Protein AF-A0A175WGA8-F1 (afdb_monomer_lite)

Foldseek 3Di:
DVALLVLFDDLCVLLVVLVVDFLVSLQVVLVVCCVVQLSLLADDHQQQGRADLALCQQVVLCCPFPNVQLLVFLLCFQPCFLFQCFQVFFQVDDFQFPDCVRRPSNNLLVCLQSLQLSLLFNLLCQVFLLPLFLFLDPPRDHDPADFPCVPDLLGRSPGQQRRFHLVVSCVSSVHSDRWDALCSQLRNQKHFQDSPPPDQLLFPLPRIWGNRQNNPDLQRGLVSSLLNSLLSLCRNVSNLLSQLLVCLVVVPPVSNLLSLLVNLVSQLSSLCSCLLDACFLLLPSSHHQLQCCLWVLSSQARSFLSYQGHDSLLRLVNLLVCLLLLQDDQPFLSSQSNVSSLSVDRSSSSSSSVSSNPGSRNVVSLVVVPQLLSVLSVVSSLCQNLACQHPLVSVLLLQLLSVLLNLLQFAAARRRRQQHLVDLDFSSVSNSVSSQVVSQSSCCVQQNRDPDGSLVCFQALVQQLEWKDWPDWAAQFQDPFCLKIKTKMFCPSNSDDDAQFKKKWWQFWFDPVLLVLVCVLLVCPVQQQPFADADPQVQSVLSSVCSSVVHHRDRDGNVRLRGFWAFDDAALVLLVLVCVLLVNQFPLSVVCNPDQFPPAFDTPSLSSNNRSVRGDVVSSCSSRPPVDRRNSSCVSTPGGTIDIFTWQAADPDSGDRMTIGTARWAKDFHDCSRQVPHGDIDTDRPRCLRPNGPPDPSSDDDPPDIIGMHIRRDPLGHDRSQQQFAEEEQAEQSLCRSVNSVCCVSCVVVDPSGHAAEYQYEYAENRRPGNVVVVQVCQQSVNYHYHYAHQHYQQAWDQDNVNSGGDTDGDDHDGSLVSLLVVLQVLLLCLACVVRVGSVHAYEYTEAPVSVVSNVNSNLNSCCVHPDVDSVVSLSSNLSCLSNSSYGYHHADDFGGDRQPDDADELLNLLQQLCLDPPGWWWEAEPQWIFGCRSVLSNDPSHNLSSSLRTSYHPHVVCSSSSLVSDRVNSSVRSVGTDGGHDDDDDPPPDVLLVVLLVLLSVLLVLLSSSLSSLSSVLLLLLVDDPPPDDDDPRHSPDNQQDDPNRGSLQGRLSQLLLSVSQCLLCVVCSNLNLSVLLLVLSLLLLLLLPDDPPDQDFAAPLNVLLLCLSVDPLSVLLSVQSNVSSVCSNDSSPQCLLLSVLSSVLRNQLSVLVSVLSVVLSVLSSVLSVVSVVLSPDDPADPSRSSNVSSVSVSVSSSVNSVSSSVSSVSSSPRHSLDLVRRPHSVVSVVSVCVVCVVVVVNCVVVDDDDPPDDDPCPDPVVNPGGDGSQVSVVQLVLSLVPQDDDDDDQPRSSSVSVVSSPDDFDLHRSSSSSSSVVSSVSSVVVCVVCVVVVVVSDPDDDDFDDPVVPPPPDDDDDDDDDDDDDDDDDDDDDDDDDDDDDDYYDDGDYDYDDDDYDDDDDDDDDDDDDDDDDDDDDDDDDDDDDDDDDDDQRPSSVSVVCVVSVVVVPPPPPDPPPPDDDDDDDDDDDDDDDDDDDDDDDDDDDDDDDDDDDDDDDDDDDDDDDDDDDDDDDDGRDGRGGDYDHDDDSHYD

Radius of gyration: 40.21 Å; chains: 1; bounding box: 135×100×130 Å

InterPro domains:
  IPR000898 Indoleamine 2,3-dioxygenase [PF01231] (44-282)
  IPR001199 Cytochrome b5-like heme/steroid binding domain [PF00173] (908-982)
  IPR001199 Cytochrome b5-like heme/steroid binding domain [PS50255] (902-983)
  IPR001199 Cytochrome b5-like heme/steroid binding domain [SM01117] (905-983)
  IPR001433 Oxidoreductase FAD/NAD(P)-binding [PF00175] (731-781)
  IPR001709 Flavoprotein pyridine nucleotide cytochrome reductase [PR00371] (498-508)
  IPR001709 Flavoprotein pyridine nucleotide cytochrome reductase [PR00371] (643-650)
  IPR001709 Flavoprotein pyridine nucleotide cytochrome reductase [PR00371] (728-747)
  IPR001709 Flavoprotein pyridine nucleotide cytochrome reductase [PR00371] (842-850)
  IPR003097 Sulfite reductase [NADPH] flavoprotein alpha-component-like, FAD-binding [PF00667] (476-665)
  IPR017938 Riboflavin synthase-like beta-barrel [SSF63380] (440-698)
  IPR023173 NADPH-cytochrome p450 reductase, FAD-binding, alpha-helical domain superfamily [G3DSA:1.20.990.10] (508-641)
  IPR036400 Cytochrome b5-like heme/steroid binding domain superfamily [G3DSA:3.10.120.10] (901-989)
  IPR036400 Cytochrome b5-like heme/steroid binding domain superfamily [SSF55856] (898-984)
  IPR037217 Tryptophan/Indoleamine 2,3-dioxygenase-like [SSF140959] (38-464)
  IPR039261 Ferredoxin-NADP reductase (FNR), nucleotide-binding domain [G3DSA:3.40.50.80] (718-892)
  IPR039261 Ferredoxin-NADP reductase (FNR), nucleotide-binding domain [SSF52343] (716-892)

Organism: NCBI:txid100816

Secondary structure (DSSP, 8-state):
---SGGGSPPHHHHHHHTTT--HHHHHHHHHHHHHHHTTTT---BTTTBTS-S-TTHHHHHHHTSTTHHHHHHHTTTTTTTTTT-HHHHHHTSPP---STTTS-GGGHHHHHHHHHHHHHHHHHHHH-SS-SSS-S-------SS-B-TTS-GGGTTSBHHHHTTHHHHHHHTT-SS----HHHHHHHSEEES-TT--S-GGG-GGGEEESS-SS-SHHHHHHHHHHHHHHHHTTTHHHHHHHHHHHHHTT-HHHHHHHHHHHHHHHHHGGGGGGS-B--GGGTTSB--GGGGHHHHHHTS-SSTTSPP--GGGSHHHHHHHHHTT-----SHHHHHHHHHHTTS-HHHHHHHHHHHHSS-HHHHHHHH--HHHHHHHHHHHHHHHSTTSHHHHHHHHHHHHHHHHHHHT----TTSTT-TTSSS-HHHHHHHHHHHHHHHHHHHHH----S-GGGGTTSGGG--EEE-EEEEEESSS-TT-SEEEEEEE-TTS-----TT-EEEEE----HHHHHHHHHHTT-GGGTTPBPPP-HHHHHHHHHHHHHHTSSPPPPBHHHHHHHB--SSB-HHHHHHHHHHTTT--HHHHHHHT-SSSSBSS-HHHHHHHHHHHS-HHHHTTTS-SSS--HHHHHHSPBPPPEEEEB-----SSS-SEEEEEEEPPEEEPPHHHHTT---EEE-HHHHHHS--TTSGGGS--TT-PEEEEEE--TTS---S-TTS-EEEEEEGGGGHHHHHHHHHHHTT-STTSPPEEEEEEESSGGG-TTHHHHHHHHHTTS-EEEEEESS-SEEEEEETTTTEEEEEE-----HHHHHHHTHHHHHHHHS-GGGTS---EEEEEE-HHHHHHHHHHHHHHHHHHT-SSHHHHHHHHHHHHHTT-EEEEE--PPPPPPTTSPPB-HHHHHH-B--STT--BEEEETTEEEE-TTTTTT-TT-HHHHHTTTTSB-HHHHHHTT-TT-HHHHHHHHHHEEEEBPPPP--TT-HHHHHHHHHHHHHHHHHHHHHHHHHHHHHHHT---TT-----SSS-SS-TTEETTEE-IIIIIHHHHHHHHHHHHHTSHHHHSHHHHHHHHHHHHHHHHTS-TT----B--HHHHHHHHHTSHHHHHHHHHHHHHHHTTTS-TTTGGGSHHHHHHHHHHHHHHHHHHHHHHHHHHHHHHHHHHHHHT-TTS-HHHHHHHHHHHHHHHHHHHHHHHHHHHHHHTT--S--TTTSS-HHHHHHHHHHHHHHSSHHHHTTS-------S----TTTTSSPBPHHHHHHHHHHHHHHS---PPP-SSHHHHHHHHTTSPPPSS-HHHHHHHHHHHHHHHHHHHHTHHHHHHHS-PPPPP--HHHHTTS---------PPPPPP-----------------------------------------------------PPP---PPPPPPPS-HHHHHHHHHHHHT-------------PPPP---------------------------------------------------------------S---

Sequence (1535 aa):
MKNIDALNAAEHDLLAVALGAPARQVMIRAEQIGPRTGWKDGYLSAEHGFCPPDYNEAPGALANSPGRIWSDLCERMPGCVARGRVRESVAALPLVEGTEDVIPDRALWAAVVALGMLCSIYRYEDKNDGHEGVTVSTAKYRPNCEMGDDLGEELVGIPRCIALPYWQVSRRLGRAIPHLTFFDQSSFNMKIKDPTSTYPYVGRFDNMEMRWPVFGERTEMAFQKGCAETSASFQHGPDAIAACQEHVMNRNVEGLLREMIRLKEILERMPNAFHSINTNPNSGENYVPGHQWIRWGKFSAPLSKRCPASSGLQFPPFLVMDAFLGRKKYDSFLGKEGLHLRAWLPSNLRAFIAAIEYHYRIPEFVQQSGDPRLMGVMDGIIEAYTGERGFMGTHRYKVFGILEIASKTGRTETNGLSGAPDSNEKPWEETHRQFSEAMKERLEPYRGNITIEPHEMRGTFEECRYRSRVLGRSFVDSDPNRSIAMVTLDLENTGITFQPGDRLAVMPLNSWGECAKVAAALGLADYLDYRVTLNAQWQRFAQHLGAVRHTSAPQLTVKDILRRGHLAPVTKDLALKVHDLLRASSNTVLQVLATTEWPVRGSLGDLLQAAVADTNPHIWDRAFDLTGDLSWLVDLIPVEVPRTYSISNYSQELLPSTVELTISRAEYKLCSTFAGNSDITCAGVGSGFLNPFLSSNDELIESDEDILVGVSRPLNFQLPIDRAAPCAYFAGGSGIAPFRSFWQARLASHTNAAGRDILYLGVQSREKFCYEDELREYVDAGLMEVHLAFSRDTRGLVYDRRSQDLVEKEMPPRYIDALIVEQGATISELVMSKKQGGLGGYLYVCGSVSVFDSVMNGIRKAIYNHCSATMEASDMIINKAFAERRFMLDVFMSPKPLPCNLPTIPLSQLARHTGHRPGGRMWIGVHGSVYDVTDFSPMHPGGTIIIKSNAGVDCSKTFDNLAHTNNPEVSSLLTKYFVGQLTPKPDFRGSPELASLYDLWAAYLRTTVETLVAHQFEMYEIMGASDDGTSDKYLRGSENIWSREHLVNIGLGVRMFYDYQSRLLQGGFSALFGPKMQELVLKLSFALADAATTGTEMRLPDVLGIIARAKTSPDAVATSQEVALVGQFICESSSNVRFAERGIFNYAAKSVELDIELLEDIREEACHGMDAFDSIAAMDTVSDAQRLTVLASFLMQTLERMAKKLEVFYAKLAQCKIYQPELERNPARARWNLVRRRVRDGSFFVLTQETVLGAAPAYVPAQQRKTGVDFDDVMSRIQASIRSAPKVGPAPQTLNAMHLARASTPPVETSAMTAHENNTAVRAMSSFIDANMRSIRRLSKMPPVPLTFEQLQQQFDPAGRVGRPPTPPSSTSRSPPLSALSRTTSLERMMASTHSSTHVRGRLNSRASPFPTATSHATGPYGIPEHGVRSPPTPPLDPTSAMTAMIGKLNVRSSSSSSSRGSSVPPSPAMSTASIGDRTRVGRSMSVRSVQSRRTHGTKPSTNSLRTFKLGSVGGTAGSGFVGERLPVKIAPTF

pLDDT: mean 79.05, std 22.89, range [19.11, 98.38]

Structure (mmCIF, N/CA/C/O backbone):
data_AF-A0A175WGA8-F1
#
_entry.id   AF-A0A175WGA8-F1
#
loop_
_atom_site.group_PDB
_atom_site.id
_atom_site.type_symbol
_atom_site.label_atom_id
_atom_site.label_alt_id
_atom_site.label_comp_id
_atom_site.label_asym_id
_atom_site.label_entity_id
_atom_site.label_seq_id
_atom_site.pdbx_PDB_ins_code
_atom_site.Cartn_x
_atom_site.Cartn_y
_atom_site.Cartn_z
_atom_site.occupancy
_atom_site.B_iso_or_equiv
_atom_site.auth_seq_id
_atom_site.auth_comp_id
_atom_site.auth_asym_id
_atom_site.auth_atom_id
_atom_site.pdbx_PDB_model_num
ATOM 1 N N . MET A 1 1 ? 31.976 21.935 3.323 1.00 44.25 1 MET A N 1
ATOM 2 C CA . MET A 1 1 ? 30.845 22.321 4.199 1.00 44.25 1 MET A CA 1
ATOM 3 C C . MET A 1 1 ? 30.670 21.199 5.219 1.00 44.25 1 MET A C 1
ATOM 5 O O . MET A 1 1 ? 30.769 20.055 4.799 1.00 44.25 1 MET A O 1
ATOM 9 N N . LYS A 1 2 ? 30.540 21.488 6.526 1.00 53.81 2 LYS A N 1
ATOM 10 C CA . LYS A 1 2 ? 30.359 20.446 7.572 1.00 53.81 2 LYS A CA 1
ATOM 11 C C . LYS A 1 2 ? 28.886 20.215 7.923 1.00 53.81 2 LYS A C 1
ATOM 13 O O . LYS A 1 2 ? 28.482 19.073 8.096 1.00 53.81 2 LYS A O 1
ATOM 18 N N . ASN A 1 3 ? 28.107 21.290 7.969 1.00 70.44 3 ASN A N 1
ATOM 19 C CA . ASN A 1 3 ? 26.665 21.249 7.774 1.00 70.44 3 ASN A CA 1
ATOM 20 C C . ASN A 1 3 ? 26.353 22.049 6.499 1.00 70.44 3 ASN A C 1
ATOM 22 O O . ASN A 1 3 ? 27.047 23.035 6.228 1.00 70.44 3 ASN A O 1
ATOM 26 N N . ILE A 1 4 ? 25.381 21.600 5.707 1.00 78.06 4 ILE A N 1
ATOM 27 C CA . ILE A 1 4 ? 24.917 22.289 4.500 1.00 78.06 4 ILE A CA 1
ATOM 28 C C . ILE A 1 4 ? 23.597 23.032 4.716 1.00 78.06 4 ILE A C 1
ATOM 30 O O . ILE A 1 4 ? 23.343 24.024 4.045 1.00 78.06 4 ILE A O 1
ATOM 34 N N . ASP A 1 5 ? 22.819 22.634 5.720 1.00 81.25 5 ASP A N 1
ATOM 35 C CA . ASP A 1 5 ? 21.520 23.241 6.034 1.00 81.25 5 ASP A CA 1
ATOM 36 C C . ASP A 1 5 ? 21.667 24.669 6.579 1.00 81.25 5 ASP A C 1
ATOM 38 O O . ASP A 1 5 ? 20.789 25.507 6.406 1.00 81.25 5 ASP A O 1
ATOM 42 N N . ALA A 1 6 ? 22.853 24.982 7.111 1.00 82.44 6 ALA A N 1
ATOM 43 C CA . ALA A 1 6 ? 23.299 26.329 7.466 1.00 82.44 6 ALA A CA 1
ATOM 44 C C . ALA A 1 6 ? 23.512 27.275 6.257 1.00 82.44 6 ALA A C 1
ATOM 46 O O . ALA A 1 6 ? 23.980 28.397 6.440 1.00 82.44 6 ALA A O 1
ATOM 47 N N . LEU A 1 7 ? 23.210 26.841 5.025 1.00 84.38 7 LEU A N 1
ATOM 48 C CA . LEU A 1 7 ? 23.024 27.742 3.881 1.00 84.38 7 LEU A CA 1
ATOM 49 C C . LEU A 1 7 ? 21.670 28.473 3.930 1.00 84.38 7 LEU A C 1
ATOM 51 O O . LEU A 1 7 ? 21.544 29.536 3.326 1.00 84.38 7 LEU A O 1
ATOM 55 N N . ASN A 1 8 ? 20.678 27.922 4.636 1.00 87.00 8 ASN A N 1
ATOM 56 C CA . ASN A 1 8 ? 19.334 28.481 4.756 1.00 87.00 8 ASN A CA 1
ATOM 57 C C . ASN A 1 8 ? 19.154 29.146 6.137 1.00 87.00 8 ASN A C 1
ATOM 59 O O . ASN A 1 8 ? 19.800 28.760 7.111 1.00 87.00 8 ASN A O 1
ATOM 63 N N . ALA A 1 9 ? 18.270 30.147 6.235 1.00 85.81 9 ALA A N 1
ATOM 64 C CA . ALA A 1 9 ? 18.017 30.878 7.485 1.00 85.81 9 ALA A CA 1
ATOM 65 C C . ALA A 1 9 ? 17.509 29.961 8.618 1.00 85.81 9 ALA A C 1
ATOM 67 O O . ALA A 1 9 ? 16.860 28.938 8.347 1.00 85.81 9 ALA A O 1
ATOM 68 N N . ALA A 1 10 ? 17.775 30.326 9.879 1.00 86.69 10 ALA A N 1
ATOM 69 C CA . ALA A 1 10 ? 17.305 29.558 11.027 1.00 86.69 10 ALA A CA 1
ATOM 70 C C . ALA A 1 10 ? 15.802 29.780 11.263 1.00 86.69 10 ALA A C 1
ATOM 72 O O . ALA A 1 10 ? 15.231 30.813 10.922 1.00 86.69 10 ALA A O 1
ATOM 73 N N . GLU A 1 11 ? 15.135 28.794 11.859 1.00 84.69 11 GLU A N 1
ATOM 74 C CA . GLU A 1 11 ? 13.667 28.816 11.976 1.00 84.69 11 GLU A CA 1
ATOM 75 C C . GLU A 1 11 ? 13.165 29.810 13.020 1.00 84.69 11 GLU A C 1
ATOM 77 O O . GLU A 1 11 ? 12.075 30.349 12.868 1.00 84.69 11 GLU A O 1
ATOM 82 N N . HIS A 1 12 ? 13.998 30.132 14.010 1.00 84.62 12 HIS A N 1
ATOM 83 C CA . HIS A 1 12 ? 13.752 31.226 14.945 1.00 84.62 12 HIS A CA 1
ATOM 84 C C . HIS A 1 12 ? 13.748 32.587 14.225 1.00 84.62 12 HIS A C 1
ATOM 86 O O . HIS A 1 12 ? 12.881 33.412 14.501 1.00 84.62 12 HIS A O 1
ATOM 92 N N . ASP A 1 13 ? 14.644 32.797 13.251 1.00 86.88 13 ASP A N 1
ATOM 93 C CA . ASP A 1 13 ? 14.689 34.025 12.444 1.00 86.88 13 ASP A CA 1
ATOM 94 C C . ASP A 1 13 ? 13.445 34.129 11.546 1.00 86.88 13 ASP A C 1
ATOM 96 O O . ASP A 1 13 ? 12.810 35.180 11.464 1.00 86.88 13 ASP A O 1
ATOM 100 N N . LEU A 1 14 ? 13.060 33.018 10.902 1.00 86.19 14 LEU A N 1
ATOM 101 C CA . LEU A 1 14 ? 11.860 32.945 10.061 1.00 86.19 14 LEU A CA 1
ATOM 102 C C . LEU A 1 14 ? 10.575 33.170 10.870 1.00 86.19 14 LEU A C 1
ATOM 104 O O . LEU A 1 14 ? 9.699 33.911 10.424 1.00 86.19 14 LEU A O 1
ATOM 108 N N . LEU A 1 15 ? 10.474 32.582 12.065 1.00 86.12 15 LEU A N 1
ATOM 109 C CA . LEU A 1 15 ? 9.341 32.780 12.966 1.00 86.12 15 LEU A CA 1
ATOM 110 C C . LEU A 1 15 ? 9.292 34.221 13.497 1.00 86.12 15 LEU A C 1
ATOM 112 O O . LEU A 1 15 ? 8.217 34.812 13.525 1.00 86.12 15 LEU A O 1
ATOM 116 N N . ALA A 1 16 ? 10.432 34.840 13.822 1.00 85.00 16 ALA A N 1
ATOM 117 C CA . ALA A 1 16 ? 10.497 36.258 14.195 1.00 85.00 16 ALA A CA 1
ATOM 118 C C . ALA A 1 16 ? 10.061 37.191 13.043 1.00 85.00 16 ALA A C 1
ATOM 120 O O . ALA A 1 16 ? 9.307 38.138 13.263 1.00 85.00 16 ALA A O 1
ATOM 121 N N . VAL A 1 17 ? 10.445 36.886 11.797 1.00 81.19 17 VAL A N 1
ATOM 122 C CA . VAL A 1 17 ? 9.957 37.569 10.578 1.00 81.19 17 VAL A CA 1
ATOM 123 C C . VAL A 1 17 ? 8.462 37.296 10.310 1.00 81.19 17 VAL A C 1
ATOM 125 O O . VAL A 1 17 ? 7.789 38.082 9.632 1.00 81.19 17 VAL A O 1
ATOM 128 N N . ALA A 1 18 ? 7.910 36.230 10.895 1.00 77.56 18 ALA A N 1
ATOM 129 C CA . ALA A 1 18 ? 6.479 35.950 10.998 1.00 77.56 18 ALA A CA 1
ATOM 130 C C . ALA A 1 18 ? 5.837 36.479 12.303 1.00 77.56 18 ALA A C 1
ATOM 132 O O . ALA A 1 18 ? 4.840 35.935 12.771 1.00 77.56 18 ALA A O 1
ATOM 133 N N . LEU A 1 19 ? 6.391 37.563 12.867 1.00 73.56 19 LEU A N 1
ATOM 134 C CA . LEU A 1 19 ? 5.939 38.262 14.083 1.00 73.56 19 LEU A CA 1
ATOM 135 C C . LEU A 1 19 ? 6.078 37.469 15.399 1.00 73.56 19 LEU A C 1
ATOM 137 O O . LEU A 1 19 ? 5.538 37.890 16.419 1.00 73.56 19 LEU A O 1
ATOM 141 N N . GLY A 1 20 ? 6.813 36.352 15.406 1.00 68.25 20 GLY A N 1
ATOM 142 C CA . GLY A 1 20 ? 7.012 35.511 16.594 1.00 68.25 20 GLY A CA 1
ATOM 143 C C . GLY A 1 20 ? 5.719 34.857 17.089 1.00 68.25 20 GLY A C 1
ATOM 144 O O . GLY A 1 20 ? 5.512 34.755 18.296 1.00 68.25 20 GLY A O 1
ATOM 145 N N . ALA A 1 21 ? 4.812 34.532 16.163 1.00 77.94 21 ALA A N 1
ATOM 146 C CA . ALA A 1 21 ? 3.391 34.382 16.450 1.00 77.94 21 ALA A CA 1
ATOM 147 C C . ALA A 1 21 ? 2.850 32.943 16.250 1.00 77.94 21 ALA A C 1
ATOM 149 O O . ALA A 1 21 ? 3.465 32.141 15.544 1.00 77.94 21 ALA A O 1
ATOM 150 N N . PRO A 1 22 ? 1.675 32.605 16.829 1.00 90.44 22 PRO A N 1
ATOM 151 C CA . PRO A 1 22 ? 1.044 31.286 16.684 1.00 90.44 22 PRO A CA 1
ATOM 152 C C . PRO A 1 22 ? 0.700 30.924 15.233 1.00 90.44 22 PRO A C 1
ATOM 154 O O . PRO A 1 22 ? 0.610 31.796 14.366 1.00 90.44 22 PRO A O 1
ATOM 157 N N . ALA A 1 23 ? 0.429 29.643 14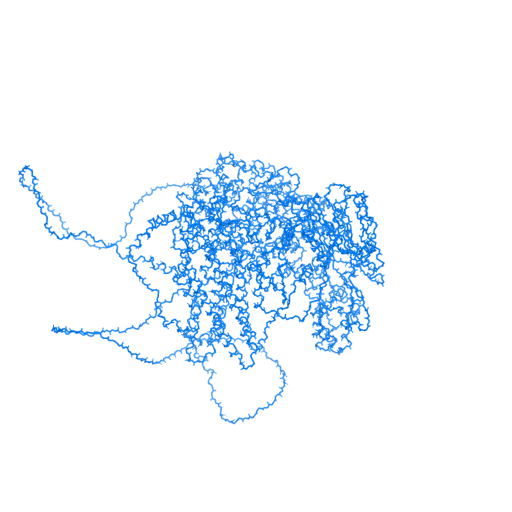.970 1.00 94.19 23 ALA A N 1
ATOM 158 C CA . ALA A 1 23 ? 0.289 29.091 13.619 1.00 94.19 23 ALA A CA 1
ATOM 159 C C . ALA A 1 23 ? -0.750 29.830 12.747 1.00 94.19 23 ALA A C 1
ATOM 161 O O . ALA A 1 23 ? -0.484 30.095 11.572 1.00 94.19 23 ALA A O 1
ATOM 162 N N . ARG A 1 24 ? -1.883 30.264 13.328 1.00 94.94 24 ARG A N 1
ATOM 163 C CA . ARG A 1 24 ? -2.875 31.118 12.644 1.00 94.94 24 ARG A CA 1
ATOM 164 C C . ARG A 1 24 ? -2.269 32.423 12.122 1.00 94.94 24 ARG A C 1
ATOM 166 O O . ARG A 1 24 ? -2.564 32.816 11.002 1.00 94.94 24 ARG A O 1
ATOM 173 N N . GLN A 1 25 ? -1.436 33.104 12.906 1.00 93.81 25 GLN A N 1
ATOM 174 C CA . GLN A 1 25 ? -0.858 34.399 12.526 1.00 93.81 25 GLN A CA 1
ATOM 175 C C . GLN A 1 25 ? 0.198 34.249 11.423 1.00 93.81 25 GLN A C 1
ATOM 177 O O . GLN A 1 25 ? 0.250 35.072 10.510 1.00 93.81 25 GLN A O 1
ATOM 182 N N . VAL A 1 26 ? 0.976 33.159 11.442 1.00 94.94 26 VAL A N 1
ATOM 183 C CA . VAL A 1 26 ? 1.870 32.802 10.325 1.00 94.94 26 VAL A CA 1
ATOM 184 C C . VAL A 1 26 ? 1.067 32.575 9.037 1.00 94.94 26 VAL A C 1
ATOM 186 O O . VAL A 1 26 ? 1.459 33.057 7.975 1.00 94.94 26 VAL A O 1
ATOM 189 N N . MET A 1 27 ? -0.080 31.898 9.139 1.00 94.31 27 MET A N 1
ATOM 190 C CA . MET A 1 27 ? -0.983 31.622 8.018 1.00 94.31 27 MET A CA 1
ATOM 191 C C . MET A 1 27 ? -1.672 32.889 7.483 1.00 94.31 27 MET A C 1
ATOM 193 O O . MET A 1 27 ? -1.571 33.160 6.292 1.00 94.31 27 MET A O 1
ATOM 197 N N . ILE A 1 28 ? -2.238 33.737 8.349 1.00 94.62 28 ILE A N 1
ATOM 198 C CA . ILE A 1 28 ? -2.818 35.040 7.966 1.00 94.62 28 ILE A CA 1
ATOM 199 C C . ILE A 1 28 ? -1.766 35.928 7.279 1.00 94.62 28 ILE A C 1
ATOM 201 O O . ILE A 1 28 ? -2.045 36.563 6.262 1.00 94.62 28 ILE A O 1
ATOM 205 N N . ARG A 1 29 ? -0.527 35.959 7.790 1.00 93.69 29 ARG A N 1
ATOM 206 C CA . ARG A 1 29 ? 0.586 36.674 7.146 1.00 93.69 29 ARG A CA 1
ATOM 207 C C . ARG A 1 29 ? 0.897 36.101 5.758 1.00 93.69 29 ARG A C 1
ATOM 209 O O . ARG A 1 29 ? 1.164 36.872 4.836 1.00 93.69 29 ARG A O 1
ATOM 216 N N . ALA A 1 30 ? 0.888 34.778 5.602 1.00 93.56 30 ALA A N 1
ATOM 217 C CA . ALA A 1 30 ? 1.110 34.129 4.312 1.00 93.56 30 ALA A CA 1
ATOM 218 C C . ALA A 1 30 ? -0.001 34.472 3.304 1.00 93.56 30 ALA A C 1
ATOM 220 O O . ALA A 1 30 ? 0.315 34.850 2.180 1.00 93.56 30 ALA A O 1
ATOM 221 N N . GLU A 1 31 ? -1.268 34.457 3.722 1.00 93.88 31 GLU A N 1
ATOM 222 C CA . GLU A 1 31 ? -2.428 34.847 2.906 1.00 93.88 31 GLU A CA 1
ATOM 223 C C . GLU A 1 31 ? -2.389 36.331 2.491 1.00 93.88 31 GLU A C 1
ATOM 225 O O . GLU A 1 31 ? -2.677 36.665 1.344 1.00 93.88 31 GLU A O 1
ATOM 230 N N . GLN A 1 32 ? -1.973 37.235 3.387 1.00 93.00 32 GLN A N 1
ATOM 231 C CA . GLN A 1 32 ? -1.869 38.676 3.101 1.00 93.00 32 GLN A CA 1
ATOM 232 C C . GLN A 1 32 ? -0.709 39.046 2.158 1.00 93.00 32 GLN A C 1
ATOM 234 O O . GLN A 1 32 ? -0.777 40.059 1.452 1.00 93.00 32 GLN A O 1
ATOM 239 N N . ILE A 1 33 ? 0.382 38.274 2.173 1.00 91.62 33 ILE A N 1
ATOM 240 C CA . ILE A 1 33 ? 1.600 38.565 1.399 1.00 91.62 33 ILE A CA 1
ATOM 241 C C . ILE A 1 33 ? 1.646 37.757 0.096 1.00 91.62 33 ILE A C 1
ATOM 243 O O . ILE A 1 33 ? 2.040 38.300 -0.935 1.00 91.62 33 ILE A O 1
ATOM 247 N N . GLY A 1 34 ? 1.212 36.496 0.115 1.00 91.62 34 GLY A N 1
ATOM 248 C CA . GLY A 1 34 ? 1.342 35.528 -0.978 1.00 91.62 34 GLY A CA 1
ATOM 249 C C . GLY A 1 34 ? 0.869 36.033 -2.346 1.00 91.62 34 GLY A C 1
ATOM 250 O O . GLY A 1 34 ? 1.691 36.099 -3.264 1.00 91.62 34 GLY A O 1
ATOM 251 N N . PRO A 1 35 ? -0.387 36.497 -2.494 1.00 90.38 35 PRO A N 1
ATOM 252 C CA . PRO A 1 35 ? -0.896 37.038 -3.759 1.00 90.38 35 PRO A CA 1
ATOM 253 C C . PRO A 1 35 ? -0.111 38.254 -4.278 1.00 90.38 35 PRO A C 1
ATOM 255 O O . PRO A 1 35 ? -0.088 38.520 -5.476 1.00 90.38 35 PRO A O 1
ATOM 258 N N . ARG A 1 36 ? 0.569 38.998 -3.393 1.00 90.12 36 ARG A N 1
ATOM 259 C CA . ARG A 1 36 ? 1.403 40.156 -3.758 1.00 90.12 36 ARG A CA 1
ATOM 260 C C . ARG A 1 36 ? 2.831 39.776 -4.156 1.00 90.12 36 ARG A C 1
ATOM 262 O O . ARG A 1 36 ? 3.519 40.605 -4.744 1.00 90.12 36 ARG A O 1
ATOM 269 N N . THR A 1 37 ? 3.289 38.568 -3.825 1.00 90.06 37 THR A N 1
ATOM 270 C CA . THR A 1 37 ? 4.670 38.099 -4.052 1.00 90.06 37 THR A CA 1
ATOM 271 C C . THR A 1 37 ? 4.760 36.853 -4.938 1.00 90.06 37 THR A C 1
ATOM 273 O O . THR A 1 37 ? 5.818 36.227 -5.008 1.00 90.06 37 THR A O 1
ATOM 276 N N . GLY A 1 38 ? 3.665 36.457 -5.599 1.00 89.38 38 GLY A N 1
ATOM 277 C CA . GLY A 1 38 ? 3.607 35.210 -6.372 1.00 89.38 38 GLY A CA 1
ATOM 278 C C . GLY A 1 38 ? 3.790 33.959 -5.504 1.00 89.38 38 GLY A C 1
ATOM 279 O O . GLY A 1 38 ? 4.325 32.956 -5.972 1.00 89.38 38 GLY A O 1
ATOM 280 N N . TRP A 1 39 ? 3.427 34.052 -4.220 1.00 91.62 39 TRP A N 1
ATOM 281 C CA . TRP A 1 39 ? 3.604 33.021 -3.196 1.00 91.62 39 TRP A CA 1
ATOM 282 C C . TRP A 1 39 ? 5.044 32.500 -3.062 1.00 91.62 39 TRP A C 1
ATOM 284 O O . TRP A 1 39 ? 5.248 31.347 -2.684 1.00 91.62 39 TRP A O 1
ATOM 294 N N . LYS A 1 40 ? 6.067 33.317 -3.357 1.00 90.69 40 LYS A N 1
ATOM 295 C CA . LYS A 1 40 ? 7.483 32.884 -3.354 1.00 90.69 40 LYS A CA 1
ATOM 296 C C . LYS A 1 40 ? 7.988 32.328 -2.016 1.00 90.69 40 LYS A C 1
ATOM 298 O O . LYS A 1 40 ? 8.863 31.469 -2.008 1.00 90.69 40 LYS A O 1
ATOM 303 N N . ASP A 1 41 ? 7.382 32.752 -0.909 1.00 90.00 41 ASP A N 1
ATOM 304 C CA . ASP A 1 41 ? 7.613 32.233 0.447 1.00 90.00 41 ASP A CA 1
ATOM 305 C C . ASP A 1 41 ? 6.944 30.863 0.727 1.00 90.00 41 ASP A C 1
ATOM 307 O O . ASP A 1 41 ? 7.110 30.289 1.804 1.00 90.00 41 ASP A O 1
ATOM 311 N N . GLY A 1 42 ? 6.199 30.317 -0.240 1.00 91.25 42 GLY A N 1
ATOM 312 C CA . GLY A 1 42 ? 5.419 29.081 -0.147 1.00 91.25 42 GLY A CA 1
ATOM 313 C C . GLY A 1 42 ? 3.932 29.323 0.115 1.00 91.25 42 GLY A C 1
ATOM 314 O O . GLY A 1 42 ? 3.558 30.251 0.837 1.00 91.25 42 GLY A O 1
ATOM 315 N N . TYR A 1 43 ? 3.086 28.467 -0.461 1.00 91.06 43 TYR A N 1
ATOM 316 C CA . TYR A 1 43 ? 1.640 28.480 -0.238 1.00 91.06 43 TYR A CA 1
ATOM 317 C C . TYR A 1 43 ? 1.305 28.002 1.177 1.00 91.06 43 TYR A C 1
ATOM 319 O O . TYR A 1 43 ? 1.743 26.933 1.602 1.00 91.06 43 TYR A O 1
ATOM 327 N N . LEU A 1 44 ? 0.537 28.813 1.900 1.00 93.88 44 LEU A N 1
ATOM 328 C CA . LEU A 1 44 ? -0.004 28.503 3.219 1.00 93.88 44 LEU A CA 1
ATOM 329 C C . LEU A 1 44 ? -1.302 29.298 3.389 1.00 93.88 44 LEU A C 1
ATOM 331 O O . LEU A 1 44 ? -1.265 30.526 3.356 1.00 93.88 44 LEU A O 1
ATOM 335 N N . SER A 1 45 ? -2.431 28.607 3.538 1.00 93.25 45 SER A N 1
ATOM 336 C CA . SER A 1 45 ? -3.752 29.209 3.778 1.00 93.25 45 SER A CA 1
ATOM 337 C C . SER A 1 45 ? -4.670 28.259 4.549 1.00 93.25 45 SER A C 1
ATOM 339 O O . SER A 1 45 ? -4.444 27.048 4.544 1.00 93.25 45 SER A O 1
ATOM 341 N N . ALA A 1 46 ? -5.722 28.783 5.179 1.00 92.06 46 ALA A N 1
ATOM 342 C CA . ALA A 1 46 ? -6.685 27.969 5.924 1.00 92.06 46 ALA A CA 1
ATOM 343 C C . ALA A 1 46 ? -7.525 27.061 5.002 1.00 92.06 46 ALA A C 1
ATOM 345 O O . ALA A 1 46 ? -7.833 25.919 5.341 1.00 92.06 46 ALA A O 1
ATOM 346 N N . GLU A 1 47 ? -7.868 27.556 3.811 1.00 88.69 47 GLU A N 1
ATOM 347 C CA . GLU A 1 47 ? -8.703 26.841 2.843 1.00 88.69 47 GLU A CA 1
ATOM 348 C C . GLU A 1 47 ? -7.917 25.782 2.053 1.00 88.69 47 GLU A C 1
ATOM 350 O O . GLU A 1 47 ? -8.377 24.648 1.922 1.00 88.69 47 GLU A O 1
ATOM 355 N N . HIS A 1 48 ? -6.719 26.119 1.559 1.00 88.12 48 HIS A N 1
ATOM 356 C CA . HIS A 1 48 ? -5.933 25.262 0.656 1.00 88.12 48 HIS A CA 1
ATOM 357 C C . HIS A 1 48 ? -4.735 24.572 1.335 1.00 88.12 48 HIS A C 1
ATOM 359 O O . HIS A 1 48 ? -4.054 23.751 0.713 1.00 88.12 48 HIS A O 1
ATOM 365 N N . GLY A 1 49 ? -4.455 24.877 2.606 1.00 91.19 49 GLY A N 1
ATOM 366 C CA . GLY A 1 49 ? -3.296 24.349 3.319 1.00 91.19 49 GLY A CA 1
ATOM 367 C C . GLY A 1 49 ? -2.004 24.722 2.596 1.00 91.19 49 GLY A C 1
ATOM 368 O O . GLY A 1 49 ? -1.733 25.899 2.371 1.00 91.19 49 GLY A O 1
ATOM 369 N N . PHE A 1 50 ? -1.231 23.707 2.203 1.00 89.94 50 PHE A N 1
ATOM 370 C CA . PHE A 1 50 ? 0.015 23.852 1.436 1.00 89.94 50 PHE A CA 1
ATOM 371 C C . PHE A 1 50 ? -0.171 23.812 -0.092 1.00 89.94 50 PHE A C 1
ATOM 373 O O . PHE A 1 50 ? 0.815 23.881 -0.829 1.00 89.94 50 PHE A O 1
ATOM 380 N N . CYS A 1 51 ? -1.404 23.652 -0.581 1.00 88.38 51 CYS A N 1
ATOM 381 C CA . CYS A 1 51 ? -1.699 23.561 -2.011 1.00 88.38 51 CYS A CA 1
ATOM 382 C C . CYS A 1 51 ? -1.848 24.961 -2.642 1.00 88.38 51 CYS A C 1
ATOM 384 O O . CYS A 1 51 ? -2.309 25.888 -1.970 1.00 88.38 51 CYS A O 1
ATOM 386 N N . PRO A 1 52 ? -1.521 25.133 -3.937 1.00 88.75 52 PRO A N 1
ATOM 387 C CA . PRO A 1 52 ? -1.912 26.318 -4.698 1.00 88.75 52 PRO A CA 1
ATOM 388 C C . PRO A 1 52 ? -3.442 26.502 -4.738 1.00 88.75 52 PRO A C 1
ATOM 390 O O . PRO A 1 52 ? -4.138 25.538 -5.063 1.00 88.75 52 PRO A O 1
ATOM 393 N N . PRO A 1 53 ? -3.970 27.720 -4.501 1.00 86.06 53 PRO A N 1
ATOM 394 C CA . PRO A 1 53 ? -5.378 28.040 -4.749 1.00 86.06 53 PRO A CA 1
ATOM 395 C C . PRO A 1 53 ? -5.774 27.915 -6.228 1.00 86.06 53 PRO A C 1
ATOM 397 O O . PRO A 1 53 ? -6.827 27.373 -6.544 1.00 86.06 53 PRO A O 1
ATOM 400 N N . ASP A 1 54 ? -4.899 28.336 -7.151 1.00 88.00 54 ASP A N 1
ATOM 401 C CA . ASP A 1 54 ? -4.995 27.984 -8.571 1.00 88.00 54 ASP A CA 1
ATOM 402 C C . ASP A 1 54 ? -3.683 27.357 -9.057 1.00 88.00 54 ASP A C 1
ATOM 404 O O . ASP A 1 54 ? -2.636 28.001 -9.145 1.00 88.00 54 ASP A O 1
ATOM 408 N N . TYR A 1 55 ? -3.759 26.084 -9.440 1.00 89.12 55 TYR A N 1
ATOM 409 C CA . TYR A 1 55 ? -2.651 25.343 -10.043 1.00 89.12 55 TYR A CA 1
ATOM 410 C C . TYR A 1 55 ? -2.224 25.898 -11.415 1.00 89.12 55 TYR A C 1
ATOM 412 O O . TYR A 1 55 ? -1.163 25.521 -11.917 1.00 89.12 55 TYR A O 1
ATOM 420 N N . ASN A 1 56 ? -3.029 26.755 -12.052 1.00 91.19 56 ASN A N 1
ATOM 421 C CA . ASN A 1 56 ? -2.747 27.360 -13.352 1.00 91.19 56 ASN A CA 1
ATOM 422 C C . ASN A 1 56 ? -2.184 28.785 -13.283 1.00 91.19 56 ASN A C 1
ATOM 424 O O . ASN A 1 56 ? -1.647 29.221 -14.301 1.00 91.19 56 ASN A O 1
ATOM 428 N N . GLU A 1 57 ? -2.207 29.474 -12.135 1.00 91.62 57 GLU A N 1
ATOM 429 C CA . GLU A 1 57 ? -1.740 30.865 -12.027 1.00 91.62 57 GLU A CA 1
ATOM 430 C C . GLU A 1 57 ? -0.274 30.990 -12.468 1.00 91.62 57 GLU A C 1
ATOM 432 O O . GLU A 1 57 ? 0.038 31.687 -13.438 1.00 91.62 57 GLU A O 1
ATOM 437 N N . ALA A 1 58 ? 0.635 30.270 -11.803 1.00 94.25 58 ALA A N 1
ATOM 438 C CA . ALA A 1 58 ? 2.059 30.354 -12.116 1.00 94.25 58 ALA A CA 1
ATOM 439 C C . ALA A 1 58 ? 2.409 29.793 -13.513 1.00 94.25 58 ALA A C 1
ATOM 441 O O . ALA A 1 58 ? 3.174 30.447 -14.230 1.00 94.25 58 ALA A O 1
ATOM 442 N N . PRO A 1 59 ? 1.857 28.645 -13.971 1.00 94.94 59 PRO A N 1
ATOM 443 C CA . PRO A 1 59 ? 2.076 28.164 -15.337 1.00 94.94 59 PRO A CA 1
ATOM 444 C C . PRO A 1 59 ? 1.522 29.105 -16.411 1.00 94.94 59 PRO A C 1
ATOM 446 O O . PRO A 1 59 ? 2.176 29.309 -17.432 1.00 94.94 59 PRO A O 1
ATOM 449 N N . GLY A 1 60 ? 0.364 29.726 -16.177 1.00 95.38 60 GLY A N 1
ATOM 450 C CA . GLY A 1 60 ? -0.214 30.740 -17.056 1.00 95.38 60 GLY A CA 1
ATOM 451 C C . GLY A 1 60 ? 0.619 32.022 -17.083 1.00 95.38 60 GLY A C 1
ATOM 452 O O . GLY A 1 60 ? 0.848 32.591 -18.150 1.00 95.38 60 GLY A O 1
ATOM 453 N N . ALA A 1 61 ? 1.152 32.450 -15.938 1.00 96.12 61 ALA A N 1
ATOM 454 C CA . ALA A 1 61 ? 2.080 33.572 -15.858 1.00 96.12 61 ALA A CA 1
ATOM 455 C C . ALA A 1 61 ? 3.407 33.298 -16.588 1.00 96.12 61 ALA A C 1
ATOM 457 O O . ALA A 1 61 ? 3.954 34.209 -17.210 1.00 96.12 61 ALA A O 1
ATOM 458 N N . LEU A 1 62 ? 3.906 32.056 -16.550 1.00 97.19 62 LEU A N 1
ATOM 459 C CA . LEU A 1 62 ? 5.081 31.637 -17.315 1.00 97.19 62 LEU A CA 1
ATOM 460 C C . LEU A 1 62 ? 4.792 31.586 -18.822 1.00 97.19 62 LEU A C 1
ATOM 462 O O . LEU A 1 62 ? 5.582 32.102 -19.605 1.00 97.19 62 LEU A O 1
ATOM 466 N N . ALA A 1 63 ? 3.646 31.031 -19.228 1.00 96.56 63 ALA A N 1
ATOM 467 C CA . ALA A 1 63 ? 3.223 30.958 -20.629 1.00 96.56 63 ALA A CA 1
ATOM 468 C C . ALA A 1 63 ? 3.054 32.348 -21.284 1.00 96.56 63 ALA A C 1
ATOM 470 O O . ALA A 1 63 ? 3.258 32.500 -22.488 1.00 96.56 63 ALA A O 1
ATOM 471 N N . ASN A 1 64 ? 2.724 33.368 -20.484 1.00 97.25 64 ASN A N 1
ATOM 472 C CA . ASN A 1 64 ? 2.610 34.768 -20.903 1.00 97.25 64 ASN A CA 1
ATOM 473 C C . ASN A 1 64 ? 3.915 35.582 -20.743 1.00 97.25 64 ASN A C 1
ATOM 475 O O . ASN A 1 64 ? 3.888 36.806 -20.871 1.00 97.25 64 ASN A O 1
ATOM 479 N N . SER A 1 65 ? 5.055 34.940 -20.467 1.00 97.69 65 SER A N 1
ATOM 480 C CA . SER A 1 65 ? 6.380 35.579 -20.425 1.00 97.69 65 SER A CA 1
ATOM 481 C C . SER A 1 65 ? 7.318 34.970 -21.476 1.00 97.69 65 SER A C 1
ATOM 483 O O . SER A 1 65 ? 7.037 33.888 -21.991 1.00 97.69 65 SER A O 1
ATOM 485 N N . PRO A 1 66 ? 8.467 35.594 -21.796 1.00 97.50 66 PRO A N 1
ATOM 486 C CA . PRO A 1 66 ? 9.497 34.982 -22.637 1.00 97.50 66 PRO A CA 1
ATOM 487 C C . PRO A 1 66 ? 9.928 33.577 -22.177 1.00 97.50 66 PRO A C 1
ATOM 489 O O . PRO A 1 66 ? 10.271 32.746 -23.019 1.00 97.50 66 PRO A O 1
ATOM 492 N N . GLY A 1 67 ? 9.828 33.274 -20.876 1.00 97.06 67 GLY A N 1
ATOM 493 C CA . GLY A 1 67 ? 10.111 31.956 -20.301 1.00 97.06 67 GLY A CA 1
ATOM 494 C C . GLY A 1 67 ? 9.154 30.836 -20.727 1.00 97.06 67 GLY A C 1
ATOM 495 O O . GLY A 1 67 ? 9.405 29.669 -20.431 1.00 97.06 67 GLY A O 1
ATOM 496 N N . ARG A 1 68 ? 8.093 31.128 -21.489 1.00 97.69 68 ARG A N 1
ATOM 497 C CA . ARG A 1 68 ? 7.210 30.094 -22.050 1.00 97.69 68 ARG A CA 1
ATOM 498 C C . ARG A 1 68 ? 7.936 29.019 -22.862 1.00 97.69 68 ARG A C 1
ATOM 500 O O . ARG A 1 68 ? 7.485 27.883 -22.896 1.00 97.69 68 ARG A O 1
ATOM 507 N N . ILE A 1 69 ? 9.096 29.321 -23.457 1.00 97.88 69 ILE A N 1
ATOM 508 C CA . ILE A 1 69 ? 9.902 28.327 -24.192 1.00 97.88 69 ILE A CA 1
ATOM 509 C C . ILE A 1 69 ? 10.342 27.137 -23.317 1.00 97.88 69 ILE A C 1
ATOM 511 O O . ILE A 1 69 ? 10.725 26.099 -23.854 1.00 97.88 69 ILE A O 1
ATOM 515 N N . TRP A 1 70 ? 10.265 27.275 -21.992 1.00 98.19 70 TRP A N 1
ATOM 516 C CA . TRP A 1 70 ? 10.531 26.231 -21.010 1.00 98.19 70 TRP A CA 1
ATOM 517 C C . TRP A 1 70 ? 9.308 25.323 -20.863 1.00 98.19 70 TRP A C 1
ATOM 519 O O . TRP A 1 70 ? 9.392 24.122 -21.103 1.00 98.19 70 TRP A O 1
ATOM 529 N N . SER A 1 71 ? 8.132 25.900 -20.597 1.00 96.69 71 SER A N 1
ATOM 530 C CA . SER A 1 71 ? 6.862 25.164 -20.565 1.00 96.69 71 SER A CA 1
ATOM 531 C C . SER A 1 71 ? 6.514 24.517 -21.910 1.00 96.69 71 SER A C 1
ATOM 533 O O . SER A 1 71 ? 6.120 23.358 -21.923 1.00 96.69 71 SER A O 1
ATOM 535 N N . ASP A 1 72 ? 6.751 25.194 -23.040 1.00 97.88 72 ASP A N 1
ATOM 536 C CA . ASP A 1 72 ? 6.512 24.695 -24.409 1.00 97.88 72 ASP A CA 1
ATOM 537 C C . ASP A 1 72 ? 7.330 23.429 -24.721 1.00 97.88 72 ASP A C 1
ATOM 539 O O . ASP A 1 72 ? 7.065 22.708 -25.689 1.00 97.88 72 ASP A O 1
ATOM 543 N N . LEU A 1 73 ? 8.417 23.212 -23.983 1.00 98.00 73 LEU A N 1
ATOM 544 C CA . LEU A 1 73 ? 9.418 22.189 -24.245 1.00 98.00 73 LEU A CA 1
ATOM 545 C C . LEU A 1 73 ? 9.404 21.111 -23.119 1.00 98.00 73 LEU A C 1
ATOM 547 O O . LEU A 1 73 ? 9.723 19.948 -23.393 1.00 98.00 73 LEU A O 1
ATOM 551 N N . CYS A 1 74 ? 8.867 21.440 -21.931 1.00 97.44 74 CYS A N 1
ATOM 552 C CA . CYS A 1 74 ? 8.370 20.533 -20.875 1.00 97.44 74 CYS A CA 1
ATOM 553 C C . CYS A 1 74 ? 6.964 19.939 -21.134 1.00 97.44 74 CYS A C 1
ATOM 555 O O . CYS A 1 74 ? 6.668 18.835 -20.701 1.00 97.44 74 CYS A O 1
ATOM 557 N N . GLU A 1 75 ? 6.069 20.586 -21.876 1.00 95.94 75 GLU A N 1
ATOM 558 C CA . GLU A 1 75 ? 4.817 19.941 -22.321 1.00 95.94 75 GLU A CA 1
ATOM 559 C C . GLU A 1 75 ? 5.121 18.849 -23.341 1.00 95.94 75 GLU A C 1
ATOM 561 O O . GLU A 1 75 ? 4.613 17.729 -23.291 1.00 95.94 75 GLU A O 1
ATOM 566 N N . ARG A 1 76 ? 6.065 19.148 -24.231 1.00 95.44 76 ARG A N 1
ATOM 567 C CA . ARG A 1 76 ? 6.592 18.188 -25.190 1.00 95.44 76 ARG A CA 1
ATOM 568 C C . ARG A 1 76 ? 7.227 16.957 -24.520 1.00 95.44 76 ARG A C 1
ATOM 570 O O . ARG A 1 76 ? 7.501 16.004 -25.253 1.00 95.44 76 ARG A O 1
ATOM 577 N N . MET A 1 77 ? 7.472 16.948 -23.204 1.00 95.31 77 MET A N 1
ATOM 578 C CA . MET A 1 77 ? 8.430 16.081 -22.499 1.00 95.31 77 MET A CA 1
ATOM 579 C C . MET A 1 77 ? 8.374 14.568 -22.814 1.00 95.31 77 MET A C 1
ATOM 581 O O . MET A 1 77 ? 9.443 13.985 -22.971 1.00 95.31 77 MET A O 1
ATOM 585 N N . PRO A 1 78 ? 7.233 13.957 -23.175 1.00 92.00 78 PRO A N 1
ATOM 586 C CA . PRO A 1 78 ? 7.194 12.578 -23.687 1.00 92.00 78 PRO A CA 1
ATOM 587 C C . PRO A 1 78 ? 7.934 12.246 -25.019 1.00 92.00 78 PRO A C 1
ATOM 589 O O . PRO A 1 78 ? 8.140 11.073 -25.332 1.00 92.00 78 PRO A O 1
ATOM 592 N N . GLY A 1 79 ? 8.312 13.226 -25.862 1.00 90.62 79 GLY A N 1
ATOM 593 C CA . GLY A 1 79 ? 8.484 12.989 -27.321 1.00 90.62 79 GLY A CA 1
ATOM 594 C C . GLY A 1 79 ? 9.854 13.102 -28.047 1.00 90.62 79 GLY A C 1
ATOM 595 O O . GLY A 1 79 ? 9.883 12.814 -29.245 1.00 90.62 79 GLY A O 1
ATOM 596 N N . CYS A 1 80 ? 10.988 13.504 -27.448 1.00 91.44 80 CYS A N 1
ATOM 597 C CA . CYS A 1 80 ? 12.340 13.388 -28.076 1.00 91.44 80 CYS A CA 1
ATOM 598 C C . CYS A 1 80 ? 13.091 12.160 -27.568 1.00 91.44 80 CYS A C 1
ATOM 600 O O . CYS A 1 80 ? 14.311 12.138 -27.507 1.00 91.44 80 CYS A O 1
ATOM 602 N N . VAL A 1 81 ? 12.344 11.129 -27.202 1.00 90.19 81 VAL A N 1
ATOM 603 C CA . VAL A 1 81 ? 12.817 10.149 -26.224 1.00 90.19 81 VAL A CA 1
ATOM 604 C C . VAL A 1 81 ? 12.788 8.771 -26.813 1.00 90.19 81 VAL A C 1
ATOM 606 O O . VAL A 1 81 ? 13.831 8.169 -27.043 1.00 90.19 81 VAL A O 1
ATOM 609 N N . ALA A 1 82 ? 11.589 8.386 -27.238 1.00 86.44 82 ALA A N 1
ATOM 610 C CA . ALA A 1 82 ? 11.399 7.489 -28.348 1.00 86.44 82 ALA A CA 1
ATOM 611 C C . ALA A 1 82 ? 12.386 7.792 -29.496 1.00 86.44 82 ALA A C 1
ATOM 613 O O . ALA A 1 82 ? 12.745 6.908 -30.252 1.00 86.44 82 ALA A O 1
ATOM 614 N N . ARG A 1 83 ? 12.895 9.030 -29.593 1.00 86.88 83 ARG A N 1
ATOM 615 C CA . ARG A 1 83 ? 13.797 9.499 -30.642 1.00 86.88 83 ARG A CA 1
ATOM 616 C C . ARG A 1 83 ? 15.212 9.920 -30.192 1.00 86.88 83 ARG A C 1
ATOM 618 O O . ARG A 1 83 ? 15.939 10.407 -31.057 1.00 86.88 83 ARG A O 1
ATOM 625 N N . GLY A 1 84 ? 15.587 9.764 -28.915 1.00 86.00 84 GLY A N 1
ATOM 626 C CA . GLY A 1 84 ? 16.952 9.988 -28.394 1.00 86.00 84 GLY A CA 1
ATOM 627 C C . GLY A 1 84 ? 17.590 11.358 -28.698 1.00 86.00 84 GLY A C 1
ATOM 628 O O . GLY A 1 84 ? 18.686 11.402 -29.243 1.00 86.00 84 GLY A O 1
ATOM 629 N N . ARG A 1 85 ? 16.903 12.481 -28.425 1.00 88.50 85 ARG A N 1
ATOM 630 C CA . ARG A 1 85 ? 17.363 13.852 -28.768 1.00 88.50 85 ARG A CA 1
ATOM 631 C C . ARG A 1 85 ? 17.290 14.892 -27.642 1.00 88.50 85 ARG A C 1
ATOM 633 O O . ARG A 1 85 ? 17.379 16.081 -27.935 1.00 88.50 85 ARG A O 1
ATOM 640 N N . VAL A 1 86 ? 17.118 14.489 -26.382 1.00 91.75 86 VAL A N 1
ATOM 641 C CA . VAL A 1 86 ? 16.983 15.422 -25.239 1.00 91.75 86 VAL A CA 1
ATOM 642 C C . VAL A 1 86 ? 18.074 16.480 -25.247 1.00 91.75 86 VAL A C 1
ATOM 644 O O . VAL A 1 86 ? 17.806 17.675 -25.328 1.00 91.75 86 VAL A O 1
ATOM 647 N N . ARG A 1 87 ? 19.326 16.015 -25.225 1.00 92.06 87 ARG A N 1
ATOM 648 C CA . ARG A 1 87 ? 20.512 16.860 -25.110 1.00 92.06 87 ARG A CA 1
ATOM 649 C C . ARG A 1 87 ? 20.677 17.794 -26.305 1.00 92.06 87 ARG A C 1
ATOM 651 O O . ARG A 1 87 ? 21.128 18.917 -26.118 1.00 92.06 87 ARG A O 1
ATOM 658 N N . GLU A 1 88 ? 20.277 17.351 -27.500 1.00 91.00 88 GLU A N 1
ATOM 659 C CA . GLU A 1 88 ? 20.266 18.177 -28.711 1.00 91.00 88 GLU A CA 1
ATOM 660 C C . GLU A 1 88 ? 19.292 19.353 -28.565 1.00 91.00 88 GLU A C 1
ATOM 662 O O . GLU A 1 88 ? 19.692 20.501 -28.737 1.00 91.00 88 GLU A O 1
ATOM 667 N N . SER A 1 89 ? 18.022 19.094 -28.230 1.00 94.06 89 SER A N 1
ATOM 668 C CA . SER A 1 89 ? 17.002 20.152 -28.206 1.00 94.06 89 SER A CA 1
ATOM 669 C C . SER A 1 89 ? 17.098 21.050 -26.974 1.00 94.06 89 SER A C 1
ATOM 671 O O . SER A 1 89 ? 16.781 22.233 -27.059 1.00 94.06 89 SER A O 1
ATOM 673 N N . VAL A 1 90 ? 17.540 20.501 -25.839 1.00 95.88 90 VAL A N 1
ATOM 674 C CA . VAL A 1 90 ? 17.868 21.266 -24.631 1.00 95.88 90 VAL A CA 1
ATOM 675 C C . VAL A 1 90 ? 18.979 22.275 -24.931 1.00 95.88 90 VAL A C 1
ATOM 677 O O . VAL A 1 90 ? 18.834 23.453 -24.624 1.00 95.88 90 VAL A O 1
ATOM 680 N N . ALA A 1 91 ? 20.052 21.850 -25.603 1.00 93.75 91 ALA A N 1
ATOM 681 C CA . ALA A 1 91 ? 21.130 22.744 -26.021 1.00 93.75 91 ALA A CA 1
ATOM 682 C C . ALA A 1 91 ? 20.729 23.726 -27.145 1.00 93.75 91 ALA A C 1
ATOM 684 O O . ALA A 1 91 ? 21.457 24.683 -27.396 1.00 93.75 91 ALA A O 1
ATOM 685 N N . ALA A 1 92 ? 19.597 23.500 -27.823 1.00 94.56 92 ALA A N 1
ATOM 686 C CA . ALA A 1 92 ? 19.143 24.288 -28.970 1.00 94.56 92 ALA A CA 1
ATOM 687 C C . ALA A 1 92 ? 18.205 25.463 -28.628 1.00 94.56 92 ALA A C 1
ATOM 689 O O . ALA A 1 92 ? 17.778 26.169 -29.544 1.00 94.56 92 ALA A O 1
ATOM 690 N N . LEU A 1 93 ? 17.851 25.686 -27.356 1.00 97.12 93 LEU A N 1
ATOM 691 C CA . LEU A 1 93 ? 17.066 26.866 -26.978 1.00 97.12 93 LEU A CA 1
ATOM 692 C C . LEU A 1 93 ? 17.923 28.132 -26.819 1.00 97.12 93 LEU A C 1
ATOM 694 O O . LEU A 1 93 ? 19.082 28.049 -26.404 1.00 97.12 93 LEU A O 1
ATOM 698 N N . PRO A 1 94 ? 17.338 29.314 -27.097 1.00 96.50 94 PRO A N 1
ATOM 699 C CA . PRO A 1 94 ? 17.976 30.589 -26.827 1.00 96.50 94 PRO A CA 1
ATOM 700 C C . PRO A 1 94 ? 18.045 30.869 -25.323 1.00 96.50 94 PRO A C 1
ATOM 702 O O . PRO A 1 94 ? 17.259 30.359 -24.528 1.00 96.50 94 PRO A O 1
ATOM 705 N N . LEU A 1 95 ? 18.970 31.750 -24.960 1.00 97.50 95 LEU A N 1
ATOM 706 C CA . LEU A 1 95 ? 19.099 32.304 -23.621 1.00 97.50 95 LEU A CA 1
ATOM 707 C C . LEU A 1 95 ? 18.019 33.374 -23.382 1.00 97.50 95 LEU A C 1
ATOM 709 O O . LEU A 1 95 ? 17.887 34.292 -24.188 1.00 97.50 95 LEU A O 1
ATOM 713 N N . VAL A 1 96 ? 17.252 33.264 -22.294 1.00 97.69 96 VAL A N 1
ATOM 714 C CA . VAL A 1 96 ? 16.134 34.170 -21.962 1.00 97.69 96 VAL A CA 1
ATOM 715 C C . VAL A 1 96 ? 16.155 34.442 -20.459 1.00 97.69 96 VAL A C 1
ATOM 717 O O . VAL A 1 96 ? 15.757 33.561 -19.723 1.00 97.69 96 VAL A O 1
ATOM 720 N N . GLU A 1 97 ? 16.672 35.575 -19.976 1.00 97.38 97 GLU A N 1
ATOM 721 C CA . GLU A 1 97 ? 16.997 35.730 -18.542 1.00 97.38 97 GLU A CA 1
ATOM 722 C C . GLU A 1 97 ? 15.826 35.511 -17.559 1.00 97.38 97 GLU A C 1
ATOM 724 O O . GLU A 1 97 ? 14.671 35.806 -17.840 1.00 97.38 97 GLU A O 1
ATOM 729 N N . GLY A 1 98 ? 16.143 35.038 -16.351 1.00 96.75 98 GLY A N 1
ATOM 730 C CA . GLY A 1 98 ? 15.223 34.908 -15.213 1.00 96.75 98 GLY A CA 1
ATOM 731 C C . GLY A 1 98 ? 15.131 36.160 -14.324 1.00 96.75 98 GLY A C 1
ATOM 732 O O . GLY A 1 98 ? 14.837 36.039 -13.127 1.00 96.75 98 GLY A O 1
ATOM 733 N N . THR A 1 99 ? 15.441 37.347 -14.858 1.00 97.06 99 THR A N 1
ATOM 734 C CA . THR A 1 99 ? 15.321 38.637 -14.160 1.00 97.06 99 THR A CA 1
ATOM 735 C C . THR A 1 99 ? 13.855 39.002 -13.920 1.00 97.06 99 THR A C 1
ATOM 737 O O . THR A 1 99 ? 12.944 38.365 -14.448 1.00 97.06 99 THR A O 1
ATOM 740 N N . GLU A 1 100 ? 13.604 40.011 -13.085 1.00 93.94 100 GLU A N 1
ATOM 741 C CA . GLU A 1 100 ? 12.246 40.456 -12.738 1.00 93.94 100 GLU A CA 1
ATOM 742 C C . GLU A 1 100 ? 11.508 41.124 -13.909 1.00 93.94 100 GLU A C 1
ATOM 744 O O . GLU A 1 100 ? 10.298 40.955 -14.043 1.00 93.94 100 GLU A O 1
ATOM 749 N N . ASP A 1 101 ? 12.238 41.804 -14.796 1.00 95.50 101 ASP A N 1
ATOM 750 C CA . ASP A 1 101 ? 11.719 42.425 -16.019 1.00 95.50 101 ASP A CA 1
ATOM 751 C C . ASP A 1 101 ? 11.368 41.410 -17.123 1.00 95.50 101 ASP A C 1
ATOM 753 O O . ASP A 1 101 ? 10.481 41.677 -17.935 1.00 95.50 101 ASP A O 1
ATOM 757 N N . VAL A 1 102 ? 12.007 40.232 -17.134 1.00 97.44 102 VAL A N 1
ATOM 758 C CA . VAL A 1 102 ? 11.728 39.162 -18.110 1.00 97.44 102 VAL A CA 1
ATOM 759 C C . VAL A 1 102 ? 10.736 38.132 -17.559 1.00 97.44 102 VAL A C 1
ATOM 761 O O . VAL A 1 102 ? 9.812 37.727 -18.265 1.00 97.44 102 VAL A O 1
ATOM 764 N N . ILE A 1 103 ? 10.883 37.715 -16.298 1.00 97.69 103 ILE A N 1
ATOM 765 C CA . ILE A 1 103 ? 10.033 36.712 -15.639 1.00 97.69 103 ILE A CA 1
ATOM 766 C C . ILE A 1 103 ? 9.356 37.346 -14.415 1.00 97.69 103 ILE A C 1
ATOM 768 O O . ILE A 1 103 ? 10.037 37.602 -13.420 1.00 97.69 103 ILE A O 1
ATOM 772 N N . PRO A 1 104 ? 8.028 37.561 -14.414 1.00 95.25 104 PRO A N 1
ATOM 773 C CA . PRO A 1 104 ? 7.338 38.183 -13.283 1.00 95.25 104 PRO A CA 1
ATOM 774 C C . PRO A 1 104 ? 7.298 37.248 -12.062 1.00 95.25 104 PRO A C 1
ATOM 776 O O . PRO A 1 104 ? 7.243 36.031 -12.225 1.00 95.25 104 PRO A O 1
ATOM 779 N N . ASP A 1 105 ? 7.257 37.796 -10.841 1.00 94.12 105 ASP A N 1
ATOM 780 C CA . ASP A 1 105 ? 7.299 37.008 -9.587 1.00 94.12 105 ASP A CA 1
ATOM 781 C C . ASP A 1 105 ? 6.234 35.892 -9.525 1.00 94.12 105 ASP A C 1
ATOM 783 O O . ASP A 1 105 ? 6.539 34.759 -9.158 1.00 94.12 105 ASP A O 1
ATOM 787 N N . ARG A 1 106 ? 5.013 36.163 -10.006 1.00 93.00 106 ARG A N 1
ATOM 788 C CA . ARG A 1 106 ? 3.923 35.173 -10.152 1.00 93.00 106 ARG A CA 1
ATOM 789 C C . ARG A 1 106 ? 4.273 33.932 -10.992 1.00 93.00 106 ARG A C 1
ATOM 791 O O . ARG A 1 106 ? 3.636 32.902 -10.833 1.00 93.00 106 ARG A O 1
ATOM 798 N N . ALA A 1 107 ? 5.274 33.992 -11.872 1.00 95.69 107 ALA A N 1
ATOM 799 C CA . ALA A 1 107 ? 5.709 32.852 -12.682 1.00 95.69 107 ALA A CA 1
ATOM 800 C C . ALA A 1 107 ? 6.772 31.972 -11.991 1.00 95.69 107 ALA A C 1
ATOM 802 O O . ALA A 1 107 ? 7.070 30.887 -12.493 1.00 95.69 107 ALA A O 1
ATOM 803 N N . LEU A 1 108 ? 7.354 32.402 -10.860 1.00 96.00 108 LEU A N 1
ATOM 804 C CA . LEU A 1 108 ? 8.559 31.787 -10.280 1.00 96.00 108 LEU A CA 1
ATOM 805 C C . LEU A 1 108 ? 8.401 30.303 -9.906 1.00 96.00 108 LEU A C 1
ATOM 807 O O . LEU A 1 108 ? 9.364 29.552 -10.043 1.00 96.00 108 LEU A O 1
ATOM 811 N N . TRP A 1 109 ? 7.213 29.857 -9.485 1.00 95.00 109 TRP A N 1
ATOM 812 C CA . TRP A 1 109 ? 6.967 28.446 -9.145 1.00 95.00 109 TRP A CA 1
ATOM 813 C C . TRP A 1 109 ? 6.936 27.523 -10.365 1.00 95.00 109 TRP A C 1
ATOM 815 O O . TRP A 1 109 ? 7.632 26.508 -10.405 1.00 95.00 109 TRP A O 1
ATOM 825 N N . ALA A 1 110 ? 6.173 27.897 -11.392 1.00 96.25 110 ALA A N 1
ATOM 826 C CA . ALA A 1 110 ? 6.116 27.146 -12.644 1.00 96.25 110 ALA A CA 1
ATOM 827 C C . ALA A 1 110 ? 7.442 27.200 -13.403 1.00 96.25 110 ALA A C 1
ATOM 829 O O . ALA A 1 110 ? 7.813 26.226 -14.058 1.00 96.25 110 ALA A O 1
ATOM 830 N N . ALA A 1 111 ? 8.163 28.316 -13.258 1.00 97.69 111 ALA A N 1
ATOM 831 C CA . ALA A 1 111 ? 9.558 28.417 -13.619 1.00 97.69 111 ALA A CA 1
ATOM 832 C C . ALA A 1 111 ? 10.348 27.343 -12.844 1.00 97.69 111 ALA A C 1
ATOM 834 O O . ALA A 1 111 ? 10.625 26.300 -13.420 1.00 97.69 111 ALA A O 1
ATOM 835 N N . VAL A 1 112 ? 10.671 27.515 -11.554 1.00 96.56 112 VAL A N 1
ATOM 836 C CA . VAL A 1 112 ? 11.630 26.645 -10.828 1.00 96.56 112 VAL A CA 1
ATOM 837 C C . VAL A 1 112 ? 11.381 25.135 -10.985 1.00 96.56 112 VAL A C 1
ATOM 839 O O . VAL A 1 112 ? 12.350 24.376 -11.026 1.00 96.56 112 VAL A O 1
ATOM 842 N N . VAL A 1 113 ? 10.122 24.706 -11.150 1.00 96.44 113 VAL A N 1
ATOM 843 C CA . VAL A 1 113 ? 9.752 23.319 -11.473 1.00 96.44 113 VAL A CA 1
ATOM 844 C C . VAL A 1 113 ? 10.175 22.880 -12.868 1.00 96.44 113 VAL A C 1
ATOM 846 O O . VAL A 1 113 ? 11.006 21.974 -12.951 1.00 96.44 113 VAL A O 1
ATOM 849 N N . ALA A 1 114 ? 9.654 23.494 -13.943 1.00 97.88 114 ALA A N 1
ATOM 850 C CA . ALA A 1 114 ? 10.036 23.121 -15.312 1.00 97.88 114 ALA A CA 1
ATOM 851 C C . ALA A 1 114 ? 11.561 23.131 -15.426 1.00 97.88 114 ALA A C 1
ATOM 853 O O . ALA A 1 114 ? 12.208 22.161 -15.798 1.00 97.88 114 ALA A O 1
ATOM 854 N N . LEU A 1 115 ? 12.124 24.228 -14.959 1.00 98.38 115 LEU A N 1
ATOM 855 C CA . LEU A 1 115 ? 13.527 24.556 -14.960 1.00 98.38 115 LEU A CA 1
ATOM 856 C C . LEU A 1 115 ? 14.411 23.540 -14.220 1.00 98.38 115 LEU A C 1
ATOM 858 O O . LEU A 1 115 ? 15.414 23.071 -14.764 1.00 98.38 115 LEU A O 1
ATOM 862 N N . GLY A 1 116 ? 14.015 23.125 -13.018 1.00 96.50 116 GLY A N 1
ATOM 863 C CA . GLY A 1 116 ? 14.723 22.089 -12.275 1.00 96.50 116 GLY A CA 1
ATOM 864 C C . GLY A 1 116 ? 14.648 20.718 -12.939 1.00 96.50 116 GLY A C 1
ATOM 865 O O . GLY A 1 116 ? 15.668 20.034 -13.028 1.00 96.50 116 GLY A O 1
ATOM 866 N N . MET A 1 117 ? 13.480 20.334 -13.471 1.00 96.25 117 MET A N 1
ATOM 867 C CA . MET A 1 117 ? 13.298 19.050 -14.167 1.00 96.25 117 MET A CA 1
ATOM 868 C C . MET A 1 117 ? 14.248 18.901 -15.363 1.00 96.25 117 MET A C 1
ATOM 870 O O . MET A 1 117 ? 14.597 17.787 -15.748 1.00 96.25 117 MET A O 1
ATOM 874 N N . LEU A 1 118 ? 14.694 20.018 -15.936 1.00 98.06 118 LEU A N 1
ATOM 875 C CA . LEU A 1 118 ? 15.480 20.064 -17.164 1.00 98.06 118 LEU A CA 1
ATOM 876 C C . LEU A 1 118 ? 16.982 20.020 -16.926 1.00 98.06 118 LEU A C 1
ATOM 878 O O . LEU A 1 118 ? 17.696 19.314 -17.640 1.00 98.06 118 LEU A O 1
ATOM 882 N N . CYS A 1 119 ? 17.442 20.672 -15.857 1.00 97.06 119 CYS A N 1
ATOM 883 C CA . CYS A 1 119 ? 18.736 20.354 -15.267 1.00 97.06 119 CYS A CA 1
ATOM 884 C C . CYS A 1 119 ? 18.809 18.852 -14.942 1.00 97.06 119 CYS A C 1
ATOM 886 O O . CYS A 1 119 ? 19.784 18.201 -15.314 1.00 97.06 119 CYS A O 1
ATOM 888 N N . SER A 1 120 ? 17.768 18.287 -14.313 1.00 94.25 120 SER A N 1
ATOM 889 C CA . SER A 1 120 ? 17.738 16.877 -13.901 1.00 94.25 120 SER A CA 1
ATOM 890 C C . SER A 1 120 ? 17.728 15.902 -15.078 1.00 94.25 120 SER A C 1
ATOM 892 O O . SER A 1 120 ? 18.541 14.979 -15.091 1.00 94.25 120 SER A O 1
ATOM 894 N N . ILE A 1 121 ? 16.891 16.103 -16.105 1.00 94.50 121 ILE A N 1
ATOM 895 C CA . ILE A 1 121 ? 16.836 15.163 -17.236 1.00 94.50 121 ILE A CA 1
ATOM 896 C C . ILE A 1 121 ? 18.079 15.243 -18.125 1.00 94.50 121 ILE A C 1
ATOM 898 O O . ILE A 1 121 ? 18.573 14.212 -18.574 1.00 94.50 121 ILE A O 1
ATOM 902 N N . TYR A 1 122 ? 18.656 16.436 -18.316 1.00 95.00 122 TYR A N 1
ATOM 903 C CA . TYR A 1 122 ? 19.914 16.580 -19.049 1.00 95.00 122 TYR A CA 1
ATOM 904 C C . TYR A 1 122 ? 21.091 15.967 -18.270 1.00 95.00 122 TYR A C 1
ATOM 906 O O . TYR A 1 122 ? 21.906 15.247 -18.851 1.00 95.00 122 TYR A O 1
ATOM 914 N N . ARG A 1 123 ? 21.164 16.202 -16.948 1.00 91.56 123 ARG A N 1
ATOM 915 C CA . ARG A 1 123 ? 22.134 15.566 -16.033 1.00 91.56 123 ARG A CA 1
ATOM 916 C C . ARG A 1 123 ? 22.030 14.047 -16.090 1.00 91.56 123 ARG A C 1
ATOM 918 O O . ARG A 1 123 ? 23.050 13.361 -16.091 1.00 91.56 123 ARG A O 1
ATOM 925 N N . TYR A 1 124 ? 20.805 13.536 -16.094 1.00 90.44 124 TYR A N 1
ATOM 926 C CA . TYR A 1 124 ? 20.537 12.118 -16.206 1.00 90.44 124 TYR A CA 1
ATOM 927 C C . TYR A 1 124 ? 21.011 11.570 -17.572 1.00 90.44 124 TYR A C 1
ATOM 929 O O . TYR A 1 124 ? 21.711 10.557 -17.603 1.00 90.44 124 TYR A O 1
ATOM 937 N N . GLU A 1 125 ? 20.690 12.244 -18.680 1.00 89.94 125 GLU A N 1
ATOM 938 C CA . GLU A 1 125 ? 21.034 11.796 -20.038 1.00 89.94 125 GLU A CA 1
ATOM 939 C C . GLU A 1 125 ? 22.544 11.776 -20.297 1.00 89.94 125 GLU A C 1
ATOM 941 O O . GLU A 1 125 ? 23.035 10.889 -20.980 1.00 89.94 125 GLU A O 1
ATOM 946 N N . ASP A 1 126 ? 23.314 12.715 -19.738 1.00 87.81 126 ASP A N 1
ATOM 947 C CA . ASP A 1 126 ? 24.787 12.703 -19.832 1.00 87.81 126 ASP A CA 1
ATOM 948 C C . ASP A 1 126 ? 25.430 11.540 -19.040 1.00 87.81 126 ASP A C 1
ATOM 950 O O . ASP A 1 126 ? 26.519 11.061 -19.384 1.00 87.81 126 ASP A O 1
ATOM 954 N N . LYS A 1 127 ? 24.732 11.049 -18.005 1.00 84.81 127 LYS A N 1
ATOM 955 C CA . LYS A 1 127 ? 25.127 9.889 -17.188 1.00 84.81 127 LYS A CA 1
ATOM 956 C C . LYS A 1 127 ? 24.704 8.535 -17.771 1.00 84.81 127 LYS A C 1
ATOM 958 O O . LYS A 1 127 ? 25.238 7.528 -17.320 1.00 84.81 127 LYS A O 1
ATOM 963 N N . ASN A 1 128 ? 23.739 8.501 -18.691 1.00 85.12 128 ASN A N 1
ATOM 964 C CA . ASN A 1 128 ? 23.097 7.270 -19.168 1.00 85.12 128 ASN A CA 1
ATOM 965 C C . ASN A 1 128 ? 22.846 7.348 -20.689 1.00 85.12 128 ASN A C 1
ATOM 967 O O . ASN A 1 128 ? 21.719 7.217 -21.174 1.00 85.12 128 ASN A O 1
ATOM 971 N N . ASP A 1 129 ? 23.904 7.659 -21.432 1.00 83.75 129 ASP A N 1
ATOM 972 C CA . ASP A 1 129 ? 23.906 7.882 -22.879 1.00 83.75 129 ASP A CA 1
ATOM 973 C C . ASP A 1 129 ? 24.157 6.595 -23.683 1.00 83.75 129 ASP A C 1
ATOM 975 O O . ASP A 1 129 ? 24.669 6.646 -24.807 1.00 83.75 129 ASP A O 1
ATOM 979 N N . GLY A 1 130 ? 23.837 5.435 -23.103 1.00 83.62 130 GLY A N 1
ATOM 980 C CA . GLY A 1 130 ? 24.127 4.123 -23.672 1.00 83.62 130 GLY A CA 1
ATOM 981 C C . GLY A 1 130 ? 25.605 3.742 -23.585 1.00 83.62 130 GLY A C 1
ATOM 982 O O . GLY A 1 130 ? 26.059 2.895 -24.352 1.00 83.62 130 GLY A O 1
ATOM 983 N N . HIS A 1 131 ? 26.365 4.371 -22.681 1.00 83.44 131 HIS A N 1
ATOM 984 C CA . HIS A 1 131 ? 27.802 4.131 -22.475 1.00 83.44 131 HIS A CA 1
ATOM 985 C C . HIS A 1 131 ? 28.180 3.758 -21.025 1.00 83.44 131 HIS A C 1
ATOM 987 O O . HIS A 1 131 ? 29.351 3.570 -20.711 1.00 83.44 131 HIS A O 1
ATOM 993 N N . GLU A 1 132 ? 27.181 3.639 -20.156 1.00 74.31 132 GLU A N 1
ATOM 994 C CA . GLU A 1 132 ? 27.221 3.101 -18.789 1.00 74.31 132 GLU A CA 1
ATOM 995 C C . GLU A 1 132 ? 27.172 1.562 -18.730 1.00 74.31 132 GLU A C 1
ATOM 997 O O . GLU A 1 132 ? 27.523 0.961 -17.719 1.00 74.31 132 GLU A O 1
ATOM 1002 N N . GLY A 1 133 ? 26.724 0.931 -19.817 1.00 77.25 133 GLY A N 1
ATOM 1003 C CA . GLY A 1 133 ? 26.666 -0.519 -19.983 1.00 77.25 133 GLY A CA 1
ATOM 1004 C C . GLY A 1 133 ? 27.863 -1.100 -20.745 1.00 77.25 133 GLY A C 1
ATOM 1005 O O . GLY A 1 133 ? 28.967 -0.547 -20.776 1.00 77.25 133 GLY A O 1
ATOM 1006 N N . VAL A 1 134 ? 27.625 -2.222 -21.428 1.00 76.94 134 VAL A N 1
ATOM 1007 C CA . VAL A 1 134 ? 28.639 -2.888 -22.258 1.00 76.94 134 VAL A CA 1
ATOM 1008 C C . VAL A 1 134 ? 29.046 -1.998 -23.438 1.00 76.94 134 VAL A C 1
ATOM 1010 O O . VAL A 1 134 ? 28.269 -1.777 -24.365 1.00 76.94 134 VAL A O 1
ATOM 1013 N N . THR A 1 135 ? 30.296 -1.525 -23.442 1.00 70.88 135 THR A N 1
ATOM 1014 C CA . THR A 1 135 ? 30.805 -0.548 -24.418 1.00 70.88 135 THR A CA 1
ATOM 1015 C C . THR A 1 135 ? 32.028 -1.020 -25.206 1.00 70.88 135 THR A C 1
ATOM 1017 O O . THR A 1 135 ? 32.876 -1.771 -24.732 1.00 70.88 135 THR A O 1
ATOM 1020 N N . VAL A 1 136 ? 32.133 -0.522 -26.444 1.00 61.69 136 VAL A N 1
ATOM 1021 C CA . VAL A 1 136 ? 33.275 -0.733 -27.366 1.00 61.69 136 VAL A CA 1
ATOM 1022 C C . VAL A 1 136 ? 33.928 0.601 -27.772 1.00 61.69 136 VAL A C 1
ATOM 1024 O O . VAL A 1 136 ? 35.052 0.626 -28.266 1.00 61.69 136 VAL A O 1
ATOM 1027 N N . SER A 1 137 ? 33.244 1.727 -27.541 1.00 62.12 137 SER A N 1
ATOM 1028 C CA . SER A 1 137 ? 33.695 3.090 -27.845 1.00 62.12 137 SER A CA 1
ATOM 1029 C C . SER A 1 137 ? 33.510 3.984 -26.621 1.00 62.12 137 SER A C 1
ATOM 1031 O O . SER A 1 137 ? 32.561 3.802 -25.867 1.00 62.12 137 SER A O 1
ATOM 1033 N N . THR A 1 138 ? 34.391 4.968 -26.442 1.00 56.56 138 THR A N 1
ATOM 1034 C CA . THR A 1 138 ? 34.325 5.979 -25.368 1.00 56.56 138 THR A CA 1
ATOM 1035 C C . THR A 1 138 ? 33.911 7.366 -25.878 1.00 56.56 138 THR A C 1
ATOM 1037 O O . THR A 1 138 ? 33.982 8.357 -25.149 1.00 56.56 138 THR A O 1
ATOM 1040 N N . ALA A 1 139 ? 33.486 7.463 -27.142 1.00 61.97 139 ALA A N 1
ATOM 1041 C CA . ALA A 1 139 ? 33.171 8.717 -27.823 1.00 61.97 139 ALA A CA 1
ATOM 1042 C C . ALA A 1 139 ? 31.790 9.288 -27.432 1.00 61.97 139 ALA A C 1
ATOM 1044 O O . ALA A 1 139 ? 30.882 9.354 -28.260 1.00 61.97 139 ALA A O 1
ATOM 1045 N N . LYS A 1 140 ? 31.643 9.735 -26.175 1.00 67.06 140 LYS A N 1
ATOM 1046 C CA . LYS A 1 140 ? 30.435 10.427 -25.693 1.00 67.06 140 LYS A CA 1
ATOM 1047 C C . LYS A 1 140 ? 30.101 11.640 -26.569 1.00 67.06 140 LYS A C 1
ATOM 1049 O O . LYS A 1 140 ? 30.935 12.529 -26.762 1.00 67.06 140 LYS A O 1
ATOM 1054 N N . TYR A 1 141 ? 28.857 11.714 -27.042 1.00 70.25 141 TYR A N 1
ATOM 1055 C CA . TYR A 1 141 ? 28.336 12.912 -27.697 1.00 70.25 141 TYR A CA 1
ATOM 1056 C C . TYR A 1 141 ? 28.277 14.081 -26.703 1.00 70.25 141 TYR A C 1
ATOM 1058 O O . TYR A 1 141 ? 27.879 13.919 -25.547 1.00 70.25 141 TYR A O 1
ATOM 1066 N N . ARG A 1 142 ? 28.651 15.277 -27.166 1.00 73.44 142 ARG A N 1
ATOM 1067 C CA . ARG A 1 142 ? 28.475 16.541 -26.444 1.00 73.44 142 ARG A CA 1
ATOM 1068 C C . ARG A 1 142 ? 27.889 17.577 -27.408 1.00 73.44 142 ARG A C 1
ATOM 1070 O O . ARG A 1 142 ? 28.491 17.793 -28.462 1.00 73.44 142 ARG A O 1
ATOM 1077 N N . PRO A 1 143 ? 26.749 18.215 -27.083 1.00 80.38 143 PRO A N 1
ATOM 1078 C CA . PRO A 1 143 ? 26.245 19.345 -27.856 1.00 80.38 143 PRO A CA 1
ATOM 1079 C C . PRO A 1 143 ? 27.267 20.487 -27.911 1.00 80.38 143 PRO A C 1
ATOM 1081 O O . PRO A 1 143 ? 27.966 20.750 -26.932 1.00 80.38 143 PRO A O 1
ATOM 1084 N N . ASN A 1 144 ? 27.334 21.191 -29.042 1.00 84.12 144 ASN A N 1
ATOM 1085 C CA . ASN A 1 144 ? 28.175 22.380 -29.191 1.00 84.12 144 ASN A CA 1
ATOM 1086 C C . ASN A 1 144 ? 27.447 23.622 -28.650 1.00 84.12 144 ASN A C 1
ATOM 1088 O O . ASN A 1 144 ? 26.953 24.446 -29.419 1.00 84.12 144 ASN A O 1
ATOM 1092 N N . CYS A 1 145 ? 27.356 23.718 -27.326 1.00 91.44 145 CYS A N 1
ATOM 1093 C CA . CYS A 1 145 ? 26.791 24.852 -26.602 1.00 91.44 145 CYS A CA 1
ATOM 1094 C C . CYS A 1 145 ? 27.708 25.262 -25.441 1.00 91.44 145 CYS A C 1
ATOM 1096 O O . CYS A 1 145 ? 28.494 24.459 -24.937 1.00 91.44 145 CYS A O 1
ATOM 1098 N N . GLU A 1 146 ? 27.584 26.508 -24.994 1.00 94.38 146 GLU A N 1
ATOM 1099 C CA . GLU A 1 146 ? 28.223 26.969 -23.759 1.00 94.38 146 GLU A CA 1
ATOM 1100 C C . GLU A 1 146 ? 27.628 26.233 -22.541 1.00 94.38 146 GLU A C 1
ATOM 1102 O O . GLU A 1 146 ? 26.472 25.804 -22.585 1.00 94.38 146 GLU A O 1
ATOM 1107 N N . MET A 1 147 ? 28.394 26.085 -21.457 1.00 95.31 147 MET A N 1
ATOM 1108 C CA . MET A 1 147 ? 27.980 25.421 -20.208 1.00 95.31 147 MET A CA 1
ATOM 1109 C C . MET A 1 147 ? 27.958 26.420 -19.037 1.00 95.31 147 MET A C 1
ATOM 1111 O O . MET A 1 147 ? 28.536 27.504 -19.118 1.00 95.31 147 MET A O 1
ATOM 1115 N N . GLY A 1 148 ? 27.262 26.074 -17.955 1.00 94.94 148 GLY A N 1
ATOM 1116 C CA . GLY A 1 148 ? 27.146 26.872 -16.728 1.00 94.94 148 GLY A CA 1
ATOM 1117 C C . GLY A 1 148 ? 28.154 26.519 -15.631 1.00 94.94 148 GLY A C 1
ATOM 1118 O O . GLY A 1 148 ? 27.826 26.597 -14.447 1.00 94.94 148 GLY A O 1
ATOM 1119 N N . ASP A 1 149 ? 29.354 26.080 -16.011 1.00 94.56 149 ASP A N 1
ATOM 1120 C CA . ASP A 1 149 ? 30.370 25.539 -15.094 1.00 94.56 149 ASP A CA 1
ATOM 1121 C C . ASP A 1 149 ? 30.882 26.565 -14.057 1.00 94.56 149 ASP A C 1
ATOM 1123 O O . ASP A 1 149 ? 31.430 26.192 -13.022 1.00 94.56 149 ASP A O 1
ATOM 1127 N N . ASP A 1 150 ? 30.678 27.857 -14.317 1.00 94.81 150 ASP A N 1
ATOM 1128 C CA . ASP A 1 150 ? 31.041 29.019 -13.496 1.00 94.81 150 ASP A CA 1
ATOM 1129 C C . ASP A 1 150 ? 30.065 29.328 -12.342 1.00 94.81 150 ASP A C 1
ATOM 1131 O O . ASP A 1 150 ? 30.380 30.145 -11.477 1.00 94.81 150 ASP A O 1
ATOM 1135 N N . LEU A 1 151 ? 28.880 28.709 -12.311 1.00 95.06 151 LEU A N 1
ATOM 1136 C CA . LEU A 1 151 ? 27.745 29.190 -11.502 1.00 95.06 151 LEU A CA 1
ATOM 1137 C C . LEU A 1 151 ? 27.564 28.476 -10.161 1.00 95.06 151 LEU A C 1
ATOM 1139 O O . LEU A 1 151 ? 26.956 29.025 -9.239 1.00 95.06 151 LEU A O 1
ATOM 1143 N N . GLY A 1 152 ? 28.042 27.237 -10.066 1.00 91.69 152 GLY A N 1
ATOM 1144 C CA . GLY A 1 152 ? 27.847 26.361 -8.914 1.00 91.69 152 GLY A CA 1
ATOM 1145 C C . GLY A 1 152 ? 28.031 24.890 -9.281 1.00 91.69 152 GLY A C 1
ATOM 1146 O O . GLY A 1 152 ? 27.834 24.493 -10.426 1.00 91.69 152 GLY A O 1
ATOM 1147 N N . GLU A 1 153 ? 28.395 24.059 -8.304 1.00 91.06 153 GLU A N 1
ATOM 1148 C CA . GLU A 1 153 ? 28.701 22.635 -8.523 1.00 91.06 153 GLU A CA 1
ATOM 1149 C C . GLU A 1 153 ? 27.514 21.856 -9.124 1.00 91.06 153 GLU A C 1
ATOM 1151 O O . GLU A 1 153 ? 27.675 21.015 -10.002 1.00 91.06 153 GLU A O 1
ATOM 1156 N N . GLU A 1 154 ? 26.307 22.198 -8.680 1.00 91.69 154 GLU A N 1
ATOM 1157 C CA . GLU A 1 154 ? 25.000 21.767 -9.186 1.00 91.69 154 GLU A CA 1
ATOM 1158 C C . GLU A 1 154 ? 24.806 21.990 -10.697 1.00 91.69 154 GLU A C 1
ATOM 1160 O O . GLU A 1 154 ? 24.075 21.235 -11.340 1.00 91.69 154 GLU A O 1
ATOM 1165 N N . LEU A 1 155 ? 25.502 22.967 -11.280 1.00 96.69 155 LEU A N 1
ATOM 1166 C CA . LEU A 1 155 ? 25.344 23.409 -12.664 1.00 96.69 155 LEU A CA 1
ATOM 1167 C C . LEU A 1 155 ? 26.511 23.026 -13.590 1.00 96.69 155 LEU A C 1
ATOM 1169 O O . LEU A 1 155 ? 26.401 23.188 -14.804 1.00 96.69 155 LEU A O 1
ATOM 1173 N N . VAL A 1 156 ? 27.588 22.438 -13.061 1.00 94.75 156 VAL A N 1
ATOM 1174 C CA . VAL A 1 156 ? 28.721 21.955 -13.872 1.00 94.75 156 VAL A CA 1
ATOM 1175 C C . VAL A 1 156 ? 28.259 20.881 -14.860 1.00 94.75 156 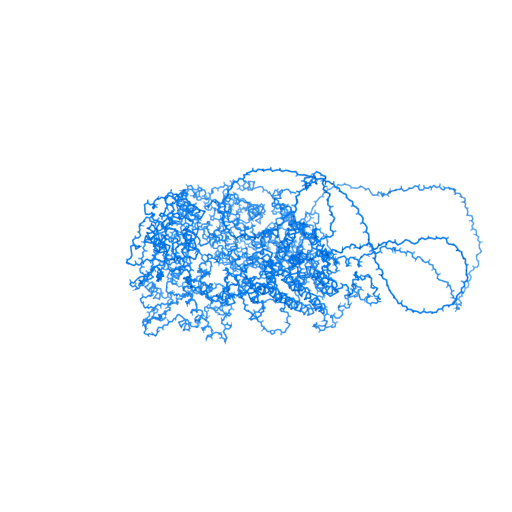VAL A C 1
ATOM 1177 O O . VAL A 1 156 ? 27.618 19.910 -14.462 1.00 94.75 156 VAL A O 1
ATOM 1180 N N . GLY A 1 157 ? 28.590 21.026 -16.140 1.00 93.19 157 GLY A N 1
ATOM 1181 C CA . GLY A 1 157 ? 28.183 20.152 -17.244 1.00 93.19 157 GLY A CA 1
ATOM 1182 C C . GLY A 1 157 ? 26.766 20.401 -17.771 1.00 93.19 157 GLY A C 1
ATOM 1183 O O . GLY A 1 157 ? 26.333 19.698 -18.683 1.00 93.19 157 GLY A O 1
ATOM 1184 N N . ILE A 1 158 ? 26.039 21.373 -17.218 1.00 96.62 158 ILE A N 1
ATOM 1185 C CA . ILE A 1 158 ? 24.696 21.753 -17.660 1.00 96.62 158 ILE A CA 1
ATOM 1186 C C . ILE A 1 158 ? 24.817 22.932 -18.650 1.00 96.62 158 ILE A C 1
ATOM 1188 O O . ILE A 1 158 ? 25.477 23.917 -18.313 1.00 96.62 158 ILE A O 1
ATOM 1192 N N . PRO A 1 159 ? 24.203 22.882 -19.853 1.00 97.50 159 PRO A N 1
ATOM 1193 C CA . PRO A 1 159 ? 24.234 23.971 -20.828 1.00 97.50 159 PRO A CA 1
ATOM 1194 C C . PRO A 1 159 ? 23.897 25.327 -20.213 1.00 97.50 159 PRO A C 1
ATOM 1196 O O . PRO A 1 159 ? 23.001 25.434 -19.381 1.00 97.50 159 PRO A O 1
ATOM 1199 N N . ARG A 1 160 ? 24.590 26.387 -20.632 1.00 97.62 160 ARG A N 1
ATOM 1200 C CA . ARG A 1 160 ? 24.416 27.743 -20.094 1.00 97.62 160 ARG A CA 1
ATOM 1201 C C . ARG A 1 160 ? 22.991 28.244 -20.307 1.00 97.62 160 ARG A C 1
ATOM 1203 O O . ARG A 1 160 ? 22.424 28.866 -19.417 1.00 97.62 160 ARG A O 1
ATOM 1210 N N . CYS A 1 161 ? 22.378 27.859 -21.425 1.00 97.62 161 CYS A N 1
ATOM 1211 C CA . CYS A 1 161 ? 20.963 28.080 -21.674 1.00 97.62 161 CYS A CA 1
ATOM 1212 C C . CYS A 1 161 ? 20.036 27.409 -20.645 1.00 97.62 161 CYS A C 1
ATOM 1214 O O . CYS A 1 161 ? 18.947 27.918 -20.500 1.00 97.62 161 CYS A O 1
ATOM 1216 N N . ILE A 1 162 ? 20.433 26.376 -19.880 1.00 98.19 162 ILE A N 1
ATOM 1217 C CA . ILE A 1 162 ? 19.704 25.879 -18.684 1.00 98.19 162 ILE A CA 1
ATOM 1218 C C . ILE A 1 162 ? 20.219 26.494 -17.378 1.00 98.19 162 ILE A C 1
ATOM 1220 O O . ILE A 1 162 ? 19.461 26.836 -16.480 1.00 98.19 162 ILE A O 1
ATOM 1224 N N . ALA A 1 163 ? 21.537 26.553 -17.233 1.00 98.06 163 ALA A N 1
ATOM 1225 C CA . ALA A 1 163 ? 22.190 26.636 -15.936 1.00 98.06 163 ALA A CA 1
ATOM 1226 C C . ALA A 1 163 ? 22.221 28.053 -15.357 1.00 98.06 163 ALA A C 1
ATOM 1228 O O . ALA A 1 163 ? 21.797 28.293 -14.224 1.00 98.06 163 ALA A O 1
ATOM 1229 N N . LEU A 1 164 ? 22.695 28.980 -16.191 1.00 98.25 164 LEU A N 1
ATOM 1230 C CA . LEU A 1 164 ? 22.864 30.418 -15.971 1.00 98.25 164 LEU A CA 1
ATOM 1231 C C . LEU A 1 164 ? 21.755 31.086 -15.110 1.00 98.25 164 LEU A C 1
ATOM 1233 O O . LEU A 1 164 ? 22.084 31.818 -14.177 1.00 98.25 164 LEU A O 1
ATOM 1237 N N . PRO A 1 165 ? 20.468 30.769 -15.307 1.00 98.38 165 PRO A N 1
ATOM 1238 C CA . PRO A 1 165 ? 19.332 31.278 -14.514 1.00 98.38 165 PRO A CA 1
ATOM 1239 C C . PRO A 1 165 ? 18.781 30.453 -13.370 1.00 98.38 165 PRO A C 1
ATOM 1241 O O . PRO A 1 165 ? 17.936 30.966 -12.633 1.00 98.38 165 PRO A O 1
ATOM 1244 N N . TYR A 1 166 ? 19.145 29.181 -13.230 1.00 98.12 166 TYR A N 1
ATOM 1245 C CA . TYR A 1 166 ? 18.558 28.374 -12.165 1.00 98.12 166 TYR A CA 1
ATOM 1246 C C . TYR A 1 166 ? 18.924 28.971 -10.820 1.00 98.12 166 TYR A C 1
ATOM 1248 O O . TYR A 1 166 ? 18.094 29.111 -9.929 1.00 98.12 166 TYR A O 1
ATOM 1256 N N . TRP A 1 167 ? 20.132 29.505 -10.811 1.00 97.69 167 TRP A N 1
ATOM 1257 C CA . TRP A 1 167 ? 20.647 30.574 -9.991 1.00 97.69 167 TRP A CA 1
ATOM 1258 C C . TRP A 1 167 ? 19.699 31.784 -9.809 1.00 97.69 167 TRP A C 1
ATOM 1260 O O . TRP A 1 167 ? 19.236 31.998 -8.695 1.00 97.69 167 TRP A O 1
ATOM 1270 N N . GLN A 1 168 ? 19.356 32.561 -10.844 1.00 98.00 168 GLN A N 1
ATOM 1271 C CA . GLN A 1 168 ? 18.477 33.747 -10.744 1.00 98.00 168 GLN A CA 1
ATOM 1272 C C . GLN A 1 168 ? 17.076 33.431 -10.179 1.00 98.00 168 GLN A C 1
ATOM 1274 O O . GLN A 1 168 ? 16.668 34.042 -9.194 1.00 98.00 168 GLN A O 1
ATOM 1279 N N . VAL A 1 169 ? 16.361 32.454 -10.752 1.00 97.31 169 VAL A N 1
ATOM 1280 C CA . VAL A 1 169 ? 14.991 32.084 -10.343 1.00 97.31 169 VAL A CA 1
ATOM 1281 C C . VAL A 1 169 ? 14.982 31.515 -8.922 1.00 97.31 169 VAL A C 1
ATOM 1283 O O . VAL A 1 169 ? 14.175 31.940 -8.097 1.00 97.31 169 VAL A O 1
ATOM 1286 N N . SER A 1 170 ? 15.926 30.626 -8.588 1.00 95.69 170 SER A N 1
ATOM 1287 C CA . SER A 1 170 ? 16.039 30.082 -7.227 1.00 95.69 170 SER A CA 1
ATOM 1288 C C . SER A 1 170 ? 16.411 31.169 -6.215 1.00 95.69 170 SER A C 1
ATOM 1290 O O . SER A 1 170 ? 15.812 31.218 -5.145 1.00 95.69 170 SER A O 1
ATOM 1292 N N . ARG A 1 171 ? 17.326 32.092 -6.550 1.00 94.88 171 ARG A N 1
ATOM 1293 C CA . ARG A 1 171 ? 17.682 33.218 -5.669 1.00 94.88 171 ARG A CA 1
ATOM 1294 C C . ARG A 1 171 ? 16.529 34.206 -5.468 1.00 94.88 171 ARG A C 1
ATOM 1296 O O . ARG A 1 171 ? 16.406 34.749 -4.375 1.00 94.88 171 ARG A O 1
ATOM 1303 N N . ARG A 1 172 ? 15.666 34.417 -6.471 1.00 94.81 172 ARG A N 1
ATOM 1304 C CA . ARG A 1 172 ? 14.431 35.221 -6.339 1.00 94.81 172 ARG A CA 1
ATOM 1305 C C . ARG A 1 172 ? 13.367 34.539 -5.474 1.00 94.81 172 ARG A C 1
ATOM 1307 O O . ARG A 1 172 ? 12.661 35.224 -4.743 1.00 94.81 172 ARG A O 1
ATOM 1314 N N . LEU A 1 173 ? 13.333 33.205 -5.473 1.00 92.75 173 LEU A N 1
ATOM 1315 C CA . LEU A 1 173 ? 12.619 32.363 -4.498 1.00 92.75 173 LEU A CA 1
ATOM 1316 C C . LEU A 1 173 ? 13.351 32.238 -3.138 1.00 92.75 173 LEU A C 1
ATOM 1318 O O . LEU A 1 173 ? 13.033 31.354 -2.349 1.00 92.75 173 LEU A O 1
ATOM 1322 N N . GLY A 1 174 ? 14.375 33.056 -2.865 1.00 90.25 174 GLY A N 1
ATOM 1323 C CA . GLY A 1 174 ? 15.118 33.050 -1.596 1.00 90.25 174 GLY A CA 1
ATOM 1324 C C . GLY A 1 174 ? 16.025 31.834 -1.353 1.00 90.25 174 GLY A C 1
ATOM 1325 O O . GLY A 1 174 ? 16.621 31.724 -0.283 1.00 90.25 174 GLY A O 1
ATOM 1326 N N . ARG A 1 175 ? 16.170 30.919 -2.321 1.00 91.75 175 ARG A N 1
ATOM 1327 C CA . ARG A 1 175 ? 16.982 29.699 -2.186 1.00 91.75 175 ARG A CA 1
ATOM 1328 C C . ARG A 1 175 ? 18.474 30.029 -2.274 1.00 91.75 175 ARG A C 1
ATOM 1330 O O . ARG A 1 175 ? 18.920 30.677 -3.223 1.00 91.75 175 ARG A O 1
ATOM 1337 N N . ALA A 1 176 ? 19.261 29.512 -1.331 1.00 89.75 176 ALA A N 1
ATOM 1338 C CA . ALA A 1 176 ? 20.708 29.737 -1.275 1.00 89.75 176 ALA A CA 1
ATOM 1339 C C . ALA A 1 176 ? 21.492 29.081 -2.433 1.00 89.75 176 ALA A C 1
ATOM 1341 O O . ALA A 1 176 ? 22.559 29.567 -2.809 1.00 89.75 176 ALA A O 1
ATOM 1342 N N . ILE A 1 177 ? 20.962 27.993 -3.005 1.00 92.88 177 ILE A N 1
ATOM 1343 C CA . ILE A 1 177 ? 21.482 27.328 -4.210 1.00 92.88 177 ILE A CA 1
ATOM 1344 C C . ILE A 1 177 ? 20.339 26.865 -5.128 1.00 92.88 177 ILE A C 1
ATOM 1346 O O . ILE A 1 177 ? 19.234 26.608 -4.636 1.00 92.88 177 ILE A O 1
ATOM 1350 N N . PRO A 1 178 ? 20.597 26.679 -6.435 1.00 94.75 178 PRO A N 1
ATOM 1351 C CA . PRO A 1 178 ? 19.675 25.993 -7.333 1.00 94.75 178 PRO A CA 1
ATOM 1352 C C . PRO A 1 178 ? 19.465 24.533 -6.912 1.00 94.75 178 PRO A C 1
ATOM 1354 O O . PRO A 1 178 ? 20.422 23.773 -6.760 1.00 94.75 178 PRO A O 1
ATOM 1357 N N . HIS A 1 179 ? 18.209 24.143 -6.716 1.00 91.88 179 HIS A N 1
ATOM 1358 C CA . HIS A 1 179 ? 17.804 22.772 -6.407 1.00 91.88 179 HIS A CA 1
ATOM 1359 C C . HIS A 1 179 ? 16.308 22.587 -6.690 1.00 91.88 179 HIS A C 1
ATOM 1361 O O . HIS A 1 179 ? 15.536 23.546 -6.595 1.00 91.88 179 HIS A O 1
ATOM 1367 N N . LEU A 1 180 ? 15.911 21.357 -7.022 1.00 90.75 180 LEU A N 1
ATOM 1368 C CA . LEU A 1 180 ? 14.521 20.941 -7.203 1.00 90.75 180 LEU A CA 1
ATOM 1369 C C . LEU A 1 180 ? 14.171 20.016 -6.042 1.00 90.75 180 LEU A C 1
ATOM 1371 O O . LEU A 1 180 ? 14.814 18.979 -5.876 1.00 90.75 180 LEU A O 1
ATOM 1375 N N . THR A 1 181 ? 13.182 20.379 -5.236 1.00 86.56 181 THR A N 1
ATOM 1376 C CA . THR A 1 181 ? 12.643 19.473 -4.220 1.00 86.56 181 THR A CA 1
ATOM 1377 C C . THR A 1 181 ? 11.618 18.528 -4.849 1.00 86.56 181 THR A C 1
ATOM 1379 O O . THR A 1 181 ? 11.113 18.737 -5.959 1.00 86.56 181 THR A O 1
ATOM 1382 N N . PHE A 1 182 ? 11.295 17.454 -4.140 1.00 81.81 182 PHE A N 1
ATOM 1383 C CA . PHE A 1 182 ? 10.204 16.568 -4.513 1.00 81.81 182 PHE A CA 1
ATOM 1384 C C . PHE A 1 182 ? 8.839 17.235 -4.272 1.00 81.81 182 PHE A C 1
ATOM 1386 O O . PHE A 1 182 ? 7.953 17.094 -5.110 1.00 81.81 182 PHE A O 1
ATOM 1393 N N . PHE A 1 183 ? 8.736 18.071 -3.226 1.00 85.06 183 PHE A N 1
ATOM 1394 C CA . PHE A 1 183 ? 7.597 18.964 -2.974 1.00 85.06 183 PHE A CA 1
ATOM 1395 C C . PHE A 1 183 ? 7.329 19.927 -4.142 1.00 85.06 183 PHE A C 1
ATOM 1397 O O . PHE A 1 183 ? 6.170 20.119 -4.503 1.00 85.06 183 PHE A O 1
ATOM 1404 N N . ASP A 1 184 ? 8.367 20.496 -4.768 1.00 89.38 184 ASP A N 1
ATOM 1405 C CA . ASP A 1 184 ? 8.202 21.403 -5.913 1.00 89.38 184 ASP A CA 1
ATOM 1406 C C . ASP A 1 184 ? 7.470 20.689 -7.062 1.00 89.38 184 ASP A C 1
ATOM 1408 O O . ASP A 1 184 ? 6.483 21.185 -7.605 1.00 89.38 184 ASP A O 1
ATOM 1412 N N . GLN A 1 185 ? 7.944 19.490 -7.415 1.00 87.69 185 GLN A N 1
ATOM 1413 C CA . GLN A 1 185 ? 7.410 18.703 -8.526 1.00 87.69 185 GLN A CA 1
ATOM 1414 C C . GLN A 1 185 ? 5.968 18.272 -8.255 1.00 87.69 185 GLN A C 1
ATOM 1416 O O . GLN A 1 185 ? 5.082 18.556 -9.053 1.00 87.69 185 GLN A O 1
ATOM 1421 N N . SER A 1 186 ? 5.711 17.636 -7.116 1.00 83.12 186 SER A N 1
ATOM 1422 C CA . SER A 1 186 ? 4.378 17.140 -6.770 1.00 83.12 186 SER A CA 1
ATOM 1423 C C . SER A 1 186 ? 3.339 18.254 -6.616 1.00 83.12 186 SER A C 1
ATOM 1425 O O . SER A 1 186 ? 2.169 18.035 -6.907 1.00 83.12 186 SER A O 1
ATOM 1427 N N . SER A 1 187 ? 3.743 19.440 -6.147 1.00 83.62 187 SER A N 1
ATOM 1428 C CA . SER A 1 187 ? 2.802 20.516 -5.803 1.00 83.62 187 SER A CA 1
ATOM 1429 C C . SER A 1 187 ? 2.553 21.482 -6.959 1.00 83.62 187 SER A C 1
ATOM 1431 O O . SER A 1 187 ? 1.449 22.007 -7.067 1.00 83.62 187 SER A O 1
ATOM 1433 N N . PHE A 1 188 ? 3.536 21.710 -7.843 1.00 87.50 188 PHE A N 1
ATOM 1434 C CA . PHE A 1 188 ? 3.414 22.704 -8.923 1.00 87.50 188 PHE A CA 1
ATOM 1435 C C . PHE A 1 188 ? 3.548 22.119 -10.343 1.00 87.50 188 PHE A C 1
ATOM 1437 O O . PHE A 1 188 ? 3.268 22.822 -11.313 1.00 87.50 188 PHE A O 1
ATOM 1444 N N . ASN A 1 189 ? 3.869 20.824 -10.501 1.00 93.06 189 ASN A N 1
ATOM 1445 C CA . ASN A 1 189 ? 3.774 20.103 -11.783 1.00 93.06 189 ASN A CA 1
ATOM 1446 C C . ASN A 1 189 ? 2.414 19.394 -11.974 1.00 93.06 189 ASN A C 1
ATOM 1448 O O . ASN A 1 189 ? 2.339 18.337 -12.602 1.00 93.06 189 ASN A O 1
ATOM 1452 N N . MET A 1 190 ? 1.330 19.951 -11.428 1.00 90.50 190 MET A N 1
ATOM 1453 C CA . MET A 1 190 ? -0.020 19.372 -11.498 1.00 90.50 190 MET A CA 1
ATOM 1454 C C . MET A 1 190 ? -1.008 20.299 -12.209 1.00 90.50 190 MET A C 1
ATOM 1456 O O . MET A 1 190 ? -0.821 21.520 -12.265 1.00 90.50 190 MET A O 1
ATOM 1460 N N . LYS A 1 191 ? -2.073 19.703 -12.744 1.00 88.19 191 LYS A N 1
ATOM 1461 C CA . LYS A 1 191 ? -3.324 20.357 -13.140 1.00 88.19 191 LYS A CA 1
ATOM 1462 C C . LYS A 1 191 ? -4.486 19.671 -12.419 1.00 88.19 191 LYS A C 1
ATOM 1464 O O . LYS A 1 191 ? -4.402 18.494 -12.065 1.00 88.19 191 LYS A O 1
ATOM 1469 N N . ILE A 1 192 ? -5.585 20.403 -12.296 1.00 86.25 192 ILE A N 1
ATOM 1470 C CA . ILE A 1 192 ? -6.877 19.902 -11.826 1.00 86.25 192 ILE A CA 1
ATOM 1471 C C . ILE A 1 192 ? -7.789 19.759 -13.046 1.00 86.25 192 ILE A C 1
ATOM 1473 O O . ILE A 1 192 ? -7.813 20.662 -13.884 1.00 86.25 192 ILE A O 1
ATOM 1477 N N . LYS A 1 193 ? -8.490 18.629 -13.180 1.00 83.69 193 LYS A N 1
ATOM 1478 C CA . LYS A 1 193 ? -9.337 18.333 -14.351 1.00 83.69 193 LYS A CA 1
ATOM 1479 C C . LYS A 1 193 ? -10.663 19.090 -14.294 1.00 83.69 193 LYS A C 1
ATOM 1481 O O . LYS A 1 193 ? -11.083 19.667 -15.290 1.00 83.69 193 LYS A O 1
ATOM 1486 N N . ASP A 1 194 ? -11.284 19.103 -13.119 1.00 80.88 194 ASP A N 1
ATOM 1487 C CA . ASP A 1 194 ? -12.475 19.880 -12.788 1.00 80.88 194 ASP A CA 1
ATOM 1488 C C . ASP A 1 194 ? -12.148 20.870 -11.650 1.00 80.88 194 ASP A C 1
ATOM 1490 O O . ASP A 1 194 ? -12.086 20.458 -10.485 1.00 80.88 194 ASP A O 1
ATOM 1494 N N . PRO A 1 195 ? -11.928 22.164 -11.961 1.00 73.06 195 PRO A N 1
ATOM 1495 C CA . PRO A 1 195 ? -11.703 23.208 -10.963 1.00 73.06 195 PRO A CA 1
ATOM 1496 C C . PRO A 1 195 ? -13.001 23.707 -10.301 1.00 73.06 195 PRO A C 1
ATOM 1498 O O . PRO A 1 195 ? -12.935 24.546 -9.411 1.00 73.06 195 PRO A O 1
ATOM 1501 N N . THR A 1 196 ? -14.178 23.226 -10.722 1.00 72.81 196 THR A N 1
ATOM 1502 C CA . THR A 1 196 ? -15.482 23.591 -10.131 1.00 72.81 196 THR A CA 1
ATOM 1503 C C . THR A 1 196 ? -15.939 22.624 -9.033 1.00 72.81 196 THR A C 1
ATOM 1505 O O . THR A 1 196 ? -16.959 22.856 -8.386 1.00 72.81 196 THR A O 1
ATOM 1508 N N . SER A 1 197 ? -15.170 21.558 -8.784 1.00 63.94 197 SER A N 1
ATOM 1509 C CA . SER A 1 197 ? -15.418 20.564 -7.738 1.00 63.94 197 SER A CA 1
ATOM 1510 C C . SER A 1 197 ? -15.327 21.170 -6.330 1.00 63.94 197 SER A C 1
ATOM 1512 O O . SER A 1 197 ? -14.249 21.237 -5.745 1.00 63.94 197 SER A O 1
ATOM 1514 N N . THR A 1 198 ? -16.473 21.526 -5.746 1.00 50.09 198 THR A N 1
ATOM 1515 C CA . THR A 1 198 ? -16.596 22.064 -4.375 1.00 50.09 198 THR A CA 1
ATOM 1516 C C . THR A 1 198 ? -16.445 21.024 -3.256 1.00 50.09 198 THR A C 1
ATOM 1518 O O . THR A 1 198 ? -16.401 21.389 -2.084 1.00 50.09 198 THR A O 1
ATOM 1521 N N . TYR A 1 199 ? -16.360 19.730 -3.582 1.00 49.03 199 TYR A N 1
ATOM 1522 C CA . TYR A 1 199 ? -16.030 18.692 -2.600 1.00 49.03 199 TYR A CA 1
ATOM 1523 C C . TYR A 1 199 ? -14.529 18.713 -2.263 1.00 49.03 199 TYR A C 1
ATOM 1525 O O . TYR A 1 199 ? -13.713 18.815 -3.183 1.00 49.03 199 TYR A O 1
ATOM 1533 N N . PRO A 1 200 ? -14.137 18.547 -0.982 1.00 47.69 200 PRO A N 1
ATOM 1534 C CA . PRO A 1 200 ? -12.732 18.520 -0.585 1.00 47.69 200 PRO A CA 1
ATOM 1535 C C . PRO A 1 200 ? -11.979 17.368 -1.266 1.00 47.69 200 PRO A C 1
ATOM 1537 O O . PRO A 1 200 ? -12.509 16.262 -1.417 1.00 47.69 200 PRO A O 1
ATOM 1540 N N . TYR A 1 201 ? -10.714 17.613 -1.632 1.00 55.22 201 TYR A N 1
ATOM 1541 C CA . TYR A 1 201 ? -9.873 16.716 -2.447 1.00 55.22 201 TYR A CA 1
ATOM 1542 C C . TYR A 1 201 ? -9.807 15.269 -1.948 1.00 55.22 201 TYR A C 1
ATOM 1544 O O . TYR A 1 201 ? -9.684 14.342 -2.749 1.00 55.22 201 TYR A O 1
ATOM 1552 N N . VAL A 1 202 ? -9.950 15.085 -0.633 1.00 47.69 202 VAL A N 1
ATOM 1553 C CA . VAL A 1 202 ? -10.043 13.803 0.079 1.00 47.69 202 VAL A CA 1
ATOM 1554 C C . VAL A 1 202 ? -11.034 12.818 -0.569 1.00 47.69 202 VAL A C 1
ATOM 1556 O O . VAL A 1 202 ? -10.879 11.610 -0.411 1.00 47.69 202 VAL A O 1
ATOM 1559 N N . GLY A 1 203 ? -12.042 13.309 -1.304 1.00 48.75 203 GLY A N 1
ATOM 1560 C CA . GLY A 1 203 ? -13.026 12.470 -1.990 1.00 48.75 203 GLY A CA 1
ATOM 1561 C C . GLY A 1 203 ? -12.747 12.117 -3.457 1.00 48.75 203 GLY A C 1
ATOM 1562 O O . GLY A 1 203 ? -13.403 11.216 -3.977 1.00 48.75 203 GLY A O 1
ATOM 1563 N N . ARG A 1 204 ? -11.815 12.796 -4.145 1.00 59.25 204 ARG A N 1
ATOM 1564 C CA . ARG A 1 204 ? -11.574 12.637 -5.598 1.00 59.25 204 ARG A CA 1
ATOM 1565 C C . ARG A 1 204 ? -10.089 12.626 -5.958 1.00 59.25 204 ARG A C 1
ATOM 1567 O O . ARG A 1 204 ? -9.570 13.507 -6.646 1.00 59.25 204 ARG A O 1
ATOM 1574 N N . PHE A 1 205 ? -9.418 11.552 -5.550 1.00 64.62 205 PHE A N 1
ATOM 1575 C CA . PHE A 1 205 ? -8.045 11.224 -5.952 1.00 64.62 205 PHE A CA 1
ATOM 1576 C C . PHE A 1 205 ? -7.857 11.167 -7.485 1.00 64.62 205 PHE A C 1
ATOM 1578 O O . PHE A 1 205 ? -6.750 11.312 -7.994 1.00 64.62 205 PHE A O 1
ATOM 1585 N N . ASP A 1 206 ? -8.920 10.994 -8.270 1.00 71.06 206 ASP A N 1
ATOM 1586 C CA . ASP A 1 206 ? -8.901 10.989 -9.733 1.00 71.06 206 ASP A CA 1
ATOM 1587 C C . ASP A 1 206 ? -8.890 12.387 -10.392 1.00 71.06 206 ASP A C 1
ATOM 1589 O O . ASP A 1 206 ? -8.555 12.471 -11.577 1.00 71.06 206 ASP A O 1
ATOM 1593 N N . ASN A 1 207 ? -9.165 13.480 -9.662 1.00 79.69 207 ASN A N 1
ATOM 1594 C CA . ASN A 1 207 ? -9.277 14.839 -10.228 1.00 79.69 207 ASN A CA 1
ATOM 1595 C C . ASN A 1 207 ? -7.925 15.504 -10.594 1.00 79.69 207 ASN A C 1
ATOM 1597 O O . ASN A 1 207 ? -7.898 16.535 -11.263 1.00 79.69 207 ASN A O 1
ATOM 1601 N N . MET A 1 208 ? -6.786 14.924 -10.200 1.00 83.25 208 MET A N 1
ATOM 1602 C CA . MET A 1 208 ? -5.451 15.431 -10.561 1.00 83.25 208 MET A CA 1
ATOM 1603 C C . MET A 1 208 ? -4.890 14.792 -11.844 1.00 83.25 208 MET A C 1
ATOM 1605 O O . MET A 1 208 ? -5.109 13.608 -12.122 1.00 83.25 208 MET A O 1
ATOM 1609 N N . GLU A 1 209 ? -4.096 15.556 -12.599 1.00 87.06 209 GLU A N 1
ATOM 1610 C CA . GLU A 1 209 ? -3.189 15.051 -13.642 1.00 87.06 209 GLU A CA 1
ATOM 1611 C C . GLU A 1 209 ? -1.820 15.754 -13.602 1.00 87.06 209 GLU A C 1
ATOM 1613 O O . GLU A 1 209 ? -1.708 16.908 -13.186 1.00 87.06 209 GLU A O 1
ATOM 1618 N N . MET A 1 210 ? -0.771 15.066 -14.060 1.00 89.62 210 MET A N 1
ATOM 1619 C CA . MET A 1 210 ? 0.584 15.622 -14.132 1.00 89.62 210 MET A CA 1
ATOM 1620 C C . MET A 1 210 ? 0.706 16.571 -15.334 1.00 89.62 210 MET A C 1
ATOM 1622 O O . MET A 1 210 ? 0.384 16.203 -16.462 1.00 89.62 210 MET A O 1
ATOM 1626 N N . ARG A 1 211 ? 1.165 17.804 -15.096 1.00 93.50 211 ARG A N 1
ATOM 1627 C CA . ARG A 1 211 ? 1.203 18.895 -16.086 1.00 93.50 211 ARG A CA 1
ATOM 1628 C C . ARG A 1 211 ? 2.263 18.668 -17.163 1.00 93.50 211 ARG A C 1
ATOM 1630 O O . ARG A 1 211 ? 1.970 18.809 -18.348 1.00 93.50 211 ARG A O 1
ATOM 1637 N N . TRP A 1 212 ? 3.468 18.315 -16.733 1.00 94.56 212 TRP A N 1
ATOM 1638 C CA . TRP A 1 212 ? 4.625 17.998 -17.563 1.00 94.56 212 TRP A CA 1
ATOM 1639 C C . TRP A 1 212 ? 5.200 16.653 -17.097 1.00 94.56 212 TRP A C 1
ATOM 1641 O O . TRP A 1 212 ? 6.121 16.633 -16.275 1.00 94.56 212 TRP A O 1
ATOM 1651 N N . PRO A 1 213 ? 4.638 15.515 -17.540 1.00 92.75 213 PRO A N 1
ATOM 1652 C CA . PRO A 1 213 ? 5.237 14.218 -17.266 1.00 92.75 213 PRO A CA 1
ATOM 1653 C C . PRO A 1 213 ? 6.586 14.159 -17.975 1.00 92.75 213 PRO A C 1
ATOM 1655 O O . PRO A 1 213 ? 6.642 14.317 -19.197 1.00 92.75 213 PRO A O 1
ATOM 1658 N N . VAL A 1 214 ? 7.668 13.949 -17.221 1.00 91.31 214 VAL A N 1
ATOM 1659 C CA . VAL A 1 214 ? 8.991 13.754 -17.807 1.00 91.31 214 VAL A CA 1
ATOM 1660 C C . VAL A 1 214 ? 8.904 12.545 -18.712 1.00 91.31 214 VAL A C 1
ATOM 1662 O O . VAL A 1 214 ? 9.064 12.685 -19.922 1.00 91.31 214 VAL A O 1
ATOM 1665 N N . PHE A 1 215 ? 8.584 11.395 -18.116 1.00 88.81 215 PHE A N 1
ATOM 1666 C CA . PHE A 1 215 ? 8.610 10.067 -18.711 1.00 88.81 215 PHE A CA 1
ATOM 1667 C C . PHE A 1 215 ? 7.378 9.689 -19.529 1.00 88.81 215 PHE A C 1
ATOM 1669 O O . PHE A 1 215 ? 7.477 8.845 -20.423 1.00 88.81 215 PHE A O 1
ATOM 1676 N N . GLY A 1 216 ? 6.232 10.320 -19.277 1.00 82.88 216 GLY A N 1
ATOM 1677 C CA . GLY A 1 216 ? 4.995 10.004 -19.995 1.00 82.88 216 GLY A CA 1
ATOM 1678 C C . GLY A 1 216 ? 4.619 8.525 -19.872 1.00 82.88 216 GLY A C 1
ATOM 1679 O O . GLY A 1 216 ? 4.028 7.969 -20.797 1.00 82.88 216 GLY A O 1
ATOM 1680 N N . GLU A 1 217 ? 5.019 7.909 -18.757 1.00 80.44 217 GLU A N 1
ATOM 1681 C CA . GLU A 1 217 ? 4.718 6.541 -18.341 1.00 80.44 217 GLU A CA 1
ATOM 1682 C C . GLU A 1 217 ? 3.750 6.569 -17.165 1.00 80.44 217 GLU A C 1
ATOM 1684 O O . GLU A 1 217 ? 3.828 7.453 -16.307 1.00 80.44 217 GLU A O 1
ATOM 1689 N N . ARG A 1 218 ? 2.895 5.548 -17.057 1.00 76.06 218 ARG A N 1
ATOM 1690 C CA . ARG A 1 218 ? 1.983 5.407 -15.910 1.00 76.06 218 ARG A CA 1
ATOM 1691 C C . ARG A 1 218 ? 2.736 5.364 -14.582 1.00 76.06 218 ARG A C 1
ATOM 1693 O O . ARG A 1 218 ? 2.299 5.998 -13.633 1.00 76.06 218 ARG A O 1
ATOM 1700 N N . THR A 1 219 ? 3.886 4.692 -14.541 1.00 79.25 219 THR A N 1
ATOM 1701 C CA . THR A 1 219 ? 4.724 4.530 -13.342 1.00 79.25 219 THR A CA 1
ATOM 1702 C C . THR A 1 219 ? 5.174 5.865 -12.745 1.00 79.25 219 THR A C 1
ATOM 1704 O O . THR A 1 219 ? 5.032 6.085 -11.545 1.00 79.25 219 THR A O 1
ATOM 1707 N N . GLU A 1 220 ? 5.669 6.781 -13.581 1.00 84.81 220 GLU A N 1
ATOM 1708 C CA . GLU A 1 220 ? 5.980 8.152 -13.165 1.00 84.81 220 GLU A CA 1
ATOM 1709 C C . GLU A 1 220 ? 4.717 8.883 -12.713 1.00 84.81 220 GLU A C 1
ATOM 1711 O O . GLU A 1 220 ? 4.671 9.429 -11.607 1.00 84.81 220 GLU A O 1
ATOM 1716 N N . MET A 1 221 ? 3.719 8.936 -13.602 1.00 85.56 221 MET A N 1
ATOM 1717 C CA . MET A 1 221 ? 2.565 9.810 -13.427 1.00 85.56 221 MET A CA 1
ATOM 1718 C C . MET A 1 221 ? 1.779 9.418 -12.177 1.00 85.56 221 MET A C 1
ATOM 1720 O O . MET A 1 221 ? 1.391 10.294 -11.414 1.00 85.56 221 MET A O 1
ATOM 1724 N N . ALA A 1 222 ? 1.614 8.119 -11.918 1.00 82.19 222 ALA A N 1
ATOM 1725 C CA . ALA A 1 222 ? 0.971 7.597 -10.720 1.00 82.19 222 ALA A CA 1
ATOM 1726 C C . ALA A 1 222 ? 1.771 7.887 -9.440 1.00 82.19 222 ALA A C 1
ATOM 1728 O O . ALA A 1 222 ? 1.157 8.191 -8.421 1.00 82.19 222 ALA A O 1
ATOM 1729 N N . PHE A 1 223 ? 3.112 7.856 -9.467 1.00 79.88 223 PHE A N 1
ATOM 1730 C CA . PHE A 1 223 ? 3.905 8.206 -8.282 1.00 79.88 223 PHE A CA 1
ATOM 1731 C C . PHE A 1 223 ? 3.773 9.693 -7.935 1.00 79.88 223 PHE A C 1
ATOM 1733 O O . PHE A 1 223 ? 3.389 10.034 -6.818 1.00 79.88 223 PHE A O 1
ATOM 1740 N N . GLN A 1 224 ? 4.027 10.582 -8.900 1.00 83.69 224 GLN A N 1
ATOM 1741 C CA . GLN A 1 224 ? 3.922 12.029 -8.682 1.00 83.69 224 GLN A CA 1
ATOM 1742 C C . GLN A 1 224 ? 2.492 12.455 -8.314 1.00 83.69 224 GLN A C 1
ATOM 1744 O O . GLN A 1 224 ? 2.303 13.283 -7.422 1.00 83.69 224 GLN A O 1
ATOM 1749 N N . LYS A 1 225 ? 1.482 11.835 -8.935 1.00 85.00 225 LYS A N 1
ATOM 1750 C CA . LYS A 1 225 ? 0.068 12.050 -8.616 1.00 85.00 225 LYS A CA 1
ATOM 1751 C C . LYS A 1 225 ? -0.295 11.532 -7.220 1.00 85.00 225 LYS A C 1
ATOM 1753 O O . LYS A 1 225 ? -0.836 12.307 -6.446 1.00 85.00 225 LYS A O 1
ATOM 1758 N N . GLY A 1 226 ? 0.076 10.304 -6.841 1.00 83.25 226 GLY A N 1
ATOM 1759 C CA . GLY A 1 226 ? -0.150 9.760 -5.488 1.00 83.25 226 GLY A CA 1
ATOM 1760 C C . GLY A 1 226 ? 0.519 10.584 -4.375 1.00 83.25 226 GLY A C 1
ATOM 1761 O O . GLY A 1 226 ? 0.022 10.686 -3.252 1.00 83.25 226 GLY A O 1
ATOM 1762 N N . CYS A 1 227 ? 1.622 11.256 -4.697 1.00 82.12 227 CYS A N 1
ATOM 1763 C CA . CYS A 1 227 ? 2.289 12.216 -3.823 1.00 82.12 227 CYS A CA 1
ATOM 1764 C C . CYS A 1 227 ? 1.559 13.567 -3.695 1.00 82.12 227 CYS A C 1
ATOM 1766 O O . CYS A 1 227 ? 1.441 14.106 -2.589 1.00 82.12 227 CYS A O 1
ATOM 1768 N N . ALA A 1 228 ? 1.034 14.100 -4.800 1.00 85.69 228 ALA A N 1
ATOM 1769 C CA . ALA A 1 228 ? 0.170 15.280 -4.788 1.00 85.69 228 ALA A CA 1
ATOM 1770 C C . ALA A 1 228 ? -1.145 14.998 -4.031 1.00 85.69 228 ALA A C 1
ATOM 1772 O O . ALA A 1 228 ? -1.516 15.752 -3.135 1.00 85.69 228 ALA A O 1
ATOM 1773 N N . GLU A 1 229 ? -1.771 13.850 -4.305 1.00 85.50 229 GLU A N 1
ATOM 1774 C CA . GLU A 1 229 ? -2.921 13.282 -3.590 1.00 85.50 229 GLU A CA 1
ATOM 1775 C C . GLU A 1 229 ? -2.679 13.177 -2.080 1.00 85.50 229 GLU A C 1
ATOM 1777 O O . GLU A 1 229 ? -3.524 13.590 -1.292 1.00 85.50 229 GLU A O 1
ATOM 1782 N N . THR A 1 230 ? -1.516 12.663 -1.664 1.00 85.38 230 THR A N 1
ATOM 1783 C CA . THR A 1 230 ? -1.138 12.572 -0.245 1.00 85.38 230 THR A CA 1
ATOM 1784 C C . THR A 1 230 ? -1.138 13.956 0.409 1.00 85.38 230 THR A C 1
ATOM 1786 O O . THR A 1 230 ? -1.697 14.129 1.490 1.00 85.38 230 THR A O 1
ATOM 1789 N N . SER A 1 231 ? -0.571 14.963 -0.261 1.00 84.62 231 SER A N 1
ATOM 1790 C CA . SER A 1 231 ? -0.528 16.338 0.255 1.00 84.62 231 SER A CA 1
ATOM 1791 C C . SER A 1 231 ? -1.921 16.983 0.296 1.00 84.62 231 SER A C 1
ATOM 1793 O O . SER A 1 231 ? -2.284 17.591 1.302 1.00 84.62 231 SER A O 1
ATOM 1795 N N . ALA A 1 232 ? -2.729 16.787 -0.750 1.00 84.75 232 ALA A N 1
ATOM 1796 C CA . ALA A 1 232 ? -4.098 17.295 -0.840 1.00 84.75 232 ALA A CA 1
ATOM 1797 C C . ALA A 1 232 ? -5.066 16.595 0.134 1.00 84.75 232 ALA A C 1
ATOM 1799 O O . ALA A 1 232 ? -5.993 17.222 0.638 1.00 84.75 232 ALA A O 1
ATOM 1800 N N . SER A 1 233 ? -4.825 15.328 0.490 1.00 86.00 233 SER A N 1
ATOM 1801 C CA . SER A 1 233 ? -5.606 14.637 1.529 1.00 86.00 233 SER A CA 1
ATOM 1802 C C . SER A 1 233 ? -5.467 15.287 2.915 1.00 86.00 233 SER A C 1
ATOM 1804 O O . SER A 1 233 ? -6.369 15.168 3.739 1.00 86.00 233 SER A O 1
ATOM 1806 N N . PHE A 1 234 ? -4.386 16.046 3.140 1.00 91.31 234 PHE A N 1
ATOM 1807 C CA . PHE A 1 234 ? -4.127 16.822 4.355 1.00 91.31 234 PHE A CA 1
ATOM 1808 C C . PHE A 1 234 ? -4.442 18.328 4.194 1.00 91.31 234 PHE A C 1
ATOM 1810 O O . PHE A 1 234 ? -4.050 19.125 5.043 1.00 91.31 234 PHE A O 1
ATOM 1817 N N . GLN A 1 235 ? -5.154 18.748 3.136 1.00 89.31 235 GLN A N 1
ATOM 1818 C CA . GLN A 1 235 ? -5.435 20.161 2.809 1.00 89.31 235 GLN A CA 1
ATOM 1819 C C . GLN A 1 235 ? -5.914 21.000 4.007 1.00 89.31 235 GLN A C 1
ATOM 1821 O O . GLN A 1 235 ? -5.402 22.093 4.229 1.00 89.31 235 GLN A O 1
ATOM 1826 N N . HIS A 1 236 ? -6.857 20.486 4.802 1.00 91.69 236 HIS A N 1
ATOM 1827 C CA . HIS A 1 236 ? -7.419 21.198 5.960 1.00 91.69 236 HIS A CA 1
ATOM 1828 C C . HIS A 1 236 ? -6.698 20.903 7.291 1.00 91.69 236 HIS A C 1
ATOM 1830 O O . HIS A 1 236 ? -7.069 21.449 8.328 1.00 91.69 236 HIS A O 1
ATOM 1836 N N . GLY A 1 237 ? -5.661 20.058 7.281 1.00 94.56 237 GLY A N 1
ATOM 1837 C CA . GLY A 1 237 ? -4.851 19.739 8.460 1.00 94.56 237 GLY A CA 1
ATOM 1838 C C . GLY A 1 237 ? -4.166 20.964 9.093 1.00 94.56 237 GLY A C 1
ATOM 1839 O O . GLY A 1 237 ? -4.230 21.104 10.314 1.00 94.56 237 GLY A O 1
ATOM 1840 N N . PRO A 1 238 ? -3.572 21.893 8.312 1.00 95.62 238 PRO A N 1
ATOM 1841 C CA . PRO A 1 238 ? -3.006 23.138 8.835 1.00 95.62 238 PRO A CA 1
ATOM 1842 C C . PRO A 1 238 ? -4.024 24.010 9.578 1.00 95.62 238 PRO A C 1
ATOM 1844 O O . PRO A 1 238 ? -3.714 24.528 10.650 1.00 95.62 238 PRO A O 1
ATOM 1847 N N . ASP A 1 239 ? -5.245 24.133 9.053 1.00 96.19 239 ASP A N 1
ATOM 1848 C CA . ASP A 1 239 ? -6.311 24.896 9.705 1.00 96.19 239 ASP A CA 1
ATOM 1849 C C . ASP A 1 239 ? -6.795 24.227 10.996 1.00 96.19 239 ASP A C 1
ATOM 1851 O O . ASP A 1 239 ? -6.880 24.899 12.021 1.00 96.19 239 ASP A O 1
ATOM 1855 N N . ALA A 1 240 ? -7.022 22.909 10.988 1.00 96.94 240 ALA A N 1
ATOM 1856 C CA . ALA A 1 240 ? -7.397 22.168 12.193 1.00 96.94 240 ALA A CA 1
ATOM 1857 C C . ALA A 1 240 ? -6.320 22.274 13.293 1.00 96.94 240 ALA A C 1
ATOM 1859 O O . ALA A 1 240 ? -6.637 22.483 14.461 1.00 96.94 240 ALA A O 1
ATOM 1860 N N . ILE A 1 241 ? -5.030 22.209 12.937 1.00 97.81 241 ILE A N 1
ATOM 1861 C CA . ILE A 1 241 ? -3.927 22.388 13.897 1.00 97.81 241 ILE A CA 1
ATOM 1862 C C . ILE A 1 241 ? -3.866 23.831 14.431 1.00 97.81 241 ILE A C 1
ATOM 1864 O O . ILE A 1 241 ? -3.646 24.027 15.630 1.00 97.81 241 ILE A O 1
ATOM 1868 N N . ALA A 1 242 ? -4.095 24.839 13.583 1.00 97.31 242 ALA A N 1
ATOM 1869 C CA . ALA A 1 242 ? -4.178 26.234 14.017 1.00 97.31 242 ALA A CA 1
ATOM 1870 C C . ALA A 1 242 ? -5.375 26.467 14.961 1.00 97.31 242 ALA A C 1
ATOM 1872 O O . ALA A 1 242 ? -5.202 27.084 16.012 1.00 97.31 242 ALA A O 1
ATOM 1873 N N . ALA A 1 243 ? -6.544 25.899 14.650 1.00 97.88 243 ALA A N 1
ATOM 1874 C CA . ALA A 1 243 ? -7.738 25.958 15.492 1.00 97.88 243 ALA A CA 1
ATOM 1875 C C . ALA A 1 243 ? -7.535 25.248 16.844 1.00 97.88 243 ALA A C 1
ATOM 1877 O O . ALA A 1 243 ? -7.916 25.778 17.890 1.00 97.88 243 ALA A O 1
ATOM 1878 N N . CYS A 1 244 ? -6.833 24.109 16.868 1.00 98.19 244 CYS A N 1
ATOM 1879 C CA . CYS A 1 244 ? -6.409 23.473 18.115 1.00 98.19 244 CYS A CA 1
ATOM 1880 C C . CYS A 1 244 ? -5.505 24.393 18.960 1.00 98.19 244 CYS A C 1
ATOM 1882 O O . CYS A 1 244 ? -5.746 24.525 20.160 1.00 98.19 244 CYS A O 1
ATOM 1884 N N . GLN A 1 245 ? -4.515 25.084 18.371 1.00 96.81 245 GLN A N 1
ATOM 1885 C CA . GLN A 1 245 ? -3.717 26.080 19.111 1.00 96.81 245 GLN A CA 1
ATOM 1886 C C . GLN A 1 245 ? -4.578 27.229 19.657 1.00 96.81 245 GLN A C 1
ATOM 1888 O O . GLN A 1 245 ? -4.369 27.666 20.788 1.00 96.81 245 GLN A O 1
ATOM 1893 N N . GLU A 1 246 ? -5.553 27.711 18.886 1.00 96.25 246 GLU A N 1
ATOM 1894 C CA . GLU A 1 246 ? -6.474 28.772 19.307 1.00 96.25 246 GLU A CA 1
ATOM 1895 C C . GLU A 1 246 ? -7.368 28.320 20.471 1.00 96.25 246 GLU A C 1
ATOM 1897 O O . GLU A 1 246 ? -7.595 29.085 21.412 1.00 96.25 246 GLU A O 1
ATOM 1902 N N . HIS A 1 247 ? -7.822 27.066 20.479 1.00 97.62 247 HIS A N 1
ATOM 1903 C CA . HIS A 1 247 ? -8.569 26.503 21.602 1.00 97.62 247 HIS A CA 1
ATOM 1904 C C . HIS A 1 247 ? -7.694 26.244 22.837 1.00 97.62 247 HIS A C 1
ATOM 1906 O O . HIS A 1 247 ? -8.135 26.559 23.942 1.00 97.62 247 HIS A O 1
ATOM 1912 N N . VAL A 1 248 ? -6.445 25.790 22.676 1.00 96.88 248 VAL A N 1
ATOM 1913 C CA . VAL A 1 248 ? -5.457 25.683 23.771 1.00 96.88 248 VAL A CA 1
ATOM 1914 C C . VAL A 1 248 ? -5.163 27.058 24.386 1.00 96.88 248 VAL A C 1
ATOM 1916 O O . VAL A 1 248 ? -5.215 27.211 25.607 1.00 96.88 248 VAL A O 1
ATOM 1919 N N . MET A 1 249 ? -4.924 28.081 23.558 1.00 94.88 249 MET A N 1
ATOM 1920 C CA . MET A 1 249 ? -4.701 29.468 23.992 1.00 94.88 249 MET A CA 1
ATOM 1921 C C . MET A 1 249 ? -5.875 30.006 24.822 1.00 94.88 249 MET A C 1
ATOM 1923 O O . MET A 1 249 ? -5.663 30.626 25.863 1.00 94.88 249 MET A O 1
ATOM 1927 N N . ASN A 1 250 ? -7.108 29.726 24.391 1.00 95.94 250 ASN A N 1
ATOM 1928 C CA . ASN A 1 250 ? -8.336 30.135 25.076 1.00 95.94 250 ASN A CA 1
ATOM 1929 C C . ASN A 1 250 ? -8.798 29.154 26.179 1.00 95.94 250 ASN A C 1
ATOM 1931 O O . ASN A 1 250 ? -9.852 29.370 26.774 1.00 95.94 250 ASN A O 1
ATOM 1935 N N . ARG A 1 251 ? -8.043 28.077 26.453 1.00 95.19 251 ARG A N 1
ATOM 1936 C CA . ARG A 1 251 ? -8.389 26.978 27.385 1.00 95.19 251 ARG A CA 1
ATOM 1937 C C . ARG A 1 251 ? -9.761 26.323 27.127 1.00 95.19 251 ARG A C 1
ATOM 1939 O O . ARG A 1 251 ? -10.399 25.819 28.049 1.00 95.19 251 ARG A O 1
ATOM 1946 N N . ASN A 1 252 ? -10.224 26.323 25.879 1.00 97.31 252 ASN A N 1
ATOM 1947 C CA . ASN A 1 252 ? -11.536 25.808 25.489 1.00 97.31 252 ASN A CA 1
ATOM 1948 C C . ASN A 1 252 ? -11.465 24.306 25.153 1.00 97.31 252 ASN A C 1
ATOM 1950 O O . ASN A 1 252 ? -11.200 23.933 24.011 1.00 97.31 252 ASN A O 1
ATOM 1954 N N . VAL A 1 253 ? -11.726 23.461 26.154 1.00 96.69 253 VAL A N 1
ATOM 1955 C CA . VAL A 1 253 ? -11.716 21.988 26.049 1.00 96.69 253 VAL A CA 1
ATOM 1956 C C . VAL A 1 253 ? -12.704 21.462 24.997 1.00 96.69 253 VAL A C 1
ATOM 1958 O O . VAL A 1 253 ? -12.309 20.678 24.140 1.00 96.69 253 VAL A O 1
ATOM 1961 N N . GLU A 1 254 ? -13.955 21.934 24.989 1.00 96.94 254 GLU A N 1
ATOM 1962 C CA . GLU A 1 254 ? -14.991 21.474 24.041 1.00 96.94 254 GLU A CA 1
ATOM 1963 C C . GLU A 1 254 ? -14.726 21.918 22.591 1.00 96.94 254 GLU A C 1
ATOM 1965 O O . GLU A 1 254 ? -15.098 21.239 21.632 1.00 96.94 254 GLU A O 1
ATOM 1970 N N . GLY A 1 255 ? -14.079 23.074 22.409 1.00 97.44 255 GLY A N 1
ATOM 1971 C CA . GLY A 1 255 ? -13.579 23.513 21.106 1.00 97.44 255 GLY A CA 1
ATOM 1972 C C . GLY A 1 255 ? -12.427 22.633 20.624 1.00 97.44 255 GLY A C 1
ATOM 1973 O O . GLY A 1 255 ? -12.469 22.112 19.511 1.00 97.44 255 GLY A O 1
ATOM 1974 N N . LEU A 1 256 ? -11.438 22.404 21.495 1.00 98.25 256 LEU A N 1
ATOM 1975 C CA . LEU A 1 256 ? -10.281 21.561 21.201 1.00 98.25 256 LEU A CA 1
ATOM 1976 C C . LEU A 1 256 ? -10.691 20.124 20.846 1.00 98.25 256 LEU A C 1
ATOM 1978 O O . LEU A 1 256 ? -10.166 19.570 19.884 1.00 98.25 256 LEU A O 1
ATOM 1982 N N . LEU A 1 257 ? -11.658 19.546 21.567 1.00 97.88 257 LEU A N 1
ATOM 1983 C CA . LEU A 1 257 ? -12.169 18.198 21.312 1.00 97.88 257 LEU A CA 1
ATOM 1984 C C . LEU A 1 257 ? -12.705 18.054 19.879 1.00 97.88 257 LEU A C 1
ATOM 1986 O O . LEU A 1 257 ? -12.349 17.106 19.181 1.00 97.88 257 LEU A O 1
ATOM 1990 N N . ARG A 1 258 ? -13.501 19.024 19.410 1.00 97.69 258 ARG A N 1
ATOM 1991 C CA . ARG A 1 258 ? -14.058 19.026 18.047 1.00 97.69 258 ARG A CA 1
ATOM 1992 C C . ARG A 1 258 ? -12.969 19.112 16.976 1.00 97.69 258 ARG A C 1
ATOM 1994 O O . ARG A 1 258 ? -12.987 18.328 16.030 1.00 97.69 258 ARG A O 1
ATOM 2001 N N . GLU A 1 259 ? -12.005 20.016 17.137 1.00 97.88 259 GLU A N 1
ATOM 2002 C CA . GLU A 1 259 ? -10.933 20.202 16.149 1.00 97.88 259 GLU A CA 1
ATOM 2003 C C . GLU A 1 259 ? -9.911 19.051 16.156 1.00 97.88 259 GLU A C 1
ATOM 2005 O O . GLU A 1 259 ? -9.378 18.686 15.106 1.00 97.88 259 GLU A O 1
ATOM 2010 N N . MET A 1 260 ? -9.702 18.388 17.299 1.00 98.31 260 MET A N 1
ATOM 2011 C CA . MET A 1 260 ? -8.925 17.147 17.369 1.00 98.31 260 MET A CA 1
ATOM 2012 C C . MET A 1 260 ? -9.630 15.976 16.665 1.00 98.31 260 MET A C 1
ATOM 2014 O O . MET A 1 260 ? -8.974 15.229 15.940 1.00 98.31 260 MET A O 1
ATOM 2018 N N . ILE A 1 261 ? -10.953 15.835 16.799 1.00 97.50 261 ILE A N 1
ATOM 2019 C CA . ILE A 1 261 ? -11.725 14.811 16.066 1.00 97.50 261 ILE A CA 1
ATOM 2020 C C . ILE A 1 261 ? -11.693 15.093 14.554 1.00 97.50 261 ILE A C 1
ATOM 2022 O O . ILE A 1 261 ? -11.410 14.191 13.765 1.00 97.50 261 ILE A O 1
ATOM 2026 N N . ARG A 1 262 ? -11.849 16.360 14.145 1.00 95.94 262 ARG A N 1
ATOM 2027 C CA . ARG A 1 262 ? -11.664 16.810 12.753 1.00 95.94 262 ARG A CA 1
ATOM 2028 C C . ARG A 1 262 ? -10.270 16.454 12.212 1.00 95.94 262 ARG A C 1
ATOM 2030 O O . ARG A 1 262 ? -10.157 15.973 11.086 1.00 95.94 262 ARG A O 1
ATOM 2037 N N . LEU A 1 263 ? -9.210 16.648 13.002 1.00 96.94 263 LEU A N 1
ATOM 2038 C CA . LEU A 1 263 ? -7.844 16.266 12.623 1.00 96.94 263 LEU A CA 1
ATOM 2039 C C . LEU A 1 263 ? -7.676 14.738 12.517 1.00 96.94 263 LEU A C 1
ATOM 2041 O O . LEU A 1 263 ? -7.054 14.270 11.562 1.00 96.94 263 LEU A O 1
ATOM 2045 N N . LYS A 1 264 ? -8.269 13.958 13.434 1.00 96.38 264 LYS A N 1
ATOM 2046 C CA . LYS A 1 264 ? -8.306 12.486 13.365 1.00 96.38 264 LYS A CA 1
ATOM 2047 C C . LYS A 1 264 ? -8.958 12.013 12.064 1.00 96.38 264 LYS A C 1
ATOM 2049 O O . LYS A 1 264 ? -8.341 11.241 11.338 1.00 96.38 264 LYS A O 1
ATOM 2054 N N . GLU A 1 265 ? -10.133 12.537 11.708 1.00 92.56 265 GLU A N 1
ATOM 2055 C CA . GLU A 1 265 ? -10.814 12.199 10.447 1.00 92.56 265 GLU A CA 1
ATOM 2056 C C . GLU A 1 265 ? -9.976 12.501 9.193 1.00 92.56 265 GLU A C 1
ATOM 2058 O O . GLU A 1 265 ? -10.019 11.744 8.222 1.00 92.56 265 GLU A O 1
ATOM 2063 N N . ILE A 1 266 ? -9.227 13.610 9.184 1.00 92.62 266 ILE A N 1
ATOM 2064 C CA . ILE A 1 266 ? -8.327 13.960 8.074 1.00 92.62 266 ILE A CA 1
ATOM 2065 C C . ILE A 1 266 ? -7.225 12.898 7.949 1.00 92.62 266 ILE A C 1
ATOM 2067 O O . ILE A 1 266 ? -7.033 12.332 6.872 1.00 92.62 266 ILE A O 1
ATOM 2071 N N . LEU A 1 267 ? -6.547 12.580 9.057 1.00 94.31 267 LEU A N 1
ATOM 2072 C CA . LEU A 1 267 ? -5.459 11.596 9.109 1.00 94.31 267 LEU A CA 1
ATOM 2073 C C . LEU A 1 267 ? -5.928 10.187 8.720 1.00 94.31 267 LEU A C 1
ATOM 2075 O O . LEU A 1 267 ? -5.275 9.520 7.920 1.00 94.31 267 LEU A O 1
ATOM 2079 N N . GLU A 1 268 ? -7.092 9.760 9.212 1.00 91.25 268 GLU A N 1
ATOM 2080 C CA . GLU A 1 268 ? -7.703 8.465 8.889 1.00 91.25 268 GLU A CA 1
ATOM 2081 C C . GLU A 1 268 ? -8.075 8.306 7.407 1.00 91.25 268 GLU A C 1
ATOM 2083 O O . GLU A 1 268 ? -8.190 7.180 6.919 1.00 91.25 268 GLU A O 1
ATOM 2088 N N . ARG A 1 269 ? -8.268 9.412 6.675 1.00 86.62 269 ARG A N 1
ATOM 2089 C CA . ARG A 1 269 ? -8.579 9.390 5.238 1.00 86.62 269 ARG A CA 1
ATOM 2090 C C . ARG A 1 269 ? -7.330 9.433 4.349 1.00 86.62 269 ARG A C 1
ATOM 2092 O O . ARG A 1 269 ? -7.422 8.992 3.202 1.00 86.62 269 ARG A O 1
ATOM 2099 N N . MET A 1 270 ? -6.169 9.868 4.858 1.00 88.94 270 MET A N 1
ATOM 2100 C CA . MET A 1 270 ? -4.900 9.912 4.103 1.00 88.94 270 MET A CA 1
ATOM 2101 C C . MET A 1 270 ? -4.471 8.574 3.457 1.00 88.94 270 MET A C 1
ATOM 2103 O O . MET A 1 270 ? -3.981 8.615 2.326 1.00 88.94 270 MET A O 1
ATOM 2107 N N . PRO A 1 271 ? -4.660 7.382 4.073 1.00 88.75 271 PRO A N 1
ATOM 2108 C CA . PRO A 1 271 ? -4.291 6.099 3.459 1.00 88.75 271 PRO A CA 1
ATOM 2109 C C . PRO A 1 271 ? -4.931 5.832 2.086 1.00 88.75 271 PRO A C 1
ATOM 2111 O O . PRO A 1 271 ? -4.366 5.085 1.281 1.00 88.75 271 PRO A O 1
ATOM 2114 N N . ASN A 1 272 ? -6.066 6.475 1.778 1.00 84.19 272 ASN A N 1
ATOM 2115 C CA . ASN A 1 272 ? -6.728 6.361 0.478 1.00 84.19 272 ASN A CA 1
ATOM 2116 C C . ASN A 1 272 ? -5.893 6.939 -0.683 1.00 84.19 272 ASN A C 1
ATOM 2118 O O . ASN A 1 272 ? -6.053 6.489 -1.815 1.00 84.19 272 ASN A O 1
ATOM 2122 N N . ALA A 1 273 ? -4.931 7.837 -0.426 1.00 82.56 273 ALA A N 1
ATOM 2123 C CA . ALA A 1 273 ? -3.980 8.296 -1.447 1.00 82.56 273 ALA A CA 1
ATOM 2124 C C . ALA A 1 273 ? -3.127 7.143 -2.021 1.00 82.56 273 ALA A C 1
ATOM 2126 O O . ALA A 1 273 ? -2.661 7.198 -3.154 1.00 82.56 273 ALA A O 1
ATOM 2127 N N . PHE A 1 274 ? -2.980 6.024 -1.300 1.00 83.06 274 PHE A N 1
ATOM 2128 C CA . PHE A 1 274 ? -2.319 4.817 -1.812 1.00 83.06 274 PHE A CA 1
ATOM 2129 C C . PHE A 1 274 ? -3.249 3.915 -2.654 1.00 83.06 274 PHE A C 1
ATOM 2131 O O . PHE A 1 274 ? -2.975 2.718 -2.831 1.00 83.06 274 PHE A O 1
ATOM 2138 N N . HIS A 1 275 ? -4.389 4.434 -3.130 1.00 78.69 275 HIS A N 1
ATOM 2139 C CA . HIS A 1 275 ? -5.354 3.705 -3.969 1.00 78.69 275 HIS A CA 1
ATOM 2140 C C . HIS A 1 275 ? -5.135 3.948 -5.468 1.00 78.69 275 HIS A C 1
ATOM 2142 O O . HIS A 1 275 ? -5.433 3.057 -6.267 1.00 78.69 275 HIS A O 1
ATOM 2148 N N . SER A 1 276 ? -4.521 5.077 -5.833 1.00 76.25 276 SER A N 1
ATOM 2149 C CA . SER A 1 276 ? -4.025 5.382 -7.182 1.00 76.25 276 SER A CA 1
ATOM 2150 C C . SER A 1 276 ? -2.818 4.527 -7.605 1.00 76.25 276 SER A C 1
ATOM 2152 O O . SER A 1 276 ? -2.529 4.428 -8.795 1.00 76.25 276 SER A O 1
ATOM 2154 N N . ILE A 1 277 ? -2.146 3.864 -6.652 1.00 81.06 277 ILE A N 1
ATOM 2155 C CA . ILE A 1 277 ? -0.971 3.005 -6.872 1.00 81.06 277 ILE A CA 1
ATOM 2156 C C . ILE A 1 277 ? -1.305 1.539 -6.532 1.00 81.06 277 ILE A C 1
ATOM 2158 O O . ILE A 1 277 ? -1.489 1.163 -5.363 1.00 81.06 277 ILE A O 1
ATOM 2162 N N . ASN A 1 278 ? -1.363 0.688 -7.561 1.00 81.94 278 ASN A N 1
ATOM 2163 C CA . ASN A 1 278 ? -1.674 -0.739 -7.462 1.00 81.94 278 ASN A CA 1
ATOM 2164 C C . ASN A 1 278 ? -0.733 -1.587 -8.346 1.00 81.94 278 ASN A C 1
ATOM 2166 O O . ASN A 1 278 ? -0.529 -1.289 -9.516 1.00 81.94 278 ASN A O 1
ATOM 2170 N N . THR A 1 279 ? -0.169 -2.675 -7.811 1.00 82.00 279 THR A N 1
ATOM 2171 C CA . THR A 1 279 ? 0.722 -3.585 -8.563 1.00 82.00 279 THR A CA 1
ATOM 2172 C C . THR A 1 279 ? -0.034 -4.710 -9.287 1.00 82.00 279 THR A C 1
ATOM 2174 O O . THR A 1 279 ? 0.582 -5.540 -9.948 1.00 82.00 279 THR A O 1
ATOM 2177 N N . ASN A 1 280 ? -1.368 -4.771 -9.181 1.00 84.00 280 ASN A N 1
ATOM 2178 C CA . ASN A 1 280 ? -2.209 -5.733 -9.898 1.00 84.00 280 ASN A CA 1
ATOM 2179 C C . ASN A 1 280 ? -2.485 -5.257 -11.345 1.00 84.00 280 ASN A C 1
ATOM 2181 O O . ASN A 1 280 ? -3.136 -4.218 -11.507 1.00 84.00 280 ASN A O 1
ATOM 2185 N N . PRO A 1 281 ? -2.074 -5.997 -12.398 1.00 78.44 281 PRO A N 1
ATOM 2186 C CA . PRO A 1 281 ? -2.304 -5.614 -13.799 1.00 78.44 281 PRO A CA 1
ATOM 2187 C C . PRO A 1 281 ? -3.776 -5.362 -14.160 1.00 78.44 281 PRO A C 1
ATOM 2189 O O . PRO A 1 281 ? -4.067 -4.540 -15.027 1.00 78.44 281 PRO A O 1
ATOM 2192 N N . ASN A 1 282 ? -4.722 -6.004 -13.464 1.00 82.75 282 ASN A N 1
ATOM 2193 C CA . ASN A 1 282 ? -6.155 -5.850 -13.739 1.00 82.75 282 ASN A CA 1
ATOM 2194 C C . ASN A 1 282 ? -6.736 -4.492 -13.282 1.00 82.75 282 ASN A C 1
ATOM 2196 O O . ASN A 1 282 ? -7.890 -4.192 -13.578 1.00 82.75 282 ASN A O 1
ATOM 2200 N N . SER A 1 283 ? -5.953 -3.656 -12.585 1.00 80.31 283 SER A N 1
ATOM 2201 C CA . SER A 1 283 ? -6.376 -2.345 -12.049 1.00 80.31 283 SER A CA 1
ATOM 2202 C C . SER A 1 283 ? -6.365 -1.191 -13.069 1.00 80.31 283 SER A C 1
ATOM 2204 O O . SER A 1 283 ? -6.754 -0.065 -12.751 1.00 80.31 283 SER A O 1
ATOM 2206 N N . GLY A 1 284 ? -5.960 -1.459 -14.315 1.00 75.75 284 GLY A N 1
ATOM 2207 C CA . GLY A 1 284 ? -6.156 -0.558 -15.454 1.00 75.75 284 GLY A CA 1
ATOM 2208 C C . GLY A 1 284 ? -5.283 0.703 -15.437 1.00 75.75 284 GLY A C 1
ATOM 2209 O O . GLY A 1 284 ? -4.141 0.684 -15.892 1.00 75.75 284 GLY A O 1
ATOM 2210 N N . GLU A 1 285 ? -5.840 1.829 -14.989 1.00 71.31 285 GLU A N 1
ATOM 2211 C CA . GLU A 1 285 ? -5.120 3.114 -14.904 1.00 71.31 285 GLU A CA 1
ATOM 2212 C C . GLU A 1 285 ? -4.286 3.245 -13.627 1.00 71.31 285 GLU A C 1
ATOM 2214 O O . GLU A 1 285 ? -3.244 3.891 -13.664 1.00 71.31 285 GLU A O 1
ATOM 2219 N N . ASN A 1 286 ? -4.678 2.568 -12.543 1.00 79.81 286 ASN A N 1
ATOM 2220 C CA . ASN A 1 286 ? -3.930 2.565 -11.281 1.00 79.81 286 ASN A CA 1
ATOM 2221 C C . ASN A 1 286 ? -2.783 1.532 -11.280 1.00 79.81 286 ASN A C 1
ATOM 2223 O O . ASN A 1 286 ? -2.137 1.329 -10.250 1.00 79.81 286 ASN A O 1
ATOM 2227 N N . TYR A 1 287 ? -2.542 0.851 -12.409 1.00 82.31 287 TYR A N 1
ATOM 2228 C CA . TYR A 1 287 ? -1.505 -0.169 -12.521 1.00 82.31 287 TYR A CA 1
ATOM 2229 C C . TYR A 1 287 ? -0.104 0.451 -12.604 1.00 82.31 287 TYR A C 1
ATOM 2231 O O . TYR A 1 287 ? 0.221 1.173 -13.549 1.00 82.31 287 TYR A O 1
ATOM 2239 N N . VAL A 1 288 ? 0.734 0.112 -11.624 1.00 79.62 288 VAL A N 1
ATOM 2240 C CA . VAL A 1 288 ? 2.116 0.577 -11.474 1.00 79.62 288 VAL A CA 1
ATOM 2241 C C . VAL A 1 288 ? 3.071 -0.629 -11.440 1.00 79.62 288 VAL A C 1
ATOM 2243 O O . VAL A 1 288 ? 3.188 -1.293 -10.404 1.00 79.62 288 VAL A O 1
ATOM 2246 N N . PRO A 1 289 ? 3.768 -0.941 -12.549 1.00 76.12 289 PRO A N 1
ATOM 2247 C CA . PRO A 1 289 ? 4.802 -1.977 -12.585 1.00 76.12 289 PRO A CA 1
ATOM 2248 C C . PRO A 1 289 ? 6.065 -1.555 -11.811 1.00 76.12 289 PRO A C 1
ATOM 2250 O O . PRO A 1 289 ? 6.782 -0.632 -12.200 1.00 76.12 289 PRO A O 1
ATOM 2253 N N . GLY A 1 290 ? 6.371 -2.260 -10.716 1.00 75.00 290 GLY A N 1
ATOM 2254 C CA . GLY A 1 290 ? 7.439 -1.881 -9.777 1.00 75.00 290 GLY A CA 1
ATOM 2255 C C . GLY A 1 290 ? 8.854 -1.820 -10.371 1.00 75.00 290 GLY A C 1
ATOM 2256 O O . GLY A 1 290 ? 9.660 -0.994 -9.947 1.00 75.00 290 GLY A O 1
ATOM 2257 N N . HIS A 1 291 ? 9.163 -2.628 -11.390 1.00 76.12 291 HIS A N 1
ATOM 2258 C CA . HIS A 1 291 ? 10.477 -2.627 -12.050 1.00 76.12 291 HIS A CA 1
ATOM 2259 C C . HIS A 1 291 ? 10.721 -1.372 -12.893 1.00 76.12 291 HIS A C 1
ATOM 2261 O O . HIS A 1 291 ? 11.859 -0.929 -13.039 1.00 76.12 291 HIS A O 1
ATOM 2267 N N . GLN A 1 292 ? 9.664 -0.733 -13.402 1.00 78.50 292 GLN A N 1
ATOM 2268 C CA . GLN A 1 292 ? 9.807 0.511 -14.156 1.00 78.50 292 GLN A CA 1
ATOM 2269 C C . GLN A 1 292 ? 10.264 1.676 -13.259 1.00 78.50 292 GLN A C 1
ATOM 2271 O O . GLN A 1 292 ? 10.840 2.634 -13.764 1.00 78.50 292 GLN A O 1
ATOM 2276 N N . TRP A 1 293 ? 10.119 1.582 -11.929 1.00 75.38 293 TRP A N 1
ATOM 2277 C CA . TRP A 1 293 ? 10.489 2.636 -10.970 1.00 75.38 293 TRP A CA 1
ATOM 2278 C C . TRP A 1 293 ? 11.970 3.046 -11.007 1.00 75.38 293 TRP A C 1
ATOM 2280 O O . TRP A 1 293 ? 12.305 4.187 -10.678 1.00 75.38 293 TRP A O 1
ATOM 2290 N N . ILE A 1 294 ? 12.858 2.151 -11.456 1.00 74.38 294 ILE A N 1
ATOM 2291 C CA . ILE A 1 294 ? 14.291 2.427 -11.676 1.00 74.38 294 ILE A CA 1
ATOM 2292 C C . ILE A 1 294 ? 14.472 3.683 -12.554 1.00 74.38 294 ILE A C 1
ATOM 2294 O O . ILE A 1 294 ? 15.398 4.467 -12.345 1.00 74.38 294 ILE A O 1
ATOM 2298 N N . ARG A 1 295 ? 13.525 3.918 -13.480 1.00 80.81 295 ARG A N 1
ATOM 2299 C CA . ARG A 1 295 ? 13.402 5.131 -14.299 1.00 80.81 295 ARG A CA 1
ATOM 2300 C C . ARG A 1 295 ? 13.432 6.399 -13.457 1.00 80.81 295 ARG A C 1
ATOM 2302 O O . ARG A 1 295 ? 14.287 7.267 -13.613 1.00 80.81 295 ARG A O 1
ATOM 2309 N N . TRP A 1 296 ? 12.487 6.485 -12.533 1.00 79.38 296 TRP A N 1
ATOM 2310 C CA . TRP A 1 296 ? 12.285 7.672 -11.724 1.00 79.38 296 TRP A CA 1
ATOM 2311 C C . TRP A 1 296 ? 13.416 7.887 -10.706 1.00 79.38 296 TRP A C 1
ATOM 2313 O O . TRP A 1 296 ? 13.828 9.026 -10.472 1.00 79.38 296 TRP A O 1
ATOM 2323 N N . GLY A 1 297 ? 13.962 6.797 -10.148 1.00 76.25 297 GLY A N 1
ATOM 2324 C CA . GLY A 1 297 ? 15.093 6.818 -9.211 1.00 76.25 297 GLY A CA 1
ATOM 2325 C C . GLY A 1 297 ? 16.267 7.643 -9.739 1.00 76.25 297 GLY A C 1
ATOM 2326 O O . GLY A 1 297 ? 16.534 8.731 -9.222 1.00 76.25 297 GLY A O 1
ATOM 2327 N N . LYS A 1 298 ? 16.899 7.194 -10.831 1.00 79.69 298 LYS A N 1
ATOM 2328 C CA . LYS A 1 298 ? 18.062 7.878 -11.425 1.00 79.69 298 LYS A CA 1
ATOM 2329 C C . LYS A 1 298 ? 17.789 9.312 -11.886 1.00 79.69 298 LYS A C 1
ATOM 2331 O O . LYS A 1 298 ? 18.689 10.146 -11.798 1.00 79.69 298 LYS A O 1
ATOM 2336 N N . PHE A 1 299 ? 16.588 9.610 -12.393 1.00 84.75 299 PHE A N 1
ATOM 2337 C CA . PHE A 1 299 ? 16.212 10.973 -12.795 1.00 84.75 299 PHE A CA 1
ATOM 2338 C C . PHE A 1 299 ? 16.186 11.936 -11.607 1.00 84.75 299 PHE A C 1
ATOM 2340 O O . PHE A 1 299 ? 16.689 13.053 -11.688 1.00 84.75 299 PHE A O 1
ATOM 2347 N N . SER A 1 300 ? 15.600 11.489 -10.497 1.00 80.69 300 SER A N 1
ATOM 2348 C CA . SER A 1 300 ? 15.373 12.308 -9.304 1.00 80.69 300 SER A CA 1
ATOM 2349 C C . SER A 1 300 ? 16.623 12.498 -8.423 1.00 80.69 300 SER A C 1
ATOM 2351 O O . SER A 1 300 ? 16.541 13.092 -7.343 1.00 80.69 300 SER A O 1
ATOM 2353 N N . ALA A 1 301 ? 17.786 12.025 -8.883 1.00 80.56 301 ALA A N 1
ATOM 2354 C CA . ALA A 1 301 ? 19.071 12.184 -8.213 1.00 80.56 301 ALA A CA 1
ATOM 2355 C C . ALA A 1 301 ? 19.506 13.668 -8.121 1.00 80.56 301 ALA A C 1
ATOM 2357 O O . ALA A 1 301 ? 19.317 14.429 -9.073 1.00 80.56 301 ALA A O 1
ATOM 2358 N N . PRO A 1 302 ? 20.131 14.097 -7.007 1.00 83.00 302 PRO A N 1
ATOM 2359 C CA . PRO A 1 302 ? 20.534 15.489 -6.813 1.00 83.00 302 PRO A CA 1
ATOM 2360 C C . PRO A 1 302 ? 21.592 15.942 -7.833 1.00 83.00 302 PRO A C 1
ATOM 2362 O O . PRO A 1 302 ? 22.507 15.194 -8.191 1.00 83.00 302 PRO A O 1
ATOM 2365 N N . LEU A 1 303 ? 21.485 17.198 -8.282 1.00 88.50 303 LEU A N 1
ATOM 2366 C CA . LEU A 1 303 ? 22.322 17.758 -9.353 1.00 88.50 303 LEU A CA 1
ATOM 2367 C C . LEU A 1 303 ? 23.807 17.878 -8.983 1.00 88.50 303 LEU A C 1
ATOM 2369 O O . LEU A 1 303 ? 24.660 17.774 -9.864 1.00 88.50 303 LEU A O 1
ATOM 2373 N N . SER A 1 304 ? 24.108 18.065 -7.697 1.00 86.31 304 SER A N 1
ATOM 2374 C CA . SER A 1 304 ? 25.430 17.867 -7.095 1.00 86.31 304 SER A CA 1
ATOM 2375 C C . SER A 1 304 ? 25.283 17.382 -5.654 1.00 86.31 304 SER A C 1
ATOM 2377 O O . SER A 1 304 ? 24.189 17.384 -5.088 1.00 86.31 304 SER A O 1
ATOM 2379 N N . LYS A 1 305 ? 26.413 17.066 -5.011 1.00 79.69 305 LYS A N 1
ATOM 2380 C CA . LYS A 1 305 ? 26.490 16.751 -3.574 1.00 79.69 305 LYS A CA 1
ATOM 2381 C C . LYS A 1 305 ? 26.048 17.896 -2.645 1.00 79.69 305 LYS A C 1
ATOM 2383 O O . LYS A 1 305 ? 26.069 17.721 -1.430 1.00 79.69 305 LYS A O 1
ATOM 2388 N N . ARG A 1 306 ? 25.727 19.077 -3.196 1.00 82.56 306 ARG A N 1
ATOM 2389 C CA . ARG A 1 306 ? 25.241 20.245 -2.449 1.00 82.56 306 ARG A CA 1
ATOM 2390 C C . ARG A 1 306 ? 23.715 20.334 -2.377 1.00 82.56 306 ARG A C 1
ATOM 2392 O O . ARG A 1 306 ? 23.211 21.033 -1.507 1.00 82.56 306 ARG A O 1
ATOM 2399 N N . CYS A 1 307 ? 22.990 19.669 -3.274 1.00 84.81 307 CYS A N 1
ATOM 2400 C CA . CYS A 1 307 ? 21.528 19.684 -3.269 1.00 84.81 307 CYS A CA 1
ATOM 2401 C C . CYS A 1 307 ? 20.974 18.646 -2.270 1.00 84.81 307 CYS A C 1
ATOM 2403 O O . CYS A 1 307 ? 21.561 17.565 -2.145 1.00 84.81 307 CYS A O 1
ATOM 2405 N N . PRO A 1 308 ? 19.824 18.910 -1.618 1.00 81.62 308 PRO A N 1
ATOM 2406 C CA . PRO A 1 308 ? 19.067 17.866 -0.928 1.00 81.62 308 PRO A CA 1
ATOM 2407 C C . PRO A 1 308 ? 18.608 16.793 -1.929 1.00 81.62 308 PRO A C 1
ATOM 2409 O O . PRO A 1 308 ? 18.464 17.063 -3.124 1.00 81.62 308 PRO A O 1
ATOM 2412 N N . ALA A 1 309 ? 18.362 15.570 -1.456 1.00 74.19 309 ALA A N 1
ATOM 2413 C CA . ALA A 1 309 ? 17.808 14.512 -2.300 1.00 74.19 309 ALA A CA 1
ATOM 2414 C C . ALA A 1 309 ? 16.295 14.692 -2.517 1.00 74.19 309 ALA A C 1
ATOM 2416 O O . ALA A 1 309 ? 15.587 15.192 -1.641 1.00 74.19 309 ALA A O 1
ATOM 2417 N N . SER A 1 310 ? 15.786 14.232 -3.665 1.00 74.94 310 SER A N 1
ATOM 2418 C CA . SER A 1 310 ? 14.343 14.163 -3.929 1.00 74.94 310 SER A CA 1
ATOM 2419 C C . SER A 1 310 ? 13.716 13.075 -3.055 1.00 74.94 310 SER A C 1
ATOM 2421 O O . SER A 1 310 ? 13.786 11.895 -3.398 1.00 74.94 310 SER A O 1
ATOM 2423 N N . SER A 1 311 ? 13.131 13.443 -1.919 1.00 78.75 311 SER A N 1
ATOM 2424 C CA . SER A 1 311 ? 12.661 12.497 -0.901 1.00 78.75 311 SER A CA 1
ATOM 2425 C C . SER A 1 311 ? 11.216 12.780 -0.504 1.00 78.75 311 SER A C 1
ATOM 2427 O O . SER A 1 311 ? 10.825 13.935 -0.356 1.00 78.75 311 SER A O 1
ATOM 2429 N N . GLY A 1 312 ? 10.429 11.727 -0.259 1.00 77.69 312 GLY A N 1
ATOM 2430 C CA . GLY A 1 312 ? 9.059 11.860 0.248 1.00 77.69 312 GLY A CA 1
ATOM 2431 C C . GLY A 1 312 ? 8.975 12.543 1.619 1.00 77.69 312 GLY A C 1
ATOM 2432 O O . GLY A 1 312 ? 7.955 13.124 1.958 1.00 77.69 312 GLY A O 1
ATOM 2433 N N . LEU A 1 313 ? 10.065 12.584 2.390 1.00 80.25 313 LEU A N 1
ATOM 2434 C CA . LEU A 1 313 ? 10.107 13.350 3.640 1.00 80.25 313 LEU A CA 1
ATOM 2435 C C . LEU A 1 313 ? 10.105 14.881 3.433 1.00 80.25 313 LEU A C 1
ATOM 2437 O O . LEU A 1 313 ? 9.989 15.615 4.408 1.00 80.25 313 LEU A O 1
ATOM 2441 N N . GLN A 1 314 ? 10.182 15.375 2.189 1.00 82.19 314 GLN A N 1
ATOM 2442 C CA . GLN A 1 314 ? 9.905 16.781 1.858 1.00 82.19 314 GLN A CA 1
ATOM 2443 C C . GLN A 1 314 ? 8.400 17.112 1.850 1.00 82.19 314 GLN A C 1
ATOM 2445 O O . GLN A 1 314 ? 8.055 18.285 1.730 1.00 82.19 314 GLN A O 1
ATOM 2450 N N . PHE A 1 315 ? 7.492 16.134 1.976 1.00 84.56 315 PHE A N 1
ATOM 2451 C CA . PHE A 1 315 ? 6.058 16.420 2.072 1.00 84.56 315 PHE A CA 1
ATOM 2452 C C . PHE A 1 315 ? 5.720 17.104 3.407 1.00 84.56 315 PHE A C 1
ATOM 2454 O O . PHE A 1 315 ? 5.943 16.504 4.464 1.00 84.56 315 PHE A O 1
ATOM 2461 N N . PRO A 1 316 ? 5.126 18.317 3.394 1.00 87.38 316 PRO A N 1
ATOM 2462 C CA . PRO A 1 316 ? 4.854 19.073 4.614 1.00 87.38 316 PRO A CA 1
ATOM 2463 C C . PRO A 1 316 ? 4.065 18.316 5.696 1.00 87.38 316 PRO A C 1
ATOM 2465 O O . PRO A 1 316 ? 4.454 18.451 6.855 1.00 87.38 316 PRO A O 1
ATOM 2468 N N . PRO A 1 317 ? 3.047 17.473 5.390 1.00 91.81 317 PRO A N 1
ATOM 2469 C CA . PRO A 1 317 ? 2.311 16.728 6.415 1.00 91.81 317 PRO A CA 1
ATOM 2470 C C . PRO A 1 317 ? 3.196 15.910 7.363 1.00 91.81 317 PRO A C 1
ATOM 2472 O O . PRO A 1 317 ? 2.918 15.879 8.557 1.00 91.81 317 PRO A O 1
ATOM 2475 N N . PHE A 1 318 ? 4.298 15.317 6.883 1.00 91.50 318 PHE A N 1
ATOM 2476 C CA . PHE A 1 318 ? 5.196 14.542 7.749 1.00 91.50 318 PHE A CA 1
ATOM 2477 C C . PHE A 1 318 ? 5.865 15.432 8.802 1.00 91.50 318 PHE A C 1
ATOM 2479 O O . PHE A 1 318 ? 5.893 15.095 9.980 1.00 91.50 318 PHE A O 1
ATOM 2486 N N . LEU A 1 319 ? 6.386 16.584 8.379 1.00 92.44 319 LEU A N 1
ATOM 2487 C CA . LEU A 1 319 ? 7.153 17.498 9.229 1.00 92.44 319 LEU A CA 1
ATOM 2488 C C . LEU A 1 319 ? 6.243 18.345 10.136 1.00 92.44 319 LEU A C 1
ATOM 2490 O O . LEU A 1 319 ? 6.614 18.669 11.261 1.00 92.44 319 LEU A O 1
ATOM 2494 N N . VAL A 1 320 ? 5.029 18.642 9.669 1.00 95.31 320 VAL A N 1
ATOM 2495 C CA . VAL A 1 320 ? 3.951 19.271 10.446 1.00 95.31 320 VAL A CA 1
ATOM 2496 C C . VAL A 1 320 ? 3.461 18.333 11.546 1.00 95.31 320 VAL A C 1
ATOM 2498 O O . VAL A 1 320 ? 3.346 18.760 12.693 1.00 95.31 320 VAL A O 1
ATOM 2501 N N . MET A 1 321 ? 3.229 17.053 11.235 1.00 96.25 321 MET A N 1
ATOM 2502 C CA . MET A 1 321 ? 2.814 16.076 12.243 1.00 96.25 321 MET A CA 1
ATOM 2503 C C . MET A 1 321 ? 3.944 15.705 13.213 1.00 96.25 321 MET A C 1
ATOM 2505 O O . MET A 1 321 ? 3.660 15.441 14.377 1.00 96.25 321 MET A O 1
ATOM 2509 N N . ASP A 1 322 ? 5.214 15.755 12.799 1.00 95.06 322 ASP A N 1
ATOM 2510 C CA . ASP A 1 322 ? 6.357 15.606 13.715 1.00 95.06 322 ASP A CA 1
ATOM 2511 C C . ASP A 1 322 ? 6.408 16.734 14.760 1.00 95.06 322 ASP A C 1
ATOM 2513 O O . ASP A 1 322 ? 6.660 16.467 15.938 1.00 95.06 322 ASP A O 1
ATOM 2517 N N . ALA A 1 323 ? 6.114 17.976 14.355 1.00 94.94 323 ALA A N 1
ATOM 2518 C CA . ALA A 1 323 ? 5.991 19.110 15.271 1.00 94.94 323 ALA A CA 1
ATOM 2519 C C . ALA A 1 323 ? 4.727 19.021 16.143 1.00 94.94 323 ALA A C 1
ATOM 2521 O O . ALA A 1 323 ? 4.820 19.219 17.354 1.00 94.94 323 ALA A O 1
ATOM 2522 N N . PHE A 1 324 ? 3.571 18.661 15.566 1.00 97.06 324 PHE A N 1
ATOM 2523 C CA . PHE A 1 324 ? 2.309 18.488 16.300 1.00 97.06 324 PHE A CA 1
ATOM 2524 C C . PHE A 1 324 ? 2.414 17.402 17.379 1.00 97.06 324 PHE A C 1
ATOM 2526 O O . PHE A 1 324 ? 2.043 17.637 18.525 1.00 97.06 324 PHE A O 1
ATOM 2533 N N . LEU A 1 325 ? 2.981 16.238 17.038 1.00 96.19 325 LEU A N 1
ATOM 2534 C CA . LEU A 1 325 ? 3.260 15.158 17.988 1.00 96.19 325 LEU A CA 1
ATOM 2535 C C . LEU A 1 325 ? 4.460 15.456 18.905 1.00 96.19 325 LEU A C 1
ATOM 2537 O O . LEU A 1 325 ? 4.749 14.657 19.794 1.00 96.19 325 LEU A O 1
ATOM 2541 N N . GLY A 1 326 ? 5.173 16.570 18.714 1.00 93.44 326 GLY A N 1
ATOM 2542 C CA . GLY A 1 326 ? 6.307 16.964 19.550 1.00 93.44 326 GLY A CA 1
ATOM 2543 C C . GLY A 1 326 ? 7.460 15.954 19.558 1.00 93.44 326 GLY A C 1
ATOM 2544 O O . GLY A 1 326 ? 8.100 15.794 20.603 1.00 93.44 326 GLY A O 1
ATOM 2545 N N . ARG A 1 327 ? 7.698 15.271 18.424 1.00 93.31 327 ARG A N 1
ATOM 2546 C CA . ARG A 1 327 ? 8.685 14.189 18.237 1.00 93.31 327 ARG A CA 1
ATOM 2547 C C . ARG A 1 327 ? 10.044 14.573 18.834 1.00 93.31 327 ARG A C 1
ATOM 2549 O O . ARG A 1 327 ? 10.659 15.549 18.410 1.00 93.31 327 ARG A O 1
ATOM 2556 N N . LYS A 1 328 ? 10.514 13.791 19.814 1.00 89.81 328 LYS A N 1
ATOM 2557 C CA . LYS A 1 328 ? 11.735 14.085 20.592 1.00 89.81 328 LYS A CA 1
ATOM 2558 C C . LYS A 1 328 ? 13.014 13.503 19.974 1.00 89.81 328 LYS A C 1
ATOM 2560 O O . LYS A 1 328 ? 14.087 14.056 20.194 1.00 89.81 328 LYS A O 1
ATOM 2565 N N . LYS A 1 329 ? 12.911 12.398 19.222 1.00 91.38 329 LYS A N 1
ATOM 2566 C CA . LYS A 1 329 ? 14.050 11.632 18.682 1.00 91.38 329 LYS A CA 1
ATOM 2567 C C . LYS A 1 329 ? 14.089 11.631 17.153 1.00 91.38 329 LYS A C 1
ATOM 2569 O O . LYS A 1 329 ? 13.063 11.494 16.485 1.00 91.38 329 LYS A O 1
ATOM 2574 N N . TYR A 1 330 ? 15.304 11.775 16.630 1.00 90.94 330 TYR A N 1
ATOM 2575 C CA . TYR A 1 330 ? 15.640 11.826 15.205 1.00 90.94 330 TYR A CA 1
ATOM 2576 C C . TYR A 1 330 ? 16.997 11.131 14.977 1.00 90.94 330 TYR A C 1
ATOM 2578 O O . TYR A 1 330 ? 17.902 11.674 14.347 1.00 90.94 330 TYR A O 1
ATOM 2586 N N . ASP A 1 331 ? 17.168 9.951 15.565 1.00 88.38 331 ASP A N 1
ATOM 2587 C CA . ASP A 1 331 ? 18.362 9.116 15.503 1.00 88.38 331 ASP A CA 1
ATOM 2588 C C . ASP A 1 331 ? 18.350 8.122 14.334 1.00 88.38 331 ASP A C 1
ATOM 2590 O O . ASP A 1 331 ? 19.418 7.818 13.789 1.00 88.38 331 ASP A O 1
ATOM 2594 N N . SER A 1 332 ? 17.170 7.674 13.901 1.00 87.50 332 SER A N 1
ATOM 2595 C CA . SER A 1 332 ? 16.985 6.895 12.672 1.00 87.50 332 SER A CA 1
ATOM 2596 C C . SER A 1 332 ? 17.468 7.660 11.433 1.00 87.50 332 SER A C 1
ATOM 2598 O O . SER A 1 332 ? 17.594 8.892 11.449 1.00 87.50 332 SER A O 1
ATOM 2600 N N . PHE A 1 333 ? 17.703 6.956 10.317 1.00 84.12 333 PHE A N 1
ATOM 2601 C CA . PHE A 1 333 ? 18.050 7.637 9.068 1.00 84.12 333 PHE A CA 1
ATOM 2602 C C . PHE A 1 333 ? 16.944 8.625 8.668 1.00 84.12 333 PHE A C 1
ATOM 2604 O O . PHE A 1 333 ? 17.222 9.793 8.410 1.00 84.12 333 PHE A O 1
ATOM 2611 N N . LEU A 1 334 ? 15.683 8.177 8.675 1.00 86.44 334 LEU A N 1
ATOM 2612 C CA . LEU A 1 334 ? 14.531 8.991 8.275 1.00 86.44 334 LEU A CA 1
ATOM 2613 C C . LEU A 1 334 ? 14.236 10.133 9.269 1.00 86.44 334 LEU A C 1
ATOM 2615 O O . LEU A 1 334 ? 13.621 11.128 8.892 1.00 86.44 334 LEU A O 1
ATOM 2619 N N . GLY A 1 335 ? 14.689 10.037 10.523 1.00 89.12 335 GLY A N 1
ATOM 2620 C CA . GLY A 1 335 ? 14.712 11.160 11.462 1.00 89.12 335 GLY A CA 1
ATOM 2621 C C . GLY A 1 335 ? 15.709 12.240 11.052 1.00 89.12 335 GLY A C 1
ATOM 2622 O O . GLY A 1 335 ? 15.327 13.397 10.872 1.00 89.12 335 GLY A O 1
ATOM 2623 N N . LYS A 1 336 ? 16.970 11.855 10.831 1.00 87.50 336 LYS A N 1
ATOM 2624 C CA . LYS A 1 336 ? 18.042 12.777 10.412 1.00 87.50 336 LYS A CA 1
ATOM 2625 C C . LYS A 1 336 ? 17.730 13.419 9.058 1.00 87.50 336 LYS A C 1
ATOM 2627 O O . LYS A 1 336 ? 17.862 14.631 8.910 1.00 87.50 336 LYS A O 1
ATOM 2632 N N . GLU A 1 337 ? 17.249 12.620 8.110 1.00 86.31 337 GLU A N 1
ATOM 2633 C CA . GLU A 1 337 ? 16.782 13.055 6.791 1.00 86.31 337 GLU A CA 1
ATOM 2634 C C . GLU A 1 337 ? 15.583 14.016 6.903 1.00 86.31 337 GLU A C 1
ATOM 2636 O O . GLU A 1 337 ? 15.557 15.034 6.221 1.00 86.31 337 GLU A O 1
ATOM 2641 N N . GLY A 1 338 ? 14.624 13.771 7.805 1.00 88.38 338 GLY A N 1
ATOM 2642 C CA . GLY A 1 338 ? 13.501 14.687 8.046 1.00 88.38 338 GLY A CA 1
ATOM 2643 C C . GLY A 1 338 ? 13.946 16.081 8.506 1.00 88.38 338 GLY A C 1
ATOM 2644 O O . GLY A 1 338 ? 13.515 17.083 7.936 1.00 88.38 338 GLY A O 1
ATOM 2645 N N . LEU A 1 339 ? 14.861 16.156 9.482 1.00 87.31 339 LEU A N 1
ATOM 2646 C CA . LEU A 1 339 ? 15.422 17.432 9.953 1.00 87.31 339 LEU A CA 1
ATOM 2647 C C . LEU A 1 339 ? 16.239 18.152 8.872 1.00 87.31 339 LEU A C 1
ATOM 2649 O O . LEU A 1 339 ? 16.111 19.367 8.723 1.00 87.31 339 LEU A O 1
ATOM 2653 N N . HIS A 1 340 ? 17.041 17.410 8.102 1.00 86.94 340 HIS A N 1
ATOM 2654 C CA . HIS A 1 340 ? 17.769 17.944 6.949 1.00 86.94 340 HIS A CA 1
ATOM 2655 C C . HIS A 1 340 ? 16.797 18.582 5.953 1.00 86.94 340 HIS A C 1
ATOM 2657 O O . HIS A 1 340 ? 16.881 19.774 5.677 1.00 86.94 340 HIS A O 1
ATOM 2663 N N . LEU A 1 341 ? 15.812 17.823 5.469 1.00 87.94 341 LEU A N 1
ATOM 2664 C CA . LEU A 1 341 ? 14.894 18.261 4.418 1.00 87.94 341 LEU A CA 1
ATOM 2665 C C . LEU A 1 341 ? 13.954 19.393 4.866 1.00 87.94 341 LEU A C 1
ATOM 2667 O O . LEU A 1 341 ? 13.640 20.261 4.049 1.00 87.94 341 LEU A O 1
ATOM 2671 N N . ARG A 1 342 ? 13.578 19.455 6.154 1.00 89.69 342 ARG A N 1
ATOM 2672 C CA . ARG A 1 342 ? 12.839 20.585 6.753 1.00 89.69 342 ARG A CA 1
ATOM 2673 C C . ARG A 1 342 ? 13.547 21.922 6.521 1.00 89.69 342 ARG A C 1
ATOM 2675 O O . ARG A 1 342 ? 12.881 22.906 6.210 1.00 89.69 342 ARG A O 1
ATOM 2682 N N . ALA A 1 343 ? 14.882 21.957 6.560 1.00 88.69 343 ALA A N 1
ATOM 2683 C CA . ALA A 1 343 ? 15.658 23.174 6.309 1.00 88.69 343 ALA A CA 1
ATOM 2684 C C . ALA A 1 343 ? 15.568 23.701 4.861 1.00 88.69 343 ALA A C 1
ATOM 2686 O O . ALA A 1 343 ? 15.948 24.848 4.617 1.00 88.69 343 ALA A O 1
ATOM 2687 N N . TRP A 1 344 ? 15.073 22.897 3.911 1.00 89.62 344 TRP A N 1
ATOM 2688 C CA . TRP A 1 344 ? 14.929 23.237 2.485 1.00 89.62 344 TRP A CA 1
ATOM 2689 C C . TRP A 1 344 ? 13.482 23.538 2.067 1.00 89.62 344 TRP A C 1
ATOM 2691 O O . TRP A 1 344 ? 13.230 23.819 0.896 1.00 89.62 344 TRP A O 1
ATOM 2701 N N . LEU A 1 345 ? 12.527 23.502 3.004 1.00 90.75 345 LEU A N 1
ATOM 2702 C CA . LEU A 1 345 ? 11.157 23.943 2.746 1.00 90.75 345 LEU A CA 1
ATOM 2703 C C . LEU A 1 345 ? 11.055 25.477 2.584 1.00 90.75 345 LEU A C 1
ATOM 2705 O O . LEU A 1 345 ? 11.902 26.214 3.099 1.00 90.75 345 LEU A O 1
ATOM 2709 N N . PRO A 1 346 ? 9.994 25.978 1.920 1.00 91.38 346 PRO A N 1
ATOM 2710 C CA . PRO A 1 346 ? 9.686 27.406 1.852 1.00 91.38 346 PRO A CA 1
ATOM 2711 C C . PRO A 1 346 ? 9.532 28.069 3.233 1.00 91.38 346 PRO A C 1
ATOM 2713 O O . PRO A 1 346 ? 9.145 27.430 4.215 1.00 91.38 346 PRO A O 1
ATOM 2716 N N . SER A 1 347 ? 9.803 29.373 3.299 1.00 91.62 347 SER A N 1
ATOM 2717 C CA . SER A 1 347 ? 9.835 30.183 4.527 1.00 91.62 347 SER A CA 1
ATOM 2718 C C . SER A 1 347 ? 8.528 30.147 5.325 1.00 91.62 347 SER A C 1
ATOM 2720 O O . SER A 1 347 ? 8.581 29.950 6.539 1.00 91.62 347 SER A O 1
ATOM 2722 N N . ASN A 1 348 ? 7.365 30.268 4.672 1.00 92.69 348 ASN A N 1
ATOM 2723 C CA . ASN A 1 348 ? 6.058 30.205 5.340 1.00 92.69 348 ASN A CA 1
ATOM 2724 C C . ASN A 1 348 ? 5.819 28.832 5.992 1.00 92.69 348 ASN A C 1
ATOM 2726 O O . ASN A 1 348 ? 5.350 28.762 7.126 1.00 92.69 348 ASN A O 1
ATOM 2730 N N . LEU A 1 349 ? 6.191 27.741 5.312 1.00 92.31 349 LEU A N 1
ATOM 2731 C CA . LEU A 1 349 ? 6.037 26.375 5.828 1.00 92.31 349 LEU A CA 1
ATOM 2732 C C . LEU A 1 349 ? 6.944 26.139 7.041 1.00 92.31 349 LEU A C 1
ATOM 2734 O O . LEU A 1 349 ? 6.492 25.608 8.052 1.00 92.31 349 LEU A O 1
ATOM 2738 N N . ARG A 1 350 ? 8.206 26.576 6.973 1.00 93.25 350 ARG A N 1
ATOM 2739 C CA . ARG A 1 350 ? 9.158 26.449 8.089 1.00 93.25 350 ARG A CA 1
ATOM 2740 C C . ARG A 1 350 ? 8.740 27.280 9.302 1.00 93.25 350 ARG A C 1
ATOM 2742 O O . ARG A 1 350 ? 8.788 26.775 10.420 1.00 93.25 350 ARG A O 1
ATOM 2749 N N . ALA A 1 351 ? 8.261 28.508 9.089 1.00 93.75 351 ALA A N 1
ATOM 2750 C CA . ALA A 1 351 ? 7.703 29.339 10.156 1.00 93.75 351 ALA A CA 1
ATOM 2751 C C . ALA A 1 351 ? 6.439 28.714 10.780 1.00 93.75 351 ALA A C 1
ATOM 2753 O O . ALA A 1 351 ? 6.268 28.774 11.993 1.00 93.75 351 ALA A O 1
ATOM 2754 N N . PHE A 1 352 ? 5.581 28.069 9.983 1.00 95.25 352 PHE A N 1
ATOM 2755 C CA . PHE A 1 352 ? 4.367 27.403 10.468 1.00 95.25 352 PHE A CA 1
ATOM 2756 C C . PHE A 1 352 ? 4.682 26.162 11.317 1.00 95.25 352 PHE A C 1
ATOM 2758 O O . PHE A 1 352 ? 4.138 26.011 12.409 1.00 95.25 352 PHE A O 1
ATOM 2765 N N . ILE A 1 353 ? 5.618 25.315 10.872 1.00 94.50 353 ILE A N 1
ATOM 2766 C CA . ILE A 1 353 ? 6.087 24.153 11.645 1.00 94.50 353 ILE A CA 1
ATOM 2767 C C . ILE A 1 353 ? 6.745 24.616 12.960 1.00 94.50 353 ILE A C 1
ATOM 2769 O O . ILE A 1 353 ? 6.444 24.071 14.021 1.00 94.50 353 ILE A O 1
ATOM 2773 N N . ALA A 1 354 ? 7.565 25.673 12.924 1.00 93.88 354 ALA A N 1
ATOM 2774 C CA . ALA A 1 354 ? 8.148 26.274 14.126 1.00 93.88 354 ALA A CA 1
ATOM 2775 C C . ALA A 1 354 ? 7.083 26.852 15.082 1.00 93.88 354 ALA A C 1
ATOM 2777 O O . ALA A 1 354 ? 7.186 26.677 16.295 1.00 93.88 354 ALA A O 1
ATOM 2778 N N . ALA A 1 355 ? 6.028 27.487 14.561 1.00 95.19 355 ALA A N 1
ATOM 2779 C CA . ALA A 1 355 ? 4.928 28.004 15.376 1.00 95.19 355 ALA A CA 1
ATOM 2780 C C . ALA A 1 355 ? 4.115 26.891 16.064 1.00 95.19 355 ALA A C 1
ATOM 2782 O O . ALA A 1 355 ? 3.620 27.105 17.171 1.00 95.19 355 ALA A O 1
ATOM 2783 N N . ILE A 1 356 ? 4.004 25.703 15.454 1.00 95.12 356 ILE A N 1
ATOM 2784 C CA . ILE A 1 356 ? 3.434 24.499 16.089 1.00 95.12 356 ILE A CA 1
ATOM 2785 C C . ILE A 1 356 ? 4.359 23.978 17.197 1.00 95.12 356 ILE A C 1
ATOM 2787 O O . ILE A 1 356 ? 3.899 23.608 18.275 1.00 95.12 356 ILE A O 1
ATOM 2791 N N . GLU A 1 357 ? 5.667 23.959 16.945 1.00 91.81 357 GLU A N 1
ATOM 2792 C CA . GLU A 1 357 ? 6.655 23.397 17.867 1.00 91.81 357 GLU A CA 1
ATOM 2793 C C . GLU A 1 357 ? 6.878 24.263 19.121 1.00 91.81 357 GLU A C 1
ATOM 2795 O O . GLU A 1 357 ? 7.077 23.714 20.208 1.00 91.81 357 GLU A O 1
ATOM 2800 N N . TYR A 1 358 ? 6.819 25.595 18.994 1.00 90.69 358 TYR A N 1
ATOM 2801 C CA . TYR A 1 358 ? 7.171 26.544 20.063 1.00 90.69 358 TYR A CA 1
ATOM 2802 C C . TYR A 1 358 ? 5.985 27.229 20.764 1.00 90.69 358 TYR A C 1
ATOM 2804 O O . TYR A 1 358 ? 6.182 27.827 21.824 1.00 90.69 358 TYR A O 1
ATOM 2812 N N . HIS A 1 359 ? 4.757 27.139 20.239 1.00 90.56 359 HIS A N 1
ATOM 2813 C CA . HIS A 1 359 ? 3.571 27.755 20.851 1.00 90.56 359 HIS A CA 1
ATOM 2814 C C . HIS A 1 359 ? 2.457 26.730 21.109 1.00 90.56 359 HIS A C 1
ATOM 2816 O O . HIS A 1 359 ? 2.300 25.774 20.358 1.00 90.56 359 HIS A O 1
ATOM 2822 N N . TYR A 1 360 ? 1.680 26.937 22.182 1.00 92.69 360 TYR A N 1
ATOM 2823 C CA . TYR A 1 360 ? 0.411 26.244 22.483 1.00 92.69 360 TYR A CA 1
ATOM 2824 C C . TYR A 1 360 ? 0.382 24.736 22.146 1.00 92.69 360 TYR A C 1
ATOM 2826 O O . TYR A 1 360 ? -0.524 24.255 21.468 1.00 92.69 360 TYR A O 1
ATOM 2834 N N . ARG A 1 361 ? 1.405 24.000 22.602 1.00 94.94 361 ARG A N 1
ATOM 2835 C CA . ARG A 1 361 ? 1.682 22.601 22.238 1.00 94.94 361 ARG A CA 1
ATOM 2836 C C . ARG A 1 361 ? 0.532 21.678 22.666 1.00 94.94 361 ARG A C 1
ATOM 2838 O O . ARG A 1 361 ? 0.364 21.392 23.852 1.00 94.94 361 ARG A O 1
ATOM 2845 N N . ILE A 1 362 ? -0.246 21.205 21.688 1.00 97.06 362 ILE A N 1
ATOM 2846 C CA . ILE A 1 362 ? -1.505 20.473 21.905 1.00 97.06 362 ILE A CA 1
ATOM 2847 C C . ILE A 1 362 ? -1.330 19.239 22.811 1.00 97.06 362 ILE A C 1
ATOM 2849 O O . ILE A 1 362 ? -2.079 19.144 23.783 1.00 97.06 362 ILE A O 1
ATOM 2853 N N . PRO A 1 363 ? -0.347 18.334 22.600 1.00 96.50 363 PRO A N 1
ATOM 2854 C CA . PRO A 1 363 ? -0.223 17.125 23.423 1.00 96.50 363 PRO A CA 1
ATOM 2855 C C . PRO A 1 363 ? 0.028 17.425 24.905 1.00 96.50 363 PRO A C 1
ATOM 2857 O O . PRO A 1 363 ? -0.477 16.731 25.783 1.00 96.50 363 PRO A O 1
ATOM 2860 N N . GLU A 1 364 ? 0.780 18.491 25.186 1.00 95.44 364 GLU A N 1
ATOM 2861 C CA . GLU A 1 364 ? 1.116 18.910 26.547 1.00 95.44 364 GLU A CA 1
ATOM 2862 C C . GLU A 1 364 ? -0.090 19.564 27.238 1.00 95.44 364 GLU A C 1
ATOM 2864 O O . GLU A 1 364 ? -0.291 19.340 28.429 1.00 95.44 364 GLU A O 1
ATOM 2869 N N . PHE A 1 365 ? -0.948 20.287 26.505 1.00 96.81 365 PHE A N 1
ATOM 2870 C CA . PHE A 1 365 ? -2.230 20.764 27.039 1.00 96.81 365 PHE A CA 1
ATOM 2871 C C . PHE A 1 365 ? -3.219 19.616 27.286 1.00 96.81 365 PHE A C 1
ATOM 2873 O O . PHE A 1 365 ? -3.855 19.585 28.336 1.00 96.81 365 PHE A O 1
ATOM 2880 N N . VAL A 1 366 ? -3.321 18.647 26.368 1.00 96.75 366 VAL A N 1
ATOM 2881 C CA . VAL A 1 366 ? -4.159 17.448 26.549 1.00 96.75 366 VAL A CA 1
ATOM 2882 C C . VAL A 1 366 ? -3.737 16.694 27.813 1.00 96.75 366 VAL A C 1
ATOM 2884 O O . VAL A 1 366 ? -4.575 16.447 28.678 1.00 96.75 366 VAL A O 1
ATOM 2887 N N . GLN A 1 367 ? -2.437 16.434 27.988 1.00 93.00 367 GLN A N 1
ATOM 2888 C CA . GLN A 1 367 ? -1.907 15.787 29.192 1.00 93.00 367 GLN A CA 1
ATOM 2889 C C . GLN A 1 367 ? -2.158 16.604 30.475 1.00 93.00 367 GLN A C 1
ATOM 2891 O O . GLN A 1 367 ? -2.458 16.026 31.515 1.00 93.00 367 GLN A O 1
ATOM 2896 N N . GLN A 1 368 ? -2.063 17.938 30.415 1.00 95.25 368 GLN A N 1
ATOM 2897 C CA . GLN A 1 368 ? -2.349 18.824 31.554 1.00 95.25 368 GLN A CA 1
ATOM 2898 C C . GLN A 1 368 ? -3.846 18.946 31.877 1.00 95.25 368 GLN A C 1
ATOM 2900 O O . GLN A 1 368 ? -4.186 19.285 33.009 1.00 95.25 368 GLN A O 1
ATOM 2905 N N . SER A 1 369 ? -4.735 18.696 30.910 1.00 95.38 369 SER A N 1
ATOM 2906 C CA . SER A 1 369 ? -6.186 18.799 31.107 1.00 95.38 369 SER A CA 1
ATOM 2907 C C . SER A 1 369 ? -6.755 17.673 31.972 1.00 95.38 369 SER A C 1
ATOM 2909 O O . SER A 1 369 ? -7.725 17.894 32.692 1.00 95.38 369 SER A O 1
ATOM 2911 N N . GLY A 1 370 ? -6.165 16.474 31.892 1.00 91.75 370 GLY A N 1
ATOM 2912 C CA . GLY A 1 370 ? -6.701 15.260 32.511 1.00 91.75 370 GLY A CA 1
ATOM 2913 C C . GLY A 1 370 ? -8.045 14.789 31.938 1.00 91.75 370 GLY A C 1
ATOM 2914 O O . GLY A 1 370 ? -8.655 13.898 32.520 1.00 91.75 370 GLY A O 1
ATOM 2915 N N . ASP A 1 371 ? -8.524 15.374 30.833 1.00 95.50 371 ASP A N 1
ATOM 2916 C CA . ASP A 1 371 ? -9.798 14.999 30.216 1.00 95.50 371 ASP A CA 1
ATOM 2917 C C . ASP A 1 371 ? -9.633 13.697 29.406 1.00 95.50 371 ASP A C 1
ATOM 2919 O O . ASP A 1 371 ? -8.945 13.701 28.376 1.00 95.50 371 ASP A O 1
ATOM 2923 N N . PRO A 1 372 ? -10.265 12.582 29.819 1.00 93.31 372 PRO A N 1
ATOM 2924 C CA . PRO A 1 372 ? -10.090 11.288 29.162 1.00 93.31 372 PRO A CA 1
ATOM 2925 C C . PRO A 1 372 ? -10.614 11.288 27.716 1.00 93.31 372 PRO A C 1
ATOM 2927 O O . PRO A 1 372 ? -10.097 10.543 26.885 1.00 93.31 372 PRO A O 1
ATOM 2930 N N . ARG A 1 373 ? -11.552 12.183 27.365 1.00 96.06 373 ARG A N 1
ATOM 2931 C CA . ARG A 1 373 ? -12.049 12.349 25.990 1.00 96.06 373 ARG A CA 1
ATOM 2932 C C . ARG A 1 373 ? -10.958 12.922 25.092 1.00 96.06 373 ARG A C 1
ATOM 2934 O O . ARG A 1 373 ? -10.710 12.393 24.011 1.00 96.06 373 ARG A O 1
ATOM 2941 N N . LEU A 1 374 ? -10.272 13.975 25.551 1.00 97.19 374 LEU A N 1
ATOM 2942 C CA . LEU A 1 374 ? -9.140 14.564 24.827 1.00 97.19 374 LEU A CA 1
ATOM 2943 C C . LEU A 1 374 ? -7.973 13.575 24.722 1.00 97.19 374 LEU A C 1
ATOM 2945 O O . LEU A 1 374 ? -7.364 13.465 23.659 1.00 97.19 374 LEU A O 1
ATOM 2949 N N . MET A 1 375 ? -7.676 12.839 25.798 1.00 95.50 375 MET A N 1
ATOM 2950 C CA . MET A 1 375 ? -6.606 11.836 25.810 1.00 95.50 375 MET A CA 1
ATOM 2951 C C . MET A 1 375 ? -6.909 10.677 24.847 1.00 95.50 375 MET A C 1
ATOM 2953 O O . MET A 1 375 ? -6.060 10.327 24.029 1.00 95.50 375 MET A O 1
ATOM 2957 N N . GLY A 1 376 ? -8.139 10.159 24.844 1.00 95.19 376 GLY A N 1
ATOM 2958 C CA . GLY A 1 376 ? -8.561 9.089 23.941 1.00 95.19 376 GLY A CA 1
ATOM 2959 C C . GLY A 1 376 ? -8.619 9.487 22.462 1.00 95.19 376 GLY A C 1
ATOM 2960 O O . GLY A 1 376 ? -8.239 8.694 21.593 1.00 95.19 376 GLY A O 1
ATOM 2961 N N . VAL A 1 377 ? -9.011 10.731 22.156 1.00 97.19 377 VAL A N 1
ATOM 2962 C CA . VAL A 1 377 ? -8.918 11.285 20.793 1.00 97.19 377 VAL A CA 1
ATOM 2963 C C . VAL A 1 377 ? -7.457 11.517 20.392 1.00 97.19 377 VAL A C 1
ATOM 2965 O O . VAL A 1 377 ? -7.108 11.267 19.239 1.00 97.19 377 VAL A O 1
ATOM 2968 N N . MET A 1 378 ? -6.581 11.932 21.317 1.00 96.88 378 MET A N 1
ATOM 2969 C CA . MET A 1 378 ? -5.141 12.050 21.055 1.00 96.88 378 MET A CA 1
ATOM 2970 C C . MET A 1 378 ? -4.521 10.688 20.716 1.00 96.88 378 MET A C 1
ATOM 2972 O O . MET A 1 378 ? -3.794 10.585 19.729 1.00 96.88 378 MET A O 1
ATOM 2976 N N . ASP A 1 379 ? -4.866 9.631 21.455 1.00 94.50 379 ASP A N 1
ATOM 2977 C CA . ASP A 1 379 ? -4.499 8.257 21.091 1.00 94.50 379 ASP A CA 1
ATOM 2978 C C . ASP A 1 379 ? -5.054 7.867 19.715 1.00 94.50 379 ASP A C 1
ATOM 2980 O O . ASP A 1 379 ? -4.327 7.311 18.893 1.00 94.50 379 ASP A O 1
ATOM 2984 N N . GLY A 1 380 ? -6.288 8.263 19.399 1.00 95.19 380 GLY A N 1
ATOM 2985 C CA . GLY A 1 380 ? -6.874 8.074 18.073 1.00 95.19 380 GLY A CA 1
ATOM 2986 C C . GLY A 1 380 ? -6.105 8.780 16.945 1.00 95.19 380 GLY A C 1
ATOM 2987 O O . GLY A 1 380 ? -5.958 8.214 15.865 1.00 95.19 380 GLY A O 1
ATOM 2988 N N . ILE A 1 381 ? -5.572 9.983 17.187 1.00 97.38 381 ILE A N 1
ATOM 2989 C CA . ILE A 1 381 ? -4.697 10.720 16.254 1.00 97.38 381 ILE A CA 1
ATOM 2990 C C . ILE A 1 381 ? -3.353 9.995 16.073 1.00 97.38 381 ILE A C 1
ATOM 2992 O O . ILE A 1 381 ? -2.856 9.877 14.948 1.00 97.38 381 ILE A O 1
ATOM 2996 N N . ILE A 1 382 ? -2.770 9.493 17.166 1.00 95.69 382 ILE A N 1
ATOM 2997 C CA . ILE A 1 382 ? -1.496 8.761 17.164 1.00 95.69 382 ILE A CA 1
ATOM 2998 C C . ILE A 1 382 ? -1.627 7.455 16.375 1.00 95.69 382 ILE A C 1
ATOM 3000 O O . ILE A 1 382 ? -0.799 7.185 15.503 1.00 95.69 382 ILE A O 1
ATOM 3004 N N . GLU A 1 383 ? -2.678 6.668 16.611 1.00 93.62 383 GLU A N 1
ATOM 3005 C CA . GLU A 1 383 ? -2.887 5.417 15.878 1.00 93.62 383 GLU A CA 1
ATOM 3006 C C . GLU A 1 383 ? -3.284 5.667 14.407 1.00 93.62 383 GLU A C 1
ATOM 3008 O O . GLU A 1 383 ? -2.804 4.959 13.520 1.00 93.62 383 GLU A O 1
ATOM 3013 N N . ALA A 1 384 ? -4.057 6.722 14.105 1.00 94.62 384 ALA A N 1
ATOM 3014 C CA . ALA A 1 384 ? -4.403 7.097 12.728 1.00 94.62 384 ALA A CA 1
ATOM 3015 C C . ALA A 1 384 ? -3.188 7.537 11.887 1.00 94.62 384 ALA A C 1
ATOM 3017 O O . ALA A 1 384 ? -3.108 7.211 10.700 1.00 94.62 384 ALA A O 1
ATOM 3018 N N . TYR A 1 385 ? -2.224 8.256 12.476 1.00 95.81 385 TYR A N 1
ATOM 3019 C CA . TYR A 1 385 ? -1.030 8.714 11.756 1.00 95.81 385 TYR A CA 1
ATOM 3020 C C . TYR A 1 385 ? 0.135 7.715 11.837 1.00 95.81 385 TYR A C 1
ATOM 3022 O O . TYR A 1 385 ? 0.645 7.296 10.796 1.00 95.81 385 TYR A O 1
ATOM 3030 N N . THR A 1 386 ? 0.557 7.315 13.043 1.00 93.81 386 THR A N 1
ATOM 3031 C CA . THR A 1 386 ? 1.769 6.503 13.280 1.00 93.81 386 THR A CA 1
ATOM 3032 C C . THR A 1 386 ? 1.515 5.056 13.685 1.00 93.81 386 THR A C 1
ATOM 3034 O O . THR A 1 386 ? 2.469 4.281 13.723 1.00 93.81 386 THR A O 1
ATOM 3037 N N . GLY A 1 387 ? 0.268 4.690 13.983 1.00 89.75 387 GLY A N 1
ATOM 3038 C CA . GLY A 1 387 ? -0.112 3.317 14.304 1.00 89.75 387 GLY A CA 1
ATOM 3039 C C . GLY A 1 387 ? 0.059 2.365 13.120 1.00 89.75 387 GLY A C 1
ATOM 3040 O O . GLY A 1 387 ? 0.152 2.770 11.956 1.00 89.75 387 GLY A O 1
ATOM 3041 N N . GLU A 1 388 ? 0.068 1.065 13.413 1.00 88.69 388 GLU A N 1
ATOM 3042 C CA . GLU A 1 388 ? 0.370 0.022 12.421 1.00 88.69 388 GLU A CA 1
ATOM 3043 C C . GLU A 1 388 ? -0.698 -0.107 11.320 1.00 88.69 388 GLU A C 1
ATOM 3045 O O . GLU A 1 388 ? -0.424 -0.531 10.199 1.00 88.69 388 GLU A O 1
ATOM 3050 N N . ARG A 1 389 ? -1.931 0.308 11.621 1.00 86.25 389 ARG A N 1
ATOM 3051 C CA . ARG A 1 389 ? -3.048 0.366 10.662 1.00 86.25 389 ARG A CA 1
ATOM 3052 C C . ARG A 1 389 ? -3.290 1.783 10.127 1.00 86.25 389 ARG A C 1
ATOM 3054 O O . ARG A 1 389 ? -4.127 1.971 9.250 1.00 86.25 389 ARG A O 1
ATOM 3061 N N . GLY A 1 390 ? -2.544 2.764 10.636 1.00 91.12 390 GLY A N 1
ATOM 3062 C CA . GLY A 1 390 ? -2.606 4.161 10.229 1.00 91.12 390 GLY A CA 1
ATOM 3063 C C . GLY A 1 390 ? -1.844 4.456 8.937 1.00 91.12 390 GLY A C 1
ATOM 3064 O O . GLY A 1 390 ? -1.418 3.565 8.191 1.00 91.12 390 GLY A O 1
ATOM 3065 N N . PHE A 1 391 ? -1.647 5.747 8.679 1.00 93.50 391 PHE A N 1
ATOM 3066 C CA . PHE A 1 391 ? -0.972 6.249 7.484 1.00 93.50 391 PHE A CA 1
ATOM 3067 C C . PHE A 1 391 ? 0.484 5.757 7.362 1.00 93.50 391 PHE A C 1
ATOM 3069 O O . PHE A 1 391 ? 0.875 5.305 6.283 1.00 93.50 391 PHE A O 1
ATOM 3076 N N . MET A 1 392 ? 1.271 5.754 8.447 1.00 92.94 392 MET A N 1
ATOM 3077 C CA . MET A 1 392 ? 2.659 5.259 8.427 1.00 92.94 392 MET A CA 1
ATOM 3078 C C . MET A 1 392 ? 2.763 3.748 8.197 1.00 92.94 392 MET A C 1
ATOM 3080 O O . MET A 1 392 ? 3.542 3.335 7.336 1.00 92.94 392 MET A O 1
ATOM 3084 N N . GLY A 1 393 ? 1.972 2.927 8.899 1.00 92.06 393 GLY A N 1
ATOM 3085 C CA . GLY A 1 393 ? 1.963 1.473 8.688 1.00 92.06 393 GLY A CA 1
ATOM 3086 C C . GLY A 1 393 ? 1.544 1.104 7.261 1.00 92.06 393 GLY A C 1
ATOM 3087 O O . GLY A 1 393 ? 2.262 0.387 6.557 1.00 92.06 393 GLY A O 1
ATOM 3088 N N . THR A 1 394 ? 0.459 1.712 6.762 1.00 90.44 394 THR A N 1
ATOM 3089 C CA . THR A 1 394 ? -0.001 1.528 5.373 1.00 90.44 394 THR A CA 1
ATOM 3090 C C . THR A 1 394 ? 1.078 1.914 4.355 1.00 90.44 394 THR A C 1
ATOM 3092 O O . THR A 1 394 ? 1.333 1.163 3.410 1.00 90.44 394 THR A O 1
ATOM 3095 N N . HIS A 1 395 ? 1.744 3.058 4.551 1.00 90.94 395 HIS A N 1
ATOM 3096 C CA . HIS A 1 395 ? 2.839 3.511 3.694 1.00 90.94 395 HIS A CA 1
ATOM 3097 C C . HIS A 1 395 ? 4.014 2.520 3.702 1.00 90.94 395 HIS A C 1
ATOM 3099 O O . HIS A 1 395 ? 4.477 2.111 2.635 1.00 90.94 395 HIS A O 1
ATOM 3105 N N . ARG A 1 396 ? 4.448 2.064 4.887 1.00 91.19 396 ARG A N 1
ATOM 3106 C CA . ARG A 1 396 ? 5.543 1.093 5.056 1.00 91.19 396 ARG A CA 1
ATOM 3107 C C . ARG A 1 396 ? 5.267 -0.219 4.310 1.00 91.19 396 ARG A C 1
ATOM 3109 O O . ARG A 1 396 ? 6.144 -0.705 3.594 1.00 91.19 396 ARG A O 1
ATOM 3116 N N . TYR A 1 397 ? 4.052 -0.763 4.412 1.00 88.56 397 TYR A N 1
ATOM 3117 C CA . TYR A 1 397 ? 3.665 -1.977 3.683 1.00 88.56 397 TYR A CA 1
ATOM 3118 C C . TYR A 1 397 ? 3.567 -1.760 2.165 1.00 88.56 397 TYR A C 1
ATOM 3120 O O . TYR A 1 397 ? 4.052 -2.590 1.393 1.00 88.56 397 TYR A O 1
ATOM 3128 N N . LYS A 1 398 ? 2.994 -0.635 1.713 1.00 86.31 398 LYS A N 1
ATOM 3129 C CA . LYS A 1 398 ? 2.897 -0.291 0.281 1.00 86.31 398 LYS A CA 1
ATOM 3130 C C . LYS A 1 398 ? 4.266 -0.127 -0.380 1.00 86.31 398 LYS A C 1
ATOM 3132 O O . LYS A 1 398 ? 4.442 -0.548 -1.523 1.00 86.31 398 LYS A O 1
ATOM 3137 N N . VAL A 1 399 ? 5.232 0.452 0.332 1.00 86.44 399 VAL A N 1
ATOM 3138 C CA . VAL A 1 399 ? 6.600 0.656 -0.161 1.00 86.44 399 VAL A CA 1
ATOM 3139 C C . VAL A 1 399 ? 7.387 -0.659 -0.236 1.00 86.44 399 VAL A C 1
ATOM 3141 O O . VAL A 1 399 ? 8.106 -0.854 -1.216 1.00 86.44 399 VAL A O 1
ATOM 3144 N N . PHE A 1 400 ? 7.222 -1.581 0.726 1.00 87.56 400 PHE A N 1
ATOM 3145 C CA . PHE A 1 400 ? 7.983 -2.842 0.797 1.00 87.56 400 PHE A CA 1
ATOM 3146 C C . PHE A 1 400 ? 7.988 -3.612 -0.531 1.00 87.56 400 PHE A C 1
ATOM 3148 O O . PHE A 1 400 ? 9.049 -3.848 -1.103 1.00 87.56 400 PHE A O 1
ATOM 3155 N N . GLY A 1 401 ? 6.810 -3.972 -1.056 1.00 83.00 401 GLY A N 1
ATOM 3156 C CA . GLY A 1 401 ? 6.716 -4.823 -2.248 1.00 83.00 401 GLY A CA 1
ATOM 3157 C C . GLY A 1 401 ? 7.196 -4.144 -3.532 1.00 83.00 401 GLY A C 1
ATOM 3158 O O . GLY A 1 401 ? 7.794 -4.792 -4.388 1.00 83.00 401 GLY A O 1
ATOM 3159 N N . ILE A 1 402 ? 6.997 -2.826 -3.656 1.00 84.38 402 ILE A N 1
ATOM 3160 C CA . ILE A 1 402 ? 7.519 -2.048 -4.791 1.00 84.38 402 ILE A CA 1
ATOM 3161 C C . ILE A 1 402 ? 9.053 -2.041 -4.756 1.00 84.38 402 ILE A C 1
ATOM 3163 O O . ILE A 1 402 ? 9.687 -2.241 -5.793 1.00 84.38 402 ILE A O 1
ATOM 3167 N N . LEU A 1 403 ? 9.656 -1.865 -3.574 1.00 84.94 403 LEU A N 1
ATOM 3168 C CA . LEU A 1 403 ? 11.109 -1.917 -3.416 1.00 84.94 403 LEU A CA 1
ATOM 3169 C C . LEU A 1 403 ? 11.679 -3.327 -3.566 1.00 84.94 403 LEU A C 1
ATOM 3171 O O . LEU A 1 403 ? 12.752 -3.448 -4.142 1.00 84.94 403 LEU A O 1
ATOM 3175 N N . GLU A 1 404 ? 10.979 -4.383 -3.145 1.00 87.12 404 GLU A N 1
ATOM 3176 C CA . GLU A 1 404 ? 11.400 -5.765 -3.406 1.00 87.12 404 GLU A CA 1
ATOM 3177 C C . GLU A 1 404 ? 11.557 -6.007 -4.918 1.00 87.12 404 GLU A C 1
ATOM 3179 O O . GLU A 1 404 ? 12.634 -6.386 -5.385 1.00 87.12 404 GLU A O 1
ATOM 3184 N N . ILE A 1 405 ? 10.506 -5.720 -5.698 1.00 85.81 405 ILE A N 1
ATOM 3185 C CA . ILE A 1 405 ? 10.500 -5.895 -7.159 1.00 85.81 405 ILE A CA 1
ATOM 3186 C C . ILE A 1 405 ? 11.583 -5.021 -7.804 1.00 85.81 405 ILE A C 1
ATOM 3188 O O . ILE A 1 405 ? 12.344 -5.498 -8.652 1.00 85.81 405 ILE A O 1
ATOM 3192 N N . ALA A 1 406 ? 11.690 -3.754 -7.391 1.00 83.50 406 ALA A N 1
ATOM 3193 C CA . ALA A 1 406 ? 12.689 -2.834 -7.918 1.00 83.50 406 ALA A CA 1
ATOM 3194 C C . ALA A 1 406 ? 14.118 -3.309 -7.598 1.00 83.50 406 ALA A C 1
ATOM 3196 O O . ALA A 1 406 ? 14.950 -3.378 -8.496 1.00 83.50 406 ALA A O 1
ATOM 3197 N N . SER A 1 407 ? 14.426 -3.692 -6.357 1.00 81.81 407 SER A N 1
ATOM 3198 C CA . SER A 1 407 ? 15.765 -4.138 -5.947 1.00 81.81 407 SER A CA 1
ATOM 3199 C C . SER A 1 407 ? 16.169 -5.497 -6.516 1.00 81.81 407 SER A C 1
ATOM 3201 O O . SER A 1 407 ? 17.363 -5.708 -6.745 1.00 81.81 407 SER A O 1
ATOM 3203 N N . LYS A 1 408 ? 15.202 -6.378 -6.806 1.00 84.62 408 LYS A N 1
ATOM 3204 C CA . LYS A 1 408 ? 15.408 -7.623 -7.562 1.00 84.62 408 LYS A CA 1
ATOM 3205 C C . LYS A 1 408 ? 15.745 -7.350 -9.036 1.00 84.62 408 LYS A C 1
ATOM 3207 O O . LYS A 1 408 ? 16.742 -7.870 -9.530 1.00 84.62 408 LYS A O 1
ATOM 3212 N N . THR A 1 409 ? 14.985 -6.485 -9.712 1.00 79.62 409 THR A N 1
ATOM 3213 C CA . THR A 1 409 ? 15.160 -6.185 -11.153 1.00 79.62 409 THR A CA 1
ATOM 3214 C C . THR A 1 409 ? 16.334 -5.248 -11.456 1.00 79.62 409 THR A C 1
ATOM 3216 O O . THR A 1 409 ? 17.115 -5.507 -12.377 1.00 79.62 409 THR A O 1
ATOM 3219 N N . GLY A 1 410 ? 16.528 -4.188 -10.665 1.00 70.94 410 GLY A N 1
ATOM 3220 C CA . GLY A 1 410 ? 17.609 -3.224 -10.887 1.00 70.94 410 GLY A CA 1
ATOM 3221 C C . GLY A 1 410 ? 17.609 -1.955 -10.023 1.00 70.94 410 GLY A C 1
ATOM 3222 O O . GLY A 1 410 ? 17.920 -0.889 -10.554 1.00 70.94 410 GLY A O 1
ATOM 3223 N N . ARG A 1 411 ? 17.343 -2.035 -8.706 1.00 65.44 411 ARG A N 1
ATOM 3224 C CA . ARG A 1 411 ? 17.397 -0.879 -7.781 1.00 65.44 411 ARG A CA 1
ATOM 3225 C C . ARG A 1 411 ? 18.204 -1.060 -6.471 1.00 65.44 411 ARG A C 1
ATOM 3227 O O . ARG A 1 411 ? 17.666 -1.509 -5.469 1.00 65.44 411 ARG A O 1
ATOM 3234 N N . THR A 1 412 ? 19.459 -0.603 -6.507 1.00 56.47 412 THR A N 1
ATOM 3235 C CA . THR A 1 412 ? 20.350 -0.020 -5.474 1.00 56.47 412 THR A CA 1
ATOM 3236 C C . THR A 1 412 ? 19.590 0.522 -4.285 1.00 56.47 412 THR A C 1
ATOM 3238 O O . THR A 1 412 ? 19.481 -0.092 -3.230 1.00 56.47 412 THR A O 1
ATOM 3241 N N . GLU A 1 413 ? 19.164 1.764 -4.492 1.00 55.75 413 GLU A N 1
ATOM 3242 C CA . GLU A 1 413 ? 19.329 2.886 -3.503 1.00 55.75 413 GLU A CA 1
ATOM 3243 C C . GLU A 1 413 ? 17.817 3.406 -3.637 1.00 55.75 413 GLU A C 1
ATOM 3245 O O . GLU A 1 413 ? 17.349 3.813 -4.703 1.00 55.75 413 GLU A O 1
ATOM 3250 N N . THR A 1 414 ? 17.057 3.470 -2.541 1.00 54.91 414 THR A N 1
ATOM 3251 C CA . THR A 1 414 ? 15.942 4.426 -2.390 1.00 54.91 414 THR A CA 1
ATOM 3252 C C . THR A 1 414 ? 16.486 5.857 -2.363 1.00 54.91 414 THR A C 1
ATOM 3254 O O . THR A 1 414 ? 17.462 6.082 -1.667 1.00 54.91 414 THR A O 1
ATOM 3257 N N . ASN A 1 415 ? 15.864 6.869 -2.975 1.00 53.41 415 ASN A N 1
ATOM 3258 C CA . ASN A 1 415 ? 16.440 8.233 -3.080 1.00 53.41 415 ASN A CA 1
ATOM 3259 C C . ASN A 1 415 ? 17.117 8.802 -1.800 1.00 53.41 415 ASN A C 1
ATOM 3261 O O . ASN A 1 415 ? 18.115 9.516 -1.900 1.00 53.41 415 ASN A O 1
ATOM 3265 N N . GLY A 1 416 ? 16.611 8.462 -0.608 1.00 55.34 416 GLY A N 1
ATOM 3266 C CA . GLY A 1 416 ? 17.235 8.746 0.688 1.00 55.34 416 GLY A CA 1
ATOM 3267 C C . GLY A 1 416 ? 17.942 7.558 1.367 1.00 55.34 416 GLY A C 1
ATOM 3268 O O . GLY A 1 416 ? 17.618 7.291 2.506 1.00 55.34 416 GLY A O 1
ATOM 3269 N N . LEU A 1 417 ? 18.854 6.817 0.719 1.00 56.91 417 LEU A N 1
ATOM 3270 C CA . LEU A 1 417 ? 19.810 5.847 1.333 1.00 56.91 417 LEU A CA 1
ATOM 3271 C C . LEU A 1 417 ? 19.293 4.743 2.297 1.00 56.91 417 LEU A C 1
ATOM 3273 O O . LEU A 1 417 ? 20.100 3.952 2.776 1.00 56.91 417 LEU A O 1
ATOM 3277 N N . SER A 1 418 ? 17.986 4.610 2.536 1.00 53.78 418 SER A N 1
ATOM 3278 C CA . SER A 1 418 ? 17.408 3.759 3.587 1.00 53.78 418 SER A CA 1
ATOM 3279 C C . SER A 1 418 ? 17.559 2.252 3.381 1.00 53.78 418 SER A C 1
ATOM 3281 O O . SER A 1 418 ? 17.164 1.506 4.261 1.00 53.78 418 SER A O 1
ATOM 3283 N N . GLY A 1 419 ? 18.095 1.799 2.245 1.00 52.69 419 GLY A N 1
ATOM 3284 C CA . GLY A 1 419 ? 18.298 0.388 1.898 1.00 52.69 419 GLY A CA 1
ATOM 3285 C C . GLY A 1 419 ? 19.740 0.058 1.516 1.00 52.69 419 GLY A C 1
ATOM 3286 O O . GLY A 1 419 ? 19.967 -0.666 0.553 1.00 52.69 419 GLY A O 1
ATOM 3287 N N . ALA A 1 420 ? 20.722 0.663 2.190 1.00 60.12 420 ALA A N 1
ATOM 3288 C CA . ALA A 1 420 ? 22.132 0.569 1.809 1.00 60.12 420 ALA A CA 1
ATOM 3289 C C . ALA A 1 420 ? 22.643 -0.893 1.708 1.00 60.12 420 ALA A C 1
ATOM 3291 O O . ALA A 1 420 ? 22.449 -1.671 2.650 1.00 60.12 420 ALA A O 1
ATOM 3292 N N . PRO A 1 421 ? 23.380 -1.263 0.636 1.00 53.16 421 PRO A N 1
ATOM 3293 C CA . PRO A 1 421 ? 23.877 -2.630 0.417 1.00 53.16 421 PRO A CA 1
ATOM 3294 C C . PRO A 1 421 ? 25.011 -3.047 1.373 1.00 53.16 421 PRO A C 1
ATOM 3296 O O . PRO A 1 421 ? 25.490 -4.181 1.306 1.00 53.16 421 PRO A O 1
ATOM 3299 N N . ASP A 1 422 ? 25.455 -2.145 2.254 1.00 56.66 422 ASP A N 1
ATOM 3300 C CA . ASP A 1 422 ? 26.380 -2.453 3.346 1.00 56.66 422 ASP A CA 1
ATOM 3301 C C . ASP A 1 422 ? 25.711 -3.232 4.490 1.00 56.66 422 ASP A C 1
ATOM 3303 O O . ASP A 1 422 ? 26.400 -3.968 5.204 1.00 56.66 422 ASP A O 1
ATOM 3307 N N . SER A 1 423 ? 24.389 -3.101 4.651 1.00 62.88 423 SER A N 1
ATOM 3308 C CA . SER A 1 423 ? 23.612 -3.811 5.672 1.00 62.88 423 SER A CA 1
ATOM 3309 C C . SER A 1 423 ? 23.671 -5.340 5.502 1.00 62.88 423 SER A C 1
ATOM 3311 O O . SER A 1 423 ? 23.964 -5.867 4.427 1.00 62.88 423 SER A O 1
ATOM 3313 N N . ASN A 1 424 ? 23.416 -6.068 6.594 1.00 68.56 424 ASN A N 1
ATOM 3314 C CA . ASN A 1 424 ? 23.323 -7.535 6.591 1.00 68.56 424 ASN A CA 1
ATOM 3315 C C . ASN A 1 424 ? 21.918 -8.045 6.206 1.00 68.56 424 ASN A C 1
ATOM 3317 O O . ASN A 1 424 ? 21.695 -9.252 6.206 1.00 68.56 424 ASN A O 1
ATOM 3321 N N . GLU A 1 425 ? 20.986 -7.150 5.875 1.00 75.88 425 GLU A N 1
ATOM 3322 C CA . GLU A 1 425 ? 19.621 -7.473 5.445 1.00 75.88 425 GLU A CA 1
ATOM 3323 C C . GLU A 1 425 ? 19.425 -7.143 3.962 1.00 75.88 425 GLU A C 1
ATOM 3325 O O . GLU A 1 425 ? 20.231 -6.418 3.371 1.00 75.88 425 GLU A O 1
ATOM 3330 N N . LYS A 1 426 ? 18.351 -7.644 3.337 1.00 84.69 426 LYS A N 1
ATOM 3331 C CA . LYS A 1 426 ? 18.066 -7.268 1.947 1.00 84.69 426 LYS A CA 1
ATOM 3332 C C . LYS A 1 426 ? 17.674 -5.770 1.885 1.00 84.69 426 LYS A C 1
ATOM 3334 O O . LYS A 1 426 ? 17.006 -5.278 2.793 1.00 84.69 426 LYS A O 1
ATOM 3339 N N . PRO A 1 427 ? 18.017 -5.023 0.817 1.00 81.38 427 PRO A N 1
ATOM 3340 C CA . PRO A 1 427 ? 17.836 -3.560 0.724 1.00 81.38 427 PRO A CA 1
ATOM 3341 C C . PRO A 1 427 ? 16.444 -3.003 1.086 1.00 81.38 427 PRO A C 1
ATOM 3343 O O . PRO A 1 427 ? 16.322 -1.929 1.680 1.00 81.38 427 PRO A O 1
ATOM 3346 N N . TRP A 1 428 ? 15.375 -3.729 0.750 1.00 85.50 428 TRP A N 1
ATOM 3347 C CA . TRP A 1 428 ? 14.000 -3.345 1.087 1.00 85.50 428 TRP A CA 1
ATOM 3348 C C . TRP A 1 428 ? 13.616 -3.676 2.538 1.00 85.50 428 TRP A C 1
ATOM 3350 O O . TRP A 1 428 ? 12.765 -2.992 3.103 1.00 85.50 428 TRP A O 1
ATOM 3360 N N . GLU A 1 429 ? 14.266 -4.665 3.158 1.00 88.38 429 GLU A N 1
ATOM 3361 C CA . GLU A 1 429 ? 14.117 -5.008 4.578 1.00 88.38 429 GLU A CA 1
ATOM 3362 C C . GLU A 1 429 ? 14.765 -3.927 5.451 1.00 88.38 429 GLU A C 1
ATOM 3364 O O . GLU A 1 429 ? 14.098 -3.374 6.318 1.00 88.38 429 GLU A O 1
ATOM 3369 N N . GLU A 1 430 ? 16.001 -3.515 5.140 1.00 85.50 430 GLU A N 1
ATOM 3370 C CA . GLU A 1 430 ? 16.665 -2.383 5.811 1.00 85.50 430 GLU A CA 1
ATOM 3371 C C . GLU A 1 430 ? 15.848 -1.085 5.640 1.00 85.50 430 GLU A C 1
ATOM 3373 O O . GLU A 1 430 ? 15.664 -0.342 6.603 1.00 85.50 430 GLU A O 1
ATOM 3378 N N . THR A 1 431 ? 15.219 -0.859 4.475 1.00 85.44 431 THR A N 1
ATOM 3379 C CA . THR A 1 431 ? 14.280 0.270 4.306 1.00 85.44 431 THR A CA 1
ATOM 3380 C C . THR A 1 431 ? 13.034 0.133 5.185 1.00 85.44 431 THR A C 1
ATOM 3382 O O . THR A 1 431 ? 12.630 1.108 5.821 1.00 85.44 431 THR A O 1
ATOM 3385 N N . HIS A 1 432 ? 12.423 -1.052 5.255 1.00 89.88 432 HIS A N 1
ATOM 3386 C CA . HIS A 1 432 ? 11.283 -1.315 6.138 1.00 89.88 432 HIS A CA 1
ATOM 3387 C C . HIS A 1 432 ? 11.650 -1.072 7.608 1.00 89.88 432 HIS A C 1
ATOM 3389 O O . HIS A 1 432 ? 10.896 -0.412 8.321 1.00 89.88 432 HIS A O 1
ATOM 3395 N N . ARG A 1 433 ? 12.840 -1.508 8.031 1.00 89.50 433 ARG A N 1
ATOM 3396 C CA . ARG A 1 433 ? 13.391 -1.288 9.371 1.00 89.50 433 ARG A CA 1
ATOM 3397 C C . ARG A 1 433 ? 13.636 0.199 9.660 1.00 89.50 433 ARG A C 1
ATOM 3399 O O . ARG A 1 433 ? 13.319 0.673 10.745 1.00 89.50 433 ARG A O 1
ATOM 3406 N N . GLN A 1 434 ? 14.118 0.985 8.694 1.00 89.06 434 GLN A N 1
ATOM 3407 C CA . GLN A 1 434 ? 14.233 2.444 8.858 1.00 89.06 434 GLN A CA 1
ATOM 3408 C C . GLN A 1 434 ? 12.859 3.130 8.993 1.00 89.06 434 GLN A C 1
ATOM 3410 O O . GLN A 1 434 ? 12.737 4.088 9.759 1.00 89.06 434 GLN A O 1
ATOM 3415 N N . PHE A 1 435 ? 11.811 2.632 8.319 1.00 91.44 435 PHE A N 1
ATOM 3416 C CA . PHE A 1 435 ? 10.431 3.065 8.585 1.00 91.44 435 PHE A CA 1
ATOM 3417 C C . PHE A 1 435 ? 9.966 2.669 9.993 1.00 91.44 435 PHE A C 1
ATOM 3419 O O . PHE A 1 435 ? 9.380 3.511 10.672 1.00 91.44 435 PHE A O 1
ATOM 3426 N N . SER A 1 436 ? 10.263 1.449 10.459 1.00 92.88 436 SER A N 1
ATOM 3427 C CA . SER A 1 436 ? 9.969 1.013 11.832 1.00 92.88 436 SER A CA 1
ATOM 3428 C C . SER A 1 436 ? 10.576 1.947 12.877 1.00 92.88 436 SER A C 1
ATOM 3430 O O . SER A 1 436 ? 9.858 2.446 13.740 1.00 92.88 436 SER A O 1
ATOM 3432 N N . GLU A 1 437 ? 11.877 2.234 12.784 1.00 92.50 437 GLU A N 1
ATOM 3433 C CA . GLU A 1 437 ? 12.565 3.141 13.712 1.00 92.50 437 GLU A CA 1
ATOM 3434 C C . GLU A 1 437 ? 11.926 4.538 13.701 1.00 92.50 437 GLU A C 1
ATOM 3436 O O . GLU A 1 437 ? 11.637 5.107 14.752 1.00 92.50 437 GLU A O 1
ATOM 3441 N N . ALA A 1 438 ? 11.595 5.062 12.519 1.00 92.19 438 ALA A N 1
ATOM 3442 C CA . ALA A 1 438 ? 10.931 6.357 12.384 1.00 92.19 438 ALA A CA 1
ATOM 3443 C C . ALA A 1 438 ? 9.462 6.373 12.862 1.00 92.19 438 ALA A C 1
ATOM 3445 O O . ALA A 1 438 ? 8.913 7.455 13.085 1.00 92.19 438 ALA A O 1
ATOM 3446 N N . MET A 1 439 ? 8.814 5.213 13.018 1.00 94.38 439 MET A N 1
ATOM 3447 C CA . MET A 1 439 ? 7.533 5.074 13.723 1.00 94.38 439 MET A CA 1
ATOM 3448 C C . MET A 1 439 ? 7.763 5.041 15.241 1.00 94.38 439 MET A C 1
ATOM 3450 O O . MET A 1 439 ? 7.147 5.832 15.957 1.00 94.38 439 MET A O 1
ATOM 3454 N N . LYS A 1 440 ? 8.709 4.222 15.733 1.00 94.44 440 LYS A N 1
ATOM 3455 C CA . LYS A 1 440 ? 9.079 4.147 17.163 1.00 94.44 440 LYS A CA 1
ATOM 3456 C C . LYS A 1 440 ? 9.429 5.524 17.734 1.00 94.44 440 LYS A C 1
ATOM 3458 O O . LYS A 1 440 ? 8.927 5.891 18.787 1.00 94.44 440 LYS A O 1
ATOM 3463 N N . GLU A 1 441 ? 10.210 6.329 17.015 1.00 94.69 441 GLU A N 1
ATOM 3464 C CA . GLU A 1 441 ? 10.614 7.683 17.433 1.00 94.69 441 GLU A CA 1
ATOM 3465 C C . GLU A 1 441 ? 9.466 8.694 17.577 1.00 94.69 441 GLU A C 1
ATOM 3467 O O . GLU A 1 441 ? 9.620 9.700 18.272 1.00 94.69 441 GLU A O 1
ATOM 3472 N N . ARG A 1 442 ? 8.330 8.453 16.913 1.00 94.62 442 ARG A N 1
ATOM 3473 C CA . ARG A 1 442 ? 7.112 9.273 17.029 1.00 94.62 442 ARG A CA 1
ATOM 3474 C C . ARG A 1 442 ? 6.166 8.755 18.104 1.00 94.62 442 ARG A C 1
ATOM 3476 O O . ARG A 1 442 ? 5.476 9.549 18.733 1.00 94.62 442 ARG A O 1
ATOM 3483 N N . LEU A 1 443 ? 6.154 7.440 18.306 1.00 93.19 443 LEU A N 1
ATOM 3484 C CA . LEU A 1 443 ? 5.392 6.769 19.353 1.00 93.19 443 LEU A CA 1
ATOM 3485 C C . LEU A 1 443 ? 6.041 6.931 20.738 1.00 93.19 443 LEU A C 1
ATOM 3487 O O . LEU A 1 443 ? 5.328 6.940 21.734 1.00 93.19 443 LEU A O 1
ATOM 3491 N N . GLU A 1 444 ? 7.364 7.086 20.826 1.00 91.62 444 GLU A N 1
ATOM 3492 C CA . GLU A 1 444 ? 8.116 7.110 22.092 1.00 91.62 444 GLU A CA 1
ATOM 3493 C C . GLU A 1 444 ? 7.614 8.125 23.143 1.00 91.62 444 GLU A C 1
ATOM 3495 O O . GLU A 1 444 ? 7.471 7.717 24.299 1.00 91.62 444 GLU A O 1
ATOM 3500 N N . PRO A 1 445 ? 7.213 9.367 22.796 1.00 90.44 445 PRO A N 1
ATOM 3501 C CA . PRO A 1 445 ? 6.609 10.297 23.757 1.00 90.44 445 PRO A CA 1
ATOM 3502 C C . PRO A 1 445 ? 5.270 9.828 24.362 1.00 90.44 445 PRO A C 1
ATOM 3504 O O . PRO A 1 445 ? 4.857 10.356 25.390 1.00 90.44 445 PRO A O 1
ATOM 3507 N N . TYR A 1 446 ? 4.604 8.846 23.741 1.00 90.56 446 TYR A N 1
ATOM 3508 C CA . TYR A 1 446 ? 3.251 8.365 24.075 1.00 90.56 446 TYR A CA 1
ATOM 3509 C C . TYR A 1 446 ? 3.191 6.885 24.482 1.00 90.56 446 TYR A C 1
ATOM 3511 O O . TYR A 1 446 ? 2.170 6.411 24.984 1.00 90.56 446 TYR A O 1
ATOM 3519 N N . ARG A 1 447 ? 4.257 6.129 24.201 1.00 87.56 447 ARG A N 1
ATOM 3520 C CA . ARG A 1 447 ? 4.362 4.669 24.375 1.00 87.56 447 ARG A CA 1
ATOM 3521 C C . ARG A 1 447 ? 5.632 4.252 25.127 1.00 87.56 447 ARG A C 1
ATOM 3523 O O . ARG A 1 447 ? 5.784 3.080 25.455 1.00 87.56 447 ARG A O 1
ATOM 3530 N N . GLY A 1 448 ? 6.537 5.189 25.414 1.00 85.31 448 GLY A N 1
ATOM 3531 C CA . GLY A 1 448 ? 7.834 4.907 26.020 1.00 85.31 448 GLY A CA 1
ATOM 3532 C C . GLY A 1 448 ? 8.782 4.168 25.071 1.00 85.31 448 GLY A C 1
ATOM 3533 O O . GLY A 1 448 ? 8.666 4.234 23.848 1.00 85.31 448 GLY A O 1
ATOM 3534 N N . ASN A 1 449 ? 9.760 3.465 25.639 1.00 83.62 449 ASN A N 1
ATOM 3535 C CA . ASN A 1 449 ? 10.786 2.775 24.863 1.00 83.62 449 ASN A CA 1
ATOM 3536 C C . ASN A 1 449 ? 10.273 1.440 24.287 1.00 83.62 449 ASN A C 1
ATOM 3538 O O . ASN A 1 449 ? 10.356 0.405 24.947 1.00 83.62 449 ASN A O 1
ATOM 3542 N N . ILE A 1 450 ? 9.784 1.467 23.045 1.00 86.75 450 ILE A N 1
ATOM 3543 C CA . ILE A 1 450 ? 9.318 0.280 22.313 1.00 86.75 450 ILE A CA 1
ATOM 3544 C C . ILE A 1 450 ? 10.512 -0.627 21.968 1.00 86.75 450 ILE A C 1
ATOM 3546 O O . ILE A 1 450 ? 11.419 -0.223 21.243 1.00 86.75 450 ILE A O 1
ATOM 3550 N N . THR A 1 451 ? 10.505 -1.861 22.479 1.00 85.44 451 THR A N 1
ATOM 3551 C CA . THR A 1 451 ? 11.603 -2.840 22.331 1.00 85.44 451 THR A CA 1
ATOM 3552 C C . THR A 1 451 ? 11.443 -3.825 21.168 1.00 85.44 451 THR A C 1
ATOM 3554 O O . THR A 1 451 ? 12.369 -4.588 20.907 1.00 85.44 451 THR A O 1
ATOM 3557 N N . ILE A 1 452 ? 10.302 -3.804 20.476 1.00 89.12 452 ILE A N 1
ATOM 3558 C CA . ILE A 1 452 ? 9.947 -4.685 19.347 1.00 89.12 452 ILE A CA 1
ATOM 3559 C C . ILE A 1 452 ? 9.705 -3.892 18.057 1.00 89.12 452 ILE A C 1
ATOM 3561 O O . ILE A 1 452 ? 9.587 -2.664 18.084 1.00 89.12 452 ILE A O 1
ATOM 3565 N N . GLU A 1 453 ? 9.615 -4.577 16.921 1.00 90.44 453 GLU A N 1
ATOM 3566 C CA . GLU A 1 453 ? 9.193 -3.981 15.657 1.00 90.44 453 GLU A CA 1
ATOM 3567 C C . GLU A 1 453 ? 7.693 -3.627 15.671 1.00 90.44 453 GLU A C 1
ATOM 3569 O O . GLU A 1 453 ? 6.885 -4.369 16.228 1.00 90.44 453 GLU A O 1
ATOM 3574 N N . PRO A 1 454 ? 7.255 -2.535 15.010 1.00 90.81 454 PRO A N 1
ATOM 3575 C CA . PRO A 1 454 ? 5.837 -2.171 14.981 1.00 90.81 454 PRO A CA 1
ATOM 3576 C C . PRO A 1 454 ? 4.920 -3.251 14.385 1.00 90.81 454 PRO A C 1
ATOM 3578 O O . PRO A 1 454 ? 3.787 -3.406 14.835 1.00 90.81 454 PRO A O 1
ATOM 3581 N N . HIS A 1 455 ? 5.430 -4.075 13.457 1.00 88.88 455 HIS A N 1
ATOM 3582 C CA . HIS A 1 455 ? 4.663 -5.190 12.898 1.00 88.88 455 HIS A CA 1
ATOM 3583 C C . HIS A 1 455 ? 4.361 -6.290 13.938 1.00 88.88 455 HIS A C 1
ATOM 3585 O O . HIS A 1 455 ? 3.349 -6.976 13.811 1.00 88.88 455 HIS A O 1
ATOM 3591 N N . GLU A 1 456 ? 5.176 -6.415 14.995 1.00 89.06 456 GLU A N 1
ATOM 3592 C CA . GLU A 1 456 ? 4.959 -7.334 16.123 1.00 89.06 456 GLU A CA 1
ATOM 3593 C C . GLU A 1 456 ? 3.916 -6.809 17.130 1.00 89.06 456 GLU A C 1
ATOM 3595 O O . GLU A 1 456 ? 3.439 -7.582 17.956 1.00 89.06 456 GLU A O 1
ATOM 3600 N N . MET A 1 457 ? 3.528 -5.524 17.062 1.00 88.19 457 MET A N 1
ATOM 3601 C CA . MET A 1 457 ? 2.386 -4.972 17.816 1.00 88.19 457 MET A CA 1
ATOM 3602 C C . MET A 1 457 ? 1.034 -5.239 17.131 1.00 88.19 457 MET A C 1
ATOM 3604 O O . MET A 1 457 ? -0.022 -4.943 17.690 1.00 88.19 457 MET A O 1
ATOM 3608 N N . ARG A 1 458 ? 1.032 -5.763 15.897 1.00 86.69 458 ARG A N 1
ATOM 3609 C CA . ARG A 1 458 ? -0.207 -6.089 15.185 1.00 86.69 458 ARG A CA 1
ATOM 3610 C C . ARG A 1 458 ? -0.798 -7.377 15.747 1.00 86.69 458 ARG A C 1
ATOM 3612 O O . ARG A 1 458 ? -0.098 -8.382 15.857 1.00 86.69 458 ARG A O 1
ATOM 3619 N N . GLY A 1 459 ? -2.093 -7.358 16.053 1.00 84.69 459 GLY A N 1
ATOM 3620 C CA . GLY A 1 459 ? -2.800 -8.510 16.623 1.00 84.69 459 GLY A CA 1
ATOM 3621 C C . GLY A 1 459 ? -2.394 -8.870 18.059 1.00 84.69 459 GLY A C 1
ATOM 3622 O O . GLY A 1 459 ? -2.711 -9.969 18.507 1.00 84.69 459 GLY A O 1
ATOM 3623 N N . THR A 1 460 ? -1.715 -7.976 18.785 1.00 90.25 460 THR A N 1
ATOM 3624 C CA . THR A 1 460 ? -1.384 -8.124 20.213 1.00 90.25 460 THR A CA 1
ATOM 3625 C C . THR A 1 460 ? -2.184 -7.139 21.068 1.00 90.25 460 THR A C 1
ATOM 3627 O O . THR A 1 460 ? -2.904 -6.281 20.553 1.00 90.25 460 THR A O 1
ATOM 3630 N N . PHE A 1 461 ? -2.065 -7.242 22.396 1.00 93.19 461 PHE A N 1
ATOM 3631 C CA . PHE A 1 461 ? -2.755 -6.355 23.339 1.00 93.19 461 PHE A CA 1
ATOM 3632 C C . PHE A 1 461 ? -2.476 -4.860 23.106 1.00 93.19 461 PHE A C 1
ATOM 3634 O O . PHE A 1 461 ? -3.299 -4.032 23.492 1.00 93.19 461 PHE A O 1
ATOM 3641 N N . GLU A 1 462 ? -1.363 -4.500 22.453 1.00 91.81 462 GLU A N 1
ATOM 3642 C CA . GLU A 1 462 ? -1.048 -3.119 22.085 1.00 91.81 462 GLU A CA 1
ATOM 3643 C C . GLU A 1 462 ? -2.070 -2.461 21.134 1.00 91.81 462 GLU A C 1
ATOM 3645 O O . GLU A 1 462 ? -2.153 -1.230 21.149 1.00 91.81 462 GLU A O 1
ATOM 3650 N N . GLU A 1 463 ? -2.877 -3.224 20.376 1.00 90.31 463 GLU A N 1
ATOM 3651 C CA . GLU A 1 463 ? -4.016 -2.677 19.607 1.00 90.31 463 GLU A CA 1
ATOM 3652 C C . GLU A 1 463 ? -5.167 -2.203 20.524 1.00 90.31 463 GLU A C 1
ATOM 3654 O O . GLU A 1 463 ? -5.931 -1.312 20.152 1.00 90.31 463 GLU A O 1
ATOM 3659 N N . CYS A 1 464 ? -5.297 -2.749 21.739 1.00 94.81 464 CYS A N 1
ATOM 3660 C CA . CYS A 1 464 ? -6.401 -2.462 22.660 1.00 94.81 464 CYS A CA 1
ATOM 3661 C C . CYS A 1 464 ? -6.043 -1.340 23.652 1.00 94.81 464 CYS A C 1
ATOM 3663 O O . CYS A 1 464 ? -5.686 -1.592 24.807 1.00 94.81 464 CYS A O 1
ATOM 3665 N N . ARG A 1 465 ? -6.113 -0.092 23.172 1.00 92.88 465 ARG A N 1
ATOM 3666 C CA . ARG A 1 465 ? -5.723 1.146 23.882 1.00 92.88 465 ARG A CA 1
ATOM 3667 C C . ARG A 1 465 ? -6.754 1.715 24.864 1.00 92.88 465 ARG A C 1
ATOM 3669 O O . ARG A 1 465 ? -6.407 2.622 25.608 1.00 92.88 465 ARG A O 1
ATOM 3676 N N . TYR A 1 466 ? -7.986 1.219 24.883 1.00 95.50 466 TYR A N 1
ATOM 3677 C CA . TYR A 1 466 ? -9.093 1.851 25.608 1.00 95.50 466 TYR A CA 1
ATOM 3678 C C . TYR A 1 466 ? -9.709 0.909 26.643 1.00 95.50 466 TYR A C 1
ATOM 3680 O O . TYR A 1 466 ? -9.717 -0.307 26.455 1.00 95.50 466 TYR A O 1
ATOM 3688 N N . ARG A 1 467 ? -10.258 1.472 27.723 1.00 93.62 467 ARG A N 1
ATOM 3689 C CA . ARG A 1 467 ? -11.103 0.745 28.685 1.00 93.62 467 ARG A CA 1
ATOM 3690 C C . ARG A 1 467 ? -12.550 0.768 28.204 1.00 93.62 467 ARG A C 1
ATOM 3692 O O . ARG A 1 467 ? -12.998 1.770 27.662 1.00 93.62 467 ARG A O 1
ATOM 3699 N N . SER A 1 468 ? -13.263 -0.330 28.410 1.00 94.50 468 SER A N 1
ATOM 3700 C CA . SER A 1 468 ? -14.695 -0.469 28.133 1.00 94.50 468 SER A CA 1
ATOM 3701 C C . SER A 1 468 ? -15.282 -1.537 29.065 1.00 94.50 468 SER A C 1
ATOM 3703 O O . SER A 1 468 ? -14.544 -2.184 29.816 1.00 94.50 468 SER A O 1
ATOM 3705 N N . ARG A 1 469 ? -16.604 -1.720 29.040 1.00 92.88 469 ARG A N 1
ATOM 3706 C CA . ARG A 1 469 ? -17.362 -2.710 29.824 1.00 92.88 469 ARG A CA 1
ATOM 3707 C C . ARG A 1 469 ? -18.548 -3.219 29.006 1.00 92.88 469 ARG A C 1
ATOM 3709 O O . ARG A 1 469 ? -19.029 -2.519 28.115 1.00 92.88 469 ARG A O 1
ATOM 3716 N N . VAL A 1 470 ? -19.036 -4.421 29.312 1.00 92.62 470 VAL A N 1
ATOM 3717 C CA . VAL A 1 470 ? -20.255 -4.968 28.690 1.00 92.62 470 VAL A CA 1
ATOM 3718 C C . VAL A 1 470 ? -21.478 -4.339 29.357 1.00 92.62 470 VAL A C 1
ATOM 3720 O O . VAL A 1 470 ? -21.681 -4.524 30.553 1.00 92.62 470 VAL A O 1
ATOM 3723 N N . LEU A 1 471 ? -22.291 -3.606 28.592 1.00 92.75 471 LEU A N 1
ATOM 3724 C CA . LEU A 1 471 ? -23.531 -2.986 29.079 1.00 92.75 471 LEU A CA 1
ATOM 3725 C C . LEU A 1 471 ? -24.739 -3.923 28.967 1.00 92.75 471 LEU A C 1
ATOM 3727 O O . LEU A 1 471 ? -25.666 -3.832 29.767 1.00 92.75 471 LEU A O 1
ATOM 3731 N N . GLY A 1 472 ? -24.744 -4.824 27.982 1.00 92.06 472 GLY A N 1
ATOM 3732 C CA . GLY A 1 472 ? -25.846 -5.760 27.791 1.00 92.06 472 GLY A CA 1
ATOM 3733 C C . GLY A 1 472 ? -25.631 -6.759 26.660 1.00 92.06 472 GLY A C 1
ATOM 3734 O O . GLY A 1 472 ? -24.743 -6.604 25.818 1.00 92.06 472 GLY A O 1
ATOM 3735 N N . ARG A 1 473 ? -26.478 -7.795 26.657 1.00 93.25 473 ARG A N 1
ATOM 3736 C CA . ARG A 1 473 ? -26.558 -8.835 25.626 1.00 93.25 473 ARG A CA 1
ATOM 3737 C C . ARG A 1 473 ? -28.022 -9.045 25.244 1.00 93.25 473 ARG A C 1
ATOM 3739 O O . ARG A 1 473 ? -28.832 -9.376 26.108 1.00 93.25 473 ARG A O 1
ATOM 3746 N N . SER A 1 474 ? -28.363 -8.883 23.973 1.00 94.56 474 SER A N 1
ATOM 3747 C CA . SER A 1 474 ? -29.732 -9.006 23.457 1.00 94.56 474 SER A CA 1
ATOM 3748 C C . SER A 1 474 ? -29.829 -10.012 22.308 1.00 94.56 474 SER A C 1
ATOM 3750 O O . SER A 1 474 ? -28.832 -10.402 21.696 1.00 94.56 474 SER A O 1
ATOM 3752 N N . PHE A 1 475 ? -31.048 -10.482 22.046 1.00 96.69 475 PHE A N 1
ATOM 3753 C CA . PHE A 1 475 ? -31.356 -11.321 20.890 1.00 96.69 475 PHE A CA 1
ATOM 3754 C C . PHE A 1 475 ? -31.363 -10.461 19.618 1.00 96.69 475 PHE A C 1
ATOM 3756 O O . PHE A 1 475 ? -31.799 -9.312 19.654 1.00 96.69 475 PHE A O 1
ATOM 3763 N N . VAL A 1 476 ? -30.887 -11.023 18.506 1.00 96.31 476 VAL A N 1
ATOM 3764 C CA . VAL A 1 476 ? -30.984 -10.413 17.160 1.00 96.31 476 VAL A CA 1
ATOM 3765 C C . VAL A 1 476 ? -31.962 -11.149 16.252 1.00 96.31 476 VAL A C 1
ATOM 3767 O O . VAL A 1 476 ? -32.290 -10.657 15.179 1.00 96.31 476 VAL A O 1
ATOM 3770 N N . ASP A 1 477 ? -32.370 -12.344 16.665 1.00 95.56 477 ASP A N 1
ATOM 3771 C CA . ASP A 1 477 ? -33.228 -13.280 15.957 1.00 95.56 477 ASP A CA 1
ATOM 3772 C C . ASP A 1 477 ? -34.098 -14.040 16.985 1.00 95.56 477 ASP A C 1
ATOM 3774 O O . ASP A 1 477 ? -34.127 -13.694 18.168 1.00 95.56 477 ASP A O 1
ATOM 3778 N N . SER A 1 478 ? -34.831 -15.062 16.544 1.00 94.94 478 SER A N 1
ATOM 3779 C CA . SER A 1 478 ? -35.723 -15.872 17.386 1.00 94.94 478 SER A CA 1
ATOM 3780 C C . SER A 1 478 ? -35.098 -17.190 17.882 1.00 94.94 478 SER A C 1
ATOM 3782 O O . SER A 1 478 ? -35.836 -18.092 18.280 1.00 94.94 478 SER A O 1
ATOM 3784 N N . ASP A 1 479 ? -33.769 -17.363 17.865 1.00 93.81 479 ASP A N 1
ATOM 3785 C CA . ASP A 1 479 ? -33.127 -18.572 18.406 1.00 93.81 479 ASP A CA 1
ATOM 3786 C C . ASP A 1 479 ? -33.167 -18.591 19.946 1.00 93.81 479 ASP A C 1
ATOM 3788 O O . ASP A 1 479 ? -32.426 -17.831 20.577 1.00 93.81 479 ASP A O 1
ATOM 3792 N N . PRO A 1 480 ? -33.911 -19.511 20.596 1.00 92.25 480 PRO A N 1
ATOM 3793 C CA . PRO A 1 480 ? -34.008 -19.557 22.057 1.00 92.25 480 PRO A CA 1
ATOM 3794 C C . PRO A 1 480 ? -32.670 -19.845 22.760 1.00 92.25 480 PRO A C 1
ATOM 3796 O O . PRO A 1 480 ? -32.550 -19.606 23.958 1.00 92.25 480 PRO A O 1
ATOM 3799 N N . ASN A 1 481 ? -31.647 -20.327 22.043 1.00 92.06 481 ASN A N 1
ATOM 3800 C CA . ASN A 1 481 ? -30.304 -20.573 22.588 1.00 92.06 481 ASN A CA 1
ATOM 3801 C C . ASN A 1 481 ? -29.378 -19.342 22.510 1.00 92.06 481 ASN A C 1
ATOM 3803 O O . ASN A 1 481 ? -28.209 -19.431 22.918 1.00 92.06 481 ASN A O 1
ATOM 3807 N N . ARG A 1 482 ? -29.867 -18.235 21.923 1.00 94.06 482 ARG A N 1
ATOM 3808 C CA . ARG A 1 482 ? -29.141 -16.988 21.629 1.00 94.06 482 ARG A CA 1
ATOM 3809 C C . ARG A 1 482 ? -27.750 -17.243 21.028 1.00 94.06 482 ARG A C 1
ATOM 3811 O O . ARG A 1 482 ? -26.750 -16.673 21.473 1.00 94.06 482 ARG A O 1
ATOM 3818 N N . SER A 1 483 ? -27.654 -18.165 20.059 1.00 93.62 483 SER A N 1
ATOM 3819 C CA . SER A 1 483 ? -26.355 -18.536 19.462 1.00 93.62 483 SER A CA 1
ATOM 3820 C C . SER A 1 483 ? -25.690 -17.369 18.732 1.00 93.62 483 SER A C 1
ATOM 3822 O O . SER A 1 483 ? -24.463 -17.326 18.657 1.00 93.62 483 SER A O 1
ATOM 3824 N N . ILE A 1 484 ? -26.479 -16.393 18.275 1.00 95.31 484 ILE A N 1
ATOM 3825 C CA . ILE A 1 484 ? -26.030 -15.055 17.895 1.00 95.31 484 ILE A CA 1
ATOM 3826 C C . ILE A 1 484 ? -26.673 -14.058 18.871 1.00 95.31 484 ILE A C 1
ATOM 3828 O O . ILE A 1 484 ? -27.859 -14.163 19.174 1.00 95.31 484 ILE A O 1
ATOM 3832 N N . ALA A 1 485 ? -25.891 -13.104 19.375 1.00 96.06 485 ALA A N 1
ATOM 3833 C CA . ALA A 1 485 ? -26.363 -12.024 20.241 1.00 96.06 485 ALA A CA 1
ATOM 3834 C C . ALA A 1 485 ? -25.850 -10.670 19.747 1.00 96.06 485 ALA A C 1
ATOM 3836 O O . ALA A 1 485 ? -24.764 -10.595 19.171 1.00 96.06 485 ALA A O 1
ATOM 3837 N N . MET A 1 486 ? -26.586 -9.598 20.032 1.00 97.44 486 MET A N 1
ATOM 3838 C CA . MET A 1 486 ? -26.038 -8.247 19.990 1.00 97.44 486 MET A CA 1
ATOM 3839 C C . MET A 1 486 ? -25.448 -7.932 21.361 1.00 97.44 486 MET A C 1
ATOM 3841 O O . MET A 1 486 ? -26.110 -8.101 22.383 1.00 97.44 486 MET A O 1
ATOM 3845 N N . VAL A 1 487 ? -24.182 -7.531 21.382 1.00 96.50 487 VAL A N 1
ATOM 3846 C CA . VAL A 1 487 ? -23.439 -7.192 22.597 1.00 96.50 487 VAL A CA 1
ATOM 3847 C C . VAL A 1 487 ? -23.110 -5.708 22.540 1.00 96.50 487 VAL A C 1
ATOM 3849 O O . VAL A 1 487 ? -22.420 -5.267 21.619 1.00 96.50 487 VAL A O 1
ATOM 3852 N N . THR A 1 488 ? -23.618 -4.951 23.510 1.00 96.69 488 THR A N 1
ATOM 3853 C CA . THR A 1 488 ? -23.428 -3.498 23.601 1.00 96.69 488 THR A CA 1
ATOM 3854 C C . THR A 1 488 ? -22.326 -3.197 24.610 1.00 96.69 488 THR A C 1
ATOM 3856 O O . THR A 1 488 ? -22.348 -3.715 25.731 1.00 96.69 488 THR A O 1
ATOM 3859 N N . LEU A 1 489 ? -21.361 -2.367 24.216 1.00 95.88 489 LEU A N 1
ATOM 3860 C CA . LEU A 1 489 ? -20.202 -1.998 25.026 1.00 95.88 489 LEU A CA 1
ATOM 3861 C C . LEU A 1 489 ? -20.176 -0.493 25.324 1.00 95.88 489 LEU A C 1
ATOM 3863 O O . LEU A 1 489 ? -20.563 0.327 24.490 1.00 95.88 489 LEU A O 1
ATOM 3867 N N . ASP A 1 490 ? -19.690 -0.163 26.516 1.00 95.62 490 ASP A N 1
ATOM 3868 C CA . ASP A 1 490 ? -19.525 1.193 27.048 1.00 95.62 490 ASP A CA 1
ATOM 3869 C C . ASP A 1 490 ? -18.394 1.948 26.332 1.00 95.62 490 ASP A C 1
ATOM 3871 O O . ASP A 1 490 ? -17.267 1.444 26.271 1.00 95.62 490 ASP A O 1
ATOM 3875 N N . LEU A 1 491 ? -18.677 3.142 25.804 1.00 95.75 491 LEU A N 1
ATOM 3876 C CA . LEU A 1 491 ? -17.679 4.058 25.243 1.00 95.75 491 LEU A CA 1
ATOM 3877 C C . LEU A 1 491 ? -17.655 5.426 25.946 1.00 95.75 491 LEU A C 1
ATOM 3879 O O . LEU A 1 491 ? -16.908 6.311 25.507 1.00 95.75 491 LEU A O 1
ATOM 3883 N N . GLU A 1 492 ? -18.413 5.630 27.030 1.00 92.25 492 GLU A N 1
ATOM 3884 C CA . GLU A 1 492 ? -18.490 6.943 27.671 1.00 92.25 492 GLU A CA 1
ATOM 3885 C C . GLU A 1 492 ? -17.099 7.404 28.137 1.00 92.25 492 GLU A C 1
ATOM 3887 O O . GLU A 1 492 ? -16.313 6.647 28.708 1.00 92.25 492 GLU A O 1
ATOM 3892 N N . ASN A 1 493 ? -16.765 8.665 27.860 1.00 90.81 493 ASN A N 1
ATOM 3893 C CA . ASN A 1 493 ? -15.479 9.285 28.192 1.00 90.81 493 ASN A CA 1
ATOM 3894 C C . ASN A 1 493 ? -14.219 8.639 27.566 1.00 90.81 493 ASN A C 1
ATOM 3896 O O . ASN A 1 493 ? -13.117 9.111 27.829 1.00 90.81 493 ASN A O 1
ATOM 3900 N N . THR A 1 494 ? -14.346 7.634 26.688 1.00 93.69 494 THR A N 1
ATOM 3901 C CA . THR A 1 494 ? -13.192 6.934 26.075 1.00 93.69 494 THR A CA 1
ATOM 3902 C C . THR A 1 494 ? -12.480 7.708 24.964 1.00 93.69 494 THR A C 1
ATOM 3904 O O . THR A 1 494 ? -11.376 7.334 24.579 1.00 93.69 494 THR A O 1
ATOM 3907 N N . GLY A 1 495 ? -13.114 8.733 24.381 1.00 94.25 495 GLY A N 1
ATOM 3908 C CA . GLY A 1 495 ? -12.600 9.436 23.196 1.00 94.25 495 GLY A CA 1
ATOM 3909 C C . GLY A 1 495 ? -12.591 8.601 21.901 1.00 94.25 495 GLY A C 1
ATOM 3910 O O . GLY A 1 495 ? -12.046 9.049 20.890 1.00 94.25 495 GLY A O 1
ATOM 3911 N N . ILE A 1 496 ? -13.183 7.399 21.902 1.00 95.31 496 ILE A N 1
ATOM 3912 C CA . ILE A 1 496 ? -13.313 6.562 20.705 1.00 95.31 496 ILE A CA 1
ATOM 3913 C C . ILE A 1 496 ? -14.233 7.233 19.675 1.00 95.31 496 ILE A C 1
ATOM 3915 O O . ILE A 1 496 ? -15.281 7.781 19.999 1.00 95.31 496 ILE A O 1
ATOM 3919 N N . THR A 1 497 ? -13.852 7.126 18.402 1.00 94.50 497 THR A N 1
ATOM 3920 C CA . THR A 1 497 ? -14.696 7.412 17.232 1.00 94.50 497 THR A CA 1
ATOM 3921 C C . THR A 1 497 ? -14.446 6.340 16.176 1.00 94.50 497 THR A C 1
ATOM 3923 O O . THR A 1 497 ? -13.289 6.015 15.889 1.00 94.50 497 THR A O 1
ATOM 3926 N N . PHE A 1 498 ? -15.524 5.799 15.607 1.00 94.62 498 PHE A N 1
ATOM 3927 C CA . PHE A 1 498 ? -15.520 4.726 14.609 1.00 94.62 498 PHE A CA 1
ATOM 3928 C C . PHE A 1 498 ? -16.374 5.103 13.387 1.00 94.62 498 PHE A C 1
ATOM 3930 O O . PHE A 1 498 ? -17.104 6.094 13.406 1.00 94.62 498 PHE A O 1
ATOM 3937 N N . GLN A 1 499 ? -16.252 4.332 12.309 1.00 92.38 499 GLN A N 1
ATOM 3938 C CA . GLN A 1 499 ? -16.992 4.489 11.055 1.00 92.38 499 GLN A CA 1
ATOM 3939 C C . GLN A 1 499 ? -17.543 3.134 10.569 1.00 92.38 499 GLN A C 1
ATOM 3941 O O . GLN A 1 499 ? -17.051 2.084 10.988 1.00 92.38 499 GLN A O 1
ATOM 3946 N N . PRO A 1 500 ? -18.552 3.121 9.678 1.00 93.69 500 PRO A N 1
ATOM 3947 C CA . PRO A 1 500 ? -19.110 1.885 9.132 1.00 93.69 500 PRO A CA 1
ATOM 3948 C C . PRO A 1 500 ? -18.047 0.998 8.468 1.00 93.69 500 PRO A C 1
ATOM 3950 O O . PRO A 1 500 ? -17.276 1.463 7.627 1.00 93.69 500 PRO A O 1
ATOM 3953 N N . GLY A 1 501 ? -18.020 -0.287 8.828 1.00 93.06 501 GLY A N 1
ATOM 3954 C CA . GLY A 1 501 ? -16.990 -1.243 8.393 1.00 93.06 501 GLY A CA 1
ATOM 3955 C C . GLY A 1 501 ? -15.716 -1.275 9.249 1.00 93.06 501 GLY A C 1
ATOM 3956 O O . GLY A 1 501 ? -14.844 -2.106 8.995 1.00 93.06 501 GLY A O 1
ATOM 3957 N N . ASP A 1 502 ? -15.596 -0.427 10.276 1.00 94.81 502 ASP A N 1
ATOM 3958 C CA . ASP A 1 502 ? -14.584 -0.614 11.320 1.00 94.81 502 ASP A CA 1
ATOM 3959 C C . ASP A 1 502 ? -14.840 -1.897 12.123 1.00 94.81 502 ASP A C 1
ATOM 3961 O O . ASP A 1 502 ? -15.954 -2.422 12.194 1.00 94.81 502 ASP A O 1
ATOM 3965 N N . ARG A 1 503 ? -13.787 -2.401 12.771 1.00 93.31 503 ARG A N 1
ATOM 3966 C CA . ARG A 1 503 ? -13.857 -3.534 13.697 1.00 93.31 503 ARG A CA 1
ATOM 3967 C C . ARG A 1 503 ? -13.391 -3.111 15.084 1.00 93.31 503 ARG A C 1
ATOM 3969 O O . ARG A 1 503 ? -12.482 -2.293 15.206 1.00 93.31 503 ARG A O 1
ATOM 3976 N N . LEU A 1 504 ? -13.949 -3.720 16.124 1.00 95.62 504 LEU A N 1
ATOM 3977 C CA . LEU A 1 504 ? -13.443 -3.612 17.486 1.00 95.62 504 LEU A CA 1
ATOM 3978 C C . LEU A 1 504 ? -12.564 -4.829 17.804 1.00 95.62 504 LEU A C 1
ATOM 3980 O O . LEU A 1 504 ? -13.019 -5.973 17.754 1.00 95.62 504 LEU A O 1
ATOM 3984 N N . ALA A 1 505 ? -11.298 -4.582 18.122 1.00 94.50 505 ALA A N 1
ATOM 3985 C CA . ALA A 1 505 ? -10.423 -5.534 18.787 1.00 94.50 505 ALA A CA 1
ATOM 3986 C C . ALA A 1 505 ? -10.770 -5.552 20.282 1.00 94.50 505 ALA A C 1
ATOM 3988 O O . ALA A 1 505 ? -10.818 -4.496 20.912 1.00 94.50 505 ALA A O 1
ATOM 3989 N N . VAL A 1 506 ? -11.006 -6.735 20.849 1.00 95.50 506 VAL A N 1
ATOM 3990 C CA . VAL A 1 506 ? -11.360 -6.930 22.262 1.00 95.50 506 VAL A CA 1
ATOM 3991 C C . VAL A 1 506 ? -10.400 -7.934 22.891 1.00 95.50 506 VAL A C 1
ATOM 3993 O O . VAL A 1 506 ? -10.269 -9.052 22.391 1.00 95.50 506 VAL A O 1
ATOM 3996 N N . MET A 1 507 ? -9.762 -7.561 24.001 1.00 94.69 507 MET A N 1
ATOM 3997 C CA . MET A 1 507 ? -9.049 -8.494 24.879 1.00 94.69 507 MET A CA 1
ATOM 3998 C C . MET A 1 507 ? -10.070 -9.273 25.720 1.00 94.69 507 MET A C 1
ATOM 4000 O O . MET A 1 507 ? -10.744 -8.656 26.551 1.00 94.69 507 MET A O 1
ATOM 4004 N N . PRO A 1 508 ? -10.218 -10.596 25.531 1.00 93.69 508 PRO A N 1
ATOM 4005 C CA . PRO A 1 508 ? -11.136 -11.392 26.333 1.00 93.69 508 PRO A CA 1
ATOM 4006 C C . PRO A 1 508 ? -10.547 -11.704 27.715 1.00 93.69 508 PRO A C 1
ATOM 4008 O O . PRO A 1 508 ? -9.345 -11.554 27.938 1.00 93.69 508 PRO A O 1
ATOM 4011 N N . LEU A 1 509 ? -11.398 -12.176 28.627 1.00 93.56 509 LEU A N 1
ATOM 4012 C CA . LEU A 1 509 ? -10.996 -12.678 29.942 1.00 93.56 509 LEU A CA 1
ATOM 4013 C C . LEU A 1 509 ? -11.395 -14.153 30.071 1.00 93.56 509 LEU A C 1
ATOM 4015 O O . LEU A 1 509 ? -12.525 -14.515 29.736 1.00 93.56 509 LEU A O 1
ATOM 4019 N N . ASN A 1 510 ? -10.500 -15.010 30.570 1.00 93.94 510 ASN A N 1
ATOM 4020 C CA . ASN A 1 510 ? -10.826 -16.423 30.804 1.00 93.94 510 ASN A CA 1
ATOM 4021 C C . ASN A 1 510 ? -11.869 -16.539 31.917 1.00 93.94 510 ASN A C 1
ATOM 4023 O O . ASN A 1 510 ? -11.633 -16.015 33.004 1.00 93.94 510 ASN A O 1
ATOM 4027 N N . SER A 1 511 ? -12.992 -17.226 31.677 1.00 91.00 511 SER A N 1
ATOM 4028 C CA . SER A 1 511 ? -14.060 -17.419 32.676 1.00 91.00 511 SER A CA 1
ATOM 4029 C C . SER A 1 511 ? -13.516 -17.911 34.020 1.00 91.00 511 SER A C 1
ATOM 4031 O O . SER A 1 511 ? -12.536 -18.664 34.059 1.00 91.00 511 SER A O 1
ATOM 4033 N N . TRP A 1 512 ? -14.191 -17.550 35.111 1.00 89.44 512 TRP A N 1
ATOM 4034 C CA . TRP A 1 512 ? -13.757 -17.909 36.463 1.00 89.44 512 TRP A CA 1
ATOM 4035 C C . TRP A 1 512 ? -13.601 -19.423 36.672 1.00 89.44 512 TRP A C 1
ATOM 4037 O O . TRP A 1 512 ? -12.713 -19.837 37.414 1.00 89.44 512 TRP A O 1
ATOM 4047 N N . GLY A 1 513 ? -14.371 -20.250 35.952 1.00 90.38 513 GLY A N 1
ATOM 4048 C CA . GLY A 1 513 ? -14.203 -21.707 35.934 1.00 90.38 513 GLY A CA 1
ATOM 4049 C C . GLY A 1 513 ? -12.839 -22.170 35.400 1.00 90.38 513 GLY A C 1
ATOM 4050 O O . GLY A 1 513 ? -12.177 -22.982 36.041 1.00 90.38 513 GLY A O 1
ATOM 4051 N N . GLU A 1 514 ? -12.370 -21.625 34.274 1.00 92.56 514 GLU A N 1
ATOM 4052 C CA . GLU A 1 514 ? -11.058 -21.986 33.704 1.00 92.56 514 GLU A CA 1
ATOM 4053 C C . GLU A 1 514 ? -9.895 -21.470 34.563 1.00 92.56 514 GLU A C 1
ATOM 4055 O O . GLU A 1 514 ? -8.921 -22.195 34.779 1.00 92.56 514 GLU A O 1
ATOM 4060 N N . CYS A 1 515 ? -10.013 -20.263 35.133 1.00 94.44 515 CYS A N 1
ATOM 4061 C CA . CYS A 1 515 ? -9.047 -19.769 36.118 1.00 94.44 515 CYS A CA 1
ATOM 4062 C C . CYS A 1 515 ? -8.990 -20.682 37.355 1.00 94.44 515 CYS A C 1
ATOM 4064 O O . CYS A 1 515 ? -7.900 -21.020 37.820 1.00 94.44 515 CYS A O 1
ATOM 4066 N N . ALA A 1 516 ? -10.147 -21.121 37.864 1.00 94.88 516 ALA A N 1
ATOM 4067 C CA . ALA A 1 516 ? -10.237 -22.002 39.025 1.00 94.88 516 ALA A CA 1
ATOM 4068 C C . ALA A 1 516 ? -9.630 -23.391 38.768 1.00 94.88 516 ALA A C 1
ATOM 4070 O O . ALA A 1 516 ? -8.973 -23.922 39.663 1.00 94.88 516 ALA A O 1
ATOM 4071 N N . LYS A 1 517 ? -9.764 -23.962 37.558 1.00 95.25 517 LYS A N 1
ATOM 4072 C CA . LYS A 1 517 ? -9.098 -25.233 37.207 1.00 95.25 517 LYS A CA 1
ATOM 4073 C C . LYS A 1 517 ? -7.581 -25.147 37.381 1.00 95.25 517 LYS A C 1
ATOM 4075 O O . LYS A 1 517 ? -6.988 -26.000 38.042 1.00 95.25 517 LYS A O 1
ATOM 4080 N N . VAL A 1 518 ? -6.970 -24.103 36.811 1.00 96.38 518 VAL A N 1
ATOM 4081 C CA . VAL A 1 518 ? -5.518 -23.863 36.882 1.00 96.38 518 VAL A CA 1
ATOM 4082 C C . VAL A 1 518 ? -5.086 -23.576 38.321 1.00 96.38 518 VAL A C 1
ATOM 4084 O O . VAL A 1 518 ? -4.124 -24.176 38.800 1.00 96.38 518 VAL A O 1
ATOM 4087 N N . ALA A 1 519 ? -5.818 -22.714 39.035 1.00 96.25 519 ALA A N 1
ATOM 4088 C CA . ALA A 1 519 ? -5.498 -22.369 40.418 1.00 96.25 519 ALA A CA 1
ATOM 4089 C C . ALA A 1 519 ? -5.583 -23.581 41.363 1.00 96.25 519 ALA A C 1
ATOM 4091 O O . ALA A 1 519 ? -4.716 -23.743 42.219 1.00 96.25 519 ALA A O 1
ATOM 4092 N N . ALA A 1 520 ? -6.575 -24.458 41.179 1.00 95.06 520 ALA A N 1
ATOM 4093 C CA . ALA A 1 520 ? -6.722 -25.683 41.960 1.00 95.06 520 ALA A CA 1
ATOM 4094 C C . ALA A 1 520 ? -5.618 -26.712 41.660 1.00 95.06 520 ALA A C 1
ATOM 4096 O O . ALA A 1 520 ? -5.087 -27.309 42.591 1.00 95.06 520 ALA A O 1
ATOM 4097 N N . ALA A 1 521 ? -5.237 -26.901 40.389 1.00 94.06 521 ALA A N 1
ATOM 4098 C CA . ALA A 1 521 ? -4.176 -27.843 40.017 1.00 94.06 521 ALA A CA 1
ATOM 4099 C C . ALA A 1 521 ? -2.789 -27.422 40.540 1.00 94.06 521 ALA A C 1
ATOM 4101 O O . ALA A 1 521 ? -1.983 -28.269 40.917 1.00 94.06 521 ALA A O 1
ATOM 4102 N N . LEU A 1 522 ? -2.513 -26.114 40.568 1.00 94.06 522 LEU A N 1
ATOM 4103 C CA . LEU A 1 522 ? -1.220 -25.550 40.975 1.00 94.06 522 LEU A CA 1
ATOM 4104 C C . LEU A 1 522 ? -1.160 -25.121 42.453 1.00 94.06 522 LEU A C 1
ATOM 4106 O O . LEU A 1 522 ? -0.148 -24.571 42.871 1.00 94.06 522 LEU A O 1
ATOM 4110 N N . GLY A 1 523 ? -2.221 -25.319 43.244 1.00 93.06 523 GLY A N 1
ATOM 4111 C CA . GLY A 1 523 ? -2.267 -24.893 44.654 1.00 93.06 523 GLY A CA 1
ATOM 4112 C C . GLY A 1 523 ? -2.308 -23.370 44.870 1.00 93.06 523 GLY A C 1
ATOM 4113 O O . GLY A 1 523 ? -2.064 -22.891 45.972 1.00 93.06 523 GLY A O 1
ATOM 4114 N N . LEU A 1 524 ? -2.637 -22.593 43.835 1.00 93.62 524 LEU A N 1
ATOM 4115 C CA . LEU A 1 524 ? -2.565 -21.125 43.825 1.00 93.62 524 LEU A CA 1
ATOM 4116 C C . LEU A 1 524 ? -3.784 -20.421 44.453 1.00 93.62 524 LEU A C 1
ATOM 4118 O O . LEU A 1 524 ? -3.880 -19.198 44.371 1.00 93.62 524 LEU A O 1
ATOM 4122 N N . ALA A 1 525 ? -4.726 -21.152 45.058 1.00 91.56 525 ALA A N 1
ATOM 4123 C CA . ALA A 1 525 ? -5.976 -20.589 45.584 1.00 91.56 525 ALA A CA 1
ATOM 4124 C C . ALA A 1 525 ? -5.745 -19.499 46.651 1.00 91.56 525 ALA A C 1
ATOM 4126 O O . ALA A 1 525 ? -6.290 -18.403 46.534 1.00 91.56 525 ALA A O 1
ATOM 4127 N N . ASP A 1 526 ? -4.863 -19.755 47.622 1.00 91.31 526 ASP A N 1
ATOM 4128 C CA . ASP A 1 526 ? -4.475 -18.782 48.659 1.00 91.31 526 ASP A CA 1
ATOM 4129 C C . ASP A 1 526 ? -3.491 -17.707 48.142 1.00 91.31 526 ASP A C 1
ATOM 4131 O O . ASP A 1 526 ? -3.154 -16.758 48.848 1.00 91.31 526 ASP A O 1
ATOM 4135 N N . TYR A 1 527 ? -3.031 -17.846 46.894 1.00 92.81 527 TYR A N 1
ATOM 4136 C CA . TYR A 1 527 ? -2.034 -16.992 46.243 1.00 92.81 527 TYR A CA 1
ATOM 4137 C C . TYR A 1 527 ? -2.633 -16.095 45.149 1.00 92.81 527 TYR A C 1
ATOM 4139 O O . TYR A 1 527 ? -1.883 -15.406 44.462 1.00 92.81 527 TYR A O 1
ATOM 4147 N N . LEU A 1 528 ? -3.958 -16.059 44.962 1.00 93.31 528 LEU A N 1
ATOM 4148 C CA . LEU A 1 528 ? -4.590 -15.310 43.864 1.00 93.31 528 LEU A CA 1
ATOM 4149 C C . LEU A 1 528 ? -4.228 -13.812 43.853 1.00 93.31 528 LEU A C 1
ATOM 4151 O O . LEU A 1 528 ? -3.970 -13.268 42.780 1.00 93.31 528 LEU A O 1
ATOM 4155 N N . ASP A 1 529 ? -4.118 -13.174 45.021 1.00 93.75 529 ASP A N 1
ATOM 4156 C CA . ASP A 1 529 ? -3.689 -11.771 45.165 1.00 93.75 529 ASP A CA 1
ATOM 4157 C C . ASP A 1 529 ? -2.160 -11.604 45.351 1.00 93.75 529 ASP A C 1
ATOM 4159 O O . ASP A 1 529 ? -1.659 -10.489 45.537 1.00 93.75 529 ASP A O 1
ATOM 4163 N N . TYR A 1 530 ? -1.387 -12.698 45.297 1.00 94.44 530 TYR A N 1
ATOM 4164 C CA . TYR A 1 530 ? 0.075 -12.666 45.383 1.00 94.44 530 TYR A CA 1
ATOM 4165 C C . TYR A 1 530 ? 0.675 -12.033 44.121 1.00 94.44 530 TYR A C 1
ATOM 4167 O O . TYR A 1 530 ? 0.213 -12.274 43.004 1.00 94.44 530 TYR A O 1
ATOM 4175 N N . ARG A 1 531 ? 1.721 -11.215 44.290 1.00 93.12 531 ARG A N 1
ATOM 4176 C CA . ARG A 1 531 ? 2.348 -10.438 43.207 1.00 93.12 531 ARG A CA 1
ATOM 4177 C C . ARG A 1 531 ? 3.475 -11.230 42.555 1.00 93.12 531 ARG A C 1
ATOM 4179 O O . ARG A 1 531 ? 4.387 -11.666 43.248 1.00 93.12 531 ARG A O 1
ATOM 4186 N N . VAL A 1 532 ? 3.427 -11.373 41.235 1.00 92.44 532 VAL A N 1
ATOM 4187 C CA . VAL A 1 532 ? 4.341 -12.245 40.477 1.00 92.44 532 VAL A CA 1
ATOM 4188 C C . VAL A 1 532 ? 5.489 -11.438 39.862 1.00 92.44 532 VAL A C 1
ATOM 4190 O O . VAL A 1 532 ? 5.275 -10.334 39.352 1.00 92.44 532 VAL A O 1
ATOM 4193 N N . THR A 1 533 ? 6.709 -11.984 39.860 1.00 92.50 533 THR A N 1
ATOM 4194 C CA . THR A 1 533 ? 7.827 -11.414 39.085 1.00 92.50 533 THR A CA 1
ATOM 4195 C C . THR A 1 533 ? 7.566 -11.588 37.589 1.00 92.50 533 THR A C 1
ATOM 4197 O O . THR A 1 533 ? 7.423 -12.706 37.103 1.00 92.50 533 THR A O 1
ATOM 4200 N N . LEU A 1 534 ? 7.502 -10.482 36.842 1.00 93.94 534 LEU A N 1
ATOM 4201 C CA . LEU A 1 534 ? 7.080 -10.486 35.436 1.00 93.94 534 LEU A CA 1
ATOM 4202 C C . LEU A 1 534 ? 8.252 -10.675 34.464 1.00 93.94 534 LEU A C 1
ATOM 4204 O O . LEU A 1 534 ? 9.269 -9.986 34.564 1.00 93.94 534 LEU A O 1
ATOM 4208 N N . ASN A 1 535 ? 8.063 -11.536 33.462 1.00 94.38 535 ASN A N 1
ATOM 4209 C CA . ASN A 1 535 ? 8.943 -11.626 32.296 1.00 94.38 535 ASN A CA 1
ATOM 4210 C C . ASN A 1 535 ? 8.704 -10.461 31.312 1.00 94.38 535 ASN A C 1
ATOM 4212 O O . ASN A 1 535 ? 7.803 -9.642 31.495 1.00 94.38 535 ASN A O 1
ATOM 4216 N N . ALA A 1 536 ? 9.486 -10.388 30.232 1.00 91.62 536 ALA A N 1
ATOM 4217 C CA . ALA A 1 536 ? 9.437 -9.266 29.288 1.00 91.62 536 ALA A CA 1
ATOM 4218 C C . ALA A 1 536 ? 8.066 -9.058 28.599 1.00 91.62 536 ALA A C 1
ATOM 4220 O O . ALA A 1 536 ? 7.702 -7.915 28.314 1.00 91.62 536 ALA A O 1
ATOM 4221 N N . GLN A 1 537 ? 7.290 -10.123 28.346 1.00 92.44 537 GLN A N 1
ATOM 4222 C CA . GLN A 1 537 ? 5.958 -10.002 27.735 1.00 92.44 537 GLN A CA 1
ATOM 4223 C C . GLN A 1 537 ? 4.950 -9.433 28.742 1.00 92.44 537 GLN A C 1
ATOM 4225 O O . GLN A 1 537 ? 4.249 -8.464 28.445 1.00 92.44 537 GLN A O 1
ATOM 4230 N N . TRP A 1 538 ? 4.919 -9.983 29.957 1.00 96.31 538 TRP A N 1
ATOM 4231 C CA . TRP A 1 538 ? 4.027 -9.512 31.015 1.00 96.31 538 TRP A CA 1
ATOM 4232 C C . TRP A 1 538 ? 4.421 -8.138 31.562 1.00 96.31 538 TRP A C 1
ATOM 4234 O O . TRP A 1 538 ? 3.548 -7.354 31.923 1.00 96.31 538 TRP A O 1
ATOM 4244 N N . GLN A 1 539 ? 5.708 -7.786 31.547 1.00 94.06 539 GLN A N 1
ATOM 4245 C CA . GLN A 1 539 ? 6.179 -6.443 31.883 1.00 94.06 539 GLN A CA 1
ATOM 4246 C C . GLN A 1 539 ? 5.715 -5.405 30.845 1.00 94.06 539 GLN A C 1
ATOM 4248 O O . GLN A 1 539 ? 5.252 -4.334 31.239 1.00 94.06 539 GLN A O 1
ATOM 4253 N N . ARG A 1 540 ? 5.756 -5.726 29.540 1.00 92.69 540 ARG A N 1
ATOM 4254 C CA . ARG A 1 540 ? 5.125 -4.902 28.487 1.00 92.69 540 ARG A CA 1
ATOM 4255 C C . ARG A 1 540 ? 3.617 -4.773 28.702 1.00 92.69 540 ARG A C 1
ATOM 4257 O O . ARG A 1 540 ? 3.087 -3.671 28.602 1.00 92.69 540 ARG A O 1
ATOM 4264 N N . PHE A 1 541 ? 2.929 -5.863 29.046 1.00 94.88 541 PHE A N 1
ATOM 4265 C CA . PHE A 1 541 ? 1.488 -5.823 29.311 1.00 94.88 541 PHE A CA 1
ATOM 4266 C C . PHE A 1 541 ? 1.134 -4.973 30.541 1.00 94.88 541 PHE A C 1
ATOM 4268 O O . PHE A 1 541 ? 0.197 -4.181 30.491 1.00 94.88 541 PHE A O 1
ATOM 4275 N N . ALA A 1 542 ? 1.924 -5.048 31.616 1.00 95.19 542 ALA A N 1
ATOM 4276 C CA . ALA A 1 542 ? 1.789 -4.169 32.775 1.00 95.19 542 ALA A CA 1
ATOM 4277 C C . ALA A 1 542 ? 2.046 -2.693 32.412 1.00 95.19 542 ALA A C 1
ATOM 4279 O O . ALA A 1 542 ? 1.300 -1.812 32.833 1.00 95.19 542 ALA A O 1
ATOM 4280 N N . GLN A 1 543 ? 3.058 -2.400 31.589 1.00 93.12 543 GLN A N 1
ATOM 4281 C CA . GLN A 1 543 ? 3.308 -1.042 31.084 1.00 93.12 543 GLN A CA 1
ATOM 4282 C C . GLN A 1 543 ? 2.142 -0.525 30.228 1.00 93.12 543 GLN A C 1
ATOM 4284 O O . GLN A 1 543 ? 1.719 0.617 30.405 1.00 93.12 543 GLN A O 1
ATOM 4289 N N . HIS A 1 544 ? 1.571 -1.373 29.368 1.00 93.38 544 HIS A N 1
ATOM 4290 C CA . HIS A 1 544 ? 0.378 -1.065 28.575 1.00 93.38 544 HIS A CA 1
ATOM 4291 C C . HIS A 1 544 ? -0.849 -0.807 29.460 1.00 93.38 544 HIS A C 1
ATOM 4293 O O . HIS A 1 544 ? -1.500 0.220 29.299 1.00 93.38 544 HIS A O 1
ATOM 4299 N N . LEU A 1 545 ? -1.121 -1.667 30.448 1.00 93.81 545 LEU A N 1
ATOM 4300 C CA . LEU A 1 545 ? -2.189 -1.466 31.435 1.00 93.81 545 LEU A CA 1
ATOM 4301 C C . LEU A 1 545 ? -2.027 -0.155 32.213 1.00 93.81 545 LEU A C 1
ATOM 4303 O O . LEU A 1 545 ? -3.018 0.537 32.431 1.00 93.81 545 LEU A O 1
ATOM 4307 N N . GLY A 1 546 ? -0.800 0.199 32.609 1.00 92.00 546 GLY A N 1
ATOM 4308 C CA . GLY A 1 546 ? -0.502 1.483 33.246 1.00 92.00 546 GLY A CA 1
ATOM 4309 C C . GLY A 1 546 ? -0.811 2.660 32.322 1.00 92.00 546 GLY A C 1
ATOM 4310 O O . GLY A 1 546 ? -1.572 3.548 32.696 1.00 92.00 546 GLY A O 1
ATOM 4311 N N . ALA A 1 547 ? -0.309 2.627 31.083 1.00 89.69 547 ALA A N 1
ATOM 4312 C CA . ALA A 1 547 ? -0.555 3.670 30.087 1.00 89.69 547 ALA A CA 1
ATOM 4313 C C . ALA A 1 547 ? -2.055 3.873 29.802 1.00 89.69 547 ALA A C 1
ATOM 4315 O O . ALA A 1 547 ? -2.527 5.007 29.836 1.00 89.69 547 ALA A O 1
ATOM 4316 N N . VAL A 1 548 ? -2.812 2.786 29.608 1.00 90.75 548 VAL A N 1
ATOM 4317 C CA . VAL A 1 548 ? -4.265 2.798 29.333 1.00 90.75 548 VAL A CA 1
ATOM 4318 C C . VAL A 1 548 ? -5.104 3.197 30.559 1.00 90.75 548 VAL A C 1
ATOM 4320 O O . VAL A 1 548 ? -6.199 3.736 30.416 1.00 90.75 548 VAL A O 1
ATOM 4323 N N . ARG A 1 549 ? -4.601 2.982 31.781 1.00 89.00 549 ARG A N 1
ATOM 4324 C CA . ARG A 1 549 ? -5.210 3.496 33.025 1.00 89.00 549 ARG A CA 1
ATOM 4325 C C . ARG A 1 549 ? -4.727 4.898 33.408 1.00 89.00 549 ARG A C 1
ATOM 4327 O O . ARG A 1 549 ? -5.222 5.453 34.384 1.00 89.00 549 ARG A O 1
ATOM 4334 N N . HIS A 1 550 ? -3.764 5.448 32.669 1.00 85.81 550 HIS A N 1
ATOM 4335 C CA . HIS A 1 550 ? -3.024 6.674 32.988 1.00 85.81 550 HIS A CA 1
ATOM 4336 C C . HIS A 1 550 ? -2.361 6.641 34.387 1.00 85.81 550 HIS A C 1
ATOM 4338 O O . HIS A 1 550 ? -2.186 7.668 35.042 1.00 85.81 550 HIS A O 1
ATOM 4344 N N . THR A 1 551 ? -1.959 5.448 34.837 1.00 89.00 551 THR A N 1
ATOM 4345 C CA . THR A 1 551 ? -1.240 5.198 36.096 1.00 89.00 551 THR A CA 1
ATOM 4346 C C . THR A 1 551 ? 0.200 4.746 35.836 1.00 89.00 551 THR A C 1
ATOM 4348 O O . THR A 1 551 ? 0.612 4.493 34.703 1.00 89.00 551 THR A O 1
ATOM 4351 N N . SER A 1 552 ? 0.982 4.553 36.902 1.00 88.62 552 SER A N 1
ATOM 4352 C CA . SER A 1 552 ? 2.148 3.668 36.826 1.00 88.62 552 SER A CA 1
ATOM 4353 C C . SER A 1 552 ? 1.733 2.254 36.390 1.00 88.62 552 SER A C 1
ATOM 4355 O O . SER A 1 552 ? 0.577 1.849 36.553 1.00 88.62 552 SER A O 1
ATOM 4357 N N . ALA A 1 553 ? 2.681 1.491 35.838 1.00 90.19 553 ALA A N 1
ATOM 4358 C CA . ALA A 1 553 ? 2.474 0.081 35.520 1.00 90.19 553 ALA A CA 1
ATOM 4359 C C . ALA A 1 553 ? 2.084 -0.694 36.800 1.00 90.19 553 ALA A C 1
ATOM 4361 O O . ALA A 1 553 ? 2.872 -0.688 37.754 1.00 90.19 553 ALA A O 1
ATOM 4362 N N . PRO A 1 554 ? 0.900 -1.335 36.869 1.00 92.62 554 PRO A N 1
ATOM 4363 C CA . PRO A 1 554 ? 0.510 -2.118 38.034 1.00 92.62 554 PRO A CA 1
ATOM 4364 C C . PRO A 1 554 ? 1.438 -3.322 38.228 1.00 92.62 554 PRO A C 1
ATOM 4366 O O . PRO A 1 554 ? 1.887 -3.947 37.269 1.00 92.62 554 PRO A O 1
ATOM 4369 N N . GLN A 1 555 ? 1.683 -3.680 39.489 1.00 92.69 555 GLN A N 1
ATOM 4370 C CA . GLN A 1 555 ? 2.215 -5.001 39.821 1.00 92.69 555 GLN A CA 1
ATOM 4371 C C . GLN A 1 555 ? 1.083 -6.012 39.637 1.00 92.69 555 GLN A C 1
ATOM 4373 O O . GLN A 1 555 ? 0.035 -5.858 40.261 1.00 92.69 555 GLN A O 1
ATOM 4378 N N . LEU A 1 556 ? 1.280 -6.999 38.762 1.00 95.00 556 LEU A N 1
ATOM 4379 C CA . LEU A 1 556 ? 0.248 -7.980 38.434 1.00 95.00 556 LEU A CA 1
ATOM 4380 C C . LEU A 1 556 ? 0.210 -9.107 39.469 1.00 95.00 556 LEU A C 1
ATOM 4382 O O . LEU A 1 556 ? 1.241 -9.544 39.992 1.00 95.00 556 LEU A O 1
ATOM 4386 N N . THR A 1 557 ? -1.003 -9.563 39.747 1.00 96.06 557 THR A N 1
ATOM 4387 C CA . THR A 1 557 ? -1.300 -10.670 40.659 1.00 96.06 557 THR A CA 1
ATOM 4388 C C . THR A 1 557 ? -1.426 -11.995 39.909 1.00 96.06 557 THR A C 1
ATOM 4390 O O . THR A 1 557 ? -1.612 -12.008 38.692 1.00 96.06 557 THR A O 1
ATOM 4393 N N . VAL A 1 558 ? -1.399 -13.127 40.617 1.00 96.56 558 VAL A N 1
ATOM 4394 C CA . VAL A 1 558 ? -1.742 -14.439 40.031 1.00 96.56 558 VAL A CA 1
ATOM 4395 C C . VAL A 1 558 ? -3.131 -14.402 39.369 1.00 96.56 558 VAL A C 1
ATOM 4397 O O . VAL A 1 558 ? -3.292 -14.910 38.258 1.00 96.56 558 VAL A O 1
ATOM 4400 N N . LYS A 1 559 ? -4.114 -13.726 39.984 1.00 95.25 559 LYS A N 1
ATOM 4401 C CA . LYS A 1 559 ? -5.448 -13.459 39.415 1.00 95.25 559 LYS A CA 1
ATOM 4402 C C . LYS A 1 559 ? -5.372 -12.754 38.055 1.00 95.25 559 LYS A C 1
ATOM 4404 O O . LYS A 1 559 ? -6.083 -13.163 37.137 1.00 95.25 559 LYS A O 1
ATOM 4409 N N . ASP A 1 560 ? -4.503 -11.754 37.887 1.00 95.06 560 ASP A N 1
ATOM 4410 C CA . ASP A 1 560 ? -4.300 -11.086 36.591 1.00 95.06 560 ASP A CA 1
ATOM 4411 C C . ASP A 1 560 ? -3.726 -12.042 35.535 1.00 95.06 560 ASP A C 1
ATOM 4413 O O . ASP A 1 560 ? -4.229 -12.066 34.408 1.00 95.06 560 ASP A O 1
ATOM 4417 N N . ILE A 1 561 ? -2.718 -12.853 35.892 1.00 97.00 561 ILE A N 1
ATOM 4418 C CA . ILE A 1 561 ? -2.096 -13.812 34.960 1.00 97.00 561 ILE A CA 1
ATOM 4419 C C . ILE A 1 561 ? -3.124 -14.845 34.478 1.00 97.00 561 ILE A C 1
ATOM 4421 O O . ILE A 1 561 ? -3.210 -15.126 33.283 1.00 97.00 561 ILE A O 1
ATOM 4425 N N . LEU A 1 562 ? -3.962 -15.367 35.381 1.00 97.00 562 LEU A N 1
ATOM 4426 C CA . LEU A 1 562 ? -4.998 -16.346 35.035 1.00 97.00 562 LEU A CA 1
ATOM 4427 C C . LEU A 1 562 ? -6.159 -15.730 34.236 1.00 97.00 562 LEU A C 1
ATOM 4429 O O . LEU A 1 562 ? -6.612 -16.333 33.262 1.00 97.00 562 LEU A O 1
ATOM 4433 N N . ARG A 1 563 ? -6.646 -14.534 34.600 1.00 94.44 563 ARG A N 1
ATOM 4434 C CA . ARG A 1 563 ? -7.760 -13.880 33.882 1.00 94.44 563 ARG A CA 1
ATOM 4435 C C . ARG A 1 563 ? -7.355 -13.375 32.492 1.00 94.44 563 ARG A C 1
ATOM 4437 O O . ARG A 1 563 ? -8.224 -13.319 31.627 1.00 94.44 563 ARG A O 1
ATOM 4444 N N . ARG A 1 564 ? -6.081 -13.011 32.269 1.00 95.69 564 ARG A N 1
ATOM 4445 C CA . ARG A 1 564 ? -5.605 -12.305 31.052 1.00 95.69 564 ARG A CA 1
ATOM 4446 C C . ARG A 1 564 ? -4.538 -13.058 30.234 1.00 95.69 564 ARG A C 1
ATOM 4448 O O . ARG A 1 564 ? -4.036 -12.515 29.251 1.00 95.69 564 ARG A O 1
ATOM 4455 N N . GLY A 1 565 ? -4.164 -14.274 30.630 1.00 96.62 565 GLY A N 1
ATOM 4456 C CA . GLY A 1 565 ? -3.204 -15.128 29.918 1.00 96.62 565 GLY A CA 1
ATOM 4457 C C . GLY A 1 565 ? -3.857 -16.128 28.957 1.00 96.62 565 GLY A C 1
ATOM 4458 O O . GLY A 1 565 ? -5.038 -16.433 29.089 1.00 96.62 565 GLY A O 1
ATOM 4459 N N . HIS A 1 566 ? -3.109 -16.672 27.996 1.00 95.75 566 HIS A N 1
ATOM 4460 C CA . HIS A 1 566 ? -3.607 -17.717 27.089 1.00 95.75 566 HIS A CA 1
ATOM 4461 C C . HIS A 1 566 ? -3.803 -19.024 27.866 1.00 95.75 566 HIS A C 1
ATOM 4463 O O . HIS A 1 566 ? -2.834 -19.730 28.154 1.00 95.75 566 HIS A O 1
ATOM 4469 N N . LEU A 1 567 ? -5.056 -19.375 28.177 1.00 96.06 567 LEU A N 1
ATOM 4470 C CA . LEU A 1 567 ? -5.392 -20.666 28.795 1.00 96.06 567 LEU A CA 1
ATOM 4471 C C . LEU A 1 567 ? -5.943 -21.694 27.800 1.00 96.06 567 LEU A C 1
ATOM 4473 O O . LEU A 1 567 ? -5.810 -22.887 28.060 1.00 96.06 567 LEU A O 1
ATOM 4477 N N . ALA A 1 568 ? -6.544 -21.283 26.677 1.00 93.94 568 ALA A N 1
ATOM 4478 C CA . ALA A 1 568 ? -7.139 -22.202 25.701 1.00 93.94 568 ALA A CA 1
ATOM 4479 C C . ALA A 1 568 ? -7.132 -21.633 24.263 1.00 93.94 568 ALA A C 1
ATOM 4481 O O . ALA A 1 568 ? -7.313 -20.430 24.081 1.00 93.94 568 ALA A O 1
ATOM 4482 N N . PRO A 1 569 ? -7.007 -22.475 23.216 1.00 91.56 569 PRO A N 1
ATOM 4483 C CA . PRO A 1 569 ? -6.825 -23.929 23.259 1.00 91.56 569 PRO A CA 1
ATOM 4484 C C . PRO A 1 569 ? -5.386 -24.330 23.623 1.00 91.56 569 PRO A C 1
ATOM 4486 O O . PRO A 1 569 ? -4.467 -23.513 23.521 1.00 91.56 569 PRO A O 1
ATOM 4489 N N . VAL A 1 570 ? -5.175 -25.596 23.995 1.00 91.88 570 VAL A N 1
ATOM 4490 C CA . VAL A 1 570 ? -3.833 -26.151 24.242 1.00 91.88 570 VAL A CA 1
ATOM 4491 C C . VAL A 1 570 ? -3.035 -26.188 22.932 1.00 91.88 570 VAL A C 1
ATOM 4493 O O . VAL A 1 570 ? -3.325 -26.959 22.013 1.00 91.88 570 VAL A O 1
ATOM 4496 N N . THR A 1 571 ? -2.017 -25.332 22.841 1.00 89.50 571 THR A N 1
ATOM 4497 C CA . THR A 1 571 ? -1.057 -25.307 21.730 1.00 89.50 571 THR A CA 1
ATOM 4498 C C . THR A 1 571 ? 0.055 -26.333 21.943 1.00 89.50 571 THR A C 1
ATOM 4500 O O . THR A 1 571 ? 0.288 -26.807 23.059 1.00 89.50 571 THR A O 1
ATOM 4503 N N . LYS A 1 572 ? 0.770 -26.677 20.866 1.00 87.19 572 LYS A N 1
ATOM 4504 C CA . LYS A 1 572 ? 1.877 -27.639 20.922 1.00 87.19 572 LYS A CA 1
ATOM 4505 C C . LYS A 1 572 ? 3.010 -27.141 21.819 1.00 87.19 572 LYS A C 1
ATOM 4507 O O . LYS A 1 572 ? 3.544 -27.905 22.615 1.00 87.19 572 LYS A O 1
ATOM 4512 N N . ASP A 1 573 ? 3.315 -25.852 21.744 1.00 88.44 573 ASP A N 1
ATOM 4513 C CA . ASP A 1 573 ? 4.362 -25.199 22.531 1.00 88.44 573 ASP A CA 1
ATOM 4514 C C . ASP A 1 573 ? 4.010 -25.159 24.024 1.00 88.44 573 ASP A C 1
ATOM 4516 O O . ASP A 1 573 ? 4.875 -25.375 24.870 1.00 88.44 573 ASP A O 1
ATOM 4520 N N . LEU A 1 574 ? 2.730 -24.961 24.362 1.00 92.25 574 LEU A N 1
ATOM 4521 C CA . LEU A 1 574 ? 2.249 -25.028 25.743 1.00 92.25 574 LEU A CA 1
ATOM 4522 C C . LEU A 1 574 ? 2.353 -26.454 26.307 1.00 92.25 574 LEU A C 1
ATOM 4524 O O . LEU A 1 574 ? 2.840 -26.638 27.421 1.00 92.25 574 LEU A O 1
ATOM 4528 N N . ALA A 1 575 ? 1.967 -27.467 25.524 1.00 92.69 575 ALA A N 1
ATOM 4529 C CA . ALA A 1 575 ? 2.117 -28.869 25.917 1.00 92.69 575 ALA A CA 1
ATOM 4530 C C . ALA A 1 575 ? 3.597 -29.268 26.106 1.00 92.69 575 ALA A C 1
ATOM 4532 O O . ALA A 1 575 ? 3.921 -29.968 27.065 1.00 92.69 575 ALA A O 1
ATOM 4533 N N . LEU A 1 576 ? 4.503 -28.782 25.247 1.00 93.06 576 LEU A N 1
ATOM 4534 C CA . LEU A 1 576 ? 5.950 -28.997 25.380 1.00 93.06 576 LEU A CA 1
ATOM 4535 C C . LEU A 1 576 ? 6.532 -28.302 26.625 1.00 93.06 576 LEU A C 1
ATOM 4537 O O . LEU A 1 576 ? 7.260 -28.942 27.378 1.00 93.06 576 LEU A O 1
ATOM 4541 N N . LYS A 1 577 ? 6.149 -27.050 26.921 1.00 93.88 577 LYS A N 1
ATOM 4542 C CA . LYS A 1 577 ? 6.565 -26.364 28.164 1.00 93.88 577 LYS A CA 1
ATOM 4543 C C . LYS A 1 577 ? 6.193 -27.158 29.420 1.00 93.88 577 LYS A C 1
ATOM 4545 O O . LYS A 1 577 ? 7.025 -27.319 30.311 1.00 93.88 577 LYS A O 1
ATOM 4550 N N . VAL A 1 578 ? 4.962 -27.674 29.493 1.00 94.00 578 VAL A N 1
ATOM 4551 C CA . VAL A 1 578 ? 4.522 -28.515 30.622 1.00 94.00 578 VAL A CA 1
ATOM 4552 C C . VAL A 1 578 ? 5.316 -29.827 30.665 1.00 94.00 578 VAL A C 1
ATOM 4554 O O . VAL A 1 578 ? 5.744 -30.245 31.738 1.00 94.00 578 VAL A O 1
ATOM 4557 N N . HIS A 1 579 ? 5.579 -30.452 29.513 1.00 93.88 579 HIS A N 1
ATOM 4558 C CA . HIS A 1 579 ? 6.383 -31.675 29.421 1.00 93.88 579 HIS A CA 1
ATOM 4559 C C . HIS A 1 579 ? 7.801 -31.497 29.990 1.00 93.88 579 HIS A C 1
ATOM 4561 O O . HIS A 1 579 ? 8.255 -32.331 30.778 1.00 93.88 579 HIS A O 1
ATOM 4567 N N . ASP A 1 580 ? 8.469 -30.394 29.645 1.00 93.19 580 ASP A N 1
ATOM 4568 C CA . ASP A 1 580 ? 9.834 -30.092 30.083 1.00 93.19 580 ASP A CA 1
ATOM 4569 C C . ASP A 1 580 ? 9.901 -29.731 31.577 1.00 93.19 580 ASP A C 1
ATOM 4571 O O . ASP A 1 580 ? 10.760 -30.249 32.300 1.00 93.19 580 ASP A O 1
ATOM 4575 N N . LEU A 1 581 ? 8.960 -28.918 32.080 1.00 92.75 581 LEU A N 1
ATOM 4576 C CA . LEU A 1 581 ? 8.842 -28.591 33.512 1.00 92.75 581 LEU A CA 1
ATOM 4577 C C . LEU A 1 581 ? 8.645 -29.854 34.366 1.00 92.75 581 LEU A C 1
ATOM 4579 O O . LEU A 1 581 ? 9.332 -30.049 35.375 1.00 92.75 581 LEU A O 1
ATOM 4583 N N . LEU A 1 582 ? 7.770 -30.759 33.913 1.00 93.31 582 LEU A N 1
ATOM 4584 C CA . LEU A 1 582 ? 7.517 -32.059 34.540 1.00 93.31 582 LEU A CA 1
ATOM 4585 C C . LEU A 1 582 ? 8.577 -33.123 34.198 1.00 93.31 582 LEU A C 1
ATOM 4587 O O . LEU A 1 582 ? 8.434 -34.280 34.600 1.00 93.31 582 LEU A O 1
ATOM 4591 N N . ARG A 1 583 ? 9.655 -32.760 33.485 1.00 89.06 583 ARG A N 1
ATOM 4592 C CA . ARG A 1 583 ? 10.791 -33.633 33.122 1.00 89.06 583 ARG A CA 1
ATOM 4593 C C . ARG A 1 583 ? 10.349 -34.954 32.481 1.00 89.06 583 ARG A C 1
ATOM 4595 O O . ARG A 1 583 ? 10.834 -36.020 32.855 1.00 89.06 583 ARG A O 1
ATOM 4602 N N . ALA A 1 584 ? 9.396 -34.867 31.554 1.00 86.31 584 ALA A N 1
ATOM 4603 C CA . ALA A 1 584 ? 8.783 -35.989 30.844 1.00 86.31 584 ALA A CA 1
ATOM 4604 C C . ALA A 1 584 ? 8.077 -37.050 31.723 1.00 86.31 584 ALA A C 1
ATOM 4606 O O . ALA A 1 584 ? 7.829 -38.158 31.251 1.00 86.31 584 ALA A O 1
ATOM 4607 N N . SER A 1 585 ? 7.739 -36.742 32.984 1.00 88.50 585 SER A N 1
ATOM 4608 C CA . SER A 1 585 ? 7.170 -37.734 33.918 1.00 88.50 585 SER A CA 1
ATOM 4609 C C . SER A 1 585 ? 5.651 -37.954 33.816 1.00 88.50 585 SER A C 1
ATOM 4611 O O . SER A 1 585 ? 5.180 -39.008 34.237 1.00 88.50 585 SER A O 1
ATOM 4613 N N . SER A 1 586 ? 4.895 -37.019 33.226 1.00 92.50 586 SER A N 1
ATOM 4614 C CA . SER A 1 586 ? 3.445 -37.164 33.013 1.00 92.50 586 SER A CA 1
ATOM 4615 C C . SER A 1 586 ? 3.129 -37.941 31.728 1.00 92.50 586 SER A C 1
ATOM 4617 O O . SER A 1 586 ? 3.545 -37.559 30.628 1.00 92.50 586 SER A O 1
ATOM 4619 N N . ASN A 1 587 ? 2.329 -39.003 31.854 1.00 91.50 587 ASN A N 1
ATOM 4620 C CA . ASN A 1 587 ? 1.846 -39.800 30.723 1.00 91.50 587 AS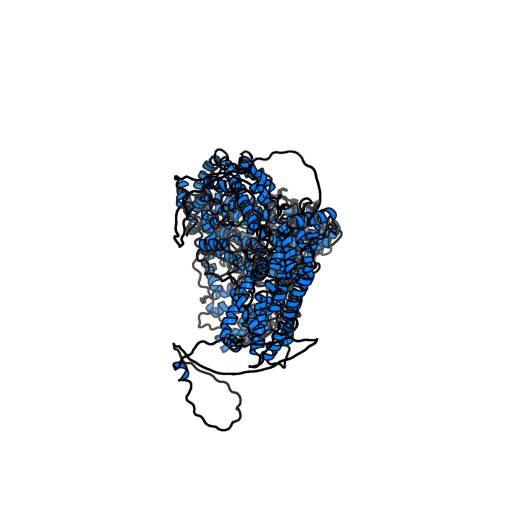N A CA 1
ATOM 4621 C C . ASN A 1 587 ? 0.724 -39.074 29.970 1.00 91.50 587 ASN A C 1
ATOM 4623 O O . ASN A 1 587 ? 0.627 -39.179 28.749 1.00 91.50 587 ASN A O 1
ATOM 4627 N N . THR A 1 588 ? -0.085 -38.298 30.685 1.00 91.50 588 THR A N 1
ATOM 4628 C CA . THR A 1 588 ? -1.143 -37.441 30.143 1.00 91.50 588 THR A CA 1
ATOM 4629 C C . THR A 1 588 ? -0.573 -36.453 29.129 1.00 91.50 588 THR A C 1
ATOM 4631 O O . THR A 1 588 ? -1.059 -36.361 28.001 1.00 91.50 588 THR A O 1
ATOM 4634 N N . VAL A 1 589 ? 0.510 -35.755 29.486 1.00 92.12 589 VAL A N 1
ATOM 4635 C CA . VAL A 1 589 ? 1.159 -34.791 28.582 1.00 92.12 589 VAL A CA 1
ATOM 4636 C C . VAL A 1 589 ? 1.744 -35.498 27.351 1.00 92.12 589 VAL A C 1
ATOM 4638 O O . VAL A 1 589 ? 1.619 -34.990 26.239 1.00 92.12 589 VAL A O 1
ATOM 4641 N N . LEU A 1 590 ? 2.309 -36.702 27.513 1.00 91.69 590 LEU A N 1
ATOM 4642 C CA . LEU A 1 590 ? 2.769 -37.533 26.391 1.00 91.69 590 LEU A CA 1
ATOM 4643 C C . LEU A 1 590 ? 1.624 -37.953 25.452 1.00 91.69 590 LEU A C 1
ATOM 4645 O O . LEU A 1 590 ? 1.793 -37.896 24.235 1.00 91.69 590 LEU A O 1
ATOM 4649 N N . GLN A 1 591 ? 0.453 -38.324 25.982 1.00 90.31 591 GLN A N 1
ATOM 4650 C CA . GLN A 1 591 ? -0.728 -38.641 25.167 1.00 90.31 591 GLN A CA 1
ATOM 4651 C C . GLN A 1 591 ? -1.223 -37.422 24.381 1.00 90.31 591 GLN A C 1
ATOM 4653 O O . GLN A 1 591 ? -1.540 -37.547 23.200 1.00 90.31 591 GLN A O 1
ATOM 4658 N N . VAL A 1 592 ? -1.241 -36.237 25.001 1.00 90.56 592 VAL A N 1
ATOM 4659 C CA . VAL A 1 592 ? -1.601 -34.975 24.331 1.00 90.56 592 VAL A CA 1
ATOM 4660 C C . VAL A 1 592 ? -0.598 -34.636 23.224 1.00 90.56 592 VAL A C 1
ATOM 4662 O O . VAL A 1 592 ? -1.008 -34.323 22.107 1.00 90.56 592 VAL A O 1
ATOM 4665 N N . LEU A 1 593 ? 0.708 -34.780 23.476 1.00 89.31 593 LEU A N 1
ATOM 4666 C CA . LEU A 1 593 ? 1.761 -34.574 22.471 1.00 89.31 593 LEU A CA 1
ATOM 4667 C C . LEU A 1 593 ? 1.714 -35.581 21.307 1.00 89.31 593 LEU A C 1
ATOM 4669 O O . LEU A 1 593 ? 2.172 -35.255 20.212 1.00 89.31 593 LEU A O 1
ATOM 4673 N N . ALA A 1 594 ? 1.139 -36.769 21.516 1.00 86.56 594 ALA A N 1
ATOM 4674 C CA . ALA A 1 594 ? 0.938 -37.788 20.485 1.00 86.56 594 ALA A CA 1
ATOM 4675 C C . ALA A 1 594 ? -0.318 -37.569 19.610 1.00 86.56 594 ALA A C 1
ATOM 4677 O O . ALA A 1 594 ? -0.561 -38.351 18.688 1.00 86.56 594 ALA A O 1
ATOM 4678 N N . THR A 1 595 ? -1.128 -36.534 19.870 1.00 84.88 595 THR A N 1
ATOM 4679 C CA . THR A 1 595 ? -2.336 -36.251 19.074 1.00 84.88 595 THR A CA 1
ATOM 4680 C C . THR A 1 595 ? -2.019 -35.712 17.673 1.00 84.88 595 THR A C 1
ATOM 4682 O O . THR A 1 595 ? -1.049 -34.983 17.450 1.00 84.88 595 THR A O 1
ATOM 4685 N N . THR A 1 596 ? -2.875 -36.064 16.709 1.00 75.31 596 THR A N 1
ATOM 4686 C CA . THR A 1 596 ? -2.769 -35.674 15.291 1.00 75.31 596 THR A CA 1
ATOM 4687 C C . THR A 1 596 ? -3.589 -34.434 14.917 1.00 75.31 596 THR A C 1
ATOM 4689 O O . THR A 1 596 ? -3.494 -33.976 13.781 1.00 75.31 596 THR A O 1
ATOM 4692 N N . GLU A 1 597 ? -4.381 -33.879 15.839 1.00 75.38 597 GLU A N 1
ATOM 4693 C CA . GLU A 1 597 ? -5.182 -32.665 15.632 1.00 75.38 597 GLU A CA 1
ATOM 4694 C C . GLU A 1 597 ? -4.688 -31.535 16.542 1.00 75.38 597 GLU A C 1
ATOM 4696 O O . GLU A 1 597 ? -4.802 -31.620 17.763 1.00 75.38 597 GLU A O 1
ATOM 4701 N N . TRP A 1 598 ? -4.183 -30.454 15.941 1.00 81.50 598 TRP A N 1
ATOM 4702 C CA . TRP A 1 598 ? -3.722 -29.260 16.656 1.00 81.50 598 TRP A CA 1
ATOM 4703 C C . TRP A 1 598 ? -4.458 -27.995 16.176 1.00 81.50 598 TRP A C 1
ATOM 4705 O O . TRP A 1 598 ? -4.733 -27.879 14.977 1.00 81.50 598 TRP A O 1
ATOM 4715 N N . PRO A 1 599 ? -4.736 -27.023 17.070 1.00 85.38 599 PRO A N 1
ATOM 4716 C CA . PRO A 1 599 ? -4.532 -27.078 18.523 1.00 85.38 599 PRO A CA 1
ATOM 4717 C C . PRO A 1 599 ? -5.548 -28.001 19.223 1.00 85.38 599 PRO A C 1
ATOM 4719 O O . PRO A 1 599 ? -6.660 -28.204 18.732 1.00 85.38 599 PRO A O 1
ATOM 4722 N N . VAL A 1 600 ? -5.173 -28.553 20.379 1.00 88.62 600 VAL A N 1
ATOM 4723 C CA . VAL A 1 600 ? -6.003 -29.526 21.105 1.00 88.62 600 VAL A CA 1
ATOM 4724 C C . VAL A 1 600 ? -7.152 -28.814 21.825 1.00 88.62 600 VAL A C 1
ATOM 4726 O O . VAL A 1 600 ? -6.970 -27.789 22.484 1.00 88.62 600 VAL A O 1
ATOM 4729 N N . ARG A 1 601 ? -8.361 -29.374 21.703 1.00 90.19 601 ARG A N 1
ATOM 4730 C CA . ARG A 1 601 ? -9.597 -28.829 22.287 1.00 90.19 601 ARG A CA 1
ATOM 4731 C C . ARG A 1 601 ? -9.639 -29.047 23.801 1.00 90.19 601 ARG A C 1
ATOM 4733 O O . ARG A 1 601 ? -10.106 -30.082 24.263 1.00 90.19 601 ARG A O 1
ATOM 4740 N N . GLY A 1 602 ? -9.158 -28.069 24.552 1.00 91.62 602 GLY A N 1
ATOM 4741 C CA . GLY A 1 602 ? -9.170 -28.016 26.015 1.00 91.62 602 GLY A CA 1
ATOM 4742 C C . GLY A 1 602 ? -8.338 -26.836 26.509 1.00 91.62 602 GLY A C 1
ATOM 4743 O O . GLY A 1 602 ? -7.752 -26.115 25.692 1.00 91.62 602 GLY A O 1
ATOM 4744 N N . SER A 1 603 ? -8.284 -26.638 27.822 1.00 94.81 603 SER A N 1
ATOM 4745 C CA . SER A 1 603 ? -7.486 -25.593 28.464 1.00 94.81 603 SER A CA 1
ATOM 4746 C C . SER A 1 603 ? -6.242 -26.133 29.174 1.00 94.81 603 SER A C 1
ATOM 4748 O O . SER A 1 603 ? -6.085 -27.331 29.417 1.00 94.81 603 SER A O 1
ATOM 4750 N N . LEU A 1 604 ? -5.349 -25.220 29.557 1.00 96.12 604 LEU A N 1
ATOM 4751 C CA . LEU A 1 604 ? -4.249 -25.498 30.477 1.00 96.12 604 LEU A CA 1
ATOM 4752 C C . LEU A 1 604 ? -4.756 -26.034 31.827 1.00 96.12 604 LEU A C 1
ATOM 4754 O O . LEU A 1 604 ? -4.076 -26.840 32.453 1.00 96.12 604 LEU A O 1
ATOM 4758 N N . GLY A 1 605 ? -5.951 -25.619 32.259 1.00 95.81 605 GLY A N 1
ATOM 4759 C CA . GLY A 1 605 ? -6.594 -26.135 33.465 1.00 95.81 605 GLY A CA 1
ATOM 4760 C C . GLY A 1 605 ? -6.912 -27.621 33.345 1.00 95.81 605 GLY A C 1
ATOM 4761 O O . GLY A 1 605 ? -6.543 -28.387 34.230 1.00 95.81 605 GLY A O 1
ATOM 4762 N N . ASP A 1 606 ? -7.504 -28.035 32.221 1.00 95.19 606 ASP A N 1
ATOM 4763 C CA . ASP A 1 606 ? -7.779 -29.449 31.927 1.00 95.19 606 ASP A CA 1
ATOM 4764 C C . ASP A 1 606 ? -6.483 -30.280 31.896 1.00 95.19 606 ASP A C 1
ATOM 4766 O O . ASP A 1 606 ? -6.395 -31.346 32.509 1.00 95.19 606 ASP A O 1
ATOM 4770 N N . LEU A 1 607 ? -5.447 -29.760 31.224 1.00 95.06 607 LEU A N 1
ATOM 4771 C CA . LEU A 1 607 ? -4.144 -30.419 31.105 1.00 95.06 607 LEU A CA 1
ATOM 4772 C C . LEU A 1 607 ? -3.451 -30.593 32.466 1.00 95.06 607 LEU A C 1
ATOM 4774 O O . LEU A 1 607 ? -2.932 -31.671 32.752 1.00 95.06 607 LEU A O 1
ATOM 4778 N N . LEU A 1 608 ? -3.439 -29.553 33.306 1.00 95.69 608 LEU A N 1
ATOM 4779 C CA . LEU A 1 608 ? -2.788 -29.590 34.618 1.00 95.69 608 LEU A CA 1
ATOM 4780 C C . LEU A 1 608 ? -3.570 -30.432 35.634 1.00 95.69 608 LEU A C 1
ATOM 4782 O O . LEU A 1 608 ? -2.944 -31.153 36.405 1.00 95.69 608 LEU A O 1
ATOM 4786 N N . GLN A 1 609 ? -4.909 -30.403 35.617 1.00 94.12 609 GLN A N 1
ATOM 4787 C CA . GLN A 1 609 ? -5.730 -31.252 36.494 1.00 94.12 609 GLN A CA 1
ATOM 4788 C C . GLN A 1 609 ? -5.572 -32.747 36.189 1.00 94.12 609 GLN A C 1
ATOM 4790 O O . GLN A 1 609 ? -5.624 -33.565 37.106 1.00 94.12 609 GLN A O 1
ATOM 4795 N N . ALA A 1 610 ? -5.331 -33.115 34.929 1.00 92.56 610 ALA A N 1
ATOM 4796 C CA . ALA A 1 610 ? -5.002 -34.490 34.572 1.00 92.56 610 ALA A CA 1
ATOM 4797 C C . ALA A 1 610 ? -3.526 -34.839 34.880 1.00 92.56 610 ALA A C 1
ATOM 4799 O O . ALA A 1 610 ? -3.251 -35.906 35.427 1.00 92.56 610 ALA A O 1
ATOM 4800 N N . ALA A 1 611 ? -2.577 -33.929 34.623 1.00 93.50 611 ALA A N 1
ATOM 4801 C CA . ALA A 1 611 ? -1.149 -34.167 34.872 1.00 93.50 611 ALA A CA 1
ATOM 4802 C C . ALA A 1 611 ? -0.757 -34.207 36.366 1.00 93.50 611 ALA A C 1
ATOM 4804 O O . ALA A 1 611 ? 0.159 -34.942 36.736 1.00 93.50 611 ALA A O 1
ATOM 4805 N N . VAL A 1 612 ? -1.441 -33.470 37.253 1.00 92.50 612 VAL A N 1
ATOM 4806 C CA . VAL A 1 612 ? -1.173 -33.532 38.707 1.00 92.50 612 VAL A CA 1
ATOM 4807 C C . VAL A 1 612 ? -1.521 -34.904 39.297 1.00 92.50 612 VAL A C 1
ATOM 4809 O O . VAL A 1 612 ? -0.910 -35.332 40.272 1.00 92.50 612 VAL A O 1
ATOM 4812 N N . ALA A 1 613 ? -2.463 -35.626 38.680 1.00 89.62 613 ALA A N 1
ATOM 4813 C CA . ALA A 1 613 ? -2.888 -36.950 39.123 1.00 89.62 613 ALA A CA 1
ATOM 4814 C C . ALA A 1 613 ? -1.931 -38.086 38.704 1.00 89.62 613 ALA A C 1
ATOM 4816 O O . ALA A 1 613 ? -1.957 -39.146 39.330 1.00 89.62 613 ALA A O 1
ATOM 4817 N N . ASP A 1 614 ? -1.095 -37.891 37.672 1.00 90.62 614 ASP A N 1
ATOM 4818 C CA . ASP A 1 614 ? -0.132 -38.899 37.191 1.00 90.62 614 ASP A CA 1
ATOM 4819 C C . ASP A 1 614 ? 1.349 -38.563 37.458 1.00 90.62 614 ASP A C 1
ATOM 4821 O O . ASP A 1 614 ? 2.221 -39.413 37.261 1.00 90.62 614 ASP A O 1
ATOM 4825 N N . THR A 1 615 ? 1.636 -37.362 37.966 1.00 91.56 615 THR A N 1
ATOM 4826 C CA . THR A 1 615 ? 2.991 -36.897 38.295 1.00 91.56 615 THR A CA 1
ATOM 4827 C C . THR A 1 615 ? 3.358 -37.177 39.758 1.00 91.56 615 THR A C 1
ATOM 4829 O O . THR A 1 615 ? 2.540 -37.071 40.667 1.00 91.56 615 THR A O 1
ATOM 4832 N N . ASN A 1 616 ? 4.629 -37.500 40.026 1.00 90.75 616 ASN A N 1
ATOM 4833 C CA . ASN A 1 616 ? 5.133 -37.633 41.398 1.00 90.75 616 ASN A CA 1
ATOM 4834 C C . ASN A 1 616 ? 5.113 -36.262 42.119 1.00 90.75 616 ASN A C 1
ATOM 4836 O O . ASN A 1 616 ? 5.724 -35.329 41.589 1.00 90.75 616 ASN A O 1
ATOM 4840 N N . PRO A 1 617 ? 4.530 -36.131 43.330 1.00 91.31 617 PRO A N 1
ATOM 4841 C CA . PRO A 1 617 ? 4.461 -34.856 44.052 1.00 91.31 617 PRO A CA 1
ATOM 4842 C C . PRO A 1 617 ? 5.807 -34.132 44.185 1.00 91.31 617 PRO A C 1
ATOM 4844 O O . PRO A 1 617 ? 5.897 -32.951 43.890 1.00 91.31 617 PRO A O 1
ATOM 4847 N N . HIS A 1 618 ? 6.907 -34.841 44.464 1.00 90.19 618 HIS A N 1
ATOM 4848 C CA . HIS A 1 618 ? 8.227 -34.207 44.583 1.00 90.19 618 HIS A CA 1
ATOM 4849 C C . HIS A 1 618 ? 8.802 -33.690 43.244 1.00 90.19 618 HIS A C 1
ATOM 4851 O O . HIS A 1 618 ? 9.739 -32.890 43.231 1.00 90.19 618 HIS A O 1
ATOM 4857 N N . ILE A 1 619 ? 8.265 -34.138 42.103 1.00 90.44 619 ILE A N 1
ATOM 4858 C CA . ILE A 1 619 ? 8.548 -33.539 40.789 1.00 90.44 619 ILE A CA 1
ATOM 4859 C C . ILE A 1 619 ? 7.636 -32.328 40.560 1.00 90.44 619 ILE A C 1
ATOM 4861 O O . ILE A 1 619 ? 8.128 -31.313 40.069 1.00 90.44 619 ILE A O 1
ATOM 4865 N N . TRP A 1 620 ? 6.359 -32.423 40.950 1.00 92.75 620 TRP A N 1
ATOM 4866 C CA . TRP A 1 620 ? 5.356 -31.358 40.838 1.00 92.75 620 TRP A CA 1
ATOM 4867 C C . TRP A 1 620 ? 5.722 -30.126 41.676 1.00 92.75 620 TRP A C 1
ATOM 4869 O O . TRP A 1 620 ? 5.934 -29.054 41.115 1.00 92.75 620 TRP A O 1
ATOM 4879 N N . ASP A 1 621 ? 5.946 -30.297 42.981 1.00 91.31 621 ASP A N 1
ATOM 4880 C CA . ASP A 1 621 ? 6.352 -29.243 43.927 1.00 91.31 621 ASP A CA 1
ATOM 4881 C C . ASP A 1 621 ? 7.665 -28.554 43.504 1.00 91.31 621 ASP A C 1
ATOM 4883 O O . ASP A 1 621 ? 7.921 -27.397 43.826 1.00 91.31 621 ASP A O 1
ATOM 4887 N N . ARG A 1 622 ? 8.518 -29.273 42.758 1.00 90.38 622 ARG A N 1
ATOM 4888 C CA . ARG A 1 622 ? 9.794 -28.779 42.217 1.00 90.38 622 ARG A CA 1
ATOM 4889 C C . ARG A 1 622 ? 9.678 -28.184 40.803 1.00 90.38 622 ARG A C 1
ATOM 4891 O O . ARG A 1 622 ? 10.637 -27.586 40.310 1.00 90.38 622 ARG A O 1
ATOM 4898 N N . ALA A 1 623 ? 8.562 -28.393 40.115 1.00 89.69 623 ALA A N 1
ATOM 4899 C CA . ALA A 1 623 ? 8.227 -27.720 38.861 1.00 89.69 623 ALA A CA 1
ATOM 4900 C C . ALA A 1 623 ? 7.458 -26.415 39.126 1.00 89.69 623 ALA A C 1
ATOM 4902 O O . ALA A 1 623 ? 7.665 -25.435 38.414 1.00 89.69 623 ALA A O 1
ATOM 4903 N N . PHE A 1 624 ? 6.631 -26.404 40.174 1.00 92.12 624 PHE A N 1
ATOM 4904 C CA . PHE A 1 624 ? 5.706 -25.330 40.531 1.00 92.12 624 PHE A CA 1
ATOM 4905 C C . PHE A 1 624 ? 5.916 -24.877 41.985 1.00 92.12 624 PHE A C 1
ATOM 4907 O O . PHE A 1 624 ? 5.013 -24.940 42.816 1.00 92.12 624 PHE A O 1
ATOM 4914 N N . ASP A 1 625 ? 7.137 -24.446 42.306 1.00 90.44 625 ASP A N 1
ATOM 4915 C CA . ASP A 1 625 ? 7.514 -24.021 43.660 1.00 90.44 625 ASP A CA 1
ATOM 4916 C C . ASP A 1 625 ? 6.703 -22.786 44.104 1.00 90.44 625 ASP A C 1
ATOM 4918 O O . ASP A 1 625 ? 6.789 -21.717 43.487 1.00 90.44 625 ASP A O 1
ATOM 4922 N N . LEU A 1 626 ? 5.925 -22.950 45.181 1.00 89.62 626 LEU A N 1
ATOM 4923 C CA . LEU A 1 626 ? 5.076 -21.924 45.809 1.00 89.62 626 LEU A CA 1
ATOM 4924 C C . LEU A 1 626 ? 5.776 -21.150 46.944 1.00 89.62 626 LEU A C 1
ATOM 4926 O O . LEU A 1 626 ? 5.168 -20.281 47.573 1.00 89.62 626 LEU A O 1
ATOM 4930 N N . THR A 1 627 ? 7.040 -21.468 47.237 1.00 86.50 627 THR A N 1
ATOM 4931 C CA . THR A 1 627 ? 7.868 -20.752 48.225 1.00 86.50 627 THR A CA 1
ATOM 4932 C C . THR A 1 627 ? 8.703 -19.628 47.602 1.00 86.50 627 THR A C 1
ATOM 4934 O O . THR A 1 627 ? 9.198 -18.759 48.323 1.00 86.50 627 THR A O 1
ATOM 4937 N N . GLY A 1 628 ? 8.840 -19.634 46.271 1.00 86.00 628 GLY A N 1
ATOM 4938 C CA . GLY A 1 628 ? 9.503 -18.599 45.478 1.00 86.00 628 GLY A CA 1
ATOM 4939 C C . GLY A 1 628 ? 8.592 -17.430 45.076 1.00 86.00 628 GLY A C 1
ATOM 4940 O O . GLY A 1 628 ? 7.532 -17.201 45.649 1.00 86.00 628 GLY A O 1
ATOM 4941 N N . ASP A 1 629 ? 9.008 -16.687 44.048 1.00 86.44 629 ASP A N 1
ATOM 4942 C CA . ASP A 1 629 ? 8.344 -15.473 43.539 1.00 86.44 629 ASP A CA 1
ATOM 4943 C C . ASP A 1 629 ? 7.311 -15.728 42.419 1.00 86.44 629 ASP A C 1
ATOM 4945 O O . ASP A 1 629 ? 6.863 -14.795 41.744 1.00 86.44 629 ASP A O 1
ATOM 4949 N N . LEU A 1 630 ? 6.967 -17.003 42.199 1.00 91.25 630 LEU A N 1
ATOM 4950 C CA . LEU A 1 630 ? 6.075 -17.506 41.147 1.00 91.25 630 LEU A CA 1
ATOM 4951 C C . LEU A 1 630 ? 6.476 -17.115 39.706 1.00 91.25 630 LEU A C 1
ATOM 4953 O O . LEU A 1 630 ? 5.658 -17.223 38.793 1.00 91.25 630 LEU A O 1
ATOM 4957 N N . SER A 1 631 ? 7.731 -16.713 39.464 1.00 89.75 631 SER A N 1
ATOM 4958 C CA . SER A 1 631 ? 8.242 -16.315 38.134 1.00 89.75 631 SER A CA 1
ATOM 4959 C C . SER A 1 631 ? 8.027 -17.360 37.027 1.00 89.75 631 SER A C 1
ATOM 4961 O O . SER A 1 631 ? 7.842 -17.004 35.865 1.00 89.75 631 SER A O 1
ATOM 4963 N N . TRP A 1 632 ? 7.955 -18.649 37.367 1.00 92.44 632 TRP A N 1
ATOM 4964 C CA . TRP A 1 632 ? 7.631 -19.724 36.421 1.00 92.44 632 TRP A CA 1
ATOM 4965 C C . TRP A 1 632 ? 6.224 -19.600 35.798 1.00 92.44 632 TRP A C 1
ATOM 4967 O O . TRP A 1 632 ? 5.997 -20.088 34.690 1.00 92.44 632 TRP A O 1
ATOM 4977 N N . LEU A 1 633 ? 5.276 -18.936 36.471 1.00 95.25 633 LEU A N 1
ATOM 4978 C CA . LEU A 1 633 ? 3.878 -18.839 36.036 1.00 95.25 633 LEU A CA 1
ATOM 4979 C C . LEU A 1 633 ? 3.729 -17.987 34.766 1.00 95.25 633 LEU A C 1
ATOM 4981 O O . LEU A 1 633 ? 2.988 -18.360 33.857 1.00 95.25 633 LEU A O 1
ATOM 4985 N N . VAL A 1 634 ? 4.464 -16.874 34.682 1.00 94.81 634 VAL A N 1
ATOM 4986 C CA . VAL A 1 634 ? 4.455 -15.962 33.522 1.00 94.81 634 VAL A CA 1
ATOM 4987 C C . VAL A 1 634 ? 5.213 -16.517 32.314 1.00 94.81 634 VAL A C 1
ATOM 4989 O O . VAL A 1 634 ? 4.930 -16.126 31.181 1.00 94.81 634 VAL A O 1
ATOM 4992 N N . ASP A 1 635 ? 6.153 -17.440 32.534 1.00 93.12 635 ASP A N 1
ATOM 4993 C CA . ASP A 1 635 ? 6.855 -18.160 31.466 1.00 93.12 635 ASP A CA 1
ATOM 4994 C C . ASP A 1 635 ? 6.031 -19.342 30.932 1.00 93.12 635 ASP A C 1
ATOM 4996 O O . ASP A 1 635 ? 6.094 -19.644 29.736 1.00 93.12 635 ASP A O 1
ATOM 5000 N N . LEU A 1 636 ? 5.215 -19.983 31.777 1.00 95.44 636 LEU A N 1
ATOM 5001 C CA . LEU A 1 636 ? 4.243 -20.994 31.359 1.00 95.44 636 LEU A CA 1
ATOM 5002 C C . LEU A 1 636 ? 3.078 -20.365 30.577 1.00 95.44 636 LEU A C 1
ATOM 5004 O O . LEU A 1 636 ? 2.782 -20.808 29.466 1.00 95.44 636 LEU A O 1
ATOM 5008 N N . ILE A 1 637 ? 2.448 -19.332 31.144 1.00 96.62 637 ILE A N 1
ATOM 5009 C CA . ILE A 1 637 ? 1.226 -18.699 30.633 1.00 96.62 637 ILE A CA 1
ATOM 5010 C C . ILE A 1 637 ? 1.588 -17.371 29.943 1.00 96.62 637 ILE A C 1
ATOM 5012 O O . ILE A 1 637 ? 1.829 -16.385 30.639 1.00 96.62 637 ILE A O 1
ATOM 5016 N N . PRO A 1 638 ? 1.627 -17.288 28.598 1.00 95.38 638 PRO A N 1
ATOM 5017 C CA . PRO A 1 638 ? 1.825 -16.018 27.897 1.00 95.38 638 PRO A CA 1
ATOM 5018 C C . PRO A 1 638 ? 0.559 -15.147 27.962 1.00 95.38 638 PRO A C 1
ATOM 5020 O O . PRO A 1 638 ? -0.518 -15.631 28.306 1.00 95.38 638 PRO A O 1
ATOM 5023 N N . VAL A 1 639 ? 0.665 -13.868 27.599 1.00 95.88 639 VAL A N 1
ATOM 5024 C CA . VAL A 1 639 ? -0.497 -12.955 27.524 1.00 95.88 639 VAL A CA 1
ATOM 5025 C C . VAL A 1 639 ? -1.459 -13.401 26.409 1.00 95.88 639 VAL A C 1
ATOM 5027 O O . VAL A 1 639 ? -1.010 -13.785 25.329 1.00 95.88 639 VAL A O 1
ATOM 5030 N N . GLU A 1 640 ? -2.770 -13.340 26.661 1.00 93.88 640 GLU A N 1
ATOM 5031 C CA . GLU A 1 640 ? -3.827 -13.627 25.675 1.00 93.88 640 GLU A CA 1
ATOM 5032 C C . GLU A 1 640 ? -3.837 -12.591 24.526 1.00 93.88 640 GLU A C 1
ATOM 5034 O O . GLU A 1 640 ? -3.347 -11.470 24.676 1.00 93.88 640 GLU A O 1
ATOM 5039 N N . VAL A 1 641 ? -4.397 -12.944 23.364 1.00 91.56 641 VAL A N 1
ATOM 5040 C CA . VAL A 1 641 ? -4.461 -12.055 22.185 1.00 91.56 641 VAL A CA 1
ATOM 5041 C C . VAL A 1 641 ? -5.842 -11.399 22.020 1.00 91.56 641 VAL A C 1
ATOM 5043 O O . VAL A 1 641 ? -6.861 -11.990 22.388 1.00 91.56 641 VAL A O 1
ATOM 5046 N N . PRO A 1 642 ? -5.957 -10.197 21.432 1.00 93.06 642 PRO A N 1
ATOM 5047 C CA . PRO A 1 642 ? -7.260 -9.624 21.113 1.00 93.06 642 PRO A CA 1
ATOM 5048 C C . PRO A 1 642 ? -7.980 -10.421 20.017 1.00 93.06 642 PRO A C 1
ATOM 5050 O O . PRO A 1 642 ? -7.358 -10.980 19.113 1.00 93.06 642 PRO A O 1
ATOM 5053 N N . ARG A 1 643 ? -9.316 -10.446 20.058 1.00 90.75 643 ARG A N 1
ATOM 5054 C CA . ARG A 1 643 ? -10.166 -10.962 18.970 1.00 90.75 643 ARG A CA 1
ATOM 5055 C C . ARG A 1 643 ? -10.931 -9.801 18.327 1.00 90.75 643 ARG A C 1
ATOM 5057 O O . ARG A 1 643 ? -11.414 -8.923 19.035 1.00 90.75 643 ARG A O 1
ATOM 5064 N N . THR A 1 644 ? -11.010 -9.775 16.997 1.00 91.38 644 THR A N 1
ATOM 5065 C CA . THR A 1 644 ? -11.640 -8.685 16.230 1.00 91.38 644 THR A CA 1
ATOM 5066 C C . THR A 1 644 ? -13.065 -9.027 15.812 1.00 91.38 644 THR A C 1
ATOM 5068 O O . THR A 1 644 ? -13.276 -10.079 15.210 1.00 91.38 644 THR A O 1
ATOM 5071 N N . TYR A 1 645 ? -14.004 -8.108 16.031 1.00 93.44 645 TYR A N 1
ATOM 5072 C CA . TYR A 1 645 ? -15.405 -8.229 15.614 1.00 93.44 645 TYR A CA 1
ATOM 5073 C C . TYR A 1 645 ? -15.841 -6.977 14.849 1.00 93.44 645 TYR A C 1
ATOM 5075 O O . TYR A 1 645 ? -15.515 -5.864 15.258 1.00 93.44 645 TYR A O 1
ATOM 5083 N N . SER A 1 646 ? -16.553 -7.138 13.737 1.00 94.81 646 SER A N 1
ATOM 5084 C CA . SER A 1 646 ? -16.988 -6.015 12.895 1.00 94.81 646 SER A CA 1
ATOM 5085 C C . SER A 1 646 ? -18.114 -5.214 13.575 1.00 94.81 646 SER A C 1
ATOM 5087 O O . SER A 1 646 ? -19.026 -5.805 14.157 1.00 94.81 646 SER A O 1
ATOM 5089 N N . ILE A 1 647 ? -18.031 -3.879 13.539 1.00 97.00 647 ILE A N 1
ATOM 5090 C CA . ILE A 1 647 ? -18.944 -2.980 14.263 1.00 97.00 647 ILE A CA 1
ATOM 5091 C C . ILE A 1 647 ? -20.310 -2.929 13.568 1.00 97.00 647 ILE A C 1
ATOM 5093 O O . ILE A 1 647 ? -20.407 -2.713 12.356 1.00 97.00 647 ILE A O 1
ATOM 5097 N N . SER A 1 648 ? -21.362 -3.138 14.361 1.00 96.75 648 SER A N 1
ATOM 5098 C CA . SER A 1 648 ? -22.721 -3.420 13.893 1.00 96.75 648 SER A CA 1
ATOM 5099 C C . SER A 1 648 ? -23.675 -2.225 13.967 1.00 96.75 648 SER A C 1
ATOM 5101 O O . SER A 1 648 ? -24.810 -2.329 13.515 1.00 96.75 648 SER A O 1
ATOM 5103 N N . ASN A 1 649 ? -23.245 -1.081 14.507 1.00 96.56 649 ASN A N 1
ATOM 5104 C CA . ASN A 1 649 ? -24.028 0.158 14.536 1.00 96.56 649 ASN A CA 1
ATOM 5105 C C . ASN A 1 649 ? -23.315 1.329 13.848 1.00 96.56 649 ASN A C 1
ATOM 5107 O O . ASN A 1 649 ? -22.093 1.344 13.694 1.00 96.56 649 ASN A O 1
ATOM 5111 N N . TYR A 1 650 ? -24.094 2.330 13.450 1.00 94.62 650 TYR A N 1
ATOM 5112 C CA . TYR A 1 650 ? -23.618 3.656 13.062 1.00 94.62 650 TYR A CA 1
ATOM 5113 C C . TYR A 1 650 ? -24.058 4.700 14.102 1.00 94.62 650 TYR A C 1
ATOM 5115 O O . TYR A 1 650 ? -25.124 4.574 14.697 1.00 94.62 650 TYR A O 1
ATOM 5123 N N . SER A 1 651 ? -23.249 5.742 14.316 1.00 92.19 651 SER A N 1
ATOM 5124 C CA . SER A 1 651 ? -23.595 6.876 15.181 1.00 92.19 651 SER A CA 1
ATOM 5125 C C . SER A 1 651 ? -23.259 8.203 14.499 1.00 92.19 651 SER A C 1
ATOM 5127 O O . SER A 1 651 ? -22.289 8.306 13.746 1.00 92.19 651 SER A O 1
ATOM 5129 N N . GLN A 1 652 ? -24.083 9.216 14.775 1.00 88.06 652 GLN A N 1
ATOM 5130 C CA . GLN A 1 652 ? -23.890 10.611 14.359 1.00 88.06 652 GLN A CA 1
ATOM 5131 C C . GLN A 1 652 ? -23.388 11.495 15.520 1.00 88.06 652 GLN A C 1
ATOM 5133 O O . GLN A 1 652 ? -23.237 12.706 15.359 1.00 88.06 652 GLN A O 1
ATOM 5138 N N . GLU A 1 653 ? -23.154 10.911 16.700 1.00 91.06 653 GLU A N 1
ATOM 5139 C CA . GLU A 1 653 ? -22.620 11.609 17.872 1.00 91.06 653 GLU A CA 1
ATOM 5140 C C . GLU A 1 653 ? -21.147 11.999 17.652 1.00 91.06 653 GLU A C 1
ATOM 5142 O O . GLU A 1 653 ? -20.376 11.244 17.061 1.00 91.06 653 GLU A O 1
ATOM 5147 N N . LEU A 1 654 ? -20.727 13.163 18.170 1.00 89.94 654 LEU A N 1
ATOM 5148 C CA . LEU A 1 654 ? -19.329 13.622 18.079 1.00 89.94 654 LEU A CA 1
ATOM 5149 C C . LEU A 1 654 ? -18.357 12.637 18.756 1.00 89.94 654 LEU A C 1
ATOM 5151 O O . LEU A 1 654 ? -17.259 12.406 18.258 1.00 89.94 654 LEU A O 1
ATOM 5155 N N . LEU A 1 655 ? -18.787 12.050 19.874 1.00 93.56 655 LEU A N 1
ATOM 5156 C CA . LEU A 1 655 ? -18.209 10.859 20.487 1.00 93.56 655 LEU A CA 1
ATOM 5157 C C . LEU A 1 655 ? -19.366 9.878 20.728 1.00 93.56 655 LEU A C 1
ATOM 5159 O O . LEU A 1 655 ? -20.265 10.233 21.493 1.00 93.56 655 LEU A O 1
ATOM 5163 N N . PRO A 1 656 ? -19.376 8.690 20.100 1.00 95.12 656 PRO A N 1
ATOM 5164 C CA . PRO A 1 656 ? -20.382 7.673 20.371 1.00 95.12 656 PRO A CA 1
ATOM 5165 C C . PRO A 1 656 ? -20.374 7.231 21.835 1.00 95.12 656 PRO A C 1
ATOM 5167 O O . PRO A 1 656 ? -19.329 6.878 22.379 1.00 95.12 656 PRO A O 1
ATOM 5170 N N . SER A 1 657 ? -21.551 7.210 22.454 1.00 95.12 657 SER A N 1
ATOM 5171 C CA . SER A 1 657 ? -21.750 6.739 23.833 1.00 95.12 657 SER A CA 1
ATOM 5172 C C . SER A 1 657 ? -21.578 5.221 23.991 1.00 95.12 657 SER A C 1
ATOM 5174 O O . SER A 1 657 ? -21.170 4.745 25.051 1.00 95.12 657 SER A O 1
ATOM 5176 N N . THR A 1 658 ? -21.860 4.448 22.936 1.00 96.75 658 THR A N 1
ATOM 5177 C CA . THR A 1 658 ? -21.806 2.975 22.928 1.00 96.75 658 THR A CA 1
ATOM 5178 C C . THR A 1 658 ? -21.393 2.408 21.565 1.00 96.75 658 THR A C 1
ATOM 5180 O O . THR A 1 658 ? -21.441 3.093 20.538 1.00 96.75 658 THR A O 1
ATOM 5183 N N . VAL A 1 659 ? -21.004 1.129 21.540 1.00 97.62 659 VAL A N 1
ATOM 5184 C CA . VAL A 1 659 ? -20.771 0.353 20.308 1.00 97.62 659 VAL A CA 1
ATOM 5185 C C . VAL A 1 659 ? -21.446 -1.017 20.383 1.00 97.62 659 VAL A C 1
ATOM 5187 O O . VAL A 1 659 ? -21.443 -1.658 21.434 1.00 97.62 659 VAL A O 1
ATOM 5190 N N . GLU A 1 660 ? -22.022 -1.469 19.269 1.00 98.12 660 GLU A N 1
ATOM 5191 C CA . GLU A 1 660 ? -22.762 -2.731 19.166 1.00 98.12 660 GLU A CA 1
ATOM 5192 C C . GLU A 1 660 ? -22.019 -3.745 18.285 1.00 98.12 660 GLU A C 1
ATOM 5194 O O . GLU A 1 660 ? -21.540 -3.417 17.196 1.00 98.12 660 GLU A O 1
ATOM 5199 N N . LEU A 1 661 ? -21.953 -5.002 18.731 1.00 97.44 661 LEU A N 1
ATOM 5200 C CA . LEU A 1 661 ? -21.312 -6.113 18.017 1.00 97.44 661 LEU A CA 1
ATOM 5201 C C . LEU A 1 661 ? -22.284 -7.290 17.863 1.00 97.44 661 LEU A C 1
ATOM 5203 O O . LEU A 1 661 ? -22.910 -7.698 18.838 1.00 97.44 661 LEU A O 1
ATOM 5207 N N . THR A 1 662 ? -22.368 -7.899 16.676 1.00 97.06 662 THR A N 1
ATOM 5208 C CA . THR A 1 662 ? -23.176 -9.115 16.449 1.00 97.06 662 THR A CA 1
ATOM 5209 C C . THR A 1 662 ? -22.303 -10.365 16.620 1.00 97.06 662 THR A C 1
ATOM 5211 O O . THR A 1 662 ? -21.545 -10.742 15.726 1.00 97.06 662 THR A O 1
ATOM 5214 N N . ILE A 1 663 ? -22.386 -11.013 17.783 1.00 95.00 663 ILE A N 1
ATOM 5215 C CA . ILE A 1 663 ? -21.481 -12.087 18.216 1.00 95.00 663 ILE A CA 1
ATOM 5216 C C . ILE A 1 663 ? -22.149 -13.462 18.105 1.00 95.00 663 ILE A C 1
ATOM 5218 O O . ILE A 1 663 ? -23.040 -13.799 18.888 1.00 95.00 663 ILE A O 1
ATOM 5222 N N . SER A 1 664 ? -21.654 -14.302 17.191 1.00 93.56 664 SER A N 1
ATOM 5223 C CA . SER A 1 664 ? -21.930 -15.745 17.216 1.00 93.56 664 SER A CA 1
ATOM 5224 C C . SER A 1 664 ? -21.077 -16.421 18.294 1.00 93.56 664 SER A C 1
ATOM 5226 O O . SER A 1 664 ? -19.849 -16.316 18.260 1.00 93.56 664 SER A O 1
ATOM 5228 N N . ARG A 1 665 ? -21.699 -17.158 19.221 1.00 93.56 665 ARG A N 1
ATOM 5229 C CA . ARG A 1 665 ? -20.997 -18.017 20.187 1.00 93.56 665 ARG A CA 1
ATOM 5230 C C . ARG A 1 665 ? -20.377 -19.197 19.433 1.00 93.56 665 ARG A C 1
ATOM 5232 O O . ARG A 1 665 ? -21.092 -19.960 18.787 1.00 93.56 665 ARG A O 1
ATOM 5239 N N . ALA A 1 666 ? -19.051 -19.336 19.468 1.00 90.44 666 ALA A N 1
ATOM 5240 C CA . ALA A 1 666 ? -18.375 -20.510 18.924 1.00 90.44 666 ALA A CA 1
ATOM 5241 C C . ALA A 1 666 ? -18.395 -21.633 19.969 1.00 90.44 666 ALA A C 1
ATOM 5243 O O . ALA A 1 666 ? -17.985 -21.416 21.109 1.00 90.44 666 ALA A O 1
ATOM 5244 N N . GLU A 1 667 ? -18.844 -22.823 19.580 1.00 91.50 667 GLU A N 1
ATOM 5245 C CA . GLU A 1 667 ? -19.030 -23.978 20.467 1.00 91.50 667 GLU A CA 1
ATOM 5246 C C . GLU A 1 667 ? -18.224 -25.179 19.953 1.00 91.50 667 GLU A C 1
ATOM 5248 O O . GLU A 1 667 ? -18.143 -25.415 18.744 1.00 91.50 667 GLU A O 1
ATOM 5253 N N . TYR A 1 668 ? -17.608 -25.943 20.857 1.00 89.50 668 TYR A N 1
ATOM 5254 C CA . TYR A 1 668 ? -16.816 -27.127 20.518 1.00 89.50 668 TYR A CA 1
ATOM 5255 C C . TYR A 1 668 ? -16.894 -28.199 21.611 1.00 89.50 668 TYR A C 1
ATOM 5257 O O . TYR A 1 668 ? -17.066 -27.890 22.785 1.00 89.50 668 TYR A O 1
ATOM 5265 N N . LYS A 1 669 ? -16.725 -29.471 21.236 1.00 91.94 669 LYS A N 1
ATOM 5266 C CA . LYS A 1 669 ? -16.574 -30.570 22.204 1.00 91.94 669 LYS A CA 1
ATOM 5267 C C . LYS A 1 669 ? -15.148 -30.641 22.748 1.00 91.94 669 LYS A C 1
ATOM 5269 O O . LYS A 1 669 ? -14.198 -30.554 21.962 1.00 91.94 669 LYS A O 1
ATOM 5274 N N . LEU A 1 670 ? -15.022 -30.825 24.062 1.00 91.56 670 LEU A N 1
ATOM 5275 C CA . LEU A 1 670 ? -13.758 -31.059 24.763 1.00 91.56 670 LEU A CA 1
ATOM 5276 C C . LEU A 1 670 ? -13.077 -32.343 24.245 1.00 91.56 670 LEU A C 1
ATOM 5278 O O . LEU A 1 670 ? -13.745 -33.300 23.853 1.00 91.56 670 LEU A O 1
ATOM 5282 N N . CYS A 1 671 ? -11.743 -32.368 24.219 1.00 89.00 671 CYS A N 1
ATOM 5283 C CA . CYS A 1 671 ? -10.969 -33.537 23.801 1.00 89.00 671 CYS A CA 1
ATOM 5284 C C . CYS A 1 671 ? -11.215 -34.727 24.743 1.00 89.00 671 CYS A C 1
ATOM 5286 O O . CYS A 1 671 ? -11.207 -34.563 25.963 1.00 89.00 671 CYS A O 1
ATOM 5288 N N . SER A 1 672 ? -11.362 -35.937 24.195 1.00 86.44 672 SER A N 1
ATOM 5289 C CA . SER A 1 672 ? -11.632 -37.163 24.965 1.00 86.44 672 SER A CA 1
ATOM 5290 C C . SER A 1 672 ? -10.570 -37.472 26.026 1.00 86.44 672 SER A C 1
ATOM 5292 O O . SER A 1 672 ? -10.898 -38.052 27.055 1.00 86.44 672 SER A O 1
ATOM 5294 N N . THR A 1 673 ? -9.320 -37.038 25.826 1.00 85.69 673 THR A N 1
ATOM 5295 C CA . THR A 1 673 ? -8.234 -37.158 26.818 1.00 85.69 673 THR A CA 1
ATOM 5296 C C . THR A 1 673 ? -8.544 -36.427 28.130 1.00 85.69 673 THR A C 1
ATOM 5298 O O . THR A 1 673 ? -8.073 -36.845 29.181 1.00 85.69 673 THR A O 1
ATOM 5301 N N . PHE A 1 674 ? -9.353 -35.362 28.083 1.00 88.69 674 PHE A N 1
ATOM 5302 C CA . PHE A 1 674 ? -9.770 -34.584 29.256 1.00 88.69 674 PHE A CA 1
ATOM 5303 C C . PHE A 1 674 ? -11.233 -34.849 29.642 1.00 88.69 674 PHE A C 1
ATOM 5305 O O . PHE A 1 674 ? -11.569 -34.899 30.819 1.00 88.69 674 PHE A O 1
ATOM 5312 N N . ALA A 1 675 ? -12.108 -35.055 28.654 1.00 87.31 675 ALA A N 1
ATOM 5313 C CA . ALA A 1 675 ? -13.535 -35.297 28.868 1.00 87.31 675 ALA A CA 1
ATOM 5314 C C . ALA A 1 675 ? -13.855 -36.728 29.351 1.00 87.31 675 ALA A C 1
ATOM 5316 O O . ALA A 1 675 ? -14.958 -36.993 29.841 1.00 87.31 675 ALA A O 1
ATOM 5317 N N . GLY A 1 676 ? -12.920 -37.670 29.187 1.00 82.75 676 GLY A N 1
ATOM 5318 C CA . GLY A 1 676 ? -13.137 -39.089 29.453 1.00 82.75 676 GLY A CA 1
ATOM 5319 C C . GLY A 1 676 ? -14.293 -39.634 28.611 1.00 82.75 676 GLY A C 1
ATOM 5320 O O . GLY A 1 676 ? -14.279 -39.543 27.386 1.00 82.75 676 GLY A O 1
ATOM 5321 N N . ASN A 1 677 ? -15.319 -40.160 29.284 1.00 82.25 677 ASN A N 1
ATOM 5322 C CA . ASN A 1 677 ? -16.546 -40.664 28.653 1.00 82.25 677 ASN A CA 1
ATOM 5323 C C . ASN A 1 677 ? -17.695 -39.629 28.623 1.00 82.25 677 ASN A C 1
ATOM 5325 O O . ASN A 1 677 ? -18.832 -40.001 28.336 1.00 82.25 677 ASN A O 1
ATOM 5329 N N . SER A 1 678 ? -17.444 -38.362 28.977 1.00 88.81 678 SER A N 1
ATOM 5330 C CA . SER A 1 678 ? -18.479 -37.320 29.070 1.00 88.81 678 SER A CA 1
ATOM 5331 C C . SER A 1 678 ? -18.470 -36.377 27.864 1.00 88.81 678 SER A C 1
ATOM 5333 O O . SER A 1 678 ? -17.421 -36.035 27.329 1.00 88.81 678 SER A O 1
ATOM 5335 N N . ASP A 1 679 ? -19.653 -35.952 27.421 1.00 87.38 679 ASP A N 1
ATOM 5336 C CA . ASP A 1 679 ? -19.830 -35.228 26.155 1.00 87.38 679 ASP A CA 1
ATOM 5337 C C . ASP A 1 679 ? -19.843 -33.698 26.371 1.00 87.38 679 ASP A C 1
ATOM 5339 O O . ASP A 1 679 ? -20.817 -32.999 26.086 1.00 87.38 679 ASP A O 1
ATOM 5343 N N . ILE A 1 680 ? -18.763 -33.181 26.970 1.00 90.62 680 ILE A N 1
ATOM 5344 C CA . ILE A 1 680 ? -18.654 -31.783 27.422 1.00 90.62 680 ILE A CA 1
ATOM 5345 C C . ILE A 1 680 ? -18.551 -30.828 26.225 1.00 90.62 680 ILE A C 1
ATOM 5347 O O . ILE A 1 680 ? -17.649 -30.943 25.392 1.00 90.62 680 ILE A O 1
ATOM 5351 N N . THR A 1 681 ? -19.452 -29.842 26.178 1.00 91.44 681 THR A N 1
ATOM 5352 C CA . THR A 1 681 ? -19.436 -28.744 25.198 1.00 91.44 681 THR A CA 1
ATOM 5353 C C . THR A 1 681 ? -18.926 -27.461 25.852 1.00 91.44 681 THR A C 1
ATOM 5355 O O . THR A 1 681 ? -19.436 -27.037 26.887 1.00 91.44 681 THR A O 1
ATOM 5358 N N . CYS A 1 682 ? -17.927 -26.839 25.234 1.00 91.44 682 CYS A N 1
ATOM 5359 C CA . CYS A 1 682 ? -17.253 -25.627 25.684 1.00 91.44 682 CYS A CA 1
ATOM 5360 C C . CYS A 1 682 ? -17.493 -24.476 24.695 1.00 91.44 682 CYS A C 1
ATOM 5362 O O . CYS A 1 682 ? -17.634 -24.699 23.490 1.00 91.44 682 CYS A O 1
ATOM 5364 N N . ALA A 1 683 ? -17.483 -23.236 25.189 1.00 91.19 683 ALA A N 1
ATOM 5365 C CA . ALA A 1 683 ? -17.470 -22.043 24.343 1.00 91.19 683 ALA A CA 1
ATOM 5366 C C . ALA A 1 683 ? -16.027 -21.599 24.028 1.00 91.19 683 ALA A C 1
ATOM 5368 O O . ALA A 1 683 ? -15.113 -21.782 24.833 1.00 91.19 683 ALA A O 1
ATOM 5369 N N . GLY A 1 684 ? -15.802 -20.997 22.859 1.00 90.44 684 GLY A N 1
ATOM 5370 C CA . GLY A 1 684 ? -14.513 -20.396 22.497 1.00 90.44 684 GLY A CA 1
ATOM 5371 C C . GLY A 1 684 ? -14.259 -19.098 23.268 1.00 90.44 684 GLY A C 1
ATOM 5372 O O . GLY A 1 684 ? -15.127 -18.228 23.255 1.00 90.44 684 GLY A O 1
ATOM 5373 N N . VAL A 1 685 ? -13.069 -18.953 23.873 1.00 92.06 685 VAL A N 1
ATOM 5374 C CA . VAL A 1 685 ? -12.687 -17.905 24.853 1.00 92.06 685 VAL A CA 1
ATOM 5375 C C . VAL A 1 685 ? -13.304 -16.530 24.559 1.00 92.06 685 VAL A C 1
ATOM 5377 O O . VAL A 1 685 ? -14.117 -16.041 25.337 1.00 92.06 685 VAL A O 1
ATOM 5380 N N . GLY A 1 686 ? -12.990 -15.924 23.408 1.00 92.06 686 GLY A N 1
ATOM 5381 C CA . GLY A 1 686 ? -13.482 -14.582 23.075 1.00 92.06 686 GLY A CA 1
ATOM 5382 C C . GLY A 1 686 ? -14.989 -14.494 22.817 1.00 92.06 686 GLY A C 1
ATOM 5383 O O . GLY A 1 686 ? -15.638 -13.563 23.289 1.00 92.06 686 GLY A O 1
ATOM 5384 N N . SER A 1 687 ? -15.556 -15.455 22.086 1.00 92.81 687 SER A N 1
ATOM 5385 C CA . SER A 1 687 ? -16.985 -15.445 21.746 1.00 92.81 687 SER A CA 1
ATOM 5386 C C . SER A 1 687 ? -17.879 -15.822 22.926 1.00 92.81 687 SER A C 1
ATOM 5388 O O . SER A 1 687 ? -18.972 -15.286 23.037 1.00 92.81 687 SER A O 1
ATOM 5390 N N . GLY A 1 688 ? -17.407 -16.713 23.804 1.00 92.75 688 GLY A N 1
ATOM 5391 C CA . GLY A 1 688 ? -18.104 -17.145 25.014 1.00 92.75 688 GLY A CA 1
ATOM 5392 C C . GLY A 1 688 ? -18.042 -16.103 26.126 1.00 92.75 688 GLY A C 1
ATOM 5393 O O . GLY A 1 688 ? -19.002 -15.954 26.864 1.00 92.75 688 GLY A O 1
ATOM 5394 N N . PHE A 1 689 ? -16.963 -15.322 26.206 1.00 93.38 689 PHE A N 1
ATOM 5395 C CA . PHE A 1 689 ? -16.894 -14.168 27.102 1.00 93.38 689 PHE A CA 1
ATOM 5396 C C . PHE A 1 689 ? -17.936 -13.088 26.732 1.00 93.38 689 PHE A C 1
ATOM 5398 O O . PHE A 1 689 ? -18.678 -12.599 27.588 1.00 93.38 689 PHE A O 1
ATOM 5405 N N . LEU A 1 690 ? -18.040 -12.748 25.439 1.00 93.88 690 LEU A N 1
ATOM 5406 C CA . LEU A 1 690 ? -18.991 -11.738 24.957 1.00 93.88 690 LEU A CA 1
ATOM 5407 C C . LEU A 1 690 ? -20.438 -12.254 24.882 1.00 93.88 690 LEU A C 1
ATOM 5409 O O . LEU A 1 690 ? -21.351 -11.536 25.277 1.00 93.88 690 LEU A O 1
ATOM 5413 N N . ASN A 1 691 ? -20.656 -13.488 24.424 1.00 94.50 691 ASN A N 1
ATOM 5414 C CA . ASN A 1 691 ? -21.953 -14.167 24.388 1.00 94.50 691 ASN A CA 1
ATOM 5415 C C . ASN A 1 691 ? -21.816 -15.569 25.029 1.00 94.50 691 ASN A C 1
ATOM 5417 O O . ASN A 1 691 ? -21.523 -16.531 24.316 1.00 94.50 691 ASN A O 1
ATOM 5421 N N . PRO A 1 692 ? -21.992 -15.701 26.357 1.00 92.75 692 PRO A N 1
ATOM 5422 C CA . PRO A 1 692 ? -21.899 -16.976 27.070 1.00 92.75 692 PRO A CA 1
ATOM 5423 C C . PRO A 1 692 ? -23.135 -17.858 26.828 1.00 92.75 692 PRO A C 1
ATOM 5425 O O . PRO A 1 692 ? -24.024 -17.536 26.032 1.00 92.75 692 PRO A O 1
ATOM 5428 N N . PHE A 1 693 ? -23.198 -19.009 27.501 1.00 91.44 693 PHE A N 1
ATOM 5429 C CA . PHE A 1 693 ? -24.427 -19.800 27.573 1.00 91.44 693 PHE A CA 1
ATOM 5430 C C . PHE A 1 693 ? -25.408 -19.157 28.564 1.00 91.44 693 PHE A C 1
ATOM 5432 O O . PHE A 1 693 ? -25.014 -18.807 29.675 1.00 91.44 693 PHE A O 1
ATOM 5439 N N . LEU A 1 694 ? -26.695 -19.095 28.204 1.00 87.75 694 LEU A N 1
ATOM 5440 C CA . LEU A 1 694 ? -27.782 -18.547 29.040 1.00 87.75 694 LEU A CA 1
ATOM 5441 C C . LEU A 1 694 ? -27.889 -19.197 30.437 1.00 87.75 694 LEU A C 1
ATOM 5443 O O . LEU A 1 694 ? -28.463 -18.617 31.351 1.00 87.75 694 LEU A O 1
ATOM 5447 N N . SER A 1 695 ? -27.358 -20.411 30.597 1.00 82.00 695 SER A N 1
ATOM 5448 C CA . SER A 1 695 ? -27.351 -21.191 31.839 1.00 82.00 695 SER A CA 1
ATOM 5449 C C . SER A 1 695 ? -26.041 -21.094 32.636 1.00 82.00 695 SER A C 1
ATOM 5451 O O . SER A 1 695 ? -25.824 -21.910 33.531 1.00 82.00 695 SER A O 1
ATOM 5453 N N . SER A 1 696 ? -25.130 -20.184 32.278 1.00 80.56 696 SER A N 1
ATOM 5454 C CA . SER A 1 696 ? -23.811 -20.049 32.914 1.00 80.56 696 SER A CA 1
ATOM 5455 C C . SER A 1 696 ? -23.714 -18.794 33.780 1.00 80.56 696 SER A C 1
ATOM 5457 O O . SER A 1 696 ? -24.286 -17.755 33.453 1.00 80.56 696 SER A O 1
ATOM 5459 N N . ASN A 1 697 ? -22.947 -18.877 34.870 1.00 73.00 697 ASN A N 1
ATOM 5460 C CA . ASN A 1 697 ? -22.749 -17.748 35.782 1.00 73.00 697 ASN A CA 1
ATOM 5461 C C . ASN A 1 697 ? -22.049 -16.554 35.102 1.00 73.00 697 ASN A C 1
ATOM 5463 O O . ASN A 1 697 ? -22.266 -15.426 35.527 1.00 73.00 697 ASN A O 1
ATOM 5467 N N . ASP A 1 698 ? -21.281 -16.777 34.025 1.00 73.94 698 ASP A N 1
ATOM 5468 C CA . ASP A 1 698 ? -20.614 -15.725 33.236 1.00 73.94 698 ASP A CA 1
ATOM 5469 C C . ASP A 1 698 ? -21.597 -14.795 32.475 1.00 73.94 698 ASP A C 1
ATOM 5471 O O . ASP A 1 698 ? -21.185 -13.790 31.884 1.00 73.94 698 ASP A O 1
ATOM 5475 N N . GLU A 1 699 ? -22.910 -15.075 32.500 1.00 75.25 699 GLU A N 1
ATOM 5476 C CA . GLU A 1 699 ? -23.917 -14.065 32.147 1.00 75.25 699 GLU A CA 1
ATOM 5477 C C . GLU A 1 699 ? -23.854 -12.856 33.099 1.00 75.25 699 GLU A C 1
ATOM 5479 O O . GLU A 1 699 ? -23.944 -11.713 32.647 1.00 75.25 699 GLU A O 1
ATOM 5484 N N . LEU A 1 700 ? -23.624 -13.092 34.394 1.00 65.62 700 LEU A N 1
ATOM 5485 C CA . LEU A 1 700 ? -23.495 -12.067 35.429 1.00 65.62 700 LEU A CA 1
ATOM 5486 C C . LEU A 1 700 ? -22.030 -11.612 35.557 1.00 65.62 700 LEU A C 1
ATOM 5488 O O . LEU A 1 700 ? -21.325 -11.998 36.487 1.00 65.62 700 LEU A O 1
ATOM 5492 N N . ILE A 1 701 ? -21.569 -10.783 34.616 1.00 64.94 701 ILE A N 1
ATOM 5493 C CA . ILE A 1 701 ? -20.277 -10.088 34.744 1.00 64.94 701 ILE A CA 1
ATOM 5494 C C . ILE A 1 701 ? -20.356 -9.071 35.899 1.00 64.94 701 ILE A C 1
ATOM 5496 O O . ILE A 1 701 ? -21.335 -8.333 36.015 1.00 64.94 701 ILE A O 1
ATOM 5500 N N . GLU A 1 702 ? -19.316 -9.014 36.737 1.00 62.06 702 GLU A N 1
ATOM 5501 C CA . GLU A 1 702 ? -19.165 -7.984 37.774 1.00 62.06 702 GLU A CA 1
ATOM 5502 C C . GLU A 1 702 ? -19.068 -6.592 37.119 1.00 62.06 702 GLU A C 1
ATOM 5504 O O . GLU A 1 702 ? -18.272 -6.387 36.203 1.00 62.06 702 GLU A O 1
ATOM 5509 N N . SER A 1 703 ? -19.844 -5.610 37.597 1.00 56.88 703 SER A N 1
ATOM 5510 C CA . SER A 1 703 ? -20.005 -4.271 36.979 1.00 56.88 703 SER A CA 1
ATOM 5511 C C . SER A 1 703 ? -18.719 -3.445 36.810 1.00 56.88 703 SER A C 1
ATOM 5513 O O . SER A 1 703 ? -18.719 -2.412 36.125 1.00 56.88 703 SER A O 1
ATOM 5515 N N . ASP A 1 704 ? -17.642 -3.909 37.441 1.00 61.38 704 ASP A N 1
ATOM 5516 C CA . ASP A 1 704 ? -16.406 -3.190 37.716 1.00 61.38 704 ASP A CA 1
ATOM 5517 C C . ASP A 1 704 ? -15.203 -3.786 36.941 1.00 61.38 704 ASP A C 1
ATOM 5519 O O . ASP A 1 704 ? -14.099 -3.239 36.988 1.00 61.38 704 ASP A O 1
ATOM 5523 N N . GLU A 1 705 ? -15.383 -4.892 36.200 1.00 78.50 705 GLU A N 1
ATOM 5524 C CA . GLU A 1 705 ? -14.306 -5.508 35.409 1.00 78.50 705 GLU A CA 1
ATOM 5525 C C . GLU A 1 705 ? -14.080 -4.814 34.049 1.00 78.50 705 GLU A C 1
ATOM 5527 O O . GLU A 1 705 ? -14.785 -5.050 33.067 1.00 78.50 705 GLU A O 1
ATOM 5532 N N . ASP A 1 706 ? -13.018 -4.001 33.968 1.00 87.62 706 ASP A N 1
ATOM 5533 C CA . ASP A 1 706 ? -12.525 -3.412 32.712 1.00 87.62 706 ASP A CA 1
ATOM 5534 C C . ASP A 1 706 ? -12.122 -4.478 31.667 1.00 87.62 706 ASP A C 1
ATOM 5536 O O . ASP A 1 706 ? -11.159 -5.245 31.869 1.00 87.62 706 ASP A O 1
ATOM 5540 N N . ILE A 1 707 ? -12.727 -4.405 30.478 1.00 92.50 707 ILE A N 1
ATOM 5541 C CA . ILE A 1 707 ? -12.162 -4.980 29.247 1.00 92.50 707 ILE A CA 1
ATOM 5542 C C . ILE A 1 707 ? -11.263 -3.956 28.547 1.00 92.50 707 ILE A C 1
ATOM 5544 O O . ILE A 1 707 ? -11.477 -2.746 28.651 1.00 92.50 707 ILE A O 1
ATOM 5548 N N . LEU A 1 708 ? -10.250 -4.440 27.820 1.00 96.12 708 LEU A N 1
ATOM 5549 C CA . LEU A 1 708 ? -9.449 -3.593 26.931 1.00 96.12 708 LEU A CA 1
ATOM 5550 C C . LEU A 1 708 ? -9.972 -3.731 25.501 1.00 96.12 708 LEU A C 1
ATOM 5552 O O . LEU A 1 708 ? -10.129 -4.851 25.009 1.00 96.12 708 LEU A O 1
ATOM 5556 N N . VAL A 1 709 ? -10.199 -2.603 24.830 1.00 96.88 709 VAL A N 1
ATOM 5557 C CA . VAL A 1 709 ? -10.714 -2.544 23.456 1.00 96.88 709 VAL A CA 1
ATOM 5558 C C . VAL A 1 709 ? -9.900 -1.592 22.577 1.00 96.88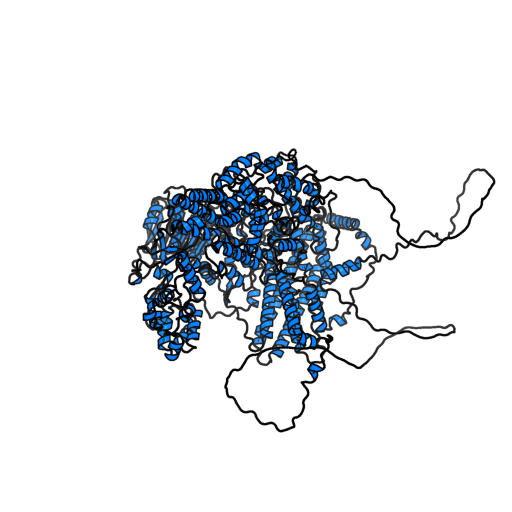 709 VAL A C 1
ATOM 5560 O O . VAL A 1 709 ? -9.159 -0.744 23.074 1.00 96.88 709 VAL A O 1
ATOM 5563 N N . GLY A 1 710 ? -10.012 -1.736 21.258 1.00 94.94 710 GLY A N 1
ATOM 5564 C CA . GLY A 1 710 ? -9.360 -0.864 20.279 1.00 94.94 710 GLY A CA 1
ATOM 5565 C C . GLY A 1 710 ? -10.063 -0.879 18.926 1.00 94.94 710 GLY A C 1
ATOM 5566 O O . GLY A 1 710 ? -10.593 -1.910 18.517 1.00 94.94 710 GLY A O 1
ATOM 5567 N N . VAL A 1 711 ? -10.083 0.256 18.226 1.00 94.06 711 VAL A N 1
ATOM 5568 C CA . VAL A 1 711 ? -10.699 0.364 16.892 1.00 94.06 711 VAL A CA 1
ATOM 5569 C C . VAL A 1 711 ? -9.688 -0.019 15.813 1.00 94.06 711 VAL A C 1
ATOM 5571 O O . VAL A 1 711 ? -8.542 0.421 15.820 1.00 94.06 711 VAL A O 1
ATOM 5574 N N . SER A 1 712 ? -10.128 -0.840 14.864 1.00 89.19 712 SER A N 1
ATOM 5575 C CA . SER A 1 712 ? -9.315 -1.411 13.796 1.00 89.19 712 SER A CA 1
ATOM 5576 C C . SER A 1 712 ? -10.009 -1.175 12.453 1.00 89.19 712 SER A C 1
ATOM 5578 O O . SER A 1 712 ? -10.973 -1.866 12.125 1.00 89.19 712 SER A O 1
ATOM 5580 N N . ARG A 1 713 ? -9.539 -0.185 11.680 1.00 88.19 713 ARG A N 1
ATOM 5581 C CA . ARG A 1 713 ? -10.117 0.201 10.378 1.00 88.19 713 ARG A CA 1
ATOM 5582 C C . ARG A 1 713 ? -9.520 -0.621 9.226 1.00 88.19 713 ARG A C 1
ATOM 5584 O O . ARG A 1 713 ? -8.335 -0.450 8.924 1.00 88.19 713 ARG A O 1
ATOM 5591 N N . PRO A 1 714 ? -10.276 -1.501 8.544 1.00 85.75 714 PRO A N 1
ATOM 5592 C CA . PRO A 1 714 ? -9.764 -2.264 7.411 1.00 85.75 714 PRO A CA 1
ATOM 5593 C C . PRO A 1 714 ? -9.881 -1.421 6.135 1.00 85.75 714 PRO A C 1
ATOM 5595 O O . PRO A 1 714 ? -10.962 -1.266 5.579 1.00 85.75 714 PRO A O 1
ATOM 5598 N N . LEU A 1 715 ? -8.763 -0.907 5.615 1.00 78.38 715 LEU A N 1
ATOM 5599 C CA . LEU A 1 715 ? -8.736 -0.019 4.434 1.00 78.38 715 LEU A CA 1
ATOM 5600 C C . LEU A 1 715 ? -9.368 -0.619 3.151 1.00 78.38 715 LEU A C 1
ATOM 5602 O O . LEU A 1 715 ? -9.702 0.111 2.221 1.00 78.38 715 LEU A O 1
ATOM 5606 N N . ASN A 1 716 ? -9.540 -1.944 3.096 1.00 78.56 716 ASN A N 1
ATOM 5607 C CA . ASN A 1 716 ? -10.203 -2.668 2.004 1.00 78.56 716 ASN A CA 1
ATOM 5608 C C . ASN A 1 716 ? -11.608 -3.191 2.383 1.00 78.56 716 ASN A C 1
ATOM 5610 O O . ASN A 1 716 ? -12.082 -4.134 1.753 1.00 78.56 716 ASN A O 1
ATOM 5614 N N . PHE A 1 717 ? -12.247 -2.632 3.417 1.00 90.50 717 PHE A N 1
ATOM 5615 C CA . PHE A 1 717 ? -13.625 -2.946 3.811 1.00 90.50 717 PHE A CA 1
ATOM 5616 C C . PHE A 1 717 ? -14.323 -1.703 4.395 1.00 90.50 717 PHE A C 1
ATOM 5618 O O . PHE A 1 717 ? -14.507 -1.560 5.601 1.00 90.50 717 PHE A O 1
ATOM 5625 N N . GLN A 1 718 ? -14.648 -0.750 3.520 1.00 89.62 718 GLN A N 1
ATOM 5626 C CA . GLN A 1 718 ? -15.258 0.544 3.858 1.00 89.62 718 GLN A CA 1
ATOM 5627 C C . GLN A 1 718 ? -16.292 0.922 2.786 1.00 89.62 718 GLN A C 1
ATOM 5629 O O . GLN A 1 718 ? -16.206 0.449 1.648 1.00 89.62 718 GLN A O 1
ATOM 5634 N N . LEU A 1 719 ? -17.246 1.793 3.124 1.00 90.88 719 LEU A N 1
ATOM 5635 C CA . LEU A 1 719 ? -18.215 2.341 2.164 1.00 90.88 719 LEU A CA 1
ATOM 5636 C C . LEU A 1 719 ? -17.539 3.139 1.027 1.00 90.88 719 LEU A C 1
ATOM 5638 O O . LEU A 1 719 ? -16.474 3.729 1.236 1.00 90.88 719 LEU A O 1
ATOM 5642 N N . PRO A 1 720 ? -18.152 3.218 -0.172 1.00 86.81 720 PRO A N 1
ATOM 5643 C CA . PRO A 1 720 ? -17.682 4.116 -1.219 1.00 86.81 720 PRO A CA 1
ATOM 5644 C C . PRO A 1 720 ? -17.890 5.580 -0.808 1.00 86.81 720 PRO A C 1
ATOM 5646 O O . PRO A 1 720 ? -18.891 5.935 -0.188 1.00 86.81 720 PRO A O 1
ATOM 5649 N N . ILE A 1 721 ? -16.960 6.450 -1.211 1.00 77.88 721 ILE A N 1
ATOM 5650 C CA . ILE A 1 721 ? -17.070 7.903 -0.990 1.00 77.88 721 ILE A CA 1
ATOM 5651 C C . ILE A 1 721 ? -18.246 8.487 -1.796 1.00 77.88 721 ILE A C 1
ATOM 5653 O O . ILE A 1 721 ? -18.954 9.381 -1.332 1.00 77.88 721 ILE A O 1
ATOM 5657 N N . ASP A 1 722 ? -18.473 7.956 -2.999 1.00 77.75 722 ASP A N 1
ATOM 5658 C CA . ASP A 1 722 ? -19.657 8.240 -3.805 1.00 77.75 722 ASP A CA 1
ATOM 5659 C C . ASP A 1 722 ? -20.887 7.543 -3.201 1.00 77.75 722 ASP A C 1
ATOM 5661 O O . ASP A 1 722 ? -21.086 6.340 -3.381 1.00 77.75 722 ASP A O 1
ATOM 5665 N N . ARG A 1 723 ? -21.735 8.311 -2.505 1.00 81.50 723 ARG A N 1
ATOM 5666 C CA . ARG A 1 723 ? -22.997 7.813 -1.929 1.00 81.50 723 ARG A CA 1
ATOM 5667 C C . ARG A 1 723 ? -23.979 7.300 -2.989 1.00 81.50 723 ARG A C 1
ATOM 5669 O O . ARG A 1 723 ? -24.807 6.457 -2.661 1.00 81.50 723 ARG A O 1
ATOM 5676 N N . ALA A 1 724 ? -23.872 7.749 -4.244 1.00 84.88 724 ALA A N 1
ATOM 5677 C CA . ALA A 1 724 ? -24.700 7.269 -5.350 1.00 84.88 724 ALA A CA 1
ATOM 5678 C C . ALA A 1 724 ? -24.191 5.943 -5.956 1.00 84.88 724 ALA A C 1
ATOM 5680 O O . ALA A 1 724 ? -24.868 5.349 -6.800 1.00 84.88 724 ALA A O 1
ATOM 5681 N N . ALA A 1 725 ? -23.026 5.439 -5.531 1.00 89.31 725 ALA A N 1
ATOM 5682 C CA . ALA A 1 725 ? -22.535 4.141 -5.973 1.00 89.31 725 ALA A CA 1
ATOM 5683 C C . ALA A 1 725 ? -23.437 3.004 -5.440 1.00 89.31 725 ALA A C 1
ATOM 5685 O O . ALA A 1 725 ? -23.762 2.990 -4.244 1.00 89.31 725 ALA A O 1
ATOM 5686 N N . PRO A 1 726 ? -23.845 2.045 -6.295 1.00 94.62 726 PRO A N 1
ATOM 5687 C CA . PRO A 1 726 ? -24.659 0.916 -5.867 1.00 94.62 726 PRO A CA 1
ATOM 5688 C C . PRO A 1 726 ? -23.806 -0.117 -5.123 1.00 94.62 726 PRO A C 1
ATOM 5690 O O . PRO A 1 726 ? -22.678 -0.419 -5.531 1.00 94.62 726 PRO A O 1
ATOM 5693 N N . CYS A 1 727 ? -24.364 -0.677 -4.055 1.00 96.25 727 CYS A N 1
ATOM 5694 C CA . CYS A 1 727 ? -23.706 -1.615 -3.157 1.00 96.25 727 CYS A CA 1
ATOM 5695 C C . CYS A 1 727 ? -24.487 -2.933 -3.052 1.00 96.25 727 CYS A C 1
ATOM 5697 O O . CYS A 1 727 ? -25.716 -2.948 -2.995 1.00 96.25 727 CYS A O 1
ATOM 5699 N N . ALA A 1 728 ? -23.752 -4.045 -3.025 1.00 97.62 728 ALA A N 1
ATOM 5700 C CA . ALA A 1 728 ? -24.279 -5.387 -2.824 1.00 97.62 728 ALA A CA 1
ATOM 5701 C C . ALA A 1 728 ? -23.547 -6.081 -1.671 1.00 97.62 728 ALA A C 1
ATOM 5703 O O . ALA A 1 728 ? -22.316 -6.174 -1.659 1.00 97.62 728 ALA A O 1
ATOM 5704 N N . TYR A 1 729 ? -24.317 -6.583 -0.715 1.00 97.75 729 TYR A N 1
ATOM 5705 C CA . TYR A 1 729 ? -23.846 -7.169 0.532 1.00 97.75 729 TYR A CA 1
ATOM 5706 C C . TYR A 1 729 ? -24.155 -8.666 0.535 1.00 97.75 729 TYR A C 1
ATOM 5708 O O . TYR A 1 729 ? -25.297 -9.057 0.320 1.00 97.75 729 TYR A O 1
ATOM 5716 N N . PHE A 1 730 ? -23.156 -9.513 0.773 1.00 97.69 730 PHE A N 1
ATOM 5717 C CA . PHE A 1 730 ? -23.296 -10.969 0.778 1.00 97.69 730 PHE A CA 1
ATOM 5718 C C . PHE A 1 730 ? -22.924 -11.502 2.162 1.00 97.69 730 PHE A C 1
ATOM 5720 O O . PHE A 1 730 ? -21.752 -11.513 2.544 1.00 97.69 730 PHE A O 1
ATOM 5727 N N . ALA A 1 731 ? -23.936 -11.925 2.915 1.00 96.25 731 ALA A N 1
ATOM 5728 C CA . ALA A 1 731 ? -23.827 -12.264 4.328 1.00 96.25 731 ALA A CA 1
ATOM 5729 C C . ALA A 1 731 ? -24.117 -13.747 4.594 1.00 96.25 731 ALA A C 1
ATOM 5731 O O . ALA A 1 731 ? -24.984 -14.354 3.962 1.00 96.25 731 ALA A O 1
ATOM 5732 N N . GLY A 1 732 ? -23.433 -14.314 5.590 1.00 93.50 732 GLY A N 1
ATOM 5733 C CA . GLY A 1 732 ? -23.775 -15.613 6.170 1.00 93.50 732 GLY A CA 1
ATOM 5734 C C . GLY A 1 732 ? -23.933 -15.532 7.686 1.00 93.50 732 GLY A C 1
ATOM 5735 O O . GLY A 1 732 ? -22.937 -15.356 8.389 1.00 93.50 732 GLY A O 1
ATOM 5736 N N . GLY A 1 733 ? -25.161 -15.678 8.195 1.00 89.88 733 GLY A N 1
ATOM 5737 C CA . GLY A 1 733 ? -25.466 -15.559 9.629 1.00 89.88 733 GLY A CA 1
ATOM 5738 C C . GLY A 1 733 ? -24.966 -14.238 10.232 1.00 89.88 733 GLY A C 1
ATOM 5739 O O . GLY A 1 733 ? -25.269 -13.164 9.717 1.00 89.88 733 GLY A O 1
ATOM 5740 N N . SER A 1 734 ? -24.139 -14.308 11.283 1.00 92.56 734 SER A N 1
ATOM 5741 C CA . SER A 1 734 ? -23.545 -13.126 11.934 1.00 92.56 734 SER A CA 1
ATOM 5742 C C . SER A 1 734 ? -22.636 -12.286 11.023 1.00 92.56 734 SER A C 1
ATOM 5744 O O . SER A 1 734 ? -22.309 -11.160 11.382 1.00 92.56 734 SER A O 1
ATOM 5746 N N . GLY A 1 735 ? -22.280 -12.772 9.826 1.00 92.94 735 GLY A N 1
ATOM 5747 C CA . GLY A 1 735 ? -21.641 -11.969 8.774 1.00 92.94 735 GLY A CA 1
ATOM 5748 C C . GLY A 1 735 ? -22.496 -10.800 8.258 1.00 92.94 735 GLY A C 1
ATOM 5749 O O . GLY A 1 735 ? -22.049 -10.040 7.410 1.00 92.94 735 GLY A O 1
ATOM 5750 N N . ILE A 1 736 ? -23.720 -10.625 8.762 1.00 95.88 736 ILE A N 1
ATOM 5751 C CA . ILE A 1 736 ? -24.524 -9.419 8.543 1.00 95.88 736 ILE A CA 1
ATOM 5752 C C . ILE A 1 736 ? -23.973 -8.173 9.272 1.00 95.88 736 ILE A C 1
ATOM 5754 O O . ILE A 1 736 ? -24.275 -7.056 8.864 1.00 95.88 736 ILE A O 1
ATOM 5758 N N . ALA A 1 737 ? -23.145 -8.346 10.313 1.00 95.69 737 ALA A N 1
ATOM 5759 C CA . ALA A 1 737 ? -22.741 -7.280 11.240 1.00 95.69 737 ALA A CA 1
ATOM 5760 C C . ALA A 1 737 ? -22.248 -5.970 10.582 1.00 95.69 737 ALA A C 1
ATOM 5762 O O . ALA A 1 737 ? -22.869 -4.934 10.813 1.00 95.69 737 ALA A O 1
ATOM 5763 N N . PRO A 1 738 ? -21.202 -5.954 9.725 1.00 96.12 738 PRO A N 1
ATOM 5764 C CA . PRO A 1 738 ? -20.728 -4.693 9.149 1.00 96.12 738 PRO A CA 1
ATOM 5765 C C . PRO A 1 738 ? -21.722 -4.082 8.153 1.00 96.12 738 PRO A C 1
ATOM 5767 O O . PRO A 1 738 ? -21.652 -2.892 7.859 1.00 96.12 738 PRO A O 1
ATOM 5770 N N . PHE A 1 739 ? -22.655 -4.877 7.622 1.00 97.31 739 PHE A N 1
ATOM 5771 C CA . PHE A 1 739 ? -23.670 -4.373 6.705 1.00 97.31 739 PHE A CA 1
ATOM 5772 C C . PHE A 1 739 ? -24.739 -3.571 7.439 1.00 97.31 739 PHE A C 1
ATOM 5774 O O . PHE A 1 739 ? -25.243 -2.609 6.866 1.00 97.31 739 PHE A O 1
ATOM 5781 N N . ARG A 1 740 ? -24.994 -3.868 8.720 1.00 97.06 740 ARG A N 1
ATOM 5782 C CA . ARG A 1 740 ? -25.890 -3.061 9.551 1.00 97.06 740 ARG A CA 1
ATOM 5783 C C . ARG A 1 740 ? -25.373 -1.637 9.734 1.00 97.06 740 ARG A C 1
ATOM 5785 O O . ARG A 1 740 ? -26.094 -0.688 9.438 1.00 97.06 740 ARG A O 1
ATOM 5792 N N . SER A 1 741 ? -24.093 -1.465 10.075 1.00 96.19 741 SER A N 1
ATOM 5793 C CA . SER A 1 741 ? -23.492 -0.124 10.113 1.00 96.19 741 SER A CA 1
ATOM 5794 C C . SER A 1 741 ? -23.427 0.538 8.723 1.00 96.19 741 SER A C 1
ATOM 5796 O O . SER A 1 741 ? -23.582 1.757 8.627 1.00 96.19 741 SER A O 1
ATOM 5798 N N . PHE A 1 742 ? -23.279 -0.230 7.631 1.00 95.69 742 PHE A N 1
ATOM 5799 C CA . PHE A 1 742 ? -23.356 0.297 6.259 1.00 95.69 742 PHE A CA 1
ATOM 5800 C C . PHE A 1 742 ? -24.746 0.839 5.883 1.00 95.69 742 PHE A C 1
ATOM 5802 O O . PHE A 1 742 ? -24.828 1.985 5.430 1.00 95.69 742 PHE A O 1
ATOM 5809 N N . TRP A 1 743 ? -25.825 0.058 6.042 1.00 94.19 743 TRP A N 1
ATOM 5810 C CA . TRP A 1 743 ? -27.166 0.510 5.649 1.00 94.19 743 TRP A CA 1
ATOM 5811 C C . TRP A 1 743 ? -27.658 1.628 6.566 1.00 94.19 743 TRP A C 1
ATOM 5813 O O . TRP A 1 743 ? -28.150 2.631 6.058 1.00 94.19 743 TRP A O 1
ATOM 5823 N N . GLN A 1 744 ? -27.402 1.553 7.878 1.00 94.12 744 GLN A N 1
ATOM 5824 C CA . GLN A 1 744 ? -27.717 2.648 8.801 1.00 94.12 744 GLN A CA 1
ATOM 5825 C C . GLN A 1 744 ? -27.037 3.958 8.379 1.00 94.12 744 GLN A C 1
ATOM 5827 O O . GLN A 1 744 ? -27.680 5.001 8.370 1.00 94.12 744 GLN A O 1
ATOM 5832 N N . ALA A 1 745 ? -25.767 3.931 7.959 1.00 92.12 745 ALA A N 1
ATOM 5833 C CA . ALA A 1 745 ? -25.060 5.139 7.528 1.00 92.12 745 ALA A CA 1
ATOM 5834 C C . ALA A 1 745 ? -25.478 5.668 6.146 1.00 92.12 745 ALA A C 1
ATOM 5836 O O . ALA A 1 745 ? -25.457 6.881 5.922 1.00 92.12 745 ALA A O 1
ATOM 5837 N N . ARG A 1 746 ? -25.845 4.785 5.207 1.00 90.56 746 ARG A N 1
ATOM 5838 C CA . ARG A 1 746 ? -26.317 5.182 3.867 1.00 90.56 746 ARG A CA 1
ATOM 5839 C C . ARG A 1 746 ? -27.761 5.679 3.879 1.00 90.56 746 ARG A C 1
ATOM 5841 O O . ARG A 1 746 ? -28.073 6.619 3.152 1.00 90.56 746 ARG A O 1
ATOM 5848 N N . LEU A 1 747 ? -28.609 5.079 4.713 1.00 89.62 747 LEU A N 1
ATOM 5849 C CA . LEU A 1 747 ? -30.053 5.311 4.759 1.00 89.62 747 LEU A CA 1
ATOM 5850 C C . LEU A 1 747 ? -30.492 6.235 5.912 1.00 89.62 747 LEU A C 1
ATOM 5852 O O . LEU A 1 747 ? -31.667 6.580 5.977 1.00 89.62 747 LEU A O 1
ATOM 5856 N N . ALA A 1 748 ? -29.564 6.715 6.755 1.00 83.19 748 ALA A N 1
ATOM 5857 C CA . ALA A 1 748 ? -29.797 7.618 7.897 1.00 83.19 748 ALA A CA 1
ATOM 5858 C C . ALA A 1 748 ? -30.677 8.856 7.621 1.00 83.19 748 ALA A C 1
ATOM 5860 O O . ALA A 1 748 ? -31.256 9.419 8.547 1.00 83.19 748 ALA A O 1
ATOM 5861 N N . SER A 1 749 ? -30.743 9.332 6.375 1.00 73.50 749 SER A N 1
ATOM 5862 C CA . SER A 1 749 ? -31.578 10.474 5.982 1.00 73.50 749 SER A CA 1
ATOM 5863 C C . SER A 1 749 ? -33.001 10.094 5.556 1.00 73.50 749 SER A C 1
ATOM 5865 O O . SER A 1 749 ? -33.788 10.994 5.274 1.00 73.50 749 SER A O 1
ATOM 5867 N N . HIS A 1 750 ? -33.317 8.798 5.440 1.00 69.75 750 HIS A N 1
ATOM 5868 C CA . HIS A 1 750 ? -34.528 8.247 4.812 1.00 69.75 750 HIS A CA 1
ATOM 5869 C C . HIS A 1 750 ? -34.840 8.849 3.424 1.00 69.75 750 HIS A C 1
ATOM 5871 O O . HIS A 1 750 ? -35.993 8.939 3.004 1.00 69.75 750 HIS A O 1
ATOM 5877 N N . THR A 1 751 ? -33.806 9.269 2.684 1.00 64.75 751 THR A N 1
ATOM 5878 C CA . THR A 1 751 ? -33.936 9.822 1.329 1.00 64.75 751 THR A CA 1
ATOM 5879 C C . THR A 1 751 ? -33.294 8.911 0.289 1.00 64.75 751 THR A C 1
ATOM 5881 O O . THR A 1 751 ? -32.192 8.405 0.486 1.00 64.75 751 THR A O 1
ATOM 5884 N N . ASN A 1 752 ? -33.926 8.810 -0.885 1.00 61.91 752 ASN A N 1
ATOM 5885 C CA . ASN A 1 752 ? -33.393 8.152 -2.091 1.00 61.91 752 ASN A CA 1
ATOM 5886 C C . ASN A 1 752 ? -32.219 8.930 -2.742 1.00 61.91 752 ASN A C 1
ATOM 5888 O O . ASN A 1 752 ? -32.141 9.065 -3.961 1.00 61.91 752 ASN A O 1
ATOM 5892 N N . ALA A 1 753 ? -31.325 9.493 -1.923 1.00 59.16 753 ALA A N 1
ATOM 5893 C CA . ALA A 1 753 ? -30.075 10.128 -2.338 1.00 59.16 753 ALA A CA 1
ATOM 5894 C C . ALA A 1 753 ? -28.884 9.145 -2.338 1.00 59.16 753 ALA A C 1
ATOM 5896 O O . ALA A 1 753 ? -27.818 9.475 -2.861 1.00 59.16 753 ALA A O 1
ATOM 5897 N N . ALA A 1 754 ? -29.056 7.955 -1.754 1.00 71.12 754 ALA A N 1
ATOM 5898 C CA . ALA A 1 754 ? -28.125 6.838 -1.876 1.00 71.12 754 ALA A CA 1
ATOM 5899 C C . ALA A 1 754 ? -28.300 6.102 -3.222 1.00 71.12 754 ALA A C 1
ATOM 5901 O O . ALA A 1 754 ? -29.361 6.148 -3.847 1.00 71.12 754 ALA A O 1
ATOM 5902 N N . GLY A 1 755 ? -27.253 5.406 -3.671 1.00 82.44 755 GLY A N 1
ATOM 5903 C CA . GLY A 1 755 ? -27.358 4.405 -4.737 1.00 82.44 755 GLY A CA 1
ATOM 5904 C C . GLY A 1 755 ? -28.114 3.157 -4.264 1.00 82.44 755 GLY A C 1
ATOM 5905 O O . GLY A 1 755 ? -28.384 3.019 -3.078 1.00 82.44 755 GLY A O 1
ATOM 5906 N N . ARG A 1 756 ? -28.419 2.210 -5.165 1.00 90.88 756 ARG A N 1
ATOM 5907 C CA . ARG A 1 756 ? -29.091 0.947 -4.780 1.00 90.88 756 ARG A CA 1
ATOM 5908 C C . ARG A 1 756 ? -28.304 0.196 -3.700 1.00 90.88 756 ARG A C 1
ATOM 5910 O O . ARG A 1 756 ? -27.107 -0.027 -3.880 1.00 90.88 756 ARG A O 1
ATOM 5917 N N . ASP A 1 757 ? -29.001 -0.256 -2.665 1.00 94.19 757 ASP A N 1
ATOM 5918 C CA . ASP A 1 757 ? -28.487 -1.104 -1.589 1.00 94.19 757 ASP A CA 1
ATOM 5919 C C . ASP A 1 757 ? -29.190 -2.466 -1.627 1.00 94.19 757 ASP A C 1
ATOM 5921 O O . ASP A 1 757 ? -30.413 -2.547 -1.502 1.00 94.19 757 ASP A O 1
ATOM 5925 N N . ILE A 1 758 ? -28.419 -3.539 -1.837 1.00 96.75 758 ILE A N 1
ATOM 5926 C CA . ILE A 1 758 ? -28.952 -4.895 -2.035 1.00 96.75 758 ILE A CA 1
ATOM 5927 C C . ILE A 1 758 ? -28.270 -5.880 -1.081 1.00 96.75 758 ILE A C 1
ATOM 5929 O O . ILE A 1 758 ? -27.053 -6.051 -1.134 1.00 96.75 758 ILE A O 1
ATOM 5933 N N . LEU A 1 759 ? -29.039 -6.577 -0.246 1.00 97.75 759 LEU A N 1
ATOM 5934 C CA . LEU A 1 759 ? -28.550 -7.621 0.657 1.00 97.75 759 LEU A CA 1
ATOM 5935 C C . LEU A 1 759 ? -28.910 -9.014 0.131 1.00 97.75 759 LEU A C 1
ATOM 5937 O O . LEU A 1 759 ? -30.062 -9.297 -0.175 1.00 97.75 759 LEU A O 1
ATOM 5941 N N . TYR A 1 760 ? -27.924 -9.903 0.098 1.00 97.75 760 TYR A N 1
ATOM 5942 C CA . TYR A 1 760 ? -28.056 -11.336 -0.141 1.00 97.75 760 TYR A CA 1
ATOM 5943 C C . TYR A 1 760 ? -27.643 -12.064 1.144 1.00 97.75 760 TYR A C 1
ATOM 5945 O O . TYR A 1 760 ? -26.456 -12.118 1.475 1.00 97.75 760 TYR A O 1
ATOM 5953 N N . LEU A 1 761 ? -28.607 -12.609 1.888 1.00 96.88 761 LEU A N 1
ATOM 5954 C CA . LEU A 1 761 ? -28.374 -13.213 3.205 1.00 96.88 761 LEU A CA 1
ATOM 5955 C C . LEU A 1 761 ? -28.639 -14.727 3.191 1.00 96.88 761 LEU A C 1
ATOM 5957 O O . LEU A 1 761 ? -29.760 -15.184 2.961 1.00 96.88 761 LEU A O 1
ATOM 5961 N N . GLY A 1 762 ? -27.593 -15.506 3.476 1.00 95.69 762 GLY A N 1
ATOM 5962 C CA . GLY A 1 762 ? -27.666 -16.948 3.713 1.00 95.69 762 GLY A CA 1
ATOM 5963 C C . GLY A 1 762 ? -27.778 -17.278 5.203 1.00 95.69 762 GLY A C 1
ATOM 5964 O O . GLY A 1 762 ? -26.895 -16.933 5.992 1.00 95.69 762 GLY A O 1
ATOM 5965 N N . VAL A 1 763 ? -28.839 -17.985 5.590 1.00 94.50 763 VAL A N 1
ATOM 5966 C CA . VAL A 1 763 ? -29.159 -18.344 6.985 1.00 94.50 763 VAL A CA 1
ATOM 5967 C C . VAL A 1 763 ? -29.641 -19.798 7.097 1.00 94.50 763 VAL A C 1
ATOM 5969 O O . VAL A 1 763 ? -29.795 -20.508 6.099 1.00 94.50 763 VAL A O 1
ATOM 5972 N N . GLN A 1 764 ? -29.797 -20.305 8.325 1.00 92.50 764 GLN A N 1
ATOM 5973 C CA . GLN A 1 764 ? -30.178 -21.707 8.554 1.00 92.50 764 GLN A CA 1
ATOM 5974 C C . GLN A 1 764 ? -31.692 -21.912 8.419 1.00 92.50 764 GLN A C 1
ATOM 5976 O O . GLN A 1 764 ? -32.119 -22.628 7.516 1.00 92.50 764 GLN A O 1
ATOM 5981 N N . SER A 1 765 ? -32.487 -21.257 9.265 1.00 94.50 765 SER A N 1
ATOM 5982 C CA . SER A 1 765 ? -33.954 -21.336 9.283 1.00 94.50 765 SER A CA 1
ATOM 5983 C C . SER A 1 765 ? -34.586 -19.966 9.535 1.00 94.50 765 SER A C 1
ATOM 5985 O O . SER A 1 765 ? -33.865 -18.996 9.790 1.00 94.50 765 SER A O 1
ATOM 5987 N N . ARG A 1 766 ? -35.921 -19.891 9.457 1.00 93.38 766 ARG A N 1
ATOM 5988 C CA . ARG A 1 766 ? -36.716 -18.669 9.650 1.00 93.38 766 ARG A CA 1
ATOM 5989 C C . ARG A 1 766 ? -36.411 -17.967 10.975 1.00 93.38 766 ARG A C 1
ATOM 5991 O O . ARG A 1 766 ? -36.351 -16.743 11.004 1.00 93.38 766 ARG A O 1
ATOM 5998 N N . GLU A 1 767 ? -36.163 -18.740 12.034 1.00 93.69 767 GLU A N 1
ATOM 5999 C CA . GLU A 1 767 ? -35.859 -18.262 13.390 1.00 93.69 767 GLU A CA 1
ATOM 6000 C C . GLU A 1 767 ? -34.497 -17.569 13.495 1.00 93.69 767 GLU A C 1
ATOM 6002 O O . GLU A 1 767 ? -34.264 -16.867 14.469 1.00 93.69 767 GLU A O 1
ATOM 6007 N N . LYS A 1 768 ? -33.596 -17.763 12.521 1.00 94.19 768 LYS A N 1
ATOM 6008 C CA . LYS A 1 768 ? -32.240 -17.182 12.505 1.00 94.19 768 LYS A CA 1
ATOM 6009 C C . LYS A 1 768 ? -32.084 -16.060 11.479 1.00 94.19 768 LYS A C 1
ATOM 6011 O O . LYS A 1 768 ? -30.999 -15.862 10.929 1.00 94.19 768 LYS A O 1
ATOM 6016 N N . PHE A 1 769 ? -33.176 -15.361 11.170 1.00 95.56 769 PHE A N 1
ATOM 6017 C CA . PHE A 1 769 ? -33.134 -14.130 10.390 1.00 95.56 769 PHE A CA 1
ATOM 6018 C C . PHE A 1 769 ? -32.801 -12.956 11.322 1.00 95.56 769 PHE A C 1
ATOM 6020 O O . PHE A 1 769 ? -33.676 -12.388 11.968 1.00 95.56 769 PHE A O 1
ATOM 6027 N N . CYS A 1 770 ? -31.511 -12.628 11.419 1.00 95.88 770 CYS A N 1
ATOM 6028 C CA . CYS A 1 770 ? -31.042 -11.529 12.258 1.00 95.88 770 CYS A CA 1
ATOM 6029 C C . CYS A 1 770 ? -31.549 -10.171 11.750 1.00 95.88 770 CYS A C 1
ATOM 6031 O O . CYS A 1 770 ? -31.407 -9.881 10.561 1.00 95.88 770 CYS A O 1
ATOM 6033 N N . TYR A 1 771 ? -32.022 -9.323 12.667 1.00 96.56 771 TYR A N 1
ATOM 6034 C CA . TYR A 1 771 ? -32.482 -7.952 12.409 1.00 96.56 771 TYR A CA 1
ATOM 6035 C C . TYR A 1 771 ? -33.661 -7.852 11.416 1.00 96.56 771 TYR A C 1
ATOM 6037 O O . TYR A 1 771 ? -33.715 -6.907 10.632 1.00 96.56 771 TYR A O 1
ATOM 6045 N N . GLU A 1 772 ? -34.606 -8.806 11.438 1.00 95.56 772 GLU A N 1
ATOM 6046 C CA . GLU A 1 772 ? -35.771 -8.789 10.531 1.00 95.56 772 GLU A CA 1
ATOM 6047 C C . GLU A 1 772 ? -36.558 -7.473 10.595 1.00 95.56 772 GLU A C 1
ATOM 6049 O O . GLU A 1 772 ? -36.812 -6.893 9.544 1.00 95.56 772 GLU A O 1
ATOM 6054 N N . ASP A 1 773 ? -36.921 -6.997 11.789 1.00 95.00 773 ASP A N 1
ATOM 6055 C CA . ASP A 1 773 ? -37.787 -5.819 11.938 1.00 95.00 773 ASP A CA 1
ATOM 6056 C C . ASP A 1 773 ? -37.130 -4.555 11.347 1.00 95.00 773 ASP A C 1
ATOM 6058 O O . ASP A 1 773 ? -37.731 -3.863 10.528 1.00 95.00 773 ASP A O 1
ATOM 6062 N N . GLU A 1 774 ? -35.850 -4.320 11.661 1.00 95.25 774 GLU A N 1
ATOM 6063 C CA . GLU A 1 774 ? -35.052 -3.217 11.100 1.00 95.25 774 GLU A CA 1
ATOM 6064 C C . GLU A 1 774 ? -34.925 -3.327 9.567 1.00 95.25 774 GLU A C 1
ATOM 6066 O O . GLU A 1 774 ? -35.031 -2.334 8.851 1.00 95.25 774 GLU A O 1
ATOM 6071 N N . LEU A 1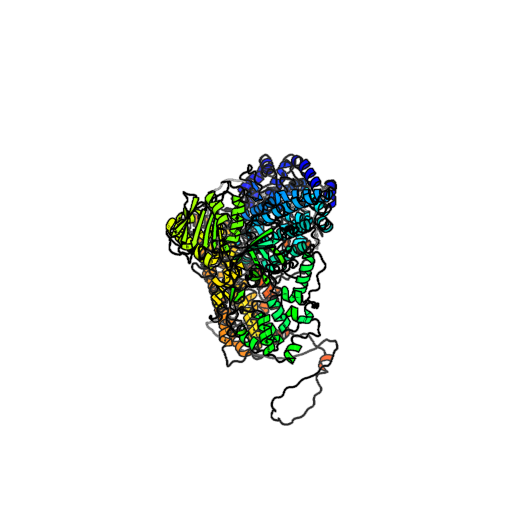 775 ? -34.731 -4.539 9.034 1.00 96.12 775 LEU A N 1
ATOM 6072 C CA . LEU A 1 775 ? -34.654 -4.759 7.587 1.00 96.12 775 LEU A CA 1
ATOM 6073 C C . LEU A 1 775 ? -36.007 -4.580 6.887 1.00 96.12 775 LEU A C 1
ATOM 6075 O O . LEU A 1 775 ? -36.027 -4.129 5.741 1.00 96.12 775 LEU A O 1
ATOM 6079 N N . ARG A 1 776 ? -37.122 -4.896 7.557 1.00 95.44 776 ARG A N 1
ATOM 6080 C CA . ARG A 1 776 ? -38.475 -4.632 7.053 1.00 95.44 776 ARG A CA 1
ATOM 6081 C C . ARG A 1 776 ? -38.741 -3.138 6.944 1.00 95.44 776 ARG A C 1
ATOM 6083 O O . ARG A 1 776 ? -39.168 -2.707 5.884 1.00 95.44 776 ARG A O 1
ATOM 6090 N N . GLU A 1 777 ? -38.379 -2.335 7.945 1.00 93.75 777 GLU A N 1
ATOM 6091 C CA . GLU A 1 777 ? -38.533 -0.872 7.875 1.00 93.75 777 GLU A CA 1
ATOM 6092 C C . GLU A 1 777 ? -37.847 -0.258 6.634 1.00 93.75 777 GLU A C 1
ATOM 6094 O O . GLU A 1 777 ? -38.436 0.586 5.955 1.00 93.75 777 GLU A O 1
ATOM 6099 N N . TYR A 1 778 ? -36.635 -0.705 6.278 1.00 93.75 778 TYR A N 1
ATOM 6100 C CA . TYR A 1 778 ? -35.937 -0.227 5.072 1.00 93.75 778 TYR A CA 1
ATOM 6101 C C . TYR A 1 778 ? -36.484 -0.807 3.755 1.00 93.75 778 TYR A C 1
ATOM 6103 O O . TYR A 1 778 ? -36.407 -0.138 2.719 1.00 93.75 778 TYR A O 1
ATOM 6111 N N . VAL A 1 779 ? -37.026 -2.028 3.773 1.00 94.62 779 VAL A N 1
ATOM 6112 C CA . VAL A 1 779 ? -37.670 -2.667 2.611 1.00 94.62 779 VAL A CA 1
ATOM 6113 C C . VAL A 1 779 ? -39.013 -1.998 2.301 1.00 94.62 779 VAL A C 1
ATOM 6115 O O . VAL A 1 779 ? -39.194 -1.531 1.175 1.00 94.62 779 VAL A O 1
ATOM 6118 N N . ASP A 1 780 ? -39.873 -1.842 3.309 1.00 92.81 780 ASP A N 1
ATOM 6119 C CA . ASP A 1 780 ? -41.205 -1.228 3.226 1.00 92.81 780 ASP A CA 1
ATOM 6120 C C . ASP A 1 780 ? -41.118 0.264 2.845 1.00 92.81 780 ASP A C 1
ATOM 6122 O O . ASP A 1 780 ? -41.938 0.777 2.081 1.00 92.81 780 ASP A O 1
ATOM 6126 N N . ALA A 1 781 ? -40.075 0.970 3.305 1.00 90.88 781 ALA A N 1
ATOM 6127 C CA . ALA A 1 781 ? -39.758 2.335 2.871 1.00 90.88 781 ALA A CA 1
ATOM 6128 C C . ALA A 1 781 ? -39.200 2.419 1.432 1.00 90.88 781 ALA A C 1
ATOM 6130 O O . ALA A 1 781 ? -38.997 3.517 0.904 1.00 90.88 781 ALA A O 1
ATOM 6131 N N . GLY A 1 782 ? -38.921 1.282 0.789 1.00 90.31 782 GLY A N 1
ATOM 6132 C CA . GLY A 1 782 ? -38.376 1.205 -0.564 1.00 90.31 782 GLY A CA 1
ATOM 6133 C C . GLY A 1 782 ? -36.902 1.582 -0.698 1.00 90.31 782 GLY A C 1
ATOM 6134 O O . GLY A 1 782 ? -36.448 1.831 -1.815 1.00 90.31 782 GLY A O 1
ATOM 6135 N N . LEU A 1 783 ? -36.172 1.640 0.417 1.00 91.81 783 LEU A N 1
ATOM 6136 C CA . LEU A 1 783 ? -34.780 2.084 0.493 1.00 91.81 783 LEU A CA 1
ATOM 6137 C C . LEU A 1 783 ? -33.776 0.945 0.233 1.00 91.81 783 LEU A C 1
ATOM 6139 O O . LEU A 1 783 ? -32.622 1.214 -0.098 1.00 91.81 783 LEU A O 1
ATOM 6143 N N . MET A 1 784 ? -34.197 -0.317 0.382 1.00 93.56 784 MET A N 1
ATOM 6144 C CA . MET A 1 784 ? -33.315 -1.488 0.349 1.00 93.56 784 MET A CA 1
ATOM 6145 C C . MET A 1 784 ? -33.971 -2.706 -0.327 1.00 93.56 784 MET A C 1
ATOM 6147 O O . MET A 1 784 ? -35.178 -2.917 -0.230 1.00 93.56 784 MET A O 1
ATOM 6151 N N . GLU A 1 785 ? -33.169 -3.532 -1.003 1.00 95.00 785 GLU A N 1
ATOM 6152 C CA . GLU A 1 785 ? -33.600 -4.789 -1.637 1.00 95.00 785 GLU A CA 1
ATOM 6153 C C . GLU A 1 785 ? -33.006 -5.986 -0.865 1.00 95.00 785 GLU A C 1
ATOM 6155 O O . GLU A 1 785 ? -31.787 -6.157 -0.833 1.00 95.00 785 GLU A O 1
ATOM 6160 N N . VAL A 1 786 ? -33.834 -6.823 -0.222 1.00 97.00 786 VAL A N 1
ATOM 6161 C CA . VAL A 1 786 ? -33.365 -7.911 0.669 1.00 97.00 786 VAL A CA 1
ATOM 6162 C C . VAL A 1 786 ? -33.738 -9.293 0.121 1.00 97.00 786 VAL A C 1
ATOM 6164 O O . VAL A 1 786 ? -34.891 -9.712 0.128 1.00 97.00 786 VAL A O 1
ATOM 6167 N N . HIS A 1 787 ? -32.733 -10.042 -0.326 1.00 96.69 787 HIS A N 1
ATOM 6168 C CA . HIS A 1 787 ? -32.863 -11.383 -0.886 1.00 96.69 787 HIS A CA 1
ATOM 6169 C C . HIS A 1 787 ? -32.360 -12.445 0.108 1.00 96.69 787 HIS A C 1
ATOM 6171 O O . HIS A 1 787 ? -31.218 -12.401 0.572 1.00 96.69 787 HIS A O 1
ATOM 6177 N N . LEU A 1 788 ? -33.203 -13.438 0.412 1.00 96.31 788 LEU A N 1
ATOM 6178 C CA . LEU A 1 788 ? -32.965 -14.433 1.466 1.00 96.31 788 LEU A CA 1
ATOM 6179 C C . LEU A 1 788 ? -32.754 -15.853 0.920 1.00 96.31 788 LEU A C 1
ATOM 6181 O O . LEU A 1 788 ? -33.373 -16.271 -0.064 1.00 96.31 788 LEU A O 1
ATOM 6185 N N . ALA A 1 789 ? -31.899 -16.622 1.596 1.00 95.56 789 ALA A N 1
ATOM 6186 C CA . ALA A 1 789 ? -31.663 -18.044 1.353 1.00 95.56 789 ALA A CA 1
ATOM 6187 C C . ALA A 1 789 ? -31.626 -18.825 2.680 1.00 95.56 789 ALA A C 1
ATOM 6189 O O . ALA A 1 789 ? -30.618 -18.817 3.390 1.00 95.56 789 ALA A O 1
ATOM 6190 N N . PHE A 1 790 ? -32.721 -19.524 2.998 1.00 96.75 790 PHE A N 1
ATOM 6191 C CA . PHE A 1 790 ? -32.781 -20.466 4.117 1.00 96.75 790 PHE A CA 1
ATOM 6192 C C . PHE A 1 790 ? -32.290 -21.846 3.672 1.00 96.75 790 PHE A C 1
ATOM 6194 O O . PHE A 1 790 ? -32.807 -22.426 2.717 1.00 96.75 790 PHE A O 1
ATOM 6201 N N . SER A 1 791 ? -31.292 -22.380 4.374 1.00 94.75 791 SER A N 1
ATOM 6202 C CA . SER A 1 791 ? -30.615 -23.633 4.007 1.00 94.75 791 SER A CA 1
ATOM 6203 C C . SER A 1 791 ? -31.190 -24.891 4.671 1.00 94.75 791 SER A C 1
ATOM 6205 O O . SER A 1 791 ? -30.760 -25.997 4.341 1.00 94.75 791 SER A O 1
ATOM 6207 N N . ARG A 1 792 ? -32.154 -24.752 5.593 1.00 94.75 792 ARG A N 1
ATOM 6208 C CA . ARG A 1 792 ? -32.798 -25.862 6.328 1.00 94.75 792 ARG A CA 1
ATOM 6209 C C . ARG A 1 792 ? -34.316 -25.717 6.517 1.00 94.75 792 ARG A C 1
ATOM 6211 O O . ARG A 1 792 ? -34.904 -26.526 7.225 1.00 94.75 792 ARG A O 1
ATOM 6218 N N . ASP A 1 793 ? -34.942 -24.708 5.917 1.00 94.06 793 ASP A N 1
ATOM 6219 C CA . ASP A 1 793 ? -36.349 -24.341 6.144 1.00 94.06 793 ASP A CA 1
ATOM 6220 C C . ASP A 1 793 ? -37.066 -24.113 4.809 1.00 94.06 793 ASP A C 1
ATOM 6222 O O . ASP A 1 793 ? -36.446 -23.654 3.847 1.00 94.06 793 ASP A O 1
ATOM 6226 N N . THR A 1 794 ? -38.353 -24.453 4.752 1.00 94.69 794 THR A N 1
ATOM 6227 C CA . THR A 1 794 ? -39.207 -24.312 3.563 1.00 94.69 794 THR A CA 1
ATOM 6228 C C . THR A 1 794 ? -40.073 -23.052 3.574 1.00 94.69 794 THR A C 1
ATOM 6230 O O . THR A 1 794 ? -40.600 -22.675 2.525 1.00 94.69 794 THR A O 1
ATOM 6233 N N . ARG A 1 795 ? -40.192 -22.366 4.723 1.00 92.94 795 ARG A N 1
ATOM 6234 C CA . ARG A 1 795 ? -40.850 -21.053 4.860 1.00 92.94 795 ARG A CA 1
ATOM 6235 C C . ARG A 1 795 ? -39.934 -19.955 4.327 1.00 92.94 795 ARG A C 1
ATOM 6237 O O . ARG A 1 795 ? -39.233 -19.269 5.073 1.00 92.94 795 ARG A O 1
ATOM 6244 N N . GLY A 1 796 ? -39.868 -19.844 3.007 1.00 91.31 796 GLY A N 1
ATOM 6245 C CA . GLY A 1 796 ? -39.065 -18.830 2.342 1.00 91.31 796 GLY A CA 1
ATOM 6246 C C . GLY A 1 796 ? -39.668 -17.437 2.462 1.00 91.31 796 GLY A C 1
ATOM 6247 O O . GLY A 1 796 ? -40.881 -17.282 2.456 1.00 91.31 796 GLY A O 1
ATOM 6248 N N . LEU A 1 797 ? -38.815 -16.416 2.489 1.00 93.38 797 LEU A N 1
ATOM 6249 C CA . LEU A 1 797 ? -39.199 -15.026 2.239 1.00 93.38 797 LEU A CA 1
ATOM 6250 C C . LEU A 1 797 ? -38.697 -14.624 0.852 1.00 93.38 797 LEU A C 1
ATOM 6252 O O . LEU A 1 797 ? -37.590 -15.000 0.450 1.00 93.38 797 LEU A O 1
ATOM 6256 N N . VAL A 1 798 ? -39.512 -13.858 0.131 1.00 93.31 798 VAL A N 1
ATOM 6257 C CA . VAL A 1 798 ? -39.194 -13.306 -1.187 1.00 93.31 798 VAL A CA 1
ATOM 6258 C C . VAL A 1 798 ? -39.539 -11.824 -1.195 1.00 93.31 798 VAL A C 1
ATOM 6260 O O . VAL A 1 798 ? -40.675 -11.452 -0.921 1.00 93.31 798 VAL A O 1
ATOM 6263 N N . TYR A 1 799 ? -38.568 -10.990 -1.556 1.00 93.75 799 TYR A N 1
ATOM 6264 C CA . TYR A 1 799 ? -38.797 -9.577 -1.840 1.00 93.75 799 TYR A CA 1
ATOM 6265 C C . TYR A 1 799 ? -39.673 -9.421 -3.090 1.00 93.75 799 TYR A C 1
ATOM 6267 O O . TYR A 1 799 ? -39.228 -9.730 -4.201 1.00 93.75 799 TYR A O 1
ATOM 6275 N N . ASP A 1 800 ? -40.907 -8.940 -2.925 1.00 92.88 800 ASP A N 1
ATOM 6276 C CA . ASP A 1 800 ? -41.720 -8.476 -4.050 1.00 92.88 800 ASP A CA 1
ATOM 6277 C C . ASP A 1 800 ? -41.500 -6.975 -4.254 1.00 92.88 800 ASP A C 1
ATOM 6279 O O . ASP A 1 800 ? -41.983 -6.122 -3.512 1.00 92.88 800 ASP A O 1
ATOM 6283 N N . ARG A 1 801 ? -40.806 -6.651 -5.345 1.00 87.56 801 ARG A N 1
ATOM 6284 C CA . ARG A 1 801 ? -40.516 -5.285 -5.791 1.00 87.56 801 ARG A CA 1
ATOM 6285 C C . ARG A 1 801 ? -41.771 -4.436 -6.078 1.00 87.56 801 ARG A C 1
ATOM 6287 O O . ARG A 1 801 ? -41.637 -3.232 -6.282 1.00 87.56 801 ARG A O 1
ATOM 6294 N N . ARG A 1 802 ? -42.972 -5.028 -6.155 1.00 89.75 802 ARG A N 1
ATOM 6295 C CA . ARG A 1 802 ? -44.243 -4.307 -6.362 1.00 89.75 802 ARG A CA 1
ATOM 6296 C C . ARG A 1 802 ? -44.927 -3.874 -5.070 1.00 89.75 802 ARG A C 1
ATOM 6298 O O . ARG A 1 802 ? -45.481 -2.781 -5.055 1.00 89.75 802 ARG A O 1
ATOM 6305 N N . SER A 1 803 ? -44.934 -4.721 -4.041 1.00 89.94 803 SER A N 1
ATOM 6306 C CA . SER A 1 803 ? -45.434 -4.362 -2.706 1.00 89.94 803 SER A CA 1
ATOM 6307 C C . SER A 1 803 ? -44.373 -3.665 -1.861 1.00 89.94 803 SER A C 1
ATOM 6309 O O . SER A 1 803 ? -44.731 -2.930 -0.951 1.00 89.94 803 SER A O 1
ATOM 6311 N N . GLN A 1 804 ? -43.095 -3.877 -2.197 1.00 89.31 804 GLN A N 1
ATOM 6312 C CA . GLN A 1 804 ? -41.931 -3.470 -1.413 1.00 89.31 804 GLN A CA 1
ATOM 6313 C C . GLN A 1 804 ? -41.895 -4.172 -0.041 1.00 89.31 804 GLN A C 1
ATOM 6315 O O . GLN A 1 804 ? -41.486 -3.572 0.933 1.00 89.31 804 GLN A O 1
ATOM 6320 N N . ASP A 1 805 ? -42.301 -5.449 0.013 1.00 92.25 805 ASP A N 1
ATOM 6321 C CA . ASP A 1 805 ? -42.380 -6.291 1.226 1.00 92.25 805 ASP A CA 1
ATOM 6322 C C . ASP A 1 805 ? -41.632 -7.632 1.031 1.00 92.25 805 ASP A C 1
ATOM 6324 O O . ASP A 1 805 ? -41.447 -8.121 -0.091 1.00 92.25 805 ASP A O 1
ATOM 6328 N N . LEU A 1 806 ? -41.216 -8.244 2.143 1.00 93.81 806 LEU A N 1
ATOM 6329 C CA . LEU A 1 806 ? -40.710 -9.614 2.242 1.00 93.81 806 LEU A CA 1
ATOM 6330 C C . LEU A 1 806 ? -41.862 -10.607 2.467 1.00 93.81 806 LEU A C 1
ATOM 6332 O O . LEU A 1 806 ? -42.157 -11.014 3.596 1.00 93.81 806 LEU A O 1
ATOM 6336 N N . VAL A 1 807 ? -42.473 -11.039 1.366 1.00 94.00 807 VAL A N 1
ATOM 6337 C CA . VAL A 1 807 ? -43.631 -11.942 1.350 1.00 94.00 807 VAL A CA 1
ATOM 6338 C C . VAL A 1 807 ? -43.204 -13.386 1.649 1.00 94.00 807 VAL A C 1
ATOM 6340 O O . VAL A 1 807 ? -42.266 -13.903 1.034 1.00 94.00 807 VAL A O 1
ATOM 6343 N N . GLU A 1 808 ? -43.906 -14.070 2.559 1.00 93.44 808 GLU A N 1
ATOM 6344 C CA . GLU A 1 808 ? -43.674 -15.497 2.828 1.00 93.44 808 GLU A CA 1
ATOM 6345 C C . GLU A 1 808 ? -44.210 -16.387 1.691 1.00 93.44 808 GLU A C 1
ATOM 6347 O O . GLU A 1 808 ? -45.309 -16.190 1.167 1.00 93.44 808 GLU A O 1
ATOM 6352 N N . LYS A 1 809 ? -43.414 -17.383 1.295 1.00 92.38 809 LYS A N 1
ATOM 6353 C CA . LYS A 1 809 ? -43.692 -18.305 0.195 1.00 92.38 809 LYS A CA 1
ATOM 6354 C C . LYS A 1 809 ? -43.019 -19.651 0.447 1.00 92.38 809 LYS A C 1
ATOM 6356 O O . LYS A 1 809 ? -41.815 -19.710 0.682 1.00 92.38 809 LYS A O 1
ATOM 6361 N N . GLU A 1 810 ? -43.771 -20.740 0.310 1.00 92.75 810 GLU A N 1
ATOM 6362 C CA . GLU A 1 810 ? -43.219 -22.096 0.377 1.00 92.75 810 GLU A CA 1
ATOM 6363 C C . GLU A 1 810 ? -42.239 -22.358 -0.784 1.00 92.75 810 GLU A C 1
ATOM 6365 O O . GLU A 1 810 ? -42.538 -22.088 -1.953 1.00 92.75 810 GLU A O 1
ATOM 6370 N N . MET A 1 811 ? -41.043 -22.859 -0.464 1.00 92.88 811 MET A N 1
ATOM 6371 C CA . MET A 1 811 ? -39.980 -23.143 -1.435 1.00 92.88 811 MET A CA 1
ATOM 6372 C C . MET A 1 811 ? -38.932 -24.115 -0.873 1.00 92.88 811 MET A C 1
ATOM 6374 O O . MET A 1 811 ? -38.769 -24.199 0.341 1.00 92.88 811 MET A O 1
ATOM 6378 N N . PRO A 1 812 ? -38.193 -24.856 -1.722 1.00 94.00 812 PRO A N 1
ATOM 6379 C CA . PRO A 1 812 ? -37.148 -25.759 -1.246 1.00 94.00 812 PRO A CA 1
ATOM 6380 C C . PRO A 1 812 ? -35.990 -24.998 -0.564 1.00 94.00 812 PRO A C 1
ATOM 6382 O O . PRO A 1 812 ? -35.644 -23.893 -1.009 1.00 94.00 812 PRO A O 1
ATOM 6385 N N . PRO A 1 813 ? -35.337 -25.595 0.457 1.00 94.81 813 PRO A N 1
ATOM 6386 C CA . PRO A 1 813 ? -34.154 -25.014 1.085 1.00 94.81 813 PRO A CA 1
ATOM 6387 C C . PRO A 1 813 ? -33.015 -24.829 0.075 1.00 94.81 813 PRO A C 1
ATOM 6389 O O . PRO A 1 813 ? -32.806 -25.667 -0.806 1.00 94.81 813 PRO A O 1
ATOM 6392 N N . ARG A 1 814 ? -32.257 -23.736 0.205 1.00 94.69 814 ARG A N 1
ATOM 6393 C CA . ARG A 1 814 ? -31.179 -23.361 -0.727 1.00 94.69 814 ARG A CA 1
ATOM 6394 C C . ARG A 1 814 ? -30.013 -22.663 -0.033 1.00 94.69 814 ARG A C 1
ATOM 6396 O O . ARG A 1 814 ? -30.149 -22.116 1.058 1.00 94.69 814 ARG A O 1
ATOM 6403 N N . TYR A 1 815 ? -28.882 -22.612 -0.727 1.00 93.69 815 TYR A N 1
ATOM 6404 C CA . TYR A 1 815 ? -27.750 -21.760 -0.370 1.00 93.69 815 TYR A CA 1
ATOM 6405 C C . TYR A 1 815 ? -27.768 -20.440 -1.153 1.00 93.69 815 TYR A C 1
ATOM 6407 O O . TYR A 1 815 ? -28.541 -20.253 -2.096 1.00 93.69 815 TYR A O 1
ATOM 6415 N N . ILE A 1 816 ? -26.898 -19.514 -0.746 1.00 94.81 816 ILE A N 1
ATOM 6416 C CA . ILE A 1 816 ? -26.763 -18.179 -1.343 1.00 94.81 816 ILE A CA 1
ATOM 6417 C C . ILE A 1 816 ? -26.321 -18.214 -2.820 1.00 94.81 816 ILE A C 1
ATOM 6419 O O . ILE A 1 816 ? -26.636 -17.295 -3.567 1.00 94.81 816 ILE A O 1
ATOM 6423 N N . ASP A 1 817 ? -25.648 -19.276 -3.283 1.00 95.44 817 ASP A N 1
ATOM 6424 C CA . ASP A 1 817 ? -25.190 -19.372 -4.677 1.00 95.44 817 ASP A CA 1
ATOM 6425 C C . ASP A 1 817 ? -26.359 -19.501 -5.670 1.00 95.44 817 ASP A C 1
ATOM 6427 O O . ASP A 1 817 ? -26.356 -18.843 -6.709 1.00 95.44 817 ASP A O 1
ATOM 6431 N N . ALA A 1 818 ? -27.393 -20.274 -5.322 1.00 94.69 818 ALA A N 1
ATOM 6432 C CA . ALA A 1 818 ? -28.622 -20.392 -6.106 1.00 94.69 818 ALA A CA 1
ATOM 6433 C C . ALA A 1 818 ? -29.362 -19.047 -6.222 1.00 94.69 818 ALA A C 1
ATOM 6435 O O . ALA A 1 818 ? -29.816 -18.685 -7.304 1.00 94.69 818 ALA A O 1
ATOM 6436 N N . LEU A 1 819 ? -29.415 -18.283 -5.127 1.00 93.62 819 LEU A N 1
ATOM 6437 C CA . LEU A 1 819 ? -30.029 -16.952 -5.064 1.00 93.62 819 LEU A CA 1
ATOM 6438 C C . LEU A 1 819 ? -29.279 -15.921 -5.932 1.00 93.62 819 LEU A C 1
ATOM 6440 O O . LEU A 1 819 ? -29.892 -15.095 -6.605 1.00 93.62 819 LEU A O 1
ATOM 6444 N N . ILE A 1 820 ? -27.945 -15.994 -5.957 1.00 96.62 820 ILE A N 1
ATOM 6445 C CA . ILE A 1 820 ? -27.091 -15.154 -6.812 1.00 96.62 820 ILE A CA 1
ATOM 6446 C C . ILE A 1 820 ? -27.283 -15.497 -8.296 1.00 96.62 820 ILE A C 1
ATOM 6448 O O . ILE A 1 820 ? -27.287 -14.598 -9.135 1.00 96.62 820 ILE A O 1
ATOM 6452 N N . VAL A 1 821 ? -27.466 -16.778 -8.632 1.00 96.19 821 VAL A N 1
ATOM 6453 C CA . VAL A 1 821 ? -27.766 -17.211 -10.009 1.00 96.19 821 VAL A CA 1
ATOM 6454 C C . VAL A 1 821 ? -29.171 -16.781 -10.441 1.00 96.19 821 VAL A C 1
ATOM 6456 O O . VAL A 1 821 ? -29.338 -16.353 -11.579 1.00 96.19 821 VAL A O 1
ATOM 6459 N N . GLU A 1 822 ? -30.160 -16.825 -9.544 1.00 94.06 822 GLU A N 1
ATOM 6460 C CA . GLU A 1 822 ? -31.517 -16.313 -9.791 1.00 94.06 822 GLU A CA 1
ATOM 6461 C C . GLU A 1 822 ? -31.507 -14.812 -10.136 1.00 94.06 822 GLU A C 1
ATOM 6463 O O . GLU A 1 822 ? -32.139 -14.388 -11.101 1.00 94.06 822 GLU A O 1
ATOM 6468 N N . GLN A 1 823 ? -30.715 -14.014 -9.410 1.00 94.88 823 GLN A N 1
ATOM 6469 C CA . GLN A 1 823 ? -30.516 -12.581 -9.671 1.00 94.88 823 GLN A CA 1
ATOM 6470 C C . GLN A 1 823 ? -29.367 -12.292 -10.661 1.00 94.88 823 GLN A C 1
ATOM 6472 O O . GLN A 1 823 ? -28.821 -11.183 -10.694 1.00 94.88 823 GLN A O 1
ATOM 6477 N N . GLY A 1 824 ? -28.989 -13.275 -11.486 1.00 94.56 824 GLY A N 1
ATOM 6478 C CA . GLY A 1 824 ? -27.730 -13.287 -12.235 1.00 94.56 824 GLY A CA 1
ATOM 6479 C C . GLY A 1 824 ? -27.507 -12.103 -13.185 1.00 94.56 824 GLY A C 1
ATOM 6480 O O . GLY A 1 824 ? -26.369 -11.655 -13.345 1.00 94.56 824 GLY A O 1
ATOM 6481 N N . ALA A 1 825 ? -28.573 -11.539 -13.759 1.00 94.75 825 ALA A N 1
ATOM 6482 C CA . ALA A 1 825 ? -28.498 -10.325 -14.574 1.00 94.75 825 ALA A CA 1
ATOM 6483 C C . ALA A 1 825 ? -28.073 -9.098 -13.740 1.00 94.75 825 ALA A C 1
ATOM 6485 O O . ALA A 1 825 ? -27.100 -8.426 -14.077 1.00 94.75 825 ALA A O 1
ATOM 6486 N N . THR A 1 826 ? -28.741 -8.853 -12.605 1.00 95.56 826 THR A N 1
ATOM 6487 C CA . THR A 1 826 ? -28.410 -7.758 -11.673 1.00 95.56 826 THR A CA 1
ATOM 6488 C C . THR A 1 826 ? -26.996 -7.912 -11.113 1.00 95.56 826 THR A C 1
ATOM 6490 O O . THR A 1 826 ? -26.246 -6.941 -11.043 1.00 95.56 826 THR A O 1
ATOM 6493 N N . ILE A 1 827 ? -26.612 -9.139 -10.748 1.00 96.38 827 ILE A N 1
ATOM 6494 C CA . ILE A 1 827 ? -25.269 -9.465 -10.256 1.00 96.38 827 ILE A CA 1
ATOM 6495 C C . ILE A 1 827 ? -24.202 -9.135 -11.305 1.00 96.38 827 ILE A C 1
ATOM 6497 O O . ILE A 1 827 ? -23.210 -8.480 -10.983 1.00 96.38 827 ILE A O 1
ATOM 6501 N N . SER A 1 828 ? -24.403 -9.542 -12.559 1.00 96.06 828 SER A N 1
ATOM 6502 C CA . SER A 1 828 ? -23.411 -9.334 -13.620 1.00 96.06 828 SER A CA 1
ATOM 6503 C C . SER A 1 828 ? -23.195 -7.846 -13.913 1.00 96.06 828 SER A C 1
ATOM 6505 O O . SER A 1 828 ? -22.050 -7.398 -13.985 1.00 96.06 828 SER A O 1
ATOM 6507 N N . GLU A 1 829 ? -24.275 -7.062 -13.967 1.00 95.88 829 GLU A N 1
ATOM 6508 C CA . GLU A 1 829 ? -24.227 -5.599 -14.104 1.00 95.88 829 GLU A CA 1
ATOM 6509 C C . GLU A 1 829 ? -23.467 -4.903 -12.963 1.00 95.88 829 GLU A C 1
ATOM 6511 O O . GLU A 1 829 ? -22.754 -3.925 -13.194 1.00 95.88 829 GLU A O 1
ATOM 6516 N N . LEU A 1 830 ? -23.571 -5.409 -11.730 1.00 96.25 830 LEU A N 1
ATOM 6517 C CA . LEU A 1 830 ? -22.850 -4.863 -10.576 1.00 96.25 830 LEU A CA 1
ATOM 6518 C C . LEU A 1 830 ? -21.357 -5.225 -10.588 1.00 96.25 830 LEU A C 1
ATOM 6520 O O . LEU A 1 830 ? -20.523 -4.372 -10.274 1.00 96.25 830 LEU A O 1
ATOM 6524 N N . VAL A 1 831 ? -20.994 -6.459 -10.964 1.00 95.94 831 VAL A N 1
ATOM 6525 C CA . VAL A 1 831 ? -19.582 -6.882 -11.031 1.00 95.94 831 VAL A CA 1
ATOM 6526 C C . VAL A 1 831 ? -18.850 -6.175 -12.174 1.00 95.94 831 VAL A C 1
ATOM 6528 O O . VAL A 1 831 ? -17.722 -5.715 -11.972 1.00 95.94 831 VAL A O 1
ATOM 6531 N N . MET A 1 832 ? -19.465 -6.049 -13.353 1.00 93.94 832 MET A N 1
ATOM 6532 C CA . MET A 1 832 ? -18.848 -5.403 -14.516 1.00 93.94 832 MET A CA 1
ATOM 6533 C C . MET A 1 832 ? -18.477 -3.939 -14.234 1.00 93.94 832 MET A C 1
ATOM 6535 O O . MET A 1 832 ? -19.265 -3.160 -13.706 1.00 93.94 832 MET A O 1
ATOM 6539 N N . SER A 1 833 ? -17.254 -3.550 -14.608 1.00 89.75 833 SER A N 1
ATOM 6540 C CA . SER A 1 833 ? -16.766 -2.170 -14.477 1.00 89.75 833 SER A CA 1
ATOM 6541 C C . SER A 1 833 ? -17.589 -1.201 -15.331 1.00 89.75 833 SER A C 1
ATOM 6543 O O . SER A 1 833 ? -18.004 -1.556 -16.436 1.00 89.75 833 SER A O 1
ATOM 6545 N N . LYS A 1 834 ? -17.685 0.071 -14.916 1.00 88.88 834 LYS A N 1
ATOM 6546 C CA . LYS A 1 834 ? -18.230 1.160 -15.756 1.00 88.88 834 LYS A CA 1
ATOM 6547 C C . LYS A 1 834 ? -17.519 1.246 -17.118 1.00 88.88 834 LYS A C 1
ATOM 6549 O O . LYS A 1 834 ? -18.135 1.550 -18.131 1.00 88.88 834 LYS A O 1
ATOM 6554 N N . LYS A 1 835 ? -16.233 0.864 -17.181 1.00 84.25 835 LYS A N 1
ATOM 6555 C CA . LYS A 1 835 ? -15.432 0.784 -18.423 1.00 84.25 835 LYS A CA 1
ATOM 6556 C C . LYS A 1 835 ? -15.698 -0.472 -19.277 1.00 84.25 835 LYS A C 1
ATOM 6558 O O . LYS A 1 835 ? -15.039 -0.663 -20.292 1.00 84.25 835 LYS A O 1
ATOM 6563 N N . GLN A 1 836 ? -16.604 -1.348 -18.848 1.00 87.50 836 GLN A N 1
ATOM 6564 C CA . GLN A 1 836 ? -17.120 -2.507 -19.596 1.00 87.50 836 GLN A CA 1
ATOM 6565 C C . GLN A 1 836 ? -18.603 -2.340 -19.972 1.00 87.50 836 GLN A C 1
ATOM 6567 O O . GLN A 1 836 ? -19.153 -3.223 -20.616 1.00 87.50 836 GLN A O 1
ATOM 6572 N N . GLY A 1 837 ? -19.237 -1.224 -19.588 1.00 89.31 837 GLY A N 1
ATOM 6573 C CA . GLY A 1 837 ? -20.665 -0.962 -19.796 1.00 89.31 837 GLY A CA 1
ATOM 6574 C C . GLY A 1 837 ? -21.560 -1.279 -18.593 1.00 89.31 837 GLY A C 1
ATOM 6575 O O . GLY A 1 837 ? -22.715 -0.873 -18.607 1.00 89.31 837 GLY A O 1
ATOM 6576 N N . GLY A 1 838 ? -21.030 -1.936 -17.553 1.00 92.44 838 GLY A N 1
ATOM 6577 C CA . GLY A 1 838 ? -21.785 -2.265 -16.342 1.00 92.44 838 GLY A CA 1
ATOM 6578 C C . GLY A 1 838 ? -21.961 -1.093 -15.374 1.00 92.44 838 GLY A C 1
ATOM 6579 O O . GLY A 1 838 ? -21.347 -0.033 -15.515 1.00 92.44 838 GLY A O 1
ATOM 6580 N N . LEU A 1 839 ? -22.749 -1.308 -14.321 1.00 93.06 839 LEU A N 1
ATOM 6581 C CA . LEU A 1 839 ? -22.984 -0.326 -13.254 1.00 93.06 839 LEU A CA 1
ATOM 6582 C C . LEU A 1 839 ? -21.720 -0.027 -12.427 1.00 93.06 839 LEU A C 1
ATOM 6584 O O . LEU A 1 839 ? -21.600 1.063 -11.862 1.00 93.06 839 LEU A O 1
ATOM 6588 N N . GLY A 1 840 ? -20.778 -0.975 -12.347 1.00 91.81 840 GLY A N 1
ATOM 6589 C CA . GLY A 1 840 ? -19.560 -0.859 -11.543 1.00 91.81 840 GLY A CA 1
ATOM 6590 C C . GLY A 1 840 ? -19.854 -0.663 -10.060 1.00 91.81 840 GLY A C 1
ATOM 6591 O O . GLY A 1 840 ? -19.321 0.264 -9.450 1.00 91.81 840 GLY A O 1
ATOM 6592 N N . GLY A 1 841 ? -20.722 -1.511 -9.506 1.00 94.44 841 GLY A N 1
ATOM 6593 C CA . GLY A 1 841 ? -21.089 -1.490 -8.093 1.00 94.44 841 GLY A CA 1
ATOM 6594 C C . GLY A 1 841 ? -19.985 -2.016 -7.178 1.00 94.44 841 GLY A C 1
ATOM 6595 O O . GLY A 1 841 ? -18.992 -2.583 -7.641 1.00 94.44 841 GLY A O 1
ATOM 6596 N N . TYR A 1 842 ? -20.177 -1.826 -5.876 1.00 95.12 842 TYR A N 1
ATOM 6597 C CA . TYR A 1 842 ? -19.302 -2.323 -4.816 1.00 95.12 842 TYR A CA 1
ATOM 6598 C C . TYR A 1 842 ? -19.921 -3.579 -4.190 1.00 95.12 842 TYR A C 1
ATOM 6600 O O . TYR A 1 842 ? -21.092 -3.576 -3.822 1.00 95.12 842 TYR A O 1
ATOM 6608 N N . LEU A 1 843 ? -19.149 -4.658 -4.100 1.00 96.81 843 LEU A N 1
ATOM 6609 C CA . LEU A 1 843 ? -19.571 -5.975 -3.636 1.00 96.81 843 LEU A CA 1
ATOM 6610 C C . LEU A 1 843 ? -18.792 -6.336 -2.373 1.00 96.81 843 LEU A C 1
ATOM 6612 O O . LEU A 1 843 ? -17.564 -6.367 -2.398 1.00 96.81 843 LEU A O 1
ATOM 6616 N N . TYR A 1 844 ? -19.494 -6.656 -1.292 1.00 96.69 844 TYR A N 1
ATOM 6617 C CA . TYR A 1 844 ? -18.889 -6.962 0.002 1.00 96.69 844 TYR A CA 1
ATOM 6618 C C . TYR A 1 844 ? -19.323 -8.341 0.484 1.00 96.69 844 TYR A C 1
ATOM 6620 O O . TYR A 1 844 ? -20.518 -8.609 0.562 1.00 96.69 844 TYR A O 1
ATOM 6628 N N . VAL A 1 845 ? -18.379 -9.206 0.854 1.00 94.94 845 VAL A N 1
ATOM 6629 C CA . VAL A 1 845 ? -18.680 -10.552 1.371 1.00 94.94 845 VAL A CA 1
ATOM 6630 C C . VAL A 1 845 ? -18.179 -10.685 2.802 1.00 94.94 845 VAL A C 1
ATOM 6632 O O . VAL A 1 845 ? -16.982 -10.527 3.036 1.00 94.94 845 VAL A O 1
ATOM 6635 N N . CYS A 1 846 ? -19.070 -11.008 3.742 1.00 94.00 846 CYS A N 1
ATOM 6636 C CA . CYS A 1 846 ? -18.727 -11.233 5.148 1.00 94.00 846 CYS A CA 1
ATOM 6637 C C . CYS A 1 846 ? -19.322 -12.558 5.662 1.00 94.00 846 CYS A C 1
ATOM 6639 O O . CYS A 1 846 ? -20.489 -12.884 5.420 1.00 94.00 846 CYS A O 1
ATOM 6641 N N . GLY A 1 847 ? -18.499 -13.357 6.348 1.00 89.31 847 GLY A N 1
ATOM 6642 C CA . GLY A 1 847 ? -18.873 -14.683 6.849 1.00 89.31 847 GLY A CA 1
ATOM 6643 C C . GLY A 1 847 ? -17.727 -15.698 6.807 1.00 89.31 847 GLY A C 1
ATOM 6644 O O . GLY A 1 847 ? -16.552 -15.340 6.812 1.00 89.31 847 GLY A O 1
ATOM 6645 N N . SER A 1 848 ? -18.066 -16.991 6.766 1.00 86.25 848 SER A N 1
ATOM 6646 C CA . SER A 1 848 ? -17.068 -18.072 6.708 1.00 86.25 848 SER A CA 1
ATOM 6647 C C . SER A 1 848 ? -16.500 -18.292 5.300 1.00 86.25 848 SER A C 1
ATOM 6649 O O . SER A 1 848 ? -17.107 -17.910 4.298 1.00 86.25 848 SER A O 1
ATOM 6651 N N . VAL A 1 849 ? -15.380 -19.020 5.206 1.00 84.25 849 VAL A N 1
ATOM 6652 C CA . VAL A 1 849 ? -14.773 -19.427 3.921 1.00 84.25 849 VAL A CA 1
ATOM 6653 C C . VAL A 1 849 ? -15.784 -20.147 3.011 1.00 84.25 849 VAL A C 1
ATOM 6655 O O . VAL A 1 849 ? -15.803 -19.911 1.808 1.00 84.25 849 VAL A O 1
ATOM 6658 N N . SER A 1 850 ? -16.697 -20.949 3.578 1.00 86.38 850 SER A N 1
ATOM 6659 C CA . SER A 1 850 ? -17.745 -21.639 2.803 1.00 86.38 850 SER A CA 1
ATOM 6660 C C . SER A 1 850 ? -18.835 -20.709 2.248 1.00 86.38 850 SER A C 1
ATOM 6662 O O . SER A 1 850 ? -19.405 -20.994 1.194 1.00 86.38 850 SER A O 1
ATOM 6664 N N . VAL A 1 851 ? -19.096 -19.572 2.908 1.00 90.25 851 VAL A N 1
ATOM 6665 C CA . VAL A 1 851 ? -19.987 -18.519 2.390 1.00 90.25 851 VAL A CA 1
ATOM 6666 C C . VAL A 1 851 ? -19.304 -17.823 1.217 1.00 90.25 851 VAL A C 1
ATOM 6668 O O . VAL A 1 851 ? -19.903 -17.710 0.152 1.00 90.25 851 VAL A O 1
ATOM 6671 N N . PHE A 1 852 ? -18.029 -17.452 1.370 1.00 90.44 852 PHE A N 1
ATOM 6672 C CA . PHE A 1 852 ? -17.218 -16.885 0.290 1.00 90.44 852 PHE A CA 1
ATOM 6673 C C . PHE A 1 852 ? -17.149 -17.808 -0.938 1.00 90.44 852 PHE A C 1
ATOM 6675 O O . PHE A 1 852 ? -17.429 -17.358 -2.048 1.00 90.44 852 PHE A O 1
ATOM 6682 N N . ASP A 1 853 ? -16.868 -19.101 -0.755 1.00 90.75 853 ASP A N 1
ATOM 6683 C CA . ASP A 1 853 ? -16.836 -20.070 -1.857 1.00 90.75 853 ASP A CA 1
ATOM 6684 C C . ASP A 1 853 ? -18.202 -20.204 -2.551 1.00 90.75 853 ASP A C 1
ATOM 6686 O O . ASP A 1 853 ? -18.272 -20.243 -3.781 1.00 90.75 853 ASP A O 1
ATOM 6690 N N . SER A 1 854 ? -19.300 -20.197 -1.786 1.00 94.19 854 SER A N 1
ATOM 6691 C CA . SER A 1 854 ? -20.664 -20.208 -2.335 1.00 94.19 854 SER A CA 1
ATOM 6692 C C . SER A 1 854 ? -20.952 -18.951 -3.164 1.00 94.19 854 SER A C 1
ATOM 6694 O O . SER A 1 854 ? -21.406 -19.052 -4.303 1.00 94.19 854 SER A O 1
ATOM 6696 N N . VAL A 1 855 ? -20.630 -17.765 -2.637 1.00 95.50 855 VAL A N 1
ATOM 6697 C CA . VAL A 1 855 ? -20.820 -16.479 -3.328 1.00 95.50 855 VAL A CA 1
ATOM 6698 C C . VAL A 1 855 ? -20.001 -16.421 -4.619 1.00 95.50 855 VAL A C 1
ATOM 6700 O O . VAL A 1 855 ? -20.545 -16.108 -5.676 1.00 95.50 855 VAL A O 1
ATOM 6703 N N . MET A 1 856 ? -18.721 -16.799 -4.575 1.00 93.88 856 MET A N 1
ATOM 6704 C CA . MET A 1 856 ? -17.848 -16.822 -5.755 1.00 93.88 856 MET A CA 1
ATOM 6705 C C . MET A 1 856 ? -18.342 -17.802 -6.829 1.00 93.88 856 MET A C 1
ATOM 6707 O O . MET A 1 856 ? -18.292 -17.486 -8.018 1.00 93.88 856 MET A O 1
ATOM 6711 N N . ASN A 1 857 ? -18.856 -18.969 -6.430 1.00 95.06 857 ASN A N 1
ATOM 6712 C CA . ASN A 1 857 ? -19.449 -19.935 -7.356 1.00 95.06 857 ASN A CA 1
ATOM 6713 C C . ASN A 1 857 ? -20.758 -19.417 -7.971 1.00 95.06 857 ASN A C 1
ATOM 6715 O O . ASN A 1 857 ? -20.973 -19.594 -9.169 1.00 95.06 857 ASN A O 1
ATOM 6719 N N . GLY A 1 858 ? -21.605 -18.741 -7.188 1.00 96.25 858 GLY A N 1
ATOM 6720 C CA . GLY A 1 858 ? -22.810 -18.075 -7.687 1.00 96.25 858 GLY A CA 1
ATOM 6721 C C . GLY A 1 858 ? -22.485 -16.982 -8.707 1.00 96.25 858 GLY A C 1
ATOM 6722 O O . GLY A 1 858 ? -23.058 -16.964 -9.794 1.00 96.25 858 GLY A O 1
ATOM 6723 N N . ILE A 1 859 ? -21.511 -16.116 -8.405 1.00 96.19 859 ILE A N 1
ATOM 6724 C CA . ILE A 1 859 ? -21.121 -14.993 -9.271 1.00 96.19 859 ILE A CA 1
ATOM 6725 C C . ILE A 1 859 ? -20.499 -15.482 -10.591 1.00 96.19 859 ILE A C 1
ATOM 6727 O O . ILE A 1 859 ? -20.865 -14.976 -11.652 1.00 96.19 859 ILE A O 1
ATOM 6731 N N . ARG A 1 860 ? -19.624 -16.503 -10.570 1.00 95.06 860 ARG A N 1
ATOM 6732 C CA . ARG A 1 860 ? -19.081 -17.106 -11.808 1.00 95.06 860 ARG A CA 1
ATOM 6733 C C . ARG A 1 860 ? -20.186 -17.674 -12.704 1.00 95.06 860 ARG A C 1
ATOM 6735 O O . ARG A 1 860 ? -20.194 -17.397 -13.903 1.00 95.06 860 ARG A O 1
ATOM 6742 N N . LYS A 1 861 ? -21.136 -18.422 -12.122 1.00 95.31 861 LYS A N 1
ATOM 6743 C CA . LYS A 1 861 ? -22.310 -18.965 -12.832 1.00 95.31 861 LYS A CA 1
ATOM 6744 C C . LYS A 1 861 ? -23.191 -17.846 -13.404 1.00 95.31 861 LYS A C 1
ATOM 6746 O O . LYS A 1 861 ? -23.593 -17.936 -14.556 1.00 95.31 861 LYS A O 1
ATOM 6751 N N . ALA A 1 862 ? -23.456 -16.785 -12.638 1.00 95.62 862 ALA A N 1
ATOM 6752 C CA . ALA A 1 862 ? -24.240 -15.634 -13.091 1.00 95.62 862 ALA A CA 1
ATOM 6753 C C . ALA A 1 862 ? -23.612 -14.956 -14.323 1.00 95.62 862 ALA A C 1
ATOM 6755 O O . ALA A 1 862 ? -24.270 -14.823 -15.353 1.00 95.62 862 ALA A O 1
ATOM 6756 N N . ILE A 1 863 ? -22.323 -14.608 -14.257 1.00 94.69 863 ILE A N 1
ATOM 6757 C CA . ILE A 1 863 ? -21.622 -13.929 -15.360 1.00 94.69 863 ILE A CA 1
ATOM 6758 C C . ILE A 1 863 ? -21.536 -14.831 -16.600 1.00 94.69 863 ILE A C 1
ATOM 6760 O O . ILE A 1 863 ? -21.725 -14.351 -17.717 1.00 94.69 863 ILE A O 1
ATOM 6764 N N . TYR A 1 864 ? -21.323 -16.139 -16.419 1.00 94.38 864 TYR A N 1
ATOM 6765 C CA . TYR A 1 864 ? -21.351 -17.116 -17.513 1.00 94.38 864 TYR A CA 1
ATOM 6766 C C . TYR A 1 864 ? -22.745 -17.240 -18.160 1.00 94.38 864 TYR A C 1
ATOM 6768 O O . TYR A 1 864 ? -22.865 -17.258 -19.379 1.00 94.38 864 TYR A O 1
ATOM 6776 N N . ASN A 1 865 ? -23.816 -17.252 -17.364 1.00 93.06 865 ASN A N 1
ATOM 6777 C CA . ASN A 1 865 ? -25.180 -17.383 -17.882 1.00 93.06 865 ASN A CA 1
ATOM 6778 C C . ASN A 1 865 ? -25.698 -16.115 -18.589 1.00 93.06 865 ASN A C 1
ATOM 6780 O O . ASN A 1 865 ? -26.581 -16.224 -19.439 1.00 93.06 865 ASN A O 1
ATOM 6784 N N . HIS A 1 866 ? -25.198 -14.924 -18.230 1.00 92.00 866 HIS A N 1
ATOM 6785 C CA . HIS A 1 866 ? -25.764 -13.644 -18.686 1.00 92.00 866 HIS A CA 1
ATOM 6786 C C . HIS A 1 866 ? -24.841 -12.781 -19.562 1.00 92.00 866 HIS A C 1
ATOM 6788 O O . HIS A 1 866 ? -25.356 -11.991 -20.353 1.00 92.00 866 HIS A O 1
ATOM 6794 N N . CYS A 1 867 ? -23.512 -12.892 -19.443 1.00 86.19 867 CYS A N 1
ATOM 6795 C CA . CYS A 1 867 ? -22.581 -11.923 -20.047 1.00 86.19 867 CYS A CA 1
ATOM 6796 C C . CYS A 1 867 ? -21.336 -12.523 -20.729 1.00 86.19 867 CYS A C 1
ATOM 6798 O O . CYS A 1 867 ? -20.675 -11.809 -21.483 1.00 86.19 867 CYS A O 1
ATOM 6800 N N . SER A 1 868 ? -20.982 -13.789 -20.481 1.00 84.62 868 SER A N 1
ATOM 6801 C CA . SER A 1 868 ? -19.709 -14.376 -20.926 1.00 84.62 868 SER A CA 1
ATOM 6802 C C . SER A 1 868 ? -19.872 -15.741 -21.590 1.00 84.62 868 SER A C 1
ATOM 6804 O O . SER A 1 868 ? -20.486 -16.641 -21.033 1.00 84.62 868 SER A O 1
ATOM 6806 N N . ALA A 1 869 ? -19.234 -15.940 -22.747 1.00 84.00 869 ALA A N 1
ATOM 6807 C CA . ALA A 1 869 ? -19.234 -17.229 -23.444 1.00 84.00 869 ALA A CA 1
ATOM 6808 C C . ALA A 1 869 ? -18.279 -18.279 -22.833 1.00 84.00 869 ALA A C 1
ATOM 6810 O O . ALA A 1 869 ? -18.381 -19.459 -23.169 1.00 84.00 869 ALA A O 1
ATOM 6811 N N . THR A 1 870 ? -17.336 -17.878 -21.968 1.00 88.75 870 THR A N 1
ATOM 6812 C CA . THR A 1 870 ? -16.339 -18.784 -21.361 1.00 88.75 870 THR A CA 1
ATOM 6813 C C . THR A 1 870 ? -16.090 -18.459 -19.884 1.00 88.75 870 THR A C 1
ATOM 6815 O O . THR A 1 870 ? -16.396 -17.357 -19.416 1.00 88.75 870 THR A O 1
ATOM 6818 N N . MET A 1 871 ? -15.538 -19.413 -19.128 1.00 86.38 871 MET A N 1
ATOM 6819 C CA . MET A 1 871 ? -15.277 -19.225 -17.695 1.00 86.38 871 MET A CA 1
ATOM 6820 C C . MET A 1 871 ? -14.081 -18.295 -17.447 1.00 86.38 871 MET A C 1
ATOM 6822 O O . MET A 1 871 ? -14.105 -17.485 -16.529 1.00 86.38 871 MET A O 1
ATOM 6826 N N . GLU A 1 872 ? -13.070 -18.335 -18.314 1.00 84.38 872 GLU A N 1
ATOM 6827 C CA . GLU A 1 872 ? -11.872 -17.489 -18.246 1.00 84.38 872 GLU A CA 1
ATOM 6828 C C . GLU A 1 872 ? -12.238 -16.006 -18.411 1.00 84.38 872 GLU A C 1
ATOM 6830 O O . GLU A 1 872 ? -11.677 -15.135 -17.746 1.00 84.38 872 GLU A O 1
ATOM 6835 N N . ALA A 1 873 ? -13.222 -15.709 -19.264 1.00 86.94 873 ALA A N 1
ATOM 6836 C CA . ALA A 1 873 ? -13.757 -14.362 -19.420 1.00 86.94 873 ALA A CA 1
ATOM 6837 C C . ALA A 1 873 ? -14.621 -13.920 -18.220 1.00 86.94 873 ALA A C 1
ATOM 6839 O O . ALA A 1 873 ? -14.522 -12.758 -17.816 1.00 86.94 873 ALA A O 1
ATOM 6840 N N . SER A 1 874 ? -15.368 -14.830 -17.578 1.00 90.75 874 SER A N 1
ATOM 6841 C CA . SER A 1 874 ? -16.031 -14.548 -16.292 1.00 90.75 874 SER A CA 1
ATOM 6842 C C . SER A 1 874 ? -15.011 -14.226 -15.193 1.00 90.75 874 SER A C 1
ATOM 6844 O O . SER A 1 874 ? -15.164 -13.249 -14.458 1.00 90.75 874 SER A O 1
ATOM 6846 N N . ASP A 1 875 ? -13.923 -14.990 -15.128 1.00 89.38 875 ASP A N 1
ATOM 6847 C CA . ASP A 1 875 ? -12.847 -14.801 -14.158 1.00 89.38 875 ASP A CA 1
ATOM 6848 C C . ASP A 1 875 ? -12.084 -13.489 -14.385 1.00 89.38 875 ASP A C 1
ATOM 6850 O O . ASP A 1 875 ? -11.776 -12.791 -13.420 1.00 89.38 875 ASP A O 1
ATOM 6854 N N . MET A 1 876 ? -11.844 -13.076 -15.635 1.00 85.88 876 MET A N 1
ATOM 6855 C CA . MET A 1 876 ? -11.290 -11.746 -15.935 1.00 85.88 876 MET A CA 1
ATOM 6856 C C . MET A 1 876 ? -12.198 -10.603 -15.449 1.00 85.88 876 MET A C 1
ATOM 6858 O O . MET A 1 876 ? -11.693 -9.601 -14.937 1.00 85.88 876 MET A O 1
ATOM 6862 N N . ILE A 1 877 ? -13.525 -10.742 -15.563 1.00 91.25 877 ILE A N 1
ATOM 6863 C CA . ILE A 1 877 ? -14.491 -9.750 -15.057 1.00 91.25 877 ILE A CA 1
ATOM 6864 C C . ILE A 1 877 ? -14.416 -9.655 -13.521 1.00 91.25 877 ILE A C 1
ATOM 6866 O O . ILE A 1 877 ? -14.338 -8.552 -12.976 1.00 91.25 877 ILE A O 1
ATOM 6870 N N . ILE A 1 878 ? -14.358 -10.795 -12.826 1.00 92.81 878 ILE A N 1
ATOM 6871 C CA . ILE A 1 878 ? -14.246 -10.859 -11.359 1.00 92.81 878 ILE A CA 1
ATOM 6872 C C . ILE A 1 878 ? -12.894 -10.307 -10.878 1.00 92.81 878 ILE A C 1
ATOM 6874 O O . ILE A 1 878 ? -12.856 -9.428 -10.016 1.00 92.81 878 ILE A O 1
ATOM 6878 N N . ASN A 1 879 ? -11.780 -10.753 -11.466 1.00 90.50 879 ASN A N 1
ATOM 6879 C CA . ASN A 1 879 ? -10.427 -10.304 -11.115 1.00 90.50 879 ASN A CA 1
ATOM 6880 C C . ASN A 1 879 ? -10.252 -8.790 -11.298 1.00 90.50 879 ASN A C 1
ATOM 6882 O O . ASN A 1 879 ? -9.556 -8.139 -10.515 1.00 90.50 879 ASN A O 1
ATOM 6886 N N . LYS A 1 880 ? -10.934 -8.202 -12.288 1.00 89.69 880 LYS A N 1
ATOM 6887 C CA . LYS A 1 880 ? -10.990 -6.751 -12.461 1.00 89.69 880 LYS A CA 1
ATOM 6888 C C . LYS A 1 880 ? -11.774 -6.050 -11.346 1.00 89.69 880 LYS A C 1
ATOM 6890 O O . LYS A 1 880 ? -11.304 -5.026 -10.861 1.00 89.69 880 LYS A O 1
ATOM 6895 N N . ALA A 1 881 ? -12.898 -6.597 -10.876 1.00 92.19 881 ALA A N 1
ATOM 6896 C CA . ALA A 1 881 ? -13.627 -6.032 -9.734 1.00 92.19 881 ALA A CA 1
ATOM 6897 C C . ALA A 1 881 ? -12.797 -6.048 -8.430 1.00 92.19 881 ALA A C 1
ATOM 6899 O O . ALA A 1 881 ? -12.833 -5.076 -7.672 1.00 92.19 881 ALA A O 1
ATOM 6900 N N . PHE A 1 882 ? -11.987 -7.090 -8.201 1.00 91.38 882 PHE A N 1
ATOM 6901 C CA . PHE A 1 882 ? -10.998 -7.117 -7.110 1.00 91.38 882 PHE A CA 1
ATOM 6902 C C . PHE A 1 882 ? -9.894 -6.063 -7.295 1.00 91.38 882 PHE A C 1
ATOM 6904 O O . PHE A 1 882 ? -9.584 -5.315 -6.369 1.00 91.38 882 PHE A O 1
ATOM 6911 N N . ALA A 1 883 ? -9.316 -5.947 -8.493 1.00 87.25 883 ALA A N 1
ATOM 6912 C CA . ALA A 1 883 ? -8.215 -5.015 -8.751 1.00 87.25 883 ALA A CA 1
ATOM 6913 C C . ALA A 1 883 ? -8.639 -3.531 -8.793 1.00 87.25 883 ALA A C 1
ATOM 6915 O O . ALA A 1 883 ? -7.841 -2.657 -8.451 1.00 87.25 883 ALA A O 1
ATOM 6916 N N . GLU A 1 884 ? -9.895 -3.246 -9.146 1.00 86.81 884 GLU A N 1
ATOM 6917 C CA . GLU A 1 884 ? -10.557 -1.941 -8.980 1.00 86.81 884 GLU A CA 1
ATOM 6918 C C . GLU A 1 884 ? -10.965 -1.659 -7.512 1.00 86.81 884 GLU A C 1
ATOM 6920 O O . GLU A 1 884 ? -11.526 -0.604 -7.230 1.00 86.81 884 GLU A O 1
ATOM 6925 N N . ARG A 1 885 ? -10.694 -2.587 -6.575 1.00 86.00 885 ARG A N 1
ATOM 6926 C CA . ARG A 1 885 ? -11.136 -2.580 -5.163 1.00 86.00 885 ARG A CA 1
ATOM 6927 C C . ARG A 1 885 ? -12.644 -2.387 -4.966 1.00 86.00 885 ARG A C 1
ATOM 6929 O O . ARG A 1 885 ? -13.078 -1.852 -3.950 1.00 86.00 885 ARG A O 1
ATOM 6936 N N . ARG A 1 886 ? -13.449 -2.839 -5.927 1.00 91.06 886 ARG A N 1
ATOM 6937 C CA . ARG A 1 886 ? -14.910 -2.877 -5.798 1.00 91.06 886 ARG A CA 1
ATOM 6938 C C . ARG A 1 886 ? -15.398 -4.158 -5.138 1.00 91.06 886 ARG A C 1
ATOM 6940 O O . ARG A 1 886 ? -16.465 -4.136 -4.547 1.00 91.06 886 ARG A O 1
ATOM 6947 N N . PHE A 1 887 ? -14.637 -5.249 -5.219 1.00 92.69 887 PHE A N 1
ATOM 6948 C CA . PHE A 1 887 ? -14.927 -6.495 -4.510 1.00 92.69 887 PHE A CA 1
ATOM 6949 C C . PHE A 1 887 ? -14.105 -6.552 -3.209 1.00 92.69 887 PHE A C 1
ATOM 6951 O O . PHE A 1 887 ? -12.874 -6.534 -3.253 1.00 92.69 887 PHE A O 1
ATOM 6958 N N . MET A 1 888 ? -14.784 -6.598 -2.062 1.00 91.44 888 MET A N 1
ATOM 6959 C CA . MET A 1 888 ? -14.216 -6.525 -0.710 1.00 91.44 888 MET A CA 1
ATOM 6960 C C . MET A 1 888 ? -14.609 -7.755 0.129 1.00 91.44 888 MET A C 1
ATOM 6962 O O . MET A 1 888 ? -15.704 -8.297 -0.026 1.00 91.44 888 MET A O 1
ATOM 6966 N N . LEU A 1 889 ? -13.714 -8.208 1.017 1.00 88.62 889 LEU A N 1
ATOM 6967 C CA . LEU A 1 889 ? -13.853 -9.458 1.782 1.00 88.62 889 LEU A CA 1
ATOM 6968 C C . LEU A 1 889 ? -13.592 -9.242 3.281 1.00 88.62 889 LEU A C 1
ATOM 6970 O O . LEU A 1 889 ? -12.574 -8.660 3.647 1.00 88.62 889 LEU A O 1
ATOM 6974 N N . ASP A 1 890 ? -14.468 -9.788 4.125 1.00 86.50 890 ASP A N 1
ATOM 6975 C CA . ASP A 1 890 ? -14.377 -9.816 5.592 1.00 86.50 890 ASP A CA 1
ATOM 6976 C C . ASP A 1 890 ? -14.624 -11.261 6.072 1.00 86.50 890 ASP A C 1
ATOM 6978 O O . ASP A 1 890 ? -15.705 -11.630 6.534 1.00 86.50 890 ASP A O 1
ATOM 6982 N N . VAL A 1 891 ? -13.645 -12.139 5.818 1.00 78.81 891 VAL A N 1
ATOM 6983 C CA . VAL A 1 891 ? -13.789 -13.597 5.981 1.00 78.81 891 VAL A CA 1
ATOM 6984 C C . VAL A 1 891 ? -13.103 -14.073 7.259 1.00 78.81 891 VAL A C 1
ATOM 6986 O O . VAL A 1 891 ? -11.882 -13.980 7.385 1.00 78.81 891 VAL A O 1
ATOM 6989 N N . PHE A 1 892 ? -13.885 -14.653 8.171 1.00 70.19 892 PHE A N 1
ATOM 6990 C CA . PHE A 1 892 ? -13.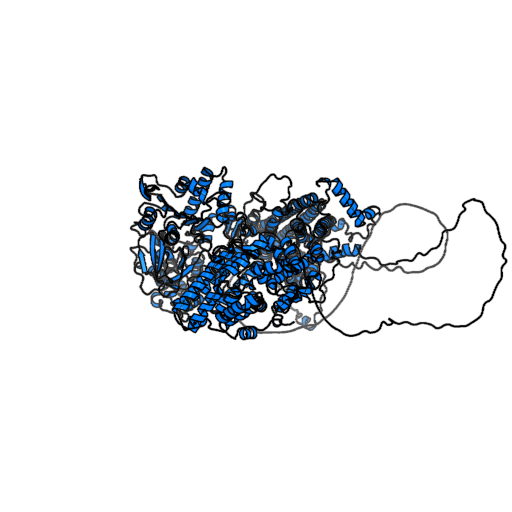417 -15.160 9.462 1.00 70.19 892 PHE A CA 1
ATOM 6991 C C . PHE A 1 892 ? -13.793 -16.628 9.667 1.00 70.19 892 PHE A C 1
ATOM 6993 O O . PHE A 1 892 ? -14.898 -17.064 9.336 1.00 70.19 892 PHE A O 1
ATOM 7000 N N . MET A 1 893 ? -12.881 -17.402 10.256 1.00 64.19 893 MET A N 1
ATOM 7001 C CA . MET A 1 893 ? -13.142 -18.777 10.678 1.00 64.19 893 MET A CA 1
ATOM 7002 C C . MET A 1 893 ? -12.140 -19.196 11.760 1.00 64.19 893 MET A C 1
ATOM 7004 O O . MET A 1 893 ? -11.009 -18.717 11.780 1.00 64.19 893 MET A O 1
ATOM 7008 N N . SER A 1 894 ? -12.502 -20.148 12.621 1.00 60.78 894 SER A N 1
ATOM 7009 C CA . SER A 1 894 ? -11.483 -20.950 13.309 1.00 60.78 894 SER A CA 1
ATOM 7010 C C . SER A 1 894 ? -10.693 -21.739 12.250 1.00 60.78 894 SER A C 1
ATOM 7012 O O . SER A 1 894 ? -11.332 -22.406 11.430 1.00 60.78 894 SER A O 1
ATOM 7014 N N . PRO A 1 895 ? -9.347 -21.694 12.223 1.00 60.84 895 PRO A N 1
ATOM 7015 C CA . PRO A 1 895 ? -8.568 -22.499 11.285 1.00 60.84 895 PRO A CA 1
ATOM 7016 C C . PRO A 1 895 ? -8.931 -23.984 11.403 1.00 60.84 895 PRO A C 1
ATOM 7018 O O . PRO A 1 895 ? -9.098 -24.500 12.510 1.00 60.84 895 PRO A O 1
ATOM 7021 N N . LYS A 1 896 ? -9.067 -24.685 10.270 1.00 64.94 896 LYS A N 1
ATOM 7022 C CA . LYS A 1 896 ? -9.244 -26.145 10.304 1.00 64.94 896 LYS A CA 1
ATOM 7023 C C . LYS A 1 896 ? -7.913 -26.792 10.718 1.00 64.94 896 LYS A C 1
ATOM 7025 O O . LYS A 1 896 ? -6.878 -26.329 10.232 1.00 64.94 896 LYS A O 1
ATOM 7030 N N . PRO A 1 897 ? -7.917 -27.867 11.529 1.00 64.44 897 PRO A N 1
ATOM 7031 C CA . PRO A 1 897 ? -6.714 -28.657 11.772 1.00 64.44 897 PRO A CA 1
ATOM 7032 C C . PRO A 1 897 ? -6.093 -29.115 10.446 1.00 64.44 897 PRO A C 1
ATOM 7034 O O . PRO A 1 897 ? -6.804 -29.598 9.559 1.00 64.44 897 PRO A O 1
ATOM 7037 N N . LEU A 1 898 ? -4.778 -28.943 10.295 1.00 68.06 898 LEU A N 1
ATOM 7038 C CA . LEU A 1 898 ? -4.049 -29.398 9.110 1.00 68.06 898 LEU A CA 1
ATOM 7039 C C . LEU A 1 898 ? -3.702 -30.892 9.246 1.00 68.06 898 LEU A C 1
ATOM 7041 O O . LEU A 1 898 ? -3.233 -31.302 10.308 1.00 68.06 898 LEU A O 1
ATOM 7045 N N . PRO A 1 899 ? -3.874 -31.714 8.194 1.00 66.19 899 PRO A N 1
ATOM 7046 C CA . PRO A 1 899 ? -3.549 -33.137 8.250 1.00 66.19 899 PRO A CA 1
ATOM 7047 C C . PRO A 1 899 ? -2.031 -33.360 8.328 1.00 66.19 899 PRO A C 1
ATOM 7049 O O . PRO A 1 899 ? -1.287 -33.015 7.410 1.00 66.19 899 PRO A O 1
ATOM 7052 N N . CYS A 1 900 ? -1.561 -33.977 9.416 1.00 62.78 900 CYS A N 1
ATOM 7053 C CA . CYS A 1 900 ? -0.133 -34.228 9.653 1.00 62.78 900 CYS A CA 1
ATOM 7054 C C . CYS A 1 900 ? 0.457 -35.418 8.866 1.00 62.78 900 CYS A C 1
ATOM 7056 O O . CYS A 1 900 ? 1.647 -35.687 8.988 1.00 62.78 900 CYS A O 1
ATOM 7058 N N . ASN A 1 901 ? -0.351 -36.152 8.094 1.00 69.12 901 ASN A N 1
ATOM 7059 C CA . ASN A 1 901 ? 0.031 -37.398 7.413 1.00 69.12 901 ASN A CA 1
ATOM 7060 C C . ASN A 1 901 ? 0.274 -37.252 5.896 1.00 69.12 901 ASN A C 1
ATOM 7062 O O . ASN A 1 901 ? 0.327 -38.257 5.187 1.00 69.12 901 ASN A O 1
ATOM 7066 N N . LEU A 1 902 ? 0.400 -36.023 5.387 1.00 73.00 902 LEU A N 1
ATOM 7067 C CA . LEU A 1 902 ? 0.789 -35.772 3.996 1.00 73.00 902 LEU A CA 1
ATOM 7068 C C . LEU A 1 902 ? 2.295 -36.035 3.779 1.00 73.00 902 LEU A C 1
ATOM 7070 O O . LEU A 1 902 ? 3.086 -35.801 4.696 1.00 73.00 902 LEU A O 1
ATOM 7074 N N . PRO A 1 903 ? 2.718 -36.478 2.578 1.00 77.88 903 PRO A N 1
ATOM 7075 C CA . PRO A 1 903 ? 4.136 -36.575 2.236 1.00 77.88 903 PRO A CA 1
ATOM 7076 C C . PRO A 1 903 ? 4.804 -35.191 2.254 1.00 77.88 903 PRO A C 1
ATOM 7078 O O . PRO A 1 903 ? 4.171 -34.182 1.933 1.00 77.88 903 PRO A O 1
ATOM 7081 N N . THR A 1 904 ? 6.089 -35.143 2.612 1.00 89.12 904 THR A N 1
ATOM 7082 C CA . THR A 1 904 ? 6.845 -33.887 2.652 1.00 89.12 904 THR A CA 1
ATOM 7083 C C . THR A 1 904 ? 7.364 -33.481 1.272 1.00 89.12 904 THR A C 1
ATOM 7085 O O . THR A 1 904 ? 7.682 -34.319 0.429 1.00 89.12 904 THR A O 1
ATOM 7088 N N . ILE A 1 905 ? 7.458 -32.172 1.048 1.00 94.00 905 ILE A N 1
ATOM 7089 C CA . ILE A 1 905 ? 7.853 -31.550 -0.216 1.00 94.00 905 ILE A CA 1
ATOM 7090 C C . ILE A 1 905 ? 9.321 -31.102 -0.100 1.00 94.00 905 ILE A C 1
ATOM 7092 O O . ILE A 1 905 ? 9.618 -30.220 0.713 1.00 94.00 905 ILE A O 1
ATOM 7096 N N . PRO A 1 906 ? 10.264 -31.663 -0.881 1.00 95.06 906 PRO A N 1
ATOM 7097 C CA . PRO A 1 906 ? 11.658 -31.232 -0.851 1.00 95.06 906 PRO A CA 1
ATOM 7098 C C . PRO A 1 906 ? 11.830 -29.835 -1.467 1.00 95.06 906 PRO A C 1
ATOM 7100 O O . PRO A 1 906 ? 11.065 -29.411 -2.339 1.00 95.06 906 PRO A O 1
ATOM 7103 N N . LEU A 1 907 ? 12.887 -29.124 -1.058 1.00 95.88 907 LEU A N 1
ATOM 7104 C CA . LEU A 1 907 ? 13.191 -27.767 -1.542 1.00 95.88 907 LEU A CA 1
ATOM 7105 C C . LEU A 1 907 ? 13.350 -27.698 -3.071 1.00 95.88 907 LEU A C 1
ATOM 7107 O O . LEU A 1 907 ? 12.984 -26.698 -3.682 1.00 95.88 907 LEU A O 1
ATOM 7111 N N . SER A 1 908 ? 13.834 -28.771 -3.698 1.00 96.81 908 SER A N 1
ATOM 7112 C CA . SER A 1 908 ? 13.944 -28.911 -5.154 1.00 96.81 908 SER A CA 1
ATOM 7113 C C . SER A 1 908 ? 12.588 -29.032 -5.864 1.00 96.81 908 SER A C 1
ATOM 7115 O O . SER A 1 908 ? 12.456 -28.612 -7.012 1.00 96.81 908 SER A O 1
ATOM 7117 N N . GLN A 1 909 ? 11.555 -29.573 -5.209 1.00 96.88 909 GLN A N 1
ATOM 7118 C CA . GLN A 1 909 ? 10.194 -29.580 -5.748 1.00 96.88 909 GLN A CA 1
ATOM 7119 C C . GLN A 1 909 ? 9.555 -28.196 -5.610 1.00 96.88 909 GLN A C 1
ATOM 7121 O O . GLN A 1 909 ? 8.941 -27.729 -6.570 1.00 96.88 909 GLN A O 1
ATOM 7126 N N . LEU A 1 910 ? 9.743 -27.506 -4.477 1.00 97.56 910 LEU A N 1
ATOM 7127 C CA . LEU A 1 910 ? 9.292 -26.117 -4.320 1.00 97.56 910 LEU A CA 1
ATOM 7128 C C . LEU A 1 910 ? 9.934 -25.207 -5.384 1.00 97.56 910 LEU A C 1
ATOM 7130 O O . LEU A 1 910 ? 9.216 -24.518 -6.106 1.00 97.56 910 LEU A O 1
ATOM 7134 N N . ALA A 1 911 ? 11.258 -25.289 -5.557 1.00 97.81 911 ALA A N 1
ATOM 7135 C CA . ALA A 1 911 ? 12.032 -24.511 -6.530 1.00 97.81 911 ALA A CA 1
ATOM 7136 C C . ALA A 1 911 ? 11.538 -24.632 -7.983 1.00 97.81 911 ALA A C 1
ATOM 7138 O O . ALA A 1 911 ? 11.721 -23.713 -8.783 1.00 97.81 911 ALA A O 1
ATOM 7139 N N . ARG A 1 912 ? 10.891 -25.748 -8.341 1.00 97.38 912 ARG A N 1
ATOM 7140 C CA . ARG A 1 912 ? 10.352 -25.979 -9.689 1.00 97.38 912 ARG A CA 1
ATOM 7141 C C . ARG A 1 912 ? 9.033 -25.233 -9.956 1.00 97.38 912 ARG A C 1
ATOM 7143 O O . ARG A 1 912 ? 8.761 -24.904 -11.112 1.00 97.38 912 ARG A O 1
ATOM 7150 N N . HIS A 1 913 ? 8.257 -24.908 -8.918 1.00 97.44 913 HIS A N 1
ATOM 7151 C CA . HIS A 1 913 ? 6.902 -24.336 -8.999 1.00 97.44 913 HIS A CA 1
ATOM 7152 C C . HIS A 1 913 ? 6.892 -22.795 -8.936 1.00 97.44 913 HIS A C 1
ATOM 7154 O O . HIS A 1 913 ? 6.287 -22.177 -8.059 1.00 97.44 913 HIS A O 1
ATOM 7160 N N . THR A 1 914 ? 7.582 -22.162 -9.887 1.00 95.00 914 THR A N 1
ATOM 7161 C CA . THR A 1 914 ? 7.791 -20.703 -9.965 1.00 95.00 914 THR A CA 1
ATOM 7162 C C . THR A 1 914 ? 6.710 -19.919 -10.720 1.00 95.00 914 THR A C 1
ATOM 7164 O O . THR A 1 914 ? 6.743 -18.692 -10.707 1.00 95.00 914 THR A O 1
ATOM 7167 N N . GLY A 1 915 ? 5.769 -20.578 -11.408 1.00 91.38 915 GLY A N 1
ATOM 7168 C CA . GLY A 1 915 ? 4.688 -19.916 -12.163 1.00 91.38 915 GLY A CA 1
ATOM 7169 C C . GLY A 1 915 ? 5.128 -18.927 -13.258 1.00 91.38 915 GLY A C 1
ATOM 7170 O O . GLY A 1 915 ? 4.354 -18.037 -13.628 1.00 91.38 915 GLY A O 1
ATOM 7171 N N . HIS A 1 916 ? 6.374 -19.032 -13.741 1.00 87.88 916 HIS A N 1
ATOM 7172 C CA . HIS A 1 916 ? 6.992 -18.050 -14.643 1.00 87.88 916 HIS A CA 1
ATOM 7173 C C . HIS A 1 916 ? 6.695 -18.314 -16.124 1.00 87.88 916 HIS A C 1
ATOM 7175 O O . HIS A 1 916 ? 6.538 -17.358 -16.879 1.00 87.88 916 HIS A O 1
ATOM 7181 N N . ARG A 1 917 ? 6.575 -19.580 -16.553 1.00 86.19 917 ARG A N 1
ATOM 7182 C CA . ARG A 1 917 ? 6.060 -19.968 -17.884 1.00 86.19 917 ARG A CA 1
ATOM 7183 C C . ARG A 1 917 ? 4.514 -19.981 -17.890 1.00 86.19 917 ARG A C 1
ATOM 7185 O O . ARG A 1 917 ? 3.915 -20.257 -16.846 1.00 86.19 917 ARG A O 1
ATOM 7192 N N . PRO A 1 918 ? 3.843 -19.732 -19.035 1.00 79.81 918 PRO A N 1
ATOM 7193 C CA . PRO A 1 918 ? 2.383 -19.819 -19.136 1.00 79.81 918 PRO A CA 1
ATOM 7194 C C . PRO A 1 918 ? 1.865 -21.207 -18.726 1.00 79.81 918 PRO A C 1
ATOM 7196 O O . PRO A 1 918 ? 2.466 -22.220 -19.074 1.00 79.81 918 PRO A O 1
ATOM 7199 N N . GLY A 1 919 ? 0.764 -21.259 -17.971 1.00 82.31 919 GLY A N 1
ATOM 7200 C CA . GLY A 1 919 ? 0.204 -22.510 -17.434 1.00 82.31 919 GLY A CA 1
ATOM 7201 C C . GLY A 1 919 ? 0.968 -23.123 -16.248 1.00 82.31 919 GLY A C 1
ATOM 7202 O O . GLY A 1 919 ? 0.495 -24.097 -15.666 1.00 82.31 919 GLY A O 1
ATOM 7203 N N . GLY A 1 920 ? 2.117 -22.564 -15.851 1.00 89.25 920 GLY A N 1
ATOM 7204 C CA . GLY A 1 920 ? 2.866 -23.017 -14.679 1.00 89.25 920 GLY A CA 1
ATOM 7205 C C . GLY A 1 920 ? 2.166 -22.677 -13.358 1.00 89.25 920 GLY A C 1
ATOM 7206 O O . GLY A 1 920 ? 1.708 -21.551 -13.160 1.00 89.25 920 GLY A O 1
ATOM 7207 N N . ARG A 1 921 ? 2.135 -23.638 -12.426 1.00 94.25 921 ARG A N 1
ATOM 7208 C CA . ARG A 1 921 ? 1.693 -23.429 -11.036 1.00 94.25 921 ARG A CA 1
ATOM 7209 C C . ARG A 1 921 ? 2.738 -22.648 -10.230 1.00 94.25 921 ARG A C 1
ATOM 7211 O O . ARG A 1 921 ? 3.940 -22.772 -10.474 1.00 94.25 921 ARG A O 1
ATOM 7218 N N . MET A 1 922 ? 2.264 -21.864 -9.264 1.00 94.94 922 MET A N 1
ATOM 7219 C CA . MET A 1 922 ? 3.061 -21.012 -8.381 1.00 94.94 922 MET A CA 1
ATOM 7220 C C . MET A 1 922 ? 2.881 -21.425 -6.920 1.00 94.94 922 MET A C 1
ATOM 7222 O O . MET A 1 922 ? 1.823 -21.200 -6.331 1.00 94.94 922 MET A O 1
ATOM 7226 N N . TRP A 1 923 ? 3.929 -21.994 -6.330 1.00 97.12 923 TRP A N 1
ATOM 7227 C CA . TRP A 1 923 ? 3.952 -22.381 -4.920 1.00 97.12 923 TRP A CA 1
ATOM 7228 C C . TRP A 1 923 ? 4.846 -21.445 -4.102 1.00 97.12 923 TRP A C 1
ATOM 7230 O O . TRP A 1 923 ? 5.836 -20.919 -4.614 1.00 97.12 923 TRP A O 1
ATOM 7240 N N . ILE A 1 924 ? 4.516 -21.268 -2.822 1.00 96.31 924 ILE A N 1
ATOM 7241 C CA . ILE A 1 924 ? 5.346 -20.561 -1.834 1.00 96.31 924 ILE A CA 1
ATOM 7242 C C . ILE A 1 924 ? 5.515 -21.412 -0.573 1.00 96.31 924 ILE A C 1
ATOM 7244 O O . ILE A 1 924 ? 4.608 -22.163 -0.207 1.00 96.31 924 ILE A O 1
ATOM 7248 N N . GLY A 1 925 ? 6.664 -21.291 0.093 1.00 95.12 925 GLY A N 1
ATOM 7249 C CA . GLY A 1 925 ? 6.881 -21.838 1.434 1.00 95.12 925 GLY A CA 1
ATOM 7250 C C . GLY A 1 925 ? 6.656 -20.772 2.510 1.00 95.12 925 GLY A C 1
ATOM 7251 O O . GLY A 1 925 ? 7.145 -19.654 2.366 1.00 95.12 925 GLY A O 1
ATOM 7252 N N . VAL A 1 926 ? 5.935 -21.103 3.581 1.00 92.94 926 VAL A N 1
ATOM 7253 C CA . VAL A 1 926 ? 5.739 -20.249 4.766 1.00 92.94 926 VAL A CA 1
ATOM 7254 C C . VAL A 1 926 ? 5.688 -21.135 6.010 1.00 92.94 926 VAL A C 1
ATOM 7256 O O . VAL A 1 926 ? 4.876 -22.058 6.072 1.00 92.94 926 VAL A O 1
ATOM 7259 N N . HIS A 1 927 ? 6.539 -20.852 7.000 1.00 89.81 927 HIS A N 1
ATOM 7260 C CA . HIS A 1 927 ? 6.587 -21.509 8.316 1.00 89.81 927 HIS A CA 1
ATOM 7261 C C . HIS A 1 927 ? 6.596 -23.044 8.249 1.00 89.81 927 HIS A C 1
ATOM 7263 O O . HIS A 1 927 ? 5.878 -23.734 8.966 1.00 89.81 927 HIS A O 1
ATOM 7269 N N . GLY A 1 928 ? 7.409 -23.582 7.335 1.00 88.81 928 GLY A N 1
ATOM 7270 C CA . GLY A 1 928 ? 7.542 -25.023 7.099 1.00 88.81 928 GLY A CA 1
ATOM 7271 C C . GLY A 1 928 ? 6.437 -25.651 6.240 1.00 88.81 928 GLY A C 1
ATOM 7272 O O . GLY A 1 928 ? 6.576 -26.805 5.861 1.00 88.81 928 GLY A O 1
ATOM 7273 N N . SER A 1 929 ? 5.383 -24.921 5.871 1.00 90.75 929 SER A N 1
ATOM 7274 C CA . SER A 1 929 ? 4.287 -25.391 5.009 1.00 90.75 929 SER A CA 1
ATOM 7275 C C . SER A 1 929 ? 4.376 -24.830 3.584 1.00 90.75 929 SER A C 1
ATOM 7277 O O . SER A 1 929 ? 4.926 -23.752 3.368 1.00 90.75 929 SER A O 1
ATOM 7279 N N . VAL A 1 930 ? 3.814 -25.543 2.604 1.00 94.94 930 VAL A N 1
ATOM 7280 C CA . VAL A 1 930 ? 3.753 -25.144 1.185 1.00 94.94 930 VAL A CA 1
ATOM 7281 C C . VAL A 1 930 ? 2.318 -24.828 0.772 1.00 94.94 930 VAL A C 1
ATOM 7283 O O . VAL A 1 930 ? 1.394 -25.562 1.128 1.00 94.94 930 VAL A O 1
ATOM 7286 N N . TYR A 1 931 ? 2.145 -23.769 -0.022 1.00 94.12 931 TYR A N 1
ATOM 7287 C CA . TYR A 1 931 ? 0.843 -23.283 -0.482 1.00 94.12 931 TYR A CA 1
ATOM 7288 C C . TYR A 1 931 ? 0.831 -23.027 -1.997 1.00 94.12 931 TYR A C 1
ATOM 7290 O O . TYR A 1 931 ? 1.740 -22.372 -2.509 1.00 94.12 931 TYR A O 1
ATOM 7298 N N . ASP A 1 932 ? -0.206 -23.490 -2.706 1.00 95.88 932 ASP A N 1
ATOM 7299 C CA . ASP A 1 932 ? -0.458 -23.150 -4.114 1.00 95.88 932 ASP A CA 1
ATOM 7300 C C . ASP A 1 932 ? -1.289 -21.869 -4.190 1.00 95.88 932 ASP A C 1
ATOM 7302 O O . ASP A 1 932 ? -2.496 -21.853 -3.952 1.00 95.88 932 ASP A O 1
ATOM 7306 N N . VAL A 1 933 ? -0.617 -20.774 -4.531 1.00 94.50 933 VAL A N 1
ATOM 7307 C CA . VAL A 1 933 ? -1.193 -19.425 -4.568 1.00 94.50 933 VAL A CA 1
ATOM 7308 C C . VAL A 1 933 ? -1.543 -18.973 -5.989 1.00 94.50 933 VAL A C 1
ATOM 7310 O O . VAL A 1 933 ? -1.863 -17.800 -6.194 1.00 94.50 933 VAL A O 1
ATOM 7313 N N . THR A 1 934 ? -1.519 -19.888 -6.970 1.00 93.12 934 THR A N 1
ATOM 7314 C CA . THR A 1 934 ? -1.819 -19.606 -8.388 1.00 93.12 934 THR A CA 1
ATOM 7315 C C . THR A 1 934 ? -3.160 -18.887 -8.546 1.00 93.12 934 THR A C 1
ATOM 7317 O O . THR A 1 934 ? -3.210 -17.778 -9.080 1.00 93.12 934 THR A O 1
ATOM 7320 N N . ASP A 1 935 ? -4.225 -19.477 -8.003 1.00 88.38 935 ASP A N 1
ATOM 7321 C CA . ASP A 1 935 ? -5.603 -19.007 -8.187 1.00 88.38 935 ASP A CA 1
ATOM 7322 C C . ASP A 1 935 ? -5.947 -17.798 -7.286 1.00 88.38 935 ASP A C 1
ATOM 7324 O O . ASP A 1 935 ? -6.884 -17.051 -7.564 1.00 88.38 935 ASP A O 1
ATOM 7328 N N . PHE A 1 936 ? -5.159 -17.553 -6.229 1.00 89.69 936 PHE A N 1
ATOM 7329 C CA . PHE A 1 936 ? -5.304 -16.396 -5.332 1.00 89.69 936 PHE A CA 1
ATOM 7330 C C . PHE A 1 936 ? -4.557 -15.147 -5.826 1.00 89.69 936 PHE A C 1
ATOM 7332 O O . PHE A 1 936 ? -4.959 -14.019 -5.536 1.00 89.69 936 PHE A O 1
ATOM 7339 N N . SER A 1 937 ? -3.473 -15.311 -6.588 1.00 89.31 937 SER A N 1
ATOM 7340 C CA . SER A 1 937 ? -2.602 -14.204 -7.007 1.00 89.31 937 SER A CA 1
ATOM 7341 C C . SER A 1 937 ? -3.296 -13.062 -7.785 1.00 89.31 937 SER A C 1
ATOM 7343 O O . SER A 1 937 ? -2.925 -11.901 -7.577 1.00 89.31 937 SER A O 1
ATOM 7345 N N . PRO A 1 938 ? -4.327 -13.300 -8.626 1.00 85.12 938 PRO A N 1
ATOM 7346 C CA . PRO A 1 938 ? -5.117 -12.224 -9.240 1.00 85.12 938 PRO A CA 1
ATOM 7347 C C . PRO A 1 938 ? -5.975 -11.423 -8.245 1.00 85.12 938 PRO A C 1
ATOM 7349 O O . PRO A 1 938 ? -6.298 -10.268 -8.517 1.00 85.12 938 PRO A O 1
ATOM 7352 N N . MET A 1 939 ? -6.326 -12.025 -7.104 1.00 85.75 939 MET A N 1
ATOM 7353 C CA . MET A 1 939 ? -7.225 -11.482 -6.075 1.00 85.75 939 MET A CA 1
ATOM 7354 C C . MET A 1 939 ? -6.479 -10.854 -4.883 1.00 85.75 939 MET A C 1
ATOM 7356 O O . MET A 1 939 ? -7.088 -10.174 -4.059 1.00 85.75 939 MET A O 1
ATOM 7360 N N . HIS A 1 940 ? -5.166 -11.077 -4.771 1.00 87.69 940 HIS A N 1
ATOM 7361 C CA . HIS A 1 940 ? -4.345 -10.636 -3.642 1.00 87.69 940 HIS A CA 1
ATOM 7362 C C . HIS A 1 940 ? -4.397 -9.103 -3.416 1.00 87.69 940 HIS A C 1
ATOM 7364 O O . HIS A 1 940 ? -4.022 -8.355 -4.325 1.00 87.69 940 HIS A O 1
ATOM 7370 N N . PRO A 1 941 ? -4.749 -8.608 -2.206 1.00 78.19 941 PRO A N 1
ATOM 7371 C CA . PRO A 1 941 ? -4.853 -7.168 -1.929 1.00 78.19 941 PRO A CA 1
ATOM 7372 C C . PRO A 1 941 ? -3.547 -6.366 -2.045 1.00 78.19 941 PRO A C 1
ATOM 7374 O O . PRO A 1 941 ? -3.589 -5.172 -2.345 1.00 78.19 941 PRO A O 1
ATOM 7377 N N . GLY A 1 942 ? -2.380 -6.993 -1.840 1.00 78.12 942 GLY A N 1
ATOM 7378 C CA . GLY A 1 942 ? -1.083 -6.363 -2.128 1.00 78.12 942 GLY A CA 1
ATOM 7379 C C . GLY A 1 942 ? -0.756 -6.287 -3.628 1.00 78.12 942 GLY A C 1
ATOM 7380 O O . GLY A 1 942 ? 0.102 -5.504 -4.031 1.00 78.12 942 GLY A O 1
ATOM 7381 N N . GLY A 1 943 ? -1.465 -7.066 -4.450 1.00 81.19 943 GLY A N 1
ATOM 7382 C CA . GLY A 1 943 ? -1.281 -7.206 -5.891 1.00 81.19 943 GLY A CA 1
ATOM 7383 C C . GLY A 1 943 ? -0.443 -8.424 -6.297 1.00 81.19 943 GLY A C 1
ATOM 7384 O O . GLY A 1 943 ? 0.351 -8.970 -5.528 1.00 81.19 943 GLY A O 1
ATOM 7385 N N . THR A 1 944 ? -0.659 -8.871 -7.533 1.00 83.94 944 THR A N 1
ATOM 7386 C CA . THR A 1 944 ? -0.159 -10.136 -8.103 1.00 83.94 944 THR A CA 1
ATOM 7387 C C . THR A 1 944 ? 1.369 -10.234 -8.132 1.00 83.94 944 THR A C 1
ATOM 7389 O O . THR A 1 944 ? 1.933 -11.295 -7.864 1.00 83.94 944 THR A O 1
ATOM 7392 N N . ILE A 1 945 ? 2.059 -9.128 -8.432 1.00 83.12 945 ILE A N 1
ATOM 7393 C CA . ILE A 1 945 ? 3.508 -9.130 -8.699 1.00 83.12 945 ILE A CA 1
ATOM 7394 C C . ILE A 1 945 ? 4.327 -9.430 -7.426 1.00 83.12 945 ILE A C 1
ATOM 7396 O O . ILE A 1 945 ? 5.351 -10.099 -7.518 1.00 83.12 945 ILE A O 1
ATOM 7400 N N . ILE A 1 946 ? 3.842 -9.035 -6.240 1.00 84.38 946 ILE A N 1
ATOM 7401 C CA . ILE A 1 946 ? 4.520 -9.274 -4.947 1.00 84.38 946 ILE A CA 1
ATOM 7402 C C . ILE A 1 946 ? 4.491 -10.763 -4.551 1.00 84.38 946 ILE A C 1
ATOM 7404 O O . ILE A 1 946 ? 5.448 -11.282 -3.982 1.00 84.38 946 ILE A O 1
ATOM 7408 N N . ILE A 1 947 ? 3.413 -11.486 -4.884 1.00 87.88 947 ILE A N 1
ATOM 7409 C CA . ILE A 1 947 ? 3.396 -12.948 -4.709 1.00 87.88 947 ILE A CA 1
ATOM 7410 C C . ILE A 1 947 ? 4.344 -13.589 -5.728 1.00 87.88 947 ILE A C 1
ATOM 7412 O O . ILE A 1 947 ? 5.163 -14.428 -5.359 1.00 87.88 947 ILE A O 1
ATOM 7416 N N . LYS A 1 948 ? 4.300 -13.145 -6.994 1.00 88.31 948 LYS A N 1
ATOM 7417 C CA . LYS A 1 948 ? 5.194 -13.664 -8.039 1.00 88.31 948 LYS A CA 1
ATOM 7418 C C . LYS A 1 948 ? 6.677 -13.489 -7.715 1.00 88.31 948 LYS A C 1
ATOM 7420 O O . LYS A 1 948 ? 7.444 -14.376 -8.067 1.00 88.31 948 LYS A O 1
ATOM 7425 N N . SER A 1 949 ? 7.093 -12.417 -7.034 1.00 88.69 949 SER A N 1
ATOM 7426 C CA . SER A 1 949 ? 8.507 -12.192 -6.683 1.00 88.69 949 SER A CA 1
ATOM 7427 C C . SER A 1 949 ? 9.051 -13.144 -5.610 1.00 88.69 949 SER A C 1
ATOM 7429 O O . SER A 1 949 ? 10.269 -13.214 -5.431 1.00 88.69 949 SER A O 1
ATOM 7431 N N . ASN A 1 950 ? 8.176 -13.904 -4.945 1.00 92.44 950 ASN A N 1
ATOM 7432 C CA . ASN A 1 950 ? 8.499 -14.889 -3.911 1.00 92.44 950 ASN A CA 1
ATOM 7433 C C . ASN A 1 950 ? 8.125 -16.335 -4.320 1.00 92.44 950 ASN A C 1
ATOM 7435 O O . ASN A 1 950 ? 8.145 -17.242 -3.492 1.00 92.44 950 ASN A O 1
ATOM 7439 N N . ALA A 1 951 ? 7.797 -16.565 -5.597 1.00 95.12 951 ALA A N 1
ATOM 7440 C CA . ALA A 1 951 ? 7.450 -17.881 -6.127 1.00 95.12 951 ALA A CA 1
ATOM 7441 C C . ALA A 1 951 ? 8.621 -18.880 -6.057 1.00 95.12 951 ALA A C 1
ATOM 7443 O O . ALA A 1 951 ? 9.770 -18.532 -6.328 1.00 95.12 951 ALA A O 1
ATOM 7444 N N . GLY A 1 952 ? 8.327 -20.142 -5.738 1.00 96.88 952 GLY A N 1
ATOM 7445 C CA . GLY A 1 952 ? 9.306 -21.231 -5.691 1.00 96.88 952 GLY A CA 1
ATOM 7446 C C . GLY A 1 952 ? 10.316 -21.160 -4.537 1.00 96.88 952 GLY A C 1
ATOM 7447 O O . GLY A 1 952 ? 11.291 -21.909 -4.542 1.00 96.88 952 GLY A O 1
ATOM 7448 N N . VAL A 1 953 ? 10.111 -20.289 -3.543 1.00 96.06 953 VAL A N 1
ATOM 7449 C CA . VAL A 1 953 ? 10.973 -20.183 -2.353 1.00 96.06 953 VAL A CA 1
ATOM 7450 C C . VAL A 1 953 ? 10.166 -20.139 -1.056 1.00 96.06 953 VAL A C 1
ATOM 7452 O O . VAL A 1 953 ? 8.975 -19.833 -1.042 1.00 96.06 953 VAL A O 1
ATOM 7455 N N . ASP A 1 954 ? 10.832 -20.450 0.054 1.00 94.94 954 ASP A N 1
ATOM 7456 C CA . ASP A 1 954 ? 10.334 -20.150 1.397 1.00 94.94 954 ASP A CA 1
ATOM 7457 C C . ASP A 1 954 ? 10.482 -18.645 1.671 1.00 94.94 954 ASP A C 1
ATOM 7459 O O . ASP A 1 954 ? 11.597 -18.113 1.654 1.00 94.94 954 ASP A O 1
ATOM 7463 N N . CYS A 1 955 ? 9.365 -17.958 1.901 1.00 93.56 955 CYS A N 1
ATOM 7464 C CA . CYS A 1 955 ? 9.281 -16.517 2.115 1.00 93.56 955 CYS A CA 1
ATOM 7465 C C . CYS A 1 955 ? 8.857 -16.136 3.545 1.00 93.56 955 CYS A C 1
ATOM 7467 O O . CYS A 1 955 ? 8.354 -15.030 3.743 1.00 93.56 955 CYS A O 1
ATOM 7469 N N . SER A 1 956 ? 9.071 -17.008 4.541 1.00 93.56 956 SER A N 1
ATOM 7470 C CA . SER A 1 956 ? 8.632 -16.803 5.937 1.00 93.56 956 SER A CA 1
ATOM 7471 C C . SER A 1 956 ? 8.996 -15.416 6.501 1.00 93.56 956 SER A C 1
ATOM 7473 O O . SER A 1 956 ? 8.101 -14.674 6.890 1.00 93.56 956 SER A O 1
ATOM 7475 N N . LYS A 1 957 ? 10.261 -14.969 6.392 1.00 90.62 957 LYS A N 1
ATOM 7476 C CA . LYS A 1 957 ? 10.678 -13.618 6.841 1.00 90.62 957 LYS A CA 1
ATOM 7477 C C . LYS A 1 957 ? 9.880 -12.479 6.176 1.00 90.62 957 LYS A C 1
ATOM 7479 O O . LYS A 1 957 ? 9.543 -11.495 6.828 1.00 90.62 957 LYS A O 1
ATOM 7484 N N . THR A 1 958 ? 9.557 -12.594 4.885 1.00 90.19 958 THR A N 1
ATOM 7485 C CA . THR A 1 958 ? 8.726 -11.605 4.167 1.00 90.19 958 THR A CA 1
ATOM 7486 C C . THR A 1 958 ? 7.274 -11.646 4.658 1.00 90.19 958 THR A C 1
ATOM 7488 O O . THR A 1 958 ? 6.631 -10.605 4.778 1.00 90.19 958 THR A O 1
ATOM 7491 N N . PHE A 1 959 ? 6.761 -12.836 4.970 1.00 91.50 959 PHE A N 1
ATOM 7492 C CA . PHE A 1 959 ? 5.419 -13.045 5.510 1.00 91.50 959 PHE A CA 1
ATOM 7493 C C . PHE A 1 959 ? 5.270 -12.408 6.910 1.00 91.50 959 PHE A C 1
ATOM 7495 O O . PHE A 1 959 ? 4.302 -11.675 7.147 1.00 91.50 959 PHE A O 1
ATOM 7502 N N . ASP A 1 960 ? 6.278 -12.578 7.775 1.00 90.56 960 ASP A N 1
ATOM 7503 C CA . ASP A 1 960 ? 6.375 -11.965 9.110 1.00 90.56 960 ASP A CA 1
ATOM 7504 C C . ASP A 1 960 ? 6.532 -10.435 9.052 1.00 90.56 960 ASP A C 1
ATOM 7506 O O . ASP A 1 960 ? 5.731 -9.717 9.649 1.00 90.56 960 ASP A O 1
ATOM 7510 N N . ASN A 1 961 ? 7.482 -9.918 8.258 1.00 88.75 961 ASN A N 1
ATOM 7511 C CA . ASN A 1 961 ? 7.715 -8.472 8.081 1.00 88.75 961 ASN A CA 1
ATOM 7512 C C . ASN A 1 961 ? 6.471 -7.712 7.581 1.00 88.75 961 ASN A C 1
ATOM 7514 O O . ASN A 1 961 ? 6.297 -6.522 7.847 1.00 88.75 961 ASN A O 1
ATOM 7518 N N . LEU A 1 962 ? 5.594 -8.388 6.835 1.00 88.00 962 LEU A N 1
ATOM 7519 C CA . LEU A 1 962 ? 4.325 -7.842 6.348 1.00 88.00 962 LEU A CA 1
ATOM 7520 C C . LEU A 1 962 ? 3.141 -8.105 7.312 1.00 88.00 962 LEU A C 1
ATOM 7522 O O . LEU A 1 962 ? 1.987 -7.858 6.961 1.00 88.00 962 LEU A O 1
ATOM 7526 N N . ALA A 1 963 ? 3.426 -8.597 8.523 1.00 85.69 963 ALA A N 1
ATOM 7527 C CA . ALA A 1 963 ? 2.492 -8.985 9.581 1.00 85.69 963 ALA A CA 1
ATOM 7528 C C . ALA A 1 963 ? 1.344 -9.902 9.125 1.00 85.69 963 ALA A C 1
ATOM 7530 O O . ALA A 1 963 ? 0.202 -9.744 9.566 1.00 85.69 963 ALA A O 1
ATOM 7531 N N . HIS A 1 964 ? 1.628 -10.860 8.239 1.00 88.12 964 HIS A N 1
ATOM 7532 C CA . HIS A 1 964 ? 0.634 -11.858 7.845 1.00 88.12 964 HIS A CA 1
ATOM 7533 C C . HIS A 1 964 ? 0.423 -12.911 8.942 1.00 88.12 964 HIS A C 1
ATOM 7535 O O . HIS A 1 964 ? -0.714 -13.309 9.176 1.00 88.12 964 HIS A O 1
ATOM 7541 N N . THR A 1 965 ? 1.486 -13.299 9.655 1.00 83.00 965 THR A N 1
ATOM 7542 C CA . THR A 1 965 ? 1.473 -14.288 10.752 1.00 83.00 965 THR A CA 1
ATOM 7543 C C . THR A 1 965 ? 0.493 -13.917 11.867 1.00 83.00 965 THR A C 1
ATOM 7545 O O . THR A 1 965 ? -0.266 -14.765 12.332 1.00 83.00 965 THR A O 1
ATOM 7548 N N . ASN A 1 966 ? 0.426 -12.629 12.218 1.00 76.25 966 ASN A N 1
ATOM 7549 C CA . ASN A 1 966 ? -0.490 -12.110 13.237 1.00 76.25 966 ASN A CA 1
ATOM 7550 C C . ASN A 1 966 ? -1.841 -11.632 12.658 1.00 76.25 966 ASN A C 1
ATOM 7552 O O . ASN A 1 966 ? -2.648 -11.058 13.390 1.00 76.25 966 ASN A O 1
ATOM 7556 N N . ASN A 1 967 ? -2.114 -11.816 11.356 1.00 79.00 967 ASN A N 1
ATOM 7557 C CA . ASN A 1 967 ? -3.382 -11.396 10.752 1.00 79.00 967 ASN A CA 1
ATOM 7558 C C . ASN A 1 967 ? -4.396 -12.562 10.700 1.00 79.00 967 ASN A C 1
ATOM 7560 O O . ASN A 1 967 ? -4.229 -13.468 9.876 1.00 79.00 967 ASN A O 1
ATOM 7564 N N . PRO A 1 968 ? -5.494 -12.536 11.487 1.00 72.50 968 PRO A N 1
ATOM 7565 C CA . PRO A 1 968 ? -6.480 -13.623 11.508 1.00 72.50 968 PRO A CA 1
ATOM 7566 C C . PRO A 1 968 ? -7.167 -13.865 10.154 1.00 72.50 968 PRO A C 1
ATOM 7568 O O . PRO A 1 968 ? -7.560 -14.996 9.867 1.00 72.50 968 PRO A O 1
ATOM 7571 N N . GLU A 1 969 ? -7.268 -12.843 9.295 1.00 74.19 969 GLU A N 1
ATOM 7572 C CA . GLU A 1 969 ? -7.772 -12.969 7.917 1.00 74.19 969 GLU A CA 1
ATOM 7573 C C . GLU A 1 969 ? -6.903 -13.933 7.092 1.00 74.19 969 GLU A C 1
ATOM 7575 O O . GLU A 1 969 ? -7.404 -14.796 6.371 1.00 74.19 969 GLU A O 1
ATOM 7580 N N . VAL A 1 970 ? -5.577 -13.804 7.213 1.00 82.44 970 VAL A N 1
ATOM 7581 C CA . VAL A 1 970 ? -4.615 -14.569 6.412 1.00 82.44 970 VAL A CA 1
ATOM 7582 C C . VAL A 1 970 ? -4.545 -16.001 6.919 1.00 82.44 970 VAL A C 1
ATOM 7584 O O . VAL A 1 970 ? -4.634 -16.928 6.118 1.00 82.44 970 VAL A O 1
ATOM 7587 N N . SER A 1 971 ? -4.494 -16.194 8.238 1.00 75.50 971 SER A N 1
ATOM 7588 C CA . SER A 1 971 ? -4.558 -17.522 8.858 1.00 75.50 971 SER A CA 1
ATOM 7589 C C . SER A 1 971 ? -5.865 -18.261 8.531 1.00 75.50 971 SER A C 1
ATOM 7591 O O . SER A 1 971 ? -5.845 -19.476 8.355 1.00 75.50 971 SER A O 1
ATOM 7593 N N . SER A 1 972 ? -6.985 -17.542 8.365 1.00 74.56 972 SER A N 1
ATOM 7594 C CA . SER A 1 972 ? -8.260 -18.121 7.903 1.00 74.56 972 SER A CA 1
ATOM 7595 C C . SER A 1 972 ? -8.225 -18.560 6.431 1.00 74.56 972 SER A C 1
ATOM 7597 O O . SER A 1 972 ? -8.878 -19.539 6.065 1.00 74.56 972 SER A O 1
ATOM 7599 N N . LEU A 1 973 ? -7.480 -17.847 5.575 1.00 80.88 973 LEU A N 1
ATOM 7600 C CA . LEU A 1 973 ? -7.403 -18.106 4.132 1.00 80.88 973 LEU A CA 1
ATOM 7601 C C . LEU A 1 973 ? -6.300 -19.103 3.736 1.00 80.88 973 LEU A C 1
ATOM 7603 O O . LEU A 1 973 ? -6.518 -19.884 2.811 1.00 80.88 973 LEU A O 1
ATOM 7607 N N . LEU A 1 974 ? -5.150 -19.126 4.422 1.00 83.31 974 LEU A N 1
ATOM 7608 C CA . LEU A 1 974 ? -4.019 -20.018 4.113 1.00 83.31 974 LEU A CA 1
ATOM 7609 C C . LEU A 1 974 ? -4.433 -21.492 4.042 1.00 83.31 974 LEU A C 1
ATOM 7611 O O . LEU A 1 974 ? -4.033 -22.205 3.123 1.00 83.31 974 LEU A O 1
ATOM 7615 N N . THR A 1 975 ? -5.289 -21.937 4.967 1.00 80.62 975 THR A N 1
ATOM 7616 C CA . THR A 1 975 ? -5.789 -23.319 5.039 1.00 80.62 975 THR A CA 1
ATOM 7617 C C . THR A 1 975 ? -6.475 -23.790 3.748 1.00 80.62 975 THR A C 1
ATOM 7619 O O . THR A 1 975 ? -6.523 -24.990 3.495 1.00 80.62 975 THR A O 1
ATOM 7622 N N . LYS A 1 976 ? -6.988 -22.876 2.908 1.00 83.31 976 LYS A N 1
ATOM 7623 C CA . LYS A 1 976 ? -7.589 -23.212 1.606 1.00 83.31 976 LYS A CA 1
ATOM 7624 C C . LYS A 1 976 ? -6.552 -23.587 0.536 1.00 83.31 976 LYS A C 1
ATOM 7626 O O . LYS A 1 976 ? -6.879 -24.341 -0.374 1.00 83.31 976 LYS A O 1
ATOM 7631 N N . TYR A 1 977 ? -5.331 -23.065 0.640 1.00 90.56 977 TYR A N 1
ATOM 7632 C CA . TYR A 1 977 ? -4.287 -23.167 -0.389 1.00 90.56 977 TYR A CA 1
ATOM 7633 C C . TYR A 1 977 ? -3.154 -24.138 -0.015 1.00 90.56 977 TYR A C 1
ATOM 7635 O O . TYR A 1 977 ? -2.188 -24.269 -0.761 1.00 90.56 977 TYR A O 1
ATOM 7643 N N . PHE A 1 978 ? -3.247 -24.796 1.143 1.00 90.25 978 PHE A N 1
ATOM 7644 C CA . PHE A 1 978 ? -2.230 -25.703 1.679 1.00 90.25 978 PHE A CA 1
ATOM 7645 C C . PHE A 1 978 ? -2.044 -26.964 0.816 1.00 90.25 978 PHE A C 1
ATOM 7647 O O . PHE A 1 978 ? -3.013 -27.636 0.468 1.00 90.25 978 PHE A O 1
ATOM 7654 N N . VAL A 1 979 ? -0.784 -27.296 0.511 1.00 91.75 979 VAL A N 1
ATOM 7655 C CA . VAL A 1 979 ? -0.381 -28.441 -0.331 1.00 91.75 979 VAL A CA 1
ATOM 7656 C C . VAL A 1 979 ? 0.279 -29.549 0.496 1.00 91.75 979 VAL A C 1
ATOM 7658 O O . VAL A 1 979 ? 0.048 -30.729 0.243 1.00 91.75 979 VAL A O 1
ATOM 7661 N N . GLY A 1 980 ? 1.103 -29.186 1.481 1.00 91.25 980 GLY A N 1
ATOM 7662 C CA . GLY A 1 980 ? 1.866 -30.131 2.300 1.00 91.25 980 GLY A CA 1
ATOM 7663 C C . GLY A 1 980 ? 2.926 -29.443 3.161 1.00 91.25 980 GLY A C 1
ATOM 7664 O O . GLY A 1 980 ? 3.085 -28.223 3.110 1.00 91.25 980 GLY A O 1
ATOM 7665 N N . GLN A 1 981 ? 3.658 -30.222 3.958 1.00 91.00 981 GLN A N 1
ATOM 7666 C CA . GLN A 1 981 ? 4.798 -29.728 4.741 1.00 91.00 981 GLN A CA 1
ATOM 7667 C C . GLN A 1 981 ? 6.095 -29.817 3.926 1.00 91.00 981 GLN A C 1
ATOM 7669 O O . GLN A 1 981 ? 6.247 -30.713 3.100 1.00 91.00 981 GLN A O 1
ATOM 7674 N N . LEU A 1 982 ? 7.045 -28.918 4.163 1.00 91.88 982 LEU A N 1
ATOM 7675 C CA . LEU A 1 982 ? 8.401 -29.004 3.625 1.00 91.88 982 LEU A CA 1
ATOM 7676 C C . LEU A 1 982 ? 9.178 -30.140 4.296 1.00 91.88 982 LEU A C 1
ATOM 7678 O O . LEU A 1 982 ? 9.020 -30.400 5.489 1.00 91.88 982 LEU A O 1
ATOM 7682 N N . THR A 1 983 ? 10.060 -30.791 3.539 1.00 91.44 983 THR A N 1
ATOM 7683 C CA . THR A 1 983 ? 11.033 -31.731 4.109 1.00 91.44 983 THR A CA 1
ATOM 7684 C C . THR A 1 983 ? 11.986 -30.959 5.038 1.00 91.44 983 THR A C 1
ATOM 7686 O O . THR A 1 983 ? 12.605 -29.990 4.587 1.00 91.44 983 THR A O 1
ATOM 7689 N N . PRO A 1 984 ? 12.115 -31.336 6.325 1.00 87.06 984 PRO A N 1
ATOM 7690 C CA . PRO A 1 984 ? 13.023 -30.667 7.253 1.00 87.06 984 PRO A CA 1
ATOM 7691 C C . PRO A 1 984 ? 14.489 -30.933 6.884 1.00 87.06 984 PRO A C 1
ATOM 7693 O O . PRO A 1 984 ? 14.815 -31.956 6.285 1.00 87.06 984 PRO A O 1
ATOM 7696 N N . LYS A 1 985 ? 15.393 -30.029 7.286 1.00 88.69 985 LYS A N 1
ATOM 7697 C CA . LYS A 1 985 ? 16.841 -30.205 7.094 1.00 88.69 985 LYS A CA 1
ATOM 7698 C C . LYS A 1 985 ? 17.321 -31.522 7.744 1.00 88.69 985 LYS A C 1
ATOM 7700 O O . LYS A 1 985 ? 17.026 -31.724 8.924 1.00 88.69 985 LYS A O 1
ATOM 7705 N N . PRO A 1 986 ? 18.096 -32.373 7.041 1.00 85.19 986 PRO A N 1
ATOM 7706 C CA . PRO A 1 986 ? 18.664 -33.589 7.621 1.00 85.19 986 PRO A CA 1
ATOM 7707 C C . PRO A 1 986 ? 19.585 -33.322 8.825 1.00 85.19 986 PRO A C 1
ATOM 7709 O O . PRO A 1 986 ? 20.332 -32.342 8.866 1.00 85.19 986 PRO A O 1
ATOM 7712 N N . ASP A 1 987 ? 19.551 -34.227 9.805 1.00 79.69 987 ASP A N 1
ATOM 7713 C CA . ASP A 1 987 ? 20.301 -34.125 11.061 1.00 79.69 987 ASP A CA 1
ATOM 7714 C C . ASP A 1 987 ? 21.699 -34.766 10.932 1.00 79.69 987 ASP A C 1
ATOM 7716 O O . ASP A 1 987 ? 21.896 -35.956 11.184 1.00 79.69 987 ASP A O 1
ATOM 7720 N N . PHE A 1 988 ? 22.682 -33.970 10.499 1.00 80.44 988 PHE A N 1
ATOM 7721 C CA . PHE A 1 988 ? 24.069 -34.389 10.234 1.00 80.44 988 PHE A CA 1
ATOM 7722 C C . PHE A 1 988 ? 24.909 -34.610 11.518 1.00 80.44 988 PHE A C 1
ATOM 7724 O O . PHE A 1 988 ? 25.991 -34.035 11.669 1.00 80.44 988 PHE A O 1
ATOM 7731 N N . ARG A 1 989 ? 24.413 -35.418 12.470 1.00 69.44 989 ARG A N 1
ATOM 7732 C CA . ARG A 1 989 ? 25.018 -35.651 13.802 1.00 69.44 989 ARG A CA 1
ATOM 7733 C C . ARG A 1 989 ? 26.491 -36.069 13.740 1.00 69.44 989 ARG A C 1
ATOM 7735 O O . ARG A 1 989 ? 26.802 -37.247 13.612 1.00 69.44 989 ARG A O 1
ATOM 7742 N N . GLY A 1 990 ? 27.389 -35.101 13.920 1.00 69.56 990 GLY A N 1
ATOM 7743 C CA . GLY A 1 990 ? 28.839 -35.309 13.975 1.00 69.56 990 GLY A CA 1
ATOM 7744 C C . GLY A 1 990 ? 29.642 -34.486 12.966 1.00 69.56 990 GLY A C 1
ATOM 7745 O O . GLY A 1 990 ? 30.802 -34.200 13.246 1.00 69.56 990 GLY A O 1
ATOM 7746 N N . SER A 1 991 ? 29.037 -34.035 11.857 1.00 80.31 991 SER A N 1
ATOM 7747 C CA . SER A 1 991 ? 29.712 -33.201 10.848 1.00 80.31 991 SER A CA 1
ATOM 7748 C C . SER A 1 991 ? 29.044 -31.826 10.696 1.00 80.31 991 SER A C 1
ATOM 7750 O O . SER A 1 991 ? 28.075 -31.677 9.939 1.00 80.31 991 SER A O 1
ATOM 7752 N N . PRO A 1 992 ? 29.565 -30.778 11.368 1.00 84.50 992 PRO A N 1
ATOM 7753 C CA . PRO A 1 992 ? 29.144 -29.405 11.097 1.00 84.50 992 PRO A CA 1
ATOM 7754 C C . PRO A 1 992 ? 29.506 -28.959 9.667 1.00 84.50 992 PRO A C 1
ATOM 7756 O O . PRO A 1 992 ? 28.870 -28.053 9.131 1.00 84.50 992 PRO A O 1
ATOM 7759 N N . GLU A 1 993 ? 30.475 -29.609 9.015 1.00 85.69 993 GLU A N 1
ATOM 7760 C CA . GLU A 1 993 ? 30.865 -29.344 7.628 1.00 85.69 993 GLU A CA 1
ATOM 7761 C C . GLU A 1 993 ? 29.710 -29.657 6.671 1.00 85.69 993 GLU A C 1
ATOM 7763 O O . GLU A 1 993 ? 29.296 -28.770 5.921 1.00 85.69 993 GLU A O 1
ATOM 7768 N N . LEU A 1 994 ? 29.138 -30.870 6.747 1.00 88.25 994 LEU A N 1
ATOM 7769 C CA . LEU A 1 994 ? 27.970 -31.275 5.952 1.00 88.25 994 LEU A CA 1
ATOM 7770 C C . LEU A 1 994 ? 26.770 -30.355 6.211 1.00 88.25 994 LEU A C 1
ATOM 7772 O O . LEU A 1 994 ? 26.152 -29.868 5.262 1.00 88.25 994 LEU A O 1
ATOM 7776 N N . ALA A 1 995 ? 26.495 -30.042 7.481 1.00 89.31 995 ALA A N 1
ATOM 7777 C CA . ALA A 1 995 ? 25.418 -29.129 7.854 1.00 89.31 995 ALA A CA 1
ATOM 7778 C C . ALA A 1 995 ? 25.603 -27.719 7.260 1.00 89.31 995 ALA A C 1
ATOM 7780 O O . ALA A 1 995 ? 24.626 -27.134 6.794 1.00 89.31 995 ALA A O 1
ATOM 7781 N N . SER A 1 996 ? 26.834 -27.194 7.237 1.00 91.31 996 SER A N 1
ATOM 7782 C CA . SER A 1 996 ? 27.154 -25.880 6.654 1.00 91.31 996 SER A CA 1
ATOM 7783 C C . SER A 1 996 ? 27.134 -25.871 5.119 1.00 91.31 996 SER A C 1
ATOM 7785 O O . SER A 1 996 ? 26.830 -24.847 4.502 1.00 91.31 996 SER A O 1
ATOM 7787 N N . LEU A 1 997 ? 27.442 -27.012 4.493 1.00 93.62 997 LEU A N 1
ATOM 7788 C CA . LEU A 1 997 ? 27.422 -27.182 3.043 1.00 93.62 997 LEU A CA 1
ATOM 7789 C C . LEU A 1 997 ? 25.983 -27.290 2.517 1.00 93.62 997 LEU A C 1
ATOM 7791 O O . LEU A 1 997 ? 25.690 -26.726 1.463 1.00 93.62 997 LEU A O 1
ATOM 7795 N N . TYR A 1 998 ? 25.084 -27.919 3.285 1.00 95.00 998 TYR A N 1
ATOM 7796 C CA . TYR A 1 998 ? 23.638 -27.914 3.032 1.00 95.00 998 TYR A CA 1
ATOM 7797 C C . TYR A 1 998 ? 23.091 -26.483 3.003 1.00 95.00 998 TYR A C 1
ATOM 7799 O O . TYR A 1 998 ? 22.470 -26.086 2.020 1.00 95.00 998 TYR A O 1
ATOM 7807 N N . ASP A 1 999 ? 23.377 -25.678 4.034 1.00 93.94 999 ASP A N 1
ATOM 7808 C CA . ASP A 1 999 ? 22.863 -24.302 4.121 1.00 93.94 999 ASP A CA 1
ATOM 7809 C C . ASP A 1 999 ? 23.387 -23.424 2.981 1.00 93.94 999 ASP A C 1
ATOM 7811 O O . ASP A 1 999 ? 22.648 -22.616 2.415 1.00 93.94 999 ASP A O 1
ATOM 7815 N N . LEU A 1 1000 ? 24.653 -23.607 2.592 1.00 95.31 1000 LEU A N 1
ATOM 7816 C CA . LEU A 1 1000 ? 25.235 -22.882 1.468 1.00 95.31 1000 LEU A CA 1
ATOM 7817 C C . LEU A 1 1000 ? 24.632 -23.305 0.117 1.00 95.31 1000 LEU A C 1
ATOM 7819 O O . LEU A 1 1000 ? 24.411 -22.441 -0.735 1.00 95.31 1000 LEU A O 1
ATOM 7823 N N . TRP A 1 1001 ? 24.337 -24.593 -0.087 1.00 97.44 1001 TRP A N 1
ATOM 7824 C CA . TRP A 1 1001 ? 23.688 -25.056 -1.317 1.00 97.44 1001 TRP A CA 1
ATOM 7825 C C . TRP A 1 1001 ? 22.219 -24.625 -1.389 1.00 97.44 1001 TRP A C 1
ATOM 7827 O O . TRP A 1 1001 ? 21.787 -24.108 -2.417 1.00 97.44 1001 TRP A O 1
ATOM 7837 N N . ALA A 1 1002 ? 21.472 -24.729 -0.287 1.00 96.25 1002 ALA A N 1
ATOM 7838 C CA . ALA A 1 1002 ? 20.099 -24.233 -0.191 1.00 96.25 1002 ALA A CA 1
ATOM 7839 C C . ALA A 1 1002 ? 20.022 -22.711 -0.425 1.00 96.25 1002 ALA A C 1
ATOM 7841 O O . ALA A 1 1002 ? 19.126 -22.233 -1.124 1.00 96.25 1002 ALA A O 1
ATOM 7842 N N . ALA A 1 1003 ? 20.998 -21.943 0.078 1.00 94.25 1003 ALA A N 1
ATOM 7843 C CA . ALA A 1 1003 ? 21.126 -20.519 -0.226 1.00 94.25 1003 ALA A CA 1
ATOM 7844 C C . ALA A 1 1003 ? 21.421 -20.255 -1.716 1.00 94.25 1003 ALA A C 1
ATOM 7846 O O . ALA A 1 1003 ? 20.849 -19.332 -2.286 1.00 94.25 1003 ALA A O 1
ATOM 7847 N N . TYR A 1 1004 ? 22.263 -21.064 -2.369 1.00 96.75 1004 TYR A N 1
ATOM 7848 C CA . TYR A 1 1004 ? 22.536 -20.929 -3.806 1.00 96.75 1004 TYR A CA 1
ATOM 7849 C C . TYR A 1 1004 ? 21.326 -21.306 -4.680 1.00 96.75 1004 TYR A C 1
ATOM 7851 O O . TYR A 1 1004 ? 21.027 -20.611 -5.653 1.00 96.75 1004 TYR A O 1
ATOM 7859 N N . LEU A 1 1005 ? 20.576 -22.350 -4.306 1.00 97.44 1005 LEU A N 1
ATOM 7860 C CA . LEU A 1 1005 ? 19.302 -22.701 -4.941 1.00 97.44 1005 LEU A CA 1
ATOM 7861 C C . LEU A 1 1005 ? 18.291 -21.551 -4.807 1.00 97.44 1005 LEU A C 1
ATOM 7863 O O . LEU A 1 1005 ? 17.693 -21.153 -5.804 1.00 97.44 1005 LEU A O 1
ATOM 7867 N N . ARG A 1 1006 ? 18.166 -20.951 -3.613 1.00 94.88 1006 ARG A N 1
ATOM 7868 C CA . ARG A 1 1006 ? 17.343 -19.753 -3.377 1.00 94.88 1006 ARG A CA 1
ATOM 7869 C C . ARG A 1 1006 ? 17.756 -18.586 -4.279 1.00 94.88 1006 ARG A C 1
ATOM 7871 O O . ARG A 1 1006 ? 16.895 -18.059 -4.975 1.00 94.88 1006 ARG A O 1
ATOM 7878 N N . THR A 1 1007 ? 19.040 -18.215 -4.321 1.00 93.00 1007 THR A N 1
ATOM 7879 C CA . THR A 1 1007 ? 19.551 -17.165 -5.228 1.00 93.00 1007 THR A CA 1
ATOM 7880 C C . THR A 1 1007 ? 19.220 -17.484 -6.689 1.00 93.00 1007 THR A C 1
ATOM 7882 O O . THR A 1 1007 ? 18.803 -16.596 -7.429 1.00 93.00 1007 THR A O 1
ATOM 7885 N N . THR A 1 1008 ? 19.329 -18.749 -7.106 1.00 94.88 1008 THR A N 1
ATOM 7886 C CA . THR A 1 1008 ? 19.006 -19.190 -8.475 1.00 94.88 1008 THR A CA 1
ATOM 7887 C C . THR A 1 1008 ? 17.522 -19.007 -8.805 1.00 94.88 1008 THR A C 1
ATOM 7889 O O . THR A 1 1008 ? 17.190 -18.433 -9.844 1.00 94.88 1008 THR A O 1
ATOM 7892 N N . VAL A 1 1009 ? 16.623 -19.424 -7.907 1.00 95.69 1009 VAL A N 1
ATOM 7893 C CA . VAL A 1 1009 ? 15.171 -19.262 -8.082 1.00 95.69 1009 VAL A CA 1
ATOM 7894 C C . VAL A 1 1009 ? 14.765 -17.788 -8.032 1.00 95.69 1009 VAL A C 1
ATOM 7896 O O . VAL A 1 1009 ? 14.079 -17.329 -8.942 1.00 95.69 1009 VAL A O 1
ATOM 7899 N N . GLU A 1 1010 ? 15.227 -17.021 -7.036 1.00 91.81 1010 GLU A N 1
ATOM 7900 C CA . GLU A 1 1010 ? 14.935 -15.583 -6.938 1.00 91.81 1010 GLU A CA 1
ATOM 7901 C C . GLU A 1 1010 ? 15.489 -14.800 -8.146 1.00 91.81 1010 GLU A C 1
ATOM 7903 O O . GLU A 1 1010 ? 14.855 -13.839 -8.571 1.00 91.81 1010 GLU A O 1
ATOM 7908 N N . THR A 1 1011 ? 16.603 -15.230 -8.757 1.00 90.69 1011 THR A N 1
ATOM 7909 C CA . THR A 1 1011 ? 17.150 -14.637 -9.997 1.00 90.69 1011 THR A CA 1
ATOM 7910 C C . THR A 1 1011 ? 16.233 -14.890 -11.201 1.00 90.69 1011 THR A C 1
ATOM 7912 O O . THR A 1 1011 ? 15.846 -13.939 -11.882 1.00 90.69 1011 THR A O 1
ATOM 7915 N N . LEU A 1 1012 ? 15.820 -16.142 -11.445 1.00 92.31 1012 LEU A N 1
ATOM 7916 C CA . LEU A 1 1012 ? 14.851 -16.488 -12.502 1.00 92.31 1012 LEU A CA 1
ATOM 7917 C C . LEU A 1 1012 ? 13.535 -15.706 -12.329 1.00 92.31 1012 LEU A C 1
ATOM 7919 O O . LEU A 1 1012 ? 13.015 -15.105 -13.271 1.00 92.31 1012 LEU A O 1
ATOM 7923 N N . VAL A 1 1013 ? 13.032 -15.673 -11.095 1.00 90.56 1013 VAL A N 1
ATOM 7924 C CA . VAL A 1 1013 ? 11.802 -14.979 -10.706 1.00 90.56 1013 VAL A CA 1
ATOM 7925 C C . VAL A 1 1013 ? 11.919 -13.455 -10.825 1.00 90.56 1013 VAL A C 1
ATOM 7927 O O . VAL A 1 1013 ? 10.931 -12.811 -11.175 1.00 90.56 1013 VAL A O 1
ATOM 7930 N N . ALA A 1 1014 ? 13.096 -12.870 -10.591 1.00 86.69 1014 ALA A N 1
ATOM 7931 C CA . ALA A 1 1014 ? 13.343 -11.444 -10.789 1.00 86.69 1014 ALA A CA 1
ATOM 7932 C C . ALA A 1 1014 ? 13.322 -11.058 -12.273 1.00 86.69 1014 ALA A C 1
ATOM 7934 O O . ALA A 1 1014 ? 12.670 -10.084 -12.649 1.00 86.69 1014 ALA A O 1
ATOM 7935 N N . HIS A 1 1015 ? 14.012 -11.817 -13.128 1.00 85.50 1015 HIS A N 1
ATOM 7936 C CA . HIS A 1 1015 ? 14.135 -11.464 -14.542 1.00 85.50 1015 HIS A CA 1
ATOM 7937 C C . HIS A 1 1015 ? 12.798 -11.534 -15.300 1.00 85.50 1015 HIS A C 1
ATOM 7939 O O . HIS A 1 1015 ? 12.575 -10.704 -16.186 1.00 85.50 1015 HIS A O 1
ATOM 7945 N N . GLN A 1 1016 ? 11.875 -12.429 -14.916 1.00 82.50 1016 GLN A N 1
ATOM 7946 C CA . GLN A 1 1016 ? 10.581 -12.614 -15.599 1.00 82.50 1016 GLN A CA 1
ATOM 7947 C C . GLN A 1 1016 ? 9.785 -11.304 -15.802 1.00 82.50 1016 GLN A C 1
ATOM 7949 O O . GLN A 1 1016 ? 9.039 -11.184 -16.775 1.00 82.50 1016 GLN A O 1
ATOM 7954 N N . PHE A 1 1017 ? 9.937 -10.324 -14.898 1.00 80.44 1017 PHE A N 1
ATOM 7955 C CA . PHE A 1 1017 ? 9.184 -9.064 -14.912 1.00 80.44 1017 PHE A CA 1
ATOM 7956 C C . PHE A 1 1017 ? 9.549 -8.147 -16.087 1.00 80.44 1017 PHE A C 1
ATOM 7958 O O . PHE A 1 1017 ? 8.683 -7.452 -16.610 1.00 80.44 1017 PHE A O 1
ATOM 7965 N N . GLU A 1 1018 ? 10.806 -8.171 -16.533 1.00 82.62 1018 GLU A N 1
ATOM 7966 C CA . GLU A 1 1018 ? 11.255 -7.433 -17.721 1.00 82.62 1018 GLU A CA 1
ATOM 7967 C C . GLU A 1 1018 ? 11.140 -8.289 -18.988 1.00 82.62 1018 GLU A C 1
ATOM 7969 O O . GLU A 1 1018 ? 10.795 -7.779 -20.053 1.00 82.62 1018 GLU A O 1
ATOM 7974 N N . MET A 1 1019 ? 11.382 -9.599 -18.884 1.00 83.38 1019 MET A N 1
ATOM 7975 C CA . MET A 1 1019 ? 11.479 -10.500 -20.038 1.00 83.38 1019 MET A CA 1
ATOM 7976 C C . MET A 1 1019 ? 10.203 -10.536 -20.890 1.00 83.38 1019 MET A C 1
ATOM 7978 O O . MET A 1 1019 ? 10.294 -10.452 -22.114 1.00 83.38 1019 MET A O 1
ATOM 7982 N N . TYR A 1 1020 ? 9.014 -10.577 -20.279 1.00 73.88 1020 TYR A N 1
ATOM 7983 C CA . TYR A 1 1020 ? 7.753 -10.547 -21.034 1.00 73.88 1020 TYR A CA 1
ATOM 7984 C C . TYR A 1 1020 ? 7.417 -9.174 -21.642 1.00 73.88 1020 TYR A C 1
ATOM 7986 O O . TYR A 1 1020 ? 6.763 -9.132 -22.685 1.00 73.88 1020 TYR A O 1
ATOM 7994 N N . GLU A 1 1021 ? 7.895 -8.060 -21.066 1.00 77.44 1021 GLU A N 1
ATOM 7995 C CA . GLU A 1 1021 ? 7.824 -6.753 -21.741 1.00 77.44 1021 GLU A CA 1
ATOM 7996 C C . GLU A 1 1021 ? 8.744 -6.751 -22.977 1.00 77.44 1021 GLU A C 1
ATOM 7998 O O . GLU A 1 1021 ? 8.315 -6.369 -24.067 1.00 77.44 1021 GLU A O 1
ATOM 8003 N N . ILE A 1 1022 ? 9.987 -7.233 -22.835 1.00 83.12 1022 ILE A N 1
ATOM 8004 C CA . ILE A 1 1022 ? 11.003 -7.263 -23.904 1.00 83.12 1022 ILE A CA 1
ATOM 8005 C C . ILE A 1 1022 ? 10.579 -8.180 -25.066 1.00 83.12 1022 ILE A C 1
ATOM 8007 O O . ILE A 1 1022 ? 10.629 -7.756 -26.222 1.00 83.12 1022 ILE A O 1
ATOM 8011 N N . MET A 1 1023 ? 10.106 -9.400 -24.789 1.00 77.94 1023 MET A N 1
ATOM 8012 C CA . MET A 1 1023 ? 9.672 -10.367 -25.814 1.00 77.94 1023 MET A CA 1
ATOM 8013 C C . MET A 1 1023 ? 8.379 -9.979 -26.552 1.00 77.94 1023 MET A C 1
ATOM 8015 O O . MET A 1 1023 ? 8.050 -10.588 -27.570 1.00 77.94 1023 MET A O 1
ATOM 8019 N N . GLY A 1 1024 ? 7.633 -8.970 -26.088 1.00 64.31 1024 GLY A N 1
ATOM 8020 C CA . GLY A 1 1024 ? 6.319 -8.577 -26.621 1.00 64.31 1024 GLY A CA 1
ATOM 8021 C C . GLY A 1 1024 ? 6.296 -7.977 -28.041 1.00 64.31 1024 GLY A C 1
ATOM 8022 O O . GLY A 1 1024 ? 5.329 -7.299 -28.386 1.00 64.31 1024 GLY A O 1
ATOM 8023 N N . ALA A 1 1025 ? 7.330 -8.201 -28.858 1.00 49.56 1025 ALA A N 1
ATOM 8024 C CA . ALA A 1 1025 ? 7.671 -7.429 -30.057 1.00 49.56 1025 ALA A CA 1
ATOM 8025 C C . ALA A 1 1025 ? 7.185 -7.998 -31.413 1.00 49.56 1025 ALA A C 1
ATOM 8027 O O . ALA A 1 1025 ? 7.589 -7.498 -32.461 1.00 49.56 1025 ALA A O 1
ATOM 8028 N N . SER A 1 1026 ? 6.352 -9.046 -31.432 1.00 38.34 1026 SER A N 1
ATOM 8029 C CA . SER A 1 1026 ? 5.851 -9.643 -32.688 1.00 38.34 1026 SER A CA 1
ATOM 8030 C C . SER A 1 1026 ? 4.945 -8.675 -33.478 1.00 38.34 1026 SER A C 1
ATOM 8032 O O . SER A 1 1026 ? 3.913 -8.246 -32.960 1.00 38.34 1026 SER A O 1
ATOM 8034 N N . ASP A 1 1027 ? 5.298 -8.387 -34.737 1.00 41.78 1027 ASP A N 1
ATOM 8035 C CA . ASP A 1 1027 ? 4.696 -7.350 -35.611 1.00 41.78 1027 ASP A CA 1
ATOM 8036 C C . ASP A 1 1027 ? 3.323 -7.755 -36.216 1.00 41.78 1027 ASP A C 1
ATOM 8038 O O . ASP A 1 1027 ? 2.721 -6.999 -36.974 1.00 41.78 1027 ASP A O 1
ATOM 8042 N N . ASP A 1 1028 ? 2.822 -8.951 -35.884 1.00 33.81 1028 ASP A N 1
ATOM 8043 C CA . ASP A 1 1028 ? 1.768 -9.659 -36.635 1.00 33.81 1028 ASP A CA 1
ATOM 8044 C C . ASP A 1 1028 ? 0.324 -9.316 -36.200 1.00 33.81 1028 ASP A C 1
ATOM 8046 O O . ASP A 1 1028 ? -0.643 -9.765 -36.813 1.00 33.81 1028 ASP A O 1
ATOM 8050 N N . GLY A 1 1029 ? 0.148 -8.523 -35.137 1.00 34.34 1029 GLY A N 1
ATOM 8051 C CA . GLY A 1 1029 ? -1.148 -7.974 -34.698 1.00 34.34 1029 GLY A CA 1
ATOM 8052 C C . GLY A 1 1029 ? -2.167 -8.963 -34.100 1.00 34.34 1029 GLY A C 1
ATOM 8053 O O . GLY A 1 1029 ? -3.076 -8.532 -33.389 1.00 34.34 1029 GLY A O 1
ATOM 8054 N N . THR A 1 1030 ? -2.023 -10.271 -34.323 1.00 29.52 1030 THR A N 1
ATOM 8055 C CA . THR A 1 1030 ? -2.876 -11.314 -33.729 1.00 29.52 1030 THR A CA 1
ATOM 8056 C C . THR A 1 1030 ? -2.678 -11.384 -32.216 1.00 29.52 1030 THR A C 1
ATOM 8058 O O . THR A 1 1030 ? -1.570 -11.626 -31.735 1.00 29.52 1030 THR A O 1
ATOM 8061 N N . SER A 1 1031 ? -3.748 -11.156 -31.453 1.00 27.94 1031 SER A N 1
ATOM 8062 C CA . SER A 1 1031 ? -3.658 -10.942 -30.010 1.00 27.94 1031 SER A CA 1
ATOM 8063 C C . SER A 1 1031 ? -3.766 -12.222 -29.182 1.00 27.94 1031 SER A C 1
ATOM 8065 O O . SER A 1 1031 ? -4.807 -12.874 -29.212 1.00 27.94 1031 SER A O 1
ATOM 8067 N N . ASP A 1 1032 ? -2.789 -12.445 -28.305 1.00 33.00 1032 ASP A N 1
ATOM 8068 C CA . ASP A 1 1032 ? -3.044 -13.018 -26.982 1.00 33.00 1032 ASP A CA 1
ATOM 8069 C C . ASP A 1 1032 ? -2.721 -11.943 -25.929 1.00 33.00 1032 ASP A C 1
ATOM 8071 O O . ASP A 1 1032 ? -1.670 -11.296 -25.978 1.00 33.00 1032 ASP A O 1
ATOM 8075 N N . LYS A 1 1033 ? -3.681 -11.671 -25.041 1.00 38.62 1033 LYS A N 1
ATOM 8076 C CA . LYS A 1 1033 ? -3.687 -10.501 -24.146 1.00 38.62 1033 LYS A CA 1
ATOM 8077 C C . LYS A 1 1033 ? -3.267 -10.811 -22.712 1.00 38.62 1033 LYS A C 1
ATOM 8079 O O . LYS A 1 1033 ? -3.075 -9.870 -21.950 1.00 38.62 1033 LYS A O 1
ATOM 8084 N N . TYR A 1 1034 ? -3.115 -12.079 -22.328 1.00 37.84 1034 TYR A N 1
ATOM 8085 C CA . TYR A 1 1034 ? -3.011 -12.435 -20.904 1.00 37.84 1034 TYR A CA 1
ATOM 8086 C C . TYR A 1 1034 ? -1.671 -12.053 -20.243 1.00 37.84 1034 TYR A C 1
ATOM 8088 O O . TYR A 1 1034 ? -1.604 -11.885 -19.027 1.00 37.84 1034 TYR A O 1
ATOM 8096 N N . LEU A 1 1035 ? -0.599 -11.906 -21.034 1.00 39.56 1035 LEU A N 1
ATOM 8097 C CA . LEU A 1 1035 ? 0.763 -11.626 -20.544 1.00 39.56 1035 LEU A CA 1
ATOM 8098 C C . LEU A 1 1035 ? 1.375 -10.316 -21.061 1.00 39.56 1035 LEU A C 1
ATOM 8100 O O . LEU A 1 1035 ? 2.335 -9.823 -20.472 1.00 39.56 1035 LEU A O 1
ATOM 8104 N N . ARG A 1 1036 ? 0.835 -9.722 -22.134 1.00 41.31 1036 ARG A N 1
ATOM 8105 C CA . ARG A 1 1036 ? 1.313 -8.423 -22.630 1.00 41.31 1036 ARG A CA 1
ATOM 8106 C C . ARG A 1 1036 ? 0.595 -7.298 -21.891 1.00 41.31 1036 ARG A C 1
ATOM 8108 O O . ARG A 1 1036 ? -0.545 -6.968 -22.212 1.00 41.31 1036 ARG A O 1
ATOM 8115 N N . GLY A 1 1037 ? 1.293 -6.690 -20.928 1.00 43.91 1037 GLY A N 1
ATOM 8116 C CA . GLY A 1 1037 ? 0.908 -5.391 -20.369 1.00 43.91 1037 GLY A CA 1
ATOM 8117 C C . GLY A 1 1037 ? 0.621 -4.392 -21.497 1.00 43.91 1037 GLY A C 1
ATOM 8118 O O . GLY A 1 1037 ? 1.259 -4.440 -22.546 1.00 43.91 1037 GLY A O 1
ATOM 8119 N N . SER A 1 1038 ? -0.378 -3.527 -21.312 1.00 47.00 1038 SER A N 1
ATOM 8120 C CA . SER A 1 1038 ? -1.138 -2.895 -22.407 1.00 47.00 1038 SER A CA 1
ATOM 8121 C C . SER A 1 1038 ? -0.394 -1.880 -23.293 1.00 47.00 1038 SER A C 1
ATOM 8123 O O . SER A 1 1038 ? -1.037 -1.174 -24.067 1.00 47.00 1038 SER A O 1
ATOM 8125 N N . GLU A 1 1039 ? 0.926 -1.749 -23.172 1.00 55.94 1039 GLU A N 1
ATOM 8126 C CA . GLU A 1 1039 ? 1.727 -0.730 -23.851 1.00 55.94 1039 GLU A CA 1
ATOM 8127 C C . GLU A 1 1039 ? 2.927 -1.373 -24.551 1.00 55.94 1039 GLU A C 1
ATOM 8129 O O . GLU A 1 1039 ? 3.782 -1.996 -23.923 1.00 55.94 1039 GLU A O 1
ATOM 8134 N N . ASN A 1 1040 ? 3.002 -1.213 -25.876 1.00 67.50 1040 ASN A N 1
ATOM 8135 C CA . ASN A 1 1040 ? 4.141 -1.690 -26.652 1.00 67.50 1040 ASN A CA 1
ATOM 8136 C C . ASN A 1 1040 ? 5.373 -0.821 -26.348 1.00 67.50 1040 ASN A C 1
ATOM 8138 O O . ASN A 1 1040 ? 5.561 0.243 -26.940 1.00 67.50 1040 ASN A O 1
ATOM 8142 N N . ILE A 1 1041 ? 6.237 -1.304 -25.452 1.00 77.00 1041 ILE A N 1
ATOM 8143 C CA . ILE A 1 1041 ? 7.491 -0.644 -25.057 1.00 77.00 1041 ILE A CA 1
ATOM 8144 C C . ILE A 1 1041 ? 8.394 -0.268 -26.244 1.00 77.00 1041 ILE A C 1
ATOM 8146 O O . ILE A 1 1041 ? 9.196 0.659 -26.127 1.00 77.00 1041 ILE A O 1
ATOM 8150 N N . TRP A 1 1042 ? 8.274 -0.972 -27.374 1.00 81.69 1042 TRP A N 1
ATOM 8151 C CA . TRP A 1 1042 ? 9.134 -0.837 -28.544 1.00 81.69 1042 TRP A CA 1
ATOM 8152 C C . TRP A 1 1042 ? 8.651 0.211 -29.540 1.00 81.69 1042 TRP A C 1
ATOM 8154 O O . TRP A 1 1042 ? 9.474 0.720 -30.299 1.00 81.69 1042 TRP A O 1
ATOM 8164 N N . SER A 1 1043 ? 7.363 0.575 -29.535 1.00 77.06 1043 SER A N 1
ATOM 8165 C CA . SER A 1 1043 ? 6.810 1.555 -30.476 1.00 77.06 1043 SER A CA 1
ATOM 8166 C C . SER A 1 1043 ? 5.877 2.562 -29.807 1.00 77.06 1043 SER A C 1
ATOM 8168 O O . SER A 1 1043 ? 4.881 2.179 -29.196 1.00 77.06 1043 SER A O 1
ATOM 8170 N N . ARG A 1 1044 ? 6.132 3.854 -30.015 1.00 73.06 1044 ARG A N 1
ATOM 8171 C CA . ARG A 1 1044 ? 5.230 4.950 -29.648 1.00 73.06 1044 ARG A CA 1
ATOM 8172 C C . ARG A 1 1044 ? 4.750 5.628 -30.926 1.00 73.06 1044 ARG A C 1
ATOM 8174 O O . ARG A 1 1044 ? 5.579 6.075 -31.710 1.00 73.06 1044 ARG A O 1
ATOM 8181 N N . GLU A 1 1045 ? 3.435 5.689 -31.138 1.00 72.19 1045 GLU A N 1
ATOM 8182 C CA . GLU A 1 1045 ? 2.826 6.376 -32.296 1.00 72.19 1045 GLU A CA 1
ATOM 8183 C C . GLU A 1 1045 ? 3.442 5.916 -33.644 1.00 72.19 1045 GLU A C 1
ATOM 8185 O O . GLU A 1 1045 ? 3.802 6.715 -34.504 1.00 72.19 1045 GLU A O 1
ATOM 8190 N N . HIS A 1 1046 ? 3.602 4.593 -33.804 1.00 73.56 1046 HIS A N 1
ATOM 8191 C CA . HIS A 1 1046 ? 4.237 3.911 -34.951 1.00 73.56 1046 HIS A CA 1
ATOM 8192 C C . HIS A 1 1046 ? 5.735 4.207 -35.191 1.00 73.56 1046 HIS A C 1
ATOM 8194 O O . HIS A 1 1046 ? 6.277 3.798 -36.218 1.00 73.56 1046 HIS A O 1
ATOM 8200 N N . LEU A 1 1047 ? 6.424 4.870 -34.258 1.00 77.69 1047 LEU A N 1
ATOM 8201 C CA . LEU A 1 1047 ? 7.876 5.073 -34.280 1.00 77.69 1047 LEU A CA 1
ATOM 8202 C C . LEU A 1 1047 ? 8.560 4.212 -33.214 1.00 77.69 1047 LEU A C 1
ATOM 8204 O O . LEU A 1 1047 ? 8.028 4.070 -32.113 1.00 77.69 1047 LEU A O 1
ATOM 8208 N N . VAL A 1 1048 ? 9.767 3.708 -33.502 1.00 82.69 1048 VAL A N 1
ATOM 8209 C CA . VAL A 1 1048 ? 10.623 3.040 -32.502 1.00 82.69 1048 VAL A CA 1
ATOM 8210 C C . VAL A 1 1048 ? 10.731 3.903 -31.252 1.00 82.69 1048 VAL A C 1
ATOM 8212 O O . VAL A 1 1048 ? 11.006 5.096 -31.346 1.00 82.69 1048 VAL A O 1
ATOM 8215 N N . ASN A 1 1049 ? 10.537 3.302 -30.082 1.00 85.69 1049 ASN A N 1
ATOM 8216 C CA . ASN A 1 1049 ? 10.627 3.972 -28.798 1.00 85.69 1049 ASN A CA 1
ATOM 8217 C C . ASN A 1 1049 ? 12.008 3.730 -28.164 1.00 85.69 1049 ASN A C 1
ATOM 8219 O O . ASN A 1 1049 ? 12.155 2.922 -27.247 1.00 85.69 1049 ASN A O 1
ATOM 8223 N N . ILE A 1 1050 ? 13.030 4.423 -28.689 1.00 85.94 1050 ILE A N 1
ATOM 8224 C CA . ILE A 1 1050 ? 14.442 4.283 -28.287 1.00 85.94 1050 ILE A CA 1
ATOM 8225 C C . ILE A 1 1050 ? 14.595 4.346 -26.765 1.00 85.94 1050 ILE A C 1
ATOM 8227 O O . ILE A 1 1050 ? 15.054 3.395 -26.138 1.00 85.94 1050 ILE A O 1
ATOM 8231 N N . GLY A 1 1051 ? 14.159 5.442 -26.150 1.00 79.88 1051 GLY A N 1
ATOM 8232 C CA . GLY A 1 1051 ? 14.306 5.650 -24.717 1.00 79.88 1051 GLY A CA 1
ATOM 8233 C C . GLY A 1 1051 ? 13.320 4.885 -23.832 1.00 79.88 1051 GLY A C 1
ATOM 8234 O O . GLY A 1 1051 ? 13.220 5.229 -22.659 1.00 79.88 1051 GLY A O 1
ATOM 8235 N N . LEU A 1 1052 ? 12.606 3.873 -24.339 1.00 81.38 1052 LEU A N 1
ATOM 8236 C CA . LEU A 1 1052 ? 11.892 2.882 -23.524 1.00 81.38 1052 LEU A CA 1
ATOM 8237 C C . LEU A 1 1052 ? 12.359 1.462 -23.862 1.00 81.38 1052 LEU A C 1
ATOM 8239 O O . LEU A 1 1052 ? 13.077 0.882 -23.054 1.00 81.38 1052 LEU A O 1
ATOM 8243 N N . GLY A 1 1053 ? 11.991 0.919 -25.026 1.00 85.00 1053 GLY A N 1
ATOM 8244 C CA . GLY A 1 1053 ? 12.279 -0.470 -25.399 1.00 85.00 1053 GLY A CA 1
ATOM 8245 C C . GLY A 1 1053 ? 13.755 -0.735 -25.703 1.00 85.00 1053 GLY A C 1
ATOM 8246 O O . GLY A 1 1053 ? 14.359 -1.603 -25.078 1.00 85.00 1053 GLY A O 1
ATOM 8247 N N . VAL A 1 1054 ? 14.358 0.051 -26.608 1.00 88.88 1054 VAL A N 1
ATOM 8248 C CA . VAL A 1 1054 ? 15.771 -0.132 -27.017 1.00 88.88 1054 VAL A CA 1
ATOM 8249 C C . VAL A 1 1054 ? 16.708 0.068 -25.831 1.00 88.88 1054 VAL A C 1
ATOM 8251 O O . VAL A 1 1054 ? 17.597 -0.752 -25.615 1.00 88.88 1054 VAL A O 1
ATOM 8254 N N . ARG A 1 1055 ? 16.454 1.120 -25.039 1.00 87.62 1055 ARG A N 1
ATOM 8255 C CA . ARG A 1 1055 ? 17.140 1.375 -23.773 1.00 87.62 1055 ARG A CA 1
ATOM 8256 C C . ARG A 1 1055 ? 16.964 0.175 -22.837 1.00 87.62 1055 ARG A C 1
ATOM 8258 O O . ARG A 1 1055 ? 17.953 -0.518 -22.629 1.00 87.62 1055 ARG A O 1
ATOM 8265 N N . MET A 1 1056 ? 15.732 -0.186 -22.435 1.00 86.06 1056 MET A N 1
ATOM 8266 C CA . MET A 1 1056 ? 15.496 -1.308 -21.504 1.00 86.06 1056 MET A CA 1
ATOM 8267 C C . MET A 1 1056 ? 16.247 -2.578 -21.886 1.00 86.06 1056 MET A C 1
ATOM 8269 O O . MET A 1 1056 ? 16.834 -3.215 -21.020 1.00 86.06 1056 MET A O 1
ATOM 8273 N N . PHE A 1 1057 ? 16.223 -2.957 -23.163 1.00 90.12 1057 PHE A N 1
ATOM 8274 C CA . PHE A 1 1057 ? 16.895 -4.166 -23.609 1.00 90.12 1057 PHE A CA 1
ATOM 8275 C C . PHE A 1 1057 ? 18.427 -4.071 -23.509 1.00 90.12 1057 PHE A C 1
ATOM 8277 O O . PHE A 1 1057 ? 19.056 -5.006 -23.010 1.00 90.12 1057 PHE A O 1
ATOM 8284 N N . TYR A 1 1058 ? 19.030 -2.948 -23.915 1.00 89.44 1058 TYR A N 1
ATOM 8285 C CA . TYR A 1 1058 ? 20.459 -2.703 -23.689 1.00 89.44 1058 TYR A CA 1
ATOM 8286 C C . TYR A 1 1058 ? 20.813 -2.778 -22.206 1.00 89.44 1058 TYR A C 1
ATOM 8288 O O . TYR A 1 1058 ? 21.804 -3.404 -21.834 1.00 89.44 1058 TYR A O 1
ATOM 8296 N N . ASP A 1 1059 ? 19.984 -2.173 -21.360 1.00 84.88 1059 ASP A N 1
ATOM 8297 C CA . ASP A 1 1059 ? 20.206 -2.125 -19.924 1.00 84.88 1059 ASP A CA 1
ATOM 8298 C C . ASP A 1 1059 ? 20.076 -3.513 -19.278 1.00 84.88 1059 ASP A C 1
ATOM 8300 O O . ASP A 1 1059 ? 20.828 -3.874 -18.370 1.00 84.88 1059 ASP A O 1
ATOM 8304 N N . TYR A 1 1060 ? 19.086 -4.285 -19.733 1.00 86.94 1060 TYR A N 1
ATOM 8305 C CA . TYR A 1 1060 ? 18.812 -5.671 -19.363 1.00 86.94 1060 TYR A CA 1
ATOM 8306 C C . TYR A 1 1060 ? 20.014 -6.561 -19.665 1.00 86.94 1060 TYR A C 1
ATOM 8308 O O . TYR A 1 1060 ? 20.592 -7.151 -18.750 1.00 86.94 1060 TYR A O 1
ATOM 8316 N N . GLN A 1 1061 ? 20.470 -6.554 -20.917 1.00 88.50 1061 GLN A N 1
ATOM 8317 C CA . GLN A 1 1061 ? 21.659 -7.294 -21.325 1.00 88.50 1061 GLN A CA 1
ATOM 8318 C C . GLN A 1 1061 ? 22.930 -6.786 -20.637 1.00 88.50 1061 GLN A C 1
ATOM 8320 O O . GLN A 1 1061 ? 23.769 -7.593 -20.252 1.00 88.50 1061 GLN A O 1
ATOM 8325 N N . SER A 1 1062 ? 23.082 -5.477 -20.424 1.00 85.81 1062 SER A N 1
ATOM 8326 C CA . SER A 1 1062 ? 24.291 -4.928 -19.798 1.00 85.81 1062 SER A CA 1
ATOM 8327 C C . SER A 1 1062 ? 24.467 -5.417 -18.357 1.00 85.81 1062 SER A C 1
ATOM 8329 O O . SER A 1 1062 ? 25.543 -5.913 -18.029 1.00 85.81 1062 SER A O 1
ATOM 8331 N N . ARG A 1 1063 ? 23.396 -5.450 -17.543 1.00 81.31 1063 ARG A N 1
ATOM 8332 C CA . ARG A 1 1063 ? 23.434 -6.061 -16.192 1.00 81.31 1063 ARG A CA 1
ATOM 8333 C C . ARG A 1 1063 ? 23.859 -7.525 -16.214 1.00 81.31 1063 ARG A C 1
ATOM 8335 O O . ARG A 1 1063 ? 24.667 -7.948 -15.387 1.00 81.31 1063 ARG A O 1
ATOM 8342 N N . LEU A 1 1064 ? 23.300 -8.297 -17.147 1.00 79.56 1064 LEU A N 1
ATOM 8343 C CA . LEU A 1 1064 ? 23.626 -9.712 -17.300 1.00 79.56 1064 LEU A CA 1
ATOM 8344 C C . LEU A 1 1064 ? 25.086 -9.905 -17.722 1.00 79.56 1064 LEU A C 1
ATOM 8346 O O . LEU A 1 1064 ? 25.770 -10.767 -17.174 1.00 79.56 1064 LEU A O 1
ATOM 8350 N N . LEU A 1 1065 ? 25.589 -9.092 -18.651 1.00 79.44 1065 LEU A N 1
ATOM 8351 C CA . LEU A 1 1065 ? 26.888 -9.290 -19.291 1.00 79.44 1065 LEU A CA 1
ATOM 8352 C C . LEU A 1 1065 ? 28.069 -8.662 -18.537 1.00 79.44 1065 LEU A C 1
ATOM 8354 O O . LEU A 1 1065 ? 29.111 -9.309 -18.462 1.00 79.44 1065 LEU A O 1
ATOM 8358 N N . GLN A 1 1066 ? 27.923 -7.477 -17.929 1.00 67.88 1066 GLN A N 1
ATOM 8359 C CA . GLN A 1 1066 ? 28.991 -6.822 -17.147 1.00 67.88 1066 GLN A CA 1
ATOM 8360 C C . GLN A 1 1066 ? 29.406 -7.685 -15.945 1.00 67.88 1066 GLN A C 1
ATOM 8362 O O . GLN A 1 1066 ? 30.583 -8.000 -15.765 1.00 67.88 1066 GLN A O 1
ATOM 8367 N N . GLY A 1 1067 ? 28.432 -8.182 -15.173 1.00 60.59 1067 GLY A N 1
ATOM 8368 C CA . GLY A 1 1067 ? 28.689 -9.180 -14.128 1.00 60.59 1067 GLY A CA 1
ATOM 8369 C C . GLY A 1 1067 ? 28.925 -10.602 -14.665 1.00 60.59 1067 GLY A C 1
ATOM 8370 O O . GLY A 1 1067 ? 29.493 -11.452 -13.965 1.00 60.59 1067 GLY A O 1
ATOM 8371 N N . GLY A 1 1068 ? 28.472 -10.890 -15.888 1.00 58.62 1068 GLY A N 1
ATOM 8372 C CA . GLY A 1 1068 ? 28.371 -12.236 -16.454 1.00 58.62 1068 GLY A CA 1
ATOM 8373 C C . GLY A 1 1068 ? 27.538 -13.151 -15.552 1.00 58.62 1068 GLY A C 1
ATOM 8374 O O . GLY A 1 1068 ? 28.078 -14.111 -15.000 1.00 58.62 1068 GLY A O 1
ATOM 8375 N N . PHE A 1 1069 ? 26.270 -12.804 -15.316 1.00 77.56 1069 PHE A N 1
ATOM 8376 C CA . PHE A 1 1069 ? 25.379 -13.458 -14.348 1.00 77.56 1069 PHE A CA 1
ATOM 8377 C C . PHE A 1 1069 ? 26.029 -13.552 -12.950 1.00 77.56 1069 PHE A C 1
ATOM 8379 O O . PHE A 1 1069 ? 26.200 -14.637 -12.394 1.00 77.56 1069 PHE A O 1
ATOM 8386 N N . SER A 1 1070 ? 26.463 -12.421 -12.382 1.00 80.94 1070 SER A N 1
ATOM 8387 C CA . SER A 1 1070 ? 27.290 -12.396 -11.160 1.00 80.94 1070 SER A CA 1
ATOM 8388 C C . SER A 1 1070 ? 26.613 -12.985 -9.914 1.00 80.94 1070 SER A C 1
ATOM 8390 O O . SER A 1 1070 ? 27.324 -13.515 -9.065 1.00 80.94 1070 SER A O 1
ATOM 8392 N N . ALA A 1 1071 ? 25.279 -12.979 -9.824 1.00 82.56 1071 ALA A N 1
ATOM 8393 C CA . ALA A 1 1071 ? 24.539 -13.700 -8.780 1.00 82.56 1071 ALA A CA 1
ATOM 8394 C C . ALA A 1 1071 ? 24.815 -15.221 -8.807 1.00 82.56 1071 ALA A C 1
ATOM 8396 O O . ALA A 1 1071 ? 24.974 -15.851 -7.764 1.00 82.56 1071 ALA A O 1
ATOM 8397 N N . LEU A 1 1072 ? 24.937 -15.803 -10.008 1.00 90.19 1072 LEU A N 1
ATOM 8398 C CA . LEU A 1 1072 ? 25.044 -17.252 -10.221 1.00 90.19 1072 LEU A CA 1
ATOM 8399 C C . LEU A 1 1072 ? 26.486 -17.726 -10.459 1.00 90.19 1072 LEU A C 1
ATOM 8401 O O . LEU A 1 1072 ? 26.843 -18.818 -10.029 1.00 90.19 1072 LEU A O 1
ATOM 8405 N N . PHE A 1 1073 ? 27.326 -16.907 -11.103 1.00 92.69 1073 PHE A N 1
ATOM 8406 C CA . PHE A 1 1073 ? 28.711 -17.224 -11.497 1.00 92.69 1073 PHE A CA 1
ATOM 8407 C C . PHE A 1 1073 ? 29.734 -16.186 -10.988 1.00 92.69 1073 PHE A C 1
ATOM 8409 O O . PHE A 1 1073 ? 30.779 -15.952 -11.609 1.00 92.69 1073 PHE A O 1
ATOM 8416 N N . GLY A 1 1074 ? 29.409 -15.501 -9.892 1.00 90.19 1074 GLY A N 1
ATOM 8417 C CA . GLY A 1 1074 ? 30.284 -14.566 -9.180 1.00 90.19 1074 GLY A CA 1
ATOM 8418 C C . GLY A 1 1074 ? 30.637 -15.057 -7.769 1.00 90.19 1074 GLY A C 1
ATOM 8419 O O . GLY A 1 1074 ? 30.712 -16.270 -7.544 1.00 90.19 1074 GLY A O 1
ATOM 8420 N N . PRO A 1 1075 ? 30.876 -14.142 -6.811 1.00 91.75 1075 PRO A N 1
ATOM 8421 C CA . PRO A 1 1075 ? 31.230 -14.455 -5.427 1.00 91.75 1075 PRO A CA 1
ATOM 8422 C C . PRO A 1 1075 ? 30.435 -15.577 -4.746 1.00 91.75 1075 PRO A C 1
ATOM 8424 O O . PRO A 1 1075 ? 31.043 -16.364 -4.025 1.00 91.75 1075 PRO A O 1
ATOM 8427 N N . LYS A 1 1076 ? 29.123 -15.727 -4.990 1.00 91.94 1076 LYS A N 1
ATOM 8428 C CA . LYS A 1 1076 ? 28.338 -16.795 -4.339 1.00 91.94 1076 LYS A CA 1
ATOM 8429 C C . LYS A 1 1076 ? 28.740 -18.207 -4.789 1.00 91.94 1076 LYS A C 1
ATOM 8431 O O . LYS A 1 1076 ? 28.892 -19.098 -3.956 1.00 91.94 1076 LYS A O 1
ATOM 8436 N N . MET A 1 1077 ? 29.023 -18.397 -6.078 1.00 94.94 1077 MET A N 1
ATOM 8437 C CA . MET A 1 1077 ? 29.604 -19.646 -6.588 1.00 94.94 1077 MET A CA 1
ATOM 8438 C C . MET A 1 1077 ? 31.086 -19.788 -6.208 1.00 94.94 1077 MET A C 1
ATOM 8440 O O . MET A 1 1077 ? 31.554 -20.902 -5.988 1.00 94.94 1077 MET A O 1
ATOM 8444 N N . GLN A 1 1078 ? 31.831 -18.685 -6.070 1.00 94.88 1078 GLN A N 1
ATOM 8445 C CA . GLN A 1 1078 ? 33.205 -18.734 -5.551 1.00 94.88 1078 GLN A CA 1
ATOM 8446 C C . GLN A 1 1078 ? 33.249 -19.213 -4.090 1.00 94.88 1078 GLN A C 1
ATOM 8448 O O . GLN A 1 1078 ? 34.162 -19.955 -3.744 1.00 94.88 1078 GLN A O 1
ATOM 8453 N N . GLU A 1 1079 ? 32.253 -18.875 -3.261 1.00 95.38 1079 GLU A N 1
ATOM 8454 C CA . GLU A 1 1079 ? 32.124 -19.375 -1.883 1.00 95.38 1079 GLU A CA 1
ATOM 8455 C C . GLU A 1 1079 ? 31.925 -20.900 -1.847 1.00 95.38 1079 GLU A C 1
ATOM 8457 O O . GLU A 1 1079 ? 32.576 -21.598 -1.065 1.00 95.38 1079 GLU A O 1
ATOM 8462 N N . LEU A 1 1080 ? 31.077 -21.427 -2.739 1.00 96.12 1080 LEU A N 1
ATOM 8463 C CA . LEU A 1 1080 ? 30.905 -22.868 -2.938 1.00 96.12 1080 LEU A CA 1
ATOM 8464 C C . LEU A 1 1080 ? 32.212 -23.524 -3.399 1.00 96.12 1080 LEU A C 1
ATOM 8466 O O . LEU A 1 1080 ? 32.693 -24.448 -2.746 1.00 96.12 1080 LEU A O 1
ATOM 8470 N N . VAL A 1 1081 ? 32.829 -23.023 -4.477 1.00 95.75 1081 VAL A N 1
ATOM 8471 C CA . VAL A 1 1081 ? 34.089 -23.579 -4.999 1.00 95.75 1081 VAL A CA 1
ATOM 8472 C C . VAL A 1 1081 ? 35.206 -23.514 -3.952 1.00 95.75 1081 VAL A C 1
ATOM 8474 O O . VAL A 1 1081 ? 35.971 -24.469 -3.862 1.00 95.75 1081 VAL A O 1
ATOM 8477 N N . LEU A 1 1082 ? 35.288 -22.462 -3.129 1.00 94.31 1082 LEU A N 1
ATOM 8478 C CA . LEU A 1 1082 ? 36.248 -22.346 -2.023 1.00 94.31 1082 LEU A CA 1
ATOM 8479 C C . LEU A 1 1082 ? 36.109 -23.508 -1.036 1.00 94.31 1082 LEU A C 1
ATOM 8481 O O . LEU A 1 1082 ? 37.073 -24.236 -0.804 1.00 94.31 1082 LEU A O 1
ATOM 8485 N N . LYS A 1 1083 ? 34.912 -23.682 -0.461 1.00 93.88 1083 LYS A N 1
ATOM 8486 C CA . LYS A 1 1083 ? 34.669 -24.668 0.602 1.00 93.88 1083 LYS A CA 1
ATOM 8487 C C . LYS A 1 1083 ? 34.751 -26.100 0.072 1.00 93.88 1083 LYS A C 1
ATOM 8489 O O . LYS A 1 1083 ? 35.356 -26.946 0.723 1.00 93.88 1083 LYS A O 1
ATOM 8494 N N . LEU A 1 1084 ? 34.240 -26.350 -1.136 1.00 94.19 1084 LEU A N 1
ATOM 8495 C CA . LEU A 1 1084 ? 34.362 -27.639 -1.824 1.00 94.19 1084 LEU A CA 1
ATOM 8496 C C . LEU A 1 1084 ? 35.829 -27.974 -2.145 1.00 94.19 1084 LEU A C 1
ATOM 8498 O O . LEU A 1 1084 ? 36.280 -29.080 -1.862 1.00 94.19 1084 LEU A O 1
ATOM 8502 N N . SER A 1 1085 ? 36.598 -27.017 -2.678 1.00 91.56 1085 SER A N 1
ATOM 8503 C CA . SER A 1 1085 ? 38.026 -27.219 -2.978 1.00 91.56 1085 SER A CA 1
ATOM 8504 C C . SER A 1 1085 ? 38.850 -27.447 -1.715 1.00 91.56 1085 SER A C 1
ATOM 8506 O O . SER A 1 1085 ? 39.749 -28.279 -1.729 1.00 91.56 1085 SER A O 1
ATOM 8508 N N . PHE A 1 1086 ? 38.539 -26.736 -0.626 1.00 91.25 1086 PHE A N 1
ATOM 8509 C CA . PHE A 1 1086 ? 39.195 -26.915 0.668 1.00 91.25 1086 PHE A CA 1
ATOM 8510 C C . PHE A 1 1086 ? 38.883 -28.288 1.276 1.00 91.25 1086 PHE A C 1
ATOM 8512 O O . PHE A 1 1086 ? 39.810 -28.982 1.674 1.00 91.25 1086 PHE A O 1
ATOM 8519 N N . ALA A 1 1087 ? 37.615 -28.716 1.284 1.00 88.88 1087 ALA A N 1
ATOM 8520 C CA . ALA A 1 1087 ? 37.221 -30.030 1.798 1.00 88.88 1087 ALA A CA 1
ATOM 8521 C C . ALA A 1 1087 ? 37.895 -31.182 1.029 1.00 88.88 1087 ALA A C 1
ATOM 8523 O O . ALA A 1 1087 ? 38.390 -32.126 1.640 1.00 88.88 1087 ALA A O 1
ATOM 8524 N N . LEU A 1 1088 ? 37.976 -31.077 -0.303 1.00 88.75 1088 LEU A N 1
ATOM 8525 C CA . LEU A 1 1088 ? 38.695 -32.048 -1.134 1.00 88.75 1088 LEU A CA 1
ATOM 8526 C C . LEU A 1 1088 ? 40.216 -32.001 -0.892 1.00 88.75 1088 LEU A C 1
ATOM 8528 O O . LEU A 1 1088 ? 40.858 -33.046 -0.845 1.00 88.75 1088 LEU A O 1
ATOM 8532 N N . ALA A 1 1089 ? 40.803 -30.811 -0.724 1.00 85.00 1089 ALA A N 1
ATOM 8533 C CA . ALA A 1 1089 ? 42.243 -30.653 -0.516 1.00 85.00 1089 ALA A CA 1
ATOM 8534 C C . ALA A 1 1089 ? 42.710 -31.105 0.878 1.00 85.00 1089 ALA A C 1
ATOM 8536 O O . ALA A 1 1089 ? 43.782 -31.696 0.981 1.00 85.00 1089 ALA A O 1
ATOM 8537 N N . ASP A 1 1090 ? 41.922 -30.887 1.936 1.00 84.00 1090 ASP A N 1
ATOM 8538 C CA . ASP A 1 1090 ? 42.270 -31.341 3.292 1.00 84.00 1090 ASP A CA 1
ATOM 8539 C C . ASP A 1 1090 ? 42.119 -32.866 3.458 1.00 84.00 1090 ASP A C 1
ATOM 8541 O O . ASP A 1 1090 ? 42.821 -33.475 4.263 1.00 84.00 1090 ASP A O 1
ATOM 8545 N N . ALA A 1 1091 ? 41.272 -33.498 2.635 1.00 81.88 1091 ALA A N 1
ATOM 8546 C CA . ALA A 1 1091 ? 41.162 -34.953 2.519 1.00 81.88 1091 ALA A CA 1
ATOM 8547 C C . ALA A 1 1091 ? 42.302 -35.605 1.698 1.00 81.88 1091 ALA A C 1
ATOM 8549 O O . ALA A 1 1091 ? 42.453 -36.830 1.721 1.00 81.88 1091 ALA A O 1
ATOM 8550 N N . ALA A 1 1092 ? 43.107 -34.825 0.965 1.00 75.69 1092 ALA A N 1
ATOM 8551 C CA . ALA A 1 1092 ? 44.172 -35.351 0.112 1.00 75.69 1092 ALA A CA 1
ATOM 8552 C C . ALA A 1 1092 ? 45.418 -35.765 0.917 1.00 75.69 1092 ALA A C 1
ATOM 8554 O O . ALA A 1 1092 ? 45.866 -35.080 1.837 1.00 75.69 1092 ALA A O 1
ATOM 8555 N N . THR A 1 1093 ? 46.037 -36.891 0.550 1.00 62.38 1093 THR A N 1
ATOM 8556 C CA . THR A 1 1093 ? 47.214 -37.403 1.269 1.00 62.38 1093 THR A CA 1
ATOM 8557 C C . THR A 1 1093 ? 48.458 -36.553 0.984 1.00 62.38 1093 THR A C 1
ATOM 8559 O O . THR A 1 1093 ? 48.797 -36.303 -0.178 1.00 62.38 1093 THR A O 1
ATOM 8562 N N . THR A 1 1094 ? 49.173 -36.144 2.039 1.00 57.06 1094 THR A N 1
ATOM 8563 C CA . THR A 1 1094 ? 50.379 -35.297 1.967 1.00 57.06 1094 THR A CA 1
ATOM 8564 C C . THR A 1 1094 ? 51.412 -35.835 0.973 1.00 57.06 1094 THR A C 1
ATOM 8566 O O . THR A 1 1094 ? 52.013 -36.882 1.209 1.00 57.06 1094 THR A O 1
ATOM 8569 N N . GLY A 1 1095 ? 51.635 -35.094 -0.117 1.00 53.16 1095 GLY A N 1
ATOM 8570 C CA . GLY A 1 1095 ? 52.554 -35.458 -1.204 1.00 53.16 1095 GLY A CA 1
ATOM 8571 C C . GLY A 1 1095 ? 51.888 -35.756 -2.554 1.00 53.16 1095 GLY A C 1
ATOM 8572 O O . GLY A 1 1095 ? 52.596 -35.846 -3.553 1.00 53.16 1095 GLY A O 1
ATOM 8573 N N . THR A 1 1096 ? 50.558 -35.874 -2.622 1.00 58.84 1096 THR A N 1
ATOM 8574 C CA . THR A 1 1096 ? 49.832 -36.043 -3.896 1.00 58.84 1096 THR A CA 1
ATOM 8575 C C . THR A 1 1096 ? 49.443 -34.695 -4.520 1.00 58.84 1096 THR A C 1
ATOM 8577 O O . THR A 1 1096 ? 48.860 -33.844 -3.853 1.00 58.84 1096 THR A O 1
ATOM 8580 N N . GLU A 1 1097 ? 49.736 -34.484 -5.812 1.00 55.88 1097 GLU A N 1
ATOM 8581 C CA . GLU A 1 1097 ? 49.180 -33.350 -6.572 1.00 55.88 1097 GLU A CA 1
ATOM 8582 C C . GLU A 1 1097 ? 47.724 -33.646 -6.957 1.00 55.88 1097 GLU A C 1
ATOM 8584 O O . GLU A 1 1097 ? 47.441 -34.205 -8.020 1.00 55.88 1097 GLU A O 1
ATOM 8589 N N . MET A 1 1098 ? 46.783 -33.297 -6.077 1.00 69.69 1098 MET A N 1
ATOM 8590 C CA . MET A 1 1098 ? 45.358 -33.450 -6.360 1.00 69.69 1098 MET A CA 1
ATOM 8591 C C . MET A 1 1098 ? 44.856 -32.327 -7.284 1.00 69.69 1098 MET A C 1
ATOM 8593 O O . MET A 1 1098 ? 44.803 -31.158 -6.909 1.00 69.69 1098 MET A O 1
ATOM 8597 N N . ARG A 1 1099 ? 44.445 -32.714 -8.495 1.00 80.19 1099 ARG A N 1
ATOM 8598 C CA . ARG A 1 1099 ? 43.991 -31.821 -9.572 1.00 80.19 1099 ARG A CA 1
ATOM 8599 C C . ARG A 1 1099 ? 42.475 -31.591 -9.492 1.00 80.19 1099 ARG A C 1
ATOM 8601 O O . ARG A 1 1099 ? 41.703 -32.518 -9.722 1.00 80.19 1099 ARG A O 1
ATOM 8608 N N . LEU A 1 1100 ? 42.049 -30.361 -9.206 1.00 85.12 1100 LEU A N 1
ATOM 8609 C CA . LEU A 1 1100 ? 40.640 -29.966 -9.082 1.00 85.12 1100 LEU A CA 1
ATOM 8610 C C . LEU A 1 1100 ? 40.015 -29.573 -10.440 1.00 85.12 1100 LEU A C 1
ATOM 8612 O O . LEU A 1 1100 ? 40.723 -29.068 -11.321 1.00 85.12 1100 LEU A O 1
ATOM 8616 N N . PRO A 1 1101 ? 38.686 -29.729 -10.626 1.00 87.25 1101 PRO A N 1
ATOM 8617 C CA . PRO A 1 1101 ? 37.974 -29.177 -11.778 1.00 87.25 1101 PRO A CA 1
ATOM 8618 C C . PRO A 1 1101 ? 38.112 -27.649 -11.858 1.00 87.25 1101 PRO A C 1
ATOM 8620 O O . PRO A 1 1101 ? 37.848 -26.928 -10.897 1.00 87.25 1101 PRO A O 1
ATOM 8623 N N . ASP A 1 1102 ? 38.490 -27.134 -13.028 1.00 88.94 1102 ASP A N 1
ATOM 8624 C CA . ASP A 1 1102 ? 38.772 -25.710 -13.260 1.00 88.94 1102 ASP A CA 1
ATOM 8625 C C . ASP A 1 1102 ? 37.491 -24.867 -13.440 1.00 88.94 1102 ASP A C 1
ATOM 8627 O O . ASP A 1 1102 ? 37.378 -24.088 -14.383 1.00 88.94 1102 ASP A O 1
ATOM 8631 N N . VAL A 1 1103 ? 36.508 -25.005 -12.541 1.00 91.81 1103 VAL A N 1
ATOM 8632 C CA . VAL A 1 1103 ? 35.187 -24.339 -12.611 1.00 91.81 1103 VAL A CA 1
ATOM 8633 C C . VAL A 1 1103 ? 35.333 -22.829 -12.832 1.00 91.81 1103 VAL A C 1
ATOM 8635 O O . VAL A 1 1103 ? 34.811 -22.278 -13.801 1.00 91.81 1103 VAL A O 1
ATOM 8638 N N . LEU A 1 1104 ? 36.132 -22.159 -11.992 1.00 90.94 1104 LEU A N 1
ATOM 8639 C CA . LEU A 1 1104 ? 36.382 -20.716 -12.104 1.00 90.94 1104 LEU A CA 1
ATOM 8640 C C . LEU A 1 1104 ? 37.104 -20.334 -13.407 1.00 90.94 1104 LEU A C 1
ATOM 8642 O O . LEU A 1 1104 ? 36.962 -19.207 -13.874 1.00 90.94 1104 LEU A O 1
ATOM 8646 N N . GLY A 1 1105 ? 37.881 -21.247 -13.996 1.00 89.50 1105 GLY A N 1
ATOM 8647 C CA . GLY A 1 1105 ? 38.596 -21.012 -15.249 1.00 89.50 1105 GLY A CA 1
ATOM 8648 C C . GLY A 1 1105 ? 37.745 -21.299 -16.480 1.00 89.50 1105 GLY A C 1
ATOM 8649 O O . GLY A 1 1105 ? 37.914 -20.612 -17.482 1.00 89.50 1105 GLY A O 1
ATOM 8650 N N . ILE A 1 1106 ? 36.787 -22.231 -16.408 1.00 91.12 1106 ILE A N 1
ATOM 8651 C CA . ILE A 1 1106 ? 35.724 -22.386 -17.414 1.00 91.12 1106 ILE A CA 1
ATOM 8652 C C . ILE A 1 1106 ? 34.896 -21.099 -17.446 1.00 91.12 1106 ILE A C 1
ATOM 8654 O O . ILE A 1 1106 ? 34.754 -20.508 -18.509 1.00 91.12 1106 ILE A O 1
ATOM 8658 N N . ILE A 1 1107 ? 34.462 -20.590 -16.287 1.00 90.25 1107 ILE A N 1
ATOM 8659 C CA . ILE A 1 1107 ? 33.709 -19.327 -16.186 1.00 90.25 1107 ILE A CA 1
ATOM 8660 C C . ILE A 1 1107 ? 34.529 -18.145 -16.719 1.00 90.25 1107 ILE A C 1
ATOM 8662 O O . ILE A 1 1107 ? 34.025 -17.363 -17.523 1.00 90.25 1107 ILE A O 1
ATOM 8666 N N . ALA A 1 1108 ? 35.803 -18.021 -16.327 1.00 87.88 1108 ALA A N 1
ATOM 8667 C CA . ALA A 1 1108 ? 36.673 -16.959 -16.830 1.00 87.88 1108 ALA A CA 1
ATOM 8668 C C . ALA A 1 1108 ? 36.901 -17.060 -18.349 1.00 87.88 1108 ALA A C 1
ATOM 8670 O O . ALA A 1 1108 ? 36.861 -16.039 -19.034 1.00 87.88 1108 ALA A O 1
ATOM 8671 N N . ARG A 1 1109 ? 37.091 -18.272 -18.897 1.00 90.25 1109 ARG A N 1
ATOM 8672 C CA . ARG A 1 1109 ? 37.195 -18.508 -20.348 1.00 90.25 1109 ARG A CA 1
ATOM 8673 C C . ARG A 1 1109 ? 35.894 -18.198 -21.076 1.00 90.25 1109 ARG A C 1
ATOM 8675 O O . ARG A 1 1109 ? 35.962 -17.564 -22.117 1.00 90.25 1109 ARG A O 1
ATOM 8682 N N . ALA A 1 1110 ? 34.739 -18.580 -20.535 1.00 89.50 1110 ALA A N 1
ATOM 8683 C CA . ALA A 1 1110 ? 33.435 -18.268 -21.112 1.00 89.50 1110 ALA A CA 1
ATOM 8684 C C . ALA A 1 1110 ? 33.241 -16.744 -21.195 1.00 89.50 1110 ALA A C 1
ATOM 8686 O O . ALA A 1 1110 ? 33.066 -16.217 -22.290 1.00 89.50 1110 ALA A O 1
ATOM 8687 N N . LYS A 1 1111 ? 33.423 -16.023 -20.078 1.00 86.50 1111 LYS A N 1
ATOM 8688 C CA . LYS A 1 1111 ? 33.312 -14.550 -19.995 1.00 86.50 1111 LYS A CA 1
ATOM 8689 C C . LYS A 1 1111 ? 34.364 -13.776 -20.809 1.00 86.50 1111 LYS A C 1
ATOM 8691 O O . LYS A 1 1111 ? 34.178 -12.590 -21.055 1.00 86.50 1111 LYS A O 1
ATOM 8696 N N . THR A 1 1112 ? 35.462 -14.414 -21.228 1.00 86.69 1112 THR A N 1
ATOM 8697 C CA . THR A 1 1112 ? 36.518 -13.810 -22.075 1.00 86.69 1112 THR A CA 1
ATOM 8698 C C . THR A 1 1112 ? 36.663 -14.487 -23.444 1.00 86.69 1112 THR A C 1
ATOM 8700 O O . THR A 1 1112 ? 37.650 -14.272 -24.150 1.00 86.69 1112 THR A O 1
ATOM 8703 N N . SER A 1 1113 ? 35.683 -15.306 -23.834 1.00 88.94 1113 SER A N 1
ATOM 8704 C CA . SER A 1 1113 ? 35.674 -16.019 -25.112 1.00 88.94 1113 SER A CA 1
ATOM 8705 C C . SER A 1 1113 ? 35.466 -15.058 -26.291 1.00 88.94 1113 SER A C 1
ATOM 8707 O O . SER A 1 1113 ? 34.880 -13.986 -26.113 1.00 88.94 1113 SER A O 1
ATOM 8709 N N . PRO A 1 1114 ? 35.878 -15.432 -27.519 1.00 90.81 1114 PRO A N 1
ATOM 8710 C CA . PRO A 1 1114 ? 35.506 -14.690 -28.724 1.00 90.81 1114 PRO A CA 1
ATOM 8711 C C . PRO A 1 1114 ? 33.987 -14.511 -28.857 1.00 90.81 1114 PRO A C 1
ATOM 8713 O O . PRO A 1 1114 ? 33.540 -13.463 -29.311 1.00 90.81 1114 PRO A O 1
ATOM 8716 N N . ASP A 1 1115 ? 33.206 -15.490 -28.396 1.00 91.50 1115 ASP A N 1
ATOM 8717 C CA . ASP A 1 1115 ? 31.743 -15.496 -28.452 1.00 91.50 1115 ASP A CA 1
ATOM 8718 C C . ASP A 1 1115 ? 31.117 -14.526 -27.435 1.00 91.50 1115 ASP A C 1
ATOM 8720 O O . ASP A 1 1115 ? 30.201 -13.773 -27.772 1.00 91.50 1115 ASP A O 1
ATOM 8724 N N . ALA A 1 1116 ? 31.664 -14.443 -26.217 1.00 87.56 1116 ALA A N 1
ATOM 8725 C CA . ALA A 1 1116 ? 31.294 -13.411 -25.248 1.00 87.56 1116 ALA A CA 1
ATOM 8726 C C . ALA A 1 1116 ? 31.704 -12.010 -25.722 1.00 87.56 1116 ALA A C 1
ATOM 8728 O O . ALA A 1 1116 ? 30.924 -11.070 -25.600 1.00 87.56 1116 ALA A O 1
ATOM 8729 N N . VAL A 1 1117 ? 32.883 -11.860 -26.335 1.00 87.62 1117 VAL A N 1
ATOM 8730 C CA . VAL A 1 1117 ? 33.310 -10.586 -26.937 1.00 87.62 1117 VAL A CA 1
ATOM 8731 C C . VAL A 1 1117 ? 32.396 -10.191 -28.106 1.00 87.62 1117 VAL A C 1
ATOM 8733 O O . VAL A 1 1117 ? 32.017 -9.027 -28.201 1.00 87.62 1117 VAL A O 1
ATOM 8736 N N . ALA A 1 1118 ? 31.985 -11.134 -28.958 1.00 88.56 1118 ALA A N 1
ATOM 8737 C CA . ALA A 1 1118 ? 31.038 -10.888 -30.047 1.00 88.56 1118 ALA A CA 1
ATOM 8738 C C . ALA A 1 1118 ? 29.633 -10.532 -29.530 1.00 88.56 1118 ALA A C 1
ATOM 8740 O O . ALA A 1 1118 ? 29.011 -9.602 -30.038 1.00 88.56 1118 ALA A O 1
ATOM 8741 N N . THR A 1 1119 ? 29.161 -11.218 -28.486 1.00 89.81 1119 THR A N 1
ATOM 8742 C CA . THR A 1 1119 ? 27.910 -10.910 -27.770 1.00 89.81 1119 THR A CA 1
ATOM 8743 C C . THR A 1 1119 ? 27.937 -9.485 -27.211 1.00 89.81 1119 THR A C 1
ATOM 8745 O O . THR A 1 1119 ? 27.046 -8.682 -27.485 1.00 89.81 1119 THR A O 1
ATOM 8748 N N . SER A 1 1120 ? 29.009 -9.133 -26.496 1.00 87.88 1120 SER A N 1
ATOM 8749 C CA . SER A 1 1120 ? 29.224 -7.789 -25.962 1.00 87.88 1120 SER A CA 1
ATOM 8750 C C . SER A 1 1120 ? 29.307 -6.722 -27.058 1.00 87.88 1120 SER A C 1
ATOM 8752 O O . SER A 1 1120 ? 28.819 -5.612 -26.869 1.00 87.88 1120 SER A O 1
ATOM 8754 N N . GLN A 1 1121 ? 29.870 -7.043 -28.228 1.00 87.62 1121 GLN A N 1
ATOM 8755 C CA . GLN A 1 1121 ? 29.889 -6.133 -29.377 1.00 87.62 1121 GLN A CA 1
ATOM 8756 C C . GLN A 1 1121 ? 28.491 -5.886 -29.966 1.00 87.62 1121 GLN A C 1
ATOM 8758 O O . GLN A 1 1121 ? 28.198 -4.741 -30.303 1.00 87.62 1121 GLN A O 1
ATOM 8763 N N . GLU A 1 1122 ? 27.615 -6.895 -30.056 1.00 89.56 1122 GLU A N 1
ATOM 8764 C CA . GLU A 1 1122 ? 26.215 -6.670 -30.457 1.00 89.56 1122 GLU A CA 1
ATOM 8765 C C . GLU A 1 1122 ? 25.483 -5.799 -29.426 1.00 89.56 1122 GLU A C 1
ATOM 8767 O O . GLU A 1 1122 ? 24.877 -4.795 -29.791 1.00 89.56 1122 GLU A O 1
ATOM 8772 N N . VAL A 1 1123 ? 25.591 -6.101 -28.129 1.00 89.12 1123 VAL A N 1
ATOM 8773 C CA . VAL A 1 1123 ? 24.915 -5.305 -27.086 1.00 89.12 1123 VAL A CA 1
ATOM 8774 C C . VAL A 1 1123 ? 25.431 -3.859 -27.056 1.00 89.12 1123 VAL A C 1
ATOM 8776 O O . VAL A 1 1123 ? 24.628 -2.930 -26.990 1.00 89.12 1123 VAL A O 1
ATOM 8779 N N . ALA A 1 1124 ? 26.730 -3.630 -27.264 1.00 86.12 1124 ALA A N 1
ATOM 8780 C CA . ALA A 1 1124 ? 27.292 -2.286 -27.425 1.00 86.12 1124 ALA A CA 1
ATOM 8781 C C . ALA A 1 1124 ? 26.770 -1.528 -28.666 1.00 86.12 1124 ALA A C 1
ATOM 8783 O O . ALA A 1 1124 ? 26.765 -0.294 -28.672 1.00 86.12 1124 ALA A O 1
ATOM 8784 N N . LEU A 1 1125 ? 26.320 -2.225 -29.719 1.00 85.31 1125 LEU A N 1
ATOM 8785 C CA . LEU A 1 1125 ? 25.629 -1.599 -30.854 1.00 85.31 1125 LEU A CA 1
ATOM 8786 C C . LEU A 1 1125 ? 24.205 -1.158 -30.475 1.00 85.31 1125 LEU A C 1
ATOM 8788 O O . LEU A 1 1125 ? 23.753 -0.136 -30.990 1.00 85.31 1125 LEU A O 1
ATOM 8792 N N . VAL A 1 1126 ? 23.532 -1.855 -29.547 1.00 88.00 1126 VAL A N 1
ATOM 8793 C CA . VAL A 1 1126 ? 22.258 -1.390 -28.961 1.00 88.00 1126 VAL A CA 1
ATOM 8794 C C . VAL A 1 1126 ? 22.480 -0.126 -28.130 1.00 88.00 1126 VAL A C 1
ATOM 8796 O O . VAL A 1 1126 ? 21.750 0.845 -28.312 1.00 88.00 1126 VAL A O 1
ATOM 8799 N N . GLY A 1 1127 ? 23.523 -0.098 -27.291 1.00 86.31 1127 GLY A N 1
ATOM 8800 C CA . GLY A 1 1127 ? 23.883 1.076 -26.487 1.00 86.31 1127 GLY A CA 1
ATOM 8801 C C . GLY A 1 1127 ? 24.079 2.333 -27.337 1.00 86.31 1127 GLY A C 1
ATOM 8802 O O . GLY A 1 1127 ? 23.521 3.388 -27.056 1.00 86.31 1127 GLY A O 1
ATOM 8803 N N . GLN A 1 1128 ? 24.758 2.211 -28.478 1.00 83.00 1128 GLN A N 1
ATOM 8804 C CA . GLN A 1 1128 ? 24.959 3.334 -29.404 1.00 83.00 1128 GLN A CA 1
ATOM 8805 C C . GLN A 1 1128 ? 23.649 3.895 -29.987 1.00 83.00 1128 GLN A C 1
ATOM 8807 O O . GLN A 1 1128 ? 23.561 5.096 -30.240 1.00 83.00 1128 GLN A O 1
ATOM 8812 N N . PHE A 1 1129 ? 22.603 3.079 -30.156 1.00 83.75 1129 PHE A N 1
ATOM 8813 C CA . PHE A 1 1129 ? 21.298 3.549 -30.639 1.00 83.75 1129 PHE A CA 1
ATOM 8814 C C . PHE A 1 1129 ? 20.536 4.428 -29.637 1.00 83.75 1129 PHE A C 1
ATOM 8816 O O . PHE A 1 1129 ? 19.539 5.040 -30.018 1.00 83.75 1129 PHE A O 1
ATOM 8823 N N . ILE A 1 1130 ? 20.977 4.497 -28.379 1.00 82.69 1130 ILE A N 1
ATOM 8824 C CA . ILE A 1 1130 ? 20.252 5.165 -27.297 1.00 82.69 1130 ILE A CA 1
ATOM 8825 C C . ILE A 1 1130 ? 20.307 6.698 -27.395 1.00 82.69 1130 ILE A C 1
ATOM 8827 O O . ILE A 1 1130 ? 19.286 7.354 -27.175 1.00 82.69 1130 ILE A O 1
ATOM 8831 N N . CYS A 1 1131 ? 21.472 7.257 -27.734 1.00 70.12 1131 CYS A N 1
ATOM 8832 C CA . CYS A 1 1131 ? 21.691 8.705 -27.858 1.00 70.12 1131 CYS A CA 1
ATOM 8833 C C . CYS A 1 1131 ? 22.329 9.134 -29.195 1.00 70.12 1131 CYS A C 1
ATOM 8835 O O . CYS A 1 1131 ? 22.589 10.322 -29.388 1.00 70.12 1131 CYS A O 1
ATOM 8837 N N . GLU A 1 1132 ? 22.554 8.221 -30.152 1.00 66.81 1132 GLU A N 1
ATOM 8838 C CA . GLU A 1 1132 ? 22.706 8.632 -31.554 1.00 66.81 1132 GLU A CA 1
ATOM 8839 C C . GLU A 1 1132 ? 21.393 9.252 -32.056 1.00 66.81 1132 GLU A C 1
ATOM 8841 O O . GLU A 1 1132 ? 20.318 8.667 -31.904 1.00 66.81 1132 GLU A O 1
ATOM 8846 N N . SER A 1 1133 ? 21.472 10.401 -32.737 1.00 56.97 1133 SER A N 1
ATOM 8847 C CA . SER A 1 1133 ? 20.314 11.060 -33.345 1.00 56.97 1133 SER A CA 1
ATOM 8848 C C . SER A 1 1133 ? 19.548 10.057 -34.225 1.00 56.97 1133 SER A C 1
ATOM 8850 O O . SER A 1 1133 ? 20.070 9.655 -35.269 1.00 56.97 1133 SER A O 1
ATOM 8852 N N . SER A 1 1134 ? 18.322 9.688 -33.807 1.00 56.72 1134 SER A N 1
ATOM 8853 C CA . SER A 1 1134 ? 17.386 8.606 -34.252 1.00 56.72 1134 SER A CA 1
ATOM 8854 C C . SER A 1 1134 ? 17.371 8.112 -35.714 1.00 56.72 1134 SER A C 1
ATOM 8856 O O . SER A 1 1134 ? 16.786 7.074 -36.025 1.00 56.72 1134 SER A O 1
ATOM 8858 N N . SER A 1 1135 ? 18.016 8.824 -36.628 1.00 61.56 1135 SER A N 1
ATOM 8859 C CA . SER A 1 1135 ? 18.268 8.479 -38.024 1.00 61.56 1135 SER A CA 1
ATOM 8860 C C . SER A 1 1135 ? 18.799 7.063 -38.298 1.00 61.56 1135 SER A C 1
ATOM 8862 O O . SER A 1 1135 ? 18.526 6.577 -39.397 1.00 61.56 1135 SER A O 1
ATOM 8864 N N . ASN A 1 1136 ? 19.510 6.415 -37.362 1.00 73.88 1136 ASN A N 1
ATOM 8865 C CA . ASN A 1 1136 ? 20.101 5.081 -37.546 1.00 73.88 1136 ASN A CA 1
ATOM 8866 C C . ASN A 1 1136 ? 19.182 3.918 -37.126 1.00 73.88 1136 ASN A C 1
ATOM 8868 O O . ASN A 1 1136 ? 19.092 2.939 -37.860 1.00 73.88 1136 ASN A O 1
ATOM 8872 N N . VAL A 1 1137 ? 18.482 4.025 -35.990 1.00 81.31 1137 VAL A N 1
ATOM 8873 C CA . VAL A 1 1137 ? 17.751 2.900 -35.356 1.00 81.31 1137 VAL A CA 1
ATOM 8874 C C . VAL A 1 1137 ? 16.662 2.319 -36.267 1.00 81.31 1137 VAL A C 1
ATOM 8876 O O . VAL A 1 1137 ? 16.545 1.110 -36.423 1.00 81.31 1137 VAL A O 1
ATOM 8879 N N . ARG A 1 1138 ? 15.949 3.196 -36.983 1.00 79.50 1138 ARG A N 1
ATOM 8880 C CA . ARG A 1 1138 ? 14.932 2.898 -38.019 1.00 79.50 1138 ARG A CA 1
ATOM 8881 C C . ARG A 1 1138 ? 15.417 2.094 -39.247 1.00 79.50 1138 ARG A C 1
ATOM 8883 O O . ARG A 1 1138 ? 14.685 1.976 -40.227 1.00 79.50 1138 ARG A O 1
ATOM 8890 N N . PHE A 1 1139 ? 16.681 1.672 -39.271 1.00 84.56 1139 PHE A N 1
ATOM 8891 C CA . PHE A 1 1139 ? 17.273 0.826 -40.314 1.00 84.56 1139 PHE A CA 1
ATOM 8892 C C . PHE A 1 1139 ? 17.722 -0.547 -39.779 1.00 84.56 1139 PHE A C 1
ATOM 8894 O O . PHE A 1 1139 ? 18.355 -1.304 -40.514 1.00 84.56 1139 PHE A O 1
ATOM 8901 N N . ALA A 1 1140 ? 17.425 -0.835 -38.510 1.00 86.44 1140 ALA A N 1
ATOM 8902 C CA . ALA A 1 1140 ? 17.656 -2.100 -37.819 1.00 86.44 1140 ALA A CA 1
ATOM 8903 C C . ALA A 1 1140 ? 16.530 -2.360 -36.790 1.00 86.44 1140 ALA A C 1
ATOM 8905 O O . ALA A 1 1140 ? 16.768 -2.966 -35.752 1.00 86.44 1140 ALA A O 1
ATOM 8906 N N . GLU A 1 1141 ? 15.319 -1.845 -37.032 1.00 85.88 1141 GLU A N 1
ATOM 8907 C CA . GLU A 1 1141 ? 14.202 -1.859 -36.079 1.00 85.88 1141 GLU A CA 1
ATOM 8908 C C . GLU A 1 1141 ? 13.775 -3.292 -35.741 1.00 85.88 1141 GLU A C 1
ATOM 8910 O O . GLU A 1 1141 ? 13.838 -3.718 -34.587 1.00 85.88 1141 GLU A O 1
ATOM 8915 N N . ARG A 1 1142 ? 13.423 -4.073 -36.766 1.00 87.50 1142 ARG A N 1
ATOM 8916 C CA . ARG A 1 1142 ? 13.029 -5.478 -36.598 1.00 87.50 1142 ARG A CA 1
ATOM 8917 C C . ARG A 1 1142 ? 14.225 -6.363 -36.253 1.00 87.50 1142 ARG A C 1
ATOM 8919 O O . ARG A 1 1142 ? 14.053 -7.363 -35.563 1.00 87.50 1142 ARG A O 1
ATOM 8926 N N . GLY A 1 1143 ? 15.426 -5.985 -36.684 1.00 88.88 1143 GLY A N 1
ATOM 8927 C CA . GLY A 1 1143 ? 16.685 -6.605 -36.283 1.00 88.88 1143 GLY A CA 1
ATOM 8928 C C . GLY A 1 1143 ? 16.941 -6.516 -34.775 1.00 88.88 1143 GLY A C 1
ATOM 8929 O O . GLY A 1 1143 ? 17.214 -7.537 -34.145 1.00 88.88 1143 GLY A O 1
ATOM 8930 N N . ILE A 1 1144 ? 16.761 -5.333 -34.172 1.00 89.38 1144 ILE A N 1
ATOM 8931 C CA . ILE A 1 1144 ? 16.823 -5.132 -32.714 1.00 89.38 1144 ILE A CA 1
ATOM 8932 C C . ILE A 1 1144 ? 15.738 -5.962 -32.020 1.00 89.38 1144 ILE A C 1
ATOM 8934 O O . ILE A 1 1144 ? 16.048 -6.660 -31.060 1.00 89.38 1144 ILE A O 1
ATOM 8938 N N . PHE A 1 1145 ? 14.491 -5.931 -32.504 1.00 88.75 1145 PHE A N 1
ATOM 8939 C CA . PHE A 1 1145 ? 13.381 -6.659 -31.870 1.00 88.75 1145 PHE A CA 1
ATOM 8940 C C . PHE A 1 1145 ? 13.594 -8.187 -31.907 1.00 88.75 1145 PHE A C 1
ATOM 8942 O O . PHE A 1 1145 ? 13.398 -8.865 -30.900 1.00 88.75 1145 PHE A O 1
ATOM 8949 N N . ASN A 1 1146 ? 14.047 -8.731 -33.044 1.00 89.56 1146 ASN A N 1
ATOM 8950 C CA . ASN A 1 1146 ? 14.354 -10.156 -33.213 1.00 89.56 1146 ASN A CA 1
ATOM 8951 C C . ASN A 1 1146 ? 15.558 -10.590 -32.369 1.00 89.56 1146 ASN A C 1
ATOM 8953 O O . ASN A 1 1146 ? 15.527 -11.658 -31.761 1.00 89.56 1146 ASN A O 1
ATOM 8957 N N . TYR A 1 1147 ? 16.613 -9.768 -32.324 1.00 92.69 1147 TYR A N 1
ATOM 8958 C CA . TYR A 1 1147 ? 17.761 -10.010 -31.454 1.00 92.69 1147 TYR A CA 1
ATOM 8959 C C . TYR A 1 1147 ? 17.320 -10.018 -29.986 1.00 92.69 1147 TYR A C 1
ATOM 8961 O O . TYR A 1 1147 ? 17.596 -10.981 -29.284 1.00 92.69 1147 TYR A O 1
ATOM 8969 N N . ALA A 1 1148 ? 16.545 -9.019 -29.552 1.00 91.69 1148 ALA A N 1
ATOM 8970 C CA . ALA A 1 1148 ? 16.091 -8.895 -28.171 1.00 91.69 1148 ALA A CA 1
ATOM 8971 C C . ALA A 1 1148 ? 15.212 -10.060 -27.700 1.00 91.69 1148 ALA A C 1
ATOM 8973 O O . ALA A 1 1148 ? 15.453 -10.607 -26.625 1.00 91.69 1148 ALA A O 1
ATOM 8974 N N . ALA A 1 1149 ? 14.241 -10.483 -28.515 1.00 89.56 1149 ALA A N 1
ATOM 8975 C CA . ALA A 1 1149 ? 13.412 -11.644 -28.201 1.00 89.56 1149 ALA A CA 1
ATOM 8976 C C . ALA A 1 1149 ? 14.244 -12.938 -28.098 1.00 89.56 1149 ALA A C 1
ATOM 8978 O O . ALA A 1 1149 ? 14.032 -13.733 -27.187 1.00 89.56 1149 ALA A O 1
ATOM 8979 N N . LYS A 1 1150 ? 15.228 -13.130 -28.989 1.00 92.00 1150 LYS A N 1
ATOM 8980 C CA . LYS A 1 1150 ? 16.113 -14.307 -28.972 1.00 92.00 1150 LYS A CA 1
ATOM 8981 C C . LYS A 1 1150 ? 17.097 -14.306 -27.811 1.00 92.00 1150 LYS A C 1
ATOM 8983 O O . LYS A 1 1150 ? 17.290 -15.356 -27.212 1.00 92.00 1150 LYS A O 1
ATOM 8988 N N . SER A 1 1151 ? 17.703 -13.164 -27.482 1.00 92.88 1151 SER A N 1
ATOM 8989 C CA . SER A 1 1151 ? 18.557 -13.042 -26.297 1.00 92.88 1151 SER A CA 1
ATOM 8990 C C . SER A 1 1151 ? 17.779 -13.423 -25.044 1.00 92.88 1151 SER A C 1
ATOM 8992 O O . SER A 1 1151 ? 18.230 -14.283 -24.301 1.00 92.88 1151 SER A O 1
ATOM 8994 N N . VAL A 1 1152 ? 16.570 -12.879 -24.875 1.00 91.31 1152 VAL A N 1
ATOM 8995 C CA . VAL A 1 1152 ? 15.747 -13.146 -23.692 1.00 91.31 1152 VAL A CA 1
ATOM 8996 C C . VAL A 1 1152 ? 15.289 -14.605 -23.589 1.00 91.31 1152 VAL A C 1
ATOM 8998 O O . VAL A 1 1152 ? 15.327 -15.155 -22.493 1.00 91.31 1152 VAL A O 1
ATOM 9001 N N . GLU A 1 1153 ? 14.909 -15.275 -24.681 1.00 91.88 1153 GLU A N 1
ATOM 9002 C CA . GLU A 1 1153 ? 14.585 -16.711 -24.596 1.00 91.88 1153 GLU A CA 1
ATOM 9003 C C . GLU A 1 1153 ? 15.831 -17.547 -24.238 1.00 91.88 1153 GLU A C 1
ATOM 9005 O O . GLU A 1 1153 ? 15.733 -18.455 -23.419 1.00 91.88 1153 GLU A O 1
ATOM 9010 N N . LEU A 1 1154 ? 17.022 -17.196 -24.749 1.00 94.31 1154 LEU A N 1
ATOM 9011 C CA . LEU A 1 1154 ? 18.289 -17.831 -24.346 1.00 94.31 1154 LEU A CA 1
ATOM 9012 C C . LEU A 1 1154 ? 18.671 -17.543 -22.881 1.00 94.31 1154 LEU A C 1
ATOM 9014 O O . LEU A 1 1154 ? 19.274 -18.397 -22.228 1.00 94.31 1154 LEU A O 1
ATOM 9018 N N . ASP A 1 1155 ? 18.318 -16.365 -22.360 1.00 92.31 1155 ASP A N 1
ATOM 9019 C CA . ASP A 1 1155 ? 18.480 -16.013 -20.948 1.00 92.31 1155 ASP A CA 1
ATOM 9020 C C . ASP A 1 1155 ? 17.528 -16.846 -20.062 1.00 92.31 1155 ASP A C 1
ATOM 9022 O O . ASP A 1 1155 ? 17.962 -17.362 -19.032 1.00 92.31 1155 ASP A O 1
ATOM 9026 N N . ILE A 1 1156 ? 16.261 -17.049 -20.468 1.00 91.06 1156 ILE A N 1
ATOM 9027 C CA . ILE A 1 1156 ? 15.341 -17.987 -19.791 1.00 91.06 1156 ILE A CA 1
ATOM 9028 C C . ILE A 1 1156 ? 15.906 -19.406 -19.839 1.00 91.06 1156 ILE A C 1
ATOM 9030 O O . ILE A 1 1156 ? 16.003 -20.029 -18.783 1.00 91.06 1156 ILE A O 1
ATOM 9034 N N . GLU A 1 1157 ? 16.299 -19.900 -21.021 1.00 94.69 1157 GLU A N 1
ATOM 9035 C CA . GLU A 1 1157 ? 16.843 -21.253 -21.180 1.00 94.69 1157 GLU A CA 1
ATOM 9036 C C . GLU A 1 1157 ? 17.980 -21.493 -20.184 1.00 94.69 1157 GLU A C 1
ATOM 9038 O O . GLU A 1 1157 ? 17.924 -22.478 -19.457 1.00 94.69 1157 GLU A O 1
ATOM 9043 N N . LEU A 1 1158 ? 18.966 -20.587 -20.093 1.00 94.75 1158 LEU A N 1
ATOM 9044 C CA . LEU A 1 1158 ? 20.087 -20.713 -19.154 1.00 94.75 1158 LEU A CA 1
ATOM 9045 C C . LEU A 1 1158 ? 19.629 -20.695 -17.687 1.00 94.75 1158 LEU A C 1
ATOM 9047 O O . LEU A 1 1158 ? 20.133 -21.480 -16.886 1.00 94.75 1158 LEU A O 1
ATOM 9051 N N . LEU A 1 1159 ? 18.704 -19.810 -17.311 1.00 94.19 1159 LEU A N 1
ATOM 9052 C CA . LEU A 1 1159 ? 18.233 -19.699 -15.926 1.00 94.19 1159 LEU A CA 1
ATOM 9053 C C . LEU A 1 1159 ? 17.421 -20.932 -15.491 1.00 94.19 1159 LEU A C 1
ATOM 9055 O O . LEU A 1 1159 ? 17.588 -21.404 -14.365 1.00 94.19 1159 LEU A O 1
ATOM 9059 N N . GLU A 1 1160 ? 16.604 -21.498 -16.385 1.00 95.81 1160 GLU A N 1
ATOM 9060 C CA . GLU A 1 1160 ? 15.925 -22.786 -16.186 1.00 95.81 1160 GLU A CA 1
ATOM 9061 C C . GLU A 1 1160 ? 16.952 -23.931 -16.055 1.00 95.81 1160 GLU A C 1
ATOM 9063 O O . GLU A 1 1160 ? 16.886 -24.723 -15.112 1.00 95.81 1160 GLU A O 1
ATOM 9068 N N . ASP A 1 1161 ? 17.962 -23.964 -16.930 1.00 97.06 1161 ASP A N 1
ATOM 9069 C CA . ASP A 1 1161 ? 19.027 -24.977 -16.953 1.00 97.06 1161 ASP A CA 1
ATOM 9070 C C . ASP A 1 1161 ? 19.867 -25.006 -15.660 1.00 97.06 1161 ASP A C 1
ATOM 9072 O O . ASP A 1 1161 ? 20.219 -26.074 -15.149 1.00 97.06 1161 ASP A O 1
ATOM 9076 N N . ILE A 1 1162 ? 20.207 -23.829 -15.121 1.00 96.94 1162 ILE A N 1
ATOM 9077 C CA . ILE A 1 1162 ? 20.983 -23.695 -13.879 1.00 96.94 1162 ILE A CA 1
ATOM 9078 C C . ILE A 1 1162 ? 20.116 -24.008 -12.654 1.00 96.94 1162 ILE A C 1
ATOM 9080 O O . ILE A 1 1162 ? 20.618 -24.606 -11.699 1.00 96.94 1162 ILE A O 1
ATOM 9084 N N . ARG A 1 1163 ? 18.811 -23.699 -12.690 1.00 97.12 1163 ARG A N 1
ATOM 9085 C CA . ARG A 1 1163 ? 17.859 -24.095 -11.642 1.00 97.12 1163 ARG A CA 1
ATOM 9086 C C . ARG A 1 1163 ? 17.758 -25.613 -11.512 1.00 97.12 1163 ARG A C 1
ATOM 9088 O O . ARG A 1 1163 ? 17.814 -26.113 -10.390 1.00 97.12 1163 ARG A O 1
ATOM 9095 N N . GLU A 1 1164 ? 17.651 -26.353 -12.616 1.00 98.00 1164 GLU A N 1
ATOM 9096 C CA . GLU A 1 1164 ? 17.576 -27.820 -12.546 1.00 98.00 1164 GLU A CA 1
ATOM 9097 C C . GLU A 1 1164 ? 18.892 -28.453 -12.071 1.00 98.00 1164 GLU A C 1
ATOM 9099 O O . GLU A 1 1164 ? 18.863 -29.355 -11.237 1.00 98.00 1164 GLU A O 1
ATOM 9104 N N . GLU A 1 1165 ? 20.056 -27.945 -12.491 1.00 97.88 1165 GLU A N 1
ATOM 9105 C CA . GLU A 1 1165 ? 21.346 -28.396 -11.938 1.00 97.88 1165 GLU A CA 1
ATOM 9106 C C . GLU A 1 1165 ? 21.481 -28.081 -10.435 1.00 97.88 1165 GLU A C 1
ATOM 9108 O O . GLU A 1 1165 ? 22.021 -28.890 -9.677 1.00 97.88 1165 GLU A O 1
ATOM 9113 N N . ALA A 1 1166 ? 20.959 -26.937 -9.974 1.00 97.81 1166 ALA A N 1
ATOM 9114 C CA . ALA A 1 1166 ? 20.920 -26.597 -8.551 1.00 97.81 1166 ALA A CA 1
ATOM 9115 C C . ALA A 1 1166 ? 19.970 -27.523 -7.769 1.00 97.81 1166 ALA A C 1
ATOM 9117 O O . ALA A 1 1166 ? 20.302 -27.930 -6.653 1.00 97.81 1166 ALA A O 1
ATOM 9118 N N . CYS A 1 1167 ? 18.840 -27.917 -8.367 1.00 98.25 1167 CYS A N 1
ATOM 9119 C CA . CYS A 1 1167 ? 17.930 -28.915 -7.807 1.00 98.25 1167 CYS A CA 1
ATOM 9120 C C . CYS A 1 1167 ? 18.602 -30.292 -7.695 1.00 98.25 1167 CYS A C 1
ATOM 9122 O O . CYS A 1 1167 ? 18.608 -30.854 -6.607 1.00 98.25 1167 CYS A O 1
ATOM 9124 N N . HIS A 1 1168 ? 19.268 -30.787 -8.746 1.00 96.88 1168 HIS A N 1
ATOM 9125 C CA . HIS A 1 1168 ? 20.003 -32.060 -8.690 1.00 96.88 1168 HIS A CA 1
ATOM 9126 C C . HIS A 1 1168 ? 21.110 -32.072 -7.621 1.00 96.88 1168 HIS A C 1
ATOM 9128 O O . HIS A 1 1168 ? 21.367 -33.103 -7.003 1.00 96.88 1168 HIS A O 1
ATOM 9134 N N . GLY A 1 1169 ? 21.765 -30.931 -7.378 1.00 96.31 1169 GLY A N 1
ATOM 9135 C CA . GLY A 1 1169 ? 22.710 -30.788 -6.267 1.00 96.31 1169 GLY A CA 1
ATOM 9136 C C . GLY A 1 1169 ? 22.049 -30.788 -4.884 1.00 96.31 1169 GLY A C 1
ATOM 9137 O O . GLY A 1 1169 ? 22.672 -31.229 -3.924 1.00 96.31 1169 GLY A O 1
ATOM 9138 N N . MET A 1 1170 ? 20.790 -30.349 -4.778 1.00 96.12 1170 MET A N 1
ATOM 9139 C CA . MET A 1 1170 ? 19.998 -30.400 -3.543 1.00 96.12 1170 MET A CA 1
ATOM 9140 C C . MET A 1 1170 ? 19.535 -31.837 -3.255 1.00 96.12 1170 MET A C 1
ATOM 9142 O O . MET A 1 1170 ? 19.767 -32.347 -2.162 1.00 96.12 1170 MET A O 1
ATOM 9146 N N . ASP A 1 1171 ? 18.996 -32.518 -4.273 1.00 95.00 1171 ASP A N 1
ATOM 9147 C CA . ASP A 1 1171 ? 18.528 -33.916 -4.233 1.00 95.00 1171 ASP A CA 1
ATOM 9148 C C . ASP A 1 1171 ? 19.656 -34.909 -3.833 1.00 95.00 1171 ASP A C 1
ATOM 9150 O O . ASP A 1 1171 ? 19.417 -36.002 -3.306 1.00 95.00 1171 ASP A O 1
ATOM 9154 N N . ALA A 1 1172 ? 20.921 -34.520 -4.033 1.00 92.81 1172 ALA A N 1
ATOM 9155 C CA . ALA A 1 1172 ? 22.096 -35.298 -3.643 1.00 92.81 1172 ALA A CA 1
ATOM 9156 C C . ALA A 1 1172 ? 22.383 -35.316 -2.127 1.00 92.81 1172 ALA A C 1
ATOM 9158 O O . ALA A 1 1172 ? 23.047 -36.244 -1.661 1.00 92.81 1172 ALA A O 1
ATOM 9159 N N . PHE A 1 1173 ? 21.897 -34.342 -1.344 1.00 92.81 1173 PHE A N 1
ATOM 9160 C CA . PHE A 1 1173 ? 22.083 -34.348 0.115 1.00 92.81 1173 PHE A CA 1
ATOM 9161 C C . PHE A 1 1173 ? 21.269 -35.465 0.769 1.00 92.81 1173 PHE A C 1
ATOM 9163 O O . PHE A 1 1173 ? 21.828 -36.258 1.527 1.00 92.81 1173 PHE A O 1
ATOM 9170 N N . ASP A 1 1174 ? 19.990 -35.581 0.411 1.00 86.56 1174 ASP A N 1
ATOM 9171 C CA . ASP A 1 1174 ? 19.097 -36.638 0.900 1.00 86.56 1174 ASP A CA 1
ATOM 9172 C C . ASP A 1 1174 ? 19.616 -38.024 0.475 1.00 86.56 1174 ASP A C 1
ATOM 9174 O O . ASP A 1 1174 ? 19.672 -38.961 1.274 1.00 86.56 1174 ASP A O 1
ATOM 9178 N N . SER A 1 1175 ? 20.121 -38.120 -0.761 1.00 86.12 1175 SER A N 1
ATOM 9179 C CA . SER A 1 1175 ? 20.744 -39.331 -1.311 1.00 86.12 1175 SER A CA 1
ATOM 9180 C C . SER A 1 1175 ? 22.000 -39.790 -0.550 1.00 86.12 1175 SER A C 1
ATOM 9182 O O . SER A 1 1175 ? 22.285 -40.985 -0.511 1.00 86.12 1175 SER A O 1
ATOM 9184 N N . ILE A 1 1176 ? 22.770 -38.867 0.044 1.00 82.81 1176 ILE A N 1
ATOM 9185 C CA . ILE A 1 1176 ? 23.998 -39.178 0.802 1.00 82.81 1176 ILE A CA 1
ATOM 9186 C C . ILE A 1 1176 ? 23.719 -39.351 2.302 1.00 82.81 1176 ILE A C 1
ATOM 9188 O O . ILE A 1 1176 ? 24.394 -40.150 2.954 1.00 82.81 1176 ILE A O 1
ATOM 9192 N N . ALA A 1 1177 ? 22.690 -38.692 2.843 1.00 77.38 1177 ALA A N 1
ATOM 9193 C CA . ALA A 1 1177 ? 22.192 -38.958 4.194 1.00 77.38 1177 ALA A CA 1
ATOM 9194 C C . ALA A 1 1177 ? 21.724 -40.420 4.361 1.00 77.38 1177 ALA A C 1
ATOM 9196 O O . ALA A 1 1177 ? 21.880 -40.994 5.435 1.00 77.38 1177 ALA A O 1
ATOM 9197 N N . ALA A 1 1178 ? 21.233 -41.043 3.283 1.00 77.75 1178 ALA A N 1
ATOM 9198 C CA . ALA A 1 1178 ? 20.815 -42.445 3.233 1.00 77.75 1178 ALA A CA 1
ATOM 9199 C C . ALA A 1 1178 ? 21.957 -43.478 3.026 1.00 77.75 1178 ALA A C 1
ATOM 9201 O O . ALA A 1 1178 ? 21.675 -44.649 2.778 1.00 77.75 1178 ALA A O 1
ATOM 9202 N N . MET A 1 1179 ? 23.242 -43.089 3.083 1.00 77.81 1179 MET A N 1
ATOM 9203 C CA . MET A 1 1179 ? 24.376 -44.013 2.878 1.00 77.81 1179 MET A CA 1
ATOM 9204 C C . MET A 1 1179 ? 24.980 -44.524 4.196 1.00 77.81 1179 MET A C 1
ATOM 9206 O O . MET A 1 1179 ? 25.731 -43.802 4.858 1.00 77.81 1179 MET A O 1
ATOM 9210 N N . ASP A 1 1180 ? 24.740 -45.794 4.535 1.00 71.38 1180 ASP A N 1
ATOM 9211 C CA . ASP A 1 1180 ? 25.169 -46.408 5.808 1.00 71.38 1180 ASP A CA 1
ATOM 9212 C C . ASP A 1 1180 ? 26.685 -46.653 5.951 1.00 71.38 1180 ASP A C 1
ATOM 9214 O O . ASP A 1 1180 ? 27.225 -46.614 7.055 1.00 71.38 1180 ASP A O 1
ATOM 9218 N N . THR A 1 1181 ? 27.397 -46.950 4.859 1.00 63.47 1181 THR A N 1
ATOM 9219 C CA . THR A 1 1181 ? 28.703 -47.648 4.917 1.00 63.47 1181 THR A CA 1
ATOM 9220 C C . THR A 1 1181 ? 29.931 -46.748 4.731 1.00 63.47 1181 THR A C 1
ATOM 9222 O O . THR A 1 1181 ? 30.961 -47.205 4.233 1.00 63.47 1181 THR A O 1
ATOM 9225 N N . VAL A 1 1182 ? 29.822 -45.455 5.043 1.00 68.81 1182 VAL A N 1
ATOM 9226 C CA . VAL A 1 1182 ? 30.797 -44.421 4.649 1.00 68.81 1182 VAL A CA 1
ATOM 9227 C C . VAL A 1 1182 ? 31.048 -43.471 5.825 1.00 68.81 1182 VAL A C 1
ATOM 9229 O O . VAL A 1 1182 ? 30.092 -42.988 6.427 1.00 68.81 1182 VAL A O 1
ATOM 9232 N N . SER A 1 1183 ? 32.311 -43.182 6.167 1.00 81.56 1183 SER A N 1
ATOM 9233 C CA . SER A 1 1183 ? 32.627 -42.239 7.260 1.00 81.56 1183 SER A CA 1
ATOM 9234 C C . SER A 1 1183 ? 32.326 -40.789 6.864 1.00 81.56 1183 SER A C 1
ATOM 9236 O O . SER A 1 1183 ? 32.335 -40.464 5.681 1.00 81.56 1183 SER A O 1
ATOM 9238 N N . ASP A 1 1184 ? 32.090 -39.874 7.809 1.00 78.00 1184 ASP A N 1
ATOM 9239 C CA . ASP A 1 1184 ? 31.601 -38.528 7.451 1.00 78.00 1184 ASP A CA 1
ATOM 9240 C C . ASP A 1 1184 ? 32.579 -37.707 6.597 1.00 78.00 1184 ASP A C 1
ATOM 9242 O O . ASP A 1 1184 ? 32.157 -37.053 5.647 1.00 78.00 1184 ASP A O 1
ATOM 9246 N N . ALA A 1 1185 ? 33.892 -37.824 6.822 1.00 78.44 1185 ALA A N 1
ATOM 9247 C CA . ALA A 1 1185 ? 34.905 -37.228 5.939 1.00 78.44 1185 ALA A CA 1
ATOM 9248 C C . ALA A 1 1185 ? 34.852 -37.802 4.505 1.00 78.44 1185 ALA A C 1
ATOM 9250 O O . ALA A 1 1185 ? 35.131 -37.117 3.520 1.00 78.44 1185 ALA A O 1
ATOM 9251 N N . GLN A 1 1186 ? 34.460 -39.068 4.379 1.00 83.06 1186 GLN A N 1
ATOM 9252 C CA . GLN A 1 1186 ? 34.362 -39.811 3.128 1.00 83.06 1186 GLN A CA 1
ATOM 9253 C C . GLN A 1 1186 ? 33.017 -39.522 2.421 1.00 83.06 1186 GLN A C 1
ATOM 9255 O O . GLN A 1 1186 ? 33.013 -39.308 1.209 1.00 83.06 1186 GLN A O 1
ATOM 9260 N N . ARG A 1 1187 ? 31.911 -39.358 3.171 1.00 84.75 1187 ARG A N 1
ATOM 9261 C CA . ARG A 1 1187 ? 30.625 -38.801 2.699 1.00 84.75 1187 ARG A CA 1
ATOM 9262 C C . ARG A 1 1187 ? 30.815 -37.378 2.177 1.00 84.75 1187 ARG A C 1
ATOM 9264 O O . ARG A 1 1187 ? 30.408 -37.080 1.058 1.00 84.75 1187 ARG A O 1
ATOM 9271 N N . LEU A 1 1188 ? 31.495 -36.525 2.949 1.00 87.06 1188 LEU A N 1
ATOM 9272 C CA . LEU A 1 1188 ? 31.850 -35.155 2.574 1.00 87.06 1188 LEU A CA 1
ATOM 9273 C C . LEU A 1 1188 ? 32.698 -35.124 1.297 1.00 87.06 1188 LEU A C 1
ATOM 9275 O O . LEU A 1 1188 ? 32.428 -34.312 0.420 1.00 87.06 1188 LEU A O 1
ATOM 9279 N N . THR A 1 1189 ? 33.662 -36.037 1.143 1.00 87.00 1189 THR A N 1
ATOM 9280 C CA . THR A 1 1189 ? 34.480 -36.150 -0.079 1.00 87.00 1189 THR A CA 1
ATOM 9281 C C . THR A 1 1189 ? 33.641 -36.544 -1.304 1.00 87.00 1189 THR A C 1
ATOM 9283 O O . THR A 1 1189 ? 33.807 -35.957 -2.377 1.00 87.00 1189 THR A O 1
ATOM 9286 N N . VAL A 1 1190 ? 32.709 -37.497 -1.164 1.00 89.31 1190 VAL A N 1
ATOM 9287 C CA . VAL A 1 1190 ? 31.798 -37.919 -2.249 1.00 89.31 1190 VAL A CA 1
ATOM 9288 C C . VAL A 1 1190 ? 30.828 -36.794 -2.625 1.00 89.31 1190 VAL A C 1
ATOM 9290 O O . VAL A 1 1190 ? 30.744 -36.434 -3.802 1.00 89.31 1190 VAL A O 1
ATOM 9293 N N . LEU A 1 1191 ? 30.163 -36.181 -1.640 1.00 90.94 1191 LEU A N 1
ATOM 9294 C CA . LEU A 1 1191 ? 29.271 -35.037 -1.842 1.00 90.94 1191 LEU A CA 1
ATOM 9295 C C . LEU A 1 1191 ? 30.020 -33.871 -2.496 1.00 90.94 1191 LEU A C 1
ATOM 9297 O O . LEU A 1 1191 ? 29.570 -33.341 -3.509 1.00 90.94 1191 LEU A O 1
ATOM 9301 N N . ALA A 1 1192 ? 31.192 -33.502 -1.973 1.00 91.69 1192 ALA A N 1
ATOM 9302 C CA . ALA A 1 1192 ? 31.972 -32.395 -2.513 1.00 91.69 1192 ALA A CA 1
ATOM 9303 C C . ALA A 1 1192 ? 32.430 -32.659 -3.955 1.00 91.69 1192 ALA A C 1
ATOM 9305 O O . ALA A 1 1192 ? 32.426 -31.741 -4.776 1.00 91.69 1192 ALA A O 1
ATOM 9306 N N . SER A 1 1193 ? 32.745 -33.913 -4.294 1.00 91.50 1193 SER A N 1
ATOM 9307 C CA . SER A 1 1193 ? 33.057 -34.321 -5.668 1.00 91.50 1193 SER A CA 1
ATOM 9308 C C . SER A 1 1193 ? 31.848 -34.175 -6.600 1.00 91.50 1193 SER A C 1
ATOM 9310 O O . SER A 1 1193 ? 31.984 -33.615 -7.689 1.00 91.50 1193 SER A O 1
ATOM 9312 N N . PHE A 1 1194 ? 30.657 -34.621 -6.182 1.00 93.88 1194 PHE A N 1
ATOM 9313 C CA . PHE A 1 1194 ? 29.429 -34.510 -6.980 1.00 93.88 1194 PHE A CA 1
ATOM 9314 C C . PHE A 1 1194 ? 28.969 -33.054 -7.158 1.00 93.88 1194 PHE A C 1
ATOM 9316 O O . PHE A 1 1194 ? 28.616 -32.637 -8.267 1.00 93.88 1194 PHE A O 1
ATOM 9323 N N . LEU A 1 1195 ? 29.021 -32.248 -6.094 1.00 96.19 1195 LEU A N 1
ATOM 9324 C CA . LEU A 1 1195 ? 28.698 -30.823 -6.162 1.00 96.19 1195 LEU A CA 1
ATOM 9325 C C . LEU A 1 1195 ? 29.712 -30.070 -7.034 1.00 96.19 1195 LEU A C 1
ATOM 9327 O O . LEU A 1 1195 ? 29.305 -29.276 -7.876 1.00 96.19 1195 LEU A O 1
ATOM 9331 N N . MET A 1 1196 ? 31.014 -30.374 -6.943 1.00 94.50 1196 MET A N 1
ATOM 9332 C CA . MET A 1 1196 ? 32.024 -29.771 -7.824 1.00 94.50 1196 MET A CA 1
ATOM 9333 C C . MET A 1 1196 ? 31.798 -30.131 -9.304 1.00 94.50 1196 MET A C 1
ATOM 9335 O O . MET A 1 1196 ? 31.898 -29.258 -10.163 1.00 94.50 1196 MET A O 1
ATOM 9339 N N . GLN A 1 1197 ? 31.427 -31.379 -9.618 1.00 94.56 1197 GLN A N 1
ATOM 9340 C CA . GLN A 1 1197 ? 31.022 -31.772 -10.978 1.00 94.56 1197 GLN A CA 1
ATOM 9341 C C . GLN A 1 1197 ? 29.750 -31.042 -11.439 1.00 94.56 1197 GLN A C 1
ATOM 9343 O O . GLN A 1 1197 ? 29.633 -30.687 -12.609 1.00 94.56 1197 GLN A O 1
ATOM 9348 N N . THR A 1 1198 ? 28.808 -30.787 -10.531 1.00 96.19 1198 THR A N 1
ATOM 9349 C CA . THR A 1 1198 ? 27.572 -30.041 -10.819 1.00 96.19 1198 THR A CA 1
ATOM 9350 C C . THR A 1 1198 ? 27.865 -28.571 -11.132 1.00 96.19 1198 THR A C 1
ATOM 9352 O O . THR A 1 1198 ? 27.402 -28.062 -12.151 1.00 96.19 1198 THR A O 1
ATOM 9355 N N . LEU A 1 1199 ? 28.747 -27.923 -10.364 1.00 96.75 1199 LEU A N 1
ATOM 9356 C CA . LEU A 1 1199 ? 29.262 -26.586 -10.681 1.00 96.75 1199 LEU A CA 1
ATOM 9357 C C . LEU A 1 1199 ? 30.059 -26.564 -12.001 1.00 96.75 1199 LEU A C 1
ATOM 9359 O O . LEU A 1 1199 ? 30.007 -25.583 -12.741 1.00 96.75 1199 LEU A O 1
ATOM 9363 N N . GLU A 1 1200 ? 30.757 -27.650 -12.349 1.00 95.19 1200 GLU A N 1
ATOM 9364 C CA . GLU A 1 1200 ? 31.431 -27.780 -13.647 1.00 95.19 1200 GLU A CA 1
ATOM 9365 C C . GLU A 1 1200 ? 30.432 -27.892 -14.818 1.00 95.19 1200 GLU A C 1
ATOM 9367 O O . GLU A 1 1200 ? 30.676 -27.318 -15.882 1.00 95.19 1200 GLU A O 1
ATOM 9372 N N . ARG A 1 1201 ? 29.289 -28.579 -14.642 1.00 96.75 1201 ARG A N 1
ATOM 9373 C CA . ARG A 1 1201 ? 28.199 -28.601 -15.640 1.00 96.75 1201 ARG A CA 1
ATOM 9374 C C . ARG A 1 1201 ? 27.556 -27.224 -15.796 1.00 96.75 1201 ARG A C 1
ATOM 9376 O O . ARG A 1 1201 ? 27.420 -26.757 -16.925 1.00 96.75 1201 ARG A O 1
ATOM 9383 N N . MET A 1 1202 ? 27.263 -26.538 -14.689 1.00 96.50 1202 MET A N 1
ATOM 9384 C CA . MET A 1 1202 ? 26.790 -25.146 -14.695 1.00 96.50 1202 MET A CA 1
ATOM 9385 C C . MET A 1 1202 ? 27.749 -24.228 -15.470 1.00 96.50 1202 MET A C 1
ATOM 9387 O O . MET A 1 1202 ? 27.329 -23.494 -16.364 1.00 96.50 1202 MET A O 1
ATOM 9391 N N . ALA A 1 1203 ? 29.056 -24.310 -15.199 1.00 94.06 1203 ALA A N 1
ATOM 9392 C CA . ALA A 1 1203 ? 30.068 -23.517 -15.898 1.00 94.06 1203 ALA A CA 1
ATOM 9393 C C . ALA A 1 1203 ? 30.132 -23.810 -17.412 1.00 94.06 1203 ALA A C 1
ATOM 9395 O O . ALA A 1 1203 ? 30.333 -22.890 -18.205 1.00 94.06 1203 ALA A O 1
ATOM 9396 N N . LYS A 1 1204 ? 29.918 -25.065 -17.833 1.00 95.06 1204 LYS A N 1
ATOM 9397 C CA . LYS A 1 1204 ? 29.836 -25.450 -19.256 1.00 95.06 1204 LYS A CA 1
ATOM 9398 C C . LYS A 1 1204 ? 28.558 -24.935 -19.930 1.00 95.06 1204 LYS A C 1
ATOM 9400 O O . LYS A 1 1204 ? 28.618 -24.530 -21.088 1.00 95.06 1204 LYS A O 1
ATOM 9405 N N . LYS A 1 1205 ? 27.423 -24.884 -19.220 1.00 95.44 1205 LYS A N 1
ATOM 9406 C CA . LYS A 1 1205 ? 26.178 -24.274 -19.729 1.00 95.44 1205 LYS A CA 1
ATOM 9407 C C . LYS A 1 1205 ? 26.370 -22.783 -20.055 1.00 95.44 1205 LYS A C 1
ATOM 9409 O O . LYS A 1 1205 ? 25.882 -22.330 -21.086 1.00 95.44 1205 LYS A O 1
ATOM 9414 N N . LEU A 1 1206 ? 27.178 -22.052 -19.276 1.00 93.44 1206 LEU A N 1
ATOM 9415 C CA . LEU A 1 1206 ? 27.558 -20.661 -19.585 1.00 93.44 1206 LEU A CA 1
ATOM 9416 C C . LEU A 1 1206 ? 28.417 -20.532 -20.865 1.00 93.44 1206 LEU A C 1
ATOM 9418 O O . LEU A 1 1206 ? 28.234 -19.588 -21.630 1.00 93.44 1206 LEU A O 1
ATOM 9422 N N . GLU A 1 1207 ? 29.329 -21.475 -21.135 1.00 91.50 1207 GLU A N 1
ATOM 9423 C CA . GLU A 1 1207 ? 30.101 -21.516 -22.394 1.00 91.50 1207 GLU A CA 1
ATOM 9424 C C . GLU A 1 1207 ? 29.175 -21.766 -23.603 1.00 91.50 1207 GLU A C 1
ATOM 9426 O O . GLU A 1 1207 ? 29.271 -21.072 -24.616 1.00 91.50 1207 GLU A O 1
ATOM 9431 N N . VAL A 1 1208 ? 28.207 -22.682 -23.467 1.00 95.00 1208 VAL A N 1
ATOM 9432 C CA . VAL A 1 1208 ? 27.179 -22.953 -24.491 1.00 95.00 1208 VAL A CA 1
ATOM 9433 C C . VAL A 1 1208 ? 26.249 -21.754 -24.710 1.00 95.00 1208 VAL A C 1
ATOM 9435 O O . VAL A 1 1208 ? 25.924 -21.453 -25.857 1.00 95.00 1208 VAL A O 1
ATOM 9438 N N . PHE A 1 1209 ? 25.848 -21.043 -23.652 1.00 94.88 1209 PHE A N 1
ATOM 9439 C CA . PHE A 1 1209 ? 25.030 -19.828 -23.748 1.00 94.88 1209 PHE A CA 1
ATOM 9440 C C . PHE A 1 1209 ? 25.698 -18.760 -24.625 1.00 94.88 1209 PHE A C 1
ATOM 9442 O O . PHE A 1 1209 ? 25.093 -18.308 -25.597 1.00 94.88 1209 PHE A O 1
ATOM 9449 N N . TYR A 1 1210 ? 26.966 -18.417 -24.359 1.00 93.12 1210 TYR A N 1
ATOM 9450 C CA . TYR A 1 1210 ? 27.691 -17.450 -25.190 1.00 93.12 1210 TYR A CA 1
ATOM 9451 C C . TYR A 1 1210 ? 27.839 -17.936 -26.637 1.00 93.12 1210 TYR A C 1
ATOM 9453 O O . TYR A 1 1210 ? 27.634 -17.154 -27.564 1.00 93.12 1210 TYR A O 1
ATOM 9461 N N . ALA A 1 1211 ? 28.114 -19.228 -26.845 1.00 92.94 1211 ALA A N 1
ATOM 9462 C CA . ALA A 1 1211 ? 28.205 -19.812 -28.181 1.00 92.94 1211 ALA A CA 1
ATOM 9463 C C . ALA A 1 1211 ? 26.867 -19.791 -28.952 1.00 92.94 1211 ALA A C 1
ATOM 9465 O O . ALA A 1 1211 ? 26.885 -19.648 -30.175 1.00 92.94 1211 ALA A O 1
ATOM 9466 N N . LYS A 1 1212 ? 25.707 -19.898 -28.280 1.00 95.69 1212 LYS A N 1
ATOM 9467 C CA . LYS A 1 1212 ? 24.381 -19.669 -28.893 1.00 95.69 1212 LYS A CA 1
ATOM 9468 C C . LYS A 1 1212 ? 24.168 -18.183 -29.207 1.00 95.69 1212 LYS A C 1
ATOM 9470 O O . LYS A 1 1212 ? 23.819 -17.830 -30.332 1.00 95.69 1212 LYS A O 1
ATOM 9475 N N . LEU A 1 1213 ? 24.390 -17.308 -28.226 1.00 92.06 1213 LEU A N 1
ATOM 9476 C CA . LEU A 1 1213 ? 24.061 -15.884 -28.315 1.00 92.06 1213 LEU A CA 1
ATOM 9477 C C . LEU A 1 1213 ? 24.942 -15.131 -29.331 1.00 92.06 1213 LEU A C 1
ATOM 9479 O O . LEU A 1 1213 ? 24.434 -14.292 -30.073 1.00 92.06 1213 LEU A O 1
ATOM 9483 N N . ALA A 1 1214 ? 26.215 -15.506 -29.488 1.00 91.75 1214 ALA A N 1
ATOM 9484 C CA . ALA A 1 1214 ? 27.117 -14.927 -30.490 1.00 91.75 1214 ALA A CA 1
ATOM 9485 C C . ALA A 1 1214 ? 26.661 -15.134 -31.951 1.00 91.75 1214 ALA A C 1
ATOM 9487 O O . ALA A 1 1214 ? 27.038 -14.348 -32.829 1.00 91.75 1214 ALA A O 1
ATOM 9488 N N . GLN A 1 1215 ? 25.835 -16.158 -32.214 1.00 92.62 1215 GLN A N 1
ATOM 9489 C CA . GLN A 1 1215 ? 25.227 -16.422 -33.526 1.00 92.62 1215 GLN A CA 1
ATOM 9490 C C . GLN A 1 1215 ? 24.072 -15.456 -33.837 1.00 92.62 1215 GLN A C 1
ATOM 9492 O O . GLN A 1 1215 ? 23.725 -15.262 -35.003 1.00 92.62 1215 GLN A O 1
ATOM 9497 N N . CYS A 1 1216 ? 23.488 -14.819 -32.817 1.00 92.06 1216 CYS A N 1
ATOM 9498 C CA . CYS A 1 1216 ? 22.494 -13.770 -33.007 1.00 92.06 1216 CYS A CA 1
ATOM 9499 C C . CYS A 1 1216 ? 23.170 -12.467 -33.467 1.00 92.06 1216 CYS A C 1
ATOM 9501 O O . CYS A 1 1216 ? 24.292 -12.130 -33.070 1.00 92.06 1216 CYS A O 1
ATOM 9503 N N . LYS A 1 1217 ? 22.484 -11.734 -34.350 1.00 90.38 1217 LYS A N 1
ATOM 9504 C CA . LYS A 1 1217 ? 22.968 -10.489 -34.958 1.00 90.38 1217 LYS A CA 1
ATOM 9505 C C . LYS A 1 1217 ? 21.839 -9.476 -35.052 1.00 90.38 1217 LYS A C 1
ATOM 9507 O O . LYS A 1 1217 ? 20.739 -9.836 -35.463 1.00 90.38 1217 LYS A O 1
ATOM 9512 N N . ILE A 1 1218 ? 22.125 -8.221 -34.716 1.00 88.12 1218 ILE A N 1
ATOM 9513 C CA . ILE A 1 1218 ? 21.144 -7.127 -34.799 1.00 88.12 1218 ILE A CA 1
ATOM 9514 C C . ILE A 1 1218 ? 20.940 -6.690 -36.253 1.00 88.12 1218 ILE A C 1
ATOM 9516 O O . ILE A 1 1218 ? 19.822 -6.440 -36.693 1.00 88.12 1218 ILE A O 1
ATOM 9520 N N . TYR A 1 1219 ? 22.019 -6.607 -37.033 1.00 86.75 1219 TYR A N 1
ATOM 9521 C CA . TYR A 1 1219 ? 21.946 -6.198 -38.435 1.00 86.75 1219 TYR A CA 1
ATOM 9522 C C . TYR A 1 1219 ? 21.508 -7.365 -39.330 1.00 86.75 1219 TYR A C 1
ATOM 9524 O O . TYR A 1 1219 ? 22.342 -8.038 -39.932 1.00 86.75 1219 TYR A O 1
ATOM 9532 N N . GLN A 1 1220 ? 20.190 -7.555 -39.442 1.00 88.19 1220 GLN A N 1
ATOM 9533 C CA . GLN A 1 1220 ? 19.528 -8.509 -40.345 1.00 88.19 1220 GLN A CA 1
ATOM 9534 C C . GLN A 1 1220 ? 18.647 -7.762 -41.368 1.00 88.19 1220 GLN A C 1
ATOM 9536 O O . GLN A 1 1220 ? 17.431 -7.655 -41.182 1.00 88.19 1220 GLN A O 1
ATOM 9541 N N . PRO A 1 1221 ? 19.231 -7.178 -42.441 1.00 87.69 1221 PRO A N 1
ATOM 9542 C CA . PRO A 1 1221 ? 18.512 -6.294 -43.365 1.00 87.69 1221 PRO A CA 1
ATOM 9543 C C . PRO A 1 1221 ? 17.288 -6.927 -44.032 1.00 87.69 1221 PRO A C 1
ATOM 9545 O O . PRO A 1 1221 ? 16.359 -6.218 -44.391 1.00 87.69 1221 PRO A O 1
ATOM 9548 N N . GLU A 1 1222 ? 17.294 -8.243 -44.216 1.00 90.06 1222 GLU A N 1
ATOM 9549 C CA . GLU A 1 1222 ? 16.193 -9.060 -44.735 1.00 90.06 1222 GLU A CA 1
ATOM 9550 C C . GLU A 1 1222 ? 14.911 -9.031 -43.885 1.00 90.06 1222 GLU A C 1
ATOM 9552 O O . GLU A 1 1222 ? 13.839 -9.277 -44.433 1.00 90.06 1222 GLU A O 1
ATOM 9557 N N . LEU A 1 1223 ? 14.987 -8.691 -42.593 1.00 88.69 1223 LEU A N 1
ATOM 9558 C CA . LEU A 1 1223 ? 13.802 -8.518 -41.742 1.00 88.69 1223 LEU A CA 1
ATOM 9559 C C . LEU A 1 1223 ? 13.192 -7.118 -41.864 1.00 88.69 1223 LEU A C 1
ATOM 9561 O O . LEU A 1 1223 ? 11.984 -6.937 -41.681 1.00 88.69 1223 LEU A O 1
ATOM 9565 N N . GLU A 1 1224 ? 14.022 -6.118 -42.156 1.00 88.62 1224 GLU A N 1
ATOM 9566 C CA . GLU A 1 1224 ? 13.629 -4.713 -42.186 1.00 88.62 1224 GLU A CA 1
ATOM 9567 C C . GLU A 1 1224 ? 12.594 -4.425 -43.275 1.00 88.62 1224 GLU A C 1
ATOM 9569 O O . GLU A 1 1224 ? 12.667 -4.938 -44.391 1.00 88.62 1224 GLU A O 1
ATOM 9574 N N . ARG A 1 1225 ? 11.668 -3.497 -42.998 1.00 85.94 1225 ARG A N 1
ATOM 9575 C CA . ARG A 1 1225 ? 10.620 -3.081 -43.955 1.00 85.94 1225 ARG A CA 1
ATOM 9576 C C . ARG A 1 1225 ? 11.180 -2.478 -45.259 1.00 85.94 1225 ARG A C 1
ATOM 9578 O O . ARG A 1 1225 ? 10.443 -2.302 -46.224 1.00 85.94 1225 ARG A O 1
ATOM 9585 N N . ASN A 1 1226 ? 12.477 -2.153 -45.310 1.00 90.06 1226 ASN A N 1
ATOM 9586 C CA . ASN A 1 1226 ? 13.188 -1.806 -46.541 1.00 90.06 1226 ASN A CA 1
ATOM 9587 C C . ASN A 1 1226 ? 14.647 -2.325 -46.508 1.00 90.06 1226 ASN A C 1
ATOM 9589 O O . ASN A 1 1226 ? 15.553 -1.585 -46.102 1.00 90.06 1226 ASN A O 1
ATOM 9593 N N . PRO A 1 1227 ? 14.906 -3.564 -46.976 1.00 90.94 1227 PRO A N 1
ATOM 9594 C CA . PRO A 1 1227 ? 16.233 -4.184 -46.909 1.00 90.94 1227 PRO A CA 1
ATOM 9595 C C . PRO A 1 1227 ? 17.318 -3.416 -47.672 1.00 90.94 1227 PRO A C 1
ATOM 9597 O O . PRO A 1 1227 ? 18.478 -3.385 -47.259 1.00 90.94 1227 PRO A O 1
ATOM 9600 N N . ALA A 1 1228 ? 16.953 -2.747 -48.771 1.00 90.69 1228 ALA A N 1
ATOM 9601 C CA . ALA A 1 1228 ? 17.879 -1.940 -49.561 1.00 90.69 1228 ALA A CA 1
ATOM 9602 C C . ALA A 1 1228 ? 18.373 -0.705 -48.785 1.00 90.69 1228 ALA A C 1
ATOM 9604 O O . ALA A 1 1228 ? 19.572 -0.421 -48.777 1.00 90.69 1228 ALA A O 1
ATOM 9605 N N . ARG A 1 1229 ? 17.478 -0.000 -48.076 1.00 89.62 1229 ARG A N 1
ATOM 9606 C CA . ARG A 1 1229 ? 17.852 1.126 -47.204 1.00 89.62 1229 ARG A CA 1
ATOM 9607 C C . ARG A 1 1229 ? 18.646 0.674 -45.981 1.00 89.62 1229 ARG A C 1
ATOM 9609 O O . ARG A 1 1229 ? 19.593 1.368 -45.624 1.00 89.62 1229 ARG A O 1
ATOM 9616 N N . ALA A 1 1230 ? 18.320 -0.475 -45.390 1.00 88.12 1230 ALA A N 1
ATOM 9617 C CA . ALA A 1 1230 ? 19.094 -1.051 -44.289 1.00 88.12 1230 ALA A CA 1
ATOM 9618 C C . ALA A 1 1230 ? 20.539 -1.378 -44.720 1.00 88.12 1230 ALA A C 1
ATOM 9620 O O . ALA A 1 1230 ? 21.494 -0.891 -44.110 1.00 88.12 1230 ALA A O 1
ATOM 9621 N N . ARG A 1 1231 ? 20.715 -2.089 -45.847 1.00 90.44 1231 ARG A N 1
ATOM 9622 C CA . ARG A 1 1231 ? 22.038 -2.370 -46.446 1.00 90.44 1231 ARG A CA 1
ATOM 9623 C C . ARG A 1 1231 ? 22.801 -1.088 -46.793 1.00 90.44 1231 ARG A C 1
ATOM 9625 O O . ARG A 1 1231 ? 23.978 -0.973 -46.459 1.00 90.44 1231 ARG A O 1
ATOM 9632 N N . TRP A 1 1232 ? 22.141 -0.102 -47.405 1.00 88.44 1232 TRP A N 1
ATOM 9633 C CA . TRP A 1 1232 ? 22.770 1.184 -47.724 1.00 88.44 1232 TRP A CA 1
ATOM 9634 C C . TRP A 1 1232 ? 23.188 1.967 -46.475 1.00 88.44 1232 TRP A C 1
ATOM 9636 O O . TRP A 1 1232 ? 24.285 2.523 -46.454 1.00 88.44 1232 TRP A O 1
ATOM 9646 N N . ASN A 1 1233 ? 22.370 1.995 -45.416 1.00 85.25 1233 ASN A N 1
ATOM 9647 C CA . ASN A 1 1233 ? 22.746 2.691 -44.187 1.00 85.25 1233 ASN A CA 1
ATOM 9648 C C . ASN A 1 1233 ? 23.905 1.991 -43.466 1.00 85.25 1233 ASN A C 1
ATOM 9650 O O . ASN A 1 1233 ? 24.793 2.677 -42.970 1.00 85.25 1233 ASN A O 1
ATOM 9654 N N . LEU A 1 1234 ? 23.953 0.653 -43.478 1.00 83.19 1234 LEU A N 1
ATOM 9655 C CA . LEU A 1 1234 ? 25.097 -0.107 -42.970 1.00 83.19 1234 LEU A CA 1
ATOM 9656 C C . LEU A 1 1234 ? 26.385 0.246 -43.733 1.00 83.19 1234 LEU A C 1
ATOM 9658 O O . LEU A 1 1234 ? 27.373 0.612 -43.102 1.00 83.19 1234 LEU A O 1
ATOM 9662 N N . VAL A 1 1235 ? 26.370 0.229 -45.072 1.00 85.50 1235 VAL A N 1
ATOM 9663 C CA . VAL A 1 1235 ? 27.528 0.648 -45.891 1.00 85.50 1235 VAL A CA 1
ATOM 9664 C C . VAL A 1 1235 ? 27.916 2.099 -45.594 1.00 85.50 1235 VAL A C 1
ATOM 9666 O O . VAL A 1 1235 ? 29.080 2.381 -45.322 1.00 85.50 1235 VAL A O 1
ATOM 9669 N N . ARG A 1 1236 ? 26.950 3.025 -45.564 1.00 84.12 1236 ARG A N 1
ATOM 9670 C CA . ARG A 1 1236 ? 27.193 4.447 -45.276 1.00 84.12 1236 ARG A CA 1
ATOM 9671 C C . ARG A 1 1236 ? 27.782 4.672 -43.880 1.00 84.12 1236 ARG A C 1
ATOM 9673 O O . ARG A 1 1236 ? 28.670 5.511 -43.733 1.00 84.12 1236 ARG A O 1
ATOM 9680 N N . ARG A 1 1237 ? 27.311 3.931 -42.871 1.00 78.00 1237 ARG A N 1
ATOM 9681 C CA . ARG A 1 1237 ? 27.851 3.943 -41.504 1.00 78.00 1237 ARG A CA 1
ATOM 9682 C C . ARG A 1 1237 ? 29.299 3.456 -41.506 1.00 78.00 1237 ARG A C 1
ATOM 9684 O O . ARG A 1 1237 ? 30.169 4.219 -41.103 1.00 78.00 1237 ARG A O 1
ATOM 9691 N N . ARG A 1 1238 ? 29.558 2.277 -42.081 1.00 81.25 1238 ARG A N 1
ATOM 9692 C CA . ARG A 1 1238 ? 30.898 1.676 -42.201 1.00 81.25 1238 ARG A CA 1
ATOM 9693 C C . ARG A 1 1238 ? 31.889 2.566 -42.968 1.00 81.25 1238 ARG A C 1
ATOM 9695 O O . ARG A 1 1238 ? 33.073 2.591 -42.652 1.00 81.25 1238 ARG A O 1
ATOM 9702 N N . VAL A 1 1239 ? 31.432 3.314 -43.974 1.00 82.69 1239 VAL A N 1
ATOM 9703 C CA . VAL A 1 1239 ? 32.265 4.302 -44.688 1.00 82.69 1239 VAL A CA 1
ATOM 9704 C C . VAL A 1 1239 ? 32.555 5.523 -43.807 1.00 82.69 1239 VAL A C 1
ATOM 9706 O O . VAL A 1 1239 ? 33.677 6.020 -43.814 1.00 82.69 1239 VAL A O 1
ATOM 9709 N N . ARG A 1 1240 ? 31.577 5.994 -43.019 1.00 74.75 1240 ARG A N 1
ATOM 9710 C CA . ARG A 1 1240 ? 31.724 7.149 -42.114 1.00 74.75 1240 ARG A CA 1
ATOM 9711 C C . ARG A 1 1240 ? 32.598 6.853 -40.890 1.00 74.75 1240 ARG A C 1
ATOM 9713 O O . ARG A 1 1240 ? 33.341 7.734 -40.473 1.00 74.75 1240 ARG A O 1
ATOM 9720 N N . ASP A 1 1241 ? 32.500 5.653 -40.319 1.00 71.06 1241 ASP A N 1
ATOM 9721 C CA . ASP A 1 1241 ? 33.348 5.194 -39.207 1.00 71.06 1241 ASP A CA 1
ATOM 9722 C C . ASP A 1 1241 ? 34.710 4.632 -39.672 1.00 71.06 1241 ASP A C 1
ATOM 9724 O O . ASP A 1 1241 ? 35.571 4.313 -38.855 1.00 71.06 1241 ASP A O 1
ATOM 9728 N N . GLY A 1 1242 ? 34.928 4.549 -40.990 1.00 71.56 1242 GLY A N 1
ATOM 9729 C CA . GLY A 1 1242 ? 36.162 4.082 -41.621 1.00 71.56 1242 GLY A CA 1
ATOM 9730 C C . GLY A 1 1242 ? 36.311 2.559 -41.698 1.00 71.56 1242 GLY A C 1
ATOM 9731 O O . GLY A 1 1242 ? 37.127 2.077 -42.487 1.00 71.56 1242 GLY A O 1
ATOM 9732 N N . SER A 1 1243 ? 35.513 1.776 -40.962 1.00 73.69 1243 SER A N 1
ATOM 9733 C CA . SER A 1 1243 ? 35.666 0.314 -40.908 1.00 73.69 1243 SER A CA 1
ATOM 9734 C C . SER A 1 1243 ? 35.320 -0.409 -42.218 1.00 73.69 1243 SER A C 1
ATOM 9736 O O . SER A 1 1243 ? 35.751 -1.542 -42.412 1.00 73.69 1243 SER A O 1
ATOM 9738 N N . PHE A 1 1244 ? 34.650 0.255 -43.169 1.00 73.81 1244 PHE A N 1
ATOM 9739 C CA . PHE A 1 1244 ? 34.492 -0.235 -44.547 1.00 73.81 1244 PHE A CA 1
ATOM 9740 C C . PHE A 1 1244 ? 35.841 -0.463 -45.245 1.00 73.81 1244 PHE A C 1
ATOM 9742 O O . PHE A 1 1244 ? 35.999 -1.443 -45.964 1.00 73.81 1244 PHE A O 1
ATOM 9749 N N . PHE A 1 1245 ? 36.825 0.409 -45.005 1.00 70.44 1245 PHE A N 1
ATOM 9750 C CA . PHE A 1 1245 ? 38.162 0.296 -45.599 1.00 70.44 1245 PHE A CA 1
ATOM 9751 C C . PHE A 1 1245 ? 39.095 -0.611 -44.784 1.00 70.44 1245 PHE A C 1
ATOM 9753 O O . PHE A 1 1245 ? 40.064 -1.136 -45.320 1.00 70.44 1245 PHE A O 1
ATOM 9760 N N . VAL A 1 1246 ? 38.791 -0.869 -43.508 1.00 60.19 1246 VAL A N 1
ATOM 9761 C CA . VAL A 1 1246 ? 39.538 -1.849 -42.694 1.00 60.19 1246 VAL A CA 1
ATOM 9762 C C . VAL A 1 1246 ? 39.377 -3.270 -43.256 1.00 60.19 1246 VAL A C 1
ATOM 9764 O O . VAL A 1 1246 ? 40.315 -4.058 -43.197 1.00 60.19 1246 VAL A O 1
ATOM 9767 N N . LEU A 1 1247 ? 38.244 -3.572 -43.904 1.00 47.84 1247 LEU A N 1
ATOM 9768 C CA . LEU A 1 1247 ? 38.012 -4.837 -44.617 1.00 47.84 1247 LEU A CA 1
ATOM 9769 C C . LEU A 1 1247 ? 38.941 -5.066 -45.829 1.00 47.84 1247 LEU A C 1
ATOM 9771 O O . LEU A 1 1247 ? 38.930 -6.162 -46.383 1.00 47.84 1247 LEU A O 1
ATOM 9775 N N . THR A 1 1248 ? 39.740 -4.076 -46.253 1.00 42.12 1248 THR A N 1
ATOM 9776 C CA . THR A 1 1248 ? 40.727 -4.235 -47.339 1.00 42.12 1248 THR A CA 1
ATOM 9777 C C . THR A 1 1248 ? 42.161 -4.437 -46.839 1.00 42.12 1248 THR A C 1
ATOM 9779 O O . THR A 1 1248 ? 43.089 -4.404 -47.646 1.00 42.12 1248 THR A O 1
ATOM 9782 N N . GLN A 1 1249 ? 42.374 -4.600 -45.530 1.00 40.53 1249 GLN A N 1
ATOM 9783 C CA . GLN A 1 1249 ? 43.685 -4.892 -44.945 1.00 40.53 1249 GLN A CA 1
ATOM 9784 C C . GLN A 1 1249 ? 43.724 -6.335 -44.435 1.00 40.53 1249 GLN A C 1
ATOM 9786 O O . GLN A 1 1249 ? 42.826 -6.767 -43.712 1.00 40.53 1249 GLN A O 1
ATOM 9791 N N . GLU A 1 1250 ? 44.783 -7.077 -44.774 1.00 38.31 1250 GLU A N 1
ATOM 9792 C CA . GLU A 1 1250 ? 45.052 -8.371 -44.141 1.00 38.31 1250 GLU A CA 1
ATOM 9793 C C . GLU A 1 1250 ? 45.247 -8.153 -42.637 1.00 38.31 1250 GLU A C 1
ATOM 9795 O O . GLU A 1 1250 ? 46.166 -7.454 -42.199 1.00 38.31 1250 GLU A O 1
ATOM 9800 N N . THR A 1 1251 ? 44.349 -8.718 -41.830 1.00 37.53 1251 THR A N 1
ATOM 9801 C CA . THR A 1 1251 ? 44.353 -8.526 -40.380 1.00 37.53 1251 THR A CA 1
ATOM 9802 C C . THR A 1 1251 ? 45.506 -9.301 -39.756 1.00 37.53 1251 THR A C 1
ATOM 9804 O O . THR A 1 1251 ? 45.412 -10.494 -39.474 1.00 37.53 1251 THR A O 1
ATOM 9807 N N . VAL A 1 1252 ? 46.613 -8.597 -39.509 1.00 36.34 1252 VAL A N 1
ATOM 9808 C CA . VAL A 1 1252 ? 47.736 -9.106 -38.718 1.00 36.34 1252 VAL A CA 1
ATOM 9809 C C . VAL A 1 1252 ? 47.211 -9.506 -37.336 1.00 36.34 1252 VAL A C 1
ATOM 9811 O O . VAL A 1 1252 ? 46.834 -8.648 -36.538 1.00 36.34 1252 VAL A O 1
ATOM 9814 N N . LEU A 1 1253 ? 47.191 -10.813 -37.057 1.00 34.81 1253 LEU A N 1
ATOM 9815 C CA . LEU A 1 1253 ? 46.726 -11.408 -35.798 1.00 34.81 1253 LEU A CA 1
ATOM 9816 C C . LEU A 1 1253 ? 47.712 -11.112 -34.651 1.00 34.81 1253 LEU A C 1
ATOM 9818 O O . LEU A 1 1253 ? 48.472 -11.968 -34.198 1.00 34.81 1253 LEU A O 1
ATOM 9822 N N . GLY A 1 1254 ? 47.724 -9.855 -34.211 1.00 32.94 1254 GLY A N 1
ATOM 9823 C CA . GLY A 1 1254 ? 48.603 -9.344 -33.168 1.00 32.94 1254 GLY A CA 1
ATOM 9824 C C . GLY A 1 1254 ? 48.269 -9.921 -31.794 1.00 32.94 1254 GLY A C 1
ATOM 9825 O O . GLY A 1 1254 ? 47.217 -9.626 -31.241 1.00 32.94 1254 GLY A O 1
ATOM 9826 N N . ALA A 1 1255 ? 49.215 -10.683 -31.236 1.00 35.09 1255 ALA A N 1
ATOM 9827 C CA . ALA A 1 1255 ? 49.194 -11.244 -29.884 1.00 35.09 1255 ALA A CA 1
ATOM 9828 C C . ALA A 1 1255 ? 47.945 -12.084 -29.543 1.00 35.09 1255 ALA A C 1
ATOM 9830 O O . ALA A 1 1255 ? 46.985 -11.604 -28.942 1.00 35.09 1255 ALA A O 1
ATOM 9831 N N . ALA A 1 1256 ? 48.016 -13.390 -29.826 1.00 33.84 1256 ALA A N 1
ATOM 9832 C CA . ALA A 1 1256 ? 47.073 -14.353 -29.263 1.00 33.84 1256 ALA A CA 1
ATOM 9833 C C . ALA A 1 1256 ? 46.995 -14.211 -27.722 1.00 33.84 1256 ALA A C 1
ATOM 9835 O O . ALA A 1 1256 ? 48.046 -14.085 -27.077 1.00 33.84 1256 ALA A O 1
ATOM 9836 N N . PRO A 1 1257 ? 45.794 -14.264 -27.107 1.00 37.06 1257 PRO A N 1
ATOM 9837 C CA . PRO A 1 1257 ? 45.680 -14.349 -25.654 1.00 37.06 1257 PRO A CA 1
ATOM 9838 C C . PRO A 1 1257 ? 46.440 -15.594 -25.191 1.00 37.06 1257 PRO A C 1
ATOM 9840 O O . PRO A 1 1257 ? 46.307 -16.644 -25.819 1.00 37.06 1257 PRO A O 1
ATOM 9843 N N . ALA A 1 1258 ? 47.269 -15.441 -24.148 1.00 37.28 1258 ALA A N 1
ATOM 9844 C CA . ALA A 1 1258 ? 48.337 -16.373 -23.766 1.00 37.28 1258 ALA A CA 1
ATOM 9845 C C . ALA A 1 1258 ? 47.957 -17.843 -24.013 1.00 37.28 1258 ALA A C 1
ATOM 9847 O O . ALA A 1 1258 ? 47.162 -18.418 -23.269 1.00 37.28 1258 ALA A O 1
ATOM 9848 N N . TYR A 1 1259 ? 48.484 -18.416 -25.104 1.00 37.56 1259 TYR A N 1
ATOM 9849 C CA . TYR A 1 1259 ? 47.992 -19.681 -25.648 1.00 37.56 1259 TYR A CA 1
ATOM 9850 C C . TYR A 1 1259 ? 48.395 -20.850 -24.747 1.00 37.56 1259 TYR A C 1
ATOM 9852 O O . TYR A 1 1259 ? 49.446 -21.465 -24.916 1.00 37.56 1259 TYR A O 1
ATOM 9860 N N . VAL A 1 1260 ? 47.520 -21.149 -23.789 1.00 41.75 1260 VAL A N 1
ATOM 9861 C CA . VAL A 1 1260 ? 47.465 -22.410 -23.052 1.00 41.75 1260 VAL A CA 1
ATOM 9862 C C . VAL A 1 1260 ? 47.025 -23.486 -24.055 1.00 41.75 1260 VAL A C 1
ATOM 9864 O O . VAL A 1 1260 ? 45.872 -23.444 -24.508 1.00 41.75 1260 VAL A O 1
ATOM 9867 N N . PRO A 1 1261 ? 47.902 -24.428 -24.458 1.00 40.53 1261 PRO A N 1
ATOM 9868 C CA . PRO A 1 1261 ? 47.563 -25.409 -25.482 1.00 40.53 1261 PRO A CA 1
ATOM 9869 C C . PRO A 1 1261 ? 46.382 -26.279 -25.055 1.00 40.53 1261 PRO A C 1
ATOM 9871 O O . PRO A 1 1261 ? 46.161 -26.512 -23.867 1.00 40.53 1261 PRO A O 1
ATOM 9874 N N . ALA A 1 1262 ? 45.644 -26.836 -26.019 1.00 50.81 1262 ALA A N 1
ATOM 9875 C CA . ALA A 1 1262 ? 44.460 -27.656 -25.731 1.00 50.81 1262 ALA A CA 1
ATOM 9876 C C . ALA A 1 1262 ? 44.739 -28.848 -24.784 1.00 50.81 1262 ALA A C 1
ATOM 9878 O O . ALA A 1 1262 ? 43.842 -29.293 -24.074 1.00 50.81 1262 ALA A O 1
ATOM 9879 N N . GLN A 1 1263 ? 45.988 -29.320 -24.718 1.00 47.97 1263 GLN A N 1
ATOM 9880 C CA . GLN A 1 1263 ? 46.446 -30.352 -23.780 1.00 47.97 1263 GLN A CA 1
ATOM 9881 C C . GLN A 1 1263 ? 46.404 -29.895 -22.306 1.00 47.97 1263 GLN A C 1
ATOM 9883 O O . GLN A 1 1263 ? 46.056 -30.694 -21.442 1.00 47.97 1263 GLN A O 1
ATOM 9888 N N . GLN A 1 1264 ? 46.653 -28.612 -22.015 1.00 46.31 1264 GLN A N 1
ATOM 9889 C CA . GLN A 1 1264 ? 46.514 -28.031 -20.671 1.00 46.31 1264 GLN A CA 1
ATOM 9890 C C . GLN A 1 1264 ? 45.059 -27.680 -20.302 1.00 46.31 1264 GLN A C 1
ATOM 9892 O O . GLN A 1 1264 ? 44.769 -27.438 -19.137 1.00 46.31 1264 GLN A O 1
ATOM 9897 N N . ARG A 1 1265 ? 44.099 -27.719 -21.243 1.00 52.50 1265 ARG A N 1
ATOM 9898 C CA . ARG A 1 1265 ? 42.663 -27.564 -20.910 1.00 52.50 1265 ARG A CA 1
ATOM 9899 C C . ARG A 1 1265 ? 42.076 -28.765 -20.151 1.00 52.50 1265 ARG A C 1
ATOM 9901 O O . ARG A 1 1265 ? 40.950 -28.673 -19.676 1.00 52.50 1265 ARG A O 1
ATOM 9908 N N . LYS A 1 1266 ? 42.797 -29.894 -20.081 1.00 53.72 1266 LYS A N 1
ATOM 9909 C CA . LYS A 1 1266 ? 42.383 -31.120 -19.369 1.00 53.72 1266 LYS A CA 1
ATOM 9910 C C . LYS A 1 1266 ? 43.202 -31.421 -18.110 1.00 53.72 1266 LYS A C 1
ATOM 9912 O O . LYS A 1 1266 ? 42.851 -32.339 -17.377 1.00 53.72 1266 LYS A O 1
ATOM 9917 N N . THR A 1 1267 ? 44.270 -30.673 -17.842 1.00 57.22 1267 THR A N 1
ATOM 9918 C CA . THR A 1 1267 ? 44.952 -30.714 -16.543 1.00 57.22 1267 THR A CA 1
ATOM 9919 C C . THR A 1 1267 ? 44.170 -29.850 -15.562 1.00 57.22 1267 THR A C 1
ATOM 9921 O O . THR A 1 1267 ? 44.015 -28.655 -15.807 1.00 57.22 1267 THR A O 1
ATOM 9924 N N . GLY A 1 1268 ? 43.665 -30.447 -14.481 1.00 76.25 1268 GLY A N 1
ATOM 9925 C CA . GLY A 1 1268 ? 42.969 -29.706 -13.428 1.00 76.25 1268 GLY A CA 1
ATOM 9926 C C . GLY A 1 1268 ? 43.867 -28.674 -12.738 1.00 76.25 1268 GLY A C 1
ATOM 9927 O O . GLY A 1 1268 ? 45.098 -28.740 -12.813 1.00 76.25 1268 GLY A O 1
ATOM 9928 N N . VAL A 1 1269 ? 43.236 -27.723 -12.061 1.00 84.44 1269 VAL A N 1
ATOM 9929 C CA . VAL A 1 1269 ? 43.927 -26.679 -11.294 1.00 84.44 1269 VAL A CA 1
ATOM 9930 C C . VAL A 1 1269 ? 44.391 -27.200 -9.940 1.00 84.44 1269 VAL A C 1
ATOM 9932 O O . VAL A 1 1269 ? 43.776 -28.103 -9.371 1.00 84.44 1269 VAL A O 1
ATOM 9935 N N . ASP A 1 1270 ? 45.469 -26.623 -9.421 1.00 83.88 1270 ASP A N 1
ATOM 9936 C CA . ASP A 1 1270 ? 45.918 -26.891 -8.056 1.00 83.88 1270 ASP A CA 1
ATOM 9937 C C . ASP A 1 1270 ? 45.120 -26.035 -7.056 1.00 83.88 1270 ASP A C 1
ATOM 9939 O O . ASP A 1 1270 ? 44.548 -24.998 -7.409 1.00 83.88 1270 ASP A O 1
ATOM 9943 N N . PHE A 1 1271 ? 45.085 -26.427 -5.778 1.00 84.38 1271 PHE A N 1
ATOM 9944 C CA . PHE A 1 1271 ? 44.405 -25.637 -4.737 1.00 84.38 1271 PHE A CA 1
ATOM 9945 C C . PHE A 1 1271 ? 44.959 -24.198 -4.642 1.00 84.38 1271 PHE A C 1
ATOM 9947 O O . PHE A 1 1271 ? 44.194 -23.250 -4.453 1.00 84.38 1271 PHE A O 1
ATOM 9954 N N . ASP A 1 1272 ? 46.264 -24.023 -4.885 1.00 84.62 1272 ASP A N 1
ATOM 9955 C CA . ASP A 1 1272 ? 46.934 -22.719 -4.980 1.00 84.62 1272 ASP A CA 1
ATOM 9956 C C . ASP A 1 1272 ? 46.352 -21.820 -6.093 1.00 84.62 1272 ASP A C 1
ATOM 9958 O O . ASP A 1 1272 ? 46.196 -20.614 -5.885 1.00 84.62 1272 ASP A O 1
ATOM 9962 N N . ASP A 1 1273 ? 45.956 -22.374 -7.248 1.00 85.31 1273 ASP A N 1
ATOM 9963 C CA . ASP A 1 1273 ? 45.322 -21.602 -8.328 1.00 85.31 1273 ASP A CA 1
ATOM 9964 C C . ASP A 1 1273 ? 43.952 -21.076 -7.886 1.00 85.31 1273 ASP A C 1
ATOM 9966 O O . ASP A 1 1273 ? 43.649 -19.890 -8.050 1.00 85.31 1273 ASP A O 1
ATOM 9970 N N . VAL A 1 1274 ? 43.129 -21.954 -7.300 1.00 86.44 1274 VAL A N 1
ATOM 9971 C CA . VAL A 1 1274 ? 41.783 -21.631 -6.805 1.00 86.44 1274 VAL A CA 1
ATOM 9972 C C . VAL A 1 1274 ? 41.869 -20.556 -5.718 1.00 86.44 1274 VAL A C 1
ATOM 9974 O O . VAL A 1 1274 ? 41.203 -19.521 -5.814 1.00 86.44 1274 VAL A O 1
ATOM 9977 N N . MET A 1 1275 ? 42.769 -20.738 -4.749 1.00 86.81 1275 MET A N 1
ATOM 9978 C CA . MET A 1 1275 ? 43.057 -19.760 -3.700 1.00 86.81 1275 MET A CA 1
ATOM 9979 C C . MET A 1 1275 ? 43.567 -18.426 -4.255 1.00 86.81 1275 MET A C 1
ATOM 9981 O O . MET A 1 1275 ? 43.113 -17.374 -3.801 1.00 86.81 1275 MET A O 1
ATOM 9985 N N . SER A 1 1276 ? 44.464 -18.430 -5.247 1.00 87.00 1276 SER A N 1
ATOM 9986 C CA . SER A 1 1276 ? 44.984 -17.191 -5.847 1.00 87.00 1276 SER A CA 1
ATOM 9987 C C . SER A 1 1276 ? 43.876 -16.362 -6.505 1.00 87.00 1276 SER A C 1
ATOM 9989 O O . SER A 1 1276 ? 43.838 -15.139 -6.349 1.00 87.00 1276 SER A O 1
ATOM 9991 N N . ARG A 1 1277 ? 42.922 -17.031 -7.170 1.00 87.62 1277 ARG A N 1
ATOM 9992 C CA . ARG A 1 1277 ? 41.757 -16.399 -7.797 1.00 87.62 1277 ARG A CA 1
ATOM 9993 C C . ARG A 1 1277 ? 40.798 -15.843 -6.747 1.00 87.62 1277 ARG A C 1
ATOM 9995 O O . ARG A 1 1277 ? 40.407 -14.684 -6.835 1.00 87.62 1277 ARG A O 1
ATOM 10002 N N . ILE A 1 1278 ? 40.465 -16.608 -5.712 1.00 89.69 1278 ILE A N 1
ATOM 10003 C CA . ILE A 1 1278 ? 39.550 -16.141 -4.658 1.00 89.69 1278 ILE A CA 1
ATOM 10004 C C . ILE A 1 1278 ? 40.167 -14.973 -3.873 1.00 89.69 1278 ILE A C 1
ATOM 10006 O O . ILE A 1 1278 ? 39.495 -13.970 -3.636 1.00 89.69 1278 ILE A O 1
ATOM 10010 N N . GLN A 1 1279 ? 41.469 -15.017 -3.572 1.00 89.19 1279 GLN A N 1
ATOM 10011 C CA . GLN A 1 1279 ? 42.170 -13.869 -2.990 1.00 89.19 1279 GLN A CA 1
ATOM 10012 C C . GLN A 1 1279 ? 42.193 -12.652 -3.924 1.00 89.19 1279 GLN A C 1
ATOM 10014 O O . GLN A 1 1279 ? 42.095 -11.528 -3.438 1.00 89.19 1279 GLN A O 1
ATOM 10019 N N . ALA A 1 1280 ? 42.312 -12.834 -5.243 1.00 86.50 1280 ALA A N 1
ATOM 10020 C CA . ALA A 1 1280 ? 42.191 -11.729 -6.194 1.00 86.50 1280 ALA A CA 1
ATOM 10021 C C . ALA A 1 1280 ? 40.772 -11.132 -6.191 1.00 86.50 1280 ALA A C 1
ATOM 10023 O O . ALA A 1 1280 ? 40.650 -9.913 -6.133 1.00 86.50 1280 ALA A O 1
ATOM 10024 N N . SER A 1 1281 ? 39.729 -11.971 -6.144 1.00 85.38 1281 SER A N 1
ATOM 10025 C CA . SER A 1 1281 ? 38.321 -11.556 -6.042 1.00 85.38 1281 SER A CA 1
ATOM 10026 C C . SER A 1 1281 ? 38.056 -10.708 -4.789 1.00 85.38 1281 SER A C 1
ATOM 10028 O O . SER A 1 1281 ? 37.577 -9.578 -4.890 1.00 85.38 1281 SER A O 1
ATOM 10030 N N . ILE A 1 1282 ? 38.490 -11.186 -3.614 1.00 87.06 1282 ILE A N 1
ATOM 10031 C CA . ILE A 1 1282 ? 38.385 -10.461 -2.333 1.00 87.06 1282 ILE A CA 1
ATOM 10032 C C . ILE A 1 1282 ? 39.174 -9.138 -2.365 1.00 87.06 1282 ILE A C 1
ATOM 10034 O O . ILE A 1 1282 ? 38.734 -8.144 -1.794 1.00 87.06 1282 ILE A O 1
ATOM 10038 N N . ARG A 1 1283 ? 40.323 -9.084 -3.057 1.00 85.25 1283 ARG A N 1
ATOM 10039 C CA . ARG A 1 1283 ? 41.108 -7.843 -3.228 1.00 85.25 1283 ARG A CA 1
ATOM 10040 C C . ARG A 1 1283 ? 40.469 -6.845 -4.201 1.00 85.25 1283 ARG A C 1
ATOM 10042 O O . ARG A 1 1283 ? 40.740 -5.654 -4.058 1.00 85.25 1283 ARG A O 1
ATOM 10049 N N . SER A 1 1284 ? 39.686 -7.309 -5.179 1.00 79.38 1284 SER A N 1
ATOM 10050 C CA . SER A 1 1284 ? 38.956 -6.462 -6.138 1.00 79.38 1284 SER A CA 1
ATOM 10051 C C . SER A 1 1284 ? 37.574 -6.017 -5.656 1.00 79.38 1284 SER A C 1
ATOM 10053 O O . SER A 1 1284 ? 37.030 -5.062 -6.202 1.00 79.38 1284 SER A O 1
ATOM 10055 N N . ALA A 1 1285 ? 37.003 -6.687 -4.653 1.00 74.00 1285 ALA A N 1
ATOM 10056 C CA . ALA A 1 1285 ? 35.721 -6.308 -4.075 1.00 74.00 1285 ALA A CA 1
ATOM 10057 C C . ALA A 1 1285 ? 35.762 -4.884 -3.474 1.00 74.00 1285 ALA A C 1
ATOM 10059 O O . ALA A 1 1285 ? 36.807 -4.465 -2.957 1.00 74.00 1285 ALA A O 1
ATOM 10060 N N . PRO A 1 1286 ? 34.644 -4.132 -3.507 1.00 65.19 1286 PRO A N 1
ATOM 10061 C CA . PRO A 1 1286 ? 34.584 -2.802 -2.916 1.00 65.19 1286 PRO A CA 1
ATOM 10062 C C . PRO A 1 1286 ? 34.890 -2.881 -1.417 1.00 65.19 1286 PRO A C 1
ATOM 10064 O O . PRO A 1 1286 ? 34.220 -3.577 -0.653 1.00 65.19 1286 PRO A O 1
ATOM 10067 N N . LYS A 1 1287 ? 35.928 -2.162 -0.984 1.00 58.06 1287 LYS A N 1
ATOM 10068 C CA . LYS A 1 1287 ? 36.272 -2.070 0.436 1.00 58.06 1287 LYS A CA 1
ATOM 10069 C C . LYS A 1 1287 ? 35.224 -1.222 1.143 1.00 58.06 1287 LYS A C 1
ATOM 10071 O O . LYS A 1 1287 ? 35.166 -0.018 0.905 1.00 58.06 1287 LYS A O 1
ATOM 10076 N N . VAL A 1 1288 ? 34.460 -1.848 2.035 1.00 53.97 1288 VAL A N 1
ATOM 10077 C CA . VAL A 1 1288 ? 33.539 -1.160 2.947 1.00 53.97 1288 VAL A CA 1
ATOM 10078 C C . VAL A 1 1288 ? 34.329 -0.096 3.715 1.00 53.97 1288 VAL A C 1
ATOM 10080 O O . VAL A 1 1288 ? 35.264 -0.410 4.457 1.00 53.97 1288 VAL A O 1
ATOM 10083 N N . GLY A 1 1289 ? 34.000 1.174 3.479 1.00 52.00 1289 GLY A N 1
ATOM 10084 C CA . GLY A 1 1289 ? 34.566 2.292 4.228 1.00 52.00 1289 GLY A CA 1
ATOM 10085 C C . GLY A 1 1289 ? 34.028 2.324 5.664 1.00 52.00 1289 GLY A C 1
ATOM 10086 O O . GLY A 1 1289 ? 33.051 1.643 5.974 1.00 52.00 1289 GLY A O 1
ATOM 10087 N N . PRO A 1 1290 ? 34.620 3.124 6.569 1.00 50.94 1290 PRO A N 1
ATOM 10088 C CA . PRO A 1 1290 ? 33.990 3.375 7.861 1.00 50.94 1290 PRO A CA 1
ATOM 10089 C C . PRO A 1 1290 ? 32.595 3.976 7.636 1.00 50.94 1290 PRO A C 1
ATOM 10091 O O . PRO A 1 1290 ? 32.460 4.954 6.898 1.00 50.94 1290 PRO A O 1
ATOM 10094 N N . ALA A 1 1291 ? 31.573 3.389 8.269 1.00 53.78 1291 ALA A N 1
ATOM 10095 C CA . ALA A 1 1291 ? 30.179 3.797 8.100 1.00 53.78 1291 ALA A CA 1
ATOM 10096 C C . ALA A 1 1291 ? 30.024 5.324 8.296 1.00 53.78 1291 ALA A C 1
ATOM 10098 O O . ALA A 1 1291 ? 30.554 5.854 9.283 1.00 53.78 1291 ALA A O 1
ATOM 10099 N N . PRO A 1 1292 ? 29.346 6.066 7.393 1.00 54.31 1292 PRO A N 1
ATOM 10100 C CA . PRO A 1 1292 ? 29.423 7.524 7.415 1.00 54.31 1292 PRO A CA 1
ATOM 10101 C C . PRO A 1 1292 ? 28.730 8.115 8.654 1.00 54.31 1292 PRO A C 1
ATOM 10103 O O . PRO A 1 1292 ? 27.508 8.144 8.755 1.00 54.31 1292 PRO A O 1
ATOM 10106 N N . GLN A 1 1293 ? 29.525 8.631 9.597 1.00 54.00 1293 GLN A N 1
ATOM 10107 C CA . GLN A 1 1293 ? 29.081 9.028 10.947 1.00 54.00 1293 GLN A CA 1
ATOM 10108 C C . GLN A 1 1293 ? 28.114 10.227 11.009 1.00 54.00 1293 GLN A C 1
ATOM 10110 O O . GLN A 1 1293 ? 27.627 10.573 12.081 1.00 54.00 1293 GLN A O 1
ATOM 10115 N N . THR A 1 1294 ? 27.851 10.902 9.889 1.00 59.75 1294 THR A N 1
ATOM 10116 C CA . THR A 1 1294 ? 26.911 12.030 9.816 1.00 59.75 1294 THR A CA 1
ATOM 10117 C C . THR A 1 1294 ? 26.082 11.923 8.547 1.00 59.75 1294 THR A C 1
ATOM 10119 O O . THR A 1 1294 ? 26.574 11.423 7.534 1.00 59.75 1294 THR A O 1
ATOM 10122 N N . LEU A 1 1295 ? 24.861 12.462 8.562 1.00 62.78 1295 LEU A N 1
ATOM 10123 C CA . LEU A 1 1295 ? 24.005 12.495 7.375 1.00 62.78 1295 LEU A CA 1
ATOM 10124 C C . LEU A 1 1295 ? 24.711 13.185 6.193 1.00 62.78 1295 LEU A C 1
ATOM 10126 O O . LEU A 1 1295 ? 24.733 12.650 5.091 1.00 62.78 1295 LEU A O 1
ATOM 10130 N N . ASN A 1 1296 ? 25.411 14.297 6.441 1.00 59.66 1296 ASN A N 1
ATOM 10131 C CA . ASN A 1 1296 ? 26.239 14.962 5.432 1.00 59.66 1296 ASN A CA 1
ATOM 10132 C C . ASN A 1 1296 ? 27.359 14.053 4.880 1.00 59.66 1296 ASN A C 1
ATOM 10134 O O . ASN A 1 1296 ? 27.641 14.097 3.687 1.00 59.66 1296 ASN A O 1
ATOM 10138 N N . ALA A 1 1297 ? 27.971 13.183 5.691 1.00 60.88 1297 ALA A N 1
ATOM 10139 C CA . ALA A 1 1297 ? 28.928 12.190 5.194 1.00 60.88 1297 ALA A CA 1
ATOM 10140 C C . ALA A 1 1297 ? 28.248 11.081 4.367 1.00 60.88 1297 ALA A C 1
ATOM 10142 O O . ALA A 1 1297 ? 28.795 10.689 3.340 1.00 60.88 1297 ALA A O 1
ATOM 10143 N N . MET A 1 1298 ? 27.044 10.631 4.745 1.00 61.94 1298 MET A N 1
ATOM 10144 C CA . MET A 1 1298 ? 26.229 9.728 3.914 1.00 61.94 1298 MET A CA 1
ATOM 10145 C C . MET A 1 1298 ? 25.893 10.388 2.567 1.00 61.94 1298 MET A C 1
ATOM 10147 O O . MET A 1 1298 ? 26.028 9.776 1.515 1.00 61.94 1298 MET A O 1
ATOM 10151 N N . HIS A 1 1299 ? 25.518 11.669 2.582 1.00 60.78 1299 HIS A N 1
ATOM 10152 C CA . HIS A 1 1299 ? 25.182 12.460 1.395 1.00 60.78 1299 HIS A CA 1
ATOM 10153 C C . HIS A 1 1299 ? 26.376 12.691 0.465 1.00 60.78 1299 HIS A C 1
ATOM 10155 O O . HIS A 1 1299 ? 26.214 12.671 -0.755 1.00 60.78 1299 HIS A O 1
ATOM 10161 N N . LEU A 1 1300 ? 27.571 12.877 1.028 1.00 55.81 1300 LEU A N 1
ATOM 10162 C CA . LEU A 1 1300 ? 28.817 12.943 0.269 1.00 55.81 1300 LEU A CA 1
ATOM 10163 C C . LEU A 1 1300 ? 29.189 11.570 -0.311 1.00 55.81 1300 LEU A C 1
ATOM 10165 O O . LEU A 1 1300 ? 29.628 11.518 -1.457 1.00 55.81 1300 LEU A O 1
ATOM 10169 N N . ALA A 1 1301 ? 28.942 10.476 0.422 1.00 57.41 1301 ALA A N 1
ATOM 10170 C CA . ALA A 1 1301 ? 29.122 9.117 -0.087 1.00 57.41 1301 ALA A CA 1
ATOM 10171 C C . ALA A 1 1301 ? 28.222 8.847 -1.310 1.00 57.41 1301 ALA A C 1
ATOM 10173 O O . ALA A 1 1301 ? 28.770 8.480 -2.350 1.00 57.41 1301 ALA A O 1
ATOM 10174 N N . ARG A 1 1302 ? 26.911 9.179 -1.247 1.00 57.75 1302 ARG A N 1
ATOM 10175 C CA . ARG A 1 1302 ? 25.949 9.091 -2.385 1.00 57.75 1302 ARG A CA 1
ATOM 10176 C C . ARG A 1 1302 ? 26.488 9.696 -3.684 1.00 57.75 1302 ARG A C 1
ATOM 10178 O O . ARG A 1 1302 ? 26.147 9.249 -4.771 1.00 57.75 1302 ARG A O 1
ATOM 10185 N N . ALA A 1 1303 ? 27.261 10.776 -3.576 1.00 49.19 1303 ALA A N 1
ATOM 10186 C CA . ALA A 1 1303 ? 27.789 11.514 -4.719 1.00 49.19 1303 ALA A CA 1
ATOM 10187 C C . ALA A 1 1303 ? 29.167 11.019 -5.201 1.00 49.19 1303 ALA A C 1
ATOM 10189 O O . ALA A 1 1303 ? 29.680 11.539 -6.192 1.00 49.19 1303 ALA A O 1
ATOM 10190 N N . SER A 1 1304 ? 29.774 10.056 -4.499 1.00 49.06 1304 SER A N 1
ATOM 10191 C CA . SER A 1 1304 ? 31.092 9.486 -4.808 1.00 49.06 1304 SER A CA 1
ATOM 10192 C C . SER A 1 1304 ? 31.072 8.018 -5.239 1.00 49.06 1304 SER A C 1
ATOM 10194 O O . SER A 1 1304 ? 32.037 7.583 -5.868 1.00 49.06 1304 SER A O 1
ATOM 10196 N N . THR A 1 1305 ? 30.013 7.257 -4.929 1.00 48.88 1305 THR A N 1
ATOM 10197 C CA . THR A 1 1305 ? 29.868 5.878 -5.412 1.00 48.88 1305 THR A CA 1
ATOM 10198 C C . THR A 1 1305 ? 29.803 5.880 -6.950 1.00 48.88 1305 THR A C 1
ATOM 10200 O O . THR A 1 1305 ? 28.974 6.603 -7.512 1.00 48.88 1305 THR A O 1
ATOM 10203 N N . PRO A 1 1306 ? 30.638 5.107 -7.672 1.00 48.53 1306 PRO A N 1
ATOM 10204 C CA . PRO A 1 1306 ? 30.348 4.795 -9.070 1.00 48.53 1306 PRO A CA 1
ATOM 10205 C C . PRO A 1 1306 ? 29.048 3.971 -9.140 1.00 48.53 1306 PRO A C 1
ATOM 10207 O O . PRO A 1 1306 ? 28.775 3.219 -8.201 1.00 48.53 1306 PRO A O 1
ATOM 10210 N N . PRO A 1 1307 ? 28.238 4.082 -10.210 1.00 51.78 1307 PRO A N 1
ATOM 10211 C CA . PRO A 1 1307 ? 27.017 3.289 -10.333 1.00 51.78 1307 PRO A CA 1
ATOM 10212 C C . PRO A 1 1307 ? 27.356 1.795 -10.258 1.00 51.78 1307 PRO A C 1
ATOM 10214 O O . PRO A 1 1307 ? 28.207 1.306 -10.998 1.00 51.78 1307 PRO A O 1
ATOM 10217 N N . VAL A 1 1308 ? 26.718 1.077 -9.334 1.00 51.34 1308 VAL A N 1
ATOM 10218 C CA . VAL A 1 1308 ? 26.935 -0.363 -9.156 1.00 51.34 1308 VAL A CA 1
ATOM 10219 C C . VAL A 1 1308 ? 26.233 -1.090 -10.300 1.00 51.34 1308 VAL A C 1
ATOM 10221 O O . VAL A 1 1308 ? 25.031 -0.987 -10.451 1.00 51.34 1308 VAL A O 1
ATOM 10224 N N . GLU A 1 1309 ? 26.948 -1.842 -11.132 1.00 61.91 1309 GLU A N 1
ATOM 10225 C CA . GLU A 1 1309 ? 26.370 -2.384 -12.380 1.00 61.91 1309 GLU A CA 1
ATOM 10226 C C . GLU A 1 1309 ? 25.418 -3.595 -12.172 1.00 61.91 1309 GLU A C 1
ATOM 10228 O O . GLU A 1 1309 ? 24.930 -4.195 -13.131 1.00 61.91 1309 GLU A O 1
ATOM 10233 N N . THR A 1 1310 ? 25.112 -3.966 -10.921 1.00 72.00 1310 THR A N 1
ATOM 10234 C CA . THR A 1 1310 ? 24.334 -5.161 -10.533 1.00 72.00 1310 THR A CA 1
ATOM 10235 C C . THR A 1 1310 ? 23.136 -4.818 -9.638 1.00 72.00 1310 THR A C 1
ATOM 10237 O O . THR A 1 1310 ? 23.171 -3.837 -8.901 1.00 72.00 1310 THR A O 1
ATOM 10240 N N . SER A 1 1311 ? 22.054 -5.616 -9.683 1.00 76.12 1311 SER A N 1
ATOM 10241 C CA . SER A 1 1311 ? 20.854 -5.382 -8.849 1.00 76.12 1311 SER A CA 1
ATOM 10242 C C . SER A 1 1311 ? 21.186 -5.364 -7.350 1.00 76.12 1311 SER A C 1
ATOM 10244 O O . SER A 1 1311 ? 22.175 -5.956 -6.933 1.00 76.12 1311 SER A O 1
ATOM 10246 N N . ALA A 1 1312 ? 20.372 -4.722 -6.506 1.00 77.06 1312 ALA A N 1
ATOM 10247 C CA . ALA A 1 1312 ? 20.731 -4.560 -5.088 1.00 77.06 1312 ALA A CA 1
ATOM 10248 C C . ALA A 1 1312 ? 20.689 -5.849 -4.295 1.00 77.06 1312 ALA A C 1
ATOM 10250 O O . ALA A 1 1312 ? 21.509 -6.032 -3.399 1.00 77.06 1312 ALA A O 1
ATOM 10251 N N . MET A 1 1313 ? 19.799 -6.762 -4.682 1.00 82.56 1313 MET A N 1
ATOM 10252 C CA . MET A 1 1313 ? 19.876 -8.139 -4.226 1.00 82.56 1313 MET A CA 1
ATOM 10253 C C . MET A 1 1313 ? 21.233 -8.755 -4.608 1.00 82.56 1313 MET A C 1
ATOM 10255 O O . MET A 1 1313 ? 21.979 -9.157 -3.721 1.00 82.56 1313 MET A O 1
ATOM 10259 N N . THR A 1 1314 ? 21.617 -8.700 -5.888 1.00 82.19 1314 THR A N 1
ATOM 10260 C CA . THR A 1 1314 ? 22.890 -9.257 -6.385 1.00 82.19 1314 THR A CA 1
ATOM 10261 C C . THR A 1 1314 ? 24.120 -8.618 -5.724 1.00 82.19 1314 THR A C 1
ATOM 10263 O O . THR A 1 1314 ? 25.090 -9.307 -5.413 1.00 82.19 1314 THR A O 1
ATOM 10266 N N . ALA A 1 1315 ? 24.117 -7.303 -5.497 1.00 80.69 1315 ALA A N 1
ATOM 10267 C CA . ALA A 1 1315 ? 25.203 -6.575 -4.846 1.00 80.69 1315 ALA A CA 1
ATOM 10268 C C . ALA A 1 1315 ? 25.343 -6.981 -3.369 1.00 80.69 1315 ALA A C 1
ATOM 10270 O O . ALA A 1 1315 ? 26.445 -7.292 -2.917 1.00 80.69 1315 ALA A O 1
ATOM 10271 N N . HIS A 1 1316 ? 24.225 -7.053 -2.640 1.00 82.88 1316 HIS A N 1
ATOM 10272 C CA . HIS A 1 1316 ? 24.174 -7.519 -1.254 1.00 82.88 1316 HIS A CA 1
ATOM 10273 C C . HIS A 1 1316 ? 24.597 -8.997 -1.119 1.00 82.88 1316 HIS A C 1
ATOM 10275 O O . HIS A 1 1316 ? 25.418 -9.327 -0.260 1.00 82.88 1316 HIS A O 1
ATOM 10281 N N . GLU A 1 1317 ? 24.112 -9.887 -1.993 1.00 84.50 1317 GLU A N 1
ATOM 10282 C CA . GLU A 1 1317 ? 24.499 -11.306 -2.024 1.00 84.50 1317 GLU A CA 1
ATOM 10283 C C . GLU A 1 1317 ? 25.996 -11.480 -2.301 1.00 84.50 1317 GLU A C 1
ATOM 10285 O O . GLU A 1 1317 ? 26.676 -12.244 -1.611 1.00 84.50 1317 GLU A O 1
ATOM 10290 N N . ASN A 1 1318 ? 26.535 -10.730 -3.267 1.00 86.62 1318 ASN A N 1
ATOM 10291 C CA . ASN A 1 1318 ? 27.956 -10.762 -3.600 1.00 86.62 1318 ASN A CA 1
ATOM 10292 C C . ASN A 1 1318 ? 28.829 -10.212 -2.468 1.00 86.62 1318 ASN A C 1
ATOM 10294 O O . ASN A 1 1318 ? 29.825 -10.845 -2.115 1.00 86.62 1318 ASN A O 1
ATOM 10298 N N . ASN A 1 1319 ? 28.448 -9.088 -1.853 1.00 84.69 1319 ASN A N 1
ATOM 10299 C CA . ASN A 1 1319 ? 29.144 -8.534 -0.690 1.00 84.69 1319 ASN A CA 1
ATOM 10300 C C . ASN A 1 1319 ? 29.137 -9.525 0.484 1.00 84.69 1319 ASN A C 1
ATOM 10302 O O . ASN A 1 1319 ? 30.177 -9.761 1.101 1.00 84.69 1319 ASN A O 1
ATOM 10306 N N . THR A 1 1320 ? 27.995 -10.157 0.757 1.00 87.19 1320 THR A N 1
ATOM 10307 C CA . THR A 1 1320 ? 27.847 -11.180 1.802 1.00 87.19 1320 THR A CA 1
ATOM 10308 C C . THR A 1 1320 ? 28.723 -12.404 1.523 1.00 87.19 1320 THR A C 1
ATOM 10310 O O . THR A 1 1320 ? 29.445 -12.855 2.413 1.00 87.19 1320 THR A O 1
ATOM 10313 N N . ALA A 1 1321 ? 28.761 -12.895 0.280 1.00 89.88 1321 ALA A N 1
ATOM 10314 C CA . ALA A 1 1321 ? 29.637 -13.997 -0.116 1.00 89.88 1321 ALA A CA 1
ATOM 10315 C C . ALA A 1 1321 ? 31.134 -13.633 -0.021 1.00 89.88 1321 ALA A C 1
ATOM 10317 O O . ALA A 1 1321 ? 31.931 -14.447 0.443 1.00 89.88 1321 ALA A O 1
ATOM 10318 N N . VAL A 1 1322 ? 31.539 -12.407 -0.382 1.00 90.38 1322 VAL A N 1
ATOM 10319 C CA . VAL A 1 1322 ? 32.926 -11.930 -0.199 1.00 90.38 1322 VAL A CA 1
ATOM 10320 C C . VAL A 1 1322 ? 33.307 -11.875 1.284 1.00 90.38 1322 VAL A C 1
ATOM 10322 O O . VAL A 1 1322 ? 34.378 -12.366 1.651 1.00 90.38 1322 VAL A O 1
ATOM 10325 N N . ARG A 1 1323 ? 32.431 -11.338 2.149 1.00 89.62 1323 ARG A N 1
ATOM 10326 C CA . ARG A 1 1323 ? 32.627 -11.324 3.613 1.00 89.62 1323 ARG A CA 1
ATOM 10327 C C . ARG A 1 1323 ? 32.799 -12.752 4.152 1.00 89.62 1323 ARG A C 1
ATOM 10329 O O . ARG A 1 1323 ? 33.749 -13.014 4.890 1.00 89.62 1323 ARG A O 1
ATOM 10336 N N . ALA A 1 1324 ? 31.938 -13.681 3.727 1.00 90.56 1324 ALA A N 1
ATOM 10337 C CA . ALA A 1 1324 ? 31.996 -15.093 4.107 1.00 90.56 1324 ALA A CA 1
ATOM 10338 C C . ALA A 1 1324 ? 33.287 -15.786 3.632 1.00 90.56 1324 ALA A C 1
ATOM 10340 O O . ALA A 1 1324 ? 33.916 -16.502 4.411 1.00 90.56 1324 ALA A O 1
ATOM 10341 N N . MET A 1 1325 ? 33.732 -15.540 2.393 1.00 93.38 1325 MET A N 1
ATOM 10342 C CA . MET A 1 1325 ? 34.995 -16.080 1.877 1.00 93.38 1325 MET A CA 1
ATOM 10343 C C . MET A 1 1325 ? 36.218 -15.537 2.626 1.00 93.38 1325 MET A C 1
ATOM 10345 O O . MET A 1 1325 ? 37.111 -16.320 2.943 1.00 93.38 1325 MET A O 1
ATOM 10349 N N . SER A 1 1326 ? 36.265 -14.237 2.951 1.00 91.88 1326 SER A N 1
ATOM 10350 C CA . SER A 1 1326 ? 37.368 -13.680 3.754 1.00 91.88 1326 SER A CA 1
ATOM 10351 C C . SER A 1 1326 ? 37.396 -14.313 5.142 1.00 91.88 1326 SER A C 1
ATOM 10353 O O . SER A 1 1326 ? 38.411 -14.882 5.527 1.00 91.88 1326 SER A O 1
ATOM 10355 N N . SER A 1 1327 ? 36.258 -14.320 5.847 1.00 91.88 1327 SER A N 1
ATOM 10356 C CA . SER A 1 1327 ? 36.143 -14.919 7.182 1.00 91.88 1327 SER A CA 1
ATOM 10357 C C . SER A 1 1327 ? 36.548 -16.400 7.197 1.00 91.88 1327 SER A C 1
ATOM 10359 O O . SER A 1 1327 ? 37.287 -16.826 8.085 1.00 91.88 1327 SER A O 1
ATOM 10361 N N . PHE A 1 1328 ? 36.151 -17.172 6.178 1.00 92.38 1328 PHE A N 1
ATOM 10362 C CA . PHE A 1 1328 ? 36.565 -18.566 6.022 1.00 92.38 1328 PHE A CA 1
ATOM 10363 C C . PHE A 1 1328 ? 38.080 -18.714 5.810 1.00 92.38 1328 PHE A C 1
ATOM 10365 O O . PHE A 1 1328 ? 38.692 -19.601 6.406 1.00 92.38 1328 PHE A O 1
ATOM 10372 N N . ILE A 1 1329 ? 38.694 -17.857 4.987 1.00 91.19 1329 ILE A N 1
ATOM 10373 C CA . ILE A 1 1329 ? 40.142 -17.873 4.726 1.00 91.19 1329 ILE A CA 1
ATOM 10374 C C . ILE A 1 1329 ? 40.935 -17.473 5.972 1.00 91.19 1329 ILE A C 1
ATOM 10376 O O . ILE A 1 1329 ? 41.936 -18.116 6.282 1.00 91.19 1329 ILE A O 1
ATOM 10380 N N . ASP A 1 1330 ? 40.483 -16.459 6.707 1.00 89.94 1330 ASP A N 1
ATOM 10381 C CA . ASP A 1 1330 ? 41.138 -15.989 7.928 1.00 89.94 1330 ASP A CA 1
ATOM 10382 C C . ASP A 1 1330 ? 41.056 -17.043 9.048 1.00 89.94 1330 ASP A C 1
ATOM 10384 O O . ASP A 1 1330 ? 42.069 -17.345 9.686 1.00 89.94 1330 ASP A O 1
ATOM 10388 N N . ALA A 1 1331 ? 39.898 -17.692 9.221 1.00 90.50 1331 ALA A N 1
ATOM 10389 C CA . ALA A 1 1331 ? 39.721 -18.799 10.166 1.00 90.50 1331 ALA A CA 1
ATOM 10390 C C . ALA A 1 1331 ? 40.579 -20.030 9.809 1.00 90.50 1331 ALA A C 1
ATOM 10392 O O . ALA A 1 1331 ? 41.232 -20.612 10.677 1.00 90.50 1331 ALA A O 1
ATOM 10393 N N . ASN A 1 1332 ? 40.634 -20.407 8.526 1.00 89.06 1332 ASN A N 1
ATOM 10394 C CA . ASN A 1 1332 ? 41.361 -21.593 8.055 1.00 89.06 1332 ASN A CA 1
ATOM 10395 C C . ASN A 1 1332 ? 42.818 -21.313 7.649 1.00 89.06 1332 ASN A C 1
ATOM 10397 O O . ASN A 1 1332 ? 43.489 -22.203 7.127 1.00 89.06 1332 ASN A O 1
ATOM 10401 N N . MET A 1 1333 ? 43.350 -20.113 7.910 1.00 85.19 1333 MET A N 1
ATOM 10402 C CA . MET A 1 1333 ? 44.662 -19.647 7.433 1.00 85.19 1333 MET A CA 1
ATOM 10403 C C . MET A 1 1333 ? 45.823 -20.612 7.744 1.00 85.19 1333 MET A C 1
ATOM 10405 O O . MET A 1 1333 ? 46.771 -20.709 6.967 1.00 85.19 1333 MET A O 1
ATOM 10409 N N . ARG A 1 1334 ? 45.764 -21.357 8.860 1.00 82.50 1334 ARG A N 1
ATOM 10410 C CA . ARG A 1 1334 ? 46.769 -22.384 9.204 1.00 82.50 1334 ARG A CA 1
ATOM 10411 C C . ARG A 1 1334 ? 46.672 -23.617 8.299 1.00 82.50 1334 ARG A C 1
ATOM 10413 O O . ARG A 1 1334 ? 47.688 -24.033 7.751 1.00 82.50 1334 ARG A O 1
ATOM 10420 N N . SER A 1 1335 ? 45.472 -24.160 8.104 1.00 82.81 1335 SER A N 1
ATOM 10421 C CA . SER A 1 1335 ? 45.222 -25.304 7.216 1.00 82.81 1335 SER A CA 1
ATOM 10422 C C . SER A 1 1335 ? 45.486 -24.933 5.757 1.00 82.81 1335 SER A C 1
ATOM 10424 O O . SER A 1 1335 ? 46.189 -25.650 5.057 1.00 82.81 1335 SER A O 1
ATOM 10426 N N . ILE A 1 1336 ? 45.061 -23.743 5.326 1.00 84.31 1336 ILE A N 1
ATOM 10427 C CA . ILE A 1 1336 ? 45.376 -23.197 3.999 1.00 84.31 1336 ILE A CA 1
ATOM 10428 C C . ILE A 1 1336 ? 46.896 -23.120 3.792 1.00 84.31 1336 ILE A C 1
ATOM 10430 O O . ILE A 1 1336 ? 47.370 -23.529 2.738 1.00 84.31 1336 ILE A O 1
ATOM 10434 N N . ARG A 1 1337 ? 47.691 -22.694 4.787 1.00 79.00 1337 ARG A N 1
ATOM 10435 C CA . ARG A 1 1337 ? 49.171 -22.717 4.717 1.00 79.00 1337 ARG A CA 1
ATOM 10436 C C . ARG A 1 1337 ? 49.795 -24.116 4.767 1.00 79.00 1337 ARG A C 1
ATOM 10438 O O . ARG A 1 1337 ? 50.910 -24.271 4.290 1.00 79.00 1337 ARG A O 1
ATOM 10445 N N . ARG A 1 1338 ? 49.109 -25.129 5.309 1.00 79.88 1338 ARG A N 1
ATOM 10446 C CA . ARG A 1 1338 ? 49.515 -26.546 5.191 1.00 79.88 1338 ARG A CA 1
ATOM 10447 C C . ARG A 1 1338 ? 49.286 -27.077 3.770 1.00 79.88 1338 ARG A C 1
ATOM 10449 O O . ARG A 1 1338 ? 50.068 -27.894 3.298 1.00 79.88 1338 ARG A O 1
ATOM 10456 N N . LEU A 1 1339 ? 48.227 -26.606 3.110 1.00 76.44 1339 LEU A N 1
ATOM 10457 C CA . LEU A 1 1339 ? 47.799 -27.020 1.769 1.00 76.44 1339 LEU A CA 1
ATOM 10458 C C . LEU A 1 1339 ? 48.395 -26.175 0.622 1.00 76.44 1339 LEU A C 1
ATOM 10460 O O . LEU A 1 1339 ? 48.155 -26.490 -0.540 1.00 76.44 1339 LEU A O 1
ATOM 10464 N N . SER A 1 1340 ? 49.153 -25.113 0.924 1.00 69.38 1340 SER A N 1
ATOM 10465 C CA . SER A 1 1340 ? 49.708 -24.160 -0.055 1.00 69.38 1340 SER A CA 1
ATOM 10466 C C . SER A 1 1340 ? 51.210 -23.954 0.108 1.00 69.38 1340 SER A C 1
ATOM 10468 O O . SER A 1 1340 ? 51.762 -24.073 1.201 1.00 69.38 1340 SER A O 1
ATOM 10470 N N . LYS A 1 1341 ? 51.898 -23.573 -0.973 1.00 62.31 1341 LYS A N 1
ATOM 10471 C CA . LYS A 1 1341 ? 53.363 -23.370 -0.987 1.00 62.31 1341 LYS A CA 1
ATOM 10472 C C . LYS A 1 1341 ? 53.793 -21.987 -0.438 1.00 62.31 1341 LYS A C 1
ATOM 10474 O O . LYS A 1 1341 ? 54.687 -21.346 -0.991 1.00 62.31 1341 LYS A O 1
ATOM 10479 N N . MET A 1 1342 ? 53.151 -21.490 0.630 1.00 50.56 1342 MET A N 1
ATOM 10480 C CA . MET A 1 1342 ? 53.388 -20.143 1.192 1.00 50.56 1342 MET A CA 1
ATOM 10481 C C . MET A 1 1342 ? 54.537 -20.079 2.231 1.00 50.56 1342 MET A C 1
ATOM 10483 O O . MET A 1 1342 ? 54.646 -20.964 3.078 1.00 50.56 1342 MET A O 1
ATOM 10487 N N . PRO A 1 1343 ? 55.379 -19.020 2.230 1.00 43.03 1343 PRO A N 1
ATOM 10488 C CA . PRO A 1 1343 ? 56.558 -18.926 3.101 1.00 43.03 1343 PRO A CA 1
ATOM 10489 C C . PRO A 1 1343 ? 56.247 -18.533 4.569 1.00 43.03 1343 PRO A C 1
ATOM 10491 O O . PRO A 1 1343 ? 55.305 -17.774 4.819 1.00 43.03 1343 PRO A O 1
ATOM 10494 N N . PRO A 1 1344 ? 57.053 -18.998 5.550 1.00 47.31 1344 PRO A N 1
ATOM 10495 C CA . PRO A 1 1344 ? 56.836 -18.763 6.982 1.00 47.31 1344 PRO A CA 1
ATOM 10496 C C . PRO A 1 1344 ? 57.470 -17.467 7.528 1.00 47.31 1344 PRO A C 1
ATOM 10498 O O . PRO A 1 1344 ? 58.348 -16.859 6.917 1.00 47.31 1344 PRO A O 1
ATOM 10501 N N . VAL A 1 1345 ? 57.045 -17.089 8.739 1.00 46.84 1345 VAL A N 1
ATOM 10502 C CA . VAL A 1 1345 ? 57.606 -16.004 9.570 1.00 46.84 1345 VAL A CA 1
ATOM 10503 C C . VAL A 1 1345 ? 58.469 -16.633 10.685 1.00 46.84 1345 VAL A C 1
ATOM 10505 O O . VAL A 1 1345 ? 58.155 -17.752 11.097 1.00 46.84 1345 VAL A O 1
ATOM 10508 N N . PRO A 1 1346 ? 59.550 -15.991 11.172 1.00 48.62 1346 PRO A N 1
ATOM 10509 C CA . PRO A 1 1346 ? 60.422 -16.588 12.194 1.00 48.62 1346 PRO A CA 1
ATOM 10510 C C . PRO A 1 1346 ? 59.755 -16.822 13.581 1.00 48.62 1346 PRO A C 1
ATOM 10512 O O . PRO A 1 1346 ? 58.731 -16.210 13.875 1.00 48.62 1346 PRO A O 1
ATOM 10515 N N . LEU A 1 1347 ? 60.357 -17.694 14.417 1.00 59.69 1347 LEU A N 1
ATOM 10516 C CA . LEU A 1 1347 ? 59.965 -18.066 15.803 1.00 59.69 1347 LEU A CA 1
ATOM 10517 C C . LEU A 1 1347 ? 61.198 -18.150 16.739 1.00 59.69 1347 LEU A C 1
ATOM 10519 O O . LEU A 1 1347 ? 62.253 -18.559 16.259 1.00 59.69 1347 LEU A O 1
ATOM 10523 N N . THR A 1 1348 ? 61.118 -17.792 18.037 1.00 50.56 1348 THR A N 1
ATOM 10524 C CA . THR A 1 1348 ? 62.323 -17.705 18.919 1.00 50.56 1348 THR A CA 1
ATOM 10525 C C . THR A 1 1348 ? 62.762 -18.995 19.601 1.00 50.56 1348 THR A C 1
ATOM 10527 O O . THR A 1 1348 ? 61.956 -19.752 20.132 1.00 50.56 1348 THR A O 1
ATOM 10530 N N . PHE A 1 1349 ? 64.081 -19.070 19.787 1.00 49.00 1349 PHE A N 1
ATOM 10531 C CA . PHE A 1 1349 ? 64.809 -19.774 20.848 1.00 49.00 1349 PHE A CA 1
ATOM 10532 C C . PHE A 1 1349 ? 64.049 -19.997 22.180 1.00 49.00 1349 PHE A C 1
ATOM 10534 O O . PHE A 1 1349 ? 63.935 -21.142 22.606 1.00 49.00 1349 PHE A O 1
ATOM 10541 N N . GLU A 1 1350 ? 63.487 -18.957 22.821 1.00 58.53 1350 GLU A N 1
ATOM 10542 C CA . GLU A 1 1350 ? 62.785 -19.094 24.119 1.00 58.53 1350 GLU A CA 1
ATOM 10543 C C . GLU A 1 1350 ? 61.601 -20.078 24.078 1.00 58.53 1350 GLU A C 1
ATOM 10545 O O . GLU A 1 1350 ? 61.345 -20.773 25.059 1.00 58.53 1350 GLU A O 1
ATOM 10550 N N . GLN A 1 1351 ? 60.906 -20.188 22.941 1.00 61.78 1351 GLN A N 1
ATOM 10551 C CA . GLN A 1 1351 ? 59.753 -21.085 22.790 1.00 61.78 1351 GLN A CA 1
ATOM 10552 C C . GLN A 1 1351 ? 60.156 -22.545 22.516 1.00 61.78 1351 GLN A C 1
ATOM 10554 O O . GLN A 1 1351 ? 59.344 -23.447 22.707 1.00 61.78 1351 GLN A O 1
ATOM 10559 N N . LEU A 1 1352 ? 61.399 -22.798 22.089 1.00 48.50 1352 LEU A N 1
ATOM 10560 C CA . LEU A 1 1352 ? 61.890 -24.143 21.762 1.00 48.50 1352 LEU A CA 1
ATOM 10561 C C . LEU A 1 1352 ? 62.367 -24.927 22.993 1.00 48.50 1352 LEU A C 1
ATOM 10563 O O . LEU A 1 1352 ? 62.316 -26.156 22.998 1.00 48.50 1352 LEU A O 1
ATOM 10567 N N . GLN A 1 1353 ? 62.836 -24.240 24.039 1.00 48.81 1353 GLN A N 1
ATOM 10568 C CA . GLN A 1 1353 ? 63.567 -24.891 25.131 1.00 48.81 1353 GLN A CA 1
ATOM 10569 C C . GLN A 1 1353 ? 62.667 -25.596 26.168 1.00 48.81 1353 GLN A C 1
ATOM 10571 O O . GLN A 1 1353 ? 63.155 -26.430 26.922 1.00 48.81 1353 GLN A O 1
ATOM 10576 N N . GLN A 1 1354 ? 61.357 -25.319 26.191 1.00 55.78 1354 GLN A N 1
ATOM 10577 C CA . GLN A 1 1354 ? 60.414 -25.928 27.148 1.00 55.78 1354 GLN A CA 1
ATOM 10578 C C . GLN A 1 1354 ? 59.832 -27.286 26.707 1.00 55.78 1354 GLN A C 1
ATOM 10580 O O . GLN A 1 1354 ? 59.158 -27.934 27.502 1.00 55.78 1354 GLN A O 1
ATOM 10585 N N . GLN A 1 1355 ? 60.055 -27.730 25.461 1.00 55.78 1355 GLN A N 1
ATOM 10586 C CA . GLN A 1 1355 ? 59.431 -28.953 24.918 1.00 55.78 1355 GLN A CA 1
ATOM 10587 C C . GLN A 1 1355 ? 60.339 -30.199 24.900 1.00 55.78 1355 GLN A C 1
ATOM 10589 O O . GLN A 1 1355 ? 59.900 -31.258 24.455 1.00 55.78 1355 GLN A O 1
ATOM 10594 N N . PHE A 1 1356 ? 61.581 -30.105 25.388 1.00 43.50 1356 PHE A N 1
ATOM 10595 C CA . PHE A 1 1356 ? 62.552 -31.206 25.368 1.00 43.50 1356 PHE A CA 1
ATOM 10596 C C . PHE A 1 1356 ? 63.045 -31.588 26.772 1.00 43.50 1356 PHE A C 1
ATOM 10598 O O . PHE A 1 1356 ? 64.091 -31.117 27.210 1.00 43.50 1356 PHE A O 1
ATOM 10605 N N . ASP A 1 1357 ? 62.342 -32.516 27.428 1.00 34.69 1357 ASP A N 1
ATOM 10606 C CA . ASP A 1 1357 ? 62.894 -33.322 28.530 1.00 34.69 1357 ASP A CA 1
ATOM 10607 C C . ASP A 1 1357 ? 62.477 -34.809 28.360 1.00 34.69 1357 ASP A C 1
ATOM 10609 O O . ASP A 1 1357 ? 61.293 -35.124 28.517 1.00 34.69 1357 ASP A O 1
ATOM 10613 N N . PRO A 1 1358 ? 63.376 -35.724 27.915 1.00 44.31 1358 PRO A N 1
ATOM 10614 C CA . PRO A 1 1358 ? 62.970 -37.045 27.413 1.00 44.31 1358 PRO A CA 1
ATOM 10615 C C . PRO A 1 1358 ? 63.502 -38.262 28.209 1.00 44.31 1358 PRO A C 1
ATOM 10617 O O . PRO A 1 1358 ? 64.673 -38.630 28.096 1.00 44.31 1358 PRO A O 1
ATOM 10620 N N . ALA A 1 1359 ? 62.621 -39.008 28.895 1.00 35.12 1359 ALA A N 1
ATOM 10621 C CA . ALA A 1 1359 ? 62.917 -40.358 29.413 1.00 35.12 1359 ALA A CA 1
ATOM 10622 C C . ALA A 1 1359 ? 61.647 -41.210 29.665 1.00 35.12 1359 ALA A C 1
ATOM 10624 O O . ALA A 1 1359 ? 60.699 -40.716 30.265 1.00 35.12 1359 ALA A O 1
ATOM 10625 N N . GLY A 1 1360 ? 61.620 -42.506 29.292 1.00 31.78 1360 GLY A N 1
ATOM 10626 C CA . GLY A 1 1360 ? 60.487 -43.392 29.659 1.00 31.78 1360 GLY A CA 1
ATOM 10627 C C . GLY A 1 1360 ? 60.328 -44.725 28.901 1.00 31.78 1360 GLY A C 1
ATOM 10628 O O . GLY A 1 1360 ? 59.565 -44.826 27.953 1.00 31.78 1360 GLY A O 1
ATOM 10629 N N . ARG A 1 1361 ? 61.027 -45.771 29.352 1.00 28.36 1361 ARG A N 1
ATOM 10630 C CA . ARG A 1 1361 ? 61.068 -47.160 28.828 1.00 28.36 1361 ARG A CA 1
ATOM 10631 C C . ARG A 1 1361 ? 59.722 -47.871 28.525 1.00 28.36 1361 ARG A C 1
ATOM 10633 O O . ARG A 1 1361 ? 58.824 -47.891 29.352 1.00 28.36 1361 ARG A O 1
ATOM 10640 N N . VAL A 1 1362 ? 59.724 -48.633 27.421 1.00 31.20 1362 VAL A N 1
ATOM 10641 C CA . VAL A 1 1362 ? 59.317 -50.060 27.261 1.00 31.20 1362 VAL A CA 1
ATOM 10642 C C . VAL A 1 1362 ? 58.458 -50.719 28.369 1.00 31.20 1362 VAL A C 1
ATOM 10644 O O . VAL A 1 1362 ? 58.956 -50.923 29.475 1.00 31.20 1362 VAL A O 1
ATOM 10647 N N . GLY A 1 1363 ? 57.283 -51.280 28.013 1.00 27.41 1363 GLY A N 1
ATOM 10648 C CA . GLY A 1 1363 ? 56.680 -52.392 28.782 1.00 27.41 1363 GLY A CA 1
ATOM 10649 C C . GLY A 1 1363 ? 55.189 -52.739 28.561 1.00 27.41 1363 GLY A C 1
ATOM 10650 O O . GLY A 1 1363 ? 54.348 -52.160 29.225 1.00 27.41 1363 GLY A O 1
ATOM 10651 N N . ARG A 1 1364 ? 54.909 -53.776 27.743 1.00 25.05 1364 ARG A N 1
ATOM 10652 C CA . ARG A 1 1364 ? 53.717 -54.683 27.708 1.00 25.05 1364 ARG A CA 1
ATOM 10653 C C . ARG A 1 1364 ? 52.275 -54.081 27.675 1.00 25.05 1364 ARG A C 1
ATOM 10655 O O . ARG A 1 1364 ? 51.884 -53.384 28.602 1.00 25.05 1364 ARG A O 1
ATOM 10662 N N . PRO A 1 1365 ? 51.408 -54.455 26.705 1.00 33.84 1365 PRO A N 1
ATOM 10663 C CA . PRO A 1 1365 ? 50.012 -53.990 26.656 1.00 33.84 1365 PRO A CA 1
ATOM 10664 C C . PRO A 1 1365 ? 49.046 -54.840 27.522 1.00 33.84 1365 PRO A C 1
ATOM 10666 O O . PRO A 1 1365 ? 49.085 -56.071 27.428 1.00 33.84 1365 PRO A O 1
ATOM 10669 N N . PRO A 1 1366 ? 48.149 -54.222 28.318 1.00 28.61 1366 PRO A N 1
ATOM 10670 C CA . PRO A 1 1366 ? 46.997 -54.877 28.945 1.00 28.61 1366 PRO A CA 1
ATOM 10671 C C . PRO A 1 1366 ? 45.691 -54.690 28.141 1.00 28.61 1366 PRO A C 1
ATOM 10673 O O . PRO A 1 1366 ? 45.571 -53.784 27.317 1.00 28.61 1366 PRO A O 1
ATOM 10676 N N . THR A 1 1367 ? 44.696 -55.544 28.394 1.00 25.25 1367 THR A N 1
ATOM 10677 C CA . THR A 1 1367 ? 43.350 -55.493 27.790 1.00 25.25 1367 THR A CA 1
ATOM 10678 C C . THR A 1 1367 ? 42.448 -54.404 28.404 1.00 25.25 1367 THR A C 1
ATOM 10680 O O . THR A 1 1367 ? 42.641 -54.035 29.564 1.00 25.25 1367 THR A O 1
ATOM 10683 N N . PRO A 1 1368 ? 41.446 -53.888 27.660 1.00 31.94 1368 PRO A N 1
ATOM 10684 C CA . PRO A 1 1368 ? 40.594 -52.789 28.120 1.00 31.94 1368 PRO A CA 1
ATOM 10685 C C . PRO A 1 1368 ? 39.461 -53.255 29.062 1.00 31.94 1368 PRO A C 1
ATOM 10687 O O . PRO A 1 1368 ? 38.799 -54.252 28.764 1.00 31.94 1368 PRO A O 1
ATOM 10690 N N . PRO A 1 1369 ? 39.177 -52.525 30.160 1.00 27.19 1369 PRO A N 1
ATOM 10691 C CA . PRO A 1 1369 ? 37.982 -52.723 30.977 1.00 27.19 1369 PRO A CA 1
ATOM 10692 C C . PRO A 1 1369 ? 36.772 -51.929 30.451 1.00 27.19 1369 PRO A C 1
ATOM 10694 O O . PRO A 1 1369 ? 36.902 -50.918 29.761 1.00 27.19 1369 PRO A O 1
ATOM 10697 N N . SER A 1 1370 ? 35.577 -52.391 30.812 1.00 22.94 1370 SER A N 1
ATOM 10698 C CA . SER A 1 1370 ? 34.281 -51.840 30.406 1.00 22.94 1370 SER A CA 1
ATOM 10699 C C . SER A 1 1370 ? 33.841 -50.600 31.198 1.00 22.94 1370 SER A C 1
ATOM 10701 O O . SER A 1 1370 ? 34.078 -50.512 32.399 1.00 22.94 1370 SER A O 1
ATOM 10703 N N . SER A 1 1371 ? 33.095 -49.717 30.526 1.00 22.34 1371 SER A N 1
ATOM 10704 C CA . SER A 1 1371 ? 32.024 -48.841 31.047 1.00 22.34 1371 SER A CA 1
ATOM 10705 C C . SER A 1 1371 ? 31.932 -48.563 32.563 1.00 22.34 1371 SER A C 1
ATOM 10707 O O . SER A 1 1371 ? 31.510 -49.424 33.336 1.00 22.34 1371 SER A O 1
ATOM 10709 N N . THR A 1 1372 ? 32.086 -47.297 32.968 1.00 22.42 1372 THR A N 1
ATOM 10710 C CA . THR A 1 1372 ? 31.204 -46.677 33.985 1.00 22.42 1372 THR A CA 1
ATOM 10711 C C . THR A 1 1372 ? 31.290 -45.149 33.965 1.00 22.42 1372 THR A C 1
ATOM 10713 O O . THR A 1 1372 ? 32.280 -44.568 33.531 1.00 22.42 1372 THR A O 1
ATOM 10716 N N . SER A 1 1373 ? 30.231 -44.491 34.435 1.00 22.00 1373 SER A N 1
ATOM 10717 C CA . SER A 1 1373 ? 30.083 -43.033 34.497 1.00 22.00 1373 SER A CA 1
ATOM 10718 C C . SER A 1 1373 ? 30.429 -42.457 35.876 1.00 22.00 1373 SER A C 1
ATOM 10720 O O . SER A 1 1373 ? 29.855 -42.923 36.864 1.00 22.00 1373 SER A O 1
ATOM 10722 N N . ARG A 1 1374 ? 31.215 -41.367 35.951 1.00 23.17 1374 ARG A N 1
ATOM 10723 C CA . ARG A 1 1374 ? 31.038 -40.320 36.986 1.00 23.17 1374 ARG A CA 1
ATOM 10724 C C . ARG A 1 1374 ? 31.803 -39.008 36.731 1.00 23.17 1374 ARG A C 1
ATOM 10726 O O . ARG A 1 1374 ? 32.875 -38.998 36.142 1.00 23.17 1374 ARG A O 1
ATOM 10733 N N . SER A 1 1375 ? 31.221 -37.927 37.248 1.00 24.36 1375 SER A N 1
ATOM 10734 C CA . SER A 1 1375 ? 31.776 -36.587 37.542 1.00 24.36 1375 SER A CA 1
ATOM 10735 C C . SER A 1 1375 ? 31.853 -36.413 39.087 1.00 24.36 1375 SER A C 1
ATOM 10737 O O . SER A 1 1375 ? 31.549 -37.403 39.768 1.00 24.36 1375 SER A O 1
ATOM 10739 N N . PRO A 1 1376 ? 32.163 -35.243 39.716 1.00 53.56 1376 PRO A N 1
ATOM 10740 C CA . PRO A 1 1376 ? 32.685 -33.921 39.278 1.00 53.56 1376 PRO A CA 1
ATOM 10741 C C . PRO A 1 1376 ? 34.062 -33.644 39.996 1.00 53.56 1376 PRO A C 1
ATOM 10743 O O . PRO A 1 1376 ? 34.778 -34.636 40.136 1.00 53.56 1376 PRO A O 1
ATOM 10746 N N . PRO A 1 1377 ? 34.501 -32.454 40.516 1.00 35.72 1377 PRO A N 1
ATOM 10747 C CA . PRO A 1 1377 ? 34.099 -31.036 40.351 1.00 35.72 1377 PRO A CA 1
ATOM 10748 C C . PRO A 1 1377 ? 35.228 -29.962 40.183 1.00 35.72 1377 PRO A C 1
ATOM 10750 O O . PRO A 1 1377 ? 36.398 -30.173 40.474 1.00 35.72 1377 PRO A O 1
ATOM 10753 N N . LEU A 1 1378 ? 34.794 -28.754 39.790 1.00 22.39 1378 LEU A N 1
ATOM 10754 C CA . LEU A 1 1378 ? 35.260 -27.384 40.135 1.00 22.39 1378 LEU A CA 1
ATOM 10755 C C . LEU A 1 1378 ? 36.681 -27.102 40.702 1.00 22.39 1378 LEU A C 1
ATOM 10757 O O . LEU A 1 1378 ? 36.938 -27.287 41.888 1.00 22.39 1378 LEU A O 1
ATOM 10761 N N . SER A 1 1379 ? 37.501 -26.395 39.909 1.00 24.75 1379 SER A N 1
ATOM 10762 C CA . SER A 1 1379 ? 38.320 -25.200 40.267 1.00 24.75 1379 SER A CA 1
ATOM 10763 C C . SER A 1 1379 ? 39.070 -24.704 39.005 1.00 24.75 1379 SER A C 1
ATOM 10765 O O . SER A 1 1379 ? 39.157 -25.455 38.040 1.00 24.75 1379 SER A O 1
ATOM 10767 N N . ALA A 1 1380 ? 39.662 -23.508 38.889 1.00 23.62 1380 ALA A N 1
ATOM 10768 C CA . ALA A 1 1380 ? 39.311 -22.150 39.332 1.00 23.62 1380 ALA A CA 1
ATOM 10769 C C . ALA A 1 1380 ? 40.123 -21.132 38.471 1.00 23.62 1380 ALA A C 1
ATOM 10771 O O . ALA A 1 1380 ? 41.081 -21.503 37.801 1.00 23.62 1380 ALA A O 1
ATOM 10772 N N . LEU A 1 1381 ? 39.723 -19.857 38.474 1.00 21.48 1381 LEU A N 1
ATOM 10773 C CA . LEU A 1 1381 ? 40.298 -18.694 37.755 1.00 21.48 1381 LEU A CA 1
ATOM 10774 C C . LEU A 1 1381 ? 41.848 -18.615 37.613 1.00 21.48 1381 LEU A C 1
ATOM 10776 O O . LEU A 1 1381 ? 42.543 -18.775 38.611 1.00 21.48 1381 LEU A O 1
ATOM 10780 N N . SER A 1 1382 ? 42.359 -18.130 36.454 1.00 21.66 1382 SER A N 1
ATOM 10781 C CA . SER A 1 1382 ? 43.129 -16.848 36.321 1.00 21.66 1382 SER A CA 1
ATOM 10782 C C . SER A 1 1382 ? 44.280 -16.788 35.263 1.00 21.66 1382 SER A C 1
ATOM 10784 O O . SER A 1 1382 ? 45.330 -17.388 35.438 1.00 21.66 1382 SER A O 1
ATOM 10786 N N . ARG A 1 1383 ? 44.106 -15.918 34.243 1.00 19.91 1383 ARG A N 1
ATOM 10787 C CA . ARG A 1 1383 ? 45.059 -14.923 33.646 1.00 19.91 1383 ARG A CA 1
ATOM 10788 C C . ARG A 1 1383 ? 46.469 -15.275 33.044 1.00 19.91 1383 ARG A C 1
ATOM 10790 O O . ARG A 1 1383 ? 47.414 -15.574 33.758 1.00 19.91 1383 ARG A O 1
ATOM 10797 N N . THR A 1 1384 ? 46.626 -14.886 31.755 1.00 20.64 1384 THR A N 1
ATOM 10798 C CA . THR A 1 1384 ? 47.667 -13.989 31.120 1.00 20.64 1384 THR A CA 1
ATOM 10799 C C . THR A 1 1384 ? 49.068 -14.425 30.566 1.00 20.64 1384 THR A C 1
ATOM 10801 O O . THR A 1 1384 ? 49.920 -14.905 31.300 1.00 20.64 1384 THR A O 1
ATOM 10804 N N . THR A 1 1385 ? 49.339 -13.963 29.309 1.00 20.66 1385 THR A N 1
ATOM 10805 C CA . THR A 1 1385 ? 50.560 -13.292 28.702 1.00 20.66 1385 THR A CA 1
ATOM 10806 C C . THR A 1 1385 ? 51.762 -14.002 27.977 1.00 20.66 1385 THR A C 1
ATOM 10808 O O . THR A 1 1385 ? 52.353 -14.933 28.507 1.00 20.66 1385 THR A O 1
ATOM 10811 N N . SER A 1 1386 ? 52.236 -13.374 26.853 1.00 21.14 1386 SER A N 1
ATOM 10812 C CA . SER A 1 1386 ? 53.572 -13.417 26.115 1.00 21.14 1386 SER A CA 1
ATOM 10813 C C . SER A 1 1386 ? 53.947 -14.598 25.149 1.00 21.14 1386 SER A C 1
ATOM 10815 O O . SER A 1 1386 ? 53.269 -15.613 25.219 1.00 21.14 1386 SER A O 1
ATOM 10817 N N . LEU A 1 1387 ? 55.008 -14.640 24.276 1.00 21.52 1387 LEU A N 1
ATOM 10818 C CA . LEU A 1 1387 ? 55.781 -13.782 23.276 1.00 21.52 1387 LEU A CA 1
ATOM 10819 C C . LEU A 1 1387 ? 56.935 -14.674 22.623 1.00 21.52 1387 LEU A C 1
ATOM 10821 O O . LEU A 1 1387 ? 57.134 -15.750 23.177 1.00 21.52 1387 LEU A O 1
ATOM 10825 N N . GLU A 1 1388 ? 57.758 -14.479 21.543 1.00 21.83 1388 GLU A N 1
ATOM 10826 C CA . GLU A 1 1388 ? 57.938 -13.616 20.313 1.00 21.83 1388 GLU A CA 1
ATOM 10827 C C . GLU A 1 1388 ? 58.956 -14.261 19.249 1.00 21.83 1388 GLU A C 1
ATOM 10829 O O . GLU A 1 1388 ? 59.001 -15.491 19.161 1.00 21.83 1388 GLU A O 1
ATOM 10834 N N . ARG A 1 1389 ? 59.763 -13.466 18.471 1.00 22.78 1389 ARG A N 1
ATOM 10835 C CA . ARG A 1 1389 ? 61.083 -13.612 17.712 1.00 22.78 1389 ARG A CA 1
ATOM 10836 C C . ARG A 1 1389 ? 61.424 -14.741 16.669 1.00 22.78 1389 ARG A C 1
ATOM 10838 O O . ARG A 1 1389 ? 60.591 -14.952 15.802 1.00 22.78 1389 ARG A O 1
ATOM 10845 N N . MET A 1 1390 ? 62.676 -15.283 16.524 1.00 22.52 1390 MET A N 1
ATOM 10846 C CA . MET A 1 1390 ? 63.251 -15.782 15.206 1.00 22.52 1390 MET A CA 1
ATOM 10847 C C . MET A 1 1390 ? 64.314 -16.961 15.128 1.00 22.52 1390 MET A C 1
ATOM 10849 O O . MET A 1 1390 ? 65.153 -17.000 16.025 1.00 22.52 1390 MET A O 1
ATOM 10853 N N . MET A 1 1391 ? 64.382 -17.792 14.020 1.00 25.73 1391 MET A N 1
ATOM 10854 C CA . MET A 1 1391 ? 65.552 -18.087 13.065 1.00 25.73 1391 MET A CA 1
ATOM 10855 C C . MET A 1 1391 ? 65.731 -19.484 12.281 1.00 25.73 1391 MET A C 1
ATOM 10857 O O . MET A 1 1391 ? 65.683 -20.538 12.895 1.00 25.73 1391 MET A O 1
ATOM 10861 N N . ALA A 1 1392 ? 66.088 -19.439 10.952 1.00 27.80 1392 ALA A N 1
ATOM 10862 C CA . ALA A 1 1392 ? 67.111 -20.179 10.078 1.00 27.80 1392 ALA A CA 1
ATOM 10863 C C . ALA A 1 1392 ? 67.123 -21.660 9.433 1.00 27.80 1392 ALA A C 1
ATOM 10865 O O . ALA A 1 1392 ? 67.194 -22.651 10.147 1.00 27.80 1392 ALA A O 1
ATOM 10866 N N . SER A 1 1393 ? 67.378 -21.767 8.076 1.00 27.14 1393 SER A N 1
ATOM 10867 C CA . SER A 1 1393 ? 68.385 -22.619 7.272 1.00 27.14 1393 SER A CA 1
ATOM 10868 C C . SER A 1 1393 ? 68.133 -23.924 6.357 1.00 27.14 1393 SER A C 1
ATOM 10870 O O . SER A 1 1393 ? 67.655 -24.941 6.832 1.00 27.14 1393 SER A O 1
ATOM 10872 N N . THR A 1 1394 ? 68.625 -23.907 5.066 1.00 27.97 1394 THR A N 1
ATOM 10873 C CA . THR A 1 1394 ? 69.301 -24.921 4.105 1.00 27.97 1394 THR A CA 1
ATOM 10874 C C . THR A 1 1394 ? 68.752 -26.202 3.312 1.00 27.97 1394 THR A C 1
ATOM 10876 O O . THR A 1 1394 ? 68.173 -27.098 3.902 1.00 27.97 1394 THR A O 1
ATOM 10879 N N . HIS A 1 1395 ? 69.182 -26.357 2.005 1.00 28.62 1395 HIS A N 1
ATOM 10880 C CA . HIS A 1 1395 ? 69.578 -27.555 1.122 1.00 28.62 1395 HIS A CA 1
ATOM 10881 C C . HIS A 1 1395 ? 68.704 -28.424 0.085 1.00 28.62 1395 HIS A C 1
ATOM 10883 O O . HIS A 1 1395 ? 67.980 -29.328 0.476 1.00 28.62 1395 HIS A O 1
ATOM 10889 N N . SER A 1 1396 ? 69.058 -28.368 -1.244 1.00 29.81 1396 SER A N 1
ATOM 10890 C CA . SER A 1 1396 ? 69.264 -29.445 -2.320 1.00 29.81 1396 SER A CA 1
ATOM 10891 C C . SER A 1 1396 ? 68.185 -30.159 -3.250 1.00 29.81 1396 SER A C 1
ATOM 10893 O O . SER A 1 1396 ? 67.105 -30.512 -2.793 1.00 29.81 1396 SER A O 1
ATOM 10895 N N . SER A 1 1397 ? 68.580 -30.505 -4.524 1.00 29.61 1397 SER A N 1
ATOM 10896 C CA . SER A 1 1397 ? 68.035 -31.478 -5.579 1.00 29.61 1397 SER A CA 1
ATOM 10897 C C . SER A 1 1397 ? 67.109 -31.008 -6.775 1.00 29.61 1397 SER A C 1
ATOM 10899 O O . SER A 1 1397 ? 66.679 -29.862 -6.738 1.00 29.61 1397 SER A O 1
ATOM 10901 N N . THR A 1 1398 ? 66.707 -31.786 -7.841 1.00 31.19 1398 THR A N 1
ATOM 10902 C CA . THR A 1 1398 ? 67.416 -32.396 -9.054 1.00 31.19 1398 THR A CA 1
ATOM 10903 C C . THR A 1 1398 ? 66.488 -32.843 -10.272 1.00 31.19 1398 THR A C 1
ATOM 10905 O O . THR A 1 1398 ? 65.338 -33.173 -10.015 1.00 31.19 1398 THR A O 1
ATOM 10908 N N . HIS A 1 1399 ? 67.020 -33.025 -11.528 1.00 30.72 1399 HIS A N 1
ATOM 10909 C CA . HIS A 1 1399 ? 66.582 -33.927 -12.690 1.00 30.72 1399 HIS A CA 1
ATOM 10910 C C . HIS A 1 1399 ? 65.377 -33.548 -13.668 1.00 30.72 1399 HIS A C 1
ATOM 10912 O O . HIS A 1 1399 ? 64.598 -32.697 -13.268 1.00 30.72 1399 HIS A O 1
ATOM 10918 N N . VAL A 1 1400 ? 65.075 -34.053 -14.927 1.00 30.00 1400 VAL A N 1
ATOM 10919 C CA . VAL A 1 1400 ? 65.699 -34.870 -16.065 1.00 30.00 1400 VAL A CA 1
ATOM 10920 C C . VAL A 1 1400 ? 64.863 -34.940 -17.433 1.00 30.00 1400 VAL A C 1
ATOM 10922 O O . VAL A 1 1400 ? 63.654 -35.102 -17.353 1.00 30.00 1400 VAL A O 1
ATOM 10925 N N . ARG A 1 1401 ? 65.503 -34.993 -18.655 1.00 28.73 1401 ARG A N 1
ATOM 10926 C CA . ARG A 1 1401 ? 65.061 -35.443 -20.069 1.00 28.73 1401 ARG A CA 1
ATOM 10927 C C . ARG A 1 1401 ? 63.846 -34.780 -20.825 1.00 28.73 1401 ARG A C 1
ATOM 10929 O O . ARG A 1 1401 ? 62.996 -34.204 -20.173 1.00 28.73 1401 ARG A O 1
ATOM 10936 N N . GLY A 1 1402 ? 63.603 -34.866 -22.174 1.00 26.75 1402 GLY A N 1
ATOM 10937 C CA . GLY A 1 1402 ? 64.440 -35.070 -23.414 1.00 26.75 1402 GLY A CA 1
ATOM 10938 C C . GLY A 1 1402 ? 63.876 -35.902 -24.646 1.00 26.75 1402 GLY A C 1
ATOM 10939 O O . GLY A 1 1402 ? 63.880 -37.124 -24.526 1.00 26.75 1402 GLY A O 1
ATOM 10940 N N . ARG A 1 1403 ? 63.479 -35.316 -25.829 1.00 31.34 1403 ARG A N 1
ATOM 10941 C CA . ARG A 1 1403 ? 63.130 -35.925 -27.201 1.00 31.34 1403 ARG A CA 1
ATOM 10942 C C . ARG A 1 1403 ? 62.690 -34.827 -28.261 1.00 31.34 1403 ARG A C 1
ATOM 10944 O O . ARG A 1 1403 ? 62.415 -33.742 -27.772 1.00 31.34 1403 ARG A O 1
ATOM 10951 N N . LEU A 1 1404 ? 62.478 -34.933 -29.617 1.00 29.84 1404 LEU A N 1
ATOM 10952 C CA . LEU A 1 1404 ? 62.937 -35.728 -30.826 1.00 29.84 1404 LEU A CA 1
ATOM 10953 C C . LEU A 1 1404 ? 62.433 -35.106 -32.218 1.00 29.84 1404 LEU A C 1
ATOM 10955 O O . LEU A 1 1404 ? 61.645 -34.170 -32.183 1.00 29.84 1404 LEU A O 1
ATOM 10959 N N . ASN A 1 1405 ? 62.781 -35.694 -33.403 1.00 27.30 1405 ASN A N 1
ATOM 10960 C CA . ASN A 1 1405 ? 62.297 -35.535 -34.838 1.00 27.30 1405 ASN A CA 1
ATOM 10961 C C . ASN A 1 1405 ? 62.896 -34.486 -35.853 1.00 27.30 1405 ASN A C 1
ATOM 10963 O O . ASN A 1 1405 ? 63.670 -33.625 -35.458 1.00 27.30 1405 ASN A O 1
ATOM 10967 N N . SER A 1 1406 ? 62.702 -34.690 -37.190 1.00 28.70 1406 SER A N 1
ATOM 10968 C CA . SER A 1 1406 ? 63.780 -34.559 -38.230 1.00 28.70 1406 SER A CA 1
ATOM 10969 C C . SER A 1 1406 ? 63.404 -34.274 -39.734 1.00 28.70 1406 SER A C 1
ATOM 10971 O O . SER A 1 1406 ? 62.223 -34.255 -40.076 1.00 28.70 1406 SER A O 1
ATOM 10973 N N . ARG A 1 1407 ? 64.439 -34.189 -40.628 1.00 25.11 1407 ARG A N 1
ATOM 10974 C CA . ARG A 1 1407 ? 64.473 -34.090 -42.141 1.00 25.11 1407 ARG A CA 1
ATOM 10975 C C . ARG A 1 1407 ? 64.380 -32.635 -42.698 1.00 25.11 1407 ARG A C 1
ATOM 10977 O O . ARG A 1 1407 ? 63.628 -31.856 -42.137 1.00 25.11 1407 ARG A O 1
ATOM 10984 N N . ALA A 1 1408 ? 65.092 -32.147 -43.742 1.00 25.80 1408 ALA A N 1
ATOM 10985 C CA . ALA A 1 1408 ? 65.902 -32.739 -44.841 1.00 25.80 1408 ALA A CA 1
ATOM 10986 C C . ALA A 1 1408 ? 67.322 -32.083 -45.060 1.00 25.80 1408 ALA A C 1
ATOM 10988 O O . ALA A 1 1408 ? 67.981 -31.763 -44.079 1.00 25.80 1408 ALA A O 1
ATOM 10989 N N . SER A 1 1409 ? 67.848 -31.979 -46.304 1.00 26.89 1409 SER A N 1
ATOM 10990 C CA . SER A 1 1409 ? 69.303 -32.022 -46.673 1.00 26.89 1409 SER A CA 1
ATOM 10991 C C . SER A 1 1409 ? 69.691 -31.212 -47.968 1.00 26.89 1409 SER A C 1
ATOM 10993 O O . SER A 1 1409 ? 68.771 -30.663 -48.565 1.00 26.89 1409 SER A O 1
ATOM 10995 N N . PRO A 1 1410 ? 70.937 -31.232 -48.540 1.00 32.53 1410 PRO A N 1
ATOM 10996 C CA . PRO A 1 1410 ? 72.248 -30.785 -47.985 1.00 32.53 1410 PRO A CA 1
ATOM 10997 C C . PRO A 1 1410 ? 73.251 -30.059 -48.975 1.00 32.53 1410 PRO A C 1
ATOM 10999 O O . PRO A 1 1410 ? 73.088 -30.141 -50.186 1.00 32.53 1410 PRO A O 1
ATOM 11002 N N . PHE A 1 1411 ? 74.385 -29.532 -48.443 1.00 24.22 1411 PHE A N 1
ATOM 11003 C CA . PHE A 1 1411 ? 75.725 -29.290 -49.089 1.00 24.22 1411 PHE A CA 1
ATOM 11004 C C . PHE A 1 1411 ? 75.917 -28.216 -50.216 1.00 24.22 1411 PHE A C 1
ATOM 11006 O O . PHE A 1 1411 ? 74.934 -27.858 -50.857 1.00 24.22 1411 PHE A O 1
ATOM 11013 N N . PRO A 1 1412 ? 77.163 -27.728 -50.539 1.00 25.53 1412 PRO A N 1
ATOM 11014 C CA . PRO A 1 1412 ? 78.478 -27.844 -49.852 1.00 25.53 1412 PRO A CA 1
ATOM 11015 C C . PRO A 1 1412 ? 79.374 -26.561 -49.699 1.00 25.53 1412 PRO A C 1
ATOM 11017 O O . PRO A 1 1412 ? 79.354 -25.644 -50.509 1.00 25.53 1412 PRO A O 1
ATOM 11020 N N . THR A 1 1413 ? 80.253 -26.597 -48.679 1.00 21.09 1413 THR A N 1
ATOM 11021 C CA . THR A 1 1413 ? 81.642 -26.046 -48.539 1.00 21.09 1413 THR A CA 1
ATOM 11022 C C . THR A 1 1413 ? 82.108 -24.682 -49.107 1.00 21.09 1413 THR A C 1
ATOM 11024 O O . THR A 1 1413 ? 82.278 -24.544 -50.315 1.00 21.09 1413 THR A O 1
ATOM 11027 N N . ALA A 1 1414 ? 82.640 -23.821 -48.214 1.00 22.48 1414 ALA A N 1
ATOM 11028 C CA . ALA A 1 1414 ? 83.954 -23.155 -48.371 1.00 22.48 1414 ALA A CA 1
ATOM 11029 C C . ALA A 1 1414 ? 84.574 -22.688 -47.017 1.00 22.48 1414 ALA A C 1
ATOM 11031 O O . ALA A 1 1414 ? 83.867 -22.366 -46.069 1.00 22.48 1414 ALA A O 1
ATOM 11032 N N . THR A 1 1415 ? 85.910 -22.681 -46.973 1.00 21.86 1415 THR A N 1
ATOM 11033 C CA . THR A 1 1415 ? 86.923 -22.189 -45.991 1.00 21.86 1415 THR A CA 1
ATOM 11034 C C . THR A 1 1415 ? 86.702 -20.814 -45.310 1.00 21.86 1415 THR A C 1
ATOM 11036 O O . THR A 1 1415 ? 86.024 -19.980 -45.894 1.00 21.86 1415 THR A O 1
ATOM 11039 N N . SER A 1 1416 ? 87.367 -20.395 -44.207 1.00 20.55 1416 SER A N 1
ATOM 11040 C CA . SER A 1 1416 ? 88.134 -21.038 -43.095 1.00 20.55 1416 SER A CA 1
ATOM 11041 C C . SER A 1 1416 ? 88.763 -19.957 -42.166 1.00 20.55 1416 SER A C 1
ATOM 11043 O O . SER A 1 1416 ? 89.197 -18.939 -42.695 1.00 20.55 1416 SER A O 1
ATOM 11045 N N . HIS A 1 1417 ? 88.964 -20.236 -40.860 1.00 21.89 1417 HIS A N 1
ATOM 11046 C CA . HIS A 1 1417 ? 89.649 -19.387 -39.837 1.00 21.89 1417 HIS A CA 1
ATOM 11047 C C . HIS A 1 1417 ? 88.933 -18.055 -39.455 1.00 21.89 1417 HIS A C 1
ATOM 11049 O O . HIS A 1 1417 ? 88.252 -17.468 -40.283 1.00 21.89 1417 HIS A O 1
ATOM 11055 N N . ALA A 1 1418 ? 88.999 -17.517 -38.220 1.00 23.89 1418 ALA A N 1
ATOM 11056 C CA . ALA A 1 1418 ? 89.704 -17.912 -36.983 1.00 23.89 1418 ALA A CA 1
ATOM 11057 C C . ALA A 1 1418 ? 88.869 -17.624 -35.695 1.00 23.89 1418 ALA A C 1
ATOM 11059 O O . ALA A 1 1418 ? 87.851 -16.947 -35.766 1.00 23.89 1418 ALA A O 1
ATOM 11060 N N . THR A 1 1419 ? 89.330 -18.148 -34.542 1.00 22.44 1419 THR A N 1
ATOM 11061 C CA . THR A 1 1419 ? 89.132 -17.706 -33.121 1.00 22.44 1419 THR A CA 1
ATOM 11062 C C . THR A 1 1419 ? 88.120 -16.567 -32.838 1.00 22.44 1419 THR A C 1
ATOM 11064 O O . THR A 1 1419 ? 88.284 -15.482 -33.383 1.00 22.44 1419 THR A O 1
ATOM 11067 N N . GLY A 1 1420 ? 87.114 -16.659 -31.950 1.00 20.64 1420 GLY A N 1
ATOM 11068 C CA . GLY A 1 1420 ? 87.037 -17.319 -30.623 1.00 20.64 1420 GLY A CA 1
ATOM 11069 C C . GLY A 1 1420 ? 87.346 -16.315 -29.478 1.00 20.64 1420 GLY A C 1
ATOM 11070 O O . GLY A 1 1420 ? 88.139 -15.414 -29.749 1.00 20.64 1420 GLY A O 1
ATOM 11071 N N . PRO A 1 1421 ? 86.823 -16.429 -28.223 1.00 26.42 1421 PRO A N 1
ATOM 11072 C CA . PRO A 1 1421 ? 86.046 -17.537 -27.628 1.00 26.42 1421 PRO A CA 1
ATOM 11073 C C . PRO A 1 1421 ? 84.827 -17.149 -26.715 1.00 26.42 1421 PRO A C 1
ATOM 11075 O O . PRO A 1 1421 ? 84.582 -15.983 -26.441 1.00 26.42 1421 PRO A O 1
ATOM 11078 N N . TYR A 1 1422 ? 84.145 -18.179 -26.178 1.00 23.05 1422 TYR A N 1
ATOM 11079 C CA . TYR A 1 1422 ? 83.267 -18.247 -24.975 1.00 23.05 1422 TYR A CA 1
ATOM 11080 C C . TYR A 1 1422 ? 81.997 -17.373 -24.796 1.00 23.05 1422 TYR A C 1
ATOM 11082 O O . TYR A 1 1422 ? 82.053 -16.152 -24.726 1.00 23.05 1422 TYR A O 1
ATOM 11090 N N . GLY A 1 1423 ? 80.887 -18.052 -24.443 1.00 21.80 1423 GLY A N 1
ATOM 11091 C CA . GLY A 1 1423 ? 79.971 -17.583 -23.382 1.00 21.80 1423 GLY A CA 1
ATOM 11092 C C . GLY A 1 1423 ? 78.501 -17.325 -23.747 1.00 21.80 1423 GLY A C 1
ATOM 11093 O O . GLY A 1 1423 ? 78.090 -16.172 -23.808 1.00 21.80 1423 GLY A O 1
ATOM 11094 N N . ILE A 1 1424 ? 77.674 -18.373 -23.878 1.00 21.58 1424 ILE A N 1
ATOM 11095 C CA . ILE A 1 1424 ? 76.198 -18.249 -23.856 1.00 21.58 1424 ILE A CA 1
ATOM 11096 C C . ILE A 1 1424 ? 75.687 -18.690 -22.471 1.00 21.58 1424 ILE A C 1
ATOM 11098 O O . ILE A 1 1424 ? 75.896 -19.851 -22.121 1.00 21.58 1424 ILE A O 1
ATOM 11102 N N . PRO A 1 1425 ? 75.020 -17.819 -21.688 1.00 24.28 1425 PRO A N 1
ATOM 11103 C CA . PRO A 1 1425 ? 74.380 -18.202 -20.432 1.00 24.28 1425 PRO A CA 1
ATOM 11104 C C . PRO A 1 1425 ? 72.885 -18.512 -20.618 1.00 24.28 1425 PRO A C 1
ATOM 11106 O O . PRO A 1 1425 ? 72.117 -17.682 -21.105 1.00 24.28 1425 PRO A O 1
ATOM 11109 N N . GLU A 1 1426 ? 72.450 -19.686 -20.162 1.00 19.11 1426 GLU A N 1
ATOM 11110 C CA . GLU A 1 1426 ? 71.032 -19.964 -19.911 1.00 19.11 1426 GLU A CA 1
ATOM 11111 C C . GLU A 1 1426 ? 70.571 -19.215 -18.649 1.00 19.11 1426 GLU A C 1
ATOM 11113 O O . GLU A 1 1426 ? 71.265 -19.235 -17.634 1.00 19.11 1426 GLU A O 1
ATOM 11118 N N . HIS A 1 1427 ? 69.373 -18.622 -18.654 1.00 25.53 1427 HIS A N 1
ATOM 11119 C CA . HIS A 1 1427 ? 68.690 -18.241 -17.413 1.00 25.53 1427 HIS A CA 1
ATOM 11120 C C . HIS A 1 1427 ? 67.178 -18.472 -17.511 1.00 25.53 1427 HIS A C 1
ATOM 11122 O O . HIS A 1 1427 ? 66.542 -18.162 -18.517 1.00 25.53 1427 HIS A O 1
ATOM 11128 N N . GLY A 1 1428 ? 66.629 -19.082 -16.457 1.00 22.81 1428 GLY A N 1
ATOM 11129 C CA . GLY A 1 1428 ? 65.337 -19.765 -16.481 1.00 22.81 1428 GLY A CA 1
ATOM 11130 C C . GLY A 1 1428 ? 64.098 -18.884 -16.659 1.00 22.81 1428 GLY A C 1
ATOM 11131 O O . GLY A 1 1428 ? 64.092 -17.682 -16.388 1.00 22.81 1428 GLY A O 1
ATOM 11132 N N . VAL A 1 1429 ? 63.014 -19.544 -17.074 1.00 23.41 1429 VAL A N 1
ATOM 11133 C CA . VAL A 1 1429 ? 61.689 -18.951 -17.290 1.00 23.41 1429 VAL A CA 1
ATOM 11134 C C . VAL A 1 1429 ? 61.136 -18.380 -15.983 1.00 23.41 1429 VAL A C 1
ATOM 11136 O O . VAL A 1 1429 ? 60.632 -19.104 -15.126 1.00 23.41 1429 VAL A O 1
ATOM 11139 N N . ARG A 1 1430 ? 61.197 -17.054 -15.843 1.00 22.61 1430 ARG A N 1
ATOM 11140 C CA . ARG A 1 1430 ? 60.491 -16.316 -14.793 1.00 22.61 1430 ARG A CA 1
ATOM 11141 C C . ARG A 1 1430 ? 59.025 -16.189 -15.215 1.00 22.61 1430 ARG A C 1
ATOM 11143 O O . ARG A 1 1430 ? 58.743 -15.590 -16.251 1.00 22.61 1430 ARG A O 1
ATOM 11150 N N . SER A 1 1431 ? 58.109 -16.788 -14.456 1.00 24.23 1431 SER A N 1
ATOM 11151 C CA . SER A 1 1431 ? 56.685 -16.839 -14.808 1.00 24.23 1431 SER A CA 1
ATOM 11152 C C . SER A 1 1431 ? 56.069 -15.433 -14.953 1.00 24.23 1431 SER A C 1
ATOM 11154 O O . SER A 1 1431 ? 56.379 -14.541 -14.157 1.00 24.23 1431 SER A O 1
ATOM 11156 N N . PRO A 1 1432 ? 55.222 -15.198 -15.976 1.00 24.84 1432 PRO A N 1
ATOM 11157 C CA . PRO A 1 1432 ? 54.614 -13.891 -16.214 1.00 24.84 1432 PRO A CA 1
ATOM 11158 C C . PRO A 1 1432 ? 53.525 -13.566 -15.172 1.00 24.84 1432 PRO A C 1
ATOM 11160 O O . PRO A 1 1432 ? 52.909 -14.481 -14.626 1.00 24.84 1432 PRO A O 1
ATOM 11163 N N . PRO A 1 1433 ? 53.249 -12.275 -14.904 1.00 26.11 1433 PRO A N 1
ATOM 11164 C CA . PRO A 1 1433 ? 52.241 -11.867 -13.929 1.00 26.11 1433 PRO A CA 1
ATOM 11165 C C . PRO A 1 1433 ? 50.809 -12.199 -14.382 1.00 26.11 1433 PRO A C 1
ATOM 11167 O O . PRO A 1 1433 ? 50.439 -11.996 -15.540 1.00 26.11 1433 PRO A O 1
ATOM 11170 N N . THR A 1 1434 ? 50.001 -12.673 -13.434 1.00 27.11 1434 THR A N 1
ATOM 11171 C CA . THR A 1 1434 ? 48.604 -13.097 -13.614 1.00 27.11 1434 THR A CA 1
ATOM 11172 C C . THR A 1 1434 ? 47.692 -11.941 -14.068 1.00 27.11 1434 THR A C 1
ATOM 11174 O O . THR A 1 1434 ? 47.808 -10.839 -13.524 1.00 27.11 1434 THR A O 1
ATOM 11177 N N . PRO A 1 1435 ? 46.761 -12.151 -15.022 1.00 27.72 1435 PRO A N 1
ATOM 11178 C CA . PRO A 1 1435 ? 45.756 -11.146 -15.378 1.00 27.72 1435 PRO A CA 1
ATOM 11179 C C . PRO A 1 1435 ? 44.731 -10.913 -14.244 1.00 27.72 1435 PRO A C 1
ATOM 11181 O O . PRO A 1 1435 ? 44.483 -11.825 -13.452 1.00 27.72 1435 PRO A O 1
ATOM 11184 N N . PRO A 1 1436 ? 44.116 -9.715 -14.156 1.00 29.56 1436 PRO A N 1
ATOM 11185 C CA . PRO A 1 1436 ? 43.078 -9.413 -13.167 1.00 29.56 1436 PRO A CA 1
ATOM 11186 C C . PRO A 1 1436 ? 41.775 -10.184 -13.442 1.00 29.56 1436 PRO A C 1
ATOM 11188 O O . PRO A 1 1436 ? 41.469 -10.500 -14.590 1.00 29.56 1436 PRO A O 1
ATOM 11191 N N . LEU A 1 1437 ? 41.003 -10.460 -12.383 1.00 41.56 1437 LEU A N 1
ATOM 11192 C CA . LEU A 1 1437 ? 39.735 -11.206 -12.461 1.00 41.56 1437 LEU A CA 1
ATOM 11193 C C . LEU A 1 1437 ? 38.498 -10.365 -12.776 1.00 41.56 1437 LEU A C 1
ATOM 11195 O O . LEU A 1 1437 ? 37.490 -10.929 -13.193 1.00 41.56 1437 LEU A O 1
ATOM 11199 N N . ASP A 1 1438 ? 38.550 -9.055 -12.551 1.00 39.56 1438 ASP A N 1
ATOM 11200 C CA . ASP A 1 1438 ? 37.474 -8.160 -12.965 1.00 39.56 1438 ASP A CA 1
ATOM 11201 C C . ASP A 1 1438 ? 37.349 -8.212 -14.504 1.00 39.56 1438 ASP A C 1
ATOM 11203 O O . ASP A 1 1438 ? 38.317 -7.857 -15.191 1.00 39.56 1438 ASP A O 1
ATOM 11207 N N . PRO A 1 1439 ? 36.206 -8.661 -15.068 1.00 39.41 1439 PRO A N 1
ATOM 11208 C CA . PRO A 1 1439 ? 36.027 -8.743 -16.513 1.00 39.41 1439 PRO A CA 1
ATOM 11209 C C . PRO A 1 1439 ? 36.111 -7.361 -17.164 1.00 39.41 1439 PRO A C 1
ATOM 11211 O O . PRO A 1 1439 ? 36.605 -7.263 -18.284 1.00 39.41 1439 PRO A O 1
ATOM 11214 N N . THR A 1 1440 ? 35.744 -6.292 -16.454 1.00 40.50 1440 THR A N 1
ATOM 11215 C CA . THR A 1 1440 ? 35.872 -4.902 -16.910 1.00 40.50 1440 THR A CA 1
ATOM 11216 C C . THR A 1 1440 ? 37.340 -4.554 -17.129 1.00 40.50 1440 THR A C 1
ATOM 11218 O O . THR A 1 1440 ? 37.726 -4.164 -18.230 1.00 40.50 1440 THR A O 1
ATOM 11221 N N . SER A 1 1441 ? 38.200 -4.791 -16.135 1.00 39.06 1441 SER A N 1
ATOM 11222 C CA . SER A 1 1441 ? 39.656 -4.637 -16.234 1.00 39.06 1441 SER A CA 1
ATOM 11223 C C . SER A 1 1441 ? 40.290 -5.597 -17.239 1.00 39.06 1441 SER A C 1
ATOM 11225 O O . SER A 1 1441 ? 41.259 -5.221 -17.892 1.00 39.06 1441 SER A O 1
ATOM 11227 N N . ALA A 1 1442 ? 39.779 -6.820 -17.403 1.00 38.91 1442 ALA A N 1
ATOM 11228 C CA . ALA A 1 1442 ? 40.312 -7.790 -18.361 1.00 38.91 1442 ALA A CA 1
ATOM 11229 C C . ALA A 1 1442 ? 39.970 -7.418 -19.816 1.00 38.91 1442 ALA A C 1
ATOM 11231 O O . ALA A 1 1442 ? 40.867 -7.372 -20.662 1.00 38.91 1442 ALA A O 1
ATOM 11232 N N . MET A 1 1443 ? 38.709 -7.074 -20.103 1.00 36.03 1443 MET A N 1
ATOM 11233 C CA . MET A 1 1443 ? 38.273 -6.559 -21.404 1.00 36.03 1443 MET A CA 1
ATOM 11234 C C . MET A 1 1443 ? 38.937 -5.213 -21.698 1.00 36.03 1443 MET A C 1
ATOM 11236 O O . MET A 1 1443 ? 39.523 -5.055 -22.764 1.00 36.03 1443 MET A O 1
ATOM 11240 N N . THR A 1 1444 ? 38.973 -4.285 -20.737 1.00 39.31 1444 THR A N 1
ATOM 11241 C CA . THR A 1 1444 ? 39.675 -2.996 -20.879 1.00 39.31 1444 THR A CA 1
ATOM 11242 C C . THR A 1 1444 ? 41.185 -3.182 -21.028 1.00 39.31 1444 THR A C 1
ATOM 11244 O O . THR A 1 1444 ? 41.819 -2.405 -21.730 1.00 39.31 1444 THR A O 1
ATOM 11247 N N . ALA A 1 1445 ? 41.793 -4.237 -20.475 1.00 38.34 1445 ALA A N 1
ATOM 11248 C CA . ALA A 1 1445 ? 43.193 -4.566 -20.741 1.00 38.34 1445 ALA A CA 1
ATOM 11249 C C . ALA A 1 1445 ? 43.412 -5.209 -22.121 1.00 38.34 1445 ALA A C 1
ATOM 11251 O O . ALA A 1 1445 ? 44.482 -5.011 -22.692 1.00 38.34 1445 ALA A O 1
ATOM 11252 N N . MET A 1 1446 ? 42.452 -5.949 -22.689 1.00 36.88 1446 MET A N 1
ATOM 11253 C CA . MET A 1 1446 ? 42.552 -6.466 -24.065 1.00 36.88 1446 MET A CA 1
ATOM 11254 C C . MET A 1 1446 ? 42.263 -5.375 -25.107 1.00 36.88 1446 MET A C 1
ATOM 11256 O O . MET A 1 1446 ? 43.113 -5.099 -25.950 1.00 36.88 1446 MET A O 1
ATOM 11260 N N . ILE A 1 1447 ? 41.123 -4.689 -24.998 1.00 36.31 1447 ILE A N 1
ATOM 11261 C CA . ILE A 1 1447 ? 40.732 -3.531 -25.822 1.00 36.31 1447 ILE A CA 1
ATOM 11262 C C . ILE A 1 1447 ? 41.750 -2.392 -25.658 1.00 36.31 1447 ILE A C 1
ATOM 11264 O O . ILE A 1 1447 ? 42.117 -1.730 -26.627 1.00 36.31 1447 ILE A O 1
ATOM 11268 N N . GLY A 1 1448 ? 42.265 -2.200 -24.443 1.00 29.86 1448 GLY A N 1
ATOM 11269 C CA . GLY A 1 1448 ? 43.339 -1.262 -24.137 1.00 29.86 1448 GLY A CA 1
ATOM 11270 C C . GLY A 1 1448 ? 44.659 -1.658 -24.782 1.00 29.86 1448 GLY A C 1
ATOM 11271 O O . GLY A 1 1448 ? 45.286 -0.796 -25.378 1.00 29.86 1448 GLY A O 1
ATOM 11272 N N . LYS A 1 1449 ? 45.064 -2.939 -24.766 1.00 30.50 1449 LYS A N 1
ATOM 11273 C CA . LYS A 1 1449 ? 46.262 -3.417 -25.493 1.00 30.50 1449 LYS A CA 1
ATOM 11274 C C . LYS A 1 1449 ? 46.124 -3.283 -27.010 1.00 30.50 1449 LYS A C 1
ATOM 11276 O O . LYS A 1 1449 ? 47.099 -2.905 -27.649 1.00 30.50 1449 LYS A O 1
ATOM 11281 N N . LEU A 1 1450 ? 44.930 -3.497 -27.565 1.00 30.06 1450 LEU A N 1
ATOM 11282 C CA . LEU A 1 1450 ? 44.619 -3.187 -28.968 1.00 30.06 1450 LEU A CA 1
ATOM 11283 C C . LEU A 1 1450 ? 44.693 -1.674 -29.269 1.00 30.06 1450 LEU A C 1
ATOM 11285 O O . LEU A 1 1450 ? 44.956 -1.293 -30.404 1.00 30.06 1450 LEU A O 1
ATOM 11289 N N . ASN A 1 1451 ? 44.523 -0.817 -28.255 1.00 27.06 1451 ASN A N 1
ATOM 11290 C CA . ASN A 1 1451 ? 44.629 0.643 -28.350 1.00 27.06 1451 ASN A CA 1
ATOM 11291 C C . ASN A 1 1451 ? 45.927 1.241 -27.763 1.00 27.06 1451 ASN A C 1
ATOM 11293 O O . ASN A 1 1451 ? 46.072 2.469 -27.746 1.00 27.06 1451 ASN A O 1
ATOM 11297 N N . VAL A 1 1452 ? 46.910 0.434 -27.331 1.00 24.11 1452 VAL A N 1
ATOM 11298 C CA . VAL A 1 1452 ? 48.242 0.960 -26.995 1.00 24.11 1452 VAL A CA 1
ATOM 11299 C C . VAL A 1 1452 ? 48.923 1.340 -28.301 1.00 24.11 1452 VAL A C 1
ATOM 11301 O O . VAL A 1 1452 ? 49.591 0.534 -28.947 1.00 24.11 1452 VAL A O 1
ATOM 11304 N N . ARG A 1 1453 ? 48.784 2.616 -28.670 1.00 24.27 1453 ARG A N 1
ATOM 11305 C CA . ARG A 1 1453 ? 49.651 3.263 -29.651 1.00 24.27 1453 ARG A CA 1
ATOM 11306 C C . ARG A 1 1453 ? 51.103 3.041 -29.237 1.00 24.27 1453 ARG A C 1
ATOM 11308 O O . ARG A 1 1453 ? 51.609 3.725 -28.348 1.00 24.27 1453 ARG A O 1
ATOM 11315 N N . SER A 1 1454 ? 51.804 2.162 -29.944 1.00 22.61 1454 SER A N 1
ATOM 11316 C CA . SER A 1 1454 ? 53.258 2.206 -30.008 1.00 22.61 1454 SER A CA 1
ATOM 11317 C C . SER A 1 1454 ? 53.649 3.531 -30.667 1.00 22.61 1454 SER A C 1
ATOM 11319 O O . SER A 1 1454 ? 53.690 3.641 -31.892 1.00 22.61 1454 SER A O 1
ATOM 11321 N N . SER A 1 1455 ? 53.913 4.567 -29.866 1.00 21.03 1455 SER A N 1
ATOM 11322 C CA . SER A 1 1455 ? 54.358 5.887 -30.336 1.00 21.03 1455 SER A CA 1
ATOM 11323 C C . SER A 1 1455 ? 55.826 5.869 -30.793 1.00 21.03 1455 SER A C 1
ATOM 11325 O O . SER A 1 1455 ? 56.612 6.765 -30.487 1.00 21.03 1455 SER A O 1
ATOM 11327 N N . SER A 1 1456 ? 56.209 4.821 -31.523 1.00 21.33 1456 SER A N 1
ATOM 11328 C CA . SER A 1 1456 ? 57.504 4.639 -32.159 1.00 21.33 1456 SER A CA 1
ATOM 11329 C C . SER A 1 1456 ? 57.522 5.364 -33.502 1.00 21.33 1456 SER A C 1
ATOM 11331 O O . SER A 1 1456 ? 57.235 4.788 -34.548 1.00 21.33 1456 SER A O 1
ATOM 11333 N N . SER A 1 1457 ? 57.926 6.631 -33.456 1.00 23.83 1457 SER A N 1
ATOM 11334 C CA . SER A 1 1457 ? 58.280 7.469 -34.606 1.00 23.83 1457 SER A CA 1
ATOM 11335 C C . SER A 1 1457 ? 57.171 7.756 -35.633 1.00 23.83 1457 SER A C 1
ATOM 11337 O O . SER A 1 1457 ? 56.875 6.972 -36.530 1.00 23.83 1457 SER A O 1
ATOM 11339 N N . SER A 1 1458 ? 56.746 9.018 -35.658 1.00 21.48 1458 SER A N 1
ATOM 11340 C CA . SER A 1 1458 ? 56.667 9.749 -36.924 1.00 21.48 1458 SER A CA 1
ATOM 11341 C C . SER A 1 1458 ? 58.078 9.821 -37.537 1.00 21.48 1458 SER A C 1
ATOM 11343 O O . SER A 1 1458 ? 58.787 10.817 -37.379 1.00 21.48 1458 SER A O 1
ATOM 11345 N N . SER A 1 1459 ? 58.541 8.731 -38.154 1.00 23.64 1459 SER A N 1
ATOM 11346 C CA . SER A 1 1459 ? 59.852 8.678 -38.802 1.00 23.64 1459 SER A CA 1
ATOM 11347 C C . SER A 1 1459 ? 59.781 9.433 -40.126 1.00 23.64 1459 SER A C 1
ATOM 11349 O O . SER A 1 1459 ? 59.225 8.967 -41.118 1.00 23.64 1459 SER A O 1
ATOM 11351 N N . SER A 1 1460 ? 60.349 10.637 -40.128 1.00 22.47 1460 SER A N 1
ATOM 11352 C CA . SER A 1 1460 ? 60.433 11.524 -41.283 1.00 22.47 1460 SER A CA 1
ATOM 11353 C C . SER A 1 1460 ? 61.340 10.945 -42.375 1.00 22.47 1460 SER A C 1
ATOM 11355 O O . SER A 1 1460 ? 62.494 11.345 -42.536 1.00 22.47 1460 SER A O 1
ATOM 11357 N N . ARG A 1 1461 ? 60.803 10.030 -43.191 1.00 21.50 1461 ARG A N 1
ATOM 11358 C CA . ARG A 1 1461 ? 61.384 9.707 -44.500 1.00 21.50 1461 ARG A CA 1
ATOM 11359 C C . ARG A 1 1461 ? 61.134 10.856 -45.467 1.00 21.50 1461 ARG A C 1
ATOM 11361 O O . ARG A 1 1461 ? 60.193 10.854 -46.254 1.00 21.50 1461 ARG A O 1
ATOM 11368 N N . GLY A 1 1462 ? 62.004 11.854 -45.363 1.00 22.19 1462 GLY A N 1
ATOM 11369 C CA . GLY A 1 1462 ? 62.132 12.899 -46.361 1.00 22.19 1462 GLY A CA 1
ATOM 11370 C C . GLY A 1 1462 ? 62.533 12.333 -47.724 1.00 22.19 1462 GLY A C 1
ATOM 11371 O O . GLY A 1 1462 ? 63.239 11.330 -47.833 1.00 22.19 1462 GLY A O 1
ATOM 11372 N N . SER A 1 1463 ? 62.083 13.043 -48.750 1.00 20.83 1463 SER A N 1
ATOM 11373 C CA . SER A 1 1463 ? 62.617 13.078 -50.111 1.00 20.83 1463 SER A CA 1
ATOM 11374 C C . SER A 1 1463 ? 64.061 12.573 -50.281 1.00 20.83 1463 SER A C 1
ATOM 11376 O O . SER A 1 1463 ? 65.020 13.263 -49.935 1.00 20.83 1463 SER A O 1
ATOM 11378 N N . SER A 1 1464 ? 64.217 11.439 -50.960 1.00 23.52 1464 SER A N 1
ATOM 11379 C CA . SER A 1 1464 ? 65.330 11.225 -51.890 1.00 23.52 1464 SER A CA 1
ATOM 11380 C C . SER A 1 1464 ? 64.802 10.471 -53.114 1.00 23.52 1464 SER A C 1
ATOM 11382 O O . SER A 1 1464 ? 64.032 9.521 -52.995 1.00 23.52 1464 SER A O 1
ATOM 11384 N N . VAL A 1 1465 ? 65.117 11.002 -54.295 1.00 22.14 1465 VAL A N 1
ATOM 11385 C CA . VAL A 1 1465 ? 64.520 10.632 -55.588 1.00 22.14 1465 VAL A CA 1
ATOM 11386 C C . VAL A 1 1465 ? 65.208 9.377 -56.155 1.00 22.14 1465 VAL A C 1
ATOM 11388 O O . VAL A 1 1465 ? 66.434 9.292 -56.067 1.00 22.14 1465 VAL A O 1
ATOM 11391 N N . PRO A 1 1466 ? 64.470 8.405 -56.733 1.00 23.09 1466 PRO A N 1
ATOM 11392 C CA . PRO A 1 1466 ? 65.068 7.256 -57.419 1.00 23.09 1466 PRO A CA 1
ATOM 11393 C C . PRO A 1 1466 ? 65.754 7.669 -58.739 1.00 23.09 1466 PRO A C 1
ATOM 11395 O O . PRO A 1 1466 ? 65.393 8.692 -59.322 1.00 23.09 1466 PRO A O 1
ATOM 11398 N N . PRO A 1 1467 ? 66.737 6.898 -59.238 1.00 24.09 1467 PRO A N 1
ATOM 11399 C CA . PRO A 1 1467 ? 67.513 7.270 -60.421 1.00 24.09 1467 PRO A CA 1
ATOM 11400 C C . PRO A 1 1467 ? 66.693 7.231 -61.721 1.00 24.09 1467 PRO A C 1
ATOM 11402 O O . PRO A 1 1467 ? 65.820 6.384 -61.905 1.00 24.09 1467 PRO A O 1
ATOM 11405 N N . SER A 1 1468 ? 67.028 8.132 -62.647 1.00 21.16 1468 SER A N 1
ATOM 11406 C CA . SER A 1 1468 ? 66.410 8.253 -63.973 1.00 21.16 1468 SER A CA 1
ATOM 11407 C C . SER A 1 1468 ? 66.630 7.021 -64.858 1.00 21.16 1468 SER A C 1
ATOM 11409 O O . SER A 1 1468 ? 67.733 6.468 -64.882 1.00 21.16 1468 SER A O 1
ATOM 11411 N N . PRO A 1 1469 ? 65.650 6.697 -65.719 1.00 20.25 1469 PRO A N 1
ATOM 11412 C CA . PRO A 1 1469 ? 66.000 6.450 -67.119 1.00 20.25 1469 PRO A CA 1
ATOM 11413 C C . PRO A 1 1469 ? 65.101 7.172 -68.144 1.00 20.25 1469 PRO A C 1
ATOM 11415 O O . PRO A 1 1469 ? 63.993 7.616 -67.866 1.00 20.25 1469 PRO A O 1
ATOM 11418 N N . ALA A 1 1470 ? 65.652 7.276 -69.351 1.00 21.27 1470 ALA A N 1
ATOM 11419 C CA . ALA A 1 1470 ? 65.190 7.981 -70.545 1.00 21.27 1470 ALA A CA 1
ATOM 11420 C C . ALA A 1 1470 ? 63.695 7.899 -70.948 1.00 21.27 1470 ALA A C 1
ATOM 11422 O O . ALA A 1 1470 ? 63.159 6.821 -71.185 1.00 21.27 1470 ALA A O 1
ATOM 11423 N N . MET A 1 1471 ? 63.127 9.074 -71.252 1.00 22.31 1471 MET A N 1
ATOM 11424 C CA . MET A 1 1471 ? 62.126 9.323 -72.308 1.00 22.31 1471 MET A CA 1
ATOM 11425 C C . MET A 1 1471 ? 62.524 10.654 -72.985 1.00 22.31 1471 MET A C 1
ATOM 11427 O O . MET A 1 1471 ? 62.684 11.659 -72.302 1.00 22.31 1471 MET A O 1
ATOM 11431 N N . SER A 1 1472 ? 63.015 10.687 -74.228 1.00 19.91 1472 SER A N 1
ATOM 11432 C CA . SER A 1 1472 ? 62.326 10.512 -75.525 1.00 19.91 1472 SER A CA 1
ATOM 11433 C C . SER A 1 1472 ? 61.547 11.751 -76.021 1.00 19.91 1472 SER A C 1
ATOM 11435 O O . SER A 1 1472 ? 60.350 11.888 -75.796 1.00 19.91 1472 SER A O 1
ATOM 11437 N N . THR A 1 1473 ? 62.255 12.597 -76.782 1.00 19.41 1473 THR A N 1
ATOM 11438 C CA . THR A 1 1473 ? 61.791 13.263 -78.026 1.00 19.41 1473 THR A CA 1
ATOM 11439 C C . THR A 1 1473 ? 60.471 14.065 -78.054 1.00 19.41 1473 THR A C 1
ATOM 11441 O O . THR A 1 1473 ? 59.435 13.523 -78.426 1.00 19.41 1473 THR A O 1
ATOM 11444 N N . ALA A 1 1474 ? 60.571 15.390 -77.866 1.00 23.86 1474 ALA A N 1
ATOM 11445 C CA . ALA A 1 1474 ? 59.891 16.455 -78.642 1.00 23.86 1474 ALA A CA 1
ATOM 11446 C C . ALA A 1 1474 ? 60.505 17.817 -78.213 1.00 23.86 1474 ALA A C 1
ATOM 11448 O O . ALA A 1 1474 ? 60.496 18.112 -77.025 1.00 23.86 1474 ALA A O 1
ATOM 11449 N N . SER A 1 1475 ? 61.262 18.603 -78.995 1.00 19.70 1475 SER A N 1
ATOM 11450 C CA . SER A 1 1475 ? 61.098 19.196 -80.344 1.00 19.70 1475 SER A CA 1
ATOM 11451 C C . SER A 1 1475 ? 60.311 20.519 -80.351 1.00 19.70 1475 SER A C 1
ATOM 11453 O O . SER A 1 1475 ? 59.132 20.505 -80.020 1.00 19.70 1475 SER A O 1
ATOM 11455 N N . ILE A 1 1476 ? 60.942 21.599 -80.856 1.00 23.19 1476 ILE A N 1
ATOM 11456 C CA . ILE A 1 1476 ? 60.409 22.979 -81.022 1.00 23.19 1476 ILE A CA 1
ATOM 11457 C C . ILE A 1 1476 ? 60.201 23.720 -79.671 1.00 23.19 1476 ILE A C 1
ATOM 11459 O O . ILE A 1 1476 ? 59.569 23.188 -78.774 1.00 23.19 1476 ILE A O 1
ATOM 11463 N N . GLY A 1 1477 ? 60.681 24.945 -79.404 1.00 20.05 1477 GLY A N 1
ATOM 11464 C CA . GLY A 1 1477 ? 61.653 25.806 -80.098 1.00 20.05 1477 GLY A CA 1
ATOM 11465 C C . GLY A 1 1477 ? 61.127 27.209 -80.450 1.00 20.05 1477 GLY A C 1
ATOM 11466 O O . GLY A 1 1477 ? 60.223 27.290 -81.268 1.00 20.05 1477 GLY A O 1
ATOM 11467 N N . ASP A 1 1478 ? 61.736 28.286 -79.915 1.00 21.70 1478 ASP A N 1
ATOM 11468 C CA . ASP A 1 1478 ? 62.343 29.376 -80.720 1.00 21.70 1478 ASP A CA 1
ATOM 11469 C C . ASP A 1 1478 ? 63.203 30.377 -79.882 1.00 21.70 1478 ASP A C 1
ATOM 11471 O O . ASP A 1 1478 ? 63.056 30.497 -78.669 1.00 21.70 1478 ASP A O 1
ATOM 11475 N N . ARG A 1 1479 ? 64.096 31.098 -80.578 1.00 21.22 1479 ARG A N 1
ATOM 11476 C CA . ARG A 1 1479 ? 64.699 32.435 -80.329 1.00 21.22 1479 ARG A CA 1
ATOM 11477 C C . ARG A 1 1479 ? 65.132 32.925 -78.926 1.00 21.22 1479 ARG A C 1
ATOM 11479 O O . ARG A 1 1479 ? 64.396 33.621 -78.238 1.00 21.22 1479 ARG A O 1
ATOM 11486 N N . THR A 1 1480 ? 66.467 32.975 -78.783 1.00 21.19 1480 THR A N 1
ATOM 11487 C CA . THR A 1 1480 ? 67.271 34.124 -78.265 1.00 21.19 1480 THR A CA 1
ATOM 11488 C C . THR A 1 1480 ? 67.162 34.497 -76.767 1.00 21.19 1480 THR A C 1
ATOM 11490 O O . THR A 1 1480 ? 66.197 34.175 -76.098 1.00 21.19 1480 THR A O 1
ATOM 11493 N N . ARG A 1 1481 ? 68.144 35.169 -76.139 1.00 22.73 1481 ARG A N 1
ATOM 11494 C CA . ARG A 1 1481 ? 69.368 35.842 -76.636 1.00 22.73 1481 ARG A CA 1
ATOM 11495 C C . ARG A 1 1481 ? 70.529 35.630 -75.647 1.00 22.73 1481 ARG A C 1
ATOM 11497 O O . ARG A 1 1481 ? 70.305 35.524 -74.447 1.00 22.73 1481 ARG A O 1
ATOM 11504 N N . VAL A 1 1482 ? 71.773 35.598 -76.132 1.00 20.16 1482 VAL A N 1
ATOM 11505 C CA . VAL A 1 1482 ? 72.964 35.402 -75.280 1.00 20.16 1482 VAL A CA 1
ATOM 11506 C C . VAL A 1 1482 ? 73.245 36.643 -74.421 1.00 20.16 1482 VAL A C 1
ATOM 11508 O O . VAL A 1 1482 ? 73.458 37.727 -74.961 1.00 20.16 1482 VAL A O 1
ATOM 11511 N N . GLY A 1 1483 ? 73.322 36.461 -73.100 1.00 23.03 1483 GLY A N 1
ATOM 11512 C CA . GLY A 1 1483 ? 73.815 37.447 -72.131 1.00 23.03 1483 GLY A CA 1
ATOM 11513 C C . GLY A 1 1483 ? 74.877 36.808 -71.235 1.00 23.03 1483 GLY A C 1
ATOM 11514 O O . GLY A 1 1483 ? 74.587 35.870 -70.496 1.00 23.03 1483 GLY A O 1
ATOM 11515 N N . ARG A 1 1484 ? 76.133 37.252 -71.347 1.00 20.86 1484 ARG A N 1
ATOM 11516 C CA . ARG A 1 1484 ? 77.273 36.623 -70.661 1.00 20.86 1484 ARG A CA 1
ATOM 11517 C C . ARG A 1 1484 ? 77.328 37.004 -69.178 1.00 20.86 1484 ARG A C 1
ATOM 11519 O O . ARG A 1 1484 ? 77.191 38.169 -68.833 1.00 20.86 1484 ARG A O 1
ATOM 11526 N N . SER A 1 1485 ? 77.643 36.000 -68.359 1.00 20.67 1485 SER A N 1
ATOM 11527 C CA . SER A 1 1485 ? 78.352 36.072 -67.072 1.00 20.67 1485 SER A CA 1
ATOM 11528 C C . SER A 1 1485 ? 78.949 37.432 -66.691 1.00 20.67 1485 SER A C 1
ATOM 11530 O O . SER A 1 1485 ? 79.861 37.898 -67.374 1.00 20.67 1485 SER A O 1
ATOM 11532 N N . MET A 1 1486 ? 78.619 37.911 -65.487 1.00 20.52 1486 MET A N 1
ATOM 11533 C CA . MET A 1 1486 ? 79.604 38.542 -64.600 1.00 20.52 1486 MET A CA 1
ATOM 11534 C C . MET A 1 1486 ? 79.165 38.516 -63.120 1.00 20.52 1486 MET A C 1
ATOM 11536 O O . MET A 1 1486 ? 78.277 39.268 -62.738 1.00 20.52 1486 MET A O 1
ATOM 11540 N N . SER A 1 1487 ? 79.974 37.847 -62.278 1.00 20.02 1487 SER A N 1
ATOM 11541 C CA . SER A 1 1487 ? 80.527 38.478 -61.055 1.00 20.02 1487 SER A CA 1
ATOM 11542 C C . SER A 1 1487 ? 79.568 38.679 -59.834 1.00 20.02 1487 SER A C 1
ATOM 11544 O O . SER A 1 1487 ? 78.367 38.496 -59.967 1.00 20.02 1487 SER A O 1
ATOM 11546 N N . VAL A 1 1488 ? 79.991 39.019 -58.599 1.00 19.42 1488 VAL A N 1
ATOM 11547 C CA . VAL A 1 1488 ? 81.331 39.058 -57.957 1.00 19.42 1488 VAL A CA 1
ATOM 11548 C C . VAL A 1 1488 ? 81.214 39.148 -56.415 1.00 19.42 1488 VAL A C 1
ATOM 11550 O O . VAL A 1 1488 ? 80.199 39.627 -55.936 1.00 19.42 1488 VAL A O 1
ATOM 11553 N N . ARG A 1 1489 ? 82.282 38.767 -55.680 1.00 19.33 1489 ARG A N 1
ATOM 11554 C CA . ARG A 1 1489 ? 82.662 39.117 -54.271 1.00 19.33 1489 ARG A CA 1
ATOM 11555 C C . ARG A 1 1489 ? 81.564 39.040 -53.179 1.00 19.33 1489 ARG A C 1
ATOM 11557 O O . ARG A 1 1489 ? 80.583 39.757 -53.204 1.00 19.33 1489 ARG A O 1
ATOM 11564 N N . SER A 1 1490 ? 81.663 38.185 -52.156 1.00 19.95 1490 SER A N 1
ATOM 11565 C CA . SER A 1 1490 ? 82.664 38.146 -51.061 1.00 19.95 1490 SER A CA 1
ATOM 11566 C C . SER A 1 1490 ? 82.722 39.399 -50.173 1.00 19.95 1490 SER A C 1
ATOM 11568 O O . SER A 1 1490 ? 83.056 40.462 -50.686 1.00 19.95 1490 SER A O 1
ATOM 11570 N N . VAL A 1 1491 ? 82.620 39.230 -48.844 1.00 22.97 1491 VAL A N 1
ATOM 11571 C CA . VAL A 1 1491 ? 83.556 39.818 -47.854 1.00 22.97 1491 VAL A CA 1
ATOM 11572 C C . VAL A 1 1491 ? 83.410 39.132 -46.473 1.00 22.97 1491 VAL A C 1
ATOM 11574 O O . VAL A 1 1491 ? 82.356 39.145 -45.861 1.00 22.97 1491 VAL A O 1
ATOM 11577 N N . GLN A 1 1492 ? 84.503 38.480 -46.057 1.00 21.61 1492 GLN A N 1
ATOM 11578 C CA . GLN A 1 1492 ? 85.102 38.354 -44.709 1.00 21.61 1492 GLN A CA 1
ATOM 11579 C C . GLN A 1 1492 ? 84.271 38.197 -43.402 1.00 21.61 1492 GLN A C 1
ATOM 11581 O O . GLN A 1 1492 ? 83.477 39.053 -43.047 1.00 21.61 1492 GLN A O 1
ATOM 11586 N N . SER A 1 1493 ? 84.785 37.292 -42.540 1.00 20.89 1493 SER A N 1
ATOM 11587 C CA . SER A 1 1493 ? 84.896 37.423 -41.057 1.00 20.89 1493 SER A CA 1
ATOM 11588 C C . SER A 1 1493 ? 83.621 37.300 -40.182 1.00 20.89 1493 SER A C 1
ATOM 11590 O O . SER A 1 1493 ? 82.551 37.724 -40.577 1.00 20.89 1493 SER A O 1
ATOM 11592 N N . ARG A 1 1494 ? 83.663 36.776 -38.937 1.00 22.42 1494 ARG A N 1
ATOM 11593 C CA . ARG A 1 1494 ? 84.797 36.284 -38.113 1.00 22.42 1494 ARG A CA 1
ATOM 11594 C C . ARG A 1 1494 ? 84.342 35.260 -37.038 1.00 22.42 1494 ARG A C 1
ATOM 11596 O O . ARG A 1 1494 ? 83.459 35.562 -36.255 1.00 22.42 1494 ARG A O 1
ATOM 11603 N N . ARG A 1 1495 ? 85.044 34.118 -36.974 1.00 21.17 1495 ARG A N 1
ATOM 11604 C CA . ARG A 1 1495 ? 85.418 33.271 -35.803 1.00 21.17 1495 ARG A CA 1
ATOM 11605 C C . ARG A 1 1495 ? 84.426 32.846 -34.675 1.00 21.17 1495 ARG A C 1
ATOM 11607 O O . ARG A 1 1495 ? 83.831 33.655 -33.982 1.00 21.17 1495 ARG A O 1
ATOM 11614 N N . THR A 1 1496 ? 84.562 31.544 -34.359 1.00 21.50 1496 THR A N 1
ATOM 11615 C CA . THR A 1 1496 ? 84.619 30.861 -33.031 1.00 21.50 1496 THR A CA 1
ATOM 11616 C C . THR A 1 1496 ? 83.372 30.602 -32.170 1.00 21.50 1496 THR A C 1
ATOM 11618 O O . THR A 1 1496 ? 82.901 31.462 -31.442 1.00 21.50 1496 THR A O 1
ATOM 11621 N N . HIS A 1 1497 ? 82.995 29.314 -32.156 1.00 20.97 1497 HIS A N 1
ATOM 11622 C CA . HIS A 1 1497 ? 82.696 28.437 -31.005 1.00 20.97 1497 HIS A CA 1
ATOM 11623 C C . HIS A 1 1497 ? 82.356 29.033 -29.619 1.00 20.97 1497 HIS A C 1
ATOM 11625 O O . HIS A 1 1497 ? 83.198 29.642 -28.965 1.00 20.97 1497 HIS A O 1
ATOM 11631 N N . GLY A 1 1498 ? 81.204 28.601 -29.092 1.00 23.77 1498 GLY A N 1
ATOM 11632 C CA . GLY A 1 1498 ? 80.880 28.490 -27.663 1.00 23.77 1498 GLY A CA 1
ATOM 11633 C C . GLY A 1 1498 ? 79.882 27.338 -27.451 1.00 23.77 1498 GLY A C 1
ATOM 11634 O O . GLY A 1 1498 ? 79.069 27.070 -28.336 1.00 23.77 1498 GLY A O 1
ATOM 11635 N N . THR A 1 1499 ? 79.972 26.597 -26.343 1.00 21.22 1499 THR A N 1
ATOM 11636 C CA . THR A 1 1499 ? 79.222 25.338 -26.118 1.00 21.22 1499 THR A CA 1
ATOM 11637 C C . THR A 1 1499 ? 78.075 25.443 -25.099 1.00 21.22 1499 THR A C 1
ATOM 11639 O O . THR A 1 1499 ? 78.012 26.383 -24.317 1.00 21.22 1499 THR A O 1
ATOM 11642 N N . LYS A 1 1500 ? 77.194 24.423 -25.130 1.00 20.16 1500 LYS A N 1
ATOM 11643 C CA . LYS A 1 1500 ? 76.196 23.958 -24.126 1.00 20.16 1500 LYS A CA 1
ATOM 11644 C C . LYS A 1 1500 ? 76.445 24.422 -22.663 1.00 20.16 1500 LYS A C 1
ATOM 11646 O O . LYS A 1 1500 ? 77.612 24.431 -22.275 1.00 20.16 1500 LYS A O 1
ATOM 11651 N N . PRO A 1 1501 ? 75.399 24.628 -21.813 1.00 27.03 1501 PRO A N 1
ATOM 11652 C CA . PRO A 1 1501 ? 74.237 23.721 -21.721 1.00 27.03 1501 PRO A CA 1
ATOM 11653 C C . PRO A 1 1501 ? 72.834 24.333 -21.437 1.00 27.03 1501 PRO A C 1
ATOM 11655 O O . PRO A 1 1501 ? 72.611 25.535 -21.445 1.00 27.03 1501 PRO A O 1
ATOM 11658 N N . SER A 1 1502 ? 71.885 23.415 -21.222 1.00 21.66 1502 SER A N 1
ATOM 11659 C CA . SER A 1 1502 ? 70.458 23.507 -20.854 1.00 21.66 1502 SER A CA 1
ATOM 11660 C C . SER A 1 1502 ? 69.996 24.574 -19.843 1.00 21.66 1502 SER A C 1
ATOM 11662 O O . SER A 1 1502 ? 70.578 24.676 -18.766 1.00 21.66 1502 SER A O 1
ATOM 11664 N N . THR A 1 1503 ? 68.817 25.182 -20.073 1.00 23.09 1503 THR A N 1
ATOM 11665 C CA . THR A 1 1503 ? 67.557 25.014 -19.281 1.00 23.09 1503 THR A CA 1
ATOM 11666 C C . THR A 1 1503 ? 66.438 25.979 -19.748 1.00 23.09 1503 THR A C 1
ATOM 11668 O O . THR A 1 1503 ? 66.651 26.816 -20.619 1.00 23.09 1503 THR A O 1
ATOM 11671 N N . ASN A 1 1504 ? 65.220 25.788 -19.219 1.00 22.20 1504 ASN A N 1
ATOM 11672 C CA . ASN A 1 1504 ? 63.941 26.445 -19.545 1.00 22.20 1504 ASN A CA 1
ATOM 11673 C C . ASN A 1 1504 ? 63.966 27.962 -19.841 1.00 22.20 1504 ASN A C 1
ATOM 11675 O O . ASN A 1 1504 ? 64.504 28.750 -19.067 1.00 22.20 1504 ASN A O 1
ATOM 11679 N N . SER A 1 1505 ? 63.186 28.393 -20.844 1.00 26.36 1505 SER A N 1
ATOM 11680 C CA . SER A 1 1505 ? 62.648 29.762 -20.897 1.00 26.36 1505 SER A CA 1
ATOM 11681 C C . SER A 1 1505 ? 61.307 29.830 -21.646 1.00 26.36 1505 SER A C 1
ATOM 11683 O O . SER A 1 1505 ? 61.268 29.902 -22.872 1.00 26.36 1505 SER A O 1
ATOM 11685 N N . LEU A 1 1506 ? 60.194 29.831 -20.903 1.00 26.83 1506 LEU A N 1
ATOM 11686 C CA . LEU A 1 1506 ? 58.908 30.330 -21.403 1.00 26.83 1506 LEU A CA 1
ATOM 11687 C C . LEU A 1 1506 ? 58.894 31.851 -21.217 1.00 26.83 1506 LEU A C 1
ATOM 11689 O O . LEU A 1 1506 ? 58.991 32.335 -20.089 1.00 26.83 1506 LEU A O 1
ATOM 11693 N N . ARG A 1 1507 ? 58.795 32.612 -22.313 1.00 25.31 1507 ARG A N 1
ATOM 11694 C CA . ARG A 1 1507 ? 58.812 34.081 -22.280 1.00 25.31 1507 ARG A CA 1
ATOM 11695 C C . ARG A 1 1507 ? 57.437 34.688 -22.554 1.00 25.31 1507 ARG A C 1
ATOM 11697 O O . ARG A 1 1507 ? 56.924 34.597 -23.659 1.00 25.31 1507 ARG A O 1
ATOM 11704 N N . THR A 1 1508 ? 56.943 35.398 -21.540 1.00 24.91 1508 THR A N 1
ATOM 11705 C CA . THR A 1 1508 ? 56.147 36.637 -21.629 1.00 24.91 1508 THR A CA 1
ATOM 11706 C C . THR A 1 1508 ? 54.951 36.688 -22.589 1.00 24.91 1508 THR A C 1
ATOM 11708 O O . THR A 1 1508 ? 55.106 37.006 -23.763 1.00 24.91 1508 THR A O 1
ATOM 11711 N N . PHE A 1 1509 ? 53.753 36.678 -22.003 1.00 25.61 1509 PHE A N 1
ATOM 11712 C CA . PHE A 1 1509 ? 52.784 37.758 -22.234 1.00 25.61 1509 PHE A CA 1
ATOM 11713 C C . PHE A 1 1509 ? 52.480 38.455 -20.895 1.00 25.61 1509 PHE A C 1
ATOM 11715 O O . PHE A 1 1509 ? 52.714 37.873 -19.834 1.00 25.61 1509 PHE A O 1
ATOM 11722 N N . LYS A 1 1510 ? 52.067 39.729 -20.926 1.00 23.97 1510 LYS A N 1
ATOM 11723 C CA . LYS A 1 1510 ? 51.967 40.604 -19.741 1.00 23.97 1510 LYS A CA 1
ATOM 11724 C C . LYS A 1 1510 ? 50.525 41.032 -19.445 1.00 23.97 1510 LYS A C 1
ATOM 11726 O O . LYS A 1 1510 ? 49.852 41.534 -20.331 1.00 23.97 1510 LYS A O 1
ATOM 11731 N N . LEU A 1 1511 ? 50.158 40.900 -18.167 1.00 23.28 1511 LEU A N 1
ATOM 11732 C CA . LEU A 1 1511 ? 49.302 41.776 -17.346 1.00 23.28 1511 LEU A CA 1
ATOM 11733 C C . LEU A 1 1511 ? 48.236 42.663 -18.027 1.00 23.28 1511 LEU A C 1
ATOM 11735 O O . LEU A 1 1511 ? 48.556 43.670 -18.654 1.00 23.28 1511 LEU A O 1
ATOM 11739 N N . GLY A 1 1512 ? 46.979 42.403 -17.661 1.00 23.69 1512 GLY A N 1
ATOM 11740 C CA . GLY A 1 1512 ? 45.900 43.386 -17.510 1.00 23.69 1512 GLY A CA 1
ATOM 11741 C C . GLY A 1 1512 ? 44.995 42.929 -16.354 1.00 23.69 1512 GLY A C 1
ATOM 11742 O O . GLY A 1 1512 ? 44.788 41.726 -16.207 1.00 23.69 1512 GLY A O 1
ATOM 11743 N N . SER A 1 1513 ? 44.521 43.832 -15.489 1.00 24.28 1513 SER A N 1
ATOM 11744 C CA . SER A 1 1513 ? 43.871 43.466 -14.214 1.00 24.28 1513 SER A CA 1
ATOM 11745 C C . SER A 1 1513 ? 42.656 44.332 -13.876 1.00 24.28 1513 SER A C 1
ATOM 11747 O O . SER A 1 1513 ? 42.783 45.550 -13.951 1.00 24.28 1513 SER A O 1
ATOM 11749 N N . VAL A 1 1514 ? 41.555 43.696 -13.444 1.00 27.56 1514 VAL A N 1
ATOM 11750 C CA . VAL A 1 1514 ? 40.449 44.123 -12.535 1.00 27.56 1514 VAL A CA 1
ATOM 11751 C C . VAL A 1 1514 ? 39.324 43.058 -12.652 1.00 27.56 1514 VAL A C 1
ATOM 11753 O O . VAL A 1 1514 ? 39.307 42.323 -13.637 1.00 27.56 1514 VAL A O 1
ATOM 11756 N N . GLY A 1 1515 ? 38.443 42.890 -11.649 1.00 28.50 1515 GLY A N 1
ATOM 11757 C CA . GLY A 1 1515 ? 37.453 41.786 -11.580 1.00 28.50 1515 GLY A CA 1
ATOM 11758 C C . GLY A 1 1515 ? 35.976 42.197 -11.386 1.00 28.50 1515 GLY A C 1
ATOM 11759 O O . GLY A 1 1515 ? 35.695 43.342 -11.044 1.00 28.50 1515 GLY A O 1
ATOM 11760 N N . GLY A 1 1516 ? 35.051 41.240 -11.591 1.00 30.14 1516 GLY A N 1
ATOM 11761 C CA . GLY A 1 1516 ? 33.572 41.348 -11.503 1.00 30.14 1516 GLY A CA 1
ATOM 11762 C C . GLY A 1 1516 ? 32.861 40.010 -11.854 1.00 30.14 1516 GLY A C 1
ATOM 11763 O O . GLY A 1 1516 ? 33.552 39.074 -12.255 1.00 30.14 1516 GLY A O 1
ATOM 11764 N N . THR A 1 1517 ? 31.525 39.872 -11.678 1.00 33.84 1517 THR A N 1
ATOM 11765 C CA . THR A 1 1517 ? 30.805 38.552 -11.626 1.00 33.84 1517 THR A CA 1
ATOM 11766 C C . THR A 1 1517 ? 29.315 38.485 -12.103 1.00 33.84 1517 THR A C 1
ATOM 11768 O O . THR A 1 1517 ? 28.546 39.351 -11.701 1.00 33.84 1517 THR A O 1
ATOM 11771 N N . ALA A 1 1518 ? 28.902 37.353 -12.741 1.00 31.19 1518 ALA A N 1
ATOM 11772 C CA . ALA A 1 1518 ? 27.555 36.665 -12.798 1.00 31.19 1518 ALA A CA 1
ATOM 11773 C C . ALA A 1 1518 ? 26.348 37.087 -13.743 1.00 31.19 1518 ALA A C 1
ATOM 11775 O O . ALA A 1 1518 ? 26.065 38.271 -13.852 1.00 31.19 1518 ALA A O 1
ATOM 11776 N N . GLY A 1 1519 ? 25.556 36.107 -14.298 1.00 32.81 1519 GLY A N 1
ATOM 11777 C CA . GLY A 1 1519 ? 24.146 36.186 -14.878 1.00 32.81 1519 GLY A CA 1
ATOM 11778 C C . GLY A 1 1519 ? 23.917 35.934 -16.418 1.00 32.81 1519 GLY A C 1
ATOM 11779 O O . GLY A 1 1519 ? 24.906 36.038 -17.138 1.00 32.81 1519 GLY A O 1
ATOM 11780 N N . SER A 1 1520 ? 22.724 35.636 -17.031 1.00 31.95 1520 SER A N 1
ATOM 11781 C CA . SER A 1 1520 ? 21.526 34.758 -16.716 1.00 31.95 1520 SER A CA 1
ATOM 11782 C C . SER A 1 1520 ? 20.791 34.087 -17.969 1.00 31.95 1520 SER A C 1
ATOM 11784 O O . SER A 1 1520 ? 21.260 34.283 -19.079 1.00 31.95 1520 SER A O 1
ATOM 11786 N N . GLY A 1 1521 ? 19.681 33.284 -17.867 1.00 28.34 1521 GLY A N 1
ATOM 11787 C CA . GLY A 1 1521 ? 18.979 32.518 -18.986 1.00 28.34 1521 GLY A CA 1
ATOM 11788 C C . GLY A 1 1521 ? 17.662 31.662 -18.752 1.00 28.34 1521 GLY A C 1
ATOM 11789 O O . GLY A 1 1521 ? 16.907 31.991 -17.849 1.00 28.34 1521 GLY A O 1
ATOM 11790 N N . PHE A 1 1522 ? 17.392 30.568 -19.536 1.00 30.31 1522 PHE A N 1
ATOM 11791 C CA . PHE A 1 1522 ? 16.730 29.214 -19.256 1.00 30.31 1522 PHE A CA 1
ATOM 11792 C C . PHE A 1 1522 ? 16.196 28.433 -20.521 1.00 30.31 1522 PHE A C 1
ATOM 11794 O O . PHE A 1 1522 ? 16.252 28.953 -21.633 1.00 30.31 1522 PHE A O 1
ATOM 11801 N N . VAL A 1 1523 ? 15.685 27.185 -20.357 1.00 33.97 1523 VAL A N 1
ATOM 11802 C CA . VAL A 1 1523 ? 15.596 26.009 -21.291 1.00 33.97 1523 VAL A CA 1
ATOM 11803 C C . VAL A 1 1523 ? 14.370 25.077 -20.989 1.00 33.97 1523 VAL A C 1
ATOM 11805 O O . VAL A 1 1523 ? 13.754 25.316 -19.961 1.00 33.97 1523 VAL A O 1
ATOM 11808 N N . GLY A 1 1524 ? 13.854 24.130 -21.826 1.00 31.64 1524 GLY A N 1
ATOM 11809 C CA . GLY A 1 1524 ? 14.178 22.666 -22.070 1.00 31.64 1524 GLY A CA 1
ATOM 11810 C C . GLY A 1 1524 ? 12.865 21.828 -22.061 1.00 31.64 1524 GLY A C 1
ATOM 11811 O O . GLY A 1 1524 ? 11.871 22.394 -21.642 1.00 31.64 1524 GLY A O 1
ATOM 11812 N N . GLU A 1 1525 ? 12.582 20.577 -22.484 1.00 32.22 1525 GLU A N 1
ATOM 11813 C CA . GLU A 1 1525 ? 13.077 19.331 -23.151 1.00 32.22 1525 GLU A CA 1
ATOM 11814 C C . GLU A 1 1525 ? 13.286 17.951 -22.440 1.00 32.22 1525 GLU A C 1
ATOM 11816 O O . GLU A 1 1525 ? 14.356 17.677 -21.923 1.00 32.22 1525 GLU A O 1
ATOM 11821 N N . ARG A 1 1526 ? 12.248 17.081 -22.579 1.00 25.77 1526 ARG A N 1
ATOM 11822 C CA . ARG A 1 1526 ? 12.083 15.606 -22.856 1.00 25.77 1526 ARG A CA 1
ATOM 11823 C C . ARG A 1 1526 ? 12.821 14.481 -22.041 1.00 25.77 1526 ARG A C 1
ATOM 11825 O O . ARG A 1 1526 ? 14.004 14.623 -21.789 1.00 25.77 1526 ARG A O 1
ATOM 11832 N N . LEU A 1 1527 ? 12.139 13.353 -21.666 1.00 27.05 1527 LEU A N 1
ATOM 11833 C CA . LEU A 1 1527 ? 12.715 12.127 -20.982 1.00 27.05 1527 LEU A CA 1
ATOM 11834 C C . LEU A 1 1527 ? 13.872 11.443 -21.762 1.00 27.05 1527 LEU A C 1
ATOM 11836 O O . LEU A 1 1527 ? 14.010 11.763 -22.939 1.00 27.05 1527 LEU A O 1
ATOM 11840 N N . PRO A 1 1528 ? 14.703 10.511 -21.211 1.00 31.42 1528 PRO A N 1
ATOM 11841 C CA . PRO A 1 1528 ? 14.385 9.093 -20.861 1.00 31.42 1528 PRO A CA 1
ATOM 11842 C C . PRO A 1 1528 ? 14.941 8.623 -19.499 1.00 31.42 1528 PRO A C 1
ATOM 11844 O O . PRO A 1 1528 ? 15.744 9.339 -18.941 1.00 31.42 1528 PRO A O 1
ATOM 11847 N N . VAL A 1 1529 ? 14.571 7.433 -18.975 1.00 24.94 1529 VAL A N 1
ATOM 11848 C CA . VAL A 1 1529 ? 15.450 6.601 -18.096 1.00 24.94 1529 VAL A CA 1
ATOM 11849 C C . VAL A 1 1529 ? 15.038 5.124 -18.092 1.00 24.94 1529 VAL A C 1
ATOM 11851 O O . VAL A 1 1529 ? 14.148 4.711 -17.368 1.00 24.94 1529 VAL A O 1
ATOM 11854 N N . LYS A 1 1530 ? 15.719 4.235 -18.788 1.00 25.67 1530 LYS A N 1
ATOM 11855 C CA . LYS A 1 1530 ? 15.946 2.877 -18.247 1.00 25.67 1530 LYS A CA 1
ATOM 11856 C C . LYS A 1 1530 ? 17.481 2.698 -18.285 1.00 25.67 1530 LYS A C 1
ATOM 11858 O O . LYS A 1 1530 ? 18.147 3.577 -18.828 1.00 25.67 1530 LYS A O 1
ATOM 11863 N N . ILE A 1 1531 ? 18.144 1.741 -17.652 1.00 26.45 1531 ILE A N 1
ATOM 11864 C CA . ILE A 1 1531 ? 17.923 0.961 -16.429 1.00 26.45 1531 ILE A CA 1
ATOM 11865 C C . ILE A 1 1531 ? 19.361 0.787 -15.889 1.00 26.45 1531 ILE A C 1
ATOM 11867 O O . ILE A 1 1531 ? 19.889 1.805 -15.469 1.00 26.45 1531 ILE A O 1
ATOM 11871 N N . ALA A 1 1532 ? 20.022 -0.376 -15.938 1.00 23.45 1532 ALA A N 1
ATOM 11872 C CA . ALA A 1 1532 ? 21.458 -0.624 -15.721 1.00 23.45 1532 ALA A CA 1
ATOM 11873 C C . ALA A 1 1532 ? 22.110 0.206 -14.601 1.00 23.45 1532 ALA A C 1
ATOM 11875 O O . ALA A 1 1532 ? 22.627 1.300 -14.808 1.00 23.45 1532 ALA A O 1
ATOM 11876 N N . PRO A 1 1533 ? 22.074 -0.316 -13.385 1.00 23.53 1533 PRO A N 1
ATOM 11877 C CA . PRO A 1 1533 ? 20.893 -0.207 -12.545 1.00 23.53 1533 PRO A CA 1
ATOM 11878 C C . PRO A 1 1533 ? 21.088 0.876 -11.467 1.00 23.53 1533 PRO A C 1
ATOM 11880 O O . PRO A 1 1533 ? 21.960 1.728 -11.598 1.00 23.53 1533 PRO A O 1
ATOM 11883 N N . THR A 1 1534 ? 20.256 0.860 -10.420 1.00 24.19 1534 THR A N 1
ATOM 11884 C CA . THR A 1 1534 ? 20.699 1.113 -9.031 1.00 24.19 1534 THR A CA 1
ATOM 11885 C C . THR A 1 1534 ? 21.479 2.422 -8.734 1.00 24.19 1534 THR A C 1
ATOM 11887 O O . THR A 1 1534 ? 22.682 2.485 -8.974 1.00 24.19 1534 THR A O 1
ATOM 11890 N N . PHE A 1 1535 ? 20.944 3.487 -8.111 1.00 30.20 1535 PHE A N 1
ATOM 11891 C CA . PHE A 1 1535 ? 19.677 3.749 -7.380 1.00 30.20 1535 PHE A CA 1
ATOM 11892 C C . PHE A 1 1535 ? 18.442 4.120 -8.244 1.00 30.20 1535 PHE A C 1
ATOM 11894 O O . PHE A 1 1535 ? 18.613 4.387 -9.449 1.00 30.20 1535 PHE A O 1
#